Protein 9EQG (pdb70)

Foldseek 3Di:
DVCVVVVVLVCQLLVVADQVADAQVPHAAWEKAKFKEWAAWAEAAQQQQKTKTKIWIKIKTFHQSNADDDPDQKDWDDCVVVVSHHDFQKDKPQWDDKDFDQVPHRQKTWMAGNNGMIMIIGIIMTMGHFDDDFQLPPFDKGWGKIKMWGDQDARRHYEYHHPDDFQPRYHYDPPRYNYDFKDFPGKDWDKDWDADPNGITIMTMMITMITGHCVVCCVQAVVQLVVLLVQLLVLLPDALLPVVVNVCSLVVSLVSLVVSLVPVCVRHHPDDDDHLSNVVSVVSNVSSNVSSVLSVVSNVPDDDNDADDPPDDADDPVHHDDRDPSSVVSNPPSVVVVVVVVVVSCVVSVVD/DVVVVVVLVVQLLPPDDQVADAPNVHFAWEKAKFKEWDEKDDCDQQQQKTKTKIKIKIKTFHQSNAADDDQDWDKDDQVCVVSHHDFQKDWDQWDDKDFDQPPHGQWTWIAHNRRMIMIITIMMTIGGFHDDQQAPPQDKGKDKIKMWGDPDANRHYHYDHPPPPPRYDDLCVYDDPFKDWPDKDKDWDWDADPVGIIIMIMIMTMIGTDCVVCCVPPDVVLVVLLVQLLVLLVDDLPPVVVNLVSLVVSLVVLVVSLVVVVVRHHPDDDAHLSNVVSVVSNVLSVVSNVLSVLLNCLPPVCVVVVVVVVCDDSRDSNNSSVVCSVPSVVVVVVVVVVSVVVSD/DVVVVLVVQLLVPADQVADACVPHFAWEKEKFKEWAAKAEQQQQQQKTKTKMKIKIKTAHQSNADDDPDFKDKDDPPCVVRHHDFQKDKDQFPDKDFDQPPHGQKIWMAGNRRMIMIIGIMMTIGGFDADQQAPPFDKGKGKIKMWGDQDAPRHYDYDQDPPRYHYDDHVPHHYDFKDWDDKDKDWDWDQDPNGIIIMIMMITIIGTDCPVVCVQAVVVLVVLLVLLLVLLPDDLVPVVVNLCSLVVSLVVLVVSLVVSCPSHHPDDDDHLSNVSSVVSNVSSNVSSVLSVQLNCVPPVVPVSVCSSVVCNPPSVVVVVVVVVVSCCVSNPD/DVCVVVVVLVCQLLVVADQVDDACVPHAAWEKAKFKEFLAWAEAAQQQQKTKTKIWIKIKTFHQSNADDDPDQKDKDDPVVVVSHHDFQKDKPFFDDKDQDQVPHGAKIWMAGNNGMIMIIGIMMTMGHFDDDQQAPPFDKGWGKIKMWGDPDAPRHYEYHHPDPQQPRYHYDPPRYHYDFKDFPGKDWDKDWDADPVYIIIMTMMITMITGHCVVVCVQAVVQLVVLLVQLLVLLPDFLLPVVVNVCSLVVSLVSLVVSLVVVPPSHHPDPDDHLSNVVSVVSNVSSVVSSVLSVVSNVPADDNDADPPPDDADPVVDHHDDGDPSSVVSNPPSVVVVVVVVVVSCCVSPVD/DDVVVVVVLVCQLLPPADQVADLARVHFAWEKAKFKEWPEWDDCDQAQQKTKTKIKIKIKTAHQSSAADDDQDKDKDDQCCVVRHHDFQKDWDQFDDKDFDQPPHGQWTWIAHNNRMIMIITIMMTIGGFNADQQAPPQDKGKDKTKMWGDPDANRHYHYDHPPPPPRYDDPCVYDDDFKDWDDKDKDWDWDQDPVHIIIMIMIMTMIGTDCVVCVVQQDVVLVVLLVQLLVLLVDDLVPPVVNLCSLVVSLVVLVVSLVVVVVRGYPDPDAHLSNVSSVVSNVLSVVSNVLSVLLNCLCPVVPVVVVVVPVFDSNDSNRSSVVCSPPSVVVVVVVVVVSVVVSD

Secondary structure (DSSP, 8-state):
-TTHHHHHHHHHHHTT--TTS-TTTTTS-EEEEEEEEEEEEEEEETTTTEEEEEEEEEEEEE-GGG---SS-SEEEE-GGGGGGS----EEETTB-S-EE--SBS-SEEEEEETTSEEEEEEEEEEEEE-----TTTTS-EEEEEEEEEESS--TTTEEEEESS-GGGGEEE-TT-B--SSEEEEEEEEEEEEEE-SS-EEEEEEEEEEEEE--HHHIIIIIHHHHHHHHHHHHGGGS-TT-HHHHHHHHHHHHHHHHHHHHHTTSSS---SS--HHHHHHHHHHHHHHHHHHHHHHHHHT---SSPPPSSS--------PPPPHHHHHHHHHHHHHHHHHHHHHHHHHHT-/-HHHHHHHHHHHHTT--TTS-TTTTSSPEEEEEEEEEEEEEEEETTTTEEEEEEEEEEEEE-GGG---S--S--EE-GGGGGGS----EE-SSEEEEEE--SBS--EEEEE-TTSEEEEEEEEEEEEE-----TTTTS-EEEEEEEEEESS--TTTEEEEETTGGGGEE-STT---SSEEEEEEEEEEEEEEETTEEEEEEEEEEEEEE-SHHHIIIIIHHHHHHHHHHGGGGGS-TT-HHHHHHHHHHHHHHHHHHHHHHHTTS---SS--HHHHHHHHHHHHHHHHHHHHHHHHHHHHTTHHHHHHH----TT-HHHHHHHHHHHHHHHHHHHHHHHHHHH-/-HHHHHHHHHHTT--TTS-TTTTTSPEEEEEEEEEEEEEEEETTTTEEEEEEEEEEEEE-GGG---SS--EEEE-GGGGGTS----EEETTEEEEEE--SSS--EEEEEETTSEEEEEEEEEEEEE-----TTTTS-EEEEEEEEEESS--TTTEEEE--TT-EEE--GGGS--SSEEEEEEEEEEEEEEETTEEEEEEEEEEEEEE--HHHIIIIIHHHHHHHHHHHGGGGS-TT-HHHHHHHHHHHHHHHHHHHHHHTTSS---SS--HHHHHHHHHHHHHHHHHHHHHHHHIIIII----TTHHHHHHHHHHHHHHHHHHHHHIIIII-/-TTHHHHHHHHHHHTT--TTS-TTTTTSPEEEEEEEEEEEEEEEETTTTEEEEEEEEEEEEE-GGG---SS-SEEEE-GGGGGGS----EEETTB-S-EE--SSS--EEEEEETTSEEEEEEEEEEEEE-----TTTTS-EEEEEEEEEESS--TTTEEEEESS-GGGGEEE-SS-B--SSEEEEEEEEEEEEEE-SS-EEEEEEEEEEEEE--HHHIIIIIHHHHHHHHHHHHGGGS-TT-HHHHHHHHHHHHHHHHHHHHHHTTSS---SS--HHHHHHHHHHHHHHHHHHHHHHHHHT---SS---SSSPPP------PPPPHHHHHHHHHHHHHHHHHHHHHHHHHHH-/--HHHHHHHHHHHHTT--TTS-TTTTSSPEEEEEEEEEEEE---BTTTTEEEEEEEEEEEEE-GGG---S--S-EEE-GGGGGGS----EEETTEEEEEE--SBS--EEEEE-TTSEEEEEEEEEEEEE-----TTTTS-EEEEEEEEEESS--TTTEEEEETTGGGSEE-STT---SSEEEEEEEEEEEEEE-SS-EEEEEEEEEEEEE-SHHHIIIIIHHHHHHHHHHGGGGGS-TT-HHHHHHHHHHHHHHHHHHHHHHHTTS---SSPPHHHHHHHHHHHHHHHHHHHHHHHHHHHHTTHHHHHHH----TT-HHHHHHHHHHHHHHHHHHHHHHHHHHH-

B-factor: mean 74.88, std 12.89, range [52.76, 121.83]

InterPro domains:
  IPR001390 Gamma-aminobutyric-acid A receptor, alpha subunit [PR01079] (40-51)
  IPR001390 Gamma-aminobutyric-acid A receptor, alpha subunit [PR01079] (60-77)
  IPR001390 Gamma-aminobutyric-acid A receptor, alpha subunit [PR01079] (104-116)
  IPR001390 Gamma-aminobutyric-acid A receptor, alpha subunit [PR01079] (196-208)
  IPR001390 Gamma-aminobutyric-acid A receptor, alpha subunit [PR01079] (213-235)
  IPR001390 Gamma-aminobutyric-acid A receptor, alpha subunit [PR01079] (306-319)
  IPR001390 Gamma-aminobutyric-acid A receptor, alpha subunit [PR01079] (412-424)
  IPR001390 Gamma-aminobutyric-acid A receptor, alpha subunit [PR01079] (437-448)
  IPR005431 Gamma-aminobutyric-acid A receptor, alpha 1 subunit [PR01614] (1-26)
  IPR005431 Gamma-aminobutyric-acid A receptor, alpha 1 subunit [PR01614] (350-370)
  IPR005431 Gamma-aminobutyric-acid A receptor, alpha 1 subunit [PR01614] (384-397)
  IPR006028 Gamma-aminobutyric acid A receptor/Glycine receptor alpha [PR00253] (253-273)
  IPR006028 Gamma-aminobutyric acid A receptor/Glycine receptor alpha [PR00253] (279-300)
  IPR006028 Gamma-aminobutyric acid A receptor/Glycine receptor alpha [PR00253] (313-334)
  IPR006028 Gamma-aminobutyric acid A receptor/Glycine receptor alpha [PR00253] (422-442)
  IPR006029 Neurotransmitter-gated ion-channel transmembrane domain [PF02932] (257-341)
  IPR006029 Neurotransmitter-gated ion-channel transmembrane domain [PF02932] (372-439)
  IPR006201 Neurotransmitter-gated ion-channel [PR00252] (88-104)
  IPR006201 Neurotransmitter-gated ion-channel [PR00252] (120-131)
  IPR006201 Neurotransmitter-gated ion-channel [PR00252] (166-180)

GO terms:
  GO:0004890 GABA-A receptor activity (F, IDA)
  GO:0043197 dendritic spine (C, IDA)
  GO:0051932 synaptic transmission, GABAergic (P, IDA)
  GO:1904862 inhibitory synapse assembly (P, IDA)
  GO:1902711 GABA-A receptor complex (C, IDA)
  GO:0022851 GABA-gated chloride ion channel activity (F, IDA)
  GO:0005886 plasma membrane (C, EXP)
  GO:0004890 GABA-A receptor activity (F, TAS)
  GO:0005886 plasma membrane (C, TAS)
  GO:0007214 gamma-aminobutyric acid signaling pathway (P, TAS)
  GO:0005886 plasma membrane (C, IDA)
  GO:1902476 chloride transmembrane transport (P, IDA)
  GO:0007214 gamma-aminobutyric acid signaling pathway (P, IDA)

Nearest PDB structures (foldseek):
  9eqg-assembly1_B  TM=1.003E+00  e=6.263E-71  Homo sapiens
  6huo-assembly1_E  TM=9.953E-01  e=1.985E-62  Homo sapiens
  7qnb-assembly1_B  TM=9.834E-01  e=2.103E-62  Homo sapiens
  7qn5-assembly1_B  TM=9.948E-01  e=1.406E-61  Homo sapiens
  7qne-assembly1_B  TM=9.704E-01  e=1.874E-62  Homo sapiens

Solvent-accessible surface area: 70337 Å² total; per-residue (Å²): 146,133,28,67,50,12,36,125,7,0,76,141,13,42,122,60,31,10,38,33,2,11,0,2,7,39,115,102,62,1,61,0,74,0,4,6,38,0,20,6,0,2,68,16,38,14,105,55,52,12,1,34,0,8,3,10,1,22,2,28,5,116,0,71,58,0,113,11,150,37,104,41,84,45,1,51,10,23,16,50,0,9,62,97,0,2,24,3,14,0,7,5,39,15,7,31,104,20,71,35,11,101,14,14,52,54,3,41,8,1,26,0,43,62,78,0,25,0,46,18,4,2,7,0,24,0,87,0,49,1,97,10,144,2,79,35,0,0,25,6,64,17,52,0,15,3,63,0,0,7,15,2,6,22,110,72,33,3,39,9,80,23,60,77,109,68,81,154,0,4,68,36,18,177,135,5,63,44,20,31,22,6,63,52,123,24,61,68,21,96,63,35,66,66,117,63,73,29,21,61,16,18,6,0,20,1,62,1,65,1,91,8,62,48,19,16,7,48,24,22,8,3,68,20,0,38,59,8,0,65,5,4,16,14,7,1,106,4,20,27,38,11,20,44,0,2,3,32,3,8,5,26,1,0,51,22,0,5,88,16,27,25,37,13,14,95,34,7,7,76,9,39,71,30,2,0,2,16,144,0,9,52,42,0,20,55,29,1,29,52,4,6,73,15,7,14,54,0,19,119,131,27,170,60,81,90,35,24,37,48,161,35,72,26,104,153,224,178,84,13,21,63,66,8,146,65,3,114,121,8,36,123,40,31,67,107,100,16,28,96,44,22,123,94,9,60,56,62,34,103,128,180,125,41,64,99,10,50,94,13,2,56,147,20,36,167,84,32,17,44,29,0,6,5,64,8,52,35,96,41,10,67,0,0,0,16,5,42,0,37,10,8,33,127,21,24,23,92,87,12,12,4,25,0,13,0,33,0,18,0,24,9,111,1,127,58,3,45,17,93,61,11,126,83,78,3,5,7,20,17,89,1,7,97,84,6,4,15,0,10,0,3,1,37,20,3,70,163,28,85,33,10,47,12,6,42,93,0,24,5,0,22,5,40,56,71,0,33,0,8,3,0,4,6,0,14,0,30,0,16,7,95,6,78,0,129,106,18,0,36,6,96,8,93,3,41,0,26,0,1,1,12,11,11,16,36,103,4,1,77,15,92,25,104,54,45,120,166,3,7,53,10,7,149,158,18,138,18,57,26,8,54,41,80,63,48,137,35,68,69,125,88,22,114,33,87,28,25,32,5,7,13,0,15,0,18,5,78,6,107,10,44,56,19,26,8,68,54,40,8,5,89,19,0,38,36,0,0,65,1,4,25,28,8,1,91,7,37,61,83,20,14,22,2,1,0,17,4,8,1,29,1,4,46,15,1,27,71,28,28,25,116,25,4,84,101,17,10,62,4,34,44,50,2,0,2,0,84,0,2,53,12,0,32,79,21,0,21,88,8,5,63,16,2,8,81,1,3,48,18,35,29,20,89,15,24,95,96,72,139,159,169,185,39,82,83,77,57,13,72,9,7,6,132,99,0,37,133,43,18,47,130,54,10,63,87,50,25,114,86,11,78,126,150,27,136,84,82,15,30,83,20,0,71,112,13,42,144,61,32,10,31,27,0,7,2,14,10,50,100,120,58,3,78,0,48,0,34,2,86,0,42,14,1,9,40,19,56,19,97,62,18,30,3,39,0,19,0,49,0,13,0,18,5,122,1,137,62,1,115,19,154,37,124,44,122,34,6,88,4,13,22,62,1,15,36,105,1,4,20,0,16,0,2,2,60,18,7,42,129,28,64,8,26,136,28,15,31,42,4,30,4,0,8,0,56,41,67,0,65,0,26,4,11,0,9,0,37,0,29,0,46,4,106,2,117,1,83,78,6,1,33,5,131,20,50,1,30,0,43,0,0,4,18,2,7,15,98,105,29,2,47,9,86,21,106,234,93,2,18,65,53,27,84,60,207,50,20,50,21,29,37,5,44,44,101,20,59,114,67,56,84,86,64,32,163,56,97,20,23,29,8,17,2,0,0,0,55,1,35,3,27,21,90,48,24,20,10,44,46,22,10,10,84,10,0,47,48,0,0,40,0,5,33,10,10,1,101,5,70,79,109,15,14,39,1,2,8,21,2,9,4,29,1,2,43,18,0,11,72,9,36,64,60,18,20,153,35,15,8,100,4,42,61,81,1,0,6,12,78,2,8,53,32,0,18,107,25,1,38,47,8,11,67,17,6,9,47,0,13,52,73,49,51,43,146,198,213,78,72,116,43,18,32,108,5,54,124,124,10,39,71,26,5,81,112,37,30,118,97,8,62,66,55,67,96,177,169,151,138,26,67,47,13,35,149,21,1,79,160,6,40,122,78,35,16,44,31,19,16,2,16,75,78,146,98,62,4,91,0,74,0,3,3,36,0,20,6,1,2,69,16,39,12,94,49,20,28,0,19,0,9,2,12,0,22,1,18,8,88,1,75,86,0,97,10,166,30,103,50,79,45,3,55,9,18,21,59,0,8,84,107,6,2,23,2,8,0,11,7,46,13,9,50,124,18,58,46,16,101,21,18,64,44,3,55,7,1,23,0,38,58,66,0,40,0,44,14,5,4,6,0,10,0,89,0,55,0,61,7,141,0,82,40,2,0,21,6,67,18,53,0,17,2,63,0,0,6,17,2,5,14,113,73,17,2,44,14,85,19,55,80,113,67,81,136,0,4,63,36,19,176,136,8,62,37,18,33,22,4,62,53,116,24,60,68,21,87,59,34,76,57,132,67,95,44,24,58,16,16,10,0,21,0,64,1,62,1,94,10,62,49,21,15,6,47,23,22,9,2,71,19,0,38,45,10,0,64,6,5,16,14,8,2,102,2,20,26,33,13,15,37,1,1,1,38,2,8,3,25,0,1,43,23,0,7,90,15,33,27,36,13,16,97,22,10,9,75,4,24,74,34,1,0,6,19,148,0,7,51,44,0,21,55,28,1,44,52,7,4,65,14,6,8,55,0,10,122,121,32,174,59,82,85,34,26,58,25,150,42,78,43,86,136,220,232,128,61,18,23,79,68,8,142,64,3,117,122,10,32,119,41,30,64,108,99,13,34,88,38,25,134,92,13,59,60,69,39,113,138,175,63,96,26,64,92,0,62,94,8,2,60,138,21,35,174,80,30,16,48,30,1,7,10,40,17,47,34,98,47,7,67,0,0,0,17,1,34,1,39,20,12,41,104,17,27,19,86,92,10,13,4,17,0,20,0,48,1,10,0,26,7,122,0,131,53,4,44,14,104,56,9,126,68,68,0,4,4,19,15,93,2,8,96,84,7,4,11,1,11,0,2,1,30,21,6,74,156,28,50,28,9,45,12,12,45,92,1,24,2,0,23,6,40,60,73,1,33,1,7,9,0,4,7,0,17,0,31,0,13,7,89,9,80,0,128,103,13,0,38,5,88,7,91,2,40,0,24,0,3,1,10,8,7,13,36,95,4,0,81,15,100,27,95,56,41,118,163,4,8,72,5,7,142,168,19,149,22,45,35,6,55,44,78,64,49,135,36,66,71,126,91,22,113,27,96,30,25,31,6,7,17,0,14,0,21,4,81,6,107,10,40,63,21,27,13,60,64,19,10,1,88,10,0,39,36,0,0,60,0,3,34,13,6,2,121,10,87,49,90,20,12,30,1,1,1,18,0,6,3,23,0,4,47,13,1,31,89,9,26,31,83,20,6,101,87,20,11,65,5,28,48,59,4,0,2,0,103,0,1,77,15,0,36,78,21,1,18,88,5,5,66,16,2,8,76,0,1,51,14,31,28,20,123,4,16,95,82,60,114,177,174,192,24,92,94,57,59,8,67,23,4,8,129,97,0,49,131,42,19,49,132,55,8,62,89,54,24,102,92,12,66,126,141,24,129

Structure (mmCIF, N/CA/C/O backbone):
data_9EQG
#
_entry.id   9EQG
#
_cell.length_a   1.00
_cell.length_b   1.00
_cell.length_c   1.00
_cell.angle_alpha   90.00
_cell.angle_beta   90.00
_cell.angle_gamma   90.00
#
_symmetry.space_group_name_H-M   'P 1'
#
loop_
_entity.id
_entity.type
_entity.pdbx_description
1 polymer 'Gamma-aminobutyric acid receptor subunit alpha-1'
2 polymer 'Gamma-aminobutyric acid receptor subunit beta-3'
3 polymer 'Gamma-aminobutyric acid receptor subunit gamma-2'
4 branched alpha-D-mannopyranose-(1-2)-alpha-D-mannopyranose-(1-2)-alpha-D-mannopyranose-(1-3)-[alpha-D-mannopyranose-(1-2)-alpha-D-mannopyranose-(1-6)-[alpha-D-mannopyranose-(1-3)]alpha-D-mannopyranose-(1-6)]beta-D-mannopyranose-(1-4)-2-acetamido-2-deoxy-beta-D-glucopyranose-(1-4)-2-acetamido-2-deoxy-beta-D-glucopyranose
5 branched alpha-D-mannopyranose-(1-3)-alpha-D-mannopyranose-(1-6)-[alpha-D-mannopyranose-(1-3)]beta-D-mannopyranose-(1-4)-2-acetamido-2-deoxy-beta-D-glucopyranose-(1-4)-2-acetamido-2-deoxy-beta-D-glucopyranose
6 branched beta-D-mannopyranose-(1-4)-2-acetamido-2-deoxy-beta-D-glucopyranose-(1-4)-2-acetamido-2-deoxy-beta-D-glucopyranose
7 non-polymer '(1R)-2-{[(S)-{[(2S)-2,3-dihydroxypropyl]oxy}(hydroxy)phosphoryl]oxy}-1-[(hexadecanoyloxy)methyl]ethyl (9Z)-octadec-9-enoate'
8 non-polymer DECANE
9 non-polymer HEXANE
10 non-polymer '[(2R)-1-octadecanoyloxy-3-[oxidanyl-[(1R,2R,3S,4R,5R,6S)-2,3,6-tris(oxidanyl)-4,5-diphosphonooxy-cyclohexyl]oxy-phospho ryl]oxy-propan-2-yl] (8Z)-icosa-5,8,11,14-tetraenoate'
11 non-polymer HEXADECANE
12 non-polymer 'PALMITIC ACID'
13 non-polymer 'CHLORIDE ION'
14 non-polymer 'GAMMA-AMINO-BUTANOIC ACID'
15 non-polymer 2-acetamido-2-deoxy-beta-D-glucopyranose
16 non-polymer Puerarin
17 non-polymer 1,2-DILAUROYL-SN-GLYCERO-3-PHOSPHATE
18 water water
#
loop_
_atom_site.group_PDB
_atom_site.id
_atom_site.type_symbol
_atom_site.label_atom_id
_atom_site.label_alt_id
_atom_site.label_comp_id
_atom_site.label_asym_id
_atom_site.label_entity_id
_atom_site.label_seq_id
_atom_site.pdbx_PDB_ins_code
_atom_site.Cartn_x
_atom_site.Cartn_y
_atom_site.Cartn_z
_atom_site.occupancy
_atom_site.B_iso_or_equiv
_atom_site.auth_seq_id
_atom_site.auth_comp_id
_atom_site.auth_asym_id
_atom_site.auth_atom_id
_atom_site.pdbx_PDB_model_num
ATOM 1 N N . ASP A 1 45 ? 193.936 233.050 273.230 1.00 96.83 10 ASP A N 1
ATOM 2 C CA . ASP A 1 45 ? 193.384 233.515 271.964 1.00 96.83 10 ASP A CA 1
ATOM 3 C C . ASP A 1 45 ? 192.119 232.742 271.618 1.00 96.83 10 ASP A C 1
ATOM 4 O O . ASP A 1 45 ? 191.781 231.760 272.277 1.00 96.83 10 ASP A O 1
ATOM 9 N N . ASN A 1 46 ? 191.417 233.194 270.576 1.00 93.95 11 ASN A N 1
ATOM 10 C CA . ASN A 1 46 ? 190.208 232.506 270.141 1.00 93.95 11 ASN A CA 1
ATOM 11 C C . ASN A 1 46 ? 190.511 231.188 269.441 1.00 93.95 11 ASN A C 1
ATOM 12 O O . ASN A 1 46 ? 189.622 230.336 269.345 1.00 93.95 11 ASN A O 1
ATOM 17 N N . THR A 1 47 ? 191.738 231.001 268.950 1.00 84.83 12 THR A N 1
ATOM 18 C CA . THR A 1 47 ? 192.101 229.782 268.240 1.00 84.83 12 THR A CA 1
ATOM 19 C C . THR A 1 47 ? 192.519 228.648 269.167 1.00 84.83 12 THR A C 1
ATOM 20 O O . THR A 1 47 ? 192.651 227.512 268.700 1.00 84.83 12 THR A O 1
ATOM 24 N N . THR A 1 48 ? 192.731 228.915 270.458 1.00 84.69 13 THR A N 1
ATOM 25 C CA . THR A 1 48 ? 193.112 227.842 271.370 1.00 84.69 13 THR A CA 1
ATOM 26 C C . THR A 1 48 ? 191.970 226.858 271.588 1.00 84.69 13 THR A C 1
ATOM 27 O O . THR A 1 48 ? 192.215 225.693 271.920 1.00 84.69 13 THR A O 1
ATOM 31 N N . VAL A 1 49 ? 190.724 227.302 271.416 1.00 81.54 14 VAL A N 1
ATOM 32 C CA . VAL A 1 49 ? 189.586 226.399 271.554 1.00 81.54 14 VAL A CA 1
ATOM 33 C C . VAL A 1 49 ? 189.626 225.332 270.467 1.00 81.54 14 VAL A C 1
ATOM 34 O O . VAL A 1 49 ? 189.440 224.138 270.733 1.00 81.54 14 VAL A O 1
ATOM 38 N N . PHE A 1 50 ? 189.881 225.748 269.226 1.00 77.32 15 PHE A N 1
ATOM 39 C CA . PHE A 1 50 ? 189.920 224.797 268.122 1.00 77.32 15 PHE A CA 1
ATOM 40 C C . PHE A 1 50 ? 191.123 223.872 268.224 1.00 77.32 15 PHE A C 1
ATOM 41 O O . PHE A 1 50 ? 191.034 222.700 267.841 1.00 77.32 15 PHE A O 1
ATOM 49 N N . THR A 1 51 ? 192.249 224.370 268.738 1.00 76.25 16 THR A N 1
ATOM 50 C CA . THR A 1 51 ? 193.391 223.497 268.982 1.00 76.25 16 THR A CA 1
ATOM 51 C C . THR A 1 51 ? 193.041 222.416 269.995 1.00 76.25 16 THR A C 1
ATOM 52 O O . THR A 1 51 ? 193.395 221.246 269.813 1.00 76.25 16 THR A O 1
ATOM 56 N N . ARG A 1 52 ? 192.339 222.789 271.066 1.00 80.99 17 ARG A N 1
ATOM 57 C CA . ARG A 1 52 ? 191.927 221.802 272.058 1.00 80.99 17 ARG A CA 1
ATOM 58 C C . ARG A 1 52 ? 190.948 220.799 271.462 1.00 80.99 17 ARG A C 1
ATOM 59 O O . ARG A 1 52 ? 191.021 219.601 271.759 1.00 80.99 17 ARG A O 1
ATOM 67 N N . ILE A 1 53 ? 190.029 221.267 270.614 1.00 76.20 18 ILE A N 1
ATOM 68 C CA . ILE A 1 53 ? 189.079 220.358 269.975 1.00 76.20 18 ILE A CA 1
ATOM 69 C C . ILE A 1 53 ? 189.818 219.357 269.094 1.00 76.20 18 ILE A C 1
ATOM 70 O O . ILE A 1 53 ? 189.555 218.148 269.139 1.00 76.20 18 ILE A O 1
ATOM 75 N N . LEU A 1 54 ? 190.758 219.846 268.282 1.00 72.66 19 LEU A N 1
ATOM 76 C CA . LEU A 1 54 ? 191.502 218.958 267.394 1.00 72.66 19 LEU A CA 1
ATOM 77 C C . LEU A 1 54 ? 192.349 217.973 268.185 1.00 72.66 19 LEU A C 1
ATOM 78 O O . LEU A 1 54 ? 192.475 216.804 267.801 1.00 72.66 19 LEU A O 1
ATOM 83 N N . ASP A 1 55 ? 192.947 218.424 269.290 1.00 75.67 20 ASP A N 1
ATOM 84 C CA . ASP A 1 55 ? 193.721 217.516 270.128 1.00 75.67 20 ASP A CA 1
ATOM 85 C C . ASP A 1 55 ? 192.831 216.443 270.739 1.00 75.67 20 ASP A C 1
ATOM 86 O O . ASP A 1 55 ? 193.231 215.278 270.839 1.00 75.67 20 ASP A O 1
ATOM 91 N N . ARG A 1 56 ? 191.622 216.817 271.163 1.00 78.02 21 ARG A N 1
ATOM 92 C CA . ARG A 1 56 ? 190.705 215.831 271.722 1.00 78.02 21 ARG A CA 1
ATOM 93 C C . ARG A 1 56 ? 190.276 214.816 270.670 1.00 78.02 21 ARG A C 1
ATOM 94 O O . ARG A 1 56 ? 190.140 213.625 270.971 1.00 78.02 21 ARG A O 1
ATOM 102 N N . LEU A 1 57 ? 190.046 215.269 269.434 1.00 73.08 22 LEU A N 1
ATOM 103 C CA . LEU A 1 57 ? 189.597 214.353 268.388 1.00 73.08 22 LEU A CA 1
ATOM 104 C C . LEU A 1 57 ? 190.643 213.286 268.092 1.00 73.08 22 LEU A C 1
ATOM 105 O O . LEU A 1 57 ? 190.307 212.108 267.926 1.00 73.08 22 LEU A O 1
ATOM 110 N N . LEU A 1 58 ? 191.913 213.674 268.021 1.00 72.74 23 LEU A N 1
ATOM 111 C CA . LEU A 1 58 ? 192.988 212.751 267.685 1.00 72.74 23 LEU A CA 1
ATOM 112 C C . LEU A 1 58 ? 193.523 211.982 268.886 1.00 72.74 23 LEU A C 1
ATOM 113 O O . LEU A 1 58 ? 194.390 211.121 268.710 1.00 72.74 23 LEU A O 1
ATOM 118 N N . ASP A 1 59 ? 193.039 212.262 270.093 1.00 78.72 24 ASP A N 1
ATOM 119 C CA . ASP A 1 59 ? 193.498 211.536 271.269 1.00 78.72 24 ASP A CA 1
ATOM 120 C C . ASP A 1 59 ? 192.891 210.139 271.273 1.00 78.72 24 ASP A C 1
ATOM 121 O O . ASP A 1 59 ? 191.667 209.986 271.325 1.00 78.72 24 ASP A O 1
ATOM 126 N N . GLY A 1 60 ? 193.746 209.121 271.213 1.00 77.02 25 GLY A N 1
ATOM 127 C CA . GLY A 1 60 ? 193.293 207.750 271.146 1.00 77.02 25 GLY A CA 1
ATOM 128 C C . GLY A 1 60 ? 192.802 207.306 269.787 1.00 77.02 25 GLY A C 1
ATOM 129 O O . GLY A 1 60 ? 192.315 206.175 269.664 1.00 77.02 25 GLY A O 1
ATOM 130 N N . TYR A 1 61 ? 192.907 208.152 268.766 1.00 70.34 26 TYR A N 1
ATOM 131 C CA . TYR A 1 61 ? 192.461 207.779 267.432 1.00 70.34 26 TYR A CA 1
ATOM 132 C C . TYR A 1 61 ? 193.450 206.811 266.798 1.00 70.34 26 TYR A C 1
ATOM 133 O O . TYR A 1 61 ? 194.664 206.934 266.976 1.00 70.34 26 TYR A O 1
ATOM 142 N N . ASP A 1 62 ? 192.920 205.840 266.057 1.00 72.07 27 ASP A N 1
ATOM 143 C CA . ASP A 1 62 ? 193.715 204.841 265.345 1.00 72.07 27 ASP A CA 1
ATOM 144 C C . ASP A 1 62 ? 193.329 204.899 263.871 1.00 72.07 27 ASP A C 1
ATOM 145 O O . ASP A 1 62 ? 192.262 204.416 263.483 1.00 72.07 27 ASP A O 1
ATOM 150 N N . ASN A 1 63 ? 194.200 205.485 263.052 1.00 68.97 28 ASN A N 1
ATOM 151 C CA . ASN A 1 63 ? 193.929 205.609 261.625 1.00 68.97 28 ASN A CA 1
ATOM 152 C C . ASN A 1 63 ? 194.137 204.306 260.861 1.00 68.97 28 ASN A C 1
ATOM 153 O O . ASN A 1 63 ? 193.838 204.258 259.665 1.00 68.97 28 ASN A O 1
ATOM 158 N N . ARG A 1 64 ? 194.642 203.257 261.512 1.00 71.21 29 ARG A N 1
ATOM 159 C CA . ARG A 1 64 ? 194.802 201.961 260.868 1.00 71.21 29 ARG A CA 1
ATOM 160 C C . ARG A 1 64 ? 193.502 201.173 260.778 1.00 71.21 29 ARG A C 1
ATOM 161 O O . ARG A 1 64 ? 193.461 200.175 260.052 1.00 71.21 29 ARG A O 1
ATOM 169 N N . LEU A 1 65 ? 192.454 201.589 261.487 1.00 69.81 30 LEU A N 1
ATOM 170 C CA . LEU A 1 65 ? 191.182 200.880 261.535 1.00 69.81 30 LEU A CA 1
ATOM 171 C C . LEU A 1 65 ? 190.104 201.736 260.888 1.00 69.81 30 LEU A C 1
ATOM 172 O O . LEU A 1 65 ? 189.998 202.931 261.179 1.00 69.81 30 LEU A O 1
ATOM 177 N N . ARG A 1 66 ? 189.307 201.125 260.015 1.00 65.16 31 ARG A N 1
ATOM 178 C CA . ARG A 1 66 ? 188.243 201.849 259.349 1.00 65.16 31 ARG A CA 1
ATOM 179 C C . ARG A 1 66 ? 187.121 202.163 260.339 1.00 65.16 31 ARG A C 1
ATOM 180 O O . ARG A 1 66 ? 187.017 201.524 261.387 1.00 65.16 31 ARG A O 1
ATOM 188 N N . PRO A 1 67 ? 186.274 203.151 260.040 1.00 65.61 32 PRO A N 1
ATOM 189 C CA . PRO A 1 67 ? 185.107 203.384 260.897 1.00 65.61 32 PRO A CA 1
ATOM 190 C C . PRO A 1 67 ? 184.189 202.172 260.920 1.00 65.61 32 PRO A C 1
ATOM 191 O O . PRO A 1 67 ? 183.937 201.540 259.893 1.00 65.61 32 PRO A O 1
ATOM 195 N N . GLY A 1 68 ? 183.677 201.862 262.105 1.00 71.42 33 GLY A N 1
ATOM 196 C CA . GLY A 1 68 ? 182.767 200.739 262.249 1.00 71.42 33 GLY A CA 1
ATOM 197 C C . GLY A 1 68 ? 183.388 199.399 261.923 1.00 71.42 33 GLY A C 1
ATOM 198 O O . GLY A 1 68 ? 182.710 198.523 261.372 1.00 71.42 33 GLY A O 1
ATOM 199 N N . LEU A 1 69 ? 184.664 199.215 262.251 1.00 72.17 34 LEU A N 1
ATOM 200 C CA . LEU A 1 69 ? 185.318 197.931 262.031 1.00 72.17 34 LEU A CA 1
ATOM 201 C C . LEU A 1 69 ? 184.677 196.876 262.922 1.00 72.17 34 LEU A C 1
ATOM 202 O O . LEU A 1 69 ? 184.609 197.042 264.144 1.00 72.17 34 LEU A O 1
ATOM 207 N N . GLY A 1 70 ? 184.206 195.792 262.312 1.00 76.21 35 GLY A N 1
ATOM 208 C CA . GLY A 1 70 ? 183.583 194.714 263.046 1.00 76.21 35 GLY A CA 1
ATOM 209 C C . GLY A 1 70 ? 182.152 194.963 263.466 1.00 76.21 35 GLY A C 1
ATOM 210 O O . GLY A 1 70 ? 181.562 194.092 264.119 1.00 76.21 35 GLY A O 1
ATOM 211 N N . GLU A 1 71 ? 181.575 196.114 263.117 1.00 76.62 36 GLU A N 1
ATOM 212 C CA . GLU A 1 71 ? 180.212 196.477 263.491 1.00 76.62 36 GLU A CA 1
ATOM 213 C C . GLU A 1 71 ? 179.304 196.643 262.284 1.00 76.62 36 GLU A C 1
ATOM 214 O O . GLU A 1 71 ? 178.220 196.051 262.246 1.00 76.62 36 GLU A O 1
ATOM 220 N N . ARG A 1 72 ? 179.716 197.434 261.296 1.00 71.25 37 ARG A N 1
ATOM 221 C CA . ARG A 1 72 ? 178.887 197.731 260.137 1.00 71.25 37 ARG A CA 1
ATOM 222 C C . ARG A 1 72 ? 179.790 197.909 258.924 1.00 71.25 37 ARG A C 1
ATOM 223 O O . ARG A 1 72 ? 181.018 197.848 259.022 1.00 71.25 37 ARG A O 1
ATOM 231 N N . VAL A 1 73 ? 179.166 198.131 257.773 1.00 65.14 38 VAL A N 1
ATOM 232 C CA . VAL A 1 73 ? 179.875 198.347 256.519 1.00 65.14 38 VAL A CA 1
ATOM 233 C C . VAL A 1 73 ? 180.089 199.842 256.335 1.00 65.14 38 VAL A C 1
ATOM 234 O O . VAL A 1 73 ? 179.143 200.631 256.434 1.00 65.14 38 VAL A O 1
ATOM 238 N N . THR A 1 74 ? 181.332 200.235 256.071 1.00 63.17 39 THR A N 1
ATOM 239 C CA . THR A 1 74 ? 181.623 201.633 255.784 1.00 63.17 39 THR A CA 1
ATOM 240 C C . THR A 1 74 ? 181.057 202.003 254.420 1.00 63.17 39 THR A C 1
ATOM 241 O O . THR A 1 74 ? 181.326 201.329 253.422 1.00 63.17 39 THR A O 1
ATOM 245 N N . GLU A 1 75 ? 180.277 203.078 254.380 1.00 63.72 40 GLU A N 1
ATOM 246 C CA . GLU A 1 75 ? 179.582 203.522 253.178 1.00 63.72 40 GLU A CA 1
ATOM 247 C C . GLU A 1 75 ? 180.212 204.822 252.702 1.00 63.72 40 GLU A C 1
ATOM 248 O O . GLU A 1 75 ? 180.288 205.791 253.465 1.00 63.72 40 GLU A O 1
ATOM 254 N N . VAL A 1 76 ? 180.655 204.841 251.447 1.00 58.35 41 VAL A N 1
ATOM 255 C CA . VAL A 1 76 ? 181.350 205.978 250.855 1.00 58.35 41 VAL A CA 1
ATOM 256 C C . VAL A 1 76 ? 180.525 206.483 249.682 1.00 58.35 41 VAL A C 1
ATOM 257 O O . VAL A 1 76 ? 180.205 205.715 248.768 1.00 58.35 41 VAL A O 1
ATOM 261 N N . LYS A 1 77 ? 180.186 207.769 249.710 1.00 61.12 42 LYS A N 1
ATOM 262 C CA . LYS A 1 77 ? 179.449 208.422 248.637 1.00 61.12 42 LYS A CA 1
ATOM 263 C C . LYS A 1 77 ? 180.431 209.246 247.817 1.00 61.12 42 LYS A C 1
ATOM 264 O O . LYS A 1 77 ? 181.119 210.112 248.361 1.00 61.12 42 LYS A O 1
ATOM 270 N N . THR A 1 78 ? 180.479 208.988 246.515 1.00 58.14 43 THR A N 1
ATOM 271 C CA . THR A 1 78 ? 181.512 209.516 245.638 1.00 58.14 43 THR A CA 1
ATOM 272 C C . THR A 1 78 ? 180.892 210.276 244.476 1.00 58.14 43 THR A C 1
ATOM 273 O O . THR A 1 78 ? 179.802 209.939 244.007 1.00 58.14 43 THR A O 1
ATOM 277 N N . ASP A 1 79 ? 181.597 211.302 244.006 1.00 60.06 44 ASP A N 1
ATOM 278 C CA . ASP A 1 79 ? 181.269 211.866 242.705 1.00 60.06 44 ASP A CA 1
ATOM 279 C C . ASP A 1 79 ? 182.460 212.639 242.145 1.00 60.06 44 ASP A C 1
ATOM 280 O O . ASP A 1 79 ? 183.437 212.948 242.845 1.00 60.06 44 ASP A O 1
ATOM 285 N N . ILE A 1 80 ? 182.348 212.945 240.853 1.00 55.97 45 ILE A N 1
ATOM 286 C CA . ILE A 1 80 ? 183.456 213.387 240.016 1.00 55.97 45 ILE A CA 1
ATOM 287 C C . ILE A 1 80 ? 183.039 214.637 239.256 1.00 55.97 45 ILE A C 1
ATOM 288 O O . ILE A 1 80 ? 181.958 214.675 238.652 1.00 55.97 45 ILE A O 1
ATOM 293 N N . PHE A 1 81 ? 183.909 215.645 239.269 1.00 55.17 46 PHE A N 1
ATOM 294 C CA . PHE A 1 81 ? 183.775 216.819 238.414 1.00 55.17 46 PHE A CA 1
ATOM 295 C C . PHE A 1 81 ? 184.962 216.841 237.459 1.00 55.17 46 PHE A C 1
ATOM 296 O O . PHE A 1 81 ? 186.092 217.107 237.874 1.00 55.17 46 PHE A O 1
ATOM 304 N N . VAL A 1 82 ? 184.706 216.563 236.184 1.00 55.59 47 VAL A N 1
ATOM 305 C CA . VAL A 1 82 ? 185.755 216.522 235.171 1.00 55.59 47 VAL A CA 1
ATOM 306 C C . VAL A 1 82 ? 186.065 217.955 234.753 1.00 55.59 47 VAL A C 1
ATOM 307 O O . VAL A 1 82 ? 185.254 218.609 234.094 1.00 55.59 47 VAL A O 1
ATOM 311 N N . THR A 1 83 ? 187.244 218.446 235.133 1.00 57.09 48 THR A N 1
ATOM 312 C CA . THR A 1 83 ? 187.644 219.793 234.748 1.00 57.09 48 THR A CA 1
ATOM 313 C C . THR A 1 83 ? 188.100 219.856 233.298 1.00 57.09 48 THR A C 1
ATOM 314 O O . THR A 1 83 ? 188.007 220.917 232.672 1.00 57.09 48 THR A O 1
ATOM 318 N N . SER A 1 84 ? 188.600 218.748 232.753 1.00 58.81 49 SER A N 1
ATOM 319 C CA . SER A 1 84 ? 189.009 218.697 231.355 1.00 58.81 49 SER A CA 1
ATOM 320 C C . SER A 1 84 ? 189.172 217.255 230.897 1.00 58.81 49 SER A C 1
ATOM 321 O O . SER A 1 84 ? 189.829 216.457 231.571 1.00 58.81 49 SER A O 1
ATOM 324 N N . PHE A 1 85 ? 188.581 216.913 229.755 1.00 60.07 50 PHE A N 1
ATOM 325 C CA . PHE A 1 85 ? 188.727 215.587 229.165 1.00 60.07 50 PHE A CA 1
ATOM 326 C C . PHE A 1 85 ? 189.923 215.620 228.221 1.00 60.07 50 PHE A C 1
ATOM 327 O O . PHE A 1 85 ? 189.861 216.226 227.148 1.00 60.07 50 PHE A O 1
ATOM 335 N N . GLY A 1 86 ? 191.009 214.957 228.619 1.00 61.19 51 GLY A N 1
ATOM 336 C CA . GLY A 1 86 ? 192.264 215.094 227.938 1.00 61.19 51 GLY A CA 1
ATOM 337 C C . GLY A 1 86 ? 192.241 214.465 226.561 1.00 61.19 51 GLY A C 1
ATOM 338 O O . GLY A 1 86 ? 191.244 213.870 226.138 1.00 61.19 51 GLY A O 1
ATOM 339 N N . PRO A 1 87 ? 193.352 214.598 225.841 1.00 62.02 52 PRO A N 1
ATOM 340 C CA . PRO A 1 87 ? 193.431 214.027 224.494 1.00 62.02 52 PRO A CA 1
ATOM 341 C C . PRO A 1 87 ? 193.463 212.508 224.527 1.00 62.02 52 PRO A C 1
ATOM 342 O O . PRO A 1 87 ? 193.866 211.883 225.510 1.00 62.02 52 PRO A O 1
ATOM 346 N N . VAL A 1 88 ? 193.026 211.919 223.418 1.00 65.63 53 VAL A N 1
ATOM 347 C CA . VAL A 1 88 ? 193.004 210.472 223.235 1.00 65.63 53 VAL A CA 1
ATOM 348 C C . VAL A 1 88 ? 194.200 210.081 222.383 1.00 65.63 53 VAL A C 1
ATOM 349 O O . VAL A 1 88 ? 194.465 210.707 221.349 1.00 65.63 53 VAL A O 1
ATOM 353 N N . SER A 1 89 ? 194.923 209.050 222.815 1.00 71.15 54 SER A N 1
ATOM 354 C CA . SER A 1 89 ? 196.085 208.529 222.101 1.00 71.15 54 SER A CA 1
ATOM 355 C C . SER A 1 89 ? 195.696 207.205 221.457 1.00 71.15 54 SER A C 1
ATOM 356 O O . SER A 1 89 ? 195.550 206.191 222.147 1.00 71.15 54 SER A O 1
ATOM 359 N N . ASP A 1 90 ? 195.528 207.218 220.133 1.00 76.06 55 ASP A N 1
ATOM 360 C CA . ASP A 1 90 ? 195.169 205.996 219.421 1.00 76.06 55 ASP A CA 1
ATOM 361 C C . ASP A 1 90 ? 196.295 204.973 219.472 1.00 76.06 55 ASP A C 1
ATOM 362 O O . ASP A 1 90 ? 196.040 203.769 219.589 1.00 76.06 55 ASP A O 1
ATOM 367 N N . HIS A 1 91 ? 197.544 205.430 219.371 1.00 78.69 56 HIS A N 1
ATOM 368 C CA . HIS A 1 91 ? 198.674 204.507 219.332 1.00 78.69 56 HIS A CA 1
ATOM 369 C C . HIS A 1 91 ? 198.786 203.715 220.629 1.00 78.69 56 HIS A C 1
ATOM 370 O O . HIS A 1 91 ? 198.976 202.494 220.608 1.00 78.69 56 HIS A O 1
ATOM 377 N N . ASP A 1 92 ? 198.670 204.394 221.768 1.00 74.91 57 ASP A N 1
ATOM 378 C CA . ASP A 1 92 ? 198.739 203.740 223.067 1.00 74.91 57 ASP A CA 1
ATOM 379 C C . ASP A 1 92 ? 197.401 203.180 223.532 1.00 74.91 57 ASP A C 1
ATOM 380 O O . ASP A 1 92 ? 197.379 202.414 224.501 1.00 74.91 57 ASP A O 1
ATOM 385 N N . MET A 1 93 ? 196.298 203.532 222.870 1.00 73.80 58 MET A N 1
ATOM 386 C CA . MET A 1 93 ? 194.959 203.088 223.256 1.00 73.80 58 MET A CA 1
ATOM 387 C C . MET A 1 93 ? 194.662 203.481 224.705 1.00 73.80 58 MET A C 1
ATOM 388 O O . MET A 1 93 ? 194.398 202.644 225.569 1.00 73.80 58 MET A O 1
ATOM 393 N N . GLU A 1 94 ? 194.718 204.787 224.953 1.00 67.48 59 GLU A N 1
ATOM 394 C CA . GLU A 1 94 ? 194.501 205.330 226.283 1.00 67.48 59 GLU A CA 1
ATOM 395 C C . GLU A 1 94 ? 194.014 206.764 226.152 1.00 67.48 59 GLU A C 1
ATOM 396 O O . GLU A 1 94 ? 193.985 207.336 225.061 1.00 67.48 59 GLU A O 1
ATOM 402 N N . TYR A 1 95 ? 193.628 207.341 227.287 1.00 60.46 60 TYR A N 1
ATOM 403 C CA . TYR A 1 95 ? 193.169 208.721 227.317 1.00 60.46 60 TYR A CA 1
ATOM 404 C C . TYR A 1 95 ? 193.474 209.326 228.679 1.00 60.46 60 TYR A C 1
ATOM 405 O O . TYR A 1 95 ? 193.643 208.618 229.673 1.00 60.46 60 TYR A O 1
ATOM 414 N N . THR A 1 96 ? 193.525 210.655 228.708 1.00 57.82 61 THR A N 1
ATOM 415 C CA . THR A 1 96 ? 193.819 211.430 229.903 1.00 57.82 61 THR A CA 1
ATOM 416 C C . THR A 1 96 ? 192.570 212.173 230.357 1.00 57.82 61 THR A C 1
ATOM 417 O O . THR A 1 96 ? 191.749 212.592 229.538 1.00 57.82 61 THR A O 1
ATOM 421 N N . ILE A 1 97 ? 192.426 212.326 231.671 1.00 55.87 62 ILE A N 1
ATOM 422 C CA . ILE A 1 97 ? 191.284 213.039 232.238 1.00 55.87 62 ILE A CA 1
ATOM 423 C C . ILE A 1 97 ? 191.719 213.725 233.527 1.00 55.87 62 ILE A C 1
ATOM 424 O O . ILE A 1 97 ? 192.401 213.124 234.361 1.00 55.87 62 ILE A O 1
ATOM 429 N N . ASP A 1 98 ? 191.326 214.987 233.686 1.00 56.81 63 ASP A N 1
ATOM 430 C CA . ASP A 1 98 ? 191.597 215.773 234.886 1.00 56.81 63 ASP A CA 1
ATOM 431 C C . ASP A 1 98 ? 190.303 215.945 235.665 1.00 56.81 63 ASP A C 1
ATOM 432 O O . ASP A 1 98 ? 189.305 216.416 235.112 1.00 56.81 63 ASP A O 1
ATOM 437 N N . VAL A 1 99 ? 190.322 215.580 236.948 1.00 53.61 64 VAL A N 1
ATOM 438 C CA . VAL A 1 99 ? 189.103 215.484 237.744 1.00 53.61 64 VAL A CA 1
ATOM 439 C C . VAL A 1 99 ? 189.316 216.035 239.147 1.00 53.61 64 VAL A C 1
ATOM 440 O O . VAL A 1 99 ? 190.403 215.936 239.724 1.00 53.61 64 VAL A O 1
ATOM 444 N N . PHE A 1 100 ? 188.255 216.633 239.686 1.00 54.54 65 PHE A N 1
ATOM 445 C CA . PHE A 1 100 ? 188.052 216.741 241.125 1.00 54.54 65 PHE A CA 1
ATOM 446 C C . PHE A 1 100 ? 187.305 215.484 241.552 1.00 54.54 65 PHE A C 1
ATOM 447 O O . PHE A 1 100 ? 186.126 215.311 241.217 1.00 54.54 65 PHE A O 1
ATOM 455 N N . PHE A 1 101 ? 187.999 214.599 242.258 1.00 54.29 66 PHE A N 1
ATOM 456 C CA . PHE A 1 101 ? 187.439 213.360 242.776 1.00 54.29 66 PHE A CA 1
ATOM 457 C C . PHE A 1 101 ? 187.127 213.580 244.248 1.00 54.29 66 PHE A C 1
ATOM 458 O O . PHE A 1 101 ? 188.038 213.894 245.024 1.00 54.29 66 PHE A O 1
ATOM 466 N N . ARG A 1 102 ? 185.850 213.444 244.635 1.00 57.19 67 ARG A N 1
ATOM 467 C CA . ARG A 1 102 ? 185.464 213.709 246.014 1.00 57.19 67 ARG A CA 1
ATOM 468 C C . ARG A 1 102 ? 184.619 212.577 246.578 1.00 57.19 67 ARG A C 1
ATOM 469 O O . ARG A 1 102 ? 183.741 212.029 245.903 1.00 57.19 67 ARG A O 1
ATOM 477 N N . GLN A 1 103 ? 184.932 212.229 247.825 1.00 55.90 68 GLN A N 1
ATOM 478 C CA . GLN A 1 103 ? 184.312 211.145 248.566 1.00 55.90 68 GLN A CA 1
ATOM 479 C C . GLN A 1 103 ? 183.817 211.691 249.896 1.00 55.90 68 GLN A C 1
ATOM 480 O O . GLN A 1 103 ? 184.296 212.716 250.387 1.00 55.90 68 GLN A O 1
ATOM 486 N N . SER A 1 104 ? 182.834 211.005 250.467 1.00 58.69 69 SER A N 1
ATOM 487 C CA . SER A 1 104 ? 182.261 211.417 251.737 1.00 58.69 69 SER A CA 1
ATOM 488 C C . SER A 1 104 ? 181.836 210.184 252.512 1.00 58.69 69 SER A C 1
ATOM 489 O O . SER A 1 104 ? 181.320 209.227 251.931 1.00 58.69 69 SER A O 1
ATOM 492 N N . TRP A 1 105 ? 182.051 210.210 253.823 1.00 59.74 70 TRP A N 1
ATOM 493 C CA . TRP A 1 105 ? 181.662 209.079 254.663 1.00 59.74 70 TRP A CA 1
ATOM 494 C C . TRP A 1 105 ? 181.420 209.582 256.080 1.00 59.74 70 TRP A C 1
ATOM 495 O O . TRP A 1 105 ? 181.412 210.789 256.331 1.00 59.74 70 TRP A O 1
ATOM 506 N N . LYS A 1 106 ? 181.198 208.645 257.003 1.00 64.84 71 LYS A N 1
ATOM 507 C CA A LYS A 1 106 ? 180.892 208.938 258.398 0.50 64.84 71 LYS A CA 1
ATOM 508 C CA B LYS A 1 106 ? 180.911 208.958 258.395 0.50 64.84 71 LYS A CA 1
ATOM 509 C C . LYS A 1 106 ? 181.918 208.267 259.300 1.00 64.84 71 LYS A C 1
ATOM 510 O O . LYS A 1 106 ? 182.230 207.088 259.115 1.00 64.84 71 LYS A O 1
ATOM 521 N N . ASP A 1 107 ? 182.425 209.018 260.275 1.00 67.39 72 ASP A N 1
ATOM 522 C CA . ASP A 1 107 ? 183.360 208.514 261.278 1.00 67.39 72 ASP A CA 1
ATOM 523 C C . ASP A 1 107 ? 182.866 209.011 262.632 1.00 67.39 72 ASP A C 1
ATOM 524 O O . ASP A 1 107 ? 183.034 210.186 262.970 1.00 67.39 72 ASP A O 1
ATOM 529 N N . GLU A 1 108 ? 182.246 208.114 263.400 1.00 69.63 73 GLU A N 1
ATOM 530 C CA A GLU A 1 108 ? 181.710 208.489 264.704 0.50 69.63 73 GLU A CA 1
ATOM 531 C CA B GLU A 1 108 ? 181.711 208.486 264.705 0.50 69.63 73 GLU A CA 1
ATOM 532 C C . GLU A 1 108 ? 182.798 208.934 265.673 1.00 69.63 73 GLU A C 1
ATOM 533 O O . GLU A 1 108 ? 182.496 209.630 266.645 1.00 69.63 73 GLU A O 1
ATOM 544 N N . ARG A 1 109 ? 184.052 208.547 265.437 1.00 69.07 74 ARG A N 1
ATOM 545 C CA . ARG A 1 109 ? 185.136 208.946 266.323 1.00 69.07 74 ARG A CA 1
ATOM 546 C C . ARG A 1 109 ? 185.475 210.428 266.227 1.00 69.07 74 ARG A C 1
ATOM 547 O O . ARG A 1 109 ? 186.197 210.927 267.096 1.00 69.07 74 ARG A O 1
ATOM 555 N N . LEU A 1 110 ? 184.976 211.138 265.209 1.00 68.59 75 LEU A N 1
ATOM 556 C CA . LEU A 1 110 ? 185.390 212.508 264.922 1.00 68.59 75 LEU A CA 1
ATOM 557 C C . LEU A 1 110 ? 184.258 213.517 265.100 1.00 68.59 75 LEU A C 1
ATOM 558 O O . LEU A 1 110 ? 184.329 214.617 264.546 1.00 68.59 75 LEU A O 1
ATOM 563 N N . LYS A 1 111 ? 183.221 213.180 265.862 1.00 71.80 76 LYS A N 1
ATOM 564 C CA . LYS A 1 111 ? 182.177 214.149 266.162 1.00 71.80 76 LYS A CA 1
ATOM 565 C C . LYS A 1 111 ? 182.626 215.073 267.288 1.00 71.80 76 LYS A C 1
ATOM 566 O O . LYS A 1 111 ? 183.423 214.694 268.150 1.00 71.80 76 LYS A O 1
ATOM 572 N N . PHE A 1 112 ? 182.106 216.298 267.271 1.00 72.30 77 PHE A N 1
ATOM 573 C CA . PHE A 1 112 ? 182.527 217.319 268.218 1.00 72.30 77 PHE A CA 1
ATOM 574 C C . PHE A 1 112 ? 181.396 218.317 268.413 1.00 72.30 77 PHE A C 1
ATOM 575 O O . PHE A 1 112 ? 180.422 218.342 267.658 1.00 72.30 77 PHE A O 1
ATOM 583 N N . LYS A 1 113 ? 181.541 219.141 269.448 1.00 77.30 78 LYS A N 1
ATOM 584 C CA . LYS A 1 113 ? 180.662 220.275 269.699 1.00 77.30 78 LYS A CA 1
ATOM 585 C C . LYS A 1 113 ? 181.529 221.504 269.914 1.00 77.30 78 LYS A C 1
ATOM 586 O O . LYS A 1 113 ? 182.466 221.471 270.717 1.00 77.30 78 LYS A O 1
ATOM 592 N N . GLY A 1 114 ? 181.221 222.580 269.197 1.00 79.29 79 GLY A N 1
ATOM 593 C CA . GLY A 1 114 ? 182.008 223.786 269.271 1.00 79.29 79 GLY A CA 1
ATOM 594 C C . GLY A 1 114 ? 181.311 224.969 268.633 1.00 79.29 79 GLY A C 1
ATOM 595 O O . GLY A 1 114 ? 180.183 224.864 268.142 1.00 79.29 79 GLY A O 1
ATOM 596 N N . PRO A 1 115 ? 181.971 226.130 268.635 1.00 80.74 80 PRO A N 1
ATOM 597 C CA . PRO A 1 115 ? 181.343 227.329 268.056 1.00 80.74 80 PRO A CA 1
ATOM 598 C C . PRO A 1 115 ? 181.089 227.232 266.562 1.00 80.74 80 PRO A C 1
ATOM 599 O O . PRO A 1 115 ? 180.233 227.966 266.053 1.00 80.74 80 PRO A O 1
ATOM 603 N N . MET A 1 116 ? 181.797 226.358 265.848 1.00 79.28 81 MET A N 1
ATOM 604 C CA . MET A 1 116 ? 181.655 226.196 264.408 1.00 79.28 81 MET A CA 1
ATOM 605 C C . MET A 1 116 ? 180.985 224.865 264.100 1.00 79.28 81 MET A C 1
ATOM 606 O O . MET A 1 116 ? 181.282 223.848 264.732 1.00 79.28 81 MET A O 1
ATOM 611 N N . THR A 1 117 ? 180.074 224.881 263.125 1.00 75.69 82 THR A N 1
ATOM 612 C CA . THR A 1 117 ? 179.376 223.663 262.735 1.00 75.69 82 THR A CA 1
ATOM 613 C C . THR A 1 117 ? 180.252 222.743 261.894 1.00 75.69 82 THR A C 1
ATOM 614 O O . THR A 1 117 ? 180.131 221.518 262.000 1.00 75.69 82 THR A O 1
ATOM 618 N N . VAL A 1 118 ? 181.125 223.306 261.059 1.00 69.76 83 VAL A N 1
ATOM 619 C CA . VAL A 1 118 ? 181.987 222.543 260.165 1.00 69.76 83 VAL A CA 1
ATOM 620 C C . VAL A 1 118 ? 183.404 223.087 260.276 1.00 69.76 83 VAL A C 1
ATOM 621 O O . VAL A 1 118 ? 183.607 224.306 260.280 1.00 69.76 83 VAL A O 1
ATOM 625 N N . LEU A 1 119 ? 184.375 222.184 260.376 1.00 69.65 84 LEU A N 1
ATOM 626 C CA . LEU A 1 119 ? 185.790 222.524 260.392 1.00 69.65 84 LEU A CA 1
ATOM 627 C C . LEU A 1 119 ? 186.363 222.302 258.999 1.00 69.65 84 LEU A C 1
ATOM 628 O O . LEU A 1 119 ? 186.295 221.187 258.467 1.00 69.65 84 LEU A O 1
ATOM 633 N N . ARG A 1 120 ? 186.916 223.367 258.418 1.00 68.21 85 ARG A N 1
ATOM 634 C CA . ARG A 1 120 ? 187.611 223.324 257.133 1.00 68.21 85 ARG A CA 1
ATOM 635 C C . ARG A 1 120 ? 189.100 223.408 257.440 1.00 68.21 85 ARG A C 1
ATOM 636 O O . ARG A 1 120 ? 189.631 224.490 257.697 1.00 68.21 85 ARG A O 1
ATOM 644 N N . LEU A 1 121 ? 189.773 222.263 257.406 1.00 68.78 86 LEU A N 1
ATOM 645 C CA . LEU A 1 121 ? 191.106 222.110 257.968 1.00 68.78 86 LEU A CA 1
ATOM 646 C C . LEU A 1 121 ? 192.160 222.022 256.874 1.00 68.78 86 LEU A C 1
ATOM 647 O O . LEU A 1 121 ? 191.865 221.816 255.694 1.00 68.78 86 LEU A O 1
ATOM 652 N N . ASN A 1 122 ? 193.410 222.186 257.299 1.00 70.82 87 ASN A N 1
ATOM 653 C CA . ASN A 1 122 ? 194.544 221.983 256.411 1.00 70.82 87 ASN A CA 1
ATOM 654 C C . ASN A 1 122 ? 194.590 220.531 255.950 1.00 70.82 87 ASN A C 1
ATOM 655 O O . ASN A 1 122 ? 194.239 219.609 256.689 1.00 70.82 87 ASN A O 1
ATOM 660 N N . ASN A 1 123 ? 195.034 220.330 254.708 1.00 67.15 88 ASN A N 1
ATOM 661 C CA . ASN A 1 123 ? 194.967 219.006 254.100 1.00 67.15 88 ASN A CA 1
ATOM 662 C C . ASN A 1 123 ? 195.888 217.992 254.769 1.00 67.15 88 ASN A C 1
ATOM 663 O O . ASN A 1 123 ? 195.718 216.789 254.547 1.00 67.15 88 ASN A O 1
ATOM 668 N N . LEU A 1 124 ? 196.856 218.434 255.576 1.00 69.88 89 LEU A N 1
ATOM 669 C CA . LEU A 1 124 ? 197.716 217.476 256.264 1.00 69.88 89 LEU A CA 1
ATOM 670 C C . LEU A 1 124 ? 196.941 216.662 257.293 1.00 69.88 89 LEU A C 1
ATOM 671 O O . LEU A 1 124 ? 197.321 215.524 257.592 1.00 69.88 89 LEU A O 1
ATOM 676 N N . MET A 1 125 ? 195.851 217.217 257.831 1.00 69.87 90 MET A N 1
ATOM 677 C CA . MET A 1 125 ? 195.015 216.467 258.765 1.00 69.87 90 MET A CA 1
ATOM 678 C C . MET A 1 125 ? 194.472 215.191 258.136 1.00 69.87 90 MET A C 1
ATOM 679 O O . MET A 1 125 ? 194.219 214.211 258.845 1.00 69.87 90 MET A O 1
ATOM 684 N N . ALA A 1 126 ? 194.289 215.180 256.813 1.00 66.66 91 ALA A N 1
ATOM 685 C CA . ALA A 1 126 ? 193.831 213.976 256.133 1.00 66.66 91 ALA A CA 1
ATOM 686 C C . ALA A 1 126 ? 194.795 212.812 256.310 1.00 66.66 91 ALA A C 1
ATOM 687 O O . ALA A 1 126 ? 194.366 211.656 256.252 1.00 66.66 91 ALA A O 1
ATOM 689 N N . SER A 1 127 ? 196.082 213.083 256.528 1.00 71.07 92 SER A N 1
ATOM 690 C CA . SER A 1 127 ? 197.033 212.011 256.784 1.00 71.07 92 SER A CA 1
ATOM 691 C C . SER A 1 127 ? 196.951 211.473 258.206 1.00 71.07 92 SER A C 1
ATOM 692 O O . SER A 1 127 ? 197.495 210.397 258.471 1.00 71.07 92 SER A O 1
ATOM 695 N N . LYS A 1 128 ? 196.288 212.184 259.119 1.00 69.12 93 LYS A N 1
ATOM 696 C CA . LYS A 1 128 ? 196.180 211.762 260.509 1.00 69.12 93 LYS A CA 1
ATOM 697 C C . LYS A 1 128 ? 194.966 210.884 260.783 1.00 69.12 93 LYS A C 1
ATOM 698 O O . LYS A 1 128 ? 194.868 210.331 261.883 1.00 69.12 93 LYS A O 1
ATOM 704 N N . ILE A 1 129 ? 194.054 210.736 259.822 1.00 65.82 94 ILE A N 1
ATOM 705 C CA . ILE A 1 129 ? 192.815 209.993 260.006 1.00 65.82 94 ILE A CA 1
ATOM 706 C C . ILE A 1 129 ? 192.727 208.904 258.942 1.00 65.82 94 ILE A C 1
ATOM 707 O O . ILE A 1 129 ? 193.513 208.858 257.997 1.00 65.82 94 ILE A O 1
ATOM 712 N N . TRP A 1 130 ? 191.750 208.020 259.115 1.00 60.88 95 TRP A N 1
ATOM 713 C CA . TRP A 1 130 ? 191.477 206.999 258.115 1.00 60.88 95 TRP A CA 1
ATOM 714 C C . TRP A 1 130 ? 190.781 207.616 256.910 1.00 60.88 95 TRP A C 1
ATOM 715 O O . TRP A 1 130 ? 189.914 208.481 257.051 1.00 60.88 95 TRP A O 1
ATOM 726 N N . THR A 1 131 ? 191.168 207.168 255.724 1.00 59.76 96 THR A N 1
ATOM 727 C CA . THR A 1 131 ? 190.527 207.551 254.477 1.00 59.76 96 THR A CA 1
ATOM 728 C C . THR A 1 131 ? 190.449 206.324 253.584 1.00 59.76 96 THR A C 1
ATOM 729 O O . THR A 1 131 ? 191.235 205.385 253.750 1.00 59.76 96 THR A O 1
ATOM 733 N N . PRO A 1 132 ? 189.513 206.292 252.632 1.00 57.46 97 PRO A N 1
ATOM 734 C CA . PRO A 1 132 ? 189.412 205.117 251.760 1.00 57.46 97 PRO A CA 1
ATOM 735 C C . PRO A 1 132 ? 190.623 204.984 250.851 1.00 57.46 97 PRO A C 1
ATOM 736 O O . PRO A 1 132 ? 191.242 205.973 250.453 1.00 57.46 97 PRO A O 1
ATOM 740 N N . ASP A 1 133 ? 190.951 203.738 250.523 1.00 57.64 98 ASP A N 1
ATOM 741 C CA . ASP A 1 133 ? 192.050 203.430 249.606 1.00 57.64 98 ASP A CA 1
ATOM 742 C C . ASP A 1 133 ? 191.515 203.182 248.196 1.00 57.64 98 ASP A C 1
ATOM 743 O O . ASP A 1 133 ? 191.667 202.112 247.612 1.00 57.64 98 ASP A O 1
ATOM 748 N N . THR A 1 134 ? 190.889 204.214 247.642 1.00 53.56 99 THR A N 1
ATOM 749 C CA . THR A 1 134 ? 190.310 204.107 246.311 1.00 53.56 99 THR A CA 1
ATOM 750 C C . THR A 1 134 ? 191.405 204.096 245.253 1.00 53.56 99 THR A C 1
ATOM 751 O O . THR A 1 134 ? 192.430 204.766 245.390 1.00 53.56 99 THR A O 1
ATOM 755 N N . PHE A 1 135 ? 191.180 203.325 244.193 1.00 52.76 100 PHE A N 1
ATOM 756 C CA . PHE A 1 135 ? 192.121 203.239 243.089 1.00 52.76 100 PHE A CA 1
ATOM 757 C C . PHE A 1 135 ? 191.355 202.933 241.813 1.00 52.76 100 PHE A C 1
ATOM 758 O O . PHE A 1 135 ? 190.237 202.413 241.845 1.00 52.76 100 PHE A O 1
ATOM 766 N N . PHE A 1 136 ? 191.986 203.253 240.687 1.00 53.69 101 PHE A N 1
ATOM 767 C CA . PHE A 1 136 ? 191.388 203.109 239.366 1.00 53.69 101 PHE A CA 1
ATOM 768 C C . PHE A 1 136 ? 191.836 201.788 238.756 1.00 53.69 101 PHE A C 1
ATOM 769 O O . PHE A 1 136 ? 193.036 201.551 238.589 1.00 53.69 101 PHE A O 1
ATOM 777 N N . HIS A 1 137 ? 190.867 200.935 238.421 1.00 55.35 102 HIS A N 1
ATOM 778 C CA . HIS A 1 137 ? 191.182 199.577 237.988 1.00 55.35 102 HIS A CA 1
ATOM 779 C C . HIS A 1 137 ? 191.921 199.577 236.657 1.00 55.35 102 HIS A C 1
ATOM 780 O O . HIS A 1 137 ? 192.915 198.861 236.489 1.00 55.35 102 HIS A O 1
ATOM 787 N N . ASN A 1 138 ? 191.449 200.371 235.696 1.00 58.41 103 ASN A N 1
ATOM 788 C CA . ASN A 1 138 ? 192.062 200.476 234.378 1.00 58.41 103 ASN A CA 1
ATOM 789 C C . ASN A 1 138 ? 192.997 201.675 234.276 1.00 58.41 103 ASN A C 1
ATOM 790 O O . ASN A 1 138 ? 193.199 202.213 233.184 1.00 58.41 103 ASN A O 1
ATOM 795 N N . GLY A 1 139 ? 193.578 202.098 235.397 1.00 57.24 104 GLY A N 1
ATOM 796 C CA . GLY A 1 139 ? 194.422 203.275 235.419 1.00 57.24 104 GLY A CA 1
ATOM 797 C C . GLY A 1 139 ? 195.870 202.940 235.127 1.00 57.24 104 GLY A C 1
ATOM 798 O O . GLY A 1 139 ? 196.417 201.975 235.664 1.00 57.24 104 GLY A O 1
ATOM 799 N N . LYS A 1 140 ? 196.481 203.739 234.263 1.00 62.26 105 LYS A N 1
ATOM 800 C CA . LYS A 1 140 ? 197.915 203.713 234.016 1.00 62.26 105 LYS A CA 1
ATOM 801 C C . LYS A 1 140 ? 198.573 204.712 234.969 1.00 62.26 105 LYS A C 1
ATOM 802 O O . LYS A 1 140 ? 197.973 205.100 235.975 1.00 62.26 105 LYS A O 1
ATOM 808 N N . LYS A 1 141 ? 199.819 205.102 234.695 1.00 62.28 106 LYS A N 1
ATOM 809 C CA . LYS A 1 141 ? 200.527 206.089 235.506 1.00 62.28 106 LYS A CA 1
ATOM 810 C C . LYS A 1 141 ? 199.706 207.362 235.675 1.00 62.28 106 LYS A C 1
ATOM 811 O O . LYS A 1 141 ? 199.454 208.080 234.702 1.00 62.28 106 LYS A O 1
ATOM 817 N N . SER A 1 142 ? 199.294 207.645 236.908 1.00 60.35 107 SER A N 1
ATOM 818 C CA . SER A 1 142 ? 198.466 208.790 237.255 1.00 60.35 107 SER A CA 1
ATOM 819 C C . SER A 1 142 ? 199.237 209.720 238.181 1.00 60.35 107 SER A C 1
ATOM 820 O O . SER A 1 142 ? 200.277 209.361 238.736 1.00 60.35 107 SER A O 1
ATOM 823 N N . VAL A 1 143 ? 198.704 210.929 238.346 1.00 57.75 108 VAL A N 1
ATOM 824 C CA . VAL A 1 143 ? 199.357 211.995 239.097 1.00 57.75 108 VAL A CA 1
ATOM 825 C C . VAL A 1 143 ? 198.359 212.592 240.076 1.00 57.75 108 VAL A C 1
ATOM 826 O O . VAL A 1 143 ? 197.218 212.885 239.705 1.00 57.75 108 VAL A O 1
ATOM 830 N N . ALA A 1 144 ? 198.790 212.767 241.323 1.00 55.91 109 ALA A N 1
ATOM 831 C CA . ALA A 1 144 ? 198.066 213.541 242.327 1.00 55.91 109 ALA A CA 1
ATOM 832 C C . ALA A 1 144 ? 198.825 214.847 242.517 1.00 55.91 109 ALA A C 1
ATOM 833 O O . ALA A 1 144 ? 199.925 214.856 243.079 1.00 55.91 109 ALA A O 1
ATOM 835 N N . HIS A 1 145 ? 198.241 215.944 242.047 1.00 55.87 110 HIS A N 1
ATOM 836 C CA . HIS A 1 145 ? 198.952 217.214 242.006 1.00 55.87 110 HIS A CA 1
ATOM 837 C C . HIS A 1 145 ? 199.229 217.729 243.411 1.00 55.87 110 HIS A C 1
ATOM 838 O O . HIS A 1 145 ? 198.378 217.642 244.300 1.00 55.87 110 HIS A O 1
ATOM 845 N N . ASN A 1 146 ? 200.437 218.256 243.612 1.00 60.96 111 ASN A N 1
ATOM 846 C CA . ASN A 1 146 ? 200.842 218.822 244.894 1.00 60.96 111 ASN A CA 1
ATOM 847 C C . ASN A 1 146 ? 201.640 220.102 244.690 1.00 60.96 111 ASN A C 1
ATOM 848 O O . ASN A 1 146 ? 202.658 220.331 245.351 1.00 60.96 111 ASN A O 1
ATOM 853 N N . MET A 1 147 ? 201.176 220.954 243.778 1.00 59.89 112 MET A N 1
ATOM 854 C CA . MET A 1 147 ? 201.755 222.267 243.514 1.00 59.89 112 MET A CA 1
ATOM 855 C C . MET A 1 147 ? 200.676 223.312 243.796 1.00 59.89 112 MET A C 1
ATOM 856 O O . MET A 1 147 ? 199.596 223.235 243.202 1.00 59.89 112 MET A O 1
ATOM 861 N N . THR A 1 148 ? 200.934 224.292 244.676 1.00 59.04 113 THR A N 1
ATOM 862 C CA . THR A 1 148 ? 202.118 224.458 245.527 1.00 59.04 113 THR A CA 1
ATOM 863 C C . THR A 1 148 ? 202.097 223.475 246.691 1.00 59.04 113 THR A C 1
ATOM 864 O O . THR A 1 148 ? 203.120 222.896 247.045 1.00 59.04 113 THR A O 1
ATOM 868 N N . MET A 1 149 ? 200.926 223.307 247.280 1.00 61.77 114 MET A N 1
ATOM 869 C CA . MET A 1 149 ? 200.658 222.362 248.351 1.00 61.77 114 MET A CA 1
ATOM 870 C C . MET A 1 149 ? 199.910 221.158 247.805 1.00 61.77 114 MET A C 1
ATOM 871 O O . MET A 1 149 ? 199.489 221.149 246.645 1.00 61.77 114 MET A O 1
ATOM 876 N N . PRO A 1 150 ? 199.740 220.103 248.605 1.00 58.78 115 PRO A N 1
ATOM 877 C CA . PRO A 1 150 ? 198.873 218.992 248.181 1.00 58.78 115 PRO A CA 1
ATOM 878 C C . PRO A 1 150 ? 197.467 219.477 247.864 1.00 58.78 115 PRO A C 1
ATOM 879 O O . PRO A 1 150 ? 196.804 220.103 248.693 1.00 58.78 115 PRO A O 1
ATOM 883 N N . ASN A 1 151 ? 197.016 219.185 246.644 1.00 54.32 116 ASN A N 1
ATOM 884 C CA . ASN A 1 151 ? 195.722 219.663 246.156 1.00 54.32 116 ASN A CA 1
ATOM 885 C C . ASN A 1 151 ? 194.614 218.771 246.715 1.00 54.32 116 ASN A C 1
ATOM 886 O O . ASN A 1 151 ? 193.973 217.991 246.010 1.00 54.32 116 ASN A O 1
ATOM 891 N N . LYS A 1 152 ? 194.401 218.906 248.021 1.00 56.55 117 LYS A N 1
ATOM 892 C CA . LYS A 1 152 ? 193.393 218.147 248.742 1.00 56.55 117 LYS A CA 1
ATOM 893 C C . LYS A 1 152 ? 192.675 219.077 249.704 1.00 56.55 117 LYS A C 1
ATOM 894 O O . LYS A 1 152 ? 193.209 220.110 250.113 1.00 56.55 117 LYS A O 1
ATOM 900 N N . LEU A 1 153 ? 191.446 218.706 250.053 1.00 56.88 118 LEU A N 1
ATOM 901 C CA . LEU A 1 153 ? 190.725 219.386 251.119 1.00 56.88 118 LEU A CA 1
ATOM 902 C C . LEU A 1 153 ? 189.947 218.360 251.922 1.00 56.88 118 LEU A C 1
ATOM 903 O O . LEU A 1 153 ? 189.391 217.407 251.365 1.00 56.88 118 LEU A O 1
ATOM 908 N N . LEU A 1 154 ? 189.920 218.576 253.236 1.00 61.66 119 LEU A N 1
ATOM 909 C CA . LEU A 1 154 ? 189.175 217.762 254.183 1.00 61.66 119 LEU A CA 1
ATOM 910 C C . LEU A 1 154 ? 188.278 218.681 254.995 1.00 61.66 119 LEU A C 1
ATOM 911 O O . LEU A 1 154 ? 188.731 219.722 255.478 1.00 61.66 119 LEU A O 1
ATOM 916 N N . ARG A 1 155 ? 187.011 218.299 255.138 1.00 61.83 120 ARG A N 1
ATOM 917 C CA . ARG A 1 155 ? 186.046 219.045 255.933 1.00 61.83 120 ARG A CA 1
ATOM 918 C C . ARG A 1 155 ? 185.302 218.084 256.844 1.00 61.83 120 ARG A C 1
ATOM 919 O O . ARG A 1 155 ? 184.875 217.010 256.409 1.00 61.83 120 ARG A O 1
ATOM 927 N N . ILE A 1 156 ? 185.151 218.475 258.109 1.00 65.86 121 ILE A N 1
ATOM 928 C CA . ILE A 1 156 ? 184.545 217.628 259.136 1.00 65.86 121 ILE A CA 1
ATOM 929 C C . ILE A 1 156 ? 183.339 218.360 259.705 1.00 65.86 121 ILE A C 1
ATOM 930 O O . ILE A 1 156 ? 183.474 219.471 260.229 1.00 65.86 121 ILE A O 1
ATOM 935 N N . THR A 1 157 ? 182.171 217.733 259.626 1.00 69.74 122 THR A N 1
ATOM 936 C CA . THR A 1 157 ? 180.959 218.263 260.231 1.00 69.74 122 THR A CA 1
ATOM 937 C C . THR A 1 157 ? 180.845 217.775 261.673 1.00 69.74 122 THR A C 1
ATOM 938 O O . THR A 1 157 ? 181.456 216.779 262.066 1.00 69.74 122 THR A O 1
ATOM 942 N N . GLU A 1 158 ? 180.051 218.501 262.466 1.00 74.67 123 GLU A N 1
ATOM 943 C CA . GLU A 1 158 ? 179.964 218.221 263.896 1.00 74.67 123 GLU A CA 1
ATOM 944 C C . GLU A 1 158 ? 179.416 216.827 264.179 1.00 74.67 123 GLU A C 1
ATOM 945 O O . GLU A 1 158 ? 179.757 216.227 265.204 1.00 74.67 123 GLU A O 1
ATOM 951 N N . ASP A 1 159 ? 178.577 216.294 263.293 1.00 72.30 124 ASP A N 1
ATOM 952 C CA . ASP A 1 159 ? 178.013 214.964 263.490 1.00 72.30 124 ASP A CA 1
ATOM 953 C C . ASP A 1 159 ? 178.961 213.843 263.079 1.00 72.30 124 ASP A C 1
ATOM 954 O O . ASP A 1 159 ? 178.576 212.673 263.171 1.00 72.30 124 ASP A O 1
ATOM 959 N N . GLY A 1 160 ? 180.172 214.162 262.627 1.00 68.56 125 GLY A N 1
ATOM 960 C CA . GLY A 1 160 ? 181.141 213.165 262.228 1.00 68.56 125 GLY A CA 1
ATOM 961 C C . GLY A 1 160 ? 181.198 212.867 260.747 1.00 68.56 125 GLY A C 1
ATOM 962 O O . GLY A 1 160 ? 181.854 211.894 260.359 1.00 68.56 125 GLY A O 1
ATOM 963 N N . THR A 1 161 ? 180.538 213.664 259.911 1.00 66.75 126 THR A N 1
ATOM 964 C CA . THR A 1 161 ? 180.574 213.454 258.471 1.00 66.75 126 THR A CA 1
ATOM 965 C C . THR A 1 161 ? 181.831 214.083 257.887 1.00 66.75 126 THR A C 1
ATOM 966 O O . THR A 1 161 ? 182.119 215.258 258.128 1.00 66.75 126 THR A O 1
ATOM 970 N N . LEU A 1 162 ? 182.572 213.296 257.114 1.00 63.97 127 LEU A N 1
ATOM 971 C CA . LEU A 1 162 ? 183.816 213.720 256.492 1.00 63.97 127 LEU A CA 1
ATOM 972 C C . LEU A 1 162 ? 183.597 213.874 254.998 1.00 63.97 127 LEU A C 1
ATOM 973 O O . LEU A 1 162 ? 183.000 212.996 254.366 1.00 63.97 127 LEU A O 1
ATOM 978 N N . LEU A 1 163 ? 184.066 214.996 254.452 1.00 57.88 128 LEU A N 1
ATOM 979 C CA . LEU A 1 163 ? 184.161 215.230 253.018 1.00 57.88 128 LEU A CA 1
ATOM 980 C C . LEU A 1 163 ? 185.632 215.369 252.663 1.00 57.88 128 LEU A C 1
ATOM 981 O O . LEU A 1 163 ? 186.373 216.072 253.358 1.00 57.88 128 LEU A O 1
ATOM 986 N N . TYR A 1 164 ? 186.050 214.711 251.583 1.00 56.66 129 TYR A N 1
ATOM 987 C CA . TYR A 1 164 ? 187.460 214.624 251.214 1.00 56.66 129 TYR A CA 1
ATOM 988 C C . TYR A 1 164 ? 187.545 214.711 249.698 1.00 56.66 129 TYR A C 1
ATOM 989 O O . TYR A 1 164 ? 187.073 213.807 249.002 1.00 56.66 129 TYR A O 1
ATOM 998 N N . THR A 1 165 ? 188.131 215.795 249.188 1.00 55.73 130 THR A N 1
ATOM 999 C CA . THR A 1 165 ? 188.242 216.029 247.752 1.00 55.73 130 THR A CA 1
ATOM 1000 C C . THR A 1 165 ? 189.704 216.181 247.366 1.00 55.73 130 THR A C 1
ATOM 1001 O O . THR A 1 165 ? 190.514 216.690 248.146 1.00 55.73 130 THR A O 1
ATOM 1005 N N . MET A 1 166 ? 190.034 215.739 246.152 1.00 55.80 131 MET A N 1
ATOM 1006 C CA . MET A 1 166 ? 191.409 215.786 245.679 1.00 55.80 131 MET A CA 1
ATOM 1007 C C . MET A 1 166 ? 191.427 215.888 244.159 1.00 55.80 131 MET A C 1
ATOM 1008 O O . MET A 1 166 ? 190.546 215.362 243.474 1.00 55.80 131 MET A O 1
ATOM 1013 N N . ARG A 1 167 ? 192.440 216.582 243.643 1.00 53.96 132 ARG A N 1
ATOM 1014 C CA . ARG A 1 167 ? 192.585 216.838 242.215 1.00 53.96 132 ARG A CA 1
ATOM 1015 C C . ARG A 1 167 ? 193.534 215.813 241.609 1.00 53.96 132 ARG A C 1
ATOM 1016 O O . ARG A 1 167 ? 194.642 215.616 242.115 1.00 53.96 132 ARG A O 1
ATOM 1024 N N . LEU A 1 168 ? 193.097 215.171 240.525 1.00 53.52 133 LEU A N 1
ATOM 1025 C CA . LEU A 1 168 ? 193.826 214.070 239.912 1.00 53.52 133 LEU A CA 1
ATOM 1026 C C . LEU A 1 168 ? 193.901 214.238 238.404 1.00 53.52 133 LEU A C 1
ATOM 1027 O O . LEU A 1 168 ? 193.008 214.813 237.778 1.00 53.52 133 LEU A O 1
ATOM 1032 N N . THR A 1 169 ? 194.992 213.728 237.836 1.00 56.45 134 THR A N 1
ATOM 1033 C CA . THR A 1 169 ? 195.130 213.498 236.404 1.00 56.45 134 THR A CA 1
ATOM 1034 C C . THR A 1 169 ? 195.317 212.003 236.198 1.00 56.45 134 THR A C 1
ATOM 1035 O O . THR A 1 169 ? 196.327 211.439 236.630 1.00 56.45 134 THR A O 1
ATOM 1039 N N . VAL A 1 170 ? 194.351 211.370 235.540 1.00 55.83 135 VAL A N 1
ATOM 1040 C CA . VAL A 1 170 ? 194.305 209.923 235.379 1.00 55.83 135 VAL A CA 1
ATOM 1041 C C . VAL A 1 170 ? 194.507 209.593 233.909 1.00 55.83 135 VAL A C 1
ATOM 1042 O O . VAL A 1 170 ? 193.804 210.128 233.042 1.00 55.83 135 VAL A O 1
ATOM 1046 N N . ARG A 1 171 ? 195.476 208.724 233.634 1.00 61.90 136 ARG A N 1
ATOM 1047 C CA . ARG A 1 171 ? 195.643 208.096 232.331 1.00 61.90 136 ARG A CA 1
ATOM 1048 C C . ARG A 1 171 ? 195.036 206.703 232.408 1.00 61.90 136 ARG A C 1
ATOM 1049 O O . ARG A 1 171 ? 195.441 205.896 233.250 1.00 61.90 136 ARG A O 1
ATOM 1057 N N . ALA A 1 172 ? 194.072 206.425 231.534 1.00 59.62 137 ALA A N 1
ATOM 1058 C CA . ALA A 1 172 ? 193.279 205.207 231.602 1.00 59.62 137 ALA A CA 1
ATOM 1059 C C . ALA A 1 172 ? 193.264 204.512 230.252 1.00 59.62 137 ALA A C 1
ATOM 1060 O O . ALA A 1 172 ? 193.261 205.164 229.203 1.00 59.62 137 ALA A O 1
ATOM 1062 N N . GLU A 1 173 ? 193.250 203.182 230.292 1.00 65.15 138 GLU A N 1
ATOM 1063 C CA . GLU A 1 173 ? 193.225 202.382 229.076 1.00 65.15 138 GLU A CA 1
ATOM 1064 C C . GLU A 1 173 ? 191.841 202.418 228.444 1.00 65.15 138 GLU A C 1
ATOM 1065 O O . GLU A 1 173 ? 190.828 202.266 229.132 1.00 65.15 138 GLU A O 1
ATOM 1071 N N . CYS A 1 174 ? 191.803 202.617 227.127 1.00 70.66 139 CYS A N 1
ATOM 1072 C CA . CYS A 1 174 ? 190.570 202.604 226.342 1.00 70.66 139 CYS A CA 1
ATOM 1073 C C . CYS A 1 174 ? 190.778 201.640 225.181 1.00 70.66 139 CYS A C 1
ATOM 1074 O O . CYS A 1 174 ? 191.236 202.050 224.107 1.00 70.66 139 CYS A O 1
ATOM 1077 N N . PRO A 1 175 ? 190.485 200.348 225.358 1.00 71.22 140 PRO A N 1
ATOM 1078 C CA . PRO A 1 175 ? 190.649 199.414 224.235 1.00 71.22 140 PRO A CA 1
ATOM 1079 C C . PRO A 1 175 ? 189.711 199.760 223.088 1.00 71.22 140 PRO A C 1
ATOM 1080 O O . PRO A 1 175 ? 188.512 199.971 223.286 1.00 71.22 140 PRO A O 1
ATOM 1084 N N . MET A 1 176 ? 190.270 199.807 221.881 1.00 74.19 141 MET A N 1
ATOM 1085 C CA . MET A 1 176 ? 189.582 200.294 220.694 1.00 74.19 141 MET A CA 1
ATOM 1086 C C . MET A 1 176 ? 189.540 199.214 219.625 1.00 74.19 141 MET A C 1
ATOM 1087 O O . MET A 1 176 ? 190.512 198.478 219.432 1.00 74.19 141 MET A O 1
ATOM 1092 N N . HIS A 1 177 ? 188.406 199.128 218.935 1.00 76.83 142 HIS A N 1
ATOM 1093 C CA . HIS A 1 177 ? 188.251 198.313 217.737 1.00 76.83 142 HIS A CA 1
ATOM 1094 C C . HIS A 1 177 ? 188.197 199.254 216.543 1.00 76.83 142 HIS A C 1
ATOM 1095 O O . HIS A 1 177 ? 187.309 200.109 216.466 1.00 76.83 142 HIS A O 1
ATOM 1102 N N . LEU A 1 178 ? 189.139 199.089 215.616 1.00 76.22 143 LEU A N 1
ATOM 1103 C CA . LEU A 1 178 ? 189.376 200.048 214.544 1.00 76.22 143 LEU A CA 1
ATOM 1104 C C . LEU A 1 178 ? 188.945 199.514 213.181 1.00 76.22 143 LEU A C 1
ATOM 1105 O O . LEU A 1 178 ? 189.530 199.870 212.157 1.00 76.22 143 LEU A O 1
ATOM 1110 N N . GLU A 1 179 ? 187.920 198.660 213.150 1.00 78.79 144 GLU A N 1
ATOM 1111 C CA . GLU A 1 179 ? 187.431 198.150 211.873 1.00 78.79 144 GLU A CA 1
ATOM 1112 C C . GLU A 1 179 ? 186.844 199.269 211.022 1.00 78.79 144 GLU A C 1
ATOM 1113 O O . GLU A 1 179 ? 187.062 199.312 209.806 1.00 78.79 144 GLU A O 1
ATOM 1119 N N . ASP A 1 180 ? 186.100 200.185 211.642 1.00 79.25 145 ASP A N 1
ATOM 1120 C CA . ASP A 1 180 ? 185.439 201.278 210.941 1.00 79.25 145 ASP A CA 1
ATOM 1121 C C . ASP A 1 180 ? 186.275 202.553 210.908 1.00 79.25 145 ASP A C 1
ATOM 1122 O O . ASP A 1 180 ? 185.727 203.634 210.671 1.00 79.25 145 ASP A O 1
ATOM 1127 N N . PHE A 1 181 ? 187.579 202.453 211.140 1.00 75.59 146 PHE A N 1
ATOM 1128 C CA . PHE A 1 181 ? 188.427 203.633 211.133 1.00 75.59 146 PHE A CA 1
ATOM 1129 C C . PHE A 1 181 ? 188.444 204.242 209.731 1.00 75.59 146 PHE A C 1
ATOM 1130 O O . PHE A 1 181 ? 188.504 203.504 208.741 1.00 75.59 146 PHE A O 1
ATOM 1138 N N . PRO A 1 182 ? 188.401 205.581 209.595 1.00 75.68 147 PRO A N 1
ATOM 1139 C CA . PRO A 1 182 ? 188.324 206.680 210.564 1.00 75.68 147 PRO A CA 1
ATOM 1140 C C . PRO A 1 182 ? 186.892 207.141 210.846 1.00 75.68 147 PRO A C 1
ATOM 1141 O O . PRO A 1 182 ? 186.670 208.315 211.138 1.00 75.68 147 PRO A O 1
ATOM 1145 N N . MET A 1 183 ? 185.937 206.215 210.762 1.00 77.41 148 MET A N 1
ATOM 1146 C CA . MET A 1 183 ? 184.533 206.507 211.026 1.00 77.41 148 MET A CA 1
ATOM 1147 C C . MET A 1 183 ? 184.040 205.641 212.177 1.00 77.41 148 MET A C 1
ATOM 1148 O O . MET A 1 183 ? 182.959 205.048 212.105 1.00 77.41 148 MET A O 1
ATOM 1153 N N . ASP A 1 184 ? 184.831 205.573 213.245 1.00 74.98 149 ASP A N 1
ATOM 1154 C CA . ASP A 1 184 ? 184.588 204.686 214.372 1.00 74.98 149 ASP A CA 1
ATOM 1155 C C . ASP A 1 184 ? 184.216 205.484 215.614 1.00 74.98 149 ASP A C 1
ATOM 1156 O O . ASP A 1 184 ? 184.576 206.656 215.753 1.00 74.98 149 ASP A O 1
ATOM 1161 N N . ALA A 1 185 ? 183.485 204.828 216.513 1.00 69.97 150 ALA A N 1
ATOM 1162 C CA . ALA A 1 185 ? 183.085 205.390 217.794 1.00 69.97 150 ALA A CA 1
ATOM 1163 C C . ALA A 1 185 ? 183.505 204.436 218.901 1.00 69.97 150 ALA A C 1
ATOM 1164 O O . ALA A 1 185 ? 183.594 203.224 218.691 1.00 69.97 150 ALA A O 1
ATOM 1166 N N . HIS A 1 186 ? 183.767 204.996 220.081 1.00 71.05 151 HIS A N 1
ATOM 1167 C CA . HIS A 1 186 ? 184.293 204.233 221.206 1.00 71.05 151 HIS A CA 1
ATOM 1168 C C . HIS A 1 186 ? 183.548 204.605 222.477 1.00 71.05 151 HIS A C 1
ATOM 1169 O O . HIS A 1 186 ? 182.928 205.665 222.573 1.00 71.05 151 HIS A O 1
ATOM 1176 N N . ALA A 1 187 ? 183.609 203.700 223.454 1.00 65.83 152 ALA A N 1
ATOM 1177 C CA . ALA A 1 187 ? 183.053 203.904 224.792 1.00 65.83 152 ALA A CA 1
ATOM 1178 C C . ALA A 1 187 ? 184.190 203.653 225.776 1.00 65.83 152 ALA A C 1
ATOM 1179 O O . ALA A 1 187 ? 184.378 202.529 226.246 1.00 65.83 152 ALA A O 1
ATOM 1181 N N . CYS A 1 188 ? 184.942 204.698 226.081 1.00 65.55 153 CYS A N 1
ATOM 1182 C CA . CYS A 1 188 ? 186.115 204.547 226.932 1.00 65.55 153 CYS A CA 1
ATOM 1183 C C . CYS A 1 188 ? 185.687 204.419 228.394 1.00 65.55 153 CYS A C 1
ATOM 1184 O O . CYS A 1 188 ? 184.907 205.249 228.873 1.00 65.55 153 CYS A O 1
ATOM 1187 N N . PRO A 1 189 ? 186.160 203.410 229.134 1.00 60.26 154 PRO A N 1
ATOM 1188 C CA . PRO A 1 189 ? 185.704 203.232 230.513 1.00 60.26 154 PRO A CA 1
ATOM 1189 C C . PRO A 1 189 ? 186.587 203.940 231.536 1.00 60.26 154 PRO A C 1
ATOM 1190 O O . PRO A 1 189 ? 187.712 204.356 231.258 1.00 60.26 154 PRO A O 1
ATOM 1194 N N . LEU A 1 190 ? 186.037 204.063 232.740 1.00 57.07 155 LEU A N 1
ATOM 1195 C CA . LEU A 1 190 ? 186.763 204.562 233.904 1.00 57.07 155 LEU A CA 1
ATOM 1196 C C . LEU A 1 190 ? 186.171 203.859 235.114 1.00 57.07 155 LEU A C 1
ATOM 1197 O O . LEU A 1 190 ? 185.045 204.167 235.514 1.00 57.07 155 LEU A O 1
ATOM 1202 N N . LYS A 1 191 ? 186.915 202.911 235.675 1.00 57.03 156 LYS A N 1
ATOM 1203 C CA . LYS A 1 191 ? 186.456 202.079 236.778 1.00 57.03 156 LYS A CA 1
ATOM 1204 C C . LYS A 1 191 ? 187.301 202.363 238.008 1.00 57.03 156 LYS A C 1
ATOM 1205 O O . LYS A 1 191 ? 188.515 202.556 237.900 1.00 57.03 156 LYS A O 1
ATOM 1211 N N . PHE A 1 192 ? 186.661 202.395 239.177 1.00 53.50 157 PHE A N 1
ATOM 1212 C CA . PHE A 1 192 ? 187.405 202.588 240.415 1.00 53.50 157 PHE A CA 1
ATOM 1213 C C . PHE A 1 192 ? 186.739 201.835 241.555 1.00 53.50 157 PHE A C 1
ATOM 1214 O O . PHE A 1 192 ? 185.583 201.416 241.468 1.00 53.50 157 PHE A O 1
ATOM 1222 N N . GLY A 1 193 ? 187.505 201.649 242.622 1.00 53.35 158 GLY A N 1
ATOM 1223 C CA . GLY A 1 193 ? 187.004 200.941 243.786 1.00 53.35 158 GLY A CA 1
ATOM 1224 C C . GLY A 1 193 ? 188.091 200.787 244.825 1.00 53.35 158 GLY A C 1
ATOM 1225 O O . GLY A 1 193 ? 189.211 201.276 244.666 1.00 53.35 158 GLY A O 1
ATOM 1226 N N . SER A 1 194 ? 187.742 200.088 245.901 1.00 55.80 159 SER A N 1
ATOM 1227 C CA . SER A 1 194 ? 188.675 199.863 246.996 1.00 55.80 159 SER A CA 1
ATOM 1228 C C . SER A 1 194 ? 189.690 198.790 246.631 1.00 55.80 159 SER A C 1
ATOM 1229 O O . SER A 1 194 ? 189.356 197.793 245.987 1.00 55.80 159 SER A O 1
ATOM 1232 N N . TYR A 1 195 ? 190.938 198.999 247.054 1.00 54.54 160 TYR A N 1
ATOM 1233 C CA . TYR A 1 195 ? 191.991 198.032 246.768 1.00 54.54 160 TYR A CA 1
ATOM 1234 C C . TYR A 1 195 ? 192.020 196.907 247.794 1.00 54.54 160 TYR A C 1
ATOM 1235 O O . TYR A 1 195 ? 192.190 195.739 247.429 1.00 54.54 160 TYR A O 1
ATOM 1244 N N . ALA A 1 196 ? 191.851 197.237 249.074 1.00 58.05 161 ALA A N 1
ATOM 1245 C CA . ALA A 1 196 ? 192.045 196.289 250.163 1.00 58.05 161 ALA A CA 1
ATOM 1246 C C . ALA A 1 196 ? 190.750 195.760 250.756 1.00 58.05 161 ALA A C 1
ATOM 1247 O O . ALA A 1 196 ? 190.730 194.629 251.250 1.00 58.05 161 ALA A O 1
ATOM 1249 N N . TYR A 1 197 ? 189.673 196.537 250.718 1.00 59.91 162 TYR A N 1
ATOM 1250 C CA . TYR A 1 197 ? 188.453 196.230 251.452 1.00 59.91 162 TYR A CA 1
ATOM 1251 C C . TYR A 1 197 ? 187.424 195.592 250.530 1.00 59.91 162 TYR A C 1
ATOM 1252 O O . TYR A 1 197 ? 187.078 196.159 249.489 1.00 59.91 162 TYR A O 1
ATOM 1261 N N . THR A 1 198 ? 186.935 194.419 250.920 1.00 63.07 163 THR A N 1
ATOM 1262 C CA . THR A 1 198 ? 185.919 193.717 250.154 1.00 63.07 163 THR A CA 1
ATOM 1263 C C . THR A 1 198 ? 184.554 194.362 250.385 1.00 63.07 163 THR A C 1
ATOM 1264 O O . THR A 1 198 ? 184.403 195.297 251.174 1.00 63.07 163 THR A O 1
ATOM 1268 N N . ARG A 1 199 ? 183.538 193.851 249.685 1.00 64.27 164 ARG A N 1
ATOM 1269 C CA . ARG A 1 199 ? 182.199 194.423 249.783 1.00 64.27 164 ARG A CA 1
ATOM 1270 C C . ARG A 1 199 ? 181.614 194.303 251.183 1.00 64.27 164 ARG A C 1
ATOM 1271 O O . ARG A 1 199 ? 180.723 195.080 251.537 1.00 64.27 164 ARG A O 1
ATOM 1279 N N . ALA A 1 200 ? 182.084 193.345 251.982 1.00 63.61 165 ALA A N 1
ATOM 1280 C CA . ALA A 1 200 ? 181.614 193.209 253.353 1.00 63.61 165 ALA A CA 1
ATOM 1281 C C . ALA A 1 200 ? 182.154 194.292 254.279 1.00 63.61 165 ALA A C 1
ATOM 1282 O O . ALA A 1 200 ? 181.693 194.380 255.421 1.00 63.61 165 ALA A O 1
ATOM 1284 N N . GLU A 1 201 ? 183.108 195.106 253.825 1.00 64.50 166 GLU A N 1
ATOM 1285 C CA . GLU A 1 201 ? 183.746 196.134 254.638 1.00 64.50 166 GLU A CA 1
ATOM 1286 C C . GLU A 1 201 ? 183.555 197.539 254.096 1.00 64.50 166 GLU A C 1
ATOM 1287 O O . GLU A 1 201 ? 183.308 198.461 254.876 1.00 64.50 166 GLU A O 1
ATOM 1293 N N . VAL A 1 202 ? 183.665 197.732 252.783 1.00 59.44 167 VAL A N 1
ATOM 1294 C CA . VAL A 1 202 ? 183.501 199.038 252.154 1.00 59.44 167 VAL A CA 1
ATOM 1295 C C . VAL A 1 202 ? 182.623 198.872 250.923 1.00 59.44 167 VAL A C 1
ATOM 1296 O O . VAL A 1 202 ? 182.834 197.955 250.124 1.00 59.44 167 VAL A O 1
ATOM 1300 N N . VAL A 1 203 ? 181.639 199.756 250.774 1.00 58.99 168 VAL A N 1
ATOM 1301 C CA . VAL A 1 203 ? 180.763 199.794 249.609 1.00 58.99 168 VAL A CA 1
ATOM 1302 C C . VAL A 1 203 ? 180.661 201.236 249.136 1.00 58.99 168 VAL A C 1
ATOM 1303 O O . VAL A 1 203 ? 180.549 202.159 249.950 1.00 58.99 168 VAL A O 1
ATOM 1307 N N . TYR A 1 204 ? 180.700 201.425 247.822 1.00 56.89 169 TYR A N 1
ATOM 1308 C CA . TYR A 1 204 ? 180.657 202.742 247.207 1.00 56.89 169 TYR A CA 1
ATOM 1309 C C . TYR A 1 204 ? 179.270 203.027 246.650 1.00 56.89 169 TYR A C 1
ATOM 1310 O O . TYR A 1 204 ? 178.545 202.118 246.241 1.00 56.89 169 TYR A O 1
ATOM 1319 N N . GLU A 1 205 ? 178.908 204.306 246.646 1.00 62.74 170 GLU A N 1
ATOM 1320 C CA . GLU A 1 205 ? 177.652 204.755 246.068 1.00 62.74 170 GLU A CA 1
ATOM 1321 C C . GLU A 1 205 ? 177.861 206.140 245.481 1.00 62.74 170 GLU A C 1
ATOM 1322 O O . GLU A 1 205 ? 178.837 206.825 245.790 1.00 62.74 170 GLU A O 1
ATOM 1328 N N . TRP A 1 206 ? 176.940 206.536 244.613 1.00 59.31 171 TRP A N 1
ATOM 1329 C CA . TRP A 1 206 ? 176.965 207.861 244.018 1.00 59.31 171 TRP A CA 1
ATOM 1330 C C . TRP A 1 206 ? 176.230 208.840 244.924 1.00 59.31 171 TRP A C 1
ATOM 1331 O O . TRP A 1 206 ? 175.217 208.493 245.538 1.00 59.31 171 TRP A O 1
ATOM 1342 N N . THR A 1 207 ? 176.762 210.061 245.017 1.00 63.06 172 THR A N 1
ATOM 1343 C CA . THR A 1 207 ? 176.230 211.043 245.959 1.00 63.06 172 THR A CA 1
ATOM 1344 C C . THR A 1 207 ? 174.776 211.377 245.648 1.00 63.06 172 THR A C 1
ATOM 1345 O O . THR A 1 207 ? 173.926 211.407 246.544 1.00 63.06 172 THR A O 1
ATOM 1349 N N . ARG A 1 208 ? 174.481 211.633 244.383 1.00 66.81 173 ARG A N 1
ATOM 1350 C CA . ARG A 1 208 ? 173.146 211.914 243.874 1.00 66.81 173 ARG A CA 1
ATOM 1351 C C . ARG A 1 208 ? 172.810 210.839 242.842 1.00 66.81 173 ARG A C 1
ATOM 1352 O O . ARG A 1 208 ? 173.456 209.789 242.794 1.00 66.81 173 ARG A O 1
ATOM 1360 N N . GLU A 1 209 ? 171.755 211.074 242.066 1.00 71.25 174 GLU A N 1
ATOM 1361 C CA . GLU A 1 209 ? 171.360 210.119 241.040 1.00 71.25 174 GLU A CA 1
ATOM 1362 C C . GLU A 1 209 ? 172.539 209.857 240.102 1.00 71.25 174 GLU A C 1
ATOM 1363 O O . GLU A 1 209 ? 173.297 210.786 239.798 1.00 71.25 174 GLU A O 1
ATOM 1369 N N . PRO A 1 210 ? 172.740 208.611 239.644 1.00 65.38 175 PRO A N 1
ATOM 1370 C CA . PRO A 1 210 ? 174.022 208.272 238.994 1.00 65.38 175 PRO A CA 1
ATOM 1371 C C . PRO A 1 210 ? 174.334 209.093 237.756 1.00 65.38 175 PRO A C 1
ATOM 1372 O O . PRO A 1 210 ? 175.512 209.352 237.481 1.00 65.38 175 PRO A O 1
ATOM 1376 N N . ALA A 1 211 ? 173.319 209.513 237.001 1.00 66.71 176 ALA A N 1
ATOM 1377 C CA . ALA A 1 211 ? 173.571 210.333 235.821 1.00 66.71 176 ALA A CA 1
ATOM 1378 C C . ALA A 1 211 ? 174.166 211.681 236.204 1.00 66.71 176 ALA A C 1
ATOM 1379 O O . ALA A 1 211 ? 175.050 212.198 235.511 1.00 66.71 176 ALA A O 1
ATOM 1381 N N . ARG A 1 212 ? 173.698 212.264 237.305 1.00 69.67 177 ARG A N 1
ATOM 1382 C CA . ARG A 1 212 ? 174.128 213.586 237.741 1.00 69.67 177 ARG A CA 1
ATOM 1383 C C . ARG A 1 212 ? 175.361 213.557 238.638 1.00 69.67 177 ARG A C 1
ATOM 1384 O O . ARG A 1 212 ? 175.802 214.619 239.084 1.00 69.67 177 ARG A O 1
ATOM 1392 N N . SER A 1 213 ? 175.929 212.383 238.906 1.00 64.27 178 SER A N 1
ATOM 1393 C CA . SER A 1 213 ? 177.082 212.251 239.788 1.00 64.27 178 SER A CA 1
ATOM 1394 C C . SER A 1 213 ? 178.416 212.299 239.055 1.00 64.27 178 SER A C 1
ATOM 1395 O O . SER A 1 213 ? 179.456 212.101 239.687 1.00 64.27 178 SER A O 1
ATOM 1398 N N . VAL A 1 214 ? 178.418 212.518 237.744 1.00 58.95 179 VAL A N 1
ATOM 1399 C CA . VAL A 1 214 ? 179.635 212.744 236.975 1.00 58.95 179 VAL A CA 1
ATOM 1400 C C . VAL A 1 214 ? 179.363 213.959 236.104 1.00 58.95 179 VAL A C 1
ATOM 1401 O O . VAL A 1 214 ? 178.635 213.858 235.110 1.00 58.95 179 VAL A O 1
ATOM 1405 N N . VAL A 1 215 ? 179.940 215.102 236.470 1.00 58.62 180 VAL A N 1
ATOM 1406 C CA . VAL A 1 215 ? 179.635 216.380 235.832 1.00 58.62 180 VAL A CA 1
ATOM 1407 C C . VAL A 1 215 ? 180.861 216.849 235.067 1.00 58.62 180 VAL A C 1
ATOM 1408 O O . VAL A 1 215 ? 181.944 216.973 235.644 1.00 58.62 180 VAL A O 1
ATOM 1412 N N . VAL A 1 216 ? 180.685 217.137 233.780 1.00 60.41 181 VAL A N 1
ATOM 1413 C CA . VAL A 1 216 ? 181.765 217.591 232.910 1.00 60.41 181 VAL A CA 1
ATOM 1414 C C . VAL A 1 216 ? 181.663 219.101 232.752 1.00 60.41 181 VAL A C 1
ATOM 1415 O O . VAL A 1 216 ? 180.582 219.631 232.468 1.00 60.41 181 VAL A O 1
ATOM 1419 N N . ALA A 1 217 ? 182.784 219.792 232.938 1.00 65.16 182 ALA A N 1
ATOM 1420 C CA . ALA A 1 217 ? 182.813 221.237 232.775 1.00 65.16 182 ALA A CA 1
ATOM 1421 C C . ALA A 1 217 ? 182.547 221.619 231.323 1.00 65.16 182 ALA A C 1
ATOM 1422 O O . ALA A 1 217 ? 182.920 220.905 230.390 1.00 65.16 182 ALA A O 1
ATOM 1424 N N . GLU A 1 218 ? 181.888 222.767 231.142 1.00 77.09 183 GLU A N 1
ATOM 1425 C CA . GLU A 1 218 ? 181.494 223.193 229.803 1.00 77.09 183 GLU A CA 1
ATOM 1426 C C . GLU A 1 218 ? 182.707 223.475 228.927 1.00 77.09 183 GLU A C 1
ATOM 1427 O O . GLU A 1 218 ? 182.743 223.075 227.758 1.00 77.09 183 GLU A O 1
ATOM 1433 N N . ASP A 1 219 ? 183.709 224.159 229.471 1.00 76.72 184 ASP A N 1
ATOM 1434 C CA . ASP A 1 219 ? 184.919 224.501 228.734 1.00 76.72 184 ASP A CA 1
ATOM 1435 C C . ASP A 1 219 ? 186.014 223.448 228.857 1.00 76.72 184 ASP A C 1
ATOM 1436 O O . ASP A 1 219 ? 187.095 223.635 228.290 1.00 76.72 184 ASP A O 1
ATOM 1441 N N . GLY A 1 220 ? 185.767 222.354 229.573 1.00 70.31 185 GLY A N 1
ATOM 1442 C CA . GLY A 1 220 ? 186.782 221.347 229.801 1.00 70.31 185 GLY A CA 1
ATOM 1443 C C . GLY A 1 220 ? 186.857 220.306 228.706 1.00 70.31 185 GLY A C 1
ATOM 1444 O O . GLY A 1 220 ? 186.422 219.167 228.898 1.00 70.31 185 GLY A O 1
ATOM 1445 N N . SER A 1 221 ? 187.400 220.686 2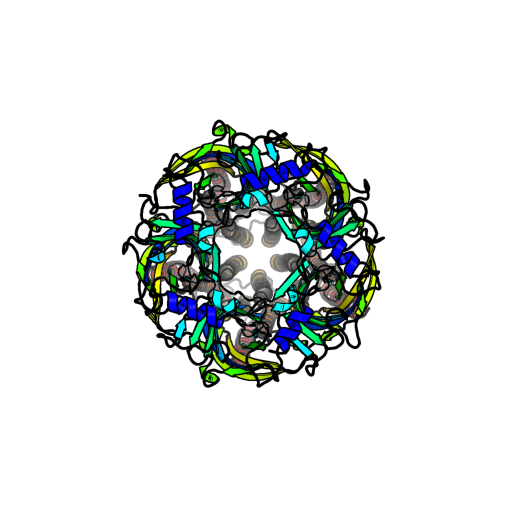27.551 1.00 67.36 186 SER A N 1
ATOM 1446 C CA . SER A 1 221 ? 187.541 219.780 226.415 1.00 67.36 186 SER A CA 1
ATOM 1447 C C . SER A 1 221 ? 188.898 220.027 225.776 1.00 67.36 186 SER A C 1
ATOM 1448 O O . SER A 1 221 ? 189.145 221.111 225.241 1.00 67.36 186 SER A O 1
ATOM 1451 N N . ARG A 1 222 ? 189.773 219.023 225.841 1.00 63.28 187 ARG A N 1
ATOM 1452 C CA . ARG A 1 222 ? 191.078 219.051 225.193 1.00 63.28 187 ARG A CA 1
ATOM 1453 C C . ARG A 1 222 ? 191.163 218.028 224.064 1.00 63.28 187 ARG A C 1
ATOM 1454 O O . ARG A 1 222 ? 192.251 217.566 223.717 1.00 63.28 187 ARG A O 1
ATOM 1462 N N . LEU A 1 223 ? 190.020 217.667 223.485 1.00 64.41 188 LEU A N 1
ATOM 1463 C CA . LEU A 1 223 ? 189.965 216.705 222.395 1.00 64.41 188 LEU A CA 1
ATOM 1464 C C . LEU A 1 223 ? 190.175 217.423 221.070 1.00 64.41 188 LEU A C 1
ATOM 1465 O O . LEU A 1 223 ? 189.585 218.481 220.831 1.00 64.41 188 LEU A O 1
ATOM 1470 N N . ASN A 1 224 ? 191.012 216.841 220.213 1.00 70.61 189 ASN A N 1
ATOM 1471 C CA . ASN A 1 224 ? 191.326 217.404 218.906 1.00 70.61 189 ASN A CA 1
ATOM 1472 C C . ASN A 1 224 ? 190.560 216.725 217.779 1.00 70.61 189 ASN A C 1
ATOM 1473 O O . ASN A 1 224 ? 189.994 217.407 216.922 1.00 70.61 189 ASN A O 1
ATOM 1478 N N . GLN A 1 225 ? 190.527 215.394 217.769 1.00 71.63 190 GLN A N 1
ATOM 1479 C CA . GLN A 1 225 ? 189.906 214.604 216.712 1.00 71.63 190 GLN A CA 1
ATOM 1480 C C . GLN A 1 225 ? 188.804 213.709 217.264 1.00 71.63 190 GLN A C 1
ATOM 1481 O O . GLN A 1 225 ? 188.598 212.589 216.795 1.00 71.63 190 GLN A O 1
ATOM 1487 N N . TYR A 1 226 ? 188.076 214.195 218.268 1.00 67.43 191 TYR A N 1
ATOM 1488 C CA . TYR A 1 226 ? 186.981 213.438 218.855 1.00 67.43 191 TYR A CA 1
ATOM 1489 C C . TYR A 1 226 ? 185.918 214.403 219.353 1.00 67.43 191 TYR A C 1
ATOM 1490 O O . TYR A 1 226 ? 186.191 215.574 219.624 1.00 67.43 191 TYR A O 1
ATOM 1499 N N . ASP A 1 227 ? 184.696 213.887 219.465 1.00 68.20 192 ASP A N 1
ATOM 1500 C CA . ASP A 1 227 ? 183.571 214.598 220.057 1.00 68.20 192 ASP A CA 1
ATOM 1501 C C . ASP A 1 227 ? 183.047 213.784 221.228 1.00 68.20 192 ASP A C 1
ATOM 1502 O O . ASP A 1 227 ? 182.767 212.591 221.078 1.00 68.20 192 ASP A O 1
ATOM 1507 N N . LEU A 1 228 ? 182.909 214.426 222.385 1.00 63.84 193 LEU A N 1
ATOM 1508 C CA . LEU A 1 228 ? 182.369 213.774 223.576 1.00 63.84 193 LEU A CA 1
ATOM 1509 C C . LEU A 1 228 ? 180.851 213.872 223.512 1.00 63.84 193 LEU A C 1
ATOM 1510 O O . LEU A 1 228 ? 180.272 214.926 223.781 1.00 63.84 193 LEU A O 1
ATOM 1515 N N . LEU A 1 229 ? 180.201 212.766 223.148 1.00 66.09 194 LEU A N 1
ATOM 1516 C CA . LEU A 1 229 ? 178.748 212.773 223.013 1.00 66.09 194 LEU A CA 1
ATOM 1517 C C . LEU A 1 229 ? 178.065 212.776 224.374 1.00 66.09 194 LEU A C 1
ATOM 1518 O O . LEU A 1 229 ? 177.052 213.458 224.564 1.00 66.09 194 LEU A O 1
ATOM 1523 N N . GLY A 1 230 ? 178.597 212.022 225.326 1.00 63.32 195 GLY A N 1
ATOM 1524 C CA . GLY A 1 230 ? 177.985 211.931 226.634 1.00 63.32 195 GLY A CA 1
ATOM 1525 C C . GLY A 1 230 ? 178.661 210.855 227.456 1.00 63.32 195 GLY A C 1
ATOM 1526 O O . GLY A 1 230 ? 179.722 210.342 227.090 1.00 63.32 195 GLY A O 1
ATOM 1527 N N . GLN A 1 231 ? 178.027 210.526 228.579 1.00 61.43 196 GLN A N 1
ATOM 1528 C CA . GLN A 1 231 ? 178.542 209.500 229.471 1.00 61.43 196 GLN A CA 1
ATOM 1529 C C . GLN A 1 231 ? 177.392 208.722 230.089 1.00 61.43 196 GLN A C 1
ATOM 1530 O O . GLN A 1 231 ? 176.260 209.203 230.171 1.00 61.43 196 GLN A O 1
ATOM 1536 N N . THR A 1 232 ? 177.703 207.501 230.519 1.00 61.52 197 THR A N 1
ATOM 1537 C CA . THR A 1 232 ? 176.781 206.674 231.286 1.00 61.52 197 THR A CA 1
ATOM 1538 C C . THR A 1 232 ? 177.502 206.135 232.514 1.00 61.52 197 THR A C 1
ATOM 1539 O O . THR A 1 232 ? 178.720 205.954 232.504 1.00 61.52 197 THR A O 1
ATOM 1543 N N . VAL A 1 233 ? 176.734 205.889 233.574 1.00 60.67 198 VAL A N 1
ATOM 1544 C CA . VAL A 1 233 ? 177.267 205.603 234.902 1.00 60.67 198 VAL A CA 1
ATOM 1545 C C . VAL A 1 233 ? 176.623 204.329 235.431 1.00 60.67 198 VAL A C 1
ATOM 1546 O O . VAL A 1 233 ? 175.434 204.085 235.199 1.00 60.67 198 VAL A O 1
ATOM 1550 N N . ASP A 1 234 ? 177.405 203.515 236.141 1.00 63.24 199 ASP A N 1
ATOM 1551 C CA . ASP A 1 234 ? 176.918 202.235 236.639 1.00 63.24 199 ASP A CA 1
ATOM 1552 C C . ASP A 1 234 ? 177.786 201.788 237.810 1.00 63.24 199 ASP A C 1
ATOM 1553 O O . ASP A 1 234 ? 178.825 202.382 238.104 1.00 63.24 199 ASP A O 1
ATOM 1558 N N . SER A 1 235 ? 177.338 200.726 238.479 1.00 62.11 200 SER A N 1
ATOM 1559 C CA . SER A 1 235 ? 178.086 200.106 239.563 1.00 62.11 200 SER A CA 1
ATOM 1560 C C . SER A 1 235 ? 177.851 198.602 239.531 1.00 62.11 200 SER A C 1
ATOM 1561 O O . SER A 1 235 ? 176.852 198.123 238.992 1.00 62.11 200 SER A O 1
ATOM 1564 N N . GLY A 1 236 ? 178.783 197.861 240.115 1.00 60.86 201 GLY A N 1
ATOM 1565 C CA . GLY A 1 236 ? 178.684 196.416 240.093 1.00 60.86 201 GLY A CA 1
ATOM 1566 C C . GLY A 1 236 ? 179.651 195.772 241.060 1.00 60.86 201 GLY A C 1
ATOM 1567 O O . GLY A 1 236 ? 180.279 196.441 241.881 1.00 60.86 201 GLY A O 1
ATOM 1568 N N . ILE A 1 237 ? 179.766 194.450 240.937 1.00 63.32 202 ILE A N 1
ATOM 1569 C CA . ILE A 1 237 ? 180.597 193.623 241.804 1.00 63.32 202 ILE A CA 1
ATOM 1570 C C . ILE A 1 237 ? 181.587 192.863 240.934 1.00 63.32 202 ILE A C 1
ATOM 1571 O O . ILE A 1 237 ? 181.239 192.409 239.838 1.00 63.32 202 ILE A O 1
ATOM 1576 N N . VAL A 1 238 ? 182.819 192.729 241.422 1.00 63.67 203 VAL A N 1
ATOM 1577 C CA . VAL A 1 238 ? 183.890 192.035 240.714 1.00 63.67 203 VAL A CA 1
ATOM 1578 C C . VAL A 1 238 ? 184.513 191.016 241.657 1.00 63.67 203 VAL A C 1
ATOM 1579 O O . VAL A 1 238 ? 184.833 191.339 242.807 1.00 63.67 203 VAL A O 1
ATOM 1583 N N . GLN A 1 239 ? 184.680 189.790 241.169 1.00 68.08 204 GLN A N 1
ATOM 1584 C CA . GLN A 1 239 ? 185.351 188.732 241.907 1.00 68.08 204 GLN A CA 1
ATOM 1585 C C . GLN A 1 239 ? 186.841 188.736 241.598 1.00 68.08 204 GLN A C 1
ATOM 1586 O O . GLN A 1 239 ? 187.273 189.163 240.524 1.00 68.08 204 GLN A O 1
ATOM 1592 N N . SER A 1 240 ? 187.626 188.253 242.553 1.00 67.12 205 SER A N 1
ATOM 1593 C CA . SER A 1 240 ? 189.064 188.106 242.371 1.00 67.12 205 SER A CA 1
ATOM 1594 C C . SER A 1 240 ? 189.559 187.063 243.363 1.00 67.12 205 SER A C 1
ATOM 1595 O O . SER A 1 240 ? 188.776 186.454 244.097 1.00 67.12 205 SER A O 1
ATOM 1598 N N . SER A 1 241 ? 190.875 186.852 243.372 1.00 66.48 206 SER A N 1
ATOM 1599 C CA . SER A 1 241 ? 191.458 185.879 244.289 1.00 66.48 206 SER A CA 1
ATOM 1600 C C . SER A 1 241 ? 191.274 186.308 245.739 1.00 66.48 206 SER A C 1
ATOM 1601 O O . SER A 1 241 ? 191.018 185.473 246.614 1.00 66.48 206 SER A O 1
ATOM 1604 N N . THR A 1 242 ? 191.402 187.607 246.013 1.00 64.91 207 THR A N 1
ATOM 1605 C CA . THR A 1 242 ? 191.310 188.091 247.386 1.00 64.91 207 THR A CA 1
ATOM 1606 C C . THR A 1 242 ? 189.869 188.135 247.883 1.00 64.91 207 THR A C 1
ATOM 1607 O O . THR A 1 242 ? 189.615 187.872 249.063 1.00 64.91 207 THR A O 1
ATOM 1611 N N . GLY A 1 243 ? 188.917 188.464 247.018 1.00 65.37 208 GLY A N 1
ATOM 1612 C CA . GLY A 1 243 ? 187.525 188.493 247.430 1.00 65.37 208 GLY A CA 1
ATOM 1613 C C . GLY A 1 243 ? 186.676 189.265 246.434 1.00 65.37 208 GLY A C 1
ATOM 1614 O O . GLY A 1 243 ? 187.094 189.520 245.308 1.00 65.37 208 GLY A O 1
ATOM 1615 N N . GLU A 1 244 ? 185.475 189.620 246.887 1.00 66.59 209 GLU A N 1
ATOM 1616 C CA . GLU A 1 244 ? 184.501 190.351 246.087 1.00 66.59 209 GLU A CA 1
ATOM 1617 C C . GLU A 1 244 ? 184.576 191.834 246.422 1.00 66.59 209 GLU A C 1
ATOM 1618 O O . GLU A 1 244 ? 184.594 192.205 247.600 1.00 66.59 209 GLU A O 1
ATOM 1624 N N . TYR A 1 245 ? 184.603 192.677 245.389 1.00 61.54 210 TYR A N 1
ATOM 1625 C CA . TYR A 1 245 ? 184.798 194.110 245.547 1.00 61.54 210 TYR A CA 1
ATOM 1626 C C . TYR A 1 245 ? 183.752 194.881 244.757 1.00 61.54 210 TYR A C 1
ATOM 1627 O O . TYR A 1 245 ? 183.331 194.464 243.676 1.00 61.54 210 TYR A O 1
ATOM 1636 N N . VAL A 1 246 ? 183.341 196.015 245.310 1.00 58.89 211 VAL A N 1
ATOM 1637 C CA . VAL A 1 246 ? 182.442 196.930 244.618 1.00 58.89 211 VAL A CA 1
ATOM 1638 C C . VAL A 1 246 ? 183.248 197.756 243.628 1.00 58.89 211 VAL A C 1
ATOM 1639 O O . VAL A 1 246 ? 184.336 198.247 243.950 1.00 58.89 211 VAL A O 1
ATOM 1643 N N . VAL A 1 247 ? 182.719 197.908 242.415 1.00 58.25 212 VAL A N 1
ATOM 1644 C CA . VAL A 1 247 ? 183.359 198.670 241.350 1.00 58.25 212 VAL A CA 1
ATOM 1645 C C . VAL A 1 247 ? 182.367 199.700 240.836 1.00 58.25 212 VAL A C 1
ATOM 1646 O O . VAL A 1 247 ? 181.195 199.380 240.609 1.00 58.25 212 VAL A O 1
ATOM 1650 N N . MET A 1 248 ? 182.835 200.931 240.661 1.00 58.31 213 MET A N 1
ATOM 1651 C CA . MET A 1 248 ? 182.032 202.035 240.155 1.00 58.31 213 MET A CA 1
ATOM 1652 C C . MET A 1 248 ? 182.579 202.408 238.787 1.00 58.31 213 MET A C 1
ATOM 1653 O O . MET A 1 248 ? 183.777 202.683 238.656 1.00 58.31 213 MET A O 1
ATOM 1658 N N . THR A 1 249 ? 181.706 202.419 237.779 1.00 59.31 214 THR A N 1
ATOM 1659 C CA . THR A 1 249 ? 182.100 202.507 236.382 1.00 59.31 214 THR A CA 1
ATOM 1660 C C . THR A 1 249 ? 181.443 203.704 235.712 1.00 59.31 214 THR A C 1
ATOM 1661 O O . THR A 1 249 ? 180.268 204.000 235.950 1.00 59.31 214 THR A O 1
ATOM 1665 N N . THR A 1 250 ? 182.218 204.386 234.876 1.00 59.74 215 THR A N 1
ATOM 1666 C CA . THR A 1 250 ? 181.715 205.386 233.949 1.00 59.74 215 THR A CA 1
ATOM 1667 C C . THR A 1 250 ? 182.178 205.004 232.553 1.00 59.74 215 THR A C 1
ATOM 1668 O O . THR A 1 250 ? 183.228 204.385 232.387 1.00 59.74 215 THR A O 1
ATOM 1672 N N . HIS A 1 251 ? 181.374 205.350 231.554 1.00 61.68 216 HIS A N 1
ATOM 1673 C CA . HIS A 1 251 ? 181.708 205.115 230.155 1.00 61.68 216 HIS A CA 1
ATOM 1674 C C . HIS A 1 251 ? 181.472 206.408 229.398 1.00 61.68 216 HIS A C 1
ATOM 1675 O O . HIS A 1 251 ? 180.336 206.886 229.341 1.00 61.68 216 HIS A O 1
ATOM 1682 N N . PHE A 1 252 ? 182.538 206.971 228.832 1.00 59.79 217 PHE A N 1
ATOM 1683 C CA . PHE A 1 252 ? 182.464 208.176 228.016 1.00 59.79 217 PHE A CA 1
ATOM 1684 C C . PHE A 1 252 ? 182.383 207.779 226.549 1.00 59.79 217 PHE A C 1
ATOM 1685 O O . PHE A 1 252 ? 183.230 207.024 226.064 1.00 59.79 217 PHE A O 1
ATOM 1693 N N . HIS A 1 253 ? 181.382 208.299 225.843 1.00 63.61 218 HIS A N 1
ATOM 1694 C CA . HIS A 1 253 ? 181.159 207.957 224.443 1.00 63.61 218 HIS A CA 1
ATOM 1695 C C . HIS A 1 253 ? 181.829 208.997 223.553 1.00 63.61 218 HIS A C 1
ATOM 1696 O O . HIS A 1 253 ? 181.531 210.191 223.656 1.00 63.61 218 HIS A O 1
ATOM 1703 N N . LEU A 1 254 ? 182.722 208.538 222.680 1.00 65.43 219 LEU A N 1
ATOM 1704 C CA . LEU A 1 254 ? 183.506 209.395 221.802 1.00 65.43 219 LEU A CA 1
ATOM 1705 C C . LEU A 1 254 ? 183.250 209.022 220.349 1.00 65.43 219 LEU A C 1
ATOM 1706 O O . LEU A 1 254 ? 183.138 207.840 220.012 1.00 65.43 219 LEU A O 1
ATOM 1711 N N . LYS A 1 255 ? 183.164 210.042 219.498 1.00 68.39 220 LYS A N 1
ATOM 1712 C CA . LYS A 1 255 ? 182.968 209.887 218.063 1.00 68.39 220 LYS A CA 1
ATOM 1713 C C . LYS A 1 255 ? 184.105 210.597 217.343 1.00 68.39 220 LYS A C 1
ATOM 1714 O O . LYS A 1 255 ? 184.340 211.787 217.572 1.00 68.39 220 LYS A O 1
ATOM 1720 N N . ARG A 1 256 ? 184.801 209.871 216.474 1.00 71.65 221 ARG A N 1
ATOM 1721 C CA . ARG A 1 256 ? 185.937 210.444 215.767 1.00 71.65 221 ARG A CA 1
ATOM 1722 C C . ARG A 1 256 ? 185.472 211.425 214.698 1.00 71.65 221 ARG A C 1
ATOM 1723 O O . ARG A 1 256 ? 184.443 211.222 214.049 1.00 71.65 221 ARG A O 1
ATOM 1731 N N . LYS A 1 257 ? 186.243 212.495 214.523 1.00 74.26 222 LYS A N 1
ATOM 1732 C CA . LYS A 1 257 ? 186.027 213.454 213.450 1.00 74.26 222 LYS A CA 1
ATOM 1733 C C . LYS A 1 257 ? 186.839 213.043 212.229 1.00 74.26 222 LYS A C 1
ATOM 1734 O O . LYS A 1 257 ? 187.970 212.567 212.355 1.00 74.26 222 LYS A O 1
ATOM 1740 N N . ILE A 1 258 ? 186.258 213.243 211.044 1.00 78.04 223 ILE A N 1
ATOM 1741 C CA . ILE A 1 258 ? 186.800 212.681 209.808 1.00 78.04 223 ILE A CA 1
ATOM 1742 C C . ILE A 1 258 ? 187.550 213.701 208.955 1.00 78.04 223 ILE A C 1
ATOM 1743 O O . ILE A 1 258 ? 188.169 213.309 207.953 1.00 78.04 223 ILE A O 1
ATOM 1748 N N . GLY A 1 259 ? 187.531 214.985 209.319 1.00 79.09 224 GLY A N 1
ATOM 1749 C CA . GLY A 1 259 ? 188.063 216.008 208.430 1.00 79.09 224 GLY A CA 1
ATOM 1750 C C . GLY A 1 259 ? 189.551 215.863 208.169 1.00 79.09 224 GLY A C 1
ATOM 1751 O O . GLY A 1 259 ? 190.015 216.054 207.039 1.00 79.09 224 GLY A O 1
ATOM 1752 N N . TYR A 1 260 ? 190.318 215.525 209.208 1.00 77.20 225 TYR A N 1
ATOM 1753 C CA . TYR A 1 260 ? 191.764 215.409 209.053 1.00 77.20 225 TYR A CA 1
ATOM 1754 C C . TYR A 1 260 ? 192.128 214.332 208.043 1.00 77.20 225 TYR A C 1
ATOM 1755 O O . TYR A 1 260 ? 192.994 214.541 207.187 1.00 77.20 225 TYR A O 1
ATOM 1764 N N . PHE A 1 261 ? 191.475 213.175 208.121 1.00 76.33 226 PHE A N 1
ATOM 1765 C CA . PHE A 1 261 ? 191.783 212.088 207.202 1.00 76.33 226 PHE A CA 1
ATOM 1766 C C . PHE A 1 261 ? 191.218 212.341 205.813 1.00 76.33 226 PHE A C 1
ATOM 1767 O O . PHE A 1 261 ? 191.770 211.844 204.827 1.00 76.33 226 PHE A O 1
ATOM 1775 N N . VAL A 1 262 ? 190.128 213.103 205.713 1.00 78.19 227 VAL A N 1
ATOM 1776 C CA . VAL A 1 262 ? 189.633 213.515 204.404 1.00 78.19 227 VAL A CA 1
ATOM 1777 C C . VAL A 1 262 ? 190.670 214.387 203.709 1.00 78.19 227 VAL A C 1
ATOM 1778 O O . VAL A 1 262 ? 190.958 214.214 202.520 1.00 78.19 227 VAL A O 1
ATOM 1782 N N . ILE A 1 263 ? 191.246 215.340 204.443 1.00 81.28 228 ILE A N 1
ATOM 1783 C CA . ILE A 1 263 ? 192.242 216.222 203.842 1.00 81.28 228 ILE A CA 1
ATOM 1784 C C . ILE A 1 263 ? 193.536 215.463 203.563 1.00 81.28 228 ILE A C 1
ATOM 1785 O O . ILE A 1 263 ? 194.201 215.698 202.548 1.00 81.28 228 ILE A O 1
ATOM 1790 N N . GLN A 1 264 ? 193.917 214.551 204.455 1.00 81.05 229 GLN A N 1
ATOM 1791 C CA . GLN A 1 264 ? 195.240 213.941 204.418 1.00 81.05 229 GLN A CA 1
ATOM 1792 C C . GLN A 1 264 ? 195.331 212.748 203.473 1.00 81.05 229 GLN A C 1
ATOM 1793 O O . GLN A 1 264 ? 196.335 212.607 202.768 1.00 81.05 229 GLN A O 1
ATOM 1799 N N . THR A 1 265 ? 194.313 211.886 203.443 1.00 78.08 230 THR A N 1
ATOM 1800 C CA . THR A 1 265 ? 194.386 210.606 202.745 1.00 78.08 230 THR A CA 1
ATOM 1801 C C . THR A 1 265 ? 193.409 210.495 201.586 1.00 78.08 230 THR A C 1
ATOM 1802 O O . THR A 1 265 ? 193.815 210.122 200.480 1.00 78.08 230 THR A O 1
ATOM 1806 N N . TYR A 1 266 ? 192.130 210.800 201.801 1.00 76.34 231 TYR A N 1
ATOM 1807 C CA . TYR A 1 266 ? 191.125 210.529 200.778 1.00 76.34 231 TYR A CA 1
ATOM 1808 C C . TYR A 1 266 ? 191.303 211.433 199.563 1.00 76.34 231 TYR A C 1
ATOM 1809 O O . TYR A 1 266 ? 191.256 210.967 198.417 1.00 76.34 231 TYR A O 1
ATOM 1818 N N . LEU A 1 267 ? 191.494 212.731 199.791 1.00 79.87 232 LEU A N 1
ATOM 1819 C CA . LEU A 1 267 ? 191.616 213.666 198.674 1.00 79.87 232 LEU A CA 1
ATOM 1820 C C . LEU A 1 267 ? 192.843 213.396 197.815 1.00 79.87 232 LEU A C 1
ATOM 1821 O O . LEU A 1 267 ? 192.714 213.407 196.578 1.00 79.87 232 LEU A O 1
ATOM 1826 N N . PRO A 1 268 ? 194.043 213.192 198.371 1.00 77.24 233 PRO A N 1
ATOM 1827 C CA . PRO A 1 268 ? 195.178 212.812 197.513 1.00 77.24 233 PRO A CA 1
ATOM 1828 C C . PRO A 1 268 ? 194.947 211.540 196.719 1.00 77.24 233 PRO A C 1
ATOM 1829 O O . PRO A 1 268 ? 195.349 211.469 195.553 1.00 77.24 233 PRO A O 1
ATOM 1833 N N . CYS A 1 269 ? 194.303 210.533 197.310 1.00 76.48 234 CYS A N 1
ATOM 1834 C CA . CYS A 1 269 ? 194.042 209.298 196.578 1.00 76.48 234 CYS A CA 1
ATOM 1835 C C . CYS A 1 269 ? 193.080 209.536 195.420 1.00 76.48 234 CYS A C 1
ATOM 1836 O O . CYS A 1 269 ? 193.288 209.025 194.311 1.00 76.48 234 CYS A O 1
ATOM 1839 N N . ILE A 1 270 ? 192.022 210.314 195.656 1.00 77.15 235 ILE A N 1
ATOM 1840 C CA . ILE A 1 270 ? 191.068 210.614 194.591 1.00 77.15 235 ILE A CA 1
ATOM 1841 C C . ILE A 1 270 ? 191.750 211.399 193.476 1.00 77.15 235 ILE A C 1
ATOM 1842 O O . ILE A 1 270 ? 191.531 211.138 192.284 1.00 77.15 235 ILE A O 1
ATOM 1847 N N . MET A 1 271 ? 192.583 212.375 193.843 1.00 79.07 236 MET A N 1
ATOM 1848 C CA . MET A 1 271 ? 193.285 213.156 192.832 1.00 79.07 236 MET A CA 1
ATOM 1849 C C . MET A 1 271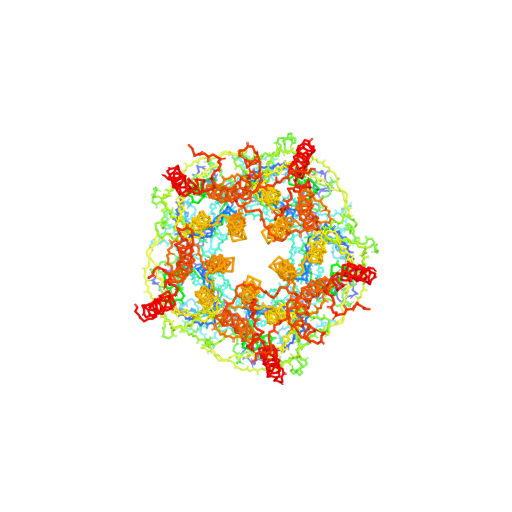 ? 194.266 212.292 192.052 1.00 79.07 236 MET A C 1
ATOM 1850 O O . MET A 1 271 ? 194.450 212.490 190.848 1.00 79.07 236 MET A O 1
ATOM 1855 N N . THR A 1 272 ? 194.904 211.327 192.715 1.00 74.77 237 THR A N 1
ATOM 1856 C CA . THR A 1 272 ? 195.792 210.411 192.008 1.00 74.77 237 THR A CA 1
ATOM 1857 C C . THR A 1 272 ? 195.020 209.549 191.017 1.00 74.77 237 THR A C 1
ATOM 1858 O O . THR A 1 272 ? 195.494 209.298 189.904 1.00 74.77 237 THR A O 1
ATOM 1862 N N . VAL A 1 273 ? 193.831 209.084 191.405 1.00 75.05 238 VAL A N 1
ATOM 1863 C CA . VAL A 1 273 ? 193.016 208.294 190.483 1.00 75.05 238 VAL A CA 1
ATOM 1864 C C . VAL A 1 273 ? 192.623 209.131 189.270 1.00 75.05 238 VAL A C 1
ATOM 1865 O O . VAL A 1 273 ? 192.684 208.663 188.124 1.00 75.05 238 VAL A O 1
ATOM 1869 N N . ILE A 1 274 ? 192.217 210.381 189.500 1.00 77.84 239 ILE A N 1
ATOM 1870 C CA . ILE A 1 274 ? 191.838 211.252 188.389 1.00 77.84 239 ILE A CA 1
ATOM 1871 C C . ILE A 1 274 ? 193.041 211.526 187.493 1.00 77.84 239 ILE A C 1
ATOM 1872 O O . ILE A 1 274 ? 192.929 211.549 186.260 1.00 77.84 239 ILE A O 1
ATOM 1877 N N . LEU A 1 275 ? 194.209 211.744 188.100 1.00 75.89 240 LEU A N 1
ATOM 1878 C CA . LEU A 1 275 ? 195.429 211.961 187.334 1.00 75.89 240 LEU A CA 1
ATOM 1879 C C . LEU A 1 275 ? 195.752 210.756 186.463 1.00 75.89 240 LEU A C 1
ATOM 1880 O O . LEU A 1 275 ? 196.153 210.906 185.304 1.00 75.89 240 LEU A O 1
ATOM 1885 N N . SER A 1 276 ? 195.590 209.550 187.008 1.00 75.32 241 SER A N 1
ATOM 1886 C CA . SER A 1 276 ? 195.815 208.347 186.214 1.00 75.32 241 SER A CA 1
ATOM 1887 C C . SER A 1 276 ? 194.833 208.261 185.055 1.00 75.32 241 SER A C 1
ATOM 1888 O O . SER A 1 276 ? 195.215 207.907 183.933 1.00 75.32 241 SER A O 1
ATOM 1891 N N . GLN A 1 277 ? 193.562 208.579 185.302 1.00 77.25 242 GLN A N 1
ATOM 1892 C CA . GLN A 1 277 ? 192.566 208.487 184.239 1.00 77.25 242 GLN A CA 1
ATOM 1893 C C . GLN A 1 277 ? 192.716 209.586 183.195 1.00 77.25 242 GLN A C 1
ATOM 1894 O O . GLN A 1 277 ? 192.153 209.462 182.103 1.00 77.25 242 GLN A O 1
ATOM 1900 N N . VAL A 1 278 ? 193.447 210.661 183.503 1.00 77.96 243 VAL A N 1
ATOM 1901 C CA . VAL A 1 278 ? 193.668 211.714 182.512 1.00 77.96 243 VAL A CA 1
ATOM 1902 C C . VAL A 1 278 ? 194.418 211.180 181.294 1.00 77.96 243 VAL A C 1
ATOM 1903 O O . VAL A 1 278 ? 194.265 211.707 180.185 1.00 77.96 243 VAL A O 1
ATOM 1907 N N . SER A 1 279 ? 195.232 210.136 181.467 1.00 77.47 244 SER A N 1
ATOM 1908 C CA . SER A 1 279 ? 196.079 209.662 180.377 1.00 77.47 244 SER A CA 1
ATOM 1909 C C . SER A 1 279 ? 195.289 209.063 179.218 1.00 77.47 244 SER A C 1
ATOM 1910 O O . SER A 1 279 ? 195.840 208.929 178.122 1.00 77.47 244 SER A O 1
ATOM 1913 N N . PHE A 1 280 ? 194.020 208.699 179.424 1.00 77.58 245 PHE A N 1
ATOM 1914 C CA . PHE A 1 280 ? 193.238 208.108 178.342 1.00 77.58 245 PHE A CA 1
ATOM 1915 C C . PHE A 1 280 ? 192.988 209.078 177.196 1.00 77.58 245 PHE A C 1
ATOM 1916 O O . PHE A 1 280 ? 192.679 208.633 176.086 1.00 77.58 245 PHE A O 1
ATOM 1924 N N . TRP A 1 281 ? 193.109 210.382 177.431 1.00 79.12 246 TRP A N 1
ATOM 1925 C CA . TRP A 1 281 ? 192.789 211.391 176.432 1.00 79.12 246 TRP A CA 1
ATOM 1926 C C . TRP A 1 281 ? 193.982 211.796 175.574 1.00 79.12 246 TRP A C 1
ATOM 1927 O O . TRP A 1 281 ? 193.825 212.647 174.693 1.00 79.12 246 TRP A O 1
ATOM 1938 N N . LEU A 1 282 ? 195.158 211.215 175.799 1.00 78.86 247 LEU A N 1
ATOM 1939 C CA . LEU A 1 282 ? 196.330 211.487 174.982 1.00 78.86 247 LEU A CA 1
ATOM 1940 C C . LEU A 1 282 ? 196.402 210.503 173.823 1.00 78.86 247 LEU A C 1
ATOM 1941 O O . LEU A 1 282 ? 195.887 209.385 173.900 1.00 78.86 247 LEU A O 1
ATOM 1946 N N . ASN A 1 283 ? 197.046 210.931 172.741 1.00 82.06 248 ASN A N 1
ATOM 1947 C CA . ASN A 1 283 ? 197.180 210.080 171.569 1.00 82.06 248 ASN A CA 1
ATOM 1948 C C . ASN A 1 283 ? 198.038 208.860 171.891 1.00 82.06 248 ASN A C 1
ATOM 1949 O O . ASN A 1 283 ? 198.962 208.917 172.705 1.00 82.06 248 ASN A O 1
ATOM 1954 N N . ARG A 1 284 ? 197.715 207.742 171.236 1.00 81.55 249 ARG A N 1
ATOM 1955 C CA . ARG A 1 284 ? 198.339 206.466 171.565 1.00 81.55 249 ARG A CA 1
ATOM 1956 C C . ARG A 1 284 ? 199.827 206.426 171.239 1.00 81.55 249 ARG A C 1
ATOM 1957 O O . ARG A 1 284 ? 200.538 205.571 171.776 1.00 81.55 249 ARG A O 1
ATOM 1965 N N . GLU A 1 285 ? 200.316 207.319 170.379 1.00 83.58 250 GLU A N 1
ATOM 1966 C CA . GLU A 1 285 ? 201.719 207.306 169.990 1.00 83.58 250 GLU A CA 1
ATOM 1967 C C . GLU A 1 285 ? 202.630 208.018 170.984 1.00 83.58 250 GLU A C 1
ATOM 1968 O O . GLU A 1 285 ? 203.851 207.981 170.806 1.00 83.58 250 GLU A O 1
ATOM 1974 N N . SER A 1 286 ? 202.079 208.658 172.016 1.00 79.09 251 SER A N 1
ATOM 1975 C CA . SER A 1 286 ? 202.884 209.300 173.057 1.00 79.09 251 SER A CA 1
ATOM 1976 C C . SER A 1 286 ? 203.194 208.281 174.153 1.00 79.09 251 SER A C 1
ATOM 1977 O O . SER A 1 286 ? 202.708 208.354 175.282 1.00 79.09 251 SER A O 1
ATOM 1980 N N . VAL A 1 287 ? 204.028 207.305 173.788 1.00 76.77 252 VAL A N 1
ATOM 1981 C CA . VAL A 1 287 ? 204.342 206.212 174.711 1.00 76.77 252 VAL A CA 1
ATOM 1982 C C . VAL A 1 287 ? 205.057 206.700 175.968 1.00 76.77 252 VAL A C 1
ATOM 1983 O O . VAL A 1 287 ? 204.642 206.314 177.074 1.00 76.77 252 VAL A O 1
ATOM 1987 N N . PRO A 1 288 ? 206.125 207.511 175.888 1.00 76.40 253 PRO A N 1
ATOM 1988 C CA . PRO A 1 288 ? 206.800 207.923 177.132 1.00 76.40 253 PRO A CA 1
ATOM 1989 C C . PRO A 1 288 ? 205.912 208.717 178.072 1.00 76.40 253 PRO A C 1
ATOM 1990 O O . PRO A 1 288 ? 206.000 208.539 179.291 1.00 76.40 253 PRO A O 1
ATOM 1994 N N . ALA A 1 289 ? 205.041 209.574 177.539 1.00 77.05 254 ALA A N 1
ATOM 1995 C CA . ALA A 1 289 ? 204.189 210.393 178.394 1.00 77.05 254 ALA A CA 1
ATOM 1996 C C . ALA A 1 289 ? 203.210 209.536 179.187 1.00 77.05 254 ALA A C 1
ATOM 1997 O O . ALA A 1 289 ? 203.046 209.716 180.401 1.00 77.05 254 ALA A O 1
ATOM 1999 N N . ARG A 1 290 ? 202.549 208.593 178.518 1.00 77.30 255 ARG A N 1
ATOM 2000 C CA . ARG A 1 290 ? 201.580 207.751 179.207 1.00 77.30 255 ARG A CA 1
ATOM 2001 C C . ARG A 1 290 ? 202.268 206.768 180.146 1.00 77.30 255 ARG A C 1
ATOM 2002 O O . ARG A 1 290 ? 201.726 206.446 181.213 1.00 77.30 255 ARG A O 1
ATOM 2010 N N . THR A 1 291 ? 203.469 206.306 179.789 1.00 76.16 256 THR A N 1
ATOM 2011 C CA . THR A 1 291 ? 204.245 205.500 180.726 1.00 76.16 256 THR A CA 1
ATOM 2012 C C . THR A 1 291 ? 204.593 206.300 181.976 1.00 76.16 256 THR A C 1
ATOM 2013 O O . THR A 1 291 ? 204.538 205.776 183.096 1.00 76.16 256 THR A O 1
ATOM 2017 N N . VAL A 1 292 ? 204.960 207.573 181.802 1.00 76.34 257 VAL A N 1
ATOM 2018 C CA . VAL A 1 292 ? 205.262 208.431 182.943 1.00 76.34 257 VAL A CA 1
ATOM 2019 C C . VAL A 1 292 ? 204.027 208.597 183.816 1.00 76.34 257 VAL A C 1
ATOM 2020 O O . VAL A 1 292 ? 204.109 208.525 185.049 1.00 76.34 257 VAL A O 1
ATOM 2024 N N . PHE A 1 293 ? 202.865 208.821 183.190 1.00 75.76 258 PHE A N 1
ATOM 2025 C CA . PHE A 1 293 ? 201.605 208.873 183.931 1.00 75.76 258 PHE A CA 1
ATOM 2026 C C . PHE A 1 293 ? 201.416 207.631 184.791 1.00 75.76 258 PHE A C 1
ATOM 2027 O O . PHE A 1 293 ? 201.187 207.725 186.005 1.00 75.76 258 PHE A O 1
ATOM 2035 N N . GLY A 1 294 ? 201.536 206.455 184.174 1.00 74.99 259 GLY A N 1
ATOM 2036 C CA . GLY A 1 294 ? 201.279 205.223 184.902 1.00 74.99 259 GLY A CA 1
ATOM 2037 C C . GLY A 1 294 ? 202.233 205.015 186.063 1.00 74.99 259 GLY A C 1
ATOM 2038 O O . GLY A 1 294 ? 201.809 204.746 187.191 1.00 74.99 259 GLY A O 1
ATOM 2039 N N . VAL A 1 295 ? 203.535 205.162 185.809 1.00 75.89 260 VAL A N 1
ATOM 2040 C CA . VAL A 1 295 ? 204.512 204.875 186.856 1.00 75.89 260 VAL A CA 1
ATOM 2041 C C . VAL A 1 295 ? 204.407 205.893 187.985 1.00 75.89 260 VAL A C 1
ATOM 2042 O O . VAL A 1 295 ? 204.478 205.531 189.167 1.00 75.89 260 VAL A O 1
ATOM 2046 N N . THR A 1 296 ? 204.230 207.176 187.654 1.00 75.95 261 THR A N 1
ATOM 2047 C CA . THR A 1 296 ? 204.136 208.186 188.700 1.00 75.95 261 THR A CA 1
ATOM 2048 C C . THR A 1 296 ? 202.891 207.987 189.553 1.00 75.95 261 THR A C 1
ATOM 2049 O O . THR A 1 296 ? 202.954 208.108 190.782 1.00 75.95 261 THR A O 1
ATOM 2053 N N . THR A 1 297 ? 201.751 207.668 188.932 1.00 74.67 262 THR A N 1
ATOM 2054 C CA . THR A 1 297 ? 200.546 207.448 189.726 1.00 74.67 262 THR A CA 1
ATOM 2055 C C . THR A 1 297 ? 200.678 206.209 190.604 1.00 74.67 262 THR A C 1
ATOM 2056 O O . THR A 1 297 ? 200.232 206.213 191.759 1.00 74.67 262 THR A O 1
ATOM 2060 N N . VAL A 1 298 ? 201.294 205.143 190.085 1.00 75.08 263 VAL A N 1
ATOM 2061 C CA . VAL A 1 298 ? 201.468 203.938 190.894 1.00 75.08 263 VAL A CA 1
ATOM 2062 C C . VAL A 1 298 ? 202.372 204.224 192.088 1.00 75.08 263 VAL A C 1
ATOM 2063 O O . VAL A 1 298 ? 202.093 203.787 193.213 1.00 75.08 263 VAL A O 1
ATOM 2067 N N . LEU A 1 299 ? 203.466 204.959 191.870 1.00 75.60 264 LEU A N 1
ATOM 2068 C CA . LEU A 1 299 ? 204.348 205.301 192.983 1.00 75.60 264 LEU A CA 1
ATOM 2069 C C . LEU A 1 299 ? 203.648 206.187 194.003 1.00 75.60 264 LEU A C 1
ATOM 2070 O O . LEU A 1 299 ? 203.842 206.021 195.213 1.00 75.60 264 LEU A O 1
ATOM 2075 N N . THR A 1 300 ? 202.851 207.150 193.537 1.00 74.72 265 THR A N 1
ATOM 2076 C CA . THR A 1 300 ? 202.123 208.007 194.464 1.00 74.72 265 THR A CA 1
ATOM 2077 C C . THR A 1 300 ? 201.160 207.194 195.317 1.00 74.72 265 THR A C 1
ATOM 2078 O O . THR A 1 300 ? 201.071 207.398 196.535 1.00 74.72 265 THR A O 1
ATOM 2082 N N . MET A 1 301 ? 200.440 206.256 194.700 1.00 75.69 266 MET A N 1
ATOM 2083 C CA . MET A 1 301 ? 199.517 205.429 195.468 1.00 75.69 266 MET A CA 1
ATOM 2084 C C . MET A 1 301 ? 200.263 204.540 196.455 1.00 75.69 266 MET A C 1
ATOM 2085 O O . MET A 1 301 ? 199.803 204.342 197.583 1.00 75.69 266 MET A O 1
ATOM 2090 N N . THR A 1 302 ? 201.416 203.999 196.053 1.00 76.90 267 THR A N 1
ATOM 2091 C CA . THR A 1 302 ? 202.202 203.179 196.972 1.00 76.90 267 THR A CA 1
ATOM 2092 C C . THR A 1 302 ? 202.672 203.991 198.173 1.00 76.90 267 THR A C 1
ATOM 2093 O O . THR A 1 302 ? 202.590 203.528 199.320 1.00 76.90 267 THR A O 1
ATOM 2097 N N . THR A 1 303 ? 203.169 205.205 197.929 1.00 76.19 268 THR A N 1
ATOM 2098 C CA . THR A 1 303 ? 203.623 206.054 199.026 1.00 76.19 268 THR A CA 1
ATOM 2099 C C . THR A 1 303 ? 202.471 206.413 199.954 1.00 76.19 268 THR A C 1
ATOM 2100 O O . THR A 1 303 ? 202.625 206.398 201.182 1.00 76.19 268 THR A O 1
ATOM 2104 N N . LEU A 1 304 ? 201.309 206.746 199.386 1.00 76.45 269 LEU A N 1
ATOM 2105 C CA . LEU A 1 304 ? 200.151 207.068 200.213 1.00 76.45 269 LEU A CA 1
ATOM 2106 C C . LEU A 1 304 ? 199.726 205.871 201.050 1.00 76.45 269 LEU A C 1
ATOM 2107 O O . LEU A 1 304 ? 199.394 206.016 202.232 1.00 76.45 269 LEU A O 1
ATOM 2112 N N . SER A 1 305 ? 199.733 204.677 200.454 1.00 77.68 270 SER A N 1
ATOM 2113 C CA . SER A 1 305 ? 199.374 203.475 201.195 1.00 77.68 270 SER A CA 1
ATOM 2114 C C . SER A 1 305 ? 200.333 203.236 202.351 1.00 77.68 270 SER A C 1
ATOM 2115 O O . SER A 1 305 ? 199.908 202.886 203.458 1.00 77.68 270 SER A O 1
ATOM 2118 N N . ILE A 1 306 ? 201.632 203.418 202.114 1.00 79.35 271 ILE A N 1
ATOM 2119 C CA . ILE A 1 306 ? 202.607 203.189 203.175 1.00 79.35 271 ILE A CA 1
ATOM 2120 C C . ILE A 1 306 ? 202.437 204.216 204.290 1.00 79.35 271 ILE A C 1
ATOM 2121 O O . ILE A 1 306 ? 202.509 203.877 205.476 1.00 79.35 271 ILE A O 1
ATOM 2126 N N . SER A 1 307 ? 202.206 205.480 203.935 1.00 80.03 272 SER A N 1
ATOM 2127 C CA . SER A 1 307 ? 202.153 206.540 204.935 1.00 80.03 272 SER A CA 1
ATOM 2128 C C . SER A 1 307 ? 200.798 206.666 205.623 1.00 80.03 272 SER A C 1
ATOM 2129 O O . SER A 1 307 ? 200.701 207.386 206.623 1.00 80.03 272 SER A O 1
ATOM 2132 N N . ALA A 1 308 ? 199.754 206.001 205.125 1.00 80.17 273 ALA A N 1
ATOM 2133 C CA . ALA A 1 308 ? 198.431 206.171 205.714 1.00 80.17 273 ALA A CA 1
ATOM 2134 C C . ALA A 1 308 ? 198.290 205.516 207.083 1.00 80.17 273 ALA A C 1
ATOM 2135 O O . ALA A 1 308 ? 197.422 205.929 207.859 1.00 80.17 273 ALA A O 1
ATOM 2137 N N . ARG A 1 309 ? 199.113 204.517 207.402 1.00 82.24 274 ARG A N 1
ATOM 2138 C CA . ARG A 1 309 ? 198.969 203.736 208.626 1.00 82.24 274 ARG A CA 1
ATOM 2139 C C . ARG A 1 309 ? 199.894 204.201 209.749 1.00 82.24 274 ARG A C 1
ATOM 2140 O O . ARG A 1 309 ? 199.983 203.527 210.780 1.00 82.24 274 ARG A O 1
ATOM 2148 N N . ASN A 1 310 ? 200.569 205.343 209.586 1.00 85.93 275 ASN A N 1
ATOM 2149 C CA . ASN A 1 310 ? 201.546 205.775 210.582 1.00 85.93 275 ASN A CA 1
ATOM 2150 C C . ASN A 1 310 ? 200.891 206.054 211.930 1.00 85.93 275 ASN A C 1
ATOM 2151 O O . ASN A 1 310 ? 201.443 205.704 212.979 1.00 85.93 275 ASN A O 1
ATOM 2156 N N . SER A 1 311 ? 199.718 206.687 211.924 1.00 83.96 276 SER A N 1
ATOM 2157 C CA . SER A 1 311 ? 199.103 207.115 213.176 1.00 83.96 276 SER A CA 1
ATOM 2158 C C . SER A 1 311 ? 198.639 205.929 214.016 1.00 83.96 276 SER A C 1
ATOM 2159 O O . SER A 1 311 ? 198.811 205.926 215.241 1.00 83.96 276 SER A O 1
ATOM 2162 N N . LEU A 1 312 ? 198.051 204.920 213.384 1.00 79.95 277 LEU A N 1
ATOM 2163 C CA . LEU A 1 312 ? 197.387 203.853 214.113 1.00 79.95 277 LEU A CA 1
ATOM 2164 C C . LEU A 1 312 ? 198.391 202.869 214.710 1.00 79.95 277 LEU A C 1
ATOM 2165 O O . LEU A 1 312 ? 199.555 202.834 214.308 1.00 79.95 277 LEU A O 1
ATOM 2170 N N . PRO A 1 313 ? 197.964 202.054 215.677 1.00 78.12 278 PRO A N 1
ATOM 2171 C CA . PRO A 1 313 ? 198.789 200.916 216.088 1.00 78.12 278 PRO A CA 1
ATOM 2172 C C . PRO A 1 313 ? 198.780 199.825 215.030 1.00 78.12 278 PRO A C 1
ATOM 2173 O O . PRO A 1 313 ? 197.932 199.790 214.135 1.00 78.12 278 PRO A O 1
ATOM 2177 N N . LYS A 1 314 ? 199.746 198.915 215.148 1.00 77.73 279 LYS A N 1
ATOM 2178 C CA . LYS A 1 314 ? 199.953 197.869 214.148 1.00 77.73 279 LYS A CA 1
ATOM 2179 C C . LYS A 1 314 ? 198.935 196.746 214.355 1.00 77.73 279 LYS A C 1
ATOM 2180 O O . LYS A 1 314 ? 199.250 195.636 214.787 1.00 77.73 279 LYS A O 1
ATOM 2186 N N . VAL A 1 315 ? 197.681 197.059 214.026 1.00 78.01 280 VAL A N 1
ATOM 2187 C CA . VAL A 1 315 ? 196.612 196.073 214.124 1.00 78.01 280 VAL A CA 1
ATOM 2188 C C . VAL A 1 315 ? 196.722 195.078 212.973 1.00 78.01 280 VAL A C 1
ATOM 2189 O O . VAL A 1 315 ? 197.311 195.355 211.927 1.00 78.01 280 VAL A O 1
ATOM 2193 N N . ALA A 1 316 ? 196.129 193.901 213.173 1.00 76.93 281 ALA A N 1
ATOM 2194 C CA . ALA A 1 316 ? 196.271 192.777 212.258 1.00 76.93 281 ALA A CA 1
ATOM 2195 C C . ALA A 1 316 ? 195.114 192.642 211.274 1.00 76.93 281 ALA A C 1
ATOM 2196 O O . ALA A 1 316 ? 195.058 191.647 210.546 1.00 76.93 281 ALA A O 1
ATOM 2198 N N . TYR A 1 317 ? 194.195 193.608 211.234 1.00 77.64 282 TYR A N 1
ATOM 2199 C CA . TYR A 1 317 ? 193.037 193.564 210.351 1.00 77.64 282 TYR A CA 1
ATOM 2200 C C . TYR A 1 317 ? 192.988 194.834 209.514 1.00 77.64 282 TYR A C 1
ATOM 2201 O O . TYR A 1 317 ? 193.661 195.825 209.807 1.00 77.64 282 TYR A O 1
ATOM 2210 N N . ALA A 1 318 ? 192.179 194.787 208.460 1.00 77.35 283 ALA A N 1
ATOM 2211 C CA . ALA A 1 318 ? 192.047 195.899 207.532 1.00 77.35 283 ALA A CA 1
ATOM 2212 C C . ALA A 1 318 ? 190.953 196.853 207.991 1.00 77.35 283 ALA A C 1
ATOM 2213 O O . ALA A 1 318 ? 189.880 196.426 208.424 1.00 77.35 283 ALA A O 1
ATOM 2215 N N . THR A 1 319 ? 191.239 198.150 207.896 1.00 77.01 284 THR A N 1
ATOM 2216 C CA . THR A 1 319 ? 190.277 199.192 208.211 1.00 77.01 284 THR A CA 1
ATOM 2217 C C . THR A 1 319 ? 189.552 199.626 206.939 1.00 77.01 284 THR A C 1
ATOM 2218 O O . THR A 1 319 ? 189.816 199.131 205.841 1.00 77.01 284 THR A O 1
ATOM 2222 N N . ALA A 1 320 ? 188.616 200.565 207.086 1.00 76.79 285 ALA A N 1
ATOM 2223 C CA . ALA A 1 320 ? 187.906 201.086 205.922 1.00 76.79 285 ALA A CA 1
ATOM 2224 C C . ALA A 1 320 ? 188.850 201.841 204.994 1.00 76.79 285 ALA A C 1
ATOM 2225 O O . ALA A 1 320 ? 188.757 201.720 203.763 1.00 76.79 285 ALA A O 1
ATOM 2227 N N . MET A 1 321 ? 189.761 202.630 205.566 1.00 77.48 286 MET A N 1
ATOM 2228 C CA . MET A 1 321 ? 190.719 203.365 204.752 1.00 77.48 286 MET A CA 1
ATOM 2229 C C . MET A 1 321 ? 191.616 202.421 203.966 1.00 77.48 286 MET A C 1
ATOM 2230 O O . MET A 1 321 ? 192.015 202.738 202.840 1.00 77.48 286 MET A O 1
ATOM 2235 N N . ASP A 1 322 ? 191.934 201.256 204.535 1.00 77.55 287 ASP A N 1
ATOM 2236 C CA . ASP A 1 322 ? 192.701 200.260 203.797 1.00 77.55 287 ASP A CA 1
ATOM 2237 C C . ASP A 1 322 ? 191.949 199.800 202.556 1.00 77.55 287 ASP A C 1
ATOM 2238 O O . ASP A 1 322 ? 192.537 199.683 201.476 1.00 77.55 287 ASP A O 1
ATOM 2243 N N . TRP A 1 323 ? 190.646 199.537 202.688 1.00 77.36 288 TRP A N 1
ATOM 2244 C CA . TRP A 1 323 ? 189.854 199.126 201.533 1.00 77.36 288 TRP A CA 1
ATOM 2245 C C . TRP A 1 323 ? 189.798 200.227 200.483 1.00 77.36 288 TRP A C 1
ATOM 2246 O O . TRP A 1 323 ? 189.916 199.956 199.280 1.00 77.36 288 TRP A O 1
ATOM 2257 N N . PHE A 1 324 ? 189.612 201.475 200.918 1.00 74.71 289 PHE A N 1
ATOM 2258 C CA . PHE A 1 324 ? 189.562 202.584 199.969 1.00 74.71 289 PHE A CA 1
ATOM 2259 C C . PHE A 1 324 ? 190.877 202.712 199.206 1.00 74.71 289 PHE A C 1
ATOM 2260 O O . PHE A 1 324 ? 190.890 202.855 197.974 1.00 74.71 289 PHE A O 1
ATOM 2268 N N . ILE A 1 325 ? 191.999 202.639 199.925 1.00 74.98 290 ILE A N 1
ATOM 2269 C CA . ILE A 1 325 ? 193.303 202.764 199.285 1.00 74.98 290 ILE A CA 1
ATOM 2270 C C . ILE A 1 325 ? 193.552 201.590 198.346 1.00 74.98 290 ILE A C 1
ATOM 2271 O O . ILE A 1 325 ? 194.128 201.758 197.266 1.00 74.98 290 ILE A O 1
ATOM 2276 N N . ALA A 1 326 ? 193.135 200.385 198.740 1.00 72.98 291 ALA A N 1
ATOM 2277 C CA . ALA A 1 326 ? 193.318 199.223 197.878 1.00 72.98 291 ALA A CA 1
ATOM 2278 C C . ALA A 1 326 ? 192.532 199.368 196.583 1.00 72.98 291 ALA A C 1
ATOM 2279 O O . ALA A 1 326 ? 193.036 199.044 195.501 1.00 72.98 291 ALA A O 1
ATOM 2281 N N . VAL A 1 327 ? 191.295 199.857 196.669 1.00 73.81 292 VAL A N 1
ATOM 2282 C CA . VAL A 1 327 ? 190.494 200.030 195.461 1.00 73.81 292 VAL A CA 1
ATOM 2283 C C . VAL A 1 327 ? 191.109 201.095 194.560 1.00 73.81 292 VAL A C 1
ATOM 2284 O O . VAL A 1 327 ? 191.145 200.942 193.332 1.00 73.81 292 VAL A O 1
ATOM 2288 N N . CYS A 1 328 ? 191.601 202.189 195.145 1.00 75.39 293 CYS A N 1
ATOM 2289 C CA . CYS A 1 328 ? 192.243 203.220 194.330 1.00 75.39 293 CYS A CA 1
ATOM 2290 C C . CYS A 1 328 ? 193.508 202.689 193.658 1.00 75.39 293 CYS A C 1
ATOM 2291 O O . CYS A 1 328 ? 193.787 203.002 192.489 1.00 75.39 293 CYS A O 1
ATOM 2294 N N . TYR A 1 329 ? 194.288 201.883 194.385 1.00 76.57 294 TYR A N 1
ATOM 2295 C CA . TYR A 1 329 ? 195.470 201.263 193.800 1.00 76.57 294 TYR A CA 1
ATOM 2296 C C . TYR A 1 329 ? 195.087 200.356 192.639 1.00 76.57 294 TYR A C 1
ATOM 2297 O O . TYR A 1 329 ? 195.757 200.342 191.598 1.00 76.57 294 TYR A O 1
ATOM 2306 N N . ALA A 1 330 ? 194.011 199.586 192.806 1.00 76.33 295 ALA A N 1
ATOM 2307 C CA . ALA A 1 330 ? 193.532 198.741 191.720 1.00 76.33 295 ALA A CA 1
ATOM 2308 C C . ALA A 1 330 ? 193.139 199.577 190.511 1.00 76.33 295 ALA A C 1
ATOM 2309 O O . ALA A 1 330 ? 193.419 199.196 189.371 1.00 76.33 295 ALA A O 1
ATOM 2311 N N . PHE A 1 331 ? 192.496 200.723 190.741 1.00 76.84 296 PHE A N 1
ATOM 2312 C CA . PHE A 1 331 ? 192.091 201.579 189.627 1.00 76.84 296 PHE A CA 1
ATOM 2313 C C . PHE A 1 331 ? 193.297 202.096 188.847 1.00 76.84 296 PHE A C 1
ATOM 2314 O O . PHE A 1 331 ? 193.318 202.044 187.610 1.00 76.84 296 PHE A O 1
ATOM 2322 N N . VAL A 1 332 ? 194.317 202.603 189.546 1.00 75.45 297 VAL A N 1
ATOM 2323 C CA . VAL A 1 332 ? 195.463 203.157 188.820 1.00 75.45 297 VAL A CA 1
ATOM 2324 C C . VAL A 1 332 ? 196.245 202.048 188.116 1.00 75.45 297 VAL A C 1
ATOM 2325 O O . VAL A 1 332 ? 196.727 202.226 186.984 1.00 75.45 297 VAL A O 1
ATOM 2329 N N . PHE A 1 333 ? 196.374 200.884 188.759 1.00 77.56 298 PHE A N 1
ATOM 2330 C CA . PHE A 1 333 ? 197.035 199.761 188.107 1.00 77.56 298 PHE A CA 1
ATOM 2331 C C . PHE A 1 333 ? 196.270 199.332 186.861 1.00 77.56 298 PHE A C 1
ATOM 2332 O O . PHE A 1 333 ? 196.872 199.021 185.825 1.00 77.56 298 PHE A O 1
ATOM 2340 N N . SER A 1 334 ? 194.939 199.322 186.943 1.00 79.55 299 SER A N 1
ATOM 2341 C CA . SER A 1 334 ? 194.120 198.987 185.787 1.00 79.55 299 SER A CA 1
ATOM 2342 C C . SER A 1 334 ? 194.325 199.989 184.663 1.00 79.55 299 SER A C 1
ATOM 2343 O O . SER A 1 334 ? 194.347 199.614 183.488 1.00 79.55 299 SER A O 1
ATOM 2346 N N . ALA A 1 335 ? 194.459 201.271 185.002 1.00 76.98 300 ALA A N 1
ATOM 2347 C CA . ALA A 1 335 ? 194.722 202.275 183.974 1.00 76.98 300 ALA A CA 1
ATOM 2348 C C . ALA A 1 335 ? 196.047 202.006 183.268 1.00 76.98 300 ALA A C 1
ATOM 2349 O O . ALA A 1 335 ? 196.141 202.109 182.035 1.00 76.98 300 ALA A O 1
ATOM 2351 N N . LEU A 1 336 ? 197.084 201.655 184.031 1.00 76.41 301 LEU A N 1
ATOM 2352 C CA . LEU A 1 336 ? 198.370 201.360 183.401 1.00 76.41 301 LEU A CA 1
ATOM 2353 C C . LEU A 1 336 ? 198.290 200.123 182.508 1.00 76.41 301 LEU A C 1
ATOM 2354 O O . LEU A 1 336 ? 198.854 200.107 181.404 1.00 76.41 301 LEU A O 1
ATOM 2359 N N . ILE A 1 337 ? 197.596 199.076 182.962 1.00 79.92 302 ILE A N 1
ATOM 2360 C CA . ILE A 1 337 ? 197.431 197.890 182.121 1.00 79.92 302 ILE A CA 1
ATOM 2361 C C . ILE A 1 337 ? 196.621 198.220 180.874 1.00 79.92 302 ILE A C 1
ATOM 2362 O O . ILE A 1 337 ? 196.864 197.658 179.799 1.00 79.92 302 ILE A O 1
ATOM 2367 N N . GLU A 1 338 ? 195.644 199.120 180.992 1.00 80.25 303 GLU A N 1
ATOM 2368 C CA . GLU A 1 338 ? 194.892 199.557 179.822 1.00 80.25 303 GLU A CA 1
ATOM 2369 C C . GLU A 1 338 ? 195.806 200.237 178.813 1.00 80.25 303 GLU A C 1
ATOM 2370 O O . GLU A 1 338 ? 195.693 200.001 177.604 1.00 80.25 303 GLU A O 1
ATOM 2376 N N . PHE A 1 339 ? 196.715 201.090 179.290 1.00 77.90 304 PHE A N 1
ATOM 2377 C CA . PHE A 1 339 ? 197.669 201.704 178.371 1.00 77.90 304 PHE A CA 1
ATOM 2378 C C . PHE A 1 339 ? 198.554 200.657 177.709 1.00 77.90 304 PHE A C 1
ATOM 2379 O O . PHE A 1 339 ? 198.863 200.762 176.517 1.00 77.90 304 PHE A O 1
ATOM 2387 N N . ALA A 1 340 ? 199.006 199.662 178.474 1.00 78.62 305 ALA A N 1
ATOM 2388 C CA . ALA A 1 340 ? 199.839 198.614 177.888 1.00 78.62 305 ALA A CA 1
ATOM 2389 C C . ALA A 1 340 ? 199.085 197.861 176.798 1.00 78.62 305 ALA A C 1
ATOM 2390 O O . ALA A 1 340 ? 199.637 197.573 175.726 1.00 78.62 305 ALA A O 1
ATOM 2392 N N . THR A 1 341 ? 197.814 197.547 177.051 1.00 80.90 306 THR A N 1
ATOM 2393 C CA . THR A 1 341 ? 197.003 196.862 176.051 1.00 80.90 306 THR A CA 1
ATOM 2394 C C . THR A 1 341 ? 196.817 197.723 174.809 1.00 80.90 306 THR A C 1
ATOM 2395 O O . THR A 1 341 ? 196.855 197.216 173.683 1.00 80.90 306 THR A O 1
ATOM 2399 N N . VAL A 1 342 ? 196.601 199.028 174.993 1.00 79.16 307 VAL A N 1
ATOM 2400 C CA . VAL A 1 342 ? 196.470 199.925 173.847 1.00 79.16 307 VAL A CA 1
ATOM 2401 C C . VAL A 1 342 ? 197.761 199.943 173.040 1.00 79.16 307 VAL A C 1
ATOM 2402 O O . VAL A 1 342 ? 197.740 199.884 171.805 1.00 79.16 307 VAL A O 1
ATOM 2406 N N . ASN A 1 343 ? 198.902 200.031 173.724 1.00 78.22 308 ASN A N 1
ATOM 2407 C CA . ASN A 1 343 ? 200.182 200.083 173.029 1.00 78.22 308 ASN A CA 1
ATOM 2408 C C . ASN A 1 343 ? 200.472 198.793 172.278 1.00 78.22 308 ASN A C 1
ATOM 2409 O O . ASN A 1 343 ? 201.147 198.822 171.243 1.00 78.22 308 ASN A O 1
ATOM 2414 N N . TYR A 1 344 ? 199.988 197.657 172.783 1.00 81.26 309 TYR A N 1
ATOM 2415 C CA . TYR A 1 344 ? 200.256 196.389 172.110 1.00 81.26 309 TYR A CA 1
ATOM 2416 C C . TYR A 1 344 ? 199.682 196.354 170.698 1.00 81.26 309 TYR A C 1
ATOM 2417 O O . TYR A 1 344 ? 200.238 195.678 169.825 1.00 81.26 309 TYR A O 1
ATOM 2426 N N . PHE A 1 345 ? 198.584 197.068 170.451 1.00 81.64 310 PHE A N 1
ATOM 2427 C CA . PHE A 1 345 ? 197.896 197.045 169.167 1.00 81.64 310 PHE A CA 1
ATOM 2428 C C . PHE A 1 345 ? 198.211 198.253 168.289 1.00 81.64 310 PHE A C 1
ATOM 2429 O O . PHE A 1 345 ? 197.614 198.394 167.218 1.00 81.64 310 PHE A O 1
ATOM 2437 N N . THR A 1 346 ? 199.129 199.122 168.706 1.00 82.07 311 THR A N 1
ATOM 2438 C CA . THR A 1 346 ? 199.550 200.233 167.866 1.00 82.07 311 THR A CA 1
ATOM 2439 C C . THR A 1 346 ? 200.530 199.728 166.814 1.00 82.07 311 THR A C 1
ATOM 2440 O O . THR A 1 346 ? 201.492 199.025 167.139 1.00 82.07 311 THR A O 1
ATOM 2444 N N . LYS A 1 347 ? 200.285 200.090 165.555 1.00 86.10 312 LYS A N 1
ATOM 2445 C CA . LYS A 1 347 ? 201.077 199.606 164.430 1.00 86.10 312 LYS A CA 1
ATOM 2446 C C . LYS A 1 347 ? 202.173 200.580 164.016 1.00 86.10 312 LYS A C 1
ATOM 2447 O O . LYS A 1 347 ? 203.345 200.198 163.944 1.00 86.10 312 LYS A O 1
ATOM 2453 N N . ARG A 1 348 ? 201.816 201.830 163.747 1.00 90.96 313 ARG A N 1
ATOM 2454 C CA . ARG A 1 348 ? 202.738 202.817 163.204 1.00 90.96 313 ARG A CA 1
ATOM 2455 C C . ARG A 1 348 ? 203.343 203.636 164.334 1.00 90.96 313 ARG A C 1
ATOM 2456 O O . ARG A 1 348 ? 202.644 204.042 165.266 1.00 90.96 313 ARG A O 1
ATOM 2464 N N . GLY A 1 349 ? 204.646 203.877 164.244 1.00 91.65 314 GLY A N 1
ATOM 2465 C CA . GLY A 1 349 ? 205.390 204.573 165.269 1.00 91.65 314 GLY A CA 1
ATOM 2466 C C . GLY A 1 349 ? 205.404 206.081 165.153 1.00 91.65 314 GLY A C 1
ATOM 2467 O O . GLY A 1 349 ? 206.165 206.728 165.880 1.00 91.65 314 GLY A O 1
ATOM 2468 N N . TYR A 1 350 ? 204.592 206.660 164.269 1.00 93.09 315 TYR A N 1
ATOM 2469 C CA . TYR A 1 350 ? 204.525 208.101 164.069 1.00 93.09 315 TYR A CA 1
ATOM 2470 C C . TYR A 1 350 ? 203.094 208.570 164.274 1.00 93.09 315 TYR A C 1
ATOM 2471 O O . TYR A 1 350 ? 202.144 207.864 163.926 1.00 93.09 315 TYR A O 1
ATOM 2480 N N . ALA A 1 351 ? 202.949 209.762 164.843 1.00 92.46 316 ALA A N 1
ATOM 2481 C CA . ALA A 1 351 ? 201.638 210.324 165.112 1.00 92.46 316 ALA A CA 1
ATOM 2482 C C . ALA A 1 351 ? 201.096 211.032 163.874 1.00 92.46 316 ALA A C 1
ATOM 2483 O O . ALA A 1 351 ? 201.801 211.259 162.888 1.00 92.46 316 ALA A O 1
ATOM 2485 N N . TRP A 1 352 ? 199.816 211.382 163.938 1.00 102.64 317 TRP A N 1
ATOM 2486 C CA . TRP A 1 352 ? 199.176 212.091 162.841 1.00 102.64 317 TRP A CA 1
ATOM 2487 C C . TRP A 1 352 ? 199.792 213.473 162.664 1.00 102.64 317 TRP A C 1
ATOM 2488 O O . TRP A 1 352 ? 200.016 214.199 163.636 1.00 102.64 317 TRP A O 1
ATOM 2499 N N . ASP A 1 353 ? 200.066 213.833 161.413 1.00 106.06 318 ASP A N 1
ATOM 2500 C CA . ASP A 1 353 ? 200.566 215.160 161.078 1.00 106.06 318 ASP A CA 1
ATOM 2501 C C . ASP A 1 353 ? 199.402 216.091 160.760 1.00 106.06 318 ASP A C 1
ATOM 2502 O O . ASP A 1 353 ? 198.342 215.659 160.306 1.00 106.06 318 ASP A O 1
ATOM 2507 N N . GLY A 1 354 ? 199.619 217.384 160.981 1.00 106.85 319 GLY A N 1
ATOM 2508 C CA . GLY A 1 354 ? 198.540 218.350 160.903 1.00 106.85 319 GLY A CA 1
ATOM 2509 C C . GLY A 1 354 ? 198.049 218.685 159.510 1.00 106.85 319 GLY A C 1
ATOM 2510 O O . GLY A 1 354 ? 197.112 219.480 159.390 1.00 106.85 319 GLY A O 1
ATOM 2511 N N . LYS A 1 355 ? 198.634 218.103 158.461 1.00 110.56 320 LYS A N 1
ATOM 2512 C CA . LYS A 1 355 ? 198.335 218.475 157.080 1.00 110.56 320 LYS A CA 1
ATOM 2513 C C . LYS A 1 355 ? 197.520 217.428 156.333 1.00 110.56 320 LYS A C 1
ATOM 2514 O O . LYS A 1 355 ? 196.619 217.788 155.568 1.00 110.56 320 LYS A O 1
ATOM 2520 N N . SER A 1 356 ? 197.804 216.144 156.532 1.00 111.60 321 SER A N 1
ATOM 2521 C CA . SER A 1 356 ? 197.187 215.092 155.735 1.00 111.60 321 SER A CA 1
ATOM 2522 C C . SER A 1 356 ? 195.749 214.857 156.199 1.00 111.60 321 SER A C 1
ATOM 2523 O O . SER A 1 356 ? 195.221 215.565 157.060 1.00 111.60 321 SER A O 1
ATOM 2526 N N . VAL A 1 357 ? 195.100 213.849 155.614 1.00 113.25 322 VAL A N 1
ATOM 2527 C CA . VAL A 1 357 ? 193.727 213.474 155.932 1.00 113.25 322 VAL A CA 1
ATOM 2528 C C . VAL A 1 357 ? 193.674 211.962 156.102 1.00 113.25 322 VAL A C 1
ATOM 2529 O O . VAL A 1 357 ? 194.341 211.224 155.368 1.00 113.25 322 VAL A O 1
ATOM 2533 N N . VAL A 1 358 ? 192.881 211.505 157.067 1.00 111.07 323 VAL A N 1
ATOM 2534 C CA . VAL A 1 358 ? 192.773 210.089 157.409 1.00 111.07 323 VAL A CA 1
ATOM 2535 C C . VAL A 1 358 ? 191.492 209.552 156.770 1.00 111.07 323 VAL A C 1
ATOM 2536 O O . VAL A 1 358 ? 190.395 209.955 157.191 1.00 111.07 323 VAL A O 1
ATOM 2540 N N . PRO A 1 359 ? 191.568 208.665 155.774 1.00 114.25 324 PRO A N 1
ATOM 2541 C CA . PRO A 1 359 ? 190.337 208.037 155.279 1.00 114.25 324 PRO A CA 1
ATOM 2542 C C . PRO A 1 359 ? 189.739 207.092 156.308 1.00 114.25 324 PRO A C 1
ATOM 2543 O O . PRO A 1 359 ? 190.439 206.524 157.150 1.00 114.25 324 PRO A O 1
ATOM 2547 N N . GLU A 1 360 ? 188.421 206.929 156.229 1.00 113.30 325 GLU A N 1
ATOM 2548 C CA . GLU A 1 360 ? 187.712 206.011 157.104 1.00 113.30 325 GLU A CA 1
ATOM 2549 C C . GLU A 1 360 ? 187.785 204.588 156.556 1.00 113.30 325 GLU A C 1
ATOM 2550 O O . GLU A 1 360 ? 188.098 204.358 155.385 1.00 113.30 325 GLU A O 1
ATOM 2556 N N . LYS A 1 361 ? 187.494 203.626 157.426 1.00 101.20 326 LYS A N 1
ATOM 2557 C CA . LYS A 1 361 ? 187.475 202.222 157.035 1.00 101.20 326 LYS A CA 1
ATOM 2558 C C . LYS A 1 361 ? 186.302 201.950 156.099 1.00 101.20 326 LYS A C 1
ATOM 2559 O O . LYS A 1 361 ? 186.224 200.890 155.479 1.00 101.20 326 LYS A O 1
ATOM 2565 N N . LYS A 1 419 ? 200.427 207.579 152.654 1.00 97.57 384 LYS A N 1
ATOM 2566 C CA . LYS A 1 419 ? 200.845 207.486 154.047 1.00 97.57 384 LYS A CA 1
ATOM 2567 C C . LYS A 1 419 ? 199.633 207.384 154.967 1.00 97.57 384 LYS A C 1
ATOM 2568 O O . LYS A 1 419 ? 198.966 208.380 155.243 1.00 97.57 384 LYS A O 1
ATOM 2574 N N . THR A 1 420 ? 199.355 206.171 155.435 1.00 96.23 385 THR A N 1
ATOM 2575 C CA . THR A 1 420 ? 198.257 205.946 156.360 1.00 96.23 385 THR A CA 1
ATOM 2576 C C . THR A 1 420 ? 198.675 206.307 157.783 1.00 96.23 385 THR A C 1
ATOM 2577 O O . THR A 1 420 ? 199.860 206.459 158.092 1.00 96.23 385 THR A O 1
ATOM 2581 N N . PHE A 1 421 ? 197.674 206.441 158.654 1.00 97.68 386 PHE A N 1
ATOM 2582 C CA . PHE A 1 421 ? 197.882 206.841 160.039 1.00 97.68 386 PHE A CA 1
ATOM 2583 C C . PHE A 1 421 ? 197.050 205.955 160.954 1.00 97.68 386 PHE A C 1
ATOM 2584 O O . PHE A 1 421 ? 196.054 205.358 160.540 1.00 97.68 386 PHE A O 1
ATOM 2592 N N . ASN A 1 422 ? 197.479 205.875 162.210 1.00 89.47 387 ASN A N 1
ATOM 2593 C CA . ASN A 1 422 ? 196.751 205.104 163.206 1.00 89.47 387 ASN A CA 1
ATOM 2594 C C . ASN A 1 422 ? 195.400 205.744 163.500 1.00 89.47 387 ASN A C 1
ATOM 2595 O O . ASN A 1 422 ? 195.236 206.964 163.432 1.00 89.47 387 ASN A O 1
ATOM 2600 N N . SER A 1 423 ? 194.429 204.900 163.833 1.00 85.97 388 SER A N 1
ATOM 2601 C CA . SER A 1 423 ? 193.119 205.353 164.269 1.00 85.97 388 SER A CA 1
ATOM 2602 C C . SER A 1 423 ? 193.082 205.456 165.790 1.00 85.97 388 SER A C 1
ATOM 2603 O O . SER A 1 423 ? 193.884 204.845 166.499 1.00 85.97 388 SER A O 1
ATOM 2606 N N . VAL A 1 424 ? 192.133 206.248 166.287 1.00 83.76 389 VAL A N 1
ATOM 2607 C CA . VAL A 1 424 ? 191.970 206.397 167.727 1.00 83.76 389 VAL A CA 1
ATOM 2608 C C . VAL A 1 424 ? 191.506 205.069 168.308 1.00 83.76 389 VAL A C 1
ATOM 2609 O O . VAL A 1 424 ? 190.605 204.416 167.767 1.00 83.76 389 VAL A O 1
ATOM 2613 N N . SER A 1 425 ? 192.125 204.663 169.411 1.00 83.17 390 SER A N 1
ATOM 2614 C CA . SER A 1 425 ? 191.850 203.355 169.986 1.00 83.17 390 SER A CA 1
ATOM 2615 C C . SER A 1 425 ? 190.425 203.280 170.517 1.00 83.17 390 SER A C 1
ATOM 2616 O O . SER A 1 425 ? 189.945 204.193 171.192 1.00 83.17 390 SER A O 1
ATOM 2619 N N . LYS A 1 426 ? 189.745 202.176 170.202 1.00 84.69 391 LYS A N 1
ATOM 2620 C CA . LYS A 1 426 ? 188.438 201.922 170.796 1.00 84.69 391 LYS A CA 1
ATOM 2621 C C . LYS A 1 426 ? 188.549 201.681 172.295 1.00 84.69 391 LYS A C 1
ATOM 2622 O O . LYS A 1 426 ? 187.633 202.031 173.050 1.00 84.69 391 LYS A O 1
ATOM 2628 N N . ILE A 1 427 ? 189.665 201.099 172.740 1.00 82.30 392 ILE A N 1
ATOM 2629 C CA . ILE A 1 427 ? 189.855 200.832 174.162 1.00 82.30 392 ILE A CA 1
ATOM 2630 C C . ILE A 1 427 ? 189.885 202.143 174.936 1.00 82.30 392 ILE A C 1
ATOM 2631 O O . ILE A 1 427 ? 189.276 202.259 176.003 1.00 82.30 392 ILE A O 1
ATOM 2636 N N . ASP A 1 428 ? 190.588 203.151 174.413 1.00 82.85 393 ASP A N 1
ATOM 2637 C CA . ASP A 1 428 ? 190.605 204.455 175.072 1.00 82.85 393 ASP A CA 1
ATOM 2638 C C . ASP A 1 428 ? 189.218 205.082 175.103 1.00 82.85 393 ASP A C 1
ATOM 2639 O O . ASP A 1 428 ? 188.804 205.640 176.127 1.00 82.85 393 ASP A O 1
ATOM 2644 N N . ARG A 1 429 ? 188.488 205.016 173.987 1.00 82.91 394 ARG A N 1
ATOM 2645 C CA . ARG A 1 429 ? 187.185 205.668 173.936 1.00 82.91 394 ARG A CA 1
ATOM 2646 C C . ARG A 1 429 ? 186.193 205.007 174.881 1.00 82.91 394 ARG A C 1
ATOM 2647 O O . ARG A 1 429 ? 185.329 205.691 175.440 1.00 82.91 394 ARG A O 1
ATOM 2655 N N . LEU A 1 430 ? 186.298 203.692 175.080 1.00 82.41 395 LEU A N 1
ATOM 2656 C CA . LEU A 1 430 ? 185.461 203.039 176.080 1.00 82.41 395 LEU A CA 1
ATOM 2657 C C . LEU A 1 430 ? 185.956 203.297 177.499 1.00 82.41 395 LEU A C 1
ATOM 2658 O O . LEU A 1 430 ? 185.141 203.396 178.424 1.00 82.41 395 LEU A O 1
ATOM 2663 N N . SER A 1 431 ? 187.272 203.415 177.693 1.00 80.85 396 SER A N 1
ATOM 2664 C CA . SER A 1 431 ? 187.810 203.632 179.031 1.00 80.85 396 SER A CA 1
ATOM 2665 C C . SER A 1 431 ? 187.422 205.000 179.570 1.00 80.85 396 SER A C 1
ATOM 2666 O O . SER A 1 431 ? 187.134 205.137 180.765 1.00 80.85 396 SER A O 1
ATOM 2669 N N . ARG A 1 432 ? 187.401 206.016 178.698 1.00 79.83 397 ARG A N 1
ATOM 2670 C CA . ARG A 1 432 ? 187.027 207.366 179.119 1.00 79.83 397 ARG A CA 1
ATOM 2671 C C . ARG A 1 432 ? 185.656 207.399 179.781 1.00 79.83 397 ARG A C 1
ATOM 2672 O O . ARG A 1 432 ? 185.416 208.230 180.664 1.00 79.83 397 ARG A O 1
ATOM 2680 N N . ILE A 1 433 ? 184.750 206.515 179.371 1.00 80.45 398 ILE A N 1
ATOM 2681 C CA . ILE A 1 433 ? 183.438 206.411 180.001 1.00 80.45 398 ILE A CA 1
ATOM 2682 C C . ILE A 1 433 ? 183.466 205.437 181.171 1.00 80.45 398 ILE A C 1
ATOM 2683 O O . ILE A 1 433 ? 182.898 205.717 182.229 1.00 80.45 398 ILE A O 1
ATOM 2688 N N . ALA A 1 434 ? 184.125 204.288 181.006 1.00 79.59 399 ALA A N 1
ATOM 2689 C CA . ALA A 1 434 ? 184.022 203.226 182.001 1.00 79.59 399 ALA A CA 1
ATOM 2690 C C . ALA A 1 434 ? 184.707 203.606 183.309 1.00 79.59 399 ALA A C 1
ATOM 2691 O O . ALA A 1 434 ? 184.125 203.450 184.388 1.00 79.59 399 ALA A O 1
ATOM 2693 N N . PHE A 1 435 ? 185.945 204.097 183.240 1.00 79.12 400 PHE A N 1
ATOM 2694 C CA . PHE A 1 435 ? 186.721 204.299 184.464 1.00 79.12 400 PHE A CA 1
ATOM 2695 C C . PHE A 1 435 ? 186.112 205.349 185.387 1.00 79.12 400 PHE A C 1
ATOM 2696 O O . PHE A 1 435 ? 185.910 205.047 186.579 1.00 79.12 400 PHE A O 1
ATOM 2704 N N . PRO A 1 436 ? 185.800 206.572 184.933 1.00 78.21 401 PRO A N 1
ATOM 2705 C CA . PRO A 1 436 ? 185.159 207.537 185.845 1.00 78.21 401 PRO A CA 1
ATOM 2706 C C . PRO A 1 436 ? 183.829 207.056 186.395 1.00 78.21 401 PRO A C 1
ATOM 2707 O O . PRO A 1 436 ? 183.528 207.283 187.573 1.00 78.21 401 PRO A O 1
ATOM 2711 N N . LEU A 1 437 ? 183.027 206.382 185.570 1.00 78.47 402 LEU A N 1
ATOM 2712 C CA . LEU A 1 437 ? 181.721 205.916 186.021 1.00 78.47 402 LEU A CA 1
ATOM 2713 C C . LEU A 1 437 ? 181.867 204.873 187.121 1.00 78.47 402 LEU A C 1
ATOM 2714 O O . LEU A 1 437 ? 181.177 204.935 188.145 1.00 78.47 402 LEU A O 1
ATOM 2719 N N . LEU A 1 438 ? 182.766 203.907 186.929 1.00 78.95 403 LEU A N 1
ATOM 2720 C CA . LEU A 1 438 ? 182.966 202.883 187.948 1.00 78.95 403 LEU A CA 1
ATOM 2721 C C . LEU A 1 438 ? 183.531 203.482 189.228 1.00 78.95 403 LEU A C 1
ATOM 2722 O O . LEU A 1 438 ? 183.143 203.079 190.332 1.00 78.95 403 LEU A O 1
ATOM 2727 N N . PHE A 1 439 ? 184.449 204.445 189.109 1.00 76.15 404 PHE A N 1
ATOM 2728 C CA . PHE A 1 439 ? 184.977 205.078 190.314 1.00 76.15 404 PHE A CA 1
ATOM 2729 C C . PHE A 1 439 ? 183.883 205.834 191.061 1.00 76.15 404 PHE A C 1
ATOM 2730 O O . PHE A 1 439 ? 183.821 205.791 192.296 1.00 76.15 404 PHE A O 1
ATOM 2738 N N . GLY A 1 440 ? 183.004 206.523 190.331 1.00 77.13 405 GLY A N 1
ATOM 2739 C CA . GLY A 1 440 ? 181.895 207.204 190.979 1.00 77.13 405 GLY A CA 1
ATOM 2740 C C . GLY A 1 440 ? 180.940 206.247 191.669 1.00 77.13 405 GLY A C 1
ATOM 2741 O O . GLY A 1 440 ? 180.471 206.515 192.778 1.00 77.13 405 GLY A O 1
ATOM 2742 N N . ILE A 1 441 ? 180.636 205.121 191.020 1.00 76.29 406 ILE A N 1
ATOM 2743 C CA . ILE A 1 441 ? 179.759 204.125 191.634 1.00 76.29 406 ILE A CA 1
ATOM 2744 C C . ILE A 1 441 ? 180.392 203.575 192.905 1.00 76.29 406 ILE A C 1
ATOM 2745 O O . ILE A 1 441 ? 179.717 203.404 193.931 1.00 76.29 406 ILE A O 1
ATOM 2750 N N . PHE A 1 442 ? 181.694 203.282 192.859 1.00 74.92 407 PHE A N 1
ATOM 2751 C CA . PHE A 1 442 ? 182.377 202.794 194.051 1.00 74.92 407 PHE A CA 1
ATOM 2752 C C . PHE A 1 442 ? 182.339 203.824 195.170 1.00 74.92 407 PHE A C 1
ATOM 2753 O O . PHE A 1 442 ? 182.128 203.474 196.336 1.00 74.92 407 PHE A O 1
ATOM 2761 N N . ASN A 1 443 ? 182.563 205.098 194.839 1.00 77.72 408 ASN A N 1
ATOM 2762 C CA . ASN A 1 443 ? 182.520 206.138 195.862 1.00 77.72 408 ASN A CA 1
ATOM 2763 C C . ASN A 1 443 ? 181.135 206.238 196.484 1.00 77.72 408 ASN A C 1
ATOM 2764 O O . ASN A 1 443 ? 181.005 206.373 197.708 1.00 77.72 408 ASN A O 1
ATOM 2769 N N . LEU A 1 444 ? 180.088 206.174 195.657 1.00 79.43 409 LEU A N 1
ATOM 2770 C CA . LEU A 1 444 ? 178.726 206.205 196.182 1.00 79.43 409 LEU A CA 1
ATOM 2771 C C . LEU A 1 444 ? 178.486 205.049 197.143 1.00 79.43 409 LEU A C 1
ATOM 2772 O O . LEU A 1 444 ? 177.992 205.250 198.258 1.00 79.43 409 LEU A O 1
ATOM 2777 N N . VAL A 1 445 ? 178.852 203.832 196.735 1.00 76.97 410 VAL A N 1
ATOM 2778 C CA . VAL A 1 445 ? 178.607 202.664 197.579 1.00 76.97 410 VAL A CA 1
ATOM 2779 C C . VAL A 1 445 ? 179.385 202.774 198.886 1.00 76.97 410 VAL A C 1
ATOM 2780 O O . VAL A 1 445 ? 178.848 202.512 199.969 1.00 76.97 410 VAL A O 1
ATOM 2784 N N . TYR A 1 446 ? 180.657 203.171 198.805 1.00 76.22 411 TYR A N 1
ATOM 2785 C CA . TYR A 1 446 ? 181.502 203.257 199.993 1.00 76.22 411 TYR A CA 1
ATOM 2786 C C . TYR A 1 446 ? 180.975 204.292 200.979 1.00 76.22 411 TYR A C 1
ATOM 2787 O O . TYR A 1 446 ? 180.785 204.001 202.169 1.00 76.22 411 TYR A O 1
ATOM 2796 N N . TRP A 1 447 ? 180.736 205.516 200.506 1.00 79.84 412 TRP A N 1
ATOM 2797 C CA . TRP A 1 447 ? 180.290 206.562 201.413 1.00 79.84 412 TRP A CA 1
ATOM 2798 C C . TRP A 1 447 ? 178.860 206.344 201.880 1.00 79.84 412 TRP A C 1
ATOM 2799 O O . TRP A 1 447 ? 178.480 206.880 202.924 1.00 79.84 412 TRP A O 1
ATOM 2810 N N . ALA A 1 448 ? 178.057 205.570 201.144 1.00 80.96 413 ALA A N 1
ATOM 2811 C CA . ALA A 1 448 ? 176.733 205.220 201.637 1.00 80.96 413 ALA A CA 1
ATOM 2812 C C . ALA A 1 448 ? 176.806 204.166 202.732 1.00 80.96 413 ALA A C 1
ATOM 2813 O O . ALA A 1 448 ? 176.119 204.284 203.752 1.00 80.96 413 ALA A O 1
ATOM 2815 N N . THR A 1 449 ? 177.636 203.135 202.551 1.00 80.82 414 THR A N 1
ATOM 2816 C CA . THR A 1 449 ? 177.652 202.051 203.525 1.00 80.82 414 THR A CA 1
ATOM 2817 C C . THR A 1 449 ? 178.379 202.435 204.805 1.00 80.82 414 THR A C 1
ATOM 2818 O O . THR A 1 449 ? 177.985 201.979 205.884 1.00 80.82 414 THR A O 1
ATOM 2822 N N . TYR A 1 450 ? 179.422 203.267 204.723 1.00 80.81 415 TYR A N 1
ATOM 2823 C CA . TYR A 1 450 ? 180.211 203.551 205.919 1.00 80.81 415 TYR A CA 1
ATOM 2824 C C . TYR A 1 450 ? 179.682 204.734 206.723 1.00 80.81 415 TYR A C 1
ATOM 2825 O O . TYR A 1 450 ? 179.661 204.672 207.956 1.00 80.81 415 TYR A O 1
ATOM 2834 N N . LEU A 1 451 ? 179.257 205.816 206.068 1.00 82.44 416 LEU A N 1
ATOM 2835 C CA . LEU A 1 451 ? 178.760 206.964 206.822 1.00 82.44 416 LEU A CA 1
ATOM 2836 C C . LEU A 1 451 ? 177.438 206.644 207.509 1.00 82.44 416 LEU A C 1
ATOM 2837 O O . LEU A 1 451 ? 177.206 207.071 208.646 1.00 82.44 416 LEU A O 1
ATOM 2842 N N . ASN A 1 452 ? 176.562 205.894 206.838 1.00 88.47 417 ASN A N 1
ATOM 2843 C CA . ASN A 1 452 ? 175.267 205.507 207.387 1.00 88.47 417 ASN A CA 1
ATOM 2844 C C . ASN A 1 452 ? 175.317 204.169 208.116 1.00 88.47 417 ASN A C 1
ATOM 2845 O O . ASN A 1 452 ? 174.288 203.488 208.223 1.00 88.47 417 ASN A O 1
ATOM 2850 N N . ARG A 1 453 ? 176.482 203.775 208.620 1.00 89.53 418 ARG A N 1
ATOM 2851 C CA . ARG A 1 453 ? 176.624 202.513 209.334 1.00 89.53 418 ARG A CA 1
ATOM 2852 C C . ARG A 1 453 ? 176.118 202.657 210.765 1.00 89.53 418 ARG A C 1
ATOM 2853 O O . ARG A 1 453 ? 176.119 203.751 211.328 1.00 89.53 418 ARG A O 1
ATOM 2861 N N . ASN B 2 33 ? 223.120 240.090 268.762 1.00 84.95 8 ASN B N 1
ATOM 2862 C CA . ASN B 2 33 ? 223.033 239.009 269.735 1.00 84.95 8 ASN B CA 1
ATOM 2863 C C . ASN B 2 33 ? 222.215 237.855 269.167 1.00 84.95 8 ASN B C 1
ATOM 2864 O O . ASN B 2 33 ? 221.003 237.967 268.989 1.00 84.95 8 ASN B O 1
ATOM 2869 N N . MET B 2 34 ? 222.892 236.741 268.883 1.00 79.02 9 MET B N 1
ATOM 2870 C CA . MET B 2 34 ? 222.228 235.610 268.244 1.00 79.02 9 MET B CA 1
ATOM 2871 C C . MET B 2 34 ? 221.321 234.861 269.212 1.00 79.02 9 MET B C 1
ATOM 2872 O O . MET B 2 34 ? 220.304 234.297 268.792 1.00 79.02 9 MET B O 1
ATOM 2877 N N . SER B 2 35 ? 221.674 234.835 270.499 1.00 82.34 10 SER B N 1
ATOM 2878 C CA . SER B 2 35 ? 220.866 234.108 271.473 1.00 82.34 10 SER B CA 1
ATOM 2879 C C . SER B 2 35 ? 219.472 234.710 271.593 1.00 82.34 10 SER B C 1
ATOM 2880 O O . SER B 2 35 ? 218.481 233.979 271.701 1.00 82.34 10 SER B O 1
ATOM 2883 N N . PHE B 2 36 ? 219.377 236.040 271.583 1.00 80.13 11 PHE B N 1
ATOM 2884 C CA . PHE B 2 36 ? 218.074 236.690 271.687 1.00 80.13 11 PHE B CA 1
ATOM 2885 C C . PHE B 2 36 ? 217.195 236.350 270.491 1.00 80.13 11 PHE B C 1
ATOM 2886 O O . PHE B 2 36 ? 216.001 236.068 270.647 1.00 80.13 11 PHE B O 1
ATOM 2894 N N . VAL B 2 37 ? 217.773 236.359 269.288 1.00 76.42 12 VAL B N 1
ATOM 2895 C CA . VAL B 2 37 ? 217.018 235.994 268.093 1.00 76.42 12 VAL B CA 1
ATOM 2896 C C . VAL B 2 37 ? 216.577 234.539 268.168 1.00 76.42 12 VAL B C 1
ATOM 2897 O O . VAL B 2 37 ? 215.451 234.194 267.786 1.00 76.42 12 VAL B O 1
ATOM 2901 N N . LYS B 2 38 ? 217.460 233.660 268.648 1.00 77.04 13 LYS B N 1
ATOM 2902 C CA . LYS B 2 38 ? 217.103 232.250 268.772 1.00 77.04 13 LYS B CA 1
ATOM 2903 C C . LYS B 2 38 ? 215.941 232.058 269.738 1.00 77.04 13 LYS B C 1
ATOM 2904 O O . LYS B 2 38 ? 214.999 231.310 269.448 1.00 77.04 13 LYS B O 1
ATOM 2910 N N . GLU B 2 39 ? 215.986 232.731 270.891 1.00 80.88 14 GLU B N 1
ATOM 2911 C CA . GLU B 2 39 ? 214.892 232.618 271.850 1.00 80.88 14 GLU B CA 1
ATOM 2912 C C . GLU B 2 39 ? 213.601 233.183 271.275 1.00 80.88 14 GLU B C 1
ATOM 2913 O O . GLU B 2 39 ? 212.523 232.619 271.488 1.00 80.88 14 GLU B O 1
ATOM 2919 N N . THR B 2 40 ? 213.687 234.298 270.545 1.00 75.67 15 THR B N 1
ATOM 2920 C CA . THR B 2 40 ? 212.489 234.876 269.945 1.00 75.67 15 THR B CA 1
ATOM 2921 C C . THR B 2 40 ? 211.859 233.920 268.939 1.00 75.67 15 THR B C 1
ATOM 2922 O O . THR B 2 40 ? 210.639 233.718 268.942 1.00 75.67 15 THR B O 1
ATOM 2926 N N . VAL B 2 41 ? 212.677 233.310 268.080 1.00 73.51 16 VAL B N 1
ATOM 2927 C CA . VAL B 2 41 ? 212.143 232.392 267.079 1.00 73.51 16 VAL B CA 1
ATOM 2928 C C . VAL B 2 41 ? 211.555 231.155 267.749 1.00 73.51 16 VAL B C 1
ATOM 2929 O O . VAL B 2 41 ? 210.496 230.658 267.343 1.00 73.51 16 VAL B O 1
ATOM 2933 N N . ASP B 2 42 ? 212.229 230.635 268.779 1.00 77.35 17 ASP B N 1
ATOM 2934 C CA . ASP B 2 42 ? 211.702 229.476 269.490 1.00 77.35 17 ASP B CA 1
ATOM 2935 C C . ASP B 2 42 ? 210.375 229.800 270.163 1.00 77.35 17 ASP B C 1
ATOM 2936 O O . ASP B 2 42 ? 209.461 228.969 270.184 1.00 77.35 17 ASP B O 1
ATOM 2941 N N . LYS B 2 43 ? 210.254 231.003 270.727 1.00 76.89 18 LYS B N 1
ATOM 2942 C CA . LYS B 2 43 ? 208.987 231.419 271.316 1.00 76.89 18 LYS B CA 1
ATOM 2943 C C . LYS B 2 43 ? 207.899 231.522 270.256 1.00 76.89 18 LYS B C 1
ATOM 2944 O O . LYS B 2 43 ? 206.751 231.131 270.495 1.00 76.89 18 LYS B O 1
ATOM 2950 N N . LEU B 2 44 ? 208.240 232.054 269.080 1.00 71.83 19 LEU B N 1
ATOM 2951 C CA . LEU B 2 44 ? 207.255 232.161 268.008 1.00 71.83 19 LEU B CA 1
ATOM 2952 C C . LEU B 2 44 ? 206.760 230.788 267.575 1.00 71.83 19 LEU B C 1
ATOM 2953 O O . LEU B 2 44 ? 205.555 230.585 267.389 1.00 71.83 19 LEU B O 1
ATOM 2958 N N . LEU B 2 45 ? 207.673 229.829 267.413 1.00 71.77 20 LEU B N 1
ATOM 2959 C CA . LEU B 2 45 ? 207.277 228.508 266.940 1.00 71.77 20 LEU B CA 1
ATOM 2960 C C . LEU B 2 45 ? 206.650 227.645 268.028 1.00 71.77 20 LEU B C 1
ATOM 2961 O O . LEU B 2 45 ? 206.000 226.647 267.704 1.00 71.77 20 LEU B O 1
ATOM 2966 N N . LYS B 2 46 ? 206.825 227.996 269.300 1.00 77.61 21 LYS B N 1
ATOM 2967 C CA . LYS B 2 46 ? 206.237 227.211 270.376 1.00 77.61 21 LYS B CA 1
ATOM 2968 C C . LYS B 2 46 ? 204.731 227.433 270.426 1.00 77.61 21 LYS B C 1
ATOM 2969 O O . LYS B 2 46 ? 204.257 228.572 270.370 1.00 77.61 21 LYS B O 1
ATOM 2975 N N . GLY B 2 47 ? 203.979 226.341 270.537 1.00 74.51 22 GLY B N 1
ATOM 2976 C CA . GLY B 2 47 ? 202.537 226.441 270.613 1.00 74.51 22 GLY B CA 1
ATOM 2977 C C . GLY B 2 47 ? 201.867 226.896 269.338 1.00 74.51 22 GLY B C 1
ATOM 2978 O O . GLY B 2 47 ? 200.722 227.352 269.383 1.00 74.51 22 GLY B O 1
ATOM 2979 N N . TYR B 2 48 ? 202.547 226.784 268.200 1.00 67.11 23 TYR B N 1
ATOM 2980 C CA . TYR B 2 48 ? 201.998 227.199 266.916 1.00 67.11 23 TYR B CA 1
ATOM 2981 C C . TYR B 2 48 ? 201.247 226.027 266.299 1.00 67.11 23 TYR B C 1
ATOM 2982 O O . TYR B 2 48 ? 201.820 224.949 266.109 1.00 67.11 23 TYR B O 1
ATOM 2991 N N . ASP B 2 49 ? 199.970 226.238 265.988 1.00 69.86 24 ASP B N 1
ATOM 2992 C CA . ASP B 2 49 ? 199.117 225.210 265.396 1.00 69.86 24 ASP B CA 1
ATOM 2993 C C . ASP B 2 49 ? 199.106 225.419 263.886 1.00 69.86 24 ASP B C 1
ATOM 2994 O O . ASP B 2 49 ? 198.452 226.332 263.378 1.00 69.86 24 ASP B O 1
ATOM 2999 N N . ILE B 2 50 ? 199.838 224.563 263.171 1.00 67.56 25 ILE B N 1
ATOM 3000 C CA . ILE B 2 50 ? 199.907 224.663 261.719 1.00 67.56 25 ILE B CA 1
ATOM 3001 C C . ILE B 2 50 ? 198.588 224.286 261.058 1.00 67.56 25 ILE B C 1
ATOM 3002 O O . ILE B 2 50 ? 198.339 224.684 259.915 1.00 67.56 25 ILE B O 1
ATOM 3007 N N . ARG B 2 51 ? 197.730 223.528 261.745 1.00 69.68 26 ARG B N 1
ATOM 3008 C CA . ARG B 2 51 ? 196.488 223.067 261.139 1.00 69.68 26 ARG B CA 1
ATOM 3009 C C . ARG B 2 51 ? 195.472 224.184 260.939 1.00 69.68 26 ARG B C 1
ATOM 3010 O O . ARG B 2 51 ? 194.534 224.008 260.156 1.00 69.68 26 ARG B O 1
ATOM 3018 N N . LEU B 2 52 ? 195.633 225.318 261.618 1.00 69.92 27 LEU B N 1
ATOM 3019 C CA . LEU B 2 52 ? 194.673 226.412 261.586 1.00 69.92 27 LEU B CA 1
ATOM 3020 C C . LEU B 2 52 ? 195.259 227.606 260.848 1.00 69.92 27 LEU B C 1
ATOM 3021 O O . LEU B 2 52 ? 196.420 227.969 261.055 1.00 69.92 27 LEU B O 1
ATOM 3026 N N . ARG B 2 53 ? 194.445 228.214 259.989 1.00 64.09 28 ARG B N 1
ATOM 3027 C CA . ARG B 2 53 ? 194.844 229.406 259.265 1.00 64.09 28 ARG B CA 1
ATOM 3028 C C . ARG B 2 53 ? 194.852 230.603 260.211 1.00 64.09 28 ARG B C 1
ATOM 3029 O O . ARG B 2 53 ? 194.317 230.531 261.319 1.00 64.09 28 ARG B O 1
ATOM 3037 N N . PRO B 2 54 ? 195.466 231.717 259.814 1.00 64.69 29 PRO B N 1
ATOM 3038 C CA . PRO B 2 54 ? 195.317 232.947 260.603 1.00 64.69 29 PRO B CA 1
ATOM 3039 C C . PRO B 2 54 ? 193.858 233.372 260.669 1.00 64.69 29 PRO B C 1
ATOM 3040 O O . PRO B 2 54 ? 193.168 233.440 259.650 1.00 64.69 29 PRO B O 1
ATOM 3044 N N . ASP B 2 55 ? 193.392 233.669 261.883 1.00 70.61 30 ASP B N 1
ATOM 3045 C CA . ASP B 2 55 ? 191.989 233.997 262.133 1.00 70.61 30 ASP B CA 1
ATOM 3046 C C . ASP B 2 55 ? 191.082 232.856 261.671 1.00 70.61 30 ASP B C 1
ATOM 3047 O O . ASP B 2 55 ? 190.277 232.999 260.751 1.00 70.61 30 ASP B O 1
ATOM 3052 N N . PHE B 2 56 ? 191.235 231.707 262.334 1.00 72.02 31 PHE B N 1
ATOM 3053 C CA . PHE B 2 56 ? 190.551 230.494 261.895 1.00 72.02 31 PHE B CA 1
ATOM 3054 C C . PHE B 2 56 ? 189.036 230.655 261.938 1.00 72.02 31 PHE B C 1
ATOM 3055 O O . PHE B 2 56 ? 188.336 230.239 261.008 1.00 72.02 31 PHE B O 1
ATOM 3063 N N . GLY B 2 57 ? 188.514 231.246 263.008 1.00 73.49 32 GLY B N 1
ATOM 3064 C CA . GLY B 2 57 ? 187.108 231.571 263.124 1.00 73.49 32 GLY B CA 1
ATOM 3065 C C . GLY B 2 57 ? 186.761 233.009 262.808 1.00 73.49 32 GLY B C 1
ATOM 3066 O O . GLY B 2 57 ? 185.602 233.401 262.985 1.00 73.49 32 GLY B O 1
ATOM 3067 N N . GLY B 2 58 ? 187.720 233.804 262.337 1.00 70.79 33 GLY B N 1
ATOM 3068 C CA . GLY B 2 58 ? 187.526 235.218 262.126 1.00 70.79 33 GLY B CA 1
ATOM 3069 C C . GLY B 2 58 ? 187.269 235.552 260.669 1.00 70.79 33 GLY B C 1
ATOM 3070 O O . GLY B 2 58 ? 186.837 234.698 259.890 1.00 70.79 33 GLY B O 1
ATOM 3071 N N . PRO B 2 59 ? 187.522 236.796 260.266 1.00 67.58 34 PRO B N 1
ATOM 3072 C CA . PRO B 2 59 ? 187.331 237.165 258.859 1.00 67.58 34 PRO B CA 1
ATOM 3073 C C . PRO B 2 59 ? 188.366 236.494 257.975 1.00 67.58 34 PRO B C 1
ATOM 3074 O O . PRO B 2 59 ? 189.351 235.933 258.477 1.00 67.58 34 PRO B O 1
ATOM 3078 N N . PRO B 2 60 ? 188.179 236.518 256.656 1.00 62.74 35 PRO B N 1
ATOM 3079 C CA . PRO B 2 60 ? 189.142 235.857 255.771 1.00 62.74 35 PRO B CA 1
ATOM 3080 C C . PRO B 2 60 ? 190.497 236.543 255.790 1.00 62.74 35 PRO B C 1
ATOM 3081 O O . PRO B 2 60 ? 190.612 237.742 256.051 1.00 62.74 35 PRO B O 1
ATOM 3085 N N . VAL B 2 61 ? 191.531 235.756 255.512 1.00 61.71 36 VAL B N 1
ATOM 3086 C CA . VAL B 2 61 ? 192.899 236.256 255.439 1.00 61.71 36 VAL B CA 1
ATOM 3087 C C . VAL B 2 61 ? 193.177 236.711 254.012 1.00 61.71 36 VAL B C 1
ATOM 3088 O O . VAL B 2 61 ? 192.895 235.986 253.051 1.00 61.71 36 VAL B O 1
ATOM 3092 N N . CYS B 2 62 ? 193.709 237.922 253.872 1.00 62.14 37 CYS B N 1
ATOM 3093 C CA . CYS B 2 62 ? 194.010 238.497 252.567 1.00 62.14 37 CYS B CA 1
ATOM 3094 C C . CYS B 2 62 ? 195.422 238.114 252.150 1.00 62.14 37 CYS B C 1
ATOM 3095 O O . CYS B 2 62 ? 196.372 238.302 252.917 1.00 62.14 37 CYS B O 1
ATOM 3098 N N . VAL B 2 63 ? 195.555 237.583 250.937 1.00 57.30 38 VAL B N 1
ATOM 3099 C CA . VAL B 2 63 ? 196.830 237.122 250.397 1.00 57.30 38 VAL B CA 1
ATOM 3100 C C . VAL B 2 63 ? 197.100 237.902 249.119 1.00 57.30 38 VAL B C 1
ATOM 3101 O O . VAL B 2 63 ? 196.368 237.763 248.132 1.00 57.30 38 VAL B O 1
ATOM 3105 N N . GLY B 2 64 ? 198.150 238.717 249.131 1.00 57.67 39 GLY B N 1
ATOM 3106 C CA . GLY B 2 64 ? 198.613 239.374 247.927 1.00 57.67 39 GLY B CA 1
ATOM 3107 C C . GLY B 2 64 ? 199.592 238.494 247.175 1.00 57.67 39 GLY B C 1
ATOM 3108 O O . GLY B 2 64 ? 200.318 237.710 247.768 1.00 57.67 39 GLY B O 1
ATOM 3109 N N . MET B 2 65 ? 199.600 238.630 245.852 1.00 58.47 40 MET B N 1
ATOM 3110 C CA . MET B 2 65 ? 200.429 237.803 244.987 1.00 58.47 40 MET B CA 1
ATOM 3111 C C . MET B 2 65 ? 201.140 238.667 243.962 1.00 58.47 40 MET B C 1
ATOM 3112 O O . MET B 2 65 ? 200.593 239.669 243.495 1.00 58.47 40 MET B O 1
ATOM 3117 N N . ASN B 2 66 ? 202.366 238.278 243.624 1.00 59.19 41 ASN B N 1
ATOM 3118 C CA . ASN B 2 66 ? 203.052 238.870 242.486 1.00 59.19 41 ASN B CA 1
ATOM 3119 C C . ASN B 2 66 ? 203.986 237.836 241.875 1.00 59.19 41 ASN B C 1
ATOM 3120 O O . ASN B 2 66 ? 204.352 236.840 242.506 1.00 59.19 41 ASN B O 1
ATOM 3125 N N . ILE B 2 67 ? 204.327 238.069 240.610 1.00 58.81 42 ILE B N 1
ATOM 3126 C CA . ILE B 2 67 ? 205.060 237.116 239.790 1.00 58.81 42 ILE B CA 1
ATOM 3127 C C . ILE B 2 67 ? 206.165 237.857 239.055 1.00 58.81 42 ILE B C 1
ATOM 3128 O O . ILE B 2 67 ? 205.970 238.990 238.603 1.00 58.81 42 ILE B O 1
ATOM 3133 N N . ASP B 2 68 ? 207.330 237.222 238.952 1.00 62.62 43 ASP B N 1
ATOM 3134 C CA . ASP B 2 68 ? 208.413 237.673 238.083 1.00 62.62 43 ASP B CA 1
ATOM 3135 C C . ASP B 2 68 ? 208.678 236.569 237.069 1.00 62.62 43 ASP B C 1
ATOM 3136 O O . ASP B 2 68 ? 209.151 235.489 237.433 1.00 62.62 43 ASP B O 1
ATOM 3141 N N . ILE B 2 69 ? 208.375 236.837 235.805 1.00 62.27 44 ILE B N 1
ATOM 3142 C CA . ILE B 2 69 ? 208.505 235.833 234.754 1.00 62.27 44 ILE B CA 1
ATOM 3143 C C . ILE B 2 69 ? 209.963 235.762 234.324 1.00 62.27 44 ILE B C 1
ATOM 3144 O O . ILE B 2 69 ? 210.565 236.783 233.973 1.00 62.27 44 ILE B O 1
ATOM 3149 N N . ALA B 2 70 ? 210.536 234.558 234.347 1.00 61.84 45 ALA B N 1
ATOM 3150 C CA . ALA B 2 70 ? 211.918 234.340 233.942 1.00 61.84 45 ALA B CA 1
ATOM 3151 C C . ALA B 2 70 ? 212.047 233.905 232.490 1.00 61.84 45 ALA B C 1
ATOM 3152 O O . ALA B 2 70 ? 212.976 234.337 231.803 1.00 61.84 45 ALA B O 1
ATOM 3154 N N . SER B 2 71 ? 211.141 233.061 232.003 1.00 64.77 46 SER B N 1
ATOM 3155 C CA . SER B 2 71 ? 211.229 232.569 230.635 1.00 64.77 46 SER B CA 1
ATOM 3156 C C . SER B 2 71 ? 209.937 231.857 230.269 1.00 64.77 46 SER B C 1
ATOM 3157 O O . SER B 2 71 ? 209.274 231.268 231.126 1.00 64.77 46 SER B O 1
ATOM 3160 N N . ILE B 2 72 ? 209.592 231.928 228.985 1.00 67.19 47 ILE B N 1
ATOM 3161 C CA . ILE B 2 72 ? 208.538 231.121 228.382 1.00 67.19 47 ILE B CA 1
ATOM 3162 C C . ILE B 2 72 ? 209.182 230.310 227.268 1.00 67.19 47 ILE B C 1
ATOM 3163 O O . ILE B 2 72 ? 209.851 230.875 226.396 1.00 67.19 47 ILE B O 1
ATOM 3168 N N . ASP B 2 73 ? 208.989 228.993 227.304 1.00 72.15 48 ASP B N 1
ATOM 3169 C CA . ASP B 2 73 ? 209.623 228.085 226.360 1.00 72.15 48 ASP B CA 1
ATOM 3170 C C . ASP B 2 73 ? 208.622 227.043 225.891 1.00 72.15 48 ASP B C 1
ATOM 3171 O O . ASP B 2 73 ? 207.659 226.722 226.592 1.00 72.15 48 ASP B O 1
ATOM 3176 N N . MET B 2 74 ? 208.870 226.516 224.692 1.00 75.78 49 MET B N 1
ATOM 3177 C CA . MET B 2 74 ? 208.156 225.360 224.153 1.00 75.78 49 MET B CA 1
ATOM 3178 C C . MET B 2 74 ? 206.648 225.605 224.097 1.00 75.78 49 MET B C 1
ATOM 3179 O O . MET B 2 74 ? 205.853 224.919 224.741 1.00 75.78 49 MET B O 1
ATOM 3184 N N . VAL B 2 75 ? 206.262 226.602 223.304 1.00 69.84 50 VAL B N 1
ATOM 3185 C CA . VAL B 2 75 ? 204.853 226.834 222.994 1.00 69.84 50 VAL B CA 1
ATOM 3186 C C . VAL B 2 75 ? 204.480 225.811 221.925 1.00 69.84 50 VAL B C 1
ATOM 3187 O O . VAL B 2 75 ? 204.688 226.038 220.733 1.00 69.84 50 VAL B O 1
ATOM 3191 N N . SER B 2 76 ? 203.929 224.680 222.353 1.00 72.68 51 SER B N 1
ATOM 3192 C CA . SER B 2 76 ? 203.729 223.522 221.492 1.00 72.68 51 SER B CA 1
ATOM 3193 C C . SER B 2 76 ? 202.289 223.482 221.000 1.00 72.68 51 SER B C 1
ATOM 3194 O O . SER B 2 76 ? 201.355 223.428 221.806 1.00 72.68 51 SER B O 1
ATOM 3197 N N . GLU B 2 77 ? 202.115 223.508 219.678 1.00 76.11 52 GLU B N 1
ATOM 3198 C CA . GLU B 2 77 ? 200.798 223.279 219.099 1.00 76.11 52 GLU B CA 1
ATOM 3199 C C . GLU B 2 77 ? 200.417 221.807 219.142 1.00 76.11 52 GLU B C 1
ATOM 3200 O O . GLU B 2 77 ? 199.232 221.481 219.262 1.00 76.11 52 GLU B O 1
ATOM 3206 N N . VAL B 2 78 ? 201.402 220.912 219.042 1.00 75.47 53 VAL B N 1
ATOM 3207 C CA . VAL B 2 78 ? 201.120 219.480 219.078 1.00 75.47 53 VAL B CA 1
ATOM 3208 C C . VAL B 2 78 ? 200.539 219.090 220.431 1.00 75.47 53 VAL B C 1
ATOM 3209 O O . VAL B 2 78 ? 199.542 218.364 220.513 1.00 75.47 53 VAL B O 1
ATOM 3213 N N . ASN B 2 79 ? 201.156 219.566 221.510 1.00 72.40 54 ASN B N 1
ATOM 3214 C CA . ASN B 2 79 ? 200.711 219.266 222.863 1.00 72.40 54 ASN B CA 1
ATOM 3215 C C . ASN B 2 79 ? 199.708 220.274 223.406 1.00 72.40 54 ASN B C 1
ATOM 3216 O O . ASN B 2 79 ? 199.080 219.997 224.433 1.00 72.40 54 ASN B O 1
ATOM 3221 N N . MET B 2 80 ? 199.538 221.423 222.749 1.00 73.26 55 MET B N 1
ATOM 3222 C CA . MET B 2 80 ? 198.595 222.455 223.181 1.00 73.26 55 MET B CA 1
ATOM 3223 C C . MET B 2 80 ? 198.898 222.918 224.605 1.00 73.26 55 MET B C 1
ATOM 3224 O O . MET B 2 80 ? 198.031 222.920 225.481 1.00 73.26 55 MET B O 1
ATOM 3229 N N . ASP B 2 81 ? 200.145 223.313 224.836 1.00 67.83 56 ASP B N 1
ATOM 3230 C CA . ASP B 2 81 ? 200.567 223.786 226.148 1.00 67.83 56 ASP B CA 1
ATOM 3231 C C . ASP B 2 81 ? 201.791 224.676 225.974 1.00 67.83 56 ASP B C 1
ATOM 3232 O O . ASP B 2 81 ? 202.305 224.852 224.867 1.00 67.83 56 ASP B O 1
ATOM 3237 N N . TYR B 2 82 ? 202.248 225.245 227.086 1.00 65.16 57 TYR B N 1
ATOM 3238 C CA . TYR B 2 82 ? 203.449 226.066 227.091 1.00 65.16 57 TYR B CA 1
ATOM 3239 C C . TYR B 2 82 ? 204.106 225.971 228.459 1.00 65.16 57 TYR B C 1
ATOM 3240 O O . TYR B 2 82 ? 203.427 225.849 229.480 1.00 65.16 57 TYR B O 1
ATOM 3249 N N . THR B 2 83 ? 205.435 226.038 228.468 1.00 64.86 58 THR B N 1
ATOM 3250 C CA . THR B 2 83 ? 206.220 225.982 229.692 1.00 64.86 58 THR B CA 1
ATOM 3251 C C . THR B 2 83 ? 206.558 227.393 230.152 1.00 64.86 58 THR B C 1
ATOM 3252 O O . THR B 2 83 ? 206.824 228.277 229.333 1.00 64.86 58 THR B O 1
ATOM 3256 N N . LEU B 2 84 ? 206.548 227.595 231.467 1.00 62.10 59 LEU B N 1
ATOM 3257 C CA . LEU B 2 84 ? 206.705 228.913 232.064 1.00 62.10 59 LEU B CA 1
ATOM 3258 C C . LEU B 2 84 ? 207.489 228.782 233.359 1.00 62.10 59 LEU B C 1
ATOM 3259 O O . LEU B 2 84 ? 207.114 227.995 234.230 1.00 62.10 59 LEU B O 1
ATOM 3264 N N . THR B 2 85 ? 208.560 229.562 233.486 1.00 60.41 60 THR B N 1
ATOM 3265 C CA . THR B 2 85 ? 209.372 229.623 234.695 1.00 60.41 60 THR B CA 1
ATOM 3266 C C . THR B 2 85 ? 209.166 230.978 235.355 1.00 60.41 60 THR B C 1
ATOM 3267 O O . THR B 2 85 ? 209.179 232.010 234.677 1.00 60.41 60 THR B O 1
ATOM 3271 N N . MET B 2 86 ? 208.978 230.978 236.673 1.00 59.14 61 MET B N 1
ATOM 3272 C CA . MET B 2 86 ? 208.627 232.209 237.364 1.00 59.14 61 MET B CA 1
ATOM 3273 C C . MET B 2 86 ? 209.078 232.166 238.815 1.00 59.14 61 MET B C 1
ATOM 3274 O O . MET B 2 86 ? 209.284 231.099 239.402 1.00 59.14 61 MET B O 1
ATOM 3279 N N . TYR B 2 87 ? 209.240 233.363 239.376 1.00 57.12 62 TYR B N 1
ATOM 3280 C CA . TYR B 2 87 ? 209.328 233.580 240.814 1.00 57.12 62 TYR B CA 1
ATOM 3281 C C . TYR B 2 87 ? 207.940 233.994 241.284 1.00 57.12 62 TYR B C 1
ATOM 3282 O O . TYR B 2 87 ? 207.469 235.086 240.951 1.00 57.12 62 TYR B O 1
ATOM 3291 N N . PHE B 2 88 ? 207.292 233.117 242.042 1.00 56.24 63 PHE B N 1
ATOM 3292 C CA . PHE B 2 88 ? 205.930 233.308 242.521 1.00 56.24 63 PHE B CA 1
ATOM 3293 C C . PHE B 2 88 ? 205.991 233.670 243.999 1.00 56.24 63 PHE B C 1
ATOM 3294 O O . PHE B 2 88 ? 206.480 232.875 244.808 1.00 56.24 63 PHE B O 1
ATOM 3302 N N . GLN B 2 89 ? 205.502 234.861 244.351 1.00 59.33 64 GLN B N 1
ATOM 3303 C CA . GLN B 2 89 ? 205.633 235.401 245.698 1.00 59.33 64 GLN B CA 1
ATOM 3304 C C . GLN B 2 89 ? 204.260 235.719 246.271 1.00 59.33 64 GLN B C 1
ATOM 3305 O O . GLN B 2 89 ? 203.427 236.339 245.598 1.00 59.33 64 GLN B O 1
ATOM 3311 N N . GLN B 2 90 ? 204.044 235.298 247.518 1.00 56.22 65 GLN B N 1
ATOM 3312 C CA . GLN B 2 90 ? 202.809 235.504 248.256 1.00 56.22 65 GLN B CA 1
ATOM 3313 C C . GLN B 2 90 ? 203.100 236.302 249.520 1.00 56.22 65 GLN B C 1
ATOM 3314 O O . GLN B 2 90 ? 204.170 236.181 250.123 1.00 56.22 65 GLN B O 1
ATOM 3320 N N . TYR B 2 91 ? 202.123 237.116 249.909 1.00 58.43 66 TYR B N 1
ATOM 3321 C CA A TYR B 2 91 ? 202.254 238.069 251.005 0.50 58.43 66 TYR B CA 1
ATOM 3322 C CA B TYR B 2 91 ? 202.253 238.074 250.996 0.50 58.43 66 TYR B CA 1
ATOM 3323 C C . TYR B 2 91 ? 201.010 237.987 251.869 1.00 58.43 66 TYR B C 1
ATOM 3324 O O . TYR B 2 91 ? 199.893 238.101 251.360 1.00 58.43 66 TYR B O 1
ATOM 3341 N N . TRP B 2 92 ? 201.193 237.795 253.173 1.00 57.93 67 TRP B N 1
ATOM 3342 C CA . TRP B 2 92 ? 200.032 237.778 254.060 1.00 57.93 67 TRP B CA 1
ATOM 3343 C C . TRP B 2 92 ? 200.476 238.157 255.465 1.00 57.93 67 TRP B C 1
ATOM 3344 O O . TRP B 2 92 ? 201.636 238.496 255.696 1.00 57.93 67 TRP B O 1
ATOM 3355 N N . ARG B 2 93 ? 199.526 238.130 256.399 1.00 64.58 68 ARG B N 1
ATOM 3356 C CA . ARG B 2 93 ? 199.756 238.544 257.778 1.00 64.58 68 ARG B CA 1
ATOM 3357 C C . ARG B 2 93 ? 199.302 237.444 258.724 1.00 64.58 68 ARG B C 1
ATOM 3358 O O . ARG B 2 93 ? 198.190 236.926 258.591 1.00 64.58 68 ARG B O 1
ATOM 3366 N N . ASP B 2 94 ? 200.166 237.101 259.678 1.00 65.91 69 ASP B N 1
ATOM 3367 C CA . ASP B 2 94 ? 199.871 236.116 260.715 1.00 65.91 69 ASP B CA 1
ATOM 3368 C C . ASP B 2 94 ? 200.196 236.748 262.060 1.00 65.91 69 ASP B C 1
ATOM 3369 O O . ASP B 2 94 ? 201.362 237.028 262.352 1.00 65.91 69 ASP B O 1
ATOM 3374 N N . LYS B 2 95 ? 199.165 236.973 262.877 1.00 67.82 70 LYS B N 1
ATOM 3375 C CA . LYS B 2 95 ? 199.374 237.591 264.183 1.00 67.82 70 LYS B CA 1
ATOM 3376 C C . LYS B 2 95 ? 200.233 236.719 265.086 1.00 67.82 70 LYS B C 1
ATOM 3377 O O . LYS B 2 95 ? 200.961 237.237 265.939 1.00 67.82 70 LYS B O 1
ATOM 3383 N N . ARG B 2 96 ? 200.162 235.398 264.918 1.00 66.78 71 ARG B N 1
ATOM 3384 C CA . ARG B 2 96 ? 200.917 234.491 265.772 1.00 66.78 71 ARG B CA 1
ATOM 3385 C C . ARG B 2 96 ? 202.422 234.613 265.575 1.00 66.78 71 ARG B C 1
ATOM 3386 O O . ARG B 2 96 ? 203.179 234.190 266.455 1.00 66.78 71 ARG B O 1
ATOM 3394 N N . LEU B 2 97 ? 202.873 235.175 264.452 1.00 66.23 72 LEU B N 1
ATOM 3395 C CA . LEU B 2 97 ? 204.289 235.289 264.131 1.00 66.23 72 LEU B CA 1
ATOM 3396 C C . LEU B 2 97 ? 204.835 236.697 264.356 1.00 66.23 72 LEU B C 1
ATOM 3397 O O . LEU B 2 97 ? 205.909 237.024 263.843 1.00 66.23 72 LEU B O 1
ATOM 3402 N N . ALA B 2 98 ? 204.123 237.533 265.106 1.00 67.46 73 ALA B N 1
ATOM 3403 C CA . ALA B 2 98 ? 204.606 238.872 265.410 1.00 67.46 73 ALA B CA 1
ATOM 3404 C C . ALA B 2 98 ? 205.621 238.823 266.544 1.00 67.46 73 ALA B C 1
ATOM 3405 O O . ALA B 2 98 ? 205.448 238.086 267.518 1.00 67.46 73 ALA B O 1
ATOM 3407 N N . TYR B 2 99 ? 206.685 239.613 266.409 1.00 69.86 74 TYR B N 1
ATOM 3408 C CA . TYR B 2 99 ? 207.736 239.698 267.413 1.00 69.86 74 TYR B CA 1
ATOM 3409 C C . TYR B 2 99 ? 208.125 241.157 267.597 1.00 69.86 74 TYR B C 1
ATOM 3410 O O . TYR B 2 99 ? 207.706 242.035 266.839 1.00 69.86 74 TYR B O 1
ATOM 3419 N N . SER B 2 100 ? 208.936 241.410 268.623 1.00 76.37 75 SER B N 1
ATOM 3420 C CA . SER B 2 100 ? 209.378 242.760 268.939 1.00 76.37 75 SER B CA 1
ATOM 3421 C C . SER B 2 100 ? 210.769 242.699 269.551 1.00 76.37 75 SER B C 1
ATOM 3422 O O . SER B 2 100 ? 211.211 241.654 270.034 1.00 76.37 75 SER B O 1
ATOM 3425 N N . GLY B 2 101 ? 211.455 243.841 269.521 1.00 79.03 76 GLY B N 1
ATOM 3426 C CA . GLY B 2 101 ? 212.798 243.955 270.045 1.00 79.03 76 GLY B CA 1
ATOM 3427 C C . GLY B 2 101 ? 213.904 243.693 269.045 1.00 79.03 76 GLY B C 1
ATOM 3428 O O . GLY B 2 101 ? 215.074 243.939 269.369 1.00 79.03 76 GLY B O 1
ATOM 3429 N N . ILE B 2 102 ? 213.578 243.208 267.854 1.00 77.22 77 ILE B N 1
ATOM 3430 C CA . ILE B 2 102 ? 214.542 242.948 266.794 1.00 77.22 77 ILE B CA 1
ATOM 3431 C C . ILE B 2 102 ? 214.167 243.816 265.597 1.00 77.22 77 ILE B C 1
ATOM 3432 O O . ILE B 2 102 ? 213.280 243.464 264.819 1.00 77.22 77 ILE B O 1
ATOM 3437 N N . PRO B 2 103 ? 214.826 244.977 265.409 1.00 79.95 78 PRO B N 1
ATOM 3438 C CA . PRO B 2 103 ? 214.459 245.800 264.234 1.00 79.95 78 PRO B CA 1
ATOM 3439 C C . PRO B 2 103 ? 215.053 245.256 262.939 1.00 79.95 78 PRO B C 1
ATOM 3440 O O . PRO B 2 103 ? 215.935 245.845 262.305 1.00 79.95 78 PRO B O 1
ATOM 3444 N N . LEU B 2 104 ? 214.562 244.088 262.529 1.00 76.46 79 LEU B N 1
ATOM 3445 C CA . LEU B 2 104 ? 215.022 243.430 261.316 1.00 76.46 79 LEU B CA 1
ATOM 3446 C C . LEU B 2 104 ? 213.882 242.607 260.742 1.00 76.46 79 LEU B C 1
ATOM 3447 O O . LEU B 2 104 ? 212.932 242.250 261.444 1.00 76.46 79 LEU B O 1
ATOM 3452 N N . ASN B 2 105 ? 213.989 242.310 259.450 1.00 71.95 80 ASN B N 1
ATOM 3453 C CA . ASN B 2 105 ? 213.107 241.361 258.776 1.00 71.95 80 ASN B CA 1
ATOM 3454 C C . ASN B 2 105 ? 213.856 240.035 258.721 1.00 71.95 80 ASN B C 1
ATOM 3455 O O . ASN B 2 105 ? 214.774 239.861 257.917 1.00 71.95 80 ASN B O 1
ATOM 3460 N N . LEU B 2 106 ? 213.465 239.102 259.582 1.00 68.22 81 LEU B N 1
ATOM 3461 C CA . LEU B 2 106 ? 214.206 237.856 259.740 1.00 68.22 81 LEU B CA 1
ATOM 3462 C C . LEU B 2 106 ? 214.021 236.981 258.508 1.00 68.22 81 LEU B C 1
ATOM 3463 O O . LEU B 2 106 ? 212.921 236.488 258.248 1.00 68.22 81 LEU B O 1
ATOM 3468 N N . THR B 2 107 ? 215.097 236.789 257.752 1.00 64.39 82 THR B N 1
ATOM 3469 C CA . THR B 2 107 ? 215.140 235.788 256.695 1.00 64.39 82 THR B CA 1
ATOM 3470 C C . THR B 2 107 ? 215.644 234.486 257.301 1.00 64.39 82 THR B C 1
ATOM 3471 O O . THR B 2 107 ? 216.752 234.441 257.846 1.00 64.39 82 THR B O 1
ATOM 3475 N N . LEU B 2 108 ? 214.834 233.439 257.210 1.00 65.11 83 LEU B N 1
ATOM 3476 C CA . LEU B 2 108 ? 215.105 232.163 257.851 1.00 65.11 83 LEU B CA 1
ATOM 3477 C C . LEU B 2 108 ? 215.387 231.095 256.804 1.00 65.11 83 LEU B C 1
ATOM 3478 O O . LEU B 2 108 ? 215.062 231.247 255.624 1.00 65.11 83 LEU B O 1
ATOM 3483 N N . ASP B 2 109 ? 216.017 230.013 257.253 1.00 68.94 84 ASP B N 1
ATOM 3484 C CA . ASP B 2 109 ? 216.216 228.854 256.395 1.00 68.94 84 ASP B CA 1
ATOM 3485 C C . ASP B 2 109 ? 214.867 228.330 255.926 1.00 68.94 84 ASP B C 1
ATOM 3486 O O . ASP B 2 109 ? 213.909 228.263 256.698 1.00 68.94 84 ASP B O 1
ATOM 3491 N N . ASN B 2 110 ? 214.796 227.951 254.649 1.00 64.87 85 ASN B N 1
ATOM 3492 C CA . ASN B 2 110 ? 213.512 227.632 254.032 1.00 64.87 85 ASN B CA 1
ATOM 3493 C C . ASN B 2 110 ? 212.822 226.434 254.676 1.00 64.87 85 ASN B C 1
ATOM 3494 O O . ASN B 2 110 ? 211.601 226.296 254.541 1.00 64.87 85 ASN B O 1
ATOM 3499 N N . ARG B 2 111 ? 213.564 225.577 255.383 1.00 69.12 86 ARG B N 1
ATOM 3500 C CA . ARG B 2 111 ? 212.956 224.396 255.989 1.00 69.12 86 ARG B CA 1
ATOM 3501 C C . ARG B 2 111 ? 211.899 224.767 257.023 1.00 69.12 86 ARG B C 1
ATOM 3502 O O . ARG B 2 111 ? 210.952 224.002 257.241 1.00 69.12 86 ARG B O 1
ATOM 3510 N N . VAL B 2 112 ? 212.019 225.940 257.649 1.00 66.13 87 VAL B N 1
ATOM 3511 C CA . VAL B 2 112 ? 211.021 226.391 258.608 1.00 66.13 87 VAL B CA 1
ATOM 3512 C C . VAL B 2 112 ? 209.660 226.603 257.961 1.00 66.13 87 VAL B C 1
ATOM 3513 O O . VAL B 2 112 ? 208.648 226.639 258.665 1.00 66.13 87 VAL B O 1
ATOM 3517 N N . ALA B 2 113 ? 209.608 226.746 256.632 1.00 63.83 88 ALA B N 1
ATOM 3518 C CA . ALA B 2 113 ? 208.322 226.819 255.949 1.00 63.83 88 ALA B CA 1
ATOM 3519 C C . ALA B 2 113 ? 207.506 225.550 256.153 1.00 63.83 88 ALA B C 1
ATOM 3520 O O . ALA B 2 113 ? 206.274 225.586 256.064 1.00 63.83 88 ALA B O 1
ATOM 3522 N N . ASP B 2 114 ? 208.165 224.422 256.427 1.00 67.60 89 ASP B N 1
ATOM 3523 C CA . ASP B 2 114 ? 207.444 223.198 256.749 1.00 67.60 89 ASP B CA 1
ATOM 3524 C C . ASP B 2 114 ? 206.717 223.271 258.086 1.00 67.60 89 ASP B C 1
ATOM 3525 O O . ASP B 2 114 ? 205.844 222.432 258.334 1.00 67.60 89 ASP B O 1
ATOM 3530 N N . GLN B 2 115 ? 207.045 224.243 258.940 1.00 67.31 90 GLN B N 1
ATOM 3531 C CA . GLN B 2 115 ? 206.463 224.366 260.272 1.00 67.31 90 GLN B CA 1
ATOM 3532 C C . GLN B 2 115 ? 205.470 225.516 260.386 1.00 67.31 90 GLN B C 1
ATOM 3533 O O . GLN B 2 115 ? 204.999 225.796 261.494 1.00 67.31 90 GLN B O 1
ATOM 3539 N N . LEU B 2 116 ? 205.139 226.186 259.283 1.00 64.85 91 LEU B N 1
ATOM 3540 C CA . LEU B 2 116 ? 204.242 227.332 259.280 1.00 64.85 91 LEU B CA 1
ATOM 3541 C C . LEU B 2 116 ? 203.084 227.083 258.327 1.00 64.85 91 LEU B C 1
ATOM 3542 O O . LEU B 2 116 ? 203.192 226.296 257.383 1.00 64.85 91 LEU B O 1
ATOM 3547 N N . TRP B 2 117 ? 201.970 227.758 258.590 1.00 60.49 92 TRP B N 1
ATOM 3548 C CA . TRP B 2 117 ? 200.850 227.737 257.663 1.00 60.49 92 TRP B CA 1
ATOM 3549 C C . TRP B 2 117 ? 201.183 228.559 256.426 1.00 60.49 92 TRP B C 1
ATOM 3550 O O . TRP B 2 117 ? 201.768 229.641 256.521 1.00 60.49 92 TRP B O 1
ATOM 3561 N N . VAL B 2 118 ? 200.818 228.031 255.261 1.00 58.27 93 VAL B N 1
ATOM 3562 C CA . VAL B 2 118 ? 200.926 228.758 253.997 1.00 58.27 93 VAL B CA 1
ATOM 3563 C C . VAL B 2 118 ? 199.665 228.510 253.184 1.00 58.27 93 VAL B C 1
ATOM 3564 O O . VAL B 2 118 ? 198.972 227.504 253.387 1.00 58.27 93 VAL B O 1
ATOM 3568 N N . PRO B 2 119 ? 199.333 229.414 252.258 1.00 57.43 94 PRO B N 1
ATOM 3569 C CA . PRO B 2 119 ? 198.126 229.203 251.450 1.00 57.43 94 PRO B CA 1
ATOM 3570 C C . PRO B 2 119 ? 198.250 227.977 250.560 1.00 57.43 94 PRO B C 1
ATOM 3571 O O . PRO B 2 119 ? 199.338 227.617 250.106 1.00 57.43 94 PRO B O 1
ATOM 3575 N N . ASP B 2 120 ? 197.111 227.337 250.312 1.00 59.68 95 ASP B N 1
ATOM 3576 C CA . ASP B 2 120 ? 197.049 226.155 249.450 1.00 59.68 95 ASP B CA 1
ATOM 3577 C C . ASP B 2 120 ? 196.782 226.542 247.997 1.00 59.68 95 ASP B C 1
ATOM 3578 O O . ASP B 2 120 ? 195.869 226.043 247.343 1.00 59.68 95 ASP B O 1
ATOM 3583 N N . THR B 2 121 ? 197.612 227.441 247.481 1.00 56.15 96 THR B N 1
ATOM 3584 C CA . THR B 2 121 ? 197.460 227.924 246.119 1.00 56.15 96 THR B CA 1
ATOM 3585 C C . THR B 2 121 ? 197.780 226.821 245.116 1.00 56.15 96 THR B C 1
ATOM 3586 O O . THR B 2 121 ? 198.637 225.967 245.351 1.00 56.15 96 THR B O 1
ATOM 3590 N N . TYR B 2 122 ? 197.079 226.844 243.985 1.00 54.70 97 TYR B N 1
ATOM 3591 C CA . TYR B 2 122 ? 197.315 225.872 242.926 1.00 54.70 97 TYR B CA 1
ATOM 3592 C C . TYR B 2 122 ? 196.878 226.476 241.599 1.00 54.70 97 TYR B C 1
ATOM 3593 O O . TYR B 2 122 ? 196.190 227.499 241.553 1.00 54.70 97 TYR B O 1
ATOM 3602 N N . PHE B 2 123 ? 197.309 225.832 240.516 1.00 57.52 98 PHE B N 1
ATOM 3603 C CA . PHE B 2 123 ? 196.998 226.251 239.155 1.00 57.52 98 PHE B CA 1
ATOM 3604 C C . PHE B 2 123 ? 196.107 225.200 238.510 1.00 57.52 98 PHE B C 1
ATOM 3605 O O . PHE B 2 123 ? 196.474 224.022 238.453 1.00 57.52 98 PHE B O 1
ATOM 3613 N N . LEU B 2 124 ? 194.943 225.627 238.020 1.00 58.42 99 LEU B N 1
ATOM 3614 C CA . LEU B 2 124 ? 193.973 224.674 237.492 1.00 58.42 99 LEU B CA 1
ATOM 3615 C C . LEU B 2 124 ? 194.448 224.069 236.177 1.00 58.42 99 LEU B C 1
ATOM 3616 O O . LEU B 2 124 ? 194.378 222.850 235.985 1.00 58.42 99 LEU B O 1
ATOM 3621 N N . ASN B 2 125 ? 194.932 224.902 235.259 1.00 60.72 100 ASN B N 1
ATOM 3622 C CA . ASN B 2 125 ? 195.308 224.426 233.932 1.00 60.72 100 ASN B CA 1
ATOM 3623 C C . ASN B 2 125 ? 196.721 223.856 233.877 1.00 60.72 100 ASN B C 1
ATOM 3624 O O . ASN B 2 125 ? 197.166 223.462 232.795 1.00 60.72 100 ASN B O 1
ATOM 3629 N N . ASP B 2 126 ? 197.430 223.797 235.000 1.00 61.87 101 ASP B N 1
ATOM 3630 C CA . ASP B 2 126 ? 198.740 223.163 235.031 1.00 61.87 101 ASP B CA 1
ATOM 3631 C C . ASP B 2 126 ? 198.623 221.663 234.796 1.00 61.87 101 ASP B C 1
ATOM 3632 O O . ASP B 2 126 ? 197.716 221.007 235.312 1.00 61.87 101 ASP B O 1
ATOM 3637 N N . LYS B 2 127 ? 199.555 221.120 234.013 1.00 62.94 102 LYS B N 1
ATOM 3638 C CA . LYS B 2 127 ? 199.654 219.693 233.734 1.00 62.94 102 LYS B CA 1
ATOM 3639 C C . LYS B 2 127 ? 200.838 219.040 234.422 1.00 62.94 102 LYS B C 1
ATOM 3640 O O . LYS B 2 127 ? 200.708 217.937 234.953 1.00 62.94 102 LYS B O 1
ATOM 3646 N N . LYS B 2 128 ? 201.993 219.700 234.417 1.00 63.80 103 LYS B N 1
ATOM 3647 C CA . LYS B 2 128 ? 203.194 219.194 235.066 1.00 63.80 103 LYS B CA 1
ATOM 3648 C C . LYS B 2 128 ? 203.983 220.382 235.589 1.00 63.80 103 LYS B C 1
ATOM 3649 O O . LYS B 2 128 ? 204.241 221.329 234.841 1.00 63.80 103 LYS B O 1
ATOM 3655 N N . SER B 2 129 ? 204.358 220.333 236.864 1.00 61.46 104 SER B N 1
ATOM 3656 C CA . SER B 2 129 ? 205.099 221.425 237.476 1.00 61.46 104 SER B CA 1
ATOM 3657 C C . SER B 2 129 ? 205.976 220.878 238.589 1.00 61.46 104 SER B C 1
ATOM 3658 O O . SER B 2 129 ? 205.758 219.775 239.095 1.00 61.46 104 SER B O 1
ATOM 3661 N N . PHE B 2 130 ? 206.979 221.668 238.960 1.00 59.29 105 PHE B N 1
ATOM 3662 C CA . PHE B 2 130 ? 207.885 221.294 240.034 1.00 59.29 105 PHE B CA 1
ATOM 3663 C C . PHE B 2 130 ? 208.544 222.552 240.575 1.00 59.29 105 PHE B C 1
ATOM 3664 O O . PHE B 2 130 ? 208.551 223.600 239.925 1.00 59.29 105 PHE B O 1
ATOM 3672 N N . VAL B 2 131 ? 209.093 222.429 241.780 1.00 58.76 106 VAL B N 1
ATOM 3673 C CA . VAL B 2 131 ? 209.902 223.471 242.398 1.00 58.76 106 VAL B CA 1
ATOM 3674 C C . VAL B 2 131 ? 211.363 223.085 242.229 1.00 58.76 106 VAL B C 1
ATOM 3675 O O . VAL B 2 131 ? 211.752 221.952 242.538 1.00 58.76 106 VAL B O 1
ATOM 3679 N N . HIS B 2 132 ? 212.166 224.016 241.724 1.00 57.47 107 HIS B N 1
ATOM 3680 C CA . HIS B 2 132 ? 213.581 223.747 241.517 1.00 57.47 107 HIS B CA 1
ATOM 3681 C C . HIS B 2 132 ? 214.263 223.472 242.852 1.00 57.47 107 HIS B C 1
ATOM 3682 O O . HIS B 2 132 ? 213.974 224.124 243.858 1.00 57.47 107 HIS B O 1
ATOM 3689 N N . GLY B 2 133 ? 215.177 222.498 242.853 1.00 60.27 108 GLY B N 1
ATOM 3690 C CA . GLY B 2 133 ? 215.747 221.974 244.083 1.00 60.27 108 GLY B CA 1
ATOM 3691 C C . GLY B 2 133 ? 217.254 221.831 244.116 1.00 60.27 108 GLY B C 1
ATOM 3692 O O . GLY B 2 133 ? 217.765 220.890 244.728 1.00 60.27 108 GLY B O 1
ATOM 3693 N N . VAL B 2 134 ? 217.974 222.750 243.471 1.00 58.84 109 VAL B N 1
ATOM 3694 C CA . VAL B 2 134 ? 219.434 222.782 243.472 1.00 58.84 109 VAL B CA 1
ATOM 3695 C C . VAL B 2 134 ? 219.859 224.220 243.770 1.00 58.84 109 VAL B C 1
ATOM 3696 O O . VAL B 2 134 ? 219.330 225.147 243.147 1.00 58.84 109 VAL B O 1
ATOM 3700 N N . THR B 2 135 ? 220.800 224.435 244.705 1.00 59.08 110 THR B N 1
ATOM 3701 C CA . THR B 2 135 ? 221.474 223.445 245.557 1.00 59.08 110 THR B CA 1
ATOM 3702 C C . THR B 2 135 ? 220.550 222.941 246.659 1.00 59.08 110 THR B C 1
ATOM 3703 O O . THR B 2 135 ? 220.682 221.809 247.120 1.00 59.08 110 THR B O 1
ATOM 3707 N N . VAL B 2 136 ? 219.626 223.800 247.085 1.00 60.92 111 VAL B N 1
ATOM 3708 C CA . VAL B 2 136 ? 218.568 223.433 248.019 1.00 60.92 111 VAL B CA 1
ATOM 3709 C C . VAL B 2 136 ? 217.241 223.801 247.374 1.00 60.92 111 VAL B C 1
ATOM 3710 O O . VAL B 2 136 ? 217.209 224.308 246.248 1.00 60.92 111 VAL B O 1
ATOM 3714 N N . LYS B 2 137 ? 216.140 223.541 248.072 1.00 62.18 112 LYS B N 1
ATOM 3715 C CA . LYS B 2 137 ? 214.829 223.925 247.569 1.00 62.18 112 LYS B CA 1
ATOM 3716 C C . LYS B 2 137 ? 214.758 225.438 247.417 1.00 62.18 112 LYS B C 1
ATOM 3717 O O . LYS B 2 137 ? 214.931 226.175 248.391 1.00 62.18 112 LYS B O 1
ATOM 3723 N N . ASN B 2 138 ? 214.508 225.904 246.192 1.00 58.05 113 ASN B N 1
ATOM 3724 C CA . ASN B 2 138 ? 214.495 227.339 245.906 1.00 58.05 113 ASN B CA 1
ATOM 3725 C C . ASN B 2 138 ? 213.210 227.926 246.478 1.00 58.05 113 ASN B C 1
ATOM 3726 O O . ASN B 2 138 ? 212.227 228.183 245.780 1.00 58.05 113 ASN B O 1
ATOM 3731 N N . ARG B 2 139 ? 213.243 228.143 247.788 1.00 60.27 114 ARG B N 1
ATOM 3732 C CA . ARG B 2 139 ? 212.114 228.610 248.571 1.00 60.27 114 ARG B CA 1
ATOM 3733 C C . ARG B 2 139 ? 212.627 229.665 249.534 1.00 60.27 114 ARG B C 1
ATOM 3734 O O . ARG B 2 139 ? 213.737 229.540 250.058 1.00 60.27 114 ARG B O 1
ATOM 3742 N N . MET B 2 140 ? 211.834 230.710 249.747 1.00 59.86 115 MET B N 1
ATOM 3743 C CA . MET B 2 140 ? 212.207 231.815 250.620 1.00 59.86 115 MET B CA 1
ATOM 3744 C C . MET B 2 140 ? 211.048 232.117 251.551 1.00 59.86 115 MET B C 1
ATOM 3745 O O . MET B 2 140 ? 209.899 232.189 251.110 1.00 59.86 115 MET B O 1
ATOM 3750 N N . ILE B 2 141 ? 211.356 232.291 252.832 1.00 60.97 116 ILE B N 1
ATOM 3751 C CA . ILE B 2 141 ? 210.389 232.700 253.842 1.00 60.97 116 ILE B CA 1
ATOM 3752 C C . ILE B 2 141 ? 211.000 233.856 254.620 1.00 60.97 116 ILE B C 1
ATOM 3753 O O . ILE B 2 141 ? 212.149 233.771 255.067 1.00 60.97 116 ILE B O 1
ATOM 3758 N N . ARG B 2 142 ? 210.250 234.949 254.744 1.00 61.86 117 ARG B N 1
ATOM 3759 C CA . ARG B 2 142 ? 210.728 236.149 255.419 1.00 61.86 117 ARG B CA 1
ATOM 3760 C C . ARG B 2 142 ? 209.642 236.668 256.344 1.00 61.86 117 ARG B C 1
ATOM 3761 O O . ARG B 2 142 ? 208.496 236.850 255.922 1.00 61.86 117 ARG B O 1
ATOM 3769 N N . LEU B 2 143 ? 210.013 236.908 257.597 1.00 63.73 118 LEU B N 1
ATOM 3770 C CA . LEU B 2 143 ? 209.122 237.440 258.614 1.00 63.73 118 LEU B CA 1
ATOM 3771 C C . LEU B 2 143 ? 209.412 238.917 258.843 1.00 63.73 118 LEU B C 1
ATOM 3772 O O . LEU B 2 143 ? 210.488 239.421 258.516 1.00 63.73 118 LEU B O 1
ATOM 3777 N N . HIS B 2 144 ? 208.432 239.604 259.407 1.00 65.12 119 HIS B N 1
ATOM 3778 C CA . HIS B 2 144 ? 208.514 241.012 259.753 1.00 65.12 119 HIS B CA 1
ATOM 3779 C C . HIS B 2 144 ? 207.974 241.198 261.161 1.00 65.12 119 HIS B C 1
ATOM 3780 O O . HIS B 2 144 ? 207.267 240.326 261.676 1.00 65.12 119 HIS B O 1
ATOM 3787 N N . PRO B 2 145 ? 208.304 242.315 261.824 1.00 67.83 120 PRO B N 1
ATOM 3788 C CA . PRO B 2 145 ? 207.892 242.470 263.232 1.00 67.83 120 PRO B CA 1
ATOM 3789 C C . PRO B 2 145 ? 206.390 242.417 263.456 1.00 67.83 120 PRO B C 1
ATOM 3790 O O . PRO B 2 145 ? 205.954 241.949 264.514 1.00 67.83 120 PRO B O 1
ATOM 3794 N N . ASP B 2 146 ? 205.584 242.874 262.498 1.00 67.60 121 ASP B N 1
ATOM 3795 C CA . ASP B 2 146 ? 204.137 242.925 262.655 1.00 67.60 121 ASP B CA 1
ATOM 3796 C C . ASP B 2 146 ? 203.445 241.627 262.247 1.00 67.60 121 ASP B C 1
ATOM 3797 O O . ASP B 2 146 ? 202.229 241.630 262.032 1.00 67.60 121 ASP B O 1
ATOM 3802 N N . GLY B 2 147 ? 204.181 240.523 262.140 1.00 65.90 122 GLY B N 1
ATOM 3803 C CA . GLY B 2 147 ? 203.600 239.254 261.759 1.00 65.90 122 GLY B CA 1
ATOM 3804 C C . GLY B 2 147 ? 203.436 239.039 260.272 1.00 65.90 122 GLY B C 1
ATOM 3805 O O . GLY B 2 147 ? 202.882 238.008 259.872 1.00 65.90 122 GLY B O 1
ATOM 3806 N N . THR B 2 148 ? 203.889 239.971 259.440 1.00 61.64 123 THR B N 1
ATOM 3807 C CA . THR B 2 148 ? 203.779 239.808 257.999 1.00 61.64 123 THR B CA 1
ATOM 3808 C C . THR B 2 148 ? 204.744 238.735 257.509 1.00 61.64 123 THR B C 1
ATOM 3809 O O . THR B 2 148 ? 205.878 238.634 257.984 1.00 61.64 123 THR B O 1
ATOM 3813 N N . VAL B 2 149 ? 204.284 237.938 256.548 1.00 59.44 124 VAL B N 1
ATOM 3814 C CA . VAL B 2 149 ? 205.036 236.824 255.987 1.00 59.44 124 VAL B CA 1
ATOM 3815 C C . VAL B 2 149 ? 205.118 237.008 254.480 1.00 59.44 124 VAL B C 1
ATOM 3816 O O . VAL B 2 149 ? 204.097 237.252 253.820 1.00 59.44 124 VAL B O 1
ATOM 3820 N N . LEU B 2 150 ? 206.335 236.895 253.949 1.00 57.80 125 LEU B N 1
ATOM 3821 C CA . LEU B 2 150 ? 206.609 236.865 252.519 1.00 57.80 125 LEU B CA 1
ATOM 3822 C C . LEU B 2 150 ? 207.146 235.485 252.164 1.00 57.80 125 LEU B C 1
ATOM 3823 O O . LEU B 2 150 ? 208.124 235.027 252.763 1.00 57.80 125 LEU B O 1
ATOM 3828 N N . TYR B 2 151 ? 206.509 234.831 251.194 1.00 56.04 126 TYR B N 1
ATOM 3829 C CA . TYR B 2 151 ? 206.775 233.434 250.861 1.00 56.04 126 TYR B CA 1
ATOM 3830 C C . TYR B 2 151 ? 206.970 233.323 249.355 1.00 56.04 126 TYR B C 1
ATOM 3831 O O . TYR B 2 151 ? 206.023 233.523 248.591 1.00 56.04 126 TYR B O 1
ATOM 3840 N N . GLY B 2 152 ? 208.185 232.998 248.933 1.00 55.40 127 GLY B N 1
ATOM 3841 C CA . GLY B 2 152 ? 208.538 232.958 247.520 1.00 55.40 127 GLY B CA 1
ATOM 3842 C C . GLY B 2 152 ? 208.983 231.575 247.087 1.00 55.40 127 GLY B C 1
ATOM 3843 O O . GLY B 2 152 ? 209.654 230.870 247.839 1.00 55.40 127 GLY B O 1
ATOM 3844 N N . LEU B 2 153 ? 208.611 231.203 245.862 1.00 55.68 128 LEU B N 1
ATOM 3845 C CA . LEU B 2 153 ? 208.997 229.936 245.256 1.00 55.68 128 LEU B CA 1
ATOM 3846 C C . LEU B 2 153 ? 209.451 230.177 243.825 1.00 55.68 128 LEU B C 1
ATOM 3847 O O . LEU B 2 153 ? 209.058 231.158 243.192 1.00 55.68 128 LEU B O 1
ATOM 3852 N N . ARG B 2 154 ? 210.296 229.279 243.325 1.00 56.19 129 ARG B N 1
ATOM 3853 C CA . ARG B 2 154 ? 210.741 229.284 241.935 1.00 56.19 129 ARG B CA 1
ATOM 3854 C C . ARG B 2 154 ? 210.122 228.072 241.254 1.00 56.19 129 ARG B C 1
ATOM 3855 O O . ARG B 2 154 ? 210.499 226.933 241.547 1.00 56.19 129 ARG B O 1
ATOM 3863 N N . ILE B 2 155 ? 209.185 228.319 240.340 1.00 57.10 130 ILE B N 1
ATOM 3864 C CA . ILE B 2 155 ? 208.309 227.284 239.803 1.00 57.10 130 ILE B CA 1
ATOM 3865 C C . ILE B 2 155 ? 208.455 227.243 238.290 1.00 57.10 130 ILE B C 1
ATOM 3866 O O . ILE B 2 155 ? 208.429 228.287 237.630 1.00 57.10 130 ILE B O 1
ATOM 3871 N N . THR B 2 156 ? 208.602 226.036 237.750 1.00 59.62 131 THR B N 1
ATOM 3872 C CA . THR B 2 156 ? 208.460 225.765 236.324 1.00 59.62 131 THR B CA 1
ATOM 3873 C C . THR B 2 156 ? 207.188 224.950 236.137 1.00 59.62 131 THR B C 1
ATOM 3874 O O . THR B 2 156 ? 207.032 223.896 236.761 1.00 59.62 131 THR B O 1
ATOM 3878 N N . THR B 2 157 ? 206.290 225.436 235.284 1.00 61.79 132 THR B N 1
ATOM 3879 C CA . THR B 2 157 ? 204.975 224.839 235.091 1.00 61.79 132 THR B CA 1
ATOM 3880 C C . THR B 2 157 ? 204.656 224.736 233.608 1.00 61.79 132 THR B C 1
ATOM 3881 O O . THR B 2 157 ? 204.888 225.678 232.847 1.00 61.79 132 THR B O 1
ATOM 3885 N N . THR B 2 158 ? 204.122 223.585 233.207 1.00 62.71 133 THR B N 1
ATOM 3886 C CA . THR B 2 158 ? 203.614 223.366 231.854 1.00 62.71 133 THR B CA 1
ATOM 3887 C C . THR B 2 158 ? 202.100 223.537 231.907 1.00 62.71 133 THR B C 1
ATOM 3888 O O . THR B 2 158 ? 201.384 222.656 232.384 1.00 62.71 133 THR B O 1
ATOM 3892 N N . ALA B 2 159 ? 201.616 224.668 231.406 1.00 63.13 134 ALA B N 1
ATOM 3893 C CA . ALA B 2 159 ? 200.205 225.016 231.464 1.00 63.13 134 ALA B CA 1
ATOM 3894 C C . ALA B 2 159 ? 199.535 224.736 230.126 1.00 63.13 134 ALA B C 1
ATOM 3895 O O . ALA B 2 159 ? 200.116 224.978 229.064 1.00 63.13 134 ALA B O 1
ATOM 3897 N N . ALA B 2 160 ? 198.308 224.225 230.189 1.00 64.50 135 ALA B N 1
ATOM 3898 C CA . ALA B 2 160 ? 197.551 223.925 228.983 1.00 64.50 135 ALA B CA 1
ATOM 3899 C C . ALA B 2 160 ? 197.069 225.204 228.314 1.00 64.50 135 ALA B C 1
ATOM 3900 O O . ALA B 2 160 ? 196.702 226.175 228.982 1.00 64.50 135 ALA B O 1
ATOM 3902 N N . CYS B 2 161 ? 197.068 225.199 226.981 1.00 71.31 136 CYS B N 1
ATOM 3903 C CA . CYS B 2 161 ? 196.588 226.337 226.200 1.00 71.31 136 CYS B CA 1
ATOM 3904 C C . CYS B 2 161 ? 195.988 225.776 224.914 1.00 71.31 136 CYS B C 1
ATOM 3905 O O . CYS B 2 161 ? 196.725 225.362 224.015 1.00 71.31 136 CYS B O 1
ATOM 3908 N N . MET B 2 162 ? 194.660 225.759 224.839 1.00 76.06 137 MET B N 1
ATOM 3909 C CA . MET B 2 162 ? 193.976 225.292 223.642 1.00 76.06 137 MET B CA 1
ATOM 3910 C C . MET B 2 162 ? 193.996 226.389 222.586 1.00 76.06 137 MET B C 1
ATOM 3911 O O . MET B 2 162 ? 193.583 227.523 222.850 1.00 76.06 137 MET B O 1
ATOM 3916 N N . MET B 2 163 ? 194.466 226.045 221.391 1.00 74.69 138 MET B N 1
ATOM 3917 C CA . MET B 2 163 ? 194.716 227.004 220.324 1.00 74.69 138 MET B CA 1
ATOM 3918 C C . MET B 2 163 ? 193.729 226.803 219.184 1.00 74.69 138 MET B C 1
ATOM 3919 O O . MET B 2 163 ? 193.391 225.669 218.835 1.00 74.69 138 MET B O 1
ATOM 3924 N N . ASP B 2 164 ? 193.273 227.915 218.609 1.00 76.17 139 ASP B N 1
ATOM 3925 C CA . ASP B 2 164 ? 192.435 227.913 217.415 1.00 76.17 139 ASP B CA 1
ATOM 3926 C C . ASP B 2 164 ? 193.328 228.211 216.216 1.00 76.17 139 ASP B C 1
ATOM 3927 O O . ASP B 2 164 ? 193.790 229.343 216.045 1.00 76.17 139 ASP B O 1
ATOM 3932 N N . LEU B 2 165 ? 193.562 227.196 215.384 1.00 74.67 140 LEU B N 1
ATOM 3933 C CA . LEU B 2 165 ? 194.508 227.278 214.279 1.00 74.67 140 LEU B CA 1
ATOM 3934 C C . LEU B 2 165 ? 193.826 227.508 212.936 1.00 74.67 140 LEU B C 1
ATOM 3935 O O . LEU B 2 165 ? 194.395 227.163 211.896 1.00 74.67 140 LEU B O 1
ATOM 3940 N N . ARG B 2 166 ? 192.626 228.089 212.930 1.00 76.80 141 ARG B N 1
ATOM 3941 C CA . ARG B 2 166 ? 191.928 228.306 211.667 1.00 76.80 141 ARG B CA 1
ATOM 3942 C C . ARG B 2 166 ? 192.652 229.328 210.800 1.00 76.80 141 ARG B C 1
ATOM 3943 O O . ARG B 2 166 ? 192.671 229.201 209.571 1.00 76.80 141 ARG B O 1
ATOM 3951 N N . ARG B 2 167 ? 193.255 230.344 211.419 1.00 78.12 142 ARG B N 1
ATOM 3952 C CA . ARG B 2 167 ? 194.022 231.365 210.718 1.00 78.12 142 ARG B CA 1
ATOM 3953 C C . ARG B 2 167 ? 195.525 231.105 210.769 1.00 78.12 142 ARG B C 1
ATOM 3954 O O . ARG B 2 167 ? 196.314 232.013 210.494 1.00 78.12 142 ARG B O 1
ATOM 3962 N N . TYR B 2 168 ? 195.932 229.888 211.110 1.00 76.07 143 TYR B N 1
ATOM 3963 C CA . TYR B 2 168 ? 197.347 229.563 211.182 1.00 76.07 143 TYR B CA 1
ATOM 3964 C C . TYR B 2 168 ? 197.971 229.670 209.791 1.00 76.07 143 TYR B C 1
ATOM 3965 O O . TYR B 2 168 ? 197.342 229.277 208.802 1.00 76.07 143 TYR B O 1
ATOM 3974 N N . PRO B 2 169 ? 199.208 230.190 209.665 1.00 78.08 144 PRO B N 1
ATOM 3975 C CA . PRO B 2 169 ? 200.158 230.751 210.632 1.00 78.08 144 PRO B CA 1
ATOM 3976 C C . PRO B 2 169 ? 200.030 232.265 210.823 1.00 78.08 144 PRO B C 1
ATOM 3977 O O . PRO B 2 169 ? 200.985 232.907 211.255 1.00 78.08 144 PRO B O 1
ATOM 3981 N N . LEU B 2 170 ? 198.861 232.820 210.511 1.00 79.31 145 LEU B N 1
ATOM 3982 C CA . LEU B 2 170 ? 198.570 234.239 210.691 1.00 79.31 145 LEU B CA 1
ATOM 3983 C C . LEU B 2 170 ? 197.606 234.440 211.856 1.00 79.31 145 LEU B C 1
ATOM 3984 O O . LEU B 2 170 ? 196.704 235.278 211.804 1.00 79.31 145 LEU B O 1
ATOM 3989 N N . ASP B 2 171 ? 197.803 233.670 212.922 1.00 75.53 146 ASP B N 1
ATOM 3990 C CA . ASP B 2 171 ? 196.867 233.570 214.030 1.00 75.53 146 ASP B CA 1
ATOM 3991 C C . ASP B 2 171 ? 197.437 234.217 215.285 1.00 75.53 146 ASP B C 1
ATOM 3992 O O . ASP B 2 171 ? 198.655 234.290 215.471 1.00 75.53 146 ASP B O 1
ATOM 3997 N N . GLU B 2 172 ? 196.533 234.690 216.139 1.00 74.32 147 GLU B N 1
ATOM 3998 C CA . GLU B 2 172 ? 196.856 235.189 217.469 1.00 74.32 147 GLU B CA 1
ATOM 3999 C C . GLU B 2 172 ? 196.249 234.252 218.501 1.00 74.32 147 GLU B C 1
ATOM 4000 O O . GLU B 2 172 ? 195.089 233.851 218.369 1.00 74.32 147 GLU B O 1
ATOM 4006 N N . GLN B 2 173 ? 197.029 233.914 219.523 1.00 70.91 148 GLN B N 1
ATOM 4007 C CA . GLN B 2 173 ? 196.613 232.994 220.571 1.00 70.91 148 GLN B CA 1
ATOM 4008 C C . GLN B 2 173 ? 196.538 233.717 221.907 1.00 70.91 148 GLN B C 1
ATOM 4009 O O . GLN B 2 173 ? 197.258 234.686 222.149 1.00 70.91 148 GLN B O 1
ATOM 4015 N N . ASN B 2 174 ? 195.641 233.240 222.767 1.00 66.78 149 ASN B N 1
ATOM 4016 C CA . ASN B 2 174 ? 195.500 233.723 224.134 1.00 66.78 149 ASN B CA 1
ATOM 4017 C C . ASN B 2 174 ? 195.819 232.550 225.048 1.00 66.78 149 ASN B C 1
ATOM 4018 O O . ASN B 2 174 ? 195.150 231.513 224.980 1.00 66.78 149 ASN B O 1
ATOM 4023 N N . CYS B 2 175 ? 196.835 232.712 225.896 1.00 68.46 150 CYS B N 1
ATOM 4024 C CA . CYS B 2 175 ? 197.263 231.665 226.817 1.00 68.46 150 CYS B CA 1
ATOM 4025 C C . CYS B 2 175 ? 197.243 232.216 228.231 1.00 68.46 150 CYS B C 1
ATOM 4026 O O . CYS B 2 175 ? 197.797 233.287 228.488 1.00 68.46 150 CYS B O 1
ATOM 4029 N N . THR B 2 176 ? 196.628 231.471 229.147 1.00 63.81 151 THR B N 1
ATOM 4030 C CA . THR B 2 176 ? 196.328 231.953 230.485 1.00 63.81 151 THR B CA 1
ATOM 4031 C C . THR B 2 176 ? 196.912 231.029 231.543 1.00 63.81 151 THR B C 1
ATOM 4032 O O . THR B 2 176 ? 197.201 229.857 231.294 1.00 63.81 151 THR B O 1
ATOM 4036 N N . LEU B 2 177 ? 197.094 231.597 232.732 1.00 60.65 152 LEU B N 1
ATOM 4037 C CA . LEU B 2 177 ? 197.432 230.855 233.939 1.00 60.65 152 LEU B CA 1
ATOM 4038 C C . LEU B 2 177 ? 196.409 231.222 235.001 1.00 60.65 152 LEU B C 1
ATOM 4039 O O . LEU B 2 177 ? 196.247 232.405 235.326 1.00 60.65 152 LEU B O 1
ATOM 4044 N N . GLU B 2 178 ? 195.717 230.214 235.521 1.00 59.97 153 GLU B N 1
ATOM 4045 C CA . GLU B 2 178 ? 194.737 230.377 236.584 1.00 59.97 153 GLU B CA 1
ATOM 4046 C C . GLU B 2 178 ? 195.401 230.093 237.922 1.00 59.97 153 GLU B C 1
ATOM 4047 O O . GLU B 2 178 ? 196.243 229.200 238.026 1.00 59.97 153 GLU B O 1
ATOM 4053 N N . ILE B 2 179 ? 195.032 230.869 238.935 1.00 57.01 154 ILE B N 1
ATOM 4054 C CA . ILE B 2 179 ? 195.575 230.746 240.282 1.00 57.01 154 ILE B CA 1
ATOM 4055 C C . ILE B 2 179 ? 194.389 230.719 241.231 1.00 57.01 154 ILE B C 1
ATOM 4056 O O . ILE B 2 179 ? 193.562 231.637 241.211 1.00 57.01 154 ILE B O 1
ATOM 4061 N N . GLU B 2 180 ? 194.303 229.680 242.061 1.00 58.28 155 GLU B N 1
ATOM 4062 C CA . GLU B 2 180 ? 193.109 229.469 242.865 1.00 58.28 155 GLU B CA 1
ATOM 4063 C C . GLU B 2 180 ? 193.473 228.796 244.179 1.00 58.28 155 GLU B C 1
ATOM 4064 O O . GLU B 2 180 ? 194.489 228.107 244.286 1.00 58.28 155 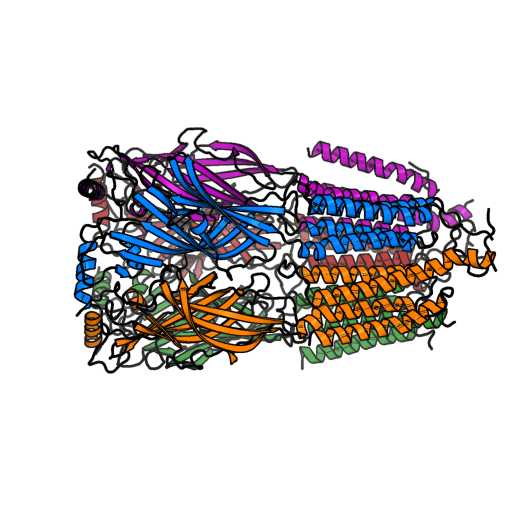GLU B O 1
ATOM 4070 N N . SER B 2 181 ? 192.625 229.012 245.182 1.00 56.69 156 SER B N 1
ATOM 4071 C CA . SER B 2 181 ? 192.722 228.314 246.456 1.00 56.69 156 SER B CA 1
ATOM 4072 C C . SER B 2 181 ? 191.912 227.029 246.382 1.00 56.69 156 SER B C 1
ATOM 4073 O O . SER B 2 181 ? 190.773 227.037 245.907 1.00 56.69 156 SER B O 1
ATOM 4076 N N . TYR B 2 182 ? 192.495 225.927 246.854 1.00 54.76 157 TYR B N 1
ATOM 4077 C CA . TYR B 2 182 ? 191.822 224.639 246.736 1.00 54.76 157 TYR B CA 1
ATOM 4078 C C . TYR B 2 182 ? 190.808 224.430 247.857 1.00 54.76 157 TYR B C 1
ATOM 4079 O O . TYR B 2 182 ? 189.622 224.208 247.600 1.00 54.76 157 TYR B O 1
ATOM 4088 N N . GLY B 2 183 ? 191.258 224.499 249.106 1.00 56.67 158 GLY B N 1
ATOM 4089 C CA . GLY B 2 183 ? 190.416 224.141 250.231 1.00 56.67 158 GLY B CA 1
ATOM 4090 C C . GLY B 2 183 ? 189.638 225.283 250.851 1.00 56.67 158 GLY B C 1
ATOM 4091 O O . GLY B 2 183 ? 188.592 225.053 251.463 1.00 56.67 158 GLY B O 1
ATOM 4092 N N . TYR B 2 184 ? 190.122 226.511 250.696 1.00 59.31 159 TYR B N 1
ATOM 4093 C CA . TYR B 2 184 ? 189.576 227.666 251.397 1.00 59.31 159 TYR B CA 1
ATOM 4094 C C . TYR B 2 184 ? 188.669 228.464 250.472 1.00 59.31 159 TYR B C 1
ATOM 4095 O O . TYR B 2 184 ? 189.087 228.876 249.387 1.00 59.31 159 TYR B O 1
ATOM 4104 N N . THR B 2 185 ? 187.432 228.684 250.911 1.00 60.13 160 THR B N 1
ATOM 4105 C CA . THR B 2 185 ? 186.457 229.439 250.141 1.00 60.13 160 THR B CA 1
ATOM 4106 C C . THR B 2 185 ? 186.665 230.936 250.362 1.00 60.13 160 THR B C 1
ATOM 4107 O O . THR B 2 185 ? 187.568 231.366 251.084 1.00 60.13 160 THR B O 1
ATOM 4111 N N . THR B 2 186 ? 185.813 231.748 249.732 1.00 60.22 161 THR B N 1
ATOM 4112 C CA . THR B 2 186 ? 185.918 233.195 249.876 1.00 60.22 161 THR B CA 1
ATOM 4113 C C . THR B 2 186 ? 185.646 233.660 251.301 1.00 60.22 161 THR B C 1
ATOM 4114 O O . THR B 2 186 ? 186.033 234.776 251.659 1.00 60.22 161 THR B O 1
ATOM 4118 N N . ASP B 2 187 ? 184.981 232.840 252.117 1.00 65.43 162 ASP B N 1
ATOM 4119 C CA . ASP B 2 187 ? 184.791 233.182 253.520 1.00 65.43 162 ASP B CA 1
ATOM 4120 C C . ASP B 2 187 ? 186.077 233.064 254.327 1.00 65.43 162 ASP B C 1
ATOM 4121 O O . ASP B 2 187 ? 186.176 233.676 255.395 1.00 65.43 162 ASP B O 1
ATOM 4126 N N . ASP B 2 188 ? 187.057 232.298 253.843 1.00 63.20 163 ASP B N 1
ATOM 4127 C CA . ASP B 2 188 ? 188.291 232.031 254.569 1.00 63.20 163 ASP B CA 1
ATOM 4128 C C . ASP B 2 188 ? 189.506 232.751 254.012 1.00 63.20 163 ASP B C 1
ATOM 4129 O O . ASP B 2 188 ? 190.438 233.023 254.768 1.00 63.20 163 ASP B O 1
ATOM 4134 N N . ILE B 2 189 ? 189.526 233.068 252.718 1.00 59.03 164 ILE B N 1
ATOM 4135 C CA . ILE B 2 189 ? 190.722 233.596 252.072 1.00 59.03 164 ILE B CA 1
ATOM 4136 C C . ILE B 2 189 ? 190.305 234.528 250.945 1.00 59.03 164 ILE B C 1
ATOM 4137 O O . ILE B 2 189 ? 189.232 234.379 250.357 1.00 59.03 164 ILE B O 1
ATOM 4142 N N . GLU B 2 190 ? 191.167 235.501 250.652 1.00 60.12 165 GLU B N 1
ATOM 4143 C CA . GLU B 2 190 ? 190.963 236.442 249.560 1.00 60.12 165 GLU B CA 1
ATOM 4144 C C . GLU B 2 190 ? 192.284 236.674 248.846 1.00 60.12 165 GLU B C 1
ATOM 4145 O O . GLU B 2 190 ? 193.328 236.804 249.490 1.00 60.12 165 GLU B O 1
ATOM 4151 N N . PHE B 2 191 ? 192.229 236.731 247.519 1.00 56.84 166 PHE B N 1
ATOM 4152 C CA . PHE B 2 191 ? 193.388 236.978 246.676 1.00 56.84 166 PHE B CA 1
ATOM 4153 C C . PHE B 2 191 ? 193.286 238.355 246.036 1.00 56.84 166 PHE B C 1
ATOM 4154 O O . PHE B 2 191 ? 192.196 238.826 245.704 1.00 56.84 166 PHE B O 1
ATOM 4162 N N . TYR B 2 192 ? 194.439 238.997 245.871 1.00 57.87 167 TYR B N 1
ATOM 4163 C CA . TYR B 2 192 ? 194.521 240.241 245.124 1.00 57.87 167 TYR B CA 1
ATOM 4164 C C . TYR B 2 192 ? 195.904 240.344 244.504 1.00 57.87 167 TYR B C 1
ATOM 4165 O O . TYR B 2 192 ? 196.867 239.741 244.982 1.00 57.87 167 TYR B O 1
ATOM 4174 N N . TRP B 2 193 ? 195.990 241.113 243.423 1.00 58.20 168 TRP B N 1
ATOM 4175 C CA . TRP B 2 193 ? 197.263 241.366 242.764 1.00 58.20 168 TRP B CA 1
ATOM 4176 C C . TRP B 2 193 ? 198.001 242.466 243.516 1.00 58.20 168 TRP B C 1
ATOM 4177 O O . TRP B 2 193 ? 197.519 243.600 243.599 1.00 58.20 168 TRP B O 1
ATOM 4188 N N . ARG B 2 194 ? 199.165 242.132 244.065 1.00 60.81 169 ARG B N 1
ATOM 4189 C CA . ARG B 2 194 ? 199.933 243.077 244.865 1.00 60.81 169 ARG B CA 1
ATOM 4190 C C . ARG B 2 194 ? 200.662 244.045 243.944 1.00 60.81 169 ARG B C 1
ATOM 4191 O O . ARG B 2 194 ? 201.543 243.638 243.179 1.00 60.81 169 ARG B O 1
ATOM 4199 N N . GLY B 2 195 ? 200.302 245.322 244.025 1.00 62.67 170 GLY B N 1
ATOM 4200 C CA . GLY B 2 195 ? 200.843 246.339 243.150 1.00 62.67 170 GLY B CA 1
ATOM 4201 C C . GLY B 2 195 ? 199.985 246.679 241.953 1.00 62.67 170 GLY B C 1
ATOM 4202 O O . GLY B 2 195 ? 200.453 247.406 241.070 1.00 62.67 170 GLY B O 1
ATOM 4203 N N . GLY B 2 196 ? 198.753 246.186 241.894 1.00 65.08 171 GLY B N 1
ATOM 4204 C CA . GLY B 2 196 ? 197.886 246.519 240.776 1.00 65.08 171 GLY B CA 1
ATOM 4205 C C . GLY B 2 196 ? 198.404 245.926 239.483 1.00 65.08 171 GLY B C 1
ATOM 4206 O O . GLY B 2 196 ? 198.732 244.738 239.404 1.00 65.08 171 GLY B O 1
ATOM 4207 N N . ASP B 2 197 ? 198.479 246.764 238.447 1.00 70.17 172 ASP B N 1
ATOM 4208 C CA . ASP B 2 197 ? 198.931 246.302 237.140 1.00 70.17 172 ASP B CA 1
ATOM 4209 C C . ASP B 2 197 ? 200.421 245.989 237.109 1.00 70.17 172 ASP B C 1
ATOM 4210 O O . ASP B 2 197 ? 200.879 245.335 236.168 1.00 70.17 172 ASP B O 1
ATOM 4215 N N . LYS B 2 198 ? 201.183 246.437 238.105 1.00 67.22 173 LYS B N 1
ATOM 4216 C CA . LYS B 2 198 ? 202.609 246.158 238.190 1.00 67.22 173 LYS B CA 1
ATOM 4217 C C . LYS B 2 198 ? 202.912 244.862 238.932 1.00 67.22 173 LYS B C 1
ATOM 4218 O O . LYS B 2 198 ? 204.078 244.601 239.241 1.00 67.22 173 LYS B O 1
ATOM 4224 N N . ALA B 2 199 ? 201.896 244.046 239.224 1.00 61.51 174 ALA B N 1
ATOM 4225 C CA . ALA B 2 199 ? 202.120 242.826 239.988 1.00 61.51 174 ALA B CA 1
ATOM 4226 C C . ALA B 2 199 ? 202.912 241.784 239.211 1.00 61.51 174 ALA B C 1
ATOM 4227 O O . ALA B 2 199 ? 203.528 240.914 239.832 1.00 61.51 174 ALA B O 1
ATOM 4229 N N . VAL B 2 200 ? 202.909 241.847 237.881 1.00 61.82 175 VAL B N 1
ATOM 4230 C CA . VAL B 2 200 ? 203.643 240.915 237.031 1.00 61.82 175 VAL B CA 1
ATOM 4231 C C . VAL B 2 200 ? 204.696 241.703 236.269 1.00 61.82 175 VAL B C 1
ATOM 4232 O O . VAL B 2 200 ? 204.377 242.707 235.623 1.00 61.82 175 VAL B O 1
ATOM 4236 N N . THR B 2 201 ? 205.945 241.247 236.347 1.00 63.14 176 THR B N 1
ATOM 4237 C CA . THR B 2 201 ? 207.082 241.914 235.730 1.00 63.14 176 THR B CA 1
ATOM 4238 C C . THR B 2 201 ? 207.867 240.915 234.892 1.00 63.14 176 THR B C 1
ATOM 4239 O O . THR B 2 201 ? 207.669 239.701 234.978 1.00 63.14 176 THR B O 1
ATOM 4243 N N . GLY B 2 202 ? 208.766 241.448 234.068 1.00 67.02 177 GLY B N 1
ATOM 4244 C CA . GLY B 2 202 ? 209.628 240.638 233.238 1.00 67.02 177 GLY B CA 1
ATOM 4245 C C . GLY B 2 202 ? 209.021 240.170 231.936 1.00 67.02 177 GLY B C 1
ATOM 4246 O O . GLY B 2 202 ? 209.687 239.440 231.193 1.00 67.02 177 GLY B O 1
ATOM 4247 N N . VAL B 2 203 ? 207.783 240.560 231.630 1.00 67.95 178 VAL B N 1
ATOM 4248 C CA . VAL B 2 203 ? 207.153 240.115 230.392 1.00 67.95 178 VAL B CA 1
ATOM 4249 C C . VAL B 2 203 ? 207.837 240.748 229.187 1.00 67.95 178 VAL B C 1
ATOM 4250 O O . VAL B 2 203 ? 207.987 240.112 228.137 1.00 67.95 178 VAL B O 1
ATOM 4254 N N . GLU B 2 204 ? 208.257 242.008 229.314 1.00 74.11 179 GLU B N 1
ATOM 4255 C CA . GLU B 2 204 ? 208.869 242.705 228.187 1.00 74.11 179 GLU B CA 1
ATOM 4256 C C . GLU B 2 204 ? 210.210 242.095 227.800 1.00 74.11 179 GLU B C 1
ATOM 4257 O O . GLU B 2 204 ? 210.623 242.201 226.641 1.00 74.11 179 GLU B O 1
ATOM 4263 N N . ARG B 2 205 ? 210.903 241.461 228.745 1.00 72.88 180 ARG B N 1
ATOM 4264 C CA . ARG B 2 205 ? 212.204 240.869 228.470 1.00 72.88 180 ARG B CA 1
ATOM 4265 C C . ARG B 2 205 ? 212.115 239.489 227.831 1.00 72.88 180 ARG B C 1
ATOM 4266 O O . ARG B 2 205 ? 213.151 238.945 227.434 1.00 72.88 180 ARG B O 1
ATOM 4274 N N . ILE B 2 206 ? 210.919 238.910 227.720 1.00 70.53 181 ILE B N 1
ATOM 4275 C CA . ILE B 2 206 ? 210.786 237.570 227.163 1.00 70.53 181 ILE B CA 1
ATOM 4276 C C . ILE B 2 206 ? 210.994 237.620 225.658 1.00 70.53 181 ILE B C 1
ATOM 4277 O O . ILE B 2 206 ? 210.556 238.559 224.980 1.00 70.53 181 ILE B O 1
ATOM 4282 N N . GLU B 2 207 ? 211.670 236.602 225.128 1.00 77.23 182 GLU B N 1
ATOM 4283 C CA . GLU B 2 207 ? 211.900 236.466 223.694 1.00 77.23 182 GLU B CA 1
ATOM 4284 C C . GLU B 2 207 ? 211.625 235.026 223.298 1.00 77.23 182 GLU B C 1
ATOM 4285 O O . GLU B 2 207 ? 212.291 234.111 223.792 1.00 77.23 182 GLU B O 1
ATOM 4291 N N . LEU B 2 208 ? 210.640 234.828 222.409 1.00 73.47 183 LEU B N 1
ATOM 4292 C CA . LEU B 2 208 ? 210.295 233.527 221.862 1.00 73.47 183 LEU B CA 1
ATOM 4293 C C . LEU B 2 208 ? 210.748 233.437 220.406 1.00 73.47 183 LEU B C 1
ATOM 4294 O O . LEU B 2 208 ? 210.704 234.447 219.695 1.00 73.47 183 LEU B O 1
ATOM 4299 N N . PRO B 2 209 ? 211.199 232.272 219.922 1.00 77.75 184 PRO B N 1
ATOM 4300 C CA . PRO B 2 209 ? 211.623 232.208 218.512 1.00 77.75 184 PRO B CA 1
ATOM 4301 C C . PRO B 2 209 ? 210.504 232.473 217.523 1.00 77.75 184 PRO B C 1
ATOM 4302 O O . PRO B 2 209 ? 210.754 233.078 216.473 1.00 77.75 184 PRO B O 1
ATOM 4306 N N . GLN B 2 210 ? 209.276 232.052 217.833 1.00 76.96 185 GLN B N 1
ATOM 4307 C CA . GLN B 2 210 ? 208.178 232.037 216.877 1.00 76.96 185 GLN B CA 1
ATOM 4308 C C . GLN B 2 210 ? 207.053 233.009 217.205 1.00 76.96 185 GLN B C 1
ATOM 4309 O O . GLN B 2 210 ? 206.163 233.192 216.367 1.00 76.96 185 GLN B O 1
ATOM 4315 N N . PHE B 2 211 ? 207.066 233.636 218.380 1.00 70.74 186 PHE B N 1
ATOM 4316 C CA . PHE B 2 211 ? 205.972 234.478 218.839 1.00 70.74 186 PHE B CA 1
ATOM 4317 C C . PHE B 2 211 ? 206.514 235.793 219.374 1.00 70.74 186 PHE B C 1
ATOM 4318 O O . PHE B 2 211 ? 207.697 235.919 219.699 1.00 70.74 186 PHE B O 1
ATOM 4326 N N . SER B 2 212 ? 205.623 236.779 219.452 1.00 68.43 187 SER B N 1
ATOM 4327 C CA . SER B 2 212 ? 205.888 238.044 220.121 1.00 68.43 187 SER B CA 1
ATOM 4328 C C . SER B 2 212 ? 204.729 238.337 221.059 1.00 68.43 187 SER B C 1
ATOM 4329 O O . SER B 2 212 ? 203.565 238.243 220.658 1.00 68.43 187 SER B O 1
ATOM 4332 N N . ILE B 2 213 ? 205.045 238.684 222.304 1.00 68.54 188 ILE B N 1
ATOM 4333 C CA . ILE B 2 213 ? 204.024 238.972 223.307 1.00 68.54 188 ILE B CA 1
ATOM 4334 C C . ILE B 2 213 ? 203.546 240.402 223.087 1.00 68.54 188 ILE B C 1
ATOM 4335 O O . ILE B 2 213 ? 204.284 241.357 223.339 1.00 68.54 188 ILE B O 1
ATOM 4340 N N . VAL B 2 214 ? 202.306 240.550 222.626 1.00 69.08 189 VAL B N 1
ATOM 4341 C CA . VAL B 2 214 ? 201.772 241.872 222.314 1.00 69.08 189 VAL B CA 1
ATOM 4342 C C . VAL B 2 214 ? 201.059 242.500 223.510 1.00 69.08 189 VAL B C 1
ATOM 4343 O O . VAL B 2 214 ? 201.005 243.729 223.616 1.00 69.08 189 VAL B O 1
ATOM 4347 N N . GLU B 2 215 ? 200.511 241.693 224.415 1.00 68.90 190 GLU B N 1
ATOM 4348 C CA . GLU B 2 215 ? 199.776 242.229 225.552 1.00 68.90 190 GLU B CA 1
ATOM 4349 C C . GLU B 2 215 ? 199.681 241.165 226.633 1.00 68.90 190 GLU B C 1
ATOM 4350 O O . GLU B 2 215 ? 199.710 239.966 226.346 1.00 68.90 190 GLU B O 1
ATOM 4356 N N . HIS B 2 216 ? 199.575 241.620 227.881 1.00 65.52 191 HIS B N 1
ATOM 4357 C CA . HIS B 2 216 ? 199.280 240.747 229.005 1.00 65.52 191 HIS B CA 1
ATOM 4358 C C . HIS B 2 216 ? 198.291 241.445 229.927 1.00 65.52 191 HIS B C 1
ATOM 4359 O O . HIS B 2 216 ? 198.278 242.674 230.029 1.00 65.52 191 HIS B O 1
ATOM 4366 N N . ARG B 2 217 ? 197.456 240.643 230.589 1.00 66.98 192 ARG B N 1
ATOM 4367 C CA . ARG B 2 217 ? 196.362 241.145 231.410 1.00 66.98 192 ARG B CA 1
ATOM 4368 C C . ARG B 2 217 ? 196.285 240.380 232.722 1.00 66.98 192 ARG B C 1
ATOM 4369 O O . ARG B 2 217 ? 196.633 239.197 232.799 1.00 66.98 192 ARG B O 1
ATOM 4377 N N . LEU B 2 218 ? 195.801 241.081 233.748 1.00 62.47 193 LEU B N 1
ATOM 4378 C CA . LEU B 2 218 ? 195.610 240.556 235.094 1.00 62.47 193 LEU B CA 1
ATOM 4379 C C . LEU B 2 218 ? 194.143 240.702 235.467 1.00 62.47 193 LEU B C 1
ATOM 4380 O O . LEU B 2 218 ? 193.575 241.789 235.325 1.00 62.47 193 LEU B O 1
ATOM 4385 N N . VAL B 2 219 ? 193.532 239.617 235.946 1.00 63.94 194 VAL B N 1
ATOM 4386 C CA . VAL B 2 219 ? 192.112 239.594 236.284 1.00 63.94 194 VAL B CA 1
ATOM 4387 C C . VAL B 2 219 ? 191.938 238.935 237.646 1.00 63.94 194 VAL B C 1
ATOM 4388 O O . VAL B 2 219 ? 192.676 238.008 237.993 1.00 63.94 194 VAL B O 1
ATOM 4392 N N . SER B 2 220 ? 190.968 239.425 238.419 1.00 63.27 195 SER B N 1
ATOM 4393 C CA . SER B 2 220 ? 190.607 238.861 239.715 1.00 63.27 195 SER B CA 1
ATOM 4394 C C . SER B 2 220 ? 189.099 238.674 239.765 1.00 63.27 195 SER B C 1
ATOM 4395 O O . SER B 2 220 ? 188.351 239.604 239.452 1.00 63.27 195 SER B O 1
ATOM 4398 N N . ARG B 2 221 ? 188.651 237.486 240.163 1.00 65.55 196 ARG B N 1
ATOM 4399 C CA . ARG B 2 221 ? 187.224 237.176 240.176 1.00 65.55 196 ARG B CA 1
ATOM 4400 C C . ARG B 2 221 ? 186.975 236.025 241.147 1.00 65.55 196 ARG B C 1
ATOM 4401 O O . ARG B 2 221 ? 187.850 235.653 241.935 1.00 65.55 196 ARG B O 1
ATOM 4409 N N . ASN B 2 222 ? 185.765 235.464 241.092 1.00 63.99 197 ASN B N 1
ATOM 4410 C CA . ASN B 2 222 ? 185.364 234.322 241.902 1.00 63.99 197 ASN B CA 1
ATOM 4411 C C . ASN B 2 222 ? 184.817 233.233 240.992 1.00 63.99 197 ASN B C 1
ATOM 4412 O O . ASN B 2 222 ? 184.310 233.514 239.903 1.00 63.99 197 ASN B O 1
ATOM 4417 N N . VAL B 2 223 ? 184.926 231.987 241.446 1.00 61.63 198 VAL B N 1
ATOM 4418 C CA . VAL B 2 223 ? 184.421 230.834 240.707 1.00 61.63 198 VAL B CA 1
ATOM 4419 C C . VAL B 2 223 ? 183.710 229.909 241.682 1.00 61.63 198 VAL B C 1
ATOM 4420 O O . VAL B 2 223 ? 184.202 229.656 242.785 1.00 61.63 198 VAL B O 1
ATOM 4424 N N . VAL B 2 224 ? 182.557 229.394 241.264 1.00 59.56 199 VAL B N 1
ATOM 4425 C CA . VAL B 2 224 ? 181.684 228.587 242.109 1.00 59.56 199 VAL B CA 1
ATOM 4426 C C . VAL B 2 224 ? 181.746 227.145 241.627 1.00 59.56 199 VAL B C 1
ATOM 4427 O O . VAL B 2 224 ? 181.498 226.866 240.448 1.00 59.56 199 VAL B O 1
ATOM 4431 N N . PHE B 2 225 ? 182.082 226.237 242.536 1.00 59.14 200 PHE B N 1
ATOM 4432 C CA . PHE B 2 225 ? 181.954 224.801 242.353 1.00 59.14 200 PHE B CA 1
ATOM 4433 C C . PHE B 2 225 ? 180.917 224.277 243.341 1.00 59.14 200 PHE B C 1
ATOM 4434 O O . PHE B 2 225 ? 180.405 225.014 244.190 1.00 59.14 200 PHE B O 1
ATOM 4442 N N . ALA B 2 226 ? 180.626 222.978 243.244 1.00 60.51 201 ALA B N 1
ATOM 4443 C CA . ALA B 2 226 ? 179.637 222.369 244.125 1.00 60.51 201 ALA B CA 1
ATOM 4444 C C . ALA B 2 226 ? 180.020 222.476 245.595 1.00 60.51 201 ALA B C 1
ATOM 4445 O O . ALA B 2 226 ? 179.136 222.432 246.457 1.00 60.51 201 ALA B O 1
ATOM 4447 N N . THR B 2 227 ? 181.309 222.621 245.901 1.00 59.84 202 THR B N 1
ATOM 4448 C CA . THR B 2 227 ? 1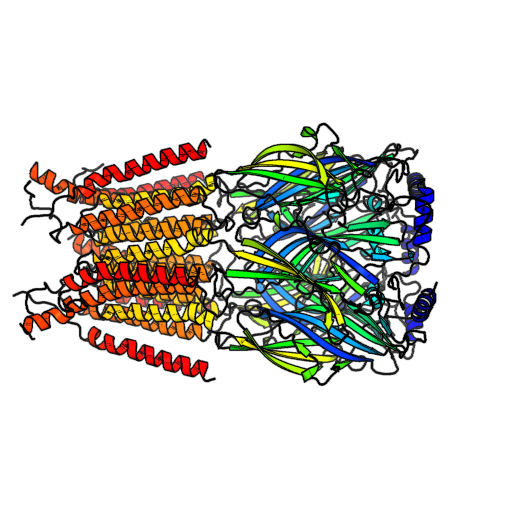81.774 222.761 247.273 1.00 59.84 202 THR B CA 1
ATOM 4449 C C . THR B 2 227 ? 181.799 224.206 247.763 1.00 59.84 202 THR B C 1
ATOM 4450 O O . THR B 2 227 ? 182.091 224.427 248.942 1.00 59.84 202 THR B O 1
ATOM 4454 N N . GLY B 2 228 ? 181.511 225.187 246.903 1.00 59.71 203 GLY B N 1
ATOM 4455 C CA . GLY B 2 228 ? 181.381 226.570 247.310 1.00 59.71 203 GLY B CA 1
ATOM 4456 C C . GLY B 2 228 ? 182.082 227.496 246.341 1.00 59.71 203 GLY B C 1
ATOM 4457 O O . GLY B 2 228 ? 182.498 227.097 245.257 1.00 59.71 203 GLY B O 1
ATOM 4458 N N . ALA B 2 229 ? 182.204 228.756 246.747 1.00 59.03 204 ALA B N 1
ATOM 4459 C CA . ALA B 2 229 ? 182.848 229.792 245.951 1.00 59.03 204 ALA B CA 1
ATOM 4460 C C . ALA B 2 229 ? 184.290 229.970 246.399 1.00 59.03 204 ALA B C 1
ATOM 4461 O O . ALA B 2 229 ? 184.589 229.903 247.594 1.00 59.03 204 ALA B O 1
ATOM 4463 N N . TYR B 2 230 ? 185.179 230.197 245.436 1.00 58.17 205 TYR B N 1
ATOM 4464 C CA . TYR B 2 230 ? 186.603 230.356 245.673 1.00 58.17 205 TYR B CA 1
ATOM 4465 C C . TYR B 2 230 ? 187.126 231.564 244.910 1.00 58.17 205 TYR B C 1
ATOM 4466 O O . TYR B 2 230 ? 186.578 231.919 243.861 1.00 58.17 205 TYR B O 1
ATOM 4475 N N . PRO B 2 231 ? 188.185 232.213 245.400 1.00 58.93 206 PRO B N 1
ATOM 4476 C CA . PRO B 2 231 ? 188.765 233.330 244.654 1.00 58.93 206 PRO B CA 1
ATOM 4477 C C . PRO B 2 231 ? 189.717 232.835 243.581 1.00 58.93 206 PRO B C 1
ATOM 4478 O O . PRO B 2 231 ? 190.368 231.800 243.727 1.00 58.93 206 PRO B O 1
ATOM 4482 N N . ARG B 2 232 ? 189.795 233.597 242.492 1.00 60.50 207 ARG B N 1
ATOM 4483 C CA . ARG B 2 232 ? 190.640 233.246 241.363 1.00 60.50 207 ARG B CA 1
ATOM 4484 C C . ARG B 2 232 ? 191.353 234.483 240.849 1.00 60.50 207 ARG B C 1
ATOM 4485 O O . ARG B 2 232 ? 190.760 235.560 240.746 1.00 60.50 207 ARG B O 1
ATOM 4493 N N . LEU B 2 233 ? 192.632 234.313 240.537 1.00 57.68 208 LEU B N 1
ATOM 4494 C CA . LEU B 2 233 ? 193.404 235.271 239.768 1.00 57.68 208 LEU B CA 1
ATOM 4495 C C . LEU B 2 233 ? 193.757 234.640 238.430 1.00 57.68 208 LEU B C 1
ATOM 4496 O O . LEU B 2 233 ? 193.863 233.418 238.314 1.00 57.68 208 LEU B O 1
ATOM 4501 N N . SER B 2 234 ? 193.913 235.479 237.412 1.00 60.24 209 SER B N 1
ATOM 4502 C CA . SER B 2 234 ? 194.184 235.007 236.063 1.00 60.24 209 SER B CA 1
ATOM 4503 C C . SER B 2 234 ? 195.196 235.929 235.408 1.00 60.24 209 SER B C 1
ATOM 4504 O O . SER B 2 234 ? 195.008 237.149 235.390 1.00 60.24 209 SER B O 1
ATOM 4507 N N . LEU B 2 235 ? 196.265 235.336 234.881 1.00 61.95 210 LEU B N 1
ATOM 4508 C CA . LEU B 2 235 ? 197.307 236.052 234.152 1.00 61.95 210 LEU B CA 1
ATOM 4509 C C . LEU B 2 235 ? 197.274 235.559 232.713 1.00 61.95 210 LEU B C 1
ATOM 4510 O O . LEU B 2 235 ? 197.598 234.399 232.449 1.00 61.95 210 LEU B O 1
ATOM 4515 N N . SER B 2 236 ? 196.897 236.436 231.786 1.00 64.73 211 SER B N 1
ATOM 4516 C CA . SER B 2 236 ? 196.732 236.076 230.384 1.00 64.73 211 SER B CA 1
ATOM 4517 C C . SER B 2 236 ? 197.760 236.802 229.530 1.00 64.73 211 SER B C 1
ATOM 4518 O O . SER B 2 236 ? 198.115 237.945 229.819 1.00 64.73 211 SER B O 1
ATOM 4521 N N . PHE B 2 237 ? 198.246 236.121 228.493 1.00 66.13 212 PHE B N 1
ATOM 4522 C CA . PHE B 2 237 ? 199.113 236.697 227.477 1.00 66.13 212 PHE B CA 1
ATOM 4523 C C . PHE B 2 237 ? 198.477 236.504 226.109 1.00 66.13 212 PHE B C 1
ATOM 4524 O O . PHE B 2 237 ? 197.803 235.498 225.859 1.00 66.13 212 PHE B O 1
ATOM 4532 N N . ARG B 2 238 ? 198.700 237.476 225.227 1.00 69.13 213 ARG B N 1
ATOM 4533 C CA . ARG B 2 238 ? 198.330 237.376 223.820 1.00 69.13 213 ARG B CA 1
ATOM 4534 C C . ARG B 2 238 ? 199.606 237.264 222.997 1.00 69.13 213 ARG B C 1
ATOM 4535 O O . ARG B 2 238 ? 200.491 238.118 223.100 1.00 69.13 213 ARG B O 1
ATOM 4543 N N . LEU B 2 239 ? 199.692 236.211 222.190 1.00 69.04 214 LEU B N 1
ATOM 4544 C CA . LEU B 2 239 ? 200.862 235.905 221.380 1.00 69.04 214 LEU B CA 1
ATOM 4545 C C . LEU B 2 239 ? 200.500 236.028 219.909 1.00 69.04 214 LEU B C 1
ATOM 4546 O O . LEU B 2 239 ? 199.475 235.493 219.474 1.00 69.04 214 LEU B O 1
ATOM 4551 N N . LYS B 2 240 ? 201.341 236.726 219.152 1.00 70.83 215 LYS B N 1
ATOM 4552 C CA . LYS B 2 240 ? 201.201 236.863 217.709 1.00 70.83 215 LYS B CA 1
ATOM 4553 C C . LYS B 2 240 ? 202.335 236.109 217.032 1.00 70.83 215 LYS B C 1
ATOM 4554 O O . LYS B 2 240 ? 203.505 236.298 217.381 1.00 70.83 215 LYS B O 1
ATOM 4560 N N . ARG B 2 241 ? 201.989 235.258 216.072 1.00 73.32 216 ARG B N 1
ATOM 4561 C CA . ARG B 2 241 ? 202.976 234.416 215.412 1.00 73.32 216 ARG B CA 1
ATOM 4562 C C . ARG B 2 241 ? 203.750 235.204 214.364 1.00 73.32 216 ARG B C 1
ATOM 4563 O O . ARG B 2 241 ? 203.193 236.058 213.669 1.00 73.32 216 ARG B O 1
ATOM 4571 N N . ASN B 2 242 ? 205.043 234.911 214.257 1.00 77.30 217 ASN B N 1
ATOM 4572 C CA . ASN B 2 242 ? 205.888 235.533 213.247 1.00 77.30 217 ASN B CA 1
ATOM 4573 C C . ASN B 2 242 ? 205.744 234.802 211.919 1.00 77.30 217 ASN B C 1
ATOM 4574 O O . ASN B 2 242 ? 205.697 233.570 211.873 1.00 77.30 217 ASN B O 1
ATOM 4579 N N . ILE B 2 243 ? 205.689 235.575 210.834 1.00 80.55 218 ILE B N 1
ATOM 4580 C CA . ILE B 2 243 ? 205.362 235.038 209.517 1.00 80.55 218 ILE B CA 1
ATOM 4581 C C . ILE B 2 243 ? 206.592 234.747 208.657 1.00 80.55 218 ILE B C 1
ATOM 4582 O O . ILE B 2 243 ? 206.474 234.015 207.663 1.00 80.55 218 ILE B O 1
ATOM 4587 N N . GLY B 2 244 ? 207.765 235.274 209.016 1.00 82.84 219 GLY B N 1
ATOM 4588 C CA . GLY B 2 244 ? 208.926 235.139 208.147 1.00 82.84 219 GLY B CA 1
ATOM 4589 C C . GLY B 2 244 ? 209.360 233.699 207.944 1.00 82.84 219 GLY B C 1
ATOM 4590 O O . GLY B 2 244 ? 209.791 233.318 206.851 1.00 82.84 219 GLY B O 1
ATOM 4591 N N . TYR B 2 245 ? 209.254 232.880 208.993 1.00 83.46 220 TYR B N 1
ATOM 4592 C CA . TYR B 2 245 ? 209.655 231.482 208.882 1.00 83.46 220 TYR B CA 1
ATOM 4593 C C . TYR B 2 245 ? 208.824 230.751 207.838 1.00 83.46 220 TYR B C 1
ATOM 4594 O O . TYR B 2 245 ? 209.359 229.973 207.041 1.00 83.46 220 TYR B O 1
ATOM 4603 N N . PHE B 2 246 ? 207.513 230.990 207.823 1.00 81.10 221 PHE B N 1
ATOM 4604 C CA . PHE B 2 246 ? 206.651 230.294 206.876 1.00 81.10 221 PHE B CA 1
ATOM 4605 C C . PHE B 2 246 ? 206.817 230.834 205.464 1.00 81.10 221 PHE B C 1
ATOM 4606 O O . PHE B 2 246 ? 206.654 230.085 204.495 1.00 81.10 221 PHE B O 1
ATOM 4614 N N . ILE B 2 247 ? 207.134 232.122 205.322 1.00 82.79 222 ILE B N 1
ATOM 4615 C CA . ILE B 2 247 ? 207.458 232.654 204.003 1.00 82.79 222 ILE B CA 1
ATOM 4616 C C . ILE B 2 247 ? 208.712 231.981 203.466 1.00 82.79 222 ILE B C 1
ATOM 4617 O O . ILE B 2 247 ? 208.778 231.603 202.290 1.00 82.79 222 ILE B O 1
ATOM 4622 N N . LEU B 2 248 ? 209.726 231.817 204.317 1.00 86.86 223 LEU B N 1
ATOM 4623 C CA . LEU B 2 248 ? 210.950 231.156 203.878 1.00 86.86 223 LEU B CA 1
ATOM 4624 C C . LEU B 2 248 ? 210.728 229.674 203.600 1.00 86.86 223 LEU B C 1
ATOM 4625 O O . LEU B 2 248 ? 211.361 229.115 202.698 1.00 86.86 223 LEU B O 1
ATOM 4630 N N . GLN B 2 249 ? 209.840 229.028 204.352 1.00 86.60 224 GLN B N 1
ATOM 4631 C CA . GLN B 2 249 ? 209.712 227.576 204.355 1.00 86.60 224 GLN B CA 1
ATOM 4632 C C . GLN B 2 249 ? 208.612 227.056 203.440 1.00 86.60 224 GLN B C 1
ATOM 4633 O O . GLN B 2 249 ? 208.815 226.043 202.764 1.00 86.60 224 GLN B O 1
ATOM 4639 N N . THR B 2 250 ? 207.454 227.716 203.402 1.00 84.11 225 THR B N 1
ATOM 4640 C CA . THR B 2 250 ? 206.250 227.159 202.794 1.00 84.11 225 THR B CA 1
ATOM 4641 C C . THR B 2 250 ? 205.750 227.956 201.600 1.00 84.11 225 THR B C 1
ATOM 4642 O O . THR B 2 250 ? 205.536 227.382 200.527 1.00 84.11 225 THR B O 1
ATOM 4646 N N . TYR B 2 251 ? 205.549 229.265 201.753 1.00 82.61 226 TYR B N 1
ATOM 4647 C CA . TYR B 2 251 ? 204.870 230.032 200.712 1.00 82.61 226 TYR B CA 1
ATOM 4648 C C . TYR B 2 251 ? 205.746 230.192 199.475 1.00 82.61 226 TYR B C 1
ATOM 4649 O O . TYR B 2 251 ? 205.284 229.994 198.344 1.00 82.61 226 TYR B O 1
ATOM 4658 N N . MET B 2 252 ? 207.009 230.570 199.669 1.00 87.21 227 MET B N 1
ATOM 4659 C CA . MET B 2 252 ? 207.885 230.829 198.528 1.00 87.21 227 MET B CA 1
ATOM 4660 C C . MET B 2 252 ? 208.128 229.588 197.682 1.00 87.21 227 MET B C 1
ATOM 4661 O O . MET B 2 252 ? 208.080 229.698 196.445 1.00 87.21 227 MET B O 1
ATOM 4666 N N . PRO B 2 253 ? 208.420 228.410 198.247 1.00 85.28 228 PRO B N 1
ATOM 4667 C CA . PRO B 2 253 ? 208.487 227.209 197.396 1.00 85.28 228 PRO B CA 1
ATOM 4668 C C . PRO B 2 253 ? 207.209 226.935 196.624 1.00 85.28 228 PRO B C 1
ATOM 4669 O O . PRO B 2 253 ? 207.275 226.581 195.442 1.00 85.28 228 PRO B O 1
ATOM 4673 N N . SER B 2 254 ? 206.042 227.092 197.252 1.00 84.26 229 SER B N 1
ATOM 4674 C CA . SER B 2 254 ? 204.796 226.835 196.540 1.00 84.26 229 SER B CA 1
ATOM 4675 C C . SER B 2 254 ? 204.638 227.788 195.365 1.00 84.26 229 SER B C 1
ATOM 4676 O O . SER B 2 254 ? 204.267 227.371 194.261 1.00 84.26 229 SER B O 1
ATOM 4679 N N . ILE B 2 255 ? 204.955 229.067 195.576 1.00 83.88 230 ILE B N 1
ATOM 4680 C CA . ILE B 2 255 ? 204.905 230.034 194.483 1.00 83.88 230 ILE B CA 1
ATOM 4681 C C . ILE B 2 255 ? 205.905 229.656 193.397 1.00 83.88 230 ILE B C 1
ATOM 4682 O O . ILE B 2 255 ? 205.642 229.834 192.202 1.00 83.88 230 ILE B O 1
ATOM 4687 N N . LEU B 2 256 ? 207.065 229.130 193.792 1.00 86.06 231 LEU B N 1
ATOM 4688 C CA . LEU B 2 256 ? 208.098 228.803 192.814 1.00 86.06 231 LEU B CA 1
ATOM 4689 C C . LEU B 2 256 ? 207.670 227.648 191.915 1.00 86.06 231 LEU B C 1
ATOM 4690 O O . LEU B 2 256 ? 207.805 227.725 190.690 1.00 86.06 231 LEU B O 1
ATOM 4695 N N . ILE B 2 257 ? 207.149 226.565 192.500 1.00 84.27 232 ILE B N 1
ATOM 4696 C CA . ILE B 2 257 ? 206.623 225.482 191.663 1.00 84.27 232 ILE B CA 1
ATOM 4697 C C . ILE B 2 257 ? 205.415 225.932 190.847 1.00 84.27 232 ILE B C 1
ATOM 4698 O O . ILE B 2 257 ? 205.245 225.495 189.700 1.00 84.27 232 ILE B O 1
ATOM 4703 N N . THR B 2 258 ? 204.563 226.804 191.391 1.00 82.48 233 THR B N 1
ATOM 4704 C CA . THR B 2 258 ? 203.430 227.273 190.598 1.00 82.48 233 THR B CA 1
ATOM 4705 C C . THR B 2 258 ? 203.898 228.074 189.387 1.00 82.48 233 THR B C 1
ATOM 4706 O O . THR B 2 258 ? 203.337 227.942 188.294 1.00 82.48 233 THR B O 1
ATOM 4710 N N . ILE B 2 259 ? 204.923 228.908 189.561 1.00 83.95 234 ILE B N 1
ATOM 4711 C CA . ILE B 2 259 ? 205.472 229.649 188.429 1.00 83.95 234 ILE B CA 1
ATOM 4712 C C . ILE B 2 259 ? 206.152 228.699 187.452 1.00 83.95 234 ILE B C 1
ATOM 4713 O O . ILE B 2 259 ? 206.065 228.875 186.232 1.00 83.95 234 ILE B O 1
ATOM 4718 N N . LEU B 2 260 ? 206.848 227.685 187.972 1.00 84.75 235 LEU B N 1
ATOM 4719 C CA . LEU B 2 260 ? 207.515 226.716 187.111 1.00 84.75 235 LEU B CA 1
ATOM 4720 C C . LEU B 2 260 ? 206.519 225.955 186.250 1.00 84.75 235 LEU B C 1
ATOM 4721 O O . LEU B 2 260 ? 206.840 225.578 185.118 1.00 84.75 235 LEU B O 1
ATOM 4726 N N . SER B 2 261 ? 205.314 225.714 186.767 1.00 82.22 236 SER B N 1
ATOM 4727 C CA . SER B 2 261 ? 204.318 224.975 185.997 1.00 82.22 236 SER B CA 1
ATOM 4728 C C . SER B 2 261 ? 203.918 225.710 184.721 1.00 82.22 236 SER B C 1
ATOM 4729 O O . SER B 2 261 ? 203.486 225.075 183.754 1.00 82.22 236 SER B O 1
ATOM 4732 N N . TRP B 2 262 ? 204.054 227.038 184.692 1.00 83.43 237 TRP B N 1
ATOM 4733 C CA . TRP B 2 262 ? 203.662 227.815 183.521 1.00 83.43 237 TRP B CA 1
ATOM 4734 C C . TRP B 2 262 ? 204.662 227.730 182.376 1.00 83.43 237 TRP B C 1
ATOM 4735 O O . TRP B 2 262 ? 204.351 228.195 181.275 1.00 83.43 237 TRP B O 1
ATOM 4746 N N . VAL B 2 263 ? 205.849 227.162 182.602 1.00 84.82 238 VAL B N 1
ATOM 4747 C CA . VAL B 2 263 ? 206.831 227.037 181.529 1.00 84.82 238 VAL B CA 1
ATOM 4748 C C . VAL B 2 263 ? 206.309 226.135 180.418 1.00 84.82 238 VAL B C 1
ATOM 4749 O O . VAL B 2 263 ? 206.708 226.276 179.256 1.00 84.82 238 VAL B O 1
ATOM 4753 N N . SER B 2 264 ? 205.412 225.202 180.749 1.00 84.06 239 SER B N 1
ATOM 4754 C CA . SER B 2 264 ? 204.890 224.278 179.748 1.00 84.06 239 SER B CA 1
ATOM 4755 C C . SER B 2 264 ? 204.127 225.000 178.644 1.00 84.06 239 SER B C 1
ATOM 4756 O O . SER B 2 264 ? 204.058 224.502 177.515 1.00 84.06 239 SER B O 1
ATOM 4759 N N . PHE B 2 265 ? 203.550 226.166 178.940 1.00 84.77 240 PHE B N 1
ATOM 4760 C CA . PHE B 2 265 ? 202.778 226.878 177.927 1.00 84.77 240 PHE B CA 1
ATOM 4761 C C . PHE B 2 265 ? 203.657 227.374 176.785 1.00 84.77 240 PHE B C 1
ATOM 4762 O O . PHE B 2 265 ? 203.163 227.563 175.668 1.00 84.77 240 PHE B O 1
ATOM 4770 N N . TRP B 2 266 ? 204.947 227.590 177.037 1.00 89.55 241 TRP B N 1
ATOM 4771 C CA . TRP B 2 266 ? 205.877 228.025 176.003 1.00 89.55 241 TRP B CA 1
ATOM 4772 C C . TRP B 2 266 ? 206.523 226.870 175.248 1.00 89.55 241 TRP B C 1
ATOM 4773 O O . TRP B 2 266 ? 207.233 227.118 174.267 1.00 89.55 241 TRP B O 1
ATOM 4784 N N . ILE B 2 267 ? 206.302 225.626 175.670 1.00 87.11 242 ILE B N 1
ATOM 4785 C CA . ILE B 2 267 ? 206.872 224.469 174.988 1.00 87.11 242 ILE B CA 1
ATOM 4786 C C . ILE B 2 267 ? 205.995 224.113 173.795 1.00 87.11 242 ILE B C 1
ATOM 4787 O O . ILE B 2 267 ? 204.789 224.381 173.778 1.00 87.11 242 ILE B O 1
ATOM 4792 N N . ASN B 2 268 ? 206.611 223.510 172.782 1.00 90.20 243 ASN B N 1
ATOM 4793 C CA . ASN B 2 268 ? 205.886 223.123 171.580 1.00 90.20 243 ASN B CA 1
ATOM 4794 C C . ASN B 2 268 ? 204.839 222.064 171.905 1.00 90.20 243 ASN B C 1
ATOM 4795 O O . ASN B 2 268 ? 205.034 221.209 172.772 1.00 90.20 243 ASN B O 1
ATOM 4800 N N . TYR B 2 269 ? 203.713 222.129 171.192 1.00 88.74 244 TYR B N 1
ATOM 4801 C CA . TYR B 2 269 ? 202.592 221.244 171.490 1.00 88.74 244 TYR B CA 1
ATOM 4802 C C . TYR B 2 269 ? 202.930 219.779 171.234 1.00 88.74 244 TYR B C 1
ATOM 4803 O O . TYR B 2 269 ? 202.366 218.896 171.889 1.00 88.74 244 TYR B O 1
ATOM 4812 N N . ASP B 2 270 ? 203.830 219.496 170.290 1.00 88.27 245 ASP B N 1
ATOM 4813 C CA . ASP B 2 270 ? 204.135 218.108 169.950 1.00 88.27 245 ASP B CA 1
ATOM 4814 C C . ASP B 2 270 ? 205.122 217.458 170.913 1.00 88.27 245 ASP B C 1
ATOM 4815 O O . ASP B 2 270 ? 205.240 216.228 170.913 1.00 88.27 245 ASP B O 1
ATOM 4820 N N . ALA B 2 271 ? 205.827 218.241 171.731 1.00 84.90 246 ALA B N 1
ATOM 4821 C CA . ALA B 2 271 ? 206.768 217.695 172.709 1.00 84.90 246 ALA B CA 1
ATOM 4822 C C . ALA B 2 271 ? 205.976 217.253 173.936 1.00 84.90 246 ALA B C 1
ATOM 4823 O O . ALA B 2 271 ? 205.952 217.909 174.979 1.00 84.90 246 ALA B O 1
ATOM 4825 N N . SER B 2 272 ? 205.315 216.103 173.800 1.00 81.32 247 SER B N 1
ATOM 4826 C CA . SER B 2 272 ? 204.386 215.662 174.834 1.00 81.32 247 SER B CA 1
ATOM 4827 C C . SER B 2 272 ? 205.115 215.169 176.076 1.00 81.32 247 SER B C 1
ATOM 4828 O O . SER B 2 272 ? 204.652 215.398 177.200 1.00 81.32 247 SER B O 1
ATOM 4831 N N . ALA B 2 273 ? 206.248 214.489 175.897 1.00 80.62 248 ALA B N 1
ATOM 4832 C CA . ALA B 2 273 ? 206.958 213.925 177.040 1.00 80.62 248 ALA B CA 1
ATOM 4833 C C . ALA B 2 273 ? 207.425 215.019 177.991 1.00 80.62 248 ALA B C 1
ATOM 4834 O O . ALA B 2 273 ? 207.248 214.914 179.209 1.00 80.62 248 ALA B O 1
ATOM 4836 N N . ALA B 2 274 ? 207.998 216.094 177.448 1.00 83.50 249 ALA B N 1
ATOM 4837 C CA . ALA B 2 274 ? 208.527 217.161 178.292 1.00 83.50 249 ALA B CA 1
ATOM 4838 C C . ALA B 2 274 ? 207.416 217.851 179.072 1.00 83.50 249 ALA B C 1
ATOM 4839 O O . ALA B 2 274 ? 207.522 218.044 180.289 1.00 83.50 249 ALA B O 1
ATOM 4841 N N . ARG B 2 275 ? 206.338 218.231 178.384 1.00 82.13 250 ARG B N 1
ATOM 4842 C CA . ARG B 2 275 ? 205.249 218.940 179.047 1.00 82.13 250 ARG B CA 1
ATOM 4843 C C . ARG B 2 275 ? 204.565 218.058 180.084 1.00 82.13 250 ARG B C 1
ATOM 4844 O O . ARG B 2 275 ? 204.239 218.519 181.186 1.00 82.13 250 ARG B O 1
ATOM 4852 N N . VAL B 2 276 ? 204.347 216.784 179.754 1.00 78.84 251 VAL B N 1
ATOM 4853 C CA . VAL B 2 276 ? 203.704 215.879 180.698 1.00 78.84 251 VAL B CA 1
ATOM 4854 C C . VAL B 2 276 ? 204.587 215.670 181.921 1.00 78.84 251 VAL B C 1
ATOM 4855 O O . VAL B 2 276 ? 204.099 215.662 183.057 1.00 78.84 251 VAL B O 1
ATOM 4859 N N . ALA B 2 277 ? 205.896 215.490 181.716 1.00 80.76 252 ALA B N 1
ATOM 4860 C CA . ALA B 2 277 ? 206.799 215.318 182.847 1.00 80.76 252 ALA B CA 1
ATOM 4861 C C . ALA B 2 277 ? 206.813 216.557 183.730 1.00 80.76 252 ALA B C 1
ATOM 4862 O O . ALA B 2 277 ? 206.793 216.451 184.961 1.00 80.76 252 ALA B O 1
ATOM 4864 N N . LEU B 2 278 ? 206.837 217.743 183.116 1.00 82.87 253 LEU B N 1
ATOM 4865 C CA . LEU B 2 278 ? 206.827 218.981 183.887 1.00 82.87 253 LEU B CA 1
ATOM 4866 C C . LEU B 2 278 ? 205.559 219.096 184.725 1.00 82.87 253 LEU B C 1
ATOM 4867 O O . LEU B 2 278 ? 205.617 219.379 185.930 1.00 82.87 253 LEU B O 1
ATOM 4872 N N . GLY B 2 279 ? 204.400 218.854 184.107 1.00 79.18 254 GLY B N 1
ATOM 4873 C CA . GLY B 2 279 ? 203.151 218.947 184.845 1.00 79.18 254 GLY B CA 1
ATOM 4874 C C . GLY B 2 279 ? 203.055 217.935 185.970 1.00 79.18 254 GLY B C 1
ATOM 4875 O O . GLY B 2 279 ? 202.630 218.264 187.082 1.00 79.18 254 GLY B O 1
ATOM 4876 N N . ILE B 2 280 ? 203.458 216.691 185.701 1.00 78.39 255 ILE B N 1
ATOM 4877 C CA . ILE B 2 280 ? 203.383 215.648 186.718 1.00 78.39 255 ILE B CA 1
ATOM 4878 C C . ILE B 2 280 ? 204.307 215.975 187.881 1.00 78.39 255 ILE B C 1
ATOM 4879 O O . ILE B 2 280 ? 203.936 215.816 189.051 1.00 78.39 255 ILE B O 1
ATOM 4884 N N . THR B 2 281 ? 205.528 216.428 187.582 1.00 82.15 256 THR B N 1
ATOM 4885 C CA . THR B 2 281 ? 206.463 216.771 188.646 1.00 82.15 256 THR B CA 1
ATOM 4886 C C . THR B 2 281 ? 205.928 217.913 189.496 1.00 82.15 256 THR B C 1
ATOM 4887 O O . THR B 2 281 ? 206.025 217.873 190.727 1.00 82.15 256 THR B O 1
ATOM 4891 N N . THR B 2 282 ? 205.346 218.934 188.860 1.00 81.59 257 THR B N 1
ATOM 4892 C CA . THR B 2 282 ? 204.792 220.046 189.627 1.00 81.59 257 THR B CA 1
ATOM 4893 C C . THR B 2 282 ? 203.653 219.581 190.530 1.00 81.59 257 THR B C 1
ATOM 4894 O O . THR B 2 282 ? 203.591 219.955 191.710 1.00 81.59 257 THR B O 1
ATOM 4898 N N . VAL B 2 283 ? 202.754 218.747 189.999 1.00 80.04 258 VAL B N 1
ATOM 4899 C CA . VAL B 2 283 ? 201.610 218.284 190.783 1.00 80.04 258 VAL B CA 1
ATOM 4900 C C . VAL B 2 283 ? 202.081 217.460 191.977 1.00 80.04 258 VAL B C 1
ATOM 4901 O O . VAL B 2 283 ? 201.622 217.653 193.113 1.00 80.04 258 VAL B O 1
ATOM 4905 N N . LEU B 2 284 ? 203.005 216.527 191.739 1.00 80.09 259 LEU B N 1
ATOM 4906 C CA . LEU B 2 284 ? 203.472 215.673 192.825 1.00 80.09 259 LEU B CA 1
ATOM 4907 C C . LEU B 2 284 ? 204.252 216.469 193.860 1.00 80.09 259 LEU B C 1
ATOM 4908 O O . LEU B 2 284 ? 204.153 216.193 195.061 1.00 80.09 259 LEU B O 1
ATOM 4913 N N . THR B 2 285 ? 205.036 217.458 193.424 1.00 84.10 260 THR B N 1
ATOM 4914 C CA . THR B 2 285 ? 205.749 218.297 194.378 1.00 84.10 260 THR B CA 1
ATOM 4915 C C . THR B 2 285 ? 204.776 219.070 195.256 1.00 84.10 260 THR B C 1
ATOM 4916 O O . THR B 2 285 ? 204.977 219.175 196.472 1.00 84.10 260 THR B O 1
ATOM 4920 N N . MET B 2 286 ? 203.714 219.617 194.660 1.00 83.94 261 MET B N 1
ATOM 4921 C CA . MET B 2 286 ? 202.726 220.339 195.456 1.00 83.94 261 MET B CA 1
ATOM 4922 C C . MET B 2 286 ? 202.055 219.415 196.467 1.00 83.94 261 MET B C 1
ATOM 4923 O O . MET B 2 286 ? 201.880 219.782 197.638 1.00 83.94 261 MET B O 1
ATOM 4928 N N . THR B 2 287 ? 201.687 218.205 196.036 1.00 85.07 262 THR B N 1
ATOM 4929 C CA . THR B 2 287 ? 201.049 217.261 196.950 1.00 85.07 262 THR B CA 1
ATOM 4930 C C . THR B 2 287 ? 201.982 216.877 198.094 1.00 85.07 262 THR B C 1
ATOM 4931 O O . THR B 2 287 ? 201.562 216.818 199.259 1.00 85.07 262 THR B O 1
ATOM 4935 N N . THR B 2 288 ? 203.252 216.611 197.781 1.00 86.97 263 THR B N 1
ATOM 4936 C CA . THR B 2 288 ? 204.208 216.237 198.816 1.00 86.97 263 THR B CA 1
ATOM 4937 C C . THR B 2 288 ? 204.429 217.378 199.797 1.00 86.97 263 THR B C 1
ATOM 4938 O O . THR B 2 288 ? 204.528 217.152 201.009 1.00 86.97 263 THR B O 1
ATOM 4942 N N . ILE B 2 289 ? 204.519 218.611 199.291 1.00 86.03 264 ILE B N 1
ATOM 4943 C CA . ILE B 2 289 ? 204.688 219.761 200.173 1.00 86.03 264 ILE B CA 1
ATOM 4944 C C . ILE B 2 289 ? 203.497 219.877 201.112 1.00 86.03 264 ILE B C 1
ATOM 4945 O O . ILE B 2 289 ? 203.663 220.083 202.319 1.00 86.03 264 ILE B O 1
ATOM 4950 N N . ASN B 2 290 ? 202.281 219.727 200.579 1.00 87.76 265 ASN B N 1
ATOM 4951 C CA . ASN B 2 290 ? 201.090 219.826 201.419 1.00 87.76 265 ASN B CA 1
ATOM 4952 C C . ASN B 2 290 ? 201.090 218.755 202.505 1.00 87.76 265 ASN B C 1
ATOM 4953 O O . ASN B 2 290 ? 200.843 219.047 203.684 1.00 87.76 265 ASN B O 1
ATOM 4958 N N . THR B 2 291 ? 201.382 217.509 202.129 1.00 89.20 266 THR B N 1
ATOM 4959 C CA . THR B 2 291 ? 201.340 216.418 203.099 1.00 89.20 266 THR B CA 1
ATOM 4960 C C . THR B 2 291 ? 202.399 216.602 204.182 1.00 89.20 266 THR B C 1
ATOM 4961 O O . THR B 2 291 ? 202.100 216.518 205.381 1.00 89.20 266 THR B O 1
ATOM 4965 N N . HIS B 2 292 ? 203.645 216.861 203.780 1.00 90.81 267 HIS B N 1
ATOM 4966 C CA . HIS B 2 292 ? 204.714 217.002 204.759 1.00 90.81 267 HIS B CA 1
ATOM 4967 C C . HIS B 2 292 ? 204.569 218.265 205.596 1.00 90.81 267 HIS B C 1
ATOM 4968 O O . HIS B 2 292 ? 205.104 218.318 206.708 1.00 90.81 267 HIS B O 1
ATOM 4975 N N . LEU B 2 293 ? 203.865 219.280 205.093 1.00 87.04 268 LEU B N 1
ATOM 4976 C CA . LEU B 2 293 ? 203.565 220.442 205.918 1.00 87.04 268 LEU B CA 1
ATOM 4977 C C . LEU B 2 293 ? 202.510 220.109 206.962 1.00 87.04 268 LEU B C 1
ATOM 4978 O O . LEU B 2 293 ? 202.648 220.482 208.132 1.00 87.04 268 LEU B O 1
ATOM 4983 N N . ARG B 2 294 ? 201.449 219.405 206.560 1.00 85.61 269 ARG B N 1
ATOM 4984 C CA . ARG B 2 294 ? 200.385 219.087 207.504 1.00 85.61 269 ARG B CA 1
ATOM 4985 C C . ARG B 2 294 ? 200.793 218.021 208.512 1.00 85.61 269 ARG B C 1
ATOM 4986 O O . ARG B 2 294 ? 200.156 217.912 209.565 1.00 85.61 269 ARG B O 1
ATOM 4994 N N . GLU B 2 295 ? 201.833 217.236 208.226 1.00 89.86 270 GLU B N 1
ATOM 4995 C CA . GLU B 2 295 ? 202.213 216.159 209.136 1.00 89.86 270 GLU B CA 1
ATOM 4996 C C . GLU B 2 295 ? 202.871 216.649 210.422 1.00 89.86 270 GLU B C 1
ATOM 4997 O O . GLU B 2 295 ? 203.036 215.845 211.346 1.00 89.86 270 GLU B O 1
ATOM 5003 N N . THR B 2 296 ? 203.242 217.926 210.515 1.00 88.01 271 THR B N 1
ATOM 5004 C CA . THR B 2 296 ? 203.957 218.470 211.672 1.00 88.01 271 THR B CA 1
ATOM 5005 C C . THR B 2 296 ? 203.045 219.288 212.578 1.00 88.01 271 THR B C 1
ATOM 5006 O O . THR B 2 296 ? 203.471 220.296 213.149 1.00 88.01 271 THR B O 1
ATOM 5010 N N . LEU B 2 297 ? 201.794 218.871 212.736 1.00 81.46 272 LEU B N 1
ATOM 5011 C CA . LEU B 2 297 ? 200.805 219.627 213.490 1.00 81.46 272 LEU B CA 1
ATOM 5012 C C . LEU B 2 297 ? 199.836 218.641 214.119 1.00 81.46 272 LEU B C 1
ATOM 5013 O O . LEU B 2 297 ? 199.815 217.459 213.753 1.00 81.46 272 LEU B O 1
ATOM 5018 N N . PRO B 2 298 ? 199.022 219.086 215.076 1.00 78.20 273 PRO B N 1
ATOM 5019 C CA . PRO B 2 298 ? 197.989 218.198 215.619 1.00 78.20 273 PRO B CA 1
ATOM 5020 C C . PRO B 2 298 ? 196.935 217.869 214.573 1.00 78.20 273 PRO B C 1
ATOM 5021 O O . PRO B 2 298 ? 196.703 218.616 213.621 1.00 78.20 273 PRO B O 1
ATOM 5025 N N . LYS B 2 299 ? 196.287 216.721 214.769 1.00 77.42 274 LYS B N 1
ATOM 5026 C CA . LYS B 2 299 ? 195.301 216.208 213.817 1.00 77.42 274 LYS B CA 1
ATOM 5027 C C . LYS B 2 299 ? 193.967 216.929 214.018 1.00 77.42 274 LYS B C 1
ATOM 5028 O O . LYS B 2 299 ? 192.958 216.354 214.432 1.00 77.42 274 LYS B O 1
ATOM 5034 N N . ILE B 2 300 ? 193.975 218.219 213.704 1.00 77.51 275 ILE B N 1
ATOM 5035 C CA . ILE B 2 300 ? 192.774 219.044 213.830 1.00 77.51 275 ILE B CA 1
ATOM 5036 C C . ILE B 2 300 ? 191.833 218.716 212.674 1.00 77.51 275 ILE B C 1
ATOM 5037 O O . ILE B 2 300 ? 192.303 218.352 211.588 1.00 77.51 275 ILE B O 1
ATOM 5042 N N . PRO B 2 301 ? 190.512 218.842 212.842 1.00 76.92 276 PRO B N 1
ATOM 5043 C CA . PRO B 2 301 ? 189.587 218.439 211.778 1.00 76.92 276 PRO B CA 1
ATOM 5044 C C . PRO B 2 301 ? 189.283 219.502 210.735 1.00 76.92 276 PRO B C 1
ATOM 5045 O O . PRO B 2 301 ? 188.695 219.162 209.700 1.00 76.92 276 PRO B O 1
ATOM 5049 N N . TYR B 2 302 ? 189.660 220.756 210.965 1.00 77.71 277 TYR B N 1
ATOM 5050 C CA . TYR B 2 302 ? 189.281 221.872 210.108 1.00 77.71 277 TYR B CA 1
ATOM 5051 C C . TYR B 2 302 ? 190.461 222.304 209.246 1.00 77.71 277 TYR B C 1
ATOM 5052 O O . TYR B 2 302 ? 191.601 221.878 209.445 1.00 77.71 277 TYR B O 1
ATOM 5061 N N . VAL B 2 303 ? 190.163 223.159 208.273 1.00 80.31 278 VAL B N 1
ATOM 5062 C CA . VAL B 2 303 ? 191.142 223.626 207.299 1.00 80.31 278 VAL B CA 1
ATOM 5063 C C . VAL B 2 303 ? 191.766 224.923 207.795 1.00 80.31 278 VAL B C 1
ATOM 5064 O O . VAL B 2 303 ? 191.085 225.782 208.366 1.00 80.31 278 VAL B O 1
ATOM 5068 N N . LYS B 2 304 ? 193.070 225.059 207.577 1.00 79.42 279 LYS B N 1
ATOM 5069 C CA . LYS B 2 304 ? 193.829 226.242 207.951 1.00 79.42 279 LYS B CA 1
ATOM 5070 C C . LYS B 2 304 ? 194.035 227.140 206.735 1.00 79.42 279 LYS B C 1
ATOM 5071 O O . LYS B 2 304 ? 193.736 226.772 205.598 1.00 79.42 279 LYS B O 1
ATOM 5077 N N . ALA B 2 305 ? 194.554 228.343 206.992 1.00 80.30 280 ALA B N 1
ATOM 5078 C CA . ALA B 2 305 ? 194.813 229.284 205.906 1.00 80.30 280 ALA B CA 1
ATOM 5079 C C . ALA B 2 305 ? 195.876 228.750 204.954 1.00 80.30 280 ALA B C 1
ATOM 5080 O O . ALA B 2 305 ? 195.739 228.857 203.727 1.00 80.30 280 ALA B O 1
ATOM 5082 N N . ILE B 2 306 ? 196.945 228.174 205.502 1.00 81.90 281 ILE B N 1
ATOM 5083 C CA . ILE B 2 306 ? 198.004 227.631 204.662 1.00 81.90 281 ILE B CA 1
ATOM 5084 C C . ILE B 2 306 ? 197.488 226.454 203.847 1.00 81.90 281 ILE B C 1
ATOM 5085 O O . ILE B 2 306 ? 197.912 226.250 202.703 1.00 81.90 281 ILE B O 1
ATOM 5090 N N . ASP B 2 307 ? 196.572 225.664 204.412 1.00 82.95 282 ASP B N 1
ATOM 5091 C CA . ASP B 2 307 ? 195.936 224.606 203.636 1.00 82.95 282 ASP B CA 1
ATOM 5092 C C . ASP B 2 307 ? 195.167 225.185 202.458 1.00 82.95 282 ASP B C 1
ATOM 5093 O O . ASP B 2 307 ? 195.195 224.627 201.357 1.00 82.95 282 ASP B O 1
ATOM 5098 N N . MET B 2 308 ? 194.474 226.305 202.670 1.00 84.10 283 MET B N 1
ATOM 5099 C CA . MET B 2 308 ? 193.756 226.949 201.574 1.00 84.10 283 MET B CA 1
ATOM 5100 C C . MET B 2 308 ? 194.718 227.411 200.486 1.00 84.10 283 MET B C 1
ATOM 5101 O O . MET B 2 308 ? 194.457 227.221 199.290 1.00 84.10 283 MET B O 1
ATOM 5106 N N . TYR B 2 309 ? 195.842 228.011 200.883 1.00 82.32 284 TYR B N 1
ATOM 5107 C CA . TYR B 2 309 ? 196.821 228.463 199.897 1.00 82.32 284 TYR B CA 1
ATOM 5108 C C . TYR B 2 309 ? 197.392 227.293 199.103 1.00 82.32 284 TYR B C 1
ATOM 5109 O O . TYR B 2 309 ? 197.515 227.361 197.871 1.00 82.32 284 TYR B O 1
ATOM 5118 N N . LEU B 2 310 ? 197.743 226.205 199.791 1.00 83.51 285 LEU B N 1
ATOM 5119 C CA . LEU B 2 310 ? 198.311 225.051 199.104 1.00 83.51 285 LEU B CA 1
ATOM 5120 C C . LEU B 2 310 ? 197.284 224.390 198.193 1.00 83.51 285 LEU B C 1
ATOM 5121 O O . LEU B 2 310 ? 197.631 223.911 197.109 1.00 83.51 285 LEU B O 1
ATOM 5126 N N . MET B 2 311 ? 196.017 224.356 198.610 1.00 84.86 286 MET B N 1
ATOM 5127 C CA . MET B 2 311 ? 194.976 223.811 197.747 1.00 84.86 286 MET B CA 1
ATOM 5128 C C . MET B 2 311 ? 194.799 224.663 196.498 1.00 84.86 286 MET B C 1
ATOM 5129 O O . MET B 2 311 ? 194.598 224.131 195.400 1.00 84.86 286 MET B O 1
ATOM 5134 N N . GLY B 2 312 ? 194.870 225.987 196.643 1.00 81.71 287 GLY B N 1
ATOM 5135 C CA . GLY B 2 312 ? 194.810 226.846 195.469 1.00 81.71 287 GLY B CA 1
ATOM 5136 C C . GLY B 2 312 ? 195.960 226.599 194.509 1.00 81.71 287 GLY B C 1
ATOM 5137 O O . GLY B 2 312 ? 195.764 226.522 193.291 1.00 81.71 287 GLY B O 1
ATOM 5138 N N . CYS B 2 313 ? 197.175 226.462 195.045 1.00 82.17 288 CYS B N 1
ATOM 5139 C CA . CYS B 2 313 ? 198.324 226.173 194.190 1.00 82.17 288 CYS B CA 1
ATOM 5140 C C . CYS B 2 313 ? 198.170 224.824 193.493 1.00 82.17 288 CYS B C 1
ATOM 5141 O O . CYS B 2 313 ? 198.510 224.679 192.307 1.00 82.17 288 CYS B O 1
ATOM 5144 N N . PHE B 2 314 ? 197.665 223.821 194.218 1.00 81.68 289 PHE B N 1
ATOM 5145 C CA . PHE B 2 314 ? 197.419 222.517 193.615 1.00 81.68 289 PHE B CA 1
ATOM 5146 C C . PHE B 2 314 ? 196.414 222.624 192.479 1.00 81.68 289 PHE B C 1
ATOM 5147 O O . PHE B 2 314 ? 196.593 222.009 191.421 1.00 81.68 289 PHE B O 1
ATOM 5155 N N . VAL B 2 315 ? 195.344 223.392 192.685 1.00 80.67 290 VAL B N 1
ATOM 5156 C CA . VAL B 2 315 ? 194.343 223.568 191.638 1.00 80.67 290 VAL B CA 1
ATOM 5157 C C . VAL B 2 315 ? 194.970 224.223 190.415 1.00 80.67 290 VAL B C 1
ATOM 5158 O O . VAL B 2 315 ? 194.681 223.843 189.276 1.00 80.67 290 VAL B O 1
ATOM 5162 N N . PHE B 2 316 ? 195.840 225.211 190.630 1.00 81.25 291 PHE B N 1
ATOM 5163 C CA . PHE B 2 316 ? 196.464 225.895 189.498 1.00 81.25 291 PHE B CA 1
ATOM 5164 C C . PHE B 2 316 ? 197.340 224.945 188.682 1.00 81.25 291 PHE B C 1
ATOM 5165 O O . PHE B 2 316 ? 197.248 224.902 187.447 1.00 81.25 291 PHE B O 1
ATOM 5173 N N . VAL B 2 317 ? 198.195 224.169 189.353 1.00 80.35 292 VAL B N 1
ATOM 5174 C CA . VAL B 2 317 ? 199.081 223.273 188.605 1.00 80.35 292 VAL B CA 1
ATOM 5175 C C . VAL B 2 317 ? 198.277 222.165 187.924 1.00 80.35 292 VAL B C 1
ATOM 5176 O O . VAL B 2 317 ? 198.578 221.762 186.787 1.00 80.35 292 VAL B O 1
ATOM 5180 N N . PHE B 2 318 ? 197.235 221.664 188.595 1.00 78.80 293 PHE B N 1
ATOM 5181 C CA . PHE B 2 318 ? 196.383 220.652 187.982 1.00 78.80 293 PHE B CA 1
ATOM 5182 C C . PHE B 2 318 ? 195.690 221.200 186.744 1.00 78.80 293 PHE B C 1
ATOM 5183 O O . PHE B 2 318 ? 195.567 220.502 185.732 1.00 78.80 293 PHE B O 1
ATOM 5191 N N . LEU B 2 319 ? 195.229 222.451 186.804 1.00 79.65 294 LEU B N 1
ATOM 5192 C CA . LEU B 2 319 ? 194.597 223.056 185.641 1.00 79.65 294 LEU B CA 1
ATOM 5193 C C . LEU B 2 319 ? 195.589 223.256 184.507 1.00 79.65 294 LEU B C 1
ATOM 5194 O O . LEU B 2 319 ? 195.214 223.136 183.341 1.00 79.65 294 LEU B O 1
ATOM 5199 N N . ALA B 2 320 ? 196.850 223.561 184.816 1.00 79.37 295 ALA B N 1
ATOM 5200 C CA . ALA B 2 320 ? 197.854 223.659 183.757 1.00 79.37 295 ALA B CA 1
ATOM 5201 C C . ALA B 2 320 ? 198.045 222.316 183.053 1.00 79.37 295 ALA B C 1
ATOM 5202 O O . ALA B 2 320 ? 198.098 222.240 181.813 1.00 79.37 295 ALA B O 1
ATOM 5204 N N . LEU B 2 321 ? 198.146 221.238 183.835 1.00 78.26 296 LEU B N 1
ATOM 5205 C CA . LEU B 2 321 ? 198.297 219.917 183.229 1.00 78.26 296 LEU B CA 1
ATOM 5206 C C . LEU B 2 321 ? 197.071 219.547 182.397 1.00 78.26 296 LEU B C 1
ATOM 5207 O O . LEU B 2 321 ? 197.197 219.023 181.280 1.00 78.26 296 LEU B O 1
ATOM 5212 N N . LEU B 2 322 ? 195.874 219.824 182.918 1.00 79.99 297 LEU B N 1
ATOM 5213 C CA . LEU B 2 322 ? 194.662 219.558 182.152 1.00 79.99 297 LEU B CA 1
ATOM 5214 C C . LEU B 2 322 ? 194.594 220.422 180.903 1.00 79.99 297 LEU B C 1
ATOM 5215 O O . LEU B 2 322 ? 194.027 220.002 179.892 1.00 79.99 297 LEU B O 1
ATOM 5220 N N . GLU B 2 323 ? 195.154 221.632 180.953 1.00 83.88 298 GLU B N 1
ATOM 5221 C CA . GLU B 2 323 ? 195.198 222.472 179.764 1.00 83.88 298 GLU B CA 1
ATOM 5222 C C . GLU B 2 323 ? 196.042 221.828 178.680 1.00 83.88 298 GLU B C 1
ATOM 5223 O O . GLU B 2 323 ? 195.650 221.814 177.505 1.00 83.88 298 GLU B O 1
ATOM 5229 N N . TYR B 2 324 ? 197.209 221.290 179.046 1.00 81.73 299 TYR B N 1
ATOM 5230 C CA . TYR B 2 324 ? 197.994 220.599 178.027 1.00 81.73 299 TYR B CA 1
ATOM 5231 C C . TYR B 2 324 ? 197.250 219.379 177.496 1.00 81.73 299 TYR B C 1
ATOM 5232 O O . TYR B 2 324 ? 197.291 219.094 176.291 1.00 81.73 299 TYR B O 1
ATOM 5241 N N . ALA B 2 325 ? 196.594 218.626 178.382 1.00 80.68 300 ALA B N 1
ATOM 5242 C CA . ALA B 2 325 ? 195.847 217.455 177.929 1.00 80.68 300 ALA B CA 1
ATOM 5243 C C . ALA B 2 325 ? 194.750 217.854 176.949 1.00 80.68 300 ALA B C 1
ATOM 5244 O O . ALA B 2 325 ? 194.531 217.179 175.935 1.00 80.68 300 ALA B O 1
ATOM 5246 N N . PHE B 2 326 ? 194.062 218.959 177.231 1.00 85.36 301 PHE B N 1
ATOM 5247 C CA . PHE B 2 326 ? 193.033 219.459 176.329 1.00 85.36 301 PHE B CA 1
ATOM 5248 C C . PHE B 2 326 ? 193.625 219.871 174.988 1.00 85.36 301 PHE B C 1
ATOM 5249 O O . PHE B 2 326 ? 193.029 219.615 173.937 1.00 85.36 301 PHE B O 1
ATOM 5257 N N . VAL B 2 327 ? 194.790 220.523 175.004 1.00 85.65 302 VAL B N 1
ATOM 5258 C CA . VAL B 2 327 ? 195.436 220.922 173.754 1.00 85.65 302 VAL B CA 1
ATOM 5259 C C . VAL B 2 327 ? 195.772 219.691 172.918 1.00 85.65 302 VAL B C 1
ATOM 5260 O O . VAL B 2 327 ? 195.505 219.641 171.709 1.00 85.65 302 VAL B O 1
ATOM 5264 N N . ASN B 2 328 ? 196.359 218.677 173.558 1.00 83.17 303 ASN B N 1
ATOM 5265 C CA . ASN B 2 328 ? 196.733 217.461 172.844 1.00 83.17 303 ASN B CA 1
ATOM 5266 C C . ASN B 2 328 ? 195.509 216.760 172.273 1.00 83.17 303 ASN B C 1
ATOM 5267 O O . ASN B 2 328 ? 195.537 216.268 171.138 1.00 83.17 303 ASN B O 1
ATOM 5272 N N . TYR B 2 329 ? 194.424 216.696 173.049 1.00 86.36 304 TYR B N 1
ATOM 5273 C CA . TYR B 2 329 ? 193.202 216.079 172.548 1.00 86.36 304 TYR B CA 1
ATOM 5274 C C . TYR B 2 329 ? 192.655 216.847 171.354 1.00 86.36 304 TYR B C 1
ATOM 5275 O O . TYR B 2 329 ? 192.401 216.264 170.296 1.00 86.36 304 TYR B O 1
ATOM 5284 N N . ILE B 2 330 ? 192.505 218.168 171.495 1.00 89.84 305 ILE B N 1
ATOM 5285 C CA . ILE B 2 330 ? 191.919 218.983 170.435 1.00 89.84 305 ILE B CA 1
ATOM 5286 C C . ILE B 2 330 ? 192.751 218.897 169.167 1.00 89.84 305 ILE B C 1
ATOM 5287 O O . ILE B 2 330 ? 192.213 218.995 168.058 1.00 89.84 305 ILE B O 1
ATOM 5292 N N . PHE B 2 331 ? 194.063 218.717 169.294 1.00 90.84 306 PHE B N 1
ATOM 5293 C CA . PHE B 2 331 ? 194.863 218.515 168.095 1.00 90.84 306 PHE B CA 1
ATOM 5294 C C . PHE B 2 331 ? 194.622 217.124 167.521 1.00 90.84 306 PHE B C 1
ATOM 5295 O O . PHE B 2 331 ? 194.037 216.988 166.443 1.00 90.84 306 PHE B O 1
ATOM 5303 N N . PHE B 2 332 ? 195.003 216.081 168.260 1.00 89.73 307 PHE B N 1
ATOM 5304 C CA . PHE B 2 332 ? 195.122 214.760 167.652 1.00 89.73 307 PHE B CA 1
ATOM 5305 C C . PHE B 2 332 ? 193.767 214.093 167.444 1.00 89.73 307 PHE B C 1
ATOM 5306 O O . PHE B 2 332 ? 193.494 213.564 166.361 1.00 89.73 307 PHE B O 1
ATOM 5314 N N . GLY B 2 333 ? 192.903 214.100 168.457 1.00 94.05 308 GLY B N 1
ATOM 5315 C CA . GLY B 2 333 ? 191.635 213.416 168.341 1.00 94.05 308 GLY B CA 1
ATOM 5316 C C . GLY B 2 333 ? 190.560 214.166 167.592 1.00 94.05 308 GLY B C 1
ATOM 5317 O O . GLY B 2 333 ? 189.441 213.658 167.486 1.00 94.05 308 GLY B O 1
ATOM 5318 N N . ARG B 2 334 ? 190.861 215.364 167.074 1.00 101.20 309 ARG B N 1
ATOM 5319 C CA . ARG B 2 334 ? 189.891 216.168 166.341 1.00 101.20 309 ARG B CA 1
ATOM 5320 C C . ARG B 2 334 ? 190.403 216.732 165.023 1.00 101.20 309 ARG B C 1
ATOM 5321 O O . ARG B 2 334 ? 189.591 217.256 164.254 1.00 101.20 309 ARG B O 1
ATOM 5329 N N . GLY B 2 335 ? 191.700 216.652 164.730 1.00 105.49 310 GLY B N 1
ATOM 5330 C CA . GLY B 2 335 ? 192.203 217.099 163.455 1.00 105.49 310 GLY B CA 1
ATOM 5331 C C . GLY B 2 335 ? 191.704 216.293 162.271 1.00 105.49 310 GLY B C 1
ATOM 5332 O O . GLY B 2 335 ? 191.295 216.859 161.253 1.00 105.49 310 GLY B O 1
ATOM 5333 N N . PRO B 2 336 ? 191.757 214.956 162.357 1.00 107.82 311 PRO B N 1
ATOM 5334 C CA . PRO B 2 336 ? 191.192 214.148 161.262 1.00 107.82 311 PRO B CA 1
ATOM 5335 C C . PRO B 2 336 ? 189.719 214.414 161.007 1.00 107.82 311 PRO B C 1
ATOM 5336 O O . PRO B 2 336 ? 189.295 214.456 159.845 1.00 107.82 311 PRO B O 1
ATOM 5340 N N . GLN B 2 337 ? 188.925 214.611 162.061 1.00 110.40 312 GLN B N 1
ATOM 5341 C CA . GLN B 2 337 ? 187.504 214.882 161.870 1.00 110.40 312 GLN B CA 1
ATOM 5342 C C . GLN B 2 337 ? 187.288 216.225 161.185 1.00 110.40 312 GLN B C 1
ATOM 5343 O O . GLN B 2 337 ? 186.454 216.339 160.278 1.00 110.40 312 GLN B O 1
ATOM 5349 N N . ARG B 2 338 ? 188.030 217.253 161.604 1.00 111.16 313 ARG B N 1
ATOM 5350 C CA . ARG B 2 338 ? 187.919 218.557 160.959 1.00 111.16 313 ARG B CA 1
ATOM 5351 C C . ARG B 2 338 ? 188.355 218.484 159.502 1.00 111.16 313 ARG B C 1
ATOM 5352 O O . ARG B 2 338 ? 187.728 219.091 158.626 1.00 111.16 313 ARG B O 1
ATOM 5360 N N . GLN B 2 339 ? 189.435 217.750 159.226 1.00 115.10 314 GLN B N 1
ATOM 5361 C CA . GLN B 2 339 ? 189.914 217.622 157.854 1.00 115.10 314 GLN B CA 1
ATOM 5362 C C . GLN B 2 339 ? 188.894 216.902 156.981 1.00 115.10 314 GLN B C 1
ATOM 5363 O O . GLN B 2 339 ? 188.642 217.311 155.842 1.00 115.10 314 GLN B O 1
ATOM 5369 N N . LYS B 2 340 ? 188.297 215.825 157.498 1.00 117.16 315 LYS B N 1
ATOM 5370 C CA . LYS B 2 340 ? 187.289 215.100 156.733 1.00 117.16 315 LYS B CA 1
ATOM 5371 C C . LYS B 2 340 ? 186.057 215.962 156.490 1.00 117.16 315 LYS B C 1
ATOM 5372 O O . LYS B 2 340 ? 185.508 215.970 155.382 1.00 117.16 315 LYS B O 1
ATOM 5378 N N . LYS B 2 341 ? 185.604 216.689 157.514 1.00 118.44 316 LYS B N 1
ATOM 5379 C CA . LYS B 2 341 ? 184.445 217.558 157.342 1.00 118.44 316 LYS B CA 1
ATOM 5380 C C . LYS B 2 341 ? 184.742 218.681 156.357 1.00 118.44 316 LYS B C 1
ATOM 5381 O O . LYS B 2 341 ? 183.904 219.007 155.508 1.00 118.44 316 LYS B O 1
ATOM 5387 N N . LEU B 2 342 ? 185.930 219.276 156.452 1.00 118.78 317 LEU B N 1
ATOM 5388 C CA . LEU B 2 342 ? 186.333 220.391 155.598 1.00 118.78 317 LEU B CA 1
ATOM 5389 C C . LEU B 2 342 ? 187.645 220.071 154.891 1.00 118.78 317 LEU B C 1
ATOM 5390 O O . LEU B 2 342 ? 187.707 219.168 154.056 1.00 118.78 317 LEU B O 1
ATOM 5395 N N . ILE B 2 439 ? 186.911 234.578 175.227 1.00 105.59 414 ILE B N 1
ATOM 5396 C CA . ILE B 2 439 ? 187.689 233.357 175.068 1.00 105.59 414 ILE B CA 1
ATOM 5397 C C . ILE B 2 439 ? 188.033 233.169 173.588 1.00 105.59 414 ILE B C 1
ATOM 5398 O O . ILE B 2 439 ? 187.331 233.695 172.725 1.00 105.59 414 ILE B O 1
ATOM 5403 N N . PRO B 2 440 ? 189.096 232.427 173.283 1.00 104.34 415 PRO B N 1
ATOM 5404 C CA . PRO B 2 440 ? 189.496 232.241 171.887 1.00 104.34 415 PRO B CA 1
ATOM 5405 C C . PRO B 2 440 ? 188.690 231.118 171.242 1.00 104.34 415 PRO B C 1
ATOM 5406 O O . PRO B 2 440 ? 187.837 230.493 171.867 1.00 104.34 415 PRO B O 1
ATOM 5410 N N . ASP B 2 441 ? 188.967 230.880 169.964 1.00 105.41 416 ASP B N 1
ATOM 5411 C CA . ASP B 2 441 ? 188.358 229.754 169.272 1.00 105.41 416 ASP B CA 1
ATOM 5412 C C . ASP B 2 441 ? 188.928 228.445 169.805 1.00 105.41 416 ASP B C 1
ATOM 5413 O O . ASP B 2 441 ? 190.138 228.317 170.015 1.00 105.41 416 ASP B O 1
ATOM 5418 N N . LEU B 2 442 ? 188.050 227.471 170.023 1.00 100.77 417 LEU B N 1
ATOM 5419 C CA . LEU B 2 442 ? 188.445 226.172 170.572 1.00 100.77 417 LEU B CA 1
ATOM 5420 C C . LEU B 2 442 ? 188.785 225.186 169.455 1.00 100.77 417 LEU B C 1
ATOM 5421 O O . LEU B 2 442 ? 188.265 224.072 169.389 1.00 100.77 417 LEU B O 1
ATOM 5426 N N . THR B 2 443 ? 189.662 225.615 168.541 1.00 103.10 418 THR B N 1
ATOM 5427 C CA . THR B 2 443 ? 190.140 224.755 167.467 1.00 103.10 418 THR B CA 1
ATOM 5428 C C . THR B 2 443 ? 191.602 224.980 167.103 1.00 103.10 418 THR B C 1
ATOM 5429 O O . THR B 2 443 ? 192.087 224.329 166.172 1.00 103.10 418 THR B O 1
ATOM 5433 N N . ASP B 2 444 ? 192.320 225.862 167.802 1.00 99.40 419 ASP B N 1
ATOM 5434 C CA . ASP B 2 444 ? 193.704 226.200 167.485 1.00 99.40 419 ASP B CA 1
ATOM 5435 C C . ASP B 2 444 ? 194.540 226.054 168.745 1.00 99.40 419 ASP B C 1
ATOM 5436 O O . ASP B 2 444 ? 194.268 226.715 169.752 1.00 99.40 419 ASP B O 1
ATOM 5441 N N . VAL B 2 445 ? 195.558 225.194 168.684 1.00 92.98 420 VAL B N 1
ATOM 5442 C CA . VAL B 2 445 ? 196.398 224.954 169.853 1.00 92.98 420 VAL B CA 1
ATOM 5443 C C . VAL B 2 445 ? 197.205 226.199 170.201 1.00 92.98 420 VAL B C 1
ATOM 5444 O O . VAL B 2 445 ? 197.429 226.499 171.380 1.00 92.98 420 VAL B O 1
ATOM 5448 N N . ASN B 2 446 ? 197.663 226.937 169.188 1.00 95.72 421 ASN B N 1
ATOM 5449 C CA . ASN B 2 446 ? 198.453 228.135 169.447 1.00 95.72 421 ASN B CA 1
ATOM 5450 C C . ASN B 2 446 ? 197.628 229.192 170.168 1.00 95.72 421 ASN B C 1
ATOM 5451 O O . ASN B 2 446 ? 198.124 229.863 171.082 1.00 95.72 421 ASN B O 1
ATOM 5456 N N . ALA B 2 447 ? 196.364 229.355 169.770 1.00 95.76 422 ALA B N 1
ATOM 5457 C CA . ALA B 2 447 ? 195.497 230.313 170.445 1.00 95.76 422 ALA B CA 1
ATOM 5458 C C . ALA B 2 447 ? 195.291 229.931 171.904 1.00 95.76 422 ALA B C 1
ATOM 5459 O O . ALA B 2 447 ? 195.325 230.793 172.789 1.00 95.76 422 ALA B O 1
ATOM 5461 N N . ILE B 2 448 ? 195.084 228.640 172.174 1.00 91.70 423 ILE B N 1
ATOM 5462 C CA . ILE B 2 448 ? 194.891 228.188 173.548 1.00 91.70 423 ILE B CA 1
ATOM 5463 C C . ILE B 2 448 ? 196.153 228.424 174.367 1.00 91.70 423 ILE B C 1
ATOM 5464 O O . ILE B 2 448 ? 196.086 228.854 175.524 1.00 91.70 423 ILE B O 1
ATOM 5469 N N . ASP B 2 449 ? 197.321 228.137 173.788 1.00 92.04 424 ASP B N 1
ATOM 5470 C CA . ASP B 2 449 ? 198.571 228.355 174.511 1.00 92.04 424 ASP B CA 1
ATOM 5471 C C . ASP B 2 449 ? 198.783 229.832 174.820 1.00 92.04 424 ASP B C 1
ATOM 5472 O O . ASP B 2 449 ? 199.188 230.186 175.933 1.00 92.04 424 ASP B O 1
ATOM 5477 N N . ARG B 2 450 ? 198.515 230.710 173.851 1.00 92.38 425 ARG B N 1
ATOM 5478 C CA . ARG B 2 450 ? 198.669 232.142 174.096 1.00 92.38 425 ARG B CA 1
ATOM 5479 C C . ARG B 2 450 ? 197.688 232.629 175.157 1.00 92.38 425 ARG B C 1
ATOM 5480 O O . ARG B 2 450 ? 198.048 233.424 176.037 1.00 92.38 425 ARG B O 1
ATOM 5488 N N . TRP B 2 451 ? 196.441 232.158 175.090 1.00 93.53 426 TRP B N 1
ATOM 5489 C CA . TRP B 2 451 ? 195.445 232.534 176.085 1.00 93.53 426 TRP B CA 1
ATOM 5490 C C . TRP B 2 451 ? 195.864 232.079 177.476 1.00 93.53 426 TRP B C 1
ATOM 5491 O O . TRP B 2 451 ? 195.721 232.826 178.450 1.00 93.53 426 TRP B O 1
ATOM 5502 N N . SER B 2 452 ? 196.390 230.857 177.588 1.00 88.65 427 SER B N 1
ATOM 5503 C CA . SER B 2 452 ? 196.867 230.372 178.878 1.00 88.65 427 SER B CA 1
ATOM 5504 C C . SER B 2 452 ? 198.035 231.208 179.383 1.00 88.65 427 SER B C 1
ATOM 5505 O O . SER B 2 452 ? 198.092 231.552 180.570 1.00 88.65 427 SER B O 1
ATOM 5508 N N . ARG B 2 453 ? 198.970 231.551 178.489 1.00 89.45 428 ARG B N 1
ATOM 5509 C CA . ARG B 2 453 ? 200.095 232.403 178.864 1.00 89.45 428 ARG B CA 1
ATOM 5510 C C . ARG B 2 453 ? 199.612 233.725 179.440 1.00 89.45 428 ARG B C 1
ATOM 5511 O O . ARG B 2 453 ? 200.158 234.218 180.433 1.00 89.45 428 ARG B O 1
ATOM 5519 N N . ILE B 2 454 ? 198.593 234.318 178.819 1.00 90.40 429 ILE B N 1
ATOM 5520 C CA . ILE B 2 454 ? 198.081 235.594 179.307 1.00 90.40 429 ILE B CA 1
ATOM 5521 C C . ILE B 2 454 ? 197.346 235.414 180.632 1.00 90.40 429 ILE B C 1
ATOM 5522 O O . ILE B 2 454 ? 197.494 236.227 181.551 1.00 90.40 429 ILE B O 1
ATOM 5527 N N . VAL B 2 455 ? 196.558 234.349 180.761 1.00 87.03 430 VAL B N 1
ATOM 5528 C CA . VAL B 2 455 ? 195.549 234.282 181.814 1.00 87.03 430 VAL B CA 1
ATOM 5529 C C . VAL B 2 455 ? 196.095 233.685 183.107 1.00 87.03 430 VAL B C 1
ATOM 5530 O O . VAL B 2 455 ? 195.721 234.130 184.194 1.00 87.03 430 VAL B O 1
ATOM 5534 N N . PHE B 2 456 ? 196.949 232.661 183.035 1.00 83.57 431 PHE B N 1
ATOM 5535 C CA . PHE B 2 456 ? 197.359 231.969 184.257 1.00 83.57 431 PHE B CA 1
ATOM 5536 C C . PHE B 2 456 ? 198.105 232.870 185.235 1.00 83.57 431 PHE B C 1
ATOM 5537 O O . PHE B 2 456 ? 197.742 232.881 186.426 1.00 83.57 431 PHE B O 1
ATOM 5545 N N . PRO B 2 457 ? 199.132 233.630 184.832 1.00 85.37 432 PRO B N 1
ATOM 5546 C CA . PRO B 2 457 ? 199.765 234.547 185.796 1.00 85.37 432 PRO B CA 1
ATOM 5547 C C . PRO B 2 457 ? 198.816 235.589 186.359 1.00 85.37 432 PRO B C 1
ATOM 5548 O O . PRO B 2 457 ? 198.888 235.905 187.553 1.00 85.37 432 PRO B O 1
ATOM 5552 N N . PHE B 2 458 ? 197.914 236.123 185.533 1.00 86.61 433 PHE B N 1
ATOM 5553 C CA . PHE B 2 458 ? 196.983 237.139 186.011 1.00 86.61 433 PHE B CA 1
ATOM 5554 C C . PHE B 2 458 ? 196.045 236.565 187.065 1.00 86.61 433 PHE B C 1
ATOM 5555 O O . PHE B 2 458 ? 195.820 237.176 188.117 1.00 86.61 433 PHE B O 1
ATOM 5563 N N . THR B 2 459 ? 195.499 235.377 186.804 1.00 84.21 434 THR B N 1
ATOM 5564 C CA . THR B 2 459 ? 194.592 234.757 187.762 1.00 84.21 434 THR B CA 1
ATOM 5565 C C . THR B 2 459 ? 195.322 234.380 189.045 1.00 84.21 434 THR B C 1
ATOM 5566 O O . THR B 2 459 ? 194.768 234.519 190.141 1.00 84.21 434 THR B O 1
ATOM 5570 N N . PHE B 2 460 ? 196.562 233.897 188.935 1.00 82.71 435 PHE B N 1
ATOM 5571 C CA . PHE B 2 460 ? 197.318 233.568 190.140 1.00 82.71 435 PHE B CA 1
ATOM 5572 C C . PHE B 2 460 ? 197.609 234.815 190.968 1.00 82.71 435 PHE B C 1
ATOM 5573 O O . PHE B 2 460 ? 197.523 234.782 192.202 1.00 82.71 435 PHE B O 1
ATOM 5581 N N . SER B 2 461 ? 197.955 235.924 190.310 1.00 85.06 436 SER B N 1
ATOM 5582 C CA . SER B 2 461 ? 198.181 237.170 191.034 1.00 85.06 436 SER B CA 1
ATOM 5583 C C . SER B 2 461 ? 196.905 237.650 191.713 1.00 85.06 436 SER B C 1
ATOM 5584 O O . SER B 2 461 ? 196.942 238.136 192.850 1.00 85.06 436 SER B O 1
ATOM 5587 N N . LEU B 2 462 ? 195.765 237.530 191.029 1.00 84.11 437 LEU B N 1
ATOM 5588 C CA . LEU B 2 462 ? 194.496 237.918 191.638 1.00 84.11 437 LEU B CA 1
ATOM 5589 C C . LEU B 2 462 ? 194.184 237.051 192.852 1.00 84.11 437 LEU B C 1
ATOM 5590 O O . LEU B 2 462 ? 193.715 237.552 193.884 1.00 84.11 437 LEU B O 1
ATOM 5595 N N . PHE B 2 463 ? 194.435 235.744 192.745 1.00 83.09 438 PHE B N 1
ATOM 5596 C CA . PHE B 2 463 ? 194.219 234.847 193.876 1.00 83.09 438 PHE B CA 1
ATOM 5597 C C . PHE B 2 463 ? 195.106 235.227 195.053 1.00 83.09 438 PHE B C 1
ATOM 5598 O O . PHE B 2 463 ? 194.651 235.240 196.202 1.00 83.09 438 PHE B O 1
ATOM 5606 N N . ASN B 2 464 ? 196.375 235.538 194.785 1.00 83.89 439 ASN B N 1
ATOM 5607 C CA . ASN B 2 464 ? 197.273 235.954 195.858 1.00 83.89 439 ASN B CA 1
ATOM 5608 C C . ASN B 2 464 ? 196.798 237.246 196.504 1.00 83.89 439 ASN B C 1
ATOM 5609 O O . ASN B 2 464 ? 196.840 237.386 197.732 1.00 83.89 439 ASN B O 1
ATOM 5614 N N . LEU B 2 465 ? 196.346 238.204 195.693 1.00 85.20 440 LEU B N 1
ATOM 5615 C CA . LEU B 2 465 ? 195.853 239.465 196.235 1.00 85.20 440 LEU B CA 1
ATOM 5616 C C . LEU B 2 465 ? 194.661 239.232 197.154 1.00 85.20 440 LEU B C 1
ATOM 5617 O O . LEU B 2 465 ? 194.614 239.756 198.273 1.00 85.20 440 LEU B O 1
ATOM 5622 N N . VAL B 2 466 ? 193.699 238.424 196.705 1.00 83.91 441 VAL B N 1
ATOM 5623 C CA . VAL B 2 466 ? 192.515 238.160 197.519 1.00 83.91 441 VAL B CA 1
ATOM 5624 C C . VAL B 2 466 ? 192.902 237.440 198.806 1.00 83.91 441 VAL B C 1
ATOM 5625 O O . VAL B 2 466 ? 192.428 237.788 199.897 1.00 83.91 441 VAL B O 1
ATOM 5629 N N . TYR B 2 467 ? 193.773 236.433 198.703 1.00 82.65 442 TYR B N 1
ATOM 5630 C CA . TYR B 2 467 ? 194.155 235.654 199.876 1.00 82.65 442 TYR B CA 1
ATOM 5631 C C . TYR B 2 467 ? 194.860 236.525 200.907 1.00 82.65 442 TYR B C 1
ATOM 5632 O O . TYR B 2 467 ? 194.558 236.457 202.103 1.00 82.65 442 TYR B O 1
ATOM 5641 N N . TRP B 2 468 ? 195.805 237.356 200.462 1.00 83.88 443 TRP B N 1
ATOM 5642 C CA . TRP B 2 468 ? 196.561 238.161 201.413 1.00 83.88 443 TRP B CA 1
ATOM 5643 C C . TRP B 2 468 ? 195.734 239.319 201.953 1.00 83.88 443 TRP B C 1
ATOM 5644 O O . TRP B 2 468 ? 195.987 239.783 203.070 1.00 83.88 443 TRP B O 1
ATOM 5655 N N . LEU B 2 469 ? 194.746 239.800 201.194 1.00 84.98 444 LEU B N 1
ATOM 5656 C CA . LEU B 2 469 ? 193.855 240.820 201.734 1.00 84.98 444 LEU B CA 1
ATOM 5657 C C . LEU B 2 469 ? 192.931 240.236 202.793 1.00 84.98 444 LEU B C 1
ATOM 5658 O O . LEU B 2 469 ? 192.658 240.885 203.809 1.00 84.98 444 LEU B O 1
ATOM 5663 N N . TYR B 2 470 ? 192.438 239.015 202.577 1.00 84.70 445 TYR B N 1
ATOM 5664 C CA . TYR B 2 470 ? 191.494 238.428 203.523 1.00 84.70 445 TYR B CA 1
ATOM 5665 C C . TYR B 2 470 ? 192.155 238.143 204.867 1.00 84.70 445 TYR B C 1
ATOM 5666 O O . TYR B 2 470 ? 191.603 238.474 205.922 1.00 84.70 445 TYR B O 1
ATOM 5675 N N . TYR B 2 471 ? 193.340 237.537 204.851 1.00 82.47 446 TYR B N 1
ATOM 5676 C CA . TYR B 2 471 ? 193.985 237.057 206.067 1.00 82.47 446 TYR B CA 1
ATOM 5677 C C . TYR B 2 471 ? 194.899 238.088 206.721 1.00 82.47 446 TYR B C 1
ATOM 5678 O O . TYR B 2 471 ? 195.511 237.777 207.748 1.00 82.47 446 TYR B O 1
ATOM 5687 N N . VAL B 2 472 ? 195.011 239.291 206.163 1.00 83.98 447 VAL B N 1
ATOM 5688 C CA . VAL B 2 472 ? 195.805 240.355 206.773 1.00 83.98 447 VAL B CA 1
ATOM 5689 C C . VAL B 2 472 ? 195.039 241.667 206.676 1.00 83.98 447 VAL B C 1
ATOM 5690 O O . VAL B 2 472 ? 195.035 242.465 207.612 1.00 83.98 447 VAL B O 1
ATOM 5694 N N . GLY C 3 64 ? 234.404 208.498 271.983 1.00 78.81 25 GLY C N 1
ATOM 5695 C CA . GLY C 3 64 ? 235.529 209.060 271.258 1.00 78.81 25 GLY C CA 1
ATOM 5696 C C . GLY C 3 64 ? 235.615 210.566 271.393 1.00 78.81 25 GLY C C 1
ATOM 5697 O O . GLY C 3 64 ? 234.614 211.233 271.649 1.00 78.81 25 GLY C O 1
ATOM 5698 N N . ASP C 3 65 ? 236.826 211.103 271.226 1.00 78.77 26 ASP C N 1
ATOM 5699 C CA . ASP C 3 65 ? 237.012 212.549 271.309 1.00 78.77 26 ASP C CA 1
ATOM 5700 C C . ASP C 3 65 ? 236.239 213.270 270.210 1.00 78.77 26 ASP C C 1
ATOM 5701 O O . ASP C 3 65 ? 235.632 214.321 270.451 1.00 78.77 26 ASP C O 1
ATOM 5706 N N . VAL C 3 66 ? 236.243 212.717 268.995 1.00 73.33 27 VAL C N 1
ATOM 5707 C CA . VAL C 3 66 ? 235.546 213.368 267.889 1.00 73.33 27 VAL C CA 1
ATOM 5708 C C . VAL C 3 66 ? 234.041 213.352 268.124 1.00 73.33 27 VAL C C 1
ATOM 5709 O O . VAL C 3 66 ? 233.336 214.305 267.773 1.00 73.33 27 VAL C O 1
ATOM 5713 N N . THR C 3 67 ? 233.521 212.271 268.710 1.00 74.27 28 THR C N 1
ATOM 5714 C CA . THR C 3 67 ? 232.088 212.190 268.972 1.00 74.27 28 THR C CA 1
ATOM 5715 C C . THR C 3 67 ? 231.646 213.274 269.947 1.00 74.27 28 THR C C 1
ATOM 5716 O O . THR C 3 67 ? 230.646 213.965 269.717 1.00 74.27 28 THR C O 1
ATOM 5720 N N . VAL C 3 68 ? 232.385 213.441 271.047 1.00 75.10 29 VAL C N 1
ATOM 5721 C CA . VAL C 3 68 ? 232.028 214.480 272.007 1.00 75.10 29 VAL C CA 1
ATOM 5722 C C . VAL C 3 68 ? 232.233 215.862 271.401 1.00 75.10 29 VAL C C 1
ATOM 5723 O O . VAL C 3 68 ? 231.474 216.789 271.702 1.00 75.10 29 VAL C O 1
ATOM 5727 N N . ILE C 3 69 ? 233.246 216.032 270.547 1.00 72.98 30 ILE C N 1
ATOM 5728 C CA . ILE C 3 69 ? 233.445 217.323 269.888 1.00 72.98 30 ILE C CA 1
ATOM 5729 C C . ILE C 3 69 ? 232.235 217.668 269.027 1.00 72.98 30 ILE C C 1
ATOM 5730 O O . ILE C 3 69 ? 231.712 218.788 269.078 1.00 72.98 30 ILE C O 1
ATOM 5735 N N . LEU C 3 70 ? 231.769 216.707 268.228 1.00 72.04 31 LEU C N 1
ATOM 5736 C CA . LEU C 3 70 ? 230.614 216.956 267.370 1.00 72.04 31 LEU C CA 1
ATOM 5737 C C . LEU C 3 70 ? 229.360 217.214 268.194 1.00 72.04 31 LEU C C 1
ATOM 5738 O O . LEU C 3 70 ? 228.558 218.095 267.860 1.00 72.04 31 LEU C O 1
ATOM 5743 N N . ASN C 3 71 ? 229.169 216.451 269.272 1.00 72.92 32 ASN C N 1
ATOM 5744 C CA . ASN C 3 71 ? 227.999 216.654 270.119 1.00 72.92 32 ASN C CA 1
ATOM 5745 C C . ASN C 3 71 ? 228.020 218.033 270.766 1.00 72.92 32 ASN C C 1
ATOM 5746 O O . ASN C 3 71 ? 226.981 218.694 270.867 1.00 72.92 32 ASN C O 1
ATOM 5751 N N . ASN C 3 72 ? 229.194 218.482 271.215 1.00 73.58 33 ASN C N 1
ATOM 5752 C CA . ASN C 3 72 ? 229.306 219.822 271.778 1.00 73.58 33 ASN C CA 1
ATOM 5753 C C . ASN C 3 72 ? 229.028 220.883 270.723 1.00 73.58 33 ASN C C 1
ATOM 5754 O O . ASN C 3 72 ? 228.372 221.892 271.006 1.00 73.58 33 ASN C O 1
ATOM 5759 N N . LEU C 3 73 ? 229.527 220.679 269.502 1.00 70.86 34 LEU C N 1
ATOM 5760 C CA . LEU C 3 73 ? 229.300 221.656 268.443 1.00 70.86 34 LEU C CA 1
ATOM 5761 C C . LEU C 3 73 ? 227.821 221.768 268.100 1.00 70.86 34 LEU C C 1
ATOM 5762 O O . LEU C 3 73 ? 227.308 222.873 267.893 1.00 70.86 34 LEU C O 1
ATOM 5767 N N . LEU C 3 74 ? 227.117 220.638 268.038 1.00 72.40 35 LEU C N 1
ATOM 5768 C CA . LEU C 3 74 ? 225.707 220.652 267.667 1.00 72.40 35 LEU C CA 1
ATOM 5769 C C . LEU C 3 74 ? 224.777 220.972 268.831 1.00 72.40 35 LEU C C 1
ATOM 5770 O O . LEU C 3 74 ? 223.574 221.137 268.606 1.00 72.40 35 LEU C O 1
ATOM 5775 N N . GLU C 3 75 ? 225.288 221.067 270.056 1.00 77.84 36 GLU C N 1
ATOM 5776 C CA . GLU C 3 75 ? 224.436 221.379 271.195 1.00 77.84 36 GLU C CA 1
ATOM 5777 C C . GLU C 3 75 ? 224.061 222.855 271.181 1.00 77.84 36 GLU C C 1
ATOM 5778 O O . GLU C 3 75 ? 224.933 223.729 271.139 1.00 77.84 36 GLU C O 1
ATOM 5784 N N . GLY C 3 76 ? 222.761 223.133 271.220 1.00 74.72 37 GLY C N 1
ATOM 5785 C CA . GLY C 3 76 ? 222.296 224.505 271.193 1.00 74.72 37 GLY C CA 1
ATOM 5786 C C . GLY C 3 76 ? 222.480 225.204 269.868 1.00 74.72 37 GLY C C 1
ATOM 5787 O O . GLY C 3 76 ? 222.489 226.436 269.826 1.00 74.72 37 GLY C O 1
ATOM 5788 N N . TYR C 3 77 ? 222.621 224.452 268.780 1.00 69.98 38 TYR C N 1
ATOM 5789 C CA . TYR C 3 77 ? 222.858 225.005 267.454 1.00 69.98 38 TYR C CA 1
ATOM 5790 C C . TYR C 3 77 ? 221.532 225.144 266.720 1.00 69.98 38 TYR C C 1
ATOM 5791 O O . TYR C 3 77 ? 220.740 224.197 266.678 1.00 69.98 38 TYR C O 1
ATOM 5800 N N . ASP C 3 78 ? 221.297 226.323 266.145 1.00 72.92 39 ASP C N 1
ATOM 5801 C CA . ASP C 3 78 ? 220.100 226.613 265.360 1.00 72.92 39 ASP C CA 1
ATOM 5802 C C . ASP C 3 78 ? 220.512 226.772 263.902 1.00 72.92 39 ASP C C 1
ATOM 5803 O O . ASP C 3 78 ? 221.124 227.778 263.531 1.00 72.92 39 ASP C O 1
ATOM 5808 N N . ASN C 3 79 ? 220.174 225.780 263.078 1.00 69.10 40 ASN C N 1
ATOM 5809 C CA . ASN C 3 79 ? 220.500 225.841 261.659 1.00 69.10 40 ASN C CA 1
ATOM 5810 C C . ASN C 3 79 ? 219.575 226.764 260.875 1.00 69.10 40 ASN C C 1
ATOM 5811 O O . ASN C 3 79 ? 219.832 227.006 259.692 1.00 69.10 40 ASN C O 1
ATOM 5816 N N . LYS C 3 80 ? 218.511 227.279 261.495 1.00 69.58 41 LYS C N 1
ATOM 5817 C CA . LYS C 3 80 ? 217.635 228.224 260.816 1.00 69.58 41 LYS C CA 1
ATOM 5818 C C . LYS C 3 80 ? 218.267 229.601 260.661 1.00 69.58 41 LYS C C 1
ATOM 5819 O O . LYS C 3 80 ? 217.842 230.364 259.788 1.00 69.58 41 LYS C O 1
ATOM 5825 N N . LEU C 3 81 ? 219.262 229.933 261.479 1.00 70.27 42 LEU C N 1
ATOM 5826 C CA . LEU C 3 81 ? 219.875 231.254 261.502 1.00 70.27 42 LEU C CA 1
ATOM 5827 C C . LEU C 3 81 ? 221.243 231.193 260.840 1.00 70.27 42 LEU C C 1
ATOM 5828 O O . LEU C 3 81 ? 222.038 230.296 261.134 1.00 70.27 42 LEU C O 1
ATOM 5833 N N . ARG C 3 82 ? 221.513 232.145 259.952 1.00 65.05 43 ARG C N 1
ATOM 5834 C CA . ARG C 3 82 ? 222.814 232.215 259.319 1.00 65.05 43 ARG C CA 1
ATOM 5835 C C . ARG C 3 82 ? 223.862 232.666 260.335 1.00 65.05 43 ARG C C 1
ATOM 5836 O O . ARG C 3 82 ? 223.527 233.299 261.338 1.00 65.05 43 ARG C O 1
ATOM 5844 N N . PRO C 3 83 ? 225.139 232.357 260.106 1.00 65.52 44 PRO C N 1
ATOM 5845 C CA . PRO C 3 83 ? 226.177 232.908 260.982 1.00 65.52 44 PRO C CA 1
ATOM 5846 C C . PRO C 3 83 ? 226.244 234.422 260.862 1.00 65.52 44 PRO C C 1
ATOM 5847 O O . PRO C 3 83 ? 225.995 234.993 259.799 1.00 65.52 44 PRO C O 1
ATOM 5851 N N . ASP C 3 84 ? 226.584 235.070 261.975 1.00 71.21 45 ASP C N 1
ATOM 5852 C CA . ASP C 3 84 ? 226.706 236.527 262.034 1.00 71.21 45 ASP C CA 1
ATOM 5853 C C . ASP C 3 84 ? 225.390 237.222 261.699 1.00 71.21 45 ASP C C 1
ATOM 5854 O O . ASP C 3 84 ? 225.385 238.313 261.126 1.00 71.21 45 ASP C O 1
ATOM 5859 N N . ILE C 3 85 ? 224.263 236.604 262.052 1.00 69.88 46 ILE C N 1
ATOM 5860 C CA . ILE C 3 85 ? 222.966 237.208 261.774 1.00 69.88 46 ILE C CA 1
ATOM 5861 C C . ILE C 3 85 ? 222.807 238.466 262.616 1.00 69.88 46 ILE C C 1
ATOM 5862 O O . ILE C 3 85 ? 223.063 238.462 263.827 1.00 69.88 46 ILE C O 1
ATOM 5867 N N . GLY C 3 86 ? 222.403 239.556 261.972 1.00 71.84 47 GLY C N 1
ATOM 5868 C CA . GLY C 3 86 ? 222.248 240.823 262.653 1.00 71.84 47 GLY C CA 1
ATOM 5869 C C . GLY C 3 86 ? 223.539 241.540 262.978 1.00 71.84 47 GLY C C 1
ATOM 5870 O O . GLY C 3 86 ? 223.500 242.539 263.704 1.00 71.84 47 GLY C O 1
ATOM 5871 N N . VAL C 3 87 ? 224.676 241.070 262.460 1.00 71.19 48 VAL C N 1
ATOM 5872 C CA . VAL C 3 87 ? 225.984 241.643 262.765 1.00 71.19 48 VAL C CA 1
ATOM 5873 C C . VAL C 3 87 ? 226.628 242.151 261.483 1.00 71.19 48 VAL C C 1
ATOM 5874 O O . VAL C 3 87 ? 226.927 243.344 261.358 1.00 71.19 48 VAL C O 1
ATOM 5878 N N . LYS C 3 88 ? 226.849 241.255 260.525 1.00 69.74 49 LYS C N 1
ATOM 5879 C CA . LYS C 3 88 ? 227.504 241.606 259.273 1.00 69.74 49 LYS C CA 1
ATOM 5880 C C . LYS C 3 88 ? 227.099 240.586 258.217 1.00 69.74 49 LYS C C 1
ATOM 5881 O O . LYS C 3 88 ? 226.589 239.512 258.555 1.00 69.74 49 LYS C O 1
ATOM 5887 N N . PRO C 3 89 ? 227.305 240.890 256.933 1.00 64.16 50 PRO C N 1
ATOM 5888 C CA . PRO C 3 89 ? 227.026 239.888 255.899 1.00 64.16 50 PRO C CA 1
ATOM 5889 C C . PRO C 3 89 ? 227.953 238.688 256.018 1.00 64.16 50 PRO C C 1
ATOM 5890 O O . PRO C 3 89 ? 229.099 238.801 256.457 1.00 64.16 50 PRO C O 1
ATOM 5894 N N . THR C 3 90 ? 227.441 237.529 255.615 1.00 62.18 51 THR C N 1
ATOM 5895 C CA . THR C 3 90 ? 228.231 236.306 255.558 1.00 62.18 51 THR C CA 1
ATOM 5896 C C . THR C 3 90 ? 228.932 236.242 254.207 1.00 62.18 51 THR C C 1
ATOM 5897 O O . THR C 3 90 ? 228.275 236.276 253.162 1.00 62.18 51 THR C O 1
ATOM 5901 N N . LEU C 3 91 ? 230.257 236.146 254.229 1.00 59.35 52 LEU C N 1
ATOM 5902 C CA . LEU C 3 91 ? 231.056 236.120 253.010 1.00 59.35 52 LEU C CA 1
ATOM 5903 C C . LEU C 3 91 ? 231.290 234.673 252.594 1.00 59.35 52 LEU C C 1
ATOM 5904 O O . LEU C 3 91 ? 231.890 233.897 253.345 1.00 59.35 52 LEU C O 1
ATOM 5909 N N . ILE C 3 92 ? 230.820 234.318 251.400 1.00 58.71 53 ILE C N 1
ATOM 5910 C CA . ILE C 3 92 ? 230.977 232.982 250.836 1.00 58.71 53 ILE C CA 1
ATOM 5911 C C . ILE C 3 92 ? 232.016 233.058 249.728 1.00 58.71 53 ILE C C 1
ATOM 5912 O O . ILE C 3 92 ? 231.928 233.922 248.848 1.00 58.71 53 ILE C O 1
ATOM 5917 N N . HIS C 3 93 ? 232.992 232.158 249.770 1.00 63.25 54 HIS C N 1
ATOM 5918 C CA . HIS C 3 93 ? 234.015 232.045 248.738 1.00 63.25 54 HIS C CA 1
ATOM 5919 C C . HIS C 3 93 ? 233.688 230.832 247.877 1.00 63.25 54 HIS C C 1
ATOM 5920 O O . HIS C 3 93 ? 233.554 229.722 248.396 1.00 63.25 54 HIS C O 1
ATOM 5927 N N . THR C 3 94 ? 233.569 231.044 246.570 1.00 62.41 55 THR C N 1
ATOM 5928 C CA . THR C 3 94 ? 233.030 230.052 245.650 1.00 62.41 55 THR C CA 1
ATOM 5929 C C . THR C 3 94 ? 234.128 229.519 244.740 1.00 62.41 55 THR C C 1
ATOM 5930 O O . THR C 3 94 ? 235.021 230.264 244.328 1.00 62.41 55 THR C O 1
ATOM 5934 N N . ASP C 3 95 ? 234.053 228.226 244.431 1.00 65.86 56 ASP C N 1
ATOM 5935 C CA . ASP C 3 95 ? 235.049 227.562 243.605 1.00 65.86 56 ASP C CA 1
ATOM 5936 C C . ASP C 3 95 ? 234.336 226.521 242.752 1.00 65.86 56 ASP C C 1
ATOM 5937 O O . ASP C 3 95 ? 233.342 225.929 243.183 1.00 65.86 56 ASP C O 1
ATOM 5942 N N . MET C 3 96 ? 234.847 226.298 241.540 1.00 64.44 57 MET C N 1
ATOM 5943 C CA . MET C 3 96 ? 234.157 225.464 240.563 1.00 64.44 57 MET C CA 1
ATOM 5944 C C . MET C 3 96 ? 235.159 224.687 239.721 1.00 64.44 57 MET C C 1
ATOM 5945 O O . MET C 3 96 ? 236.141 225.255 239.231 1.00 64.44 57 MET C O 1
ATOM 5950 N N . TYR C 3 97 ? 234.892 223.391 239.551 1.00 66.21 58 TYR C N 1
ATOM 5951 C CA . TYR C 3 97 ? 235.667 222.515 238.677 1.00 66.21 58 TYR C CA 1
ATOM 5952 C C . TYR C 3 97 ? 234.724 221.884 237.663 1.00 66.21 58 TYR C C 1
ATOM 5953 O O . TYR C 3 97 ? 233.806 221.154 238.042 1.00 66.21 58 TYR C O 1
ATOM 5962 N N . VAL C 3 98 ? 234.959 222.143 236.381 1.00 64.56 59 VAL C N 1
ATOM 5963 C CA . VAL C 3 98 ? 234.066 221.699 235.316 1.00 64.56 59 VAL C CA 1
ATOM 5964 C C . VAL C 3 98 ? 234.533 220.328 234.840 1.00 64.56 59 VAL C C 1
ATOM 5965 O O . VAL C 3 98 ? 235.601 220.202 234.238 1.00 64.56 59 VAL C O 1
ATOM 5969 N N . ASN C 3 99 ? 233.729 219.296 235.107 1.00 65.54 60 ASN C N 1
ATOM 5970 C CA . ASN C 3 99 ? 234.048 217.965 234.606 1.00 65.54 60 ASN C CA 1
ATOM 5971 C C . ASN C 3 99 ? 233.875 217.895 233.096 1.00 65.54 60 ASN C C 1
ATOM 5972 O O . ASN C 3 99 ? 234.708 217.309 232.397 1.00 65.54 60 ASN C O 1
ATOM 5977 N N . SER C 3 100 ? 232.800 218.481 232.578 1.00 66.85 61 SER C N 1
ATOM 5978 C CA . SER C 3 100 ? 232.533 218.462 231.148 1.00 66.85 61 SER C CA 1
ATOM 5979 C C . SER C 3 100 ? 231.383 219.405 230.846 1.00 66.85 61 SER C C 1
ATOM 5980 O O . SER C 3 100 ? 230.509 219.624 231.687 1.00 66.85 61 SER C O 1
ATOM 5983 N N . ILE C 3 101 ? 231.401 219.960 229.638 1.00 68.06 62 ILE C N 1
ATOM 5984 C CA . ILE C 3 101 ? 230.298 220.748 229.102 1.00 68.06 62 ILE C CA 1
ATOM 5985 C C . ILE C 3 101 ? 229.599 219.866 228.078 1.00 68.06 62 ILE C C 1
ATOM 5986 O O . ILE C 3 101 ? 230.168 219.537 227.032 1.00 68.06 62 ILE C O 1
ATOM 5991 N N . GLY C 3 102 ? 228.361 219.488 228.376 1.00 70.04 63 GLY C N 1
ATOM 5992 C CA . GLY C 3 102 ? 227.613 218.573 227.549 1.00 70.04 63 GLY C CA 1
ATOM 5993 C C . GLY C 3 102 ? 227.236 219.181 226.214 1.00 70.04 63 GLY C C 1
ATOM 5994 O O . GLY C 3 102 ? 227.755 220.230 225.823 1.00 70.04 63 GLY C O 1
ATOM 5995 N N . PRO C 3 103 ? 226.325 218.539 225.483 1.00 73.60 64 PRO C N 1
ATOM 5996 C CA . PRO C 3 103 ? 225.977 219.046 224.154 1.00 73.60 64 PRO C CA 1
ATOM 5997 C C . PRO C 3 103 ? 225.231 220.365 224.237 1.00 73.60 64 PRO C C 1
ATOM 5998 O O . PRO C 3 103 ? 224.534 220.653 225.212 1.00 73.60 64 PRO C O 1
ATOM 6002 N N . VAL C 3 104 ? 225.388 221.169 223.192 1.00 73.91 65 VAL C N 1
ATOM 6003 C CA . VAL C 3 104 ? 224.675 222.431 223.045 1.00 73.91 65 VAL C CA 1
ATOM 6004 C C . VAL C 3 104 ? 223.467 222.157 222.160 1.00 73.91 65 VAL C C 1
ATOM 6005 O O . VAL C 3 104 ? 223.614 221.819 220.981 1.00 73.91 65 VAL C O 1
ATOM 6009 N N . ASN C 3 105 ? 222.272 222.298 222.726 1.00 79.59 66 ASN C N 1
ATOM 6010 C CA . ASN C 3 105 ? 221.026 222.038 222.009 1.00 79.59 66 ASN C CA 1
ATOM 6011 C C . ASN C 3 105 ? 220.517 223.362 221.453 1.00 79.59 66 ASN C C 1
ATOM 6012 O O . ASN C 3 105 ? 219.955 224.181 222.183 1.00 79.59 66 ASN C O 1
ATOM 6017 N N . ALA C 3 106 ? 220.713 223.573 220.151 1.00 82.63 67 ALA C N 1
ATOM 6018 C CA . ALA C 3 106 ? 220.323 224.840 219.542 1.00 82.63 67 ALA C CA 1
ATOM 6019 C C . ALA C 3 106 ? 218.813 224.962 219.395 1.00 82.63 67 ALA C C 1
ATOM 6020 O O . ALA C 3 106 ? 218.285 226.079 219.385 1.00 82.63 67 ALA C O 1
ATOM 6022 N N . ILE C 3 107 ? 218.103 223.839 219.271 1.00 85.43 68 ILE C N 1
ATOM 6023 C CA . ILE C 3 107 ? 216.651 223.893 219.116 1.00 85.43 68 ILE C CA 1
ATOM 6024 C C . ILE C 3 107 ? 216.010 224.466 220.373 1.00 85.43 68 ILE C C 1
ATOM 6025 O O . ILE C 3 107 ? 215.173 225.375 220.307 1.00 85.43 68 ILE C O 1
ATOM 6030 N N . ASN C 3 108 ? 216.397 223.946 221.536 1.00 80.86 69 ASN C N 1
ATOM 6031 C CA . ASN C 3 108 ? 215.883 224.416 222.814 1.00 80.86 69 ASN C CA 1
ATOM 6032 C C . ASN C 3 108 ? 216.712 225.541 223.420 1.00 80.86 69 ASN C C 1
ATOM 6033 O O . ASN C 3 108 ? 216.297 226.109 224.435 1.00 80.86 69 ASN C O 1
ATOM 6038 N N . MET C 3 109 ? 217.859 225.879 222.827 1.00 82.36 70 MET C N 1
ATOM 6039 C CA . MET C 3 109 ? 218.723 226.958 223.305 1.00 82.36 70 MET C CA 1
ATOM 6040 C C . MET C 3 109 ? 219.144 226.719 224.756 1.00 82.36 70 MET C C 1
ATOM 6041 O O . MET C 3 109 ? 218.830 227.491 225.664 1.00 82.36 70 MET C O 1
ATOM 6046 N N . GLU C 3 110 ? 219.866 225.621 224.958 1.00 74.93 71 GLU C N 1
ATOM 6047 C CA . GLU C 3 110 ? 220.362 225.263 226.278 1.00 74.93 71 GLU C CA 1
ATOM 6048 C C . GLU C 3 110 ? 221.594 224.389 226.114 1.00 74.93 71 GLU C C 1
ATOM 6049 O O . GLU C 3 110 ? 221.869 223.870 225.030 1.00 74.93 71 GLU C O 1
ATOM 6055 N N . TYR C 3 111 ? 222.334 224.240 227.208 1.00 67.81 72 TYR C N 1
ATOM 6056 C CA . TYR C 3 111 ? 223.512 223.386 227.236 1.00 67.81 72 TYR C CA 1
ATOM 6057 C C . TYR C 3 111 ? 223.622 222.725 228.601 1.00 67.81 72 TYR C C 1
ATOM 6058 O O . TYR C 3 111 ? 223.197 223.283 229.615 1.00 67.81 72 TYR C O 1
ATOM 6067 N N . THR C 3 112 ? 224.204 221.531 228.613 1.00 65.31 73 THR C N 1
ATOM 6068 C CA . THR C 3 112 ? 224.402 220.756 229.829 1.00 65.31 73 THR C CA 1
ATOM 6069 C C . THR C 3 112 ? 225.831 220.930 230.322 1.00 65.31 73 THR C C 1
ATOM 6070 O O . THR C 3 112 ? 226.761 221.060 229.523 1.00 65.31 73 THR C O 1
ATOM 6074 N N . ILE C 3 113 ? 225.997 220.942 231.642 1.00 62.54 74 ILE C N 1
ATOM 6075 C CA . ILE C 3 113 ? 227.310 221.105 232.256 1.00 62.54 74 ILE C CA 1
ATOM 6076 C C . ILE C 3 113 ? 227.337 220.317 233.558 1.00 62.54 74 ILE C C 1
ATOM 6077 O O . ILE C 3 113 ? 226.386 220.353 234.341 1.00 62.54 74 ILE C O 1
ATOM 6082 N N . ASP C 3 114 ? 228.439 219.607 233.784 1.00 61.82 75 ASP C N 1
ATOM 6083 C CA . ASP C 3 114 ? 228.673 218.848 235.005 1.00 61.82 75 ASP C CA 1
ATOM 6084 C C . ASP C 3 114 ? 229.816 219.501 235.768 1.00 61.82 75 ASP C C 1
ATOM 6085 O O . ASP C 3 114 ? 230.880 219.747 235.195 1.00 61.82 75 ASP C O 1
ATOM 6090 N N . ILE C 3 115 ? 229.593 219.792 237.053 1.00 59.89 76 ILE C N 1
ATOM 6091 C CA . ILE C 3 115 ? 230.552 220.544 237.854 1.00 59.89 76 ILE C CA 1
ATOM 6092 C C . ILE C 3 115 ? 230.673 219.963 239.256 1.00 59.89 76 ILE C C 1
ATOM 6093 O O . ILE C 3 115 ? 229.784 219.273 239.757 1.00 59.89 76 ILE C O 1
ATOM 6098 N N . PHE C 3 116 ? 231.817 220.247 239.871 1.00 61.93 77 PHE C N 1
ATOM 6099 C CA . PHE C 3 116 ? 232.005 220.165 241.311 1.00 61.93 77 PHE C CA 1
ATOM 6100 C C . PHE C 3 116 ? 231.988 221.594 241.834 1.00 61.93 77 PHE C C 1
ATOM 6101 O O . PHE C 3 116 ? 232.823 222.415 241.432 1.00 61.93 77 PHE C O 1
ATOM 6109 N N . PHE C 3 117 ? 231.034 221.886 242.712 1.00 57.63 78 PHE C N 1
ATOM 6110 C CA . PHE C 3 117 ? 230.766 223.227 243.212 1.00 57.63 78 PHE C CA 1
ATOM 6111 C C . PHE C 3 117 ? 231.114 223.252 244.692 1.00 57.63 78 PHE C C 1
ATOM 6112 O O . PHE C 3 117 ? 230.593 222.435 245.461 1.00 57.63 78 PHE C O 1
ATOM 6120 N N . ALA C 3 118 ? 231.994 224.177 245.087 1.00 58.43 79 ALA C N 1
ATOM 6121 C CA . ALA C 3 118 ? 232.485 224.270 246.455 1.00 58.43 79 ALA C CA 1
ATOM 6122 C C . ALA C 3 118 ? 232.265 225.671 246.997 1.00 58.43 79 ALA C C 1
ATOM 6123 O O . ALA C 3 118 ? 232.429 226.660 246.277 1.00 58.43 79 ALA C O 1
ATOM 6125 N N . GLN C 3 119 ? 231.906 225.742 248.276 1.00 57.00 80 GLN C N 1
ATOM 6126 C CA . GLN C 3 119 ? 231.646 226.991 248.973 1.00 57.00 80 GLN C CA 1
ATOM 6127 C C . GLN C 3 119 ? 232.340 226.955 250.324 1.00 57.00 80 GLN C C 1
ATOM 6128 O O . GLN C 3 119 ? 232.291 225.943 251.029 1.00 57.00 80 GLN C O 1
ATOM 6134 N N . THR C 3 120 ? 232.985 228.063 250.680 1.00 59.57 81 THR C N 1
ATOM 6135 C CA . THR C 3 120 ? 233.723 228.194 251.927 1.00 59.57 81 THR C CA 1
ATOM 6136 C C . THR C 3 120 ? 233.202 229.394 252.701 1.00 59.57 81 THR C C 1
ATOM 6137 O O . THR C 3 120 ? 232.969 230.458 252.122 1.00 59.57 81 THR C O 1
ATOM 6141 N N . TRP C 3 121 ? 233.021 229.225 254.010 1.00 58.39 82 TRP C N 1
ATOM 6142 C CA . TRP C 3 121 ? 232.573 230.347 254.828 1.00 58.39 82 TRP C CA 1
ATOM 6143 C C . TRP C 3 121 ? 232.925 230.098 256.286 1.00 58.39 82 TRP C C 1
ATOM 6144 O O . TRP C 3 121 ? 233.173 228.967 256.699 1.00 58.39 82 TRP C O 1
ATOM 6155 N N . TYR C 3 122 ? 232.915 231.175 257.066 1.00 63.32 83 TYR C N 1
ATOM 6156 C CA . TYR C 3 122 ? 233.261 231.132 258.481 1.00 63.32 83 TYR C CA 1
ATOM 6157 C C . TYR C 3 122 ? 231.998 231.097 259.330 1.00 63.32 83 TYR C C 1
ATOM 6158 O O . TYR C 3 122 ? 231.068 231.875 259.098 1.00 63.32 83 TYR C O 1
ATOM 6167 N N . ASP C 3 123 ? 231.975 230.195 260.310 1.00 66.49 84 ASP C N 1
ATOM 6168 C CA . ASP C 3 123 ? 230.878 230.074 261.266 1.00 66.49 84 ASP C CA 1
ATOM 6169 C C . ASP C 3 123 ? 231.485 229.987 262.659 1.00 66.49 84 ASP C C 1
ATOM 6170 O O . ASP C 3 123 ? 232.118 228.984 263.001 1.00 66.49 84 ASP C O 1
ATOM 6175 N N . ARG C 3 124 ? 231.290 231.036 263.461 1.00 72.32 85 ARG C N 1
ATOM 6176 C CA . ARG C 3 124 ? 231.878 231.070 264.795 1.00 72.32 85 ARG C CA 1
ATOM 6177 C C . ARG C 3 124 ? 231.302 229.989 265.699 1.00 72.32 85 ARG C C 1
ATOM 6178 O O . ARG C 3 124 ? 231.979 229.539 266.629 1.00 72.32 85 ARG C O 1
ATOM 6186 N N . ARG C 3 125 ? 230.065 229.560 265.447 1.00 68.77 86 ARG C N 1
ATOM 6187 C CA . ARG C 3 125 ? 229.437 228.559 266.300 1.00 68.77 86 ARG C CA 1
ATOM 6188 C C . ARG C 3 125 ? 230.111 227.197 266.208 1.00 68.77 86 ARG C C 1
ATOM 6189 O O . ARG C 3 125 ? 229.896 226.361 267.090 1.00 68.77 86 ARG C O 1
ATOM 6197 N N . LEU C 3 126 ? 230.915 226.953 265.170 1.00 66.92 87 LEU C N 1
ATOM 6198 C CA . LEU C 3 126 ? 231.553 225.664 264.942 1.00 66.92 87 LEU C CA 1
ATOM 6199 C C . LEU C 3 126 ? 233.029 225.659 265.328 1.00 66.92 87 LEU C C 1
ATOM 6200 O O . LEU C 3 126 ? 233.778 224.789 264.874 1.00 66.92 87 LEU C O 1
ATOM 6205 N N . LYS C 3 127 ? 233.465 226.607 266.153 1.00 70.35 88 LYS C N 1
ATOM 6206 C CA . LYS C 3 127 ? 234.828 226.581 266.663 1.00 70.35 88 LYS C CA 1
ATOM 6207 C C . LYS C 3 127 ? 234.987 225.468 267.689 1.00 70.35 88 LYS C C 1
ATOM 6208 O O . LYS C 3 127 ? 234.086 225.209 268.492 1.00 70.35 88 LYS C O 1
ATOM 6214 N N . PHE C 3 128 ? 236.141 224.805 267.661 1.00 70.04 89 PHE C N 1
ATOM 6215 C CA . PHE C 3 128 ? 236.451 223.773 268.639 1.00 70.04 89 PHE C CA 1
ATOM 6216 C C . PHE C 3 128 ? 237.952 223.752 268.879 1.00 70.04 89 PHE C C 1
ATOM 6217 O O . PHE C 3 128 ? 238.739 224.128 268.006 1.00 70.04 89 PHE C O 1
ATOM 6225 N N . ASN C 3 129 ? 238.336 223.310 270.076 1.00 78.87 90 ASN C N 1
ATOM 6226 C CA . ASN C 3 129 ? 239.729 223.259 270.507 1.00 78.87 90 ASN C CA 1
ATOM 6227 C C . ASN C 3 129 ? 240.099 221.814 270.802 1.00 78.87 90 ASN C C 1
ATOM 6228 O O . ASN C 3 129 ? 239.486 221.178 271.666 1.00 78.87 90 ASN C O 1
ATOM 6233 N N . SER C 3 130 ? 241.100 221.304 270.094 1.00 77.29 91 SER C N 1
ATOM 6234 C CA . SER C 3 130 ? 241.614 219.954 270.308 1.00 77.29 91 SER C CA 1
ATOM 6235 C C . SER C 3 130 ? 242.883 219.805 269.478 1.00 77.29 91 SER C C 1
ATOM 6236 O O . SER C 3 130 ? 243.283 220.718 268.749 1.00 77.29 91 SER C O 1
ATOM 6239 N N . THR C 3 131 ? 243.521 218.640 269.600 1.00 79.03 92 THR C N 1
ATOM 6240 C CA . THR C 3 131 ? 244.666 218.335 268.752 1.00 79.03 92 THR C CA 1
ATOM 6241 C C . THR C 3 131 ? 244.251 218.086 267.309 1.00 79.03 92 THR C C 1
ATOM 6242 O O . THR C 3 131 ? 245.089 218.195 266.408 1.00 79.03 92 THR C O 1
ATOM 6246 N N . ILE C 3 132 ? 242.983 217.748 267.071 1.00 75.87 93 ILE C N 1
ATOM 6247 C CA . ILE C 3 132 ? 242.505 217.538 265.711 1.00 75.87 93 ILE C CA 1
ATOM 6248 C C . ILE C 3 132 ? 242.329 218.890 265.037 1.00 75.87 93 ILE C C 1
ATOM 6249 O O . ILE C 3 132 ? 241.638 219.776 265.555 1.00 75.87 93 ILE C O 1
ATOM 6254 N N . LYS C 3 133 ? 242.960 219.056 263.876 1.00 74.62 94 LYS C N 1
ATOM 6255 C CA . LYS C 3 133 ? 242.901 220.317 263.150 1.00 74.62 94 LYS C CA 1
ATOM 6256 C C . LYS C 3 133 ? 241.678 220.409 262.246 1.00 74.62 94 LYS C C 1
ATOM 6257 O O . LYS C 3 133 ? 241.091 221.489 262.117 1.00 74.62 94 LYS C O 1
ATOM 6263 N N . VAL C 3 134 ? 241.286 219.301 261.618 1.00 68.60 95 VAL C N 1
ATOM 6264 C CA . VAL C 3 134 ? 240.192 219.282 260.652 1.00 68.60 95 VAL C CA 1
ATOM 6265 C C . VAL C 3 134 ? 239.297 218.087 260.943 1.00 68.60 95 VAL C C 1
ATOM 6266 O O . VAL C 3 134 ? 239.783 216.979 261.192 1.00 68.60 95 VAL C O 1
ATOM 6270 N N . LEU C 3 135 ? 237.988 218.320 260.917 1.00 68.49 96 LEU C N 1
ATOM 6271 C CA . LEU C 3 135 ? 236.985 217.265 260.914 1.00 68.49 96 LEU C CA 1
ATOM 6272 C C . LEU C 3 135 ? 236.490 217.096 259.486 1.00 68.49 96 LEU C C 1
ATOM 6273 O O . LEU C 3 135 ? 235.930 218.033 258.908 1.00 68.49 96 LEU C O 1
ATOM 6278 N N . ARG C 3 136 ? 236.699 215.908 258.925 1.00 66.27 97 ARG C N 1
ATOM 6279 C CA . ARG C 3 136 ? 236.323 215.586 257.553 1.00 66.27 97 ARG C CA 1
ATOM 6280 C C . ARG C 3 136 ? 235.113 214.665 257.596 1.00 66.27 97 ARG C C 1
ATOM 6281 O O . ARG C 3 136 ? 235.195 213.561 258.143 1.00 66.27 97 ARG C O 1
ATOM 6289 N N . LEU C 3 137 ? 234.001 215.110 257.009 1.00 67.58 98 LEU C N 1
ATOM 6290 C CA . LEU C 3 137 ? 232.707 214.475 257.191 1.00 67.58 98 LEU C CA 1
ATOM 6291 C C . LEU C 3 137 ? 232.010 214.274 255.852 1.00 67.58 98 LEU C C 1
ATOM 6292 O O . LEU C 3 137 ? 232.187 215.048 254.902 1.00 67.58 98 LEU C O 1
ATOM 6297 N N . ASN C 3 138 ? 231.195 213.229 255.811 1.00 68.45 99 ASN C N 1
ATOM 6298 C CA . ASN C 3 138 ? 230.409 212.867 254.642 1.00 68.45 99 ASN C CA 1
ATOM 6299 C C . ASN C 3 138 ? 229.085 213.636 254.674 1.00 68.45 99 ASN C C 1
ATOM 6300 O O . ASN C 3 138 ? 228.922 214.605 255.419 1.00 68.45 99 ASN C O 1
ATOM 6305 N N . SER C 3 139 ? 228.121 213.212 253.855 1.00 69.49 100 SER C N 1
ATOM 6306 C CA . SER C 3 139 ? 226.871 213.939 253.675 1.00 69.49 100 SER C CA 1
ATOM 6307 C C . SER C 3 139 ? 225.961 213.915 254.899 1.00 69.49 100 SER C C 1
ATOM 6308 O O . SER C 3 139 ? 224.952 214.628 254.899 1.00 69.49 100 SER C O 1
ATOM 6311 N N . ASN C 3 140 ? 226.273 213.117 255.925 1.00 75.43 101 ASN C N 1
ATOM 6312 C CA . ASN C 3 140 ? 225.343 212.933 257.038 1.00 75.43 101 ASN C CA 1
ATOM 6313 C C . ASN C 3 140 ? 225.079 214.238 257.781 1.00 75.43 101 ASN C C 1
ATOM 6314 O O . ASN C 3 140 ? 223.931 214.537 258.130 1.00 75.43 101 ASN C O 1
ATOM 6319 N N . MET C 3 141 ? 226.120 215.029 258.027 1.00 72.44 102 MET C N 1
ATOM 6320 C CA . MET C 3 141 ? 226.003 216.238 258.833 1.00 72.44 102 MET C CA 1
ATOM 6321 C C . MET C 3 141 ? 225.689 217.484 258.014 1.00 72.44 102 MET C C 1
ATOM 6322 O O . MET C 3 141 ? 225.622 218.577 258.584 1.00 72.44 102 MET C O 1
ATOM 6327 N N . VAL C 3 142 ? 225.485 217.353 256.703 1.00 67.88 103 VAL C N 1
ATOM 6328 C CA . VAL C 3 142 ? 225.180 218.522 255.881 1.00 67.88 103 VAL C CA 1
ATOM 6329 C C . VAL C 3 142 ? 223.848 219.132 256.297 1.00 67.88 103 VAL C C 1
ATOM 6330 O O . VAL C 3 142 ? 223.683 220.357 256.296 1.00 67.88 103 VAL C O 1
ATOM 6334 N N . GLY C 3 143 ? 222.879 218.292 256.656 1.00 70.53 104 GLY C N 1
ATOM 6335 C CA . GLY C 3 143 ? 221.571 218.779 257.050 1.00 70.53 104 GLY C CA 1
ATOM 6336 C C . GLY C 3 143 ? 221.475 219.315 258.461 1.00 70.53 104 GLY C C 1
ATOM 6337 O O . GLY C 3 143 ? 220.430 219.859 258.825 1.00 70.53 104 GLY C O 1
ATOM 6338 N N . LYS C 3 144 ? 222.534 219.184 259.260 1.00 72.60 105 LYS C N 1
ATOM 6339 C CA . LYS C 3 144 ? 222.498 219.603 260.656 1.00 72.60 105 LYS C CA 1
ATOM 6340 C C . LYS C 3 144 ? 222.933 221.046 260.859 1.00 72.60 105 LYS C C 1
ATOM 6341 O O . LYS C 3 144 ? 222.464 221.690 261.804 1.00 72.60 105 LYS C O 1
ATOM 6347 N N . ILE C 3 145 ? 223.806 221.564 260.003 1.00 65.06 106 ILE C N 1
ATOM 6348 C CA . ILE C 3 145 ? 224.330 222.911 260.142 1.00 65.06 106 ILE C CA 1
ATOM 6349 C C . ILE C 3 145 ? 223.660 223.824 259.122 1.00 65.06 106 ILE C C 1
ATOM 6350 O O . ILE C 3 145 ? 222.971 223.376 258.211 1.00 65.06 106 ILE C O 1
ATOM 6355 N N . TRP C 3 146 ? 223.860 225.128 259.283 1.00 60.64 107 TRP C N 1
ATOM 6356 C CA . TRP C 3 146 ? 223.381 226.085 258.298 1.00 60.64 107 TRP C CA 1
ATOM 6357 C C . TRP C 3 146 ? 224.188 225.961 257.013 1.00 60.64 107 TRP C C 1
ATOM 6358 O O . TRP C 3 146 ? 225.411 225.801 257.044 1.00 60.64 107 TRP C O 1
ATOM 6369 N N . ILE C 3 147 ? 223.493 226.036 255.881 1.00 60.49 108 ILE C N 1
ATOM 6370 C CA . ILE C 3 147 ? 224.094 225.900 254.555 1.00 60.49 108 ILE C CA 1
ATOM 6371 C C . ILE C 3 147 ? 223.590 227.064 253.705 1.00 60.49 108 ILE C C 1
ATOM 6372 O O . ILE C 3 147 ? 222.414 227.432 253.832 1.00 60.49 108 ILE C O 1
ATOM 6377 N N . PRO C 3 148 ? 224.405 227.685 252.844 1.00 57.85 109 PRO C N 1
ATOM 6378 C CA . PRO C 3 148 ? 223.862 228.735 251.973 1.00 57.85 109 PRO C CA 1
ATOM 6379 C C . PRO C 3 148 ? 222.840 228.182 250.992 1.00 57.85 109 PRO C C 1
ATOM 6380 O O . PRO C 3 148 ? 222.942 227.045 250.528 1.00 57.85 109 PRO C O 1
ATOM 6384 N N . ASP C 3 149 ? 221.849 229.009 250.675 1.00 60.58 110 ASP C N 1
ATOM 6385 C CA . ASP C 3 149 ? 220.796 228.646 249.724 1.00 60.58 110 ASP C CA 1
ATOM 6386 C C . ASP C 3 149 ? 221.140 229.105 248.309 1.00 60.58 110 ASP C C 1
ATOM 6387 O O . ASP C 3 149 ? 220.361 229.779 247.640 1.00 60.58 110 ASP C O 1
ATOM 6392 N N . THR C 3 150 ? 222.324 228.725 247.841 1.00 57.13 111 THR C N 1
ATOM 6393 C CA . THR C 3 150 ? 222.755 229.102 246.503 1.00 57.13 111 THR C CA 1
ATOM 6394 C C . THR C 3 150 ? 221.914 228.391 245.452 1.00 57.13 111 THR C C 1
ATOM 6395 O O . THR C 3 150 ? 221.569 227.216 245.599 1.00 57.13 111 THR C O 1
ATOM 6399 N N . PHE C 3 151 ? 221.586 229.113 244.385 1.00 55.88 112 PHE C N 1
ATOM 6400 C CA . PHE C 3 151 ? 220.818 228.554 243.285 1.00 55.88 112 PHE C CA 1
ATOM 6401 C C . PHE C 3 151 ? 221.241 229.241 241.999 1.00 55.88 112 PHE C C 1
ATOM 6402 O O . PHE C 3 151 ? 221.738 230.371 242.008 1.00 55.88 112 PHE C O 1
ATOM 6410 N N . PHE C 3 152 ? 221.013 228.550 240.886 1.00 57.65 113 PHE C N 1
ATOM 6411 C CA . PHE C 3 152 ? 221.468 228.988 239.574 1.00 57.65 113 PHE C CA 1
ATOM 6412 C C . PHE C 3 152 ? 220.332 229.707 238.858 1.00 57.65 113 PHE C C 1
ATOM 6413 O O . PHE C 3 152 ? 219.263 229.129 238.642 1.00 57.65 113 PHE C O 1
ATOM 6421 N N . ARG C 3 153 ? 220.576 230.967 238.488 1.00 61.09 114 ARG C N 1
ATOM 6422 C CA . ARG C 3 153 ? 219.501 231.833 238.012 1.00 61.09 114 ARG C CA 1
ATOM 6423 C C . ARG C 3 153 ? 218.941 231.356 236.678 1.00 61.09 114 ARG C C 1
ATOM 6424 O O . ARG C 3 153 ? 217.721 231.337 236.486 1.00 61.09 114 ARG C O 1
ATOM 6432 N N . ASN C 3 154 ? 219.813 230.971 235.745 1.00 62.97 115 ASN C N 1
ATOM 6433 C CA . ASN C 3 154 ? 219.420 230.628 234.383 1.00 62.97 115 ASN C CA 1
ATOM 6434 C C . ASN C 3 154 ? 219.350 229.121 234.161 1.00 62.97 115 ASN C C 1
ATOM 6435 O O . ASN C 3 154 ? 219.597 228.647 233.048 1.00 62.97 115 ASN C O 1
ATOM 6440 N N . SER C 3 155 ? 219.008 228.362 235.196 1.00 62.12 116 SER C N 1
ATOM 6441 C CA . SER C 3 155 ? 218.951 226.909 235.118 1.00 62.12 116 SER C CA 1
ATOM 6442 C C . SER C 3 155 ? 217.536 226.467 234.764 1.00 62.12 116 SER C C 1
ATOM 6443 O O . SER C 3 155 ? 216.592 226.740 235.511 1.00 62.12 116 SER C O 1
ATOM 6446 N N . LYS C 3 156 ? 217.391 225.789 233.625 1.00 68.46 117 LYS C N 1
ATOM 6447 C CA . LYS C 3 156 ? 216.108 225.190 233.278 1.00 68.46 117 LYS C CA 1
ATOM 6448 C C . LYS C 3 156 ? 215.863 223.921 234.080 1.00 68.46 117 LYS C C 1
ATOM 6449 O O . LYS C 3 156 ? 214.722 223.625 234.448 1.00 68.46 117 LYS C O 1
ATOM 6455 N N . LYS C 3 157 ? 216.920 223.161 234.352 1.00 67.34 118 LYS C N 1
ATOM 6456 C CA . LYS C 3 157 ? 216.806 221.909 235.086 1.00 67.34 118 LYS C CA 1
ATOM 6457 C C . LYS C 3 157 ? 218.170 221.572 235.665 1.00 67.34 118 LYS C C 1
ATOM 6458 O O . LYS C 3 157 ? 219.180 221.669 234.964 1.00 67.34 118 LYS C O 1
ATOM 6464 N N . ALA C 3 158 ? 218.195 221.180 236.936 1.00 61.02 119 ALA C N 1
ATOM 6465 C CA . ALA C 3 158 ? 219.429 220.825 237.617 1.00 61.02 119 ALA C CA 1
ATOM 6466 C C . ALA C 3 158 ? 219.157 219.657 238.549 1.00 61.02 119 ALA C C 1
ATOM 6467 O O . ALA C 3 158 ? 218.020 219.417 238.960 1.00 61.02 119 ALA C O 1
ATOM 6469 N N . ASP C 3 159 ? 220.217 218.926 238.878 1.00 64.47 120 ASP C N 1
ATOM 6470 C CA . ASP C 3 159 ? 220.083 217.753 239.726 1.00 64.47 120 ASP C CA 1
ATOM 6471 C C . ASP C 3 159 ? 221.413 217.462 240.400 1.00 64.47 120 ASP C C 1
ATOM 6472 O O . ASP C 3 159 ? 222.474 217.674 239.809 1.00 64.47 120 ASP C O 1
ATOM 6477 N N . ALA C 3 160 ? 221.342 216.979 241.635 1.00 59.84 121 ALA C N 1
ATOM 6478 C CA . ALA C 3 160 ? 222.498 216.465 242.347 1.00 59.84 121 ALA C CA 1
ATOM 6479 C C . ALA C 3 160 ? 222.589 214.956 242.160 1.00 59.84 121 ALA C C 1
ATOM 6480 O O . ALA C 3 160 ? 221.627 214.296 241.762 1.00 59.84 121 ALA C O 1
ATOM 6482 N N . HIS C 3 161 ? 223.766 214.414 242.449 1.00 59.41 122 HIS C N 1
ATOM 6483 C CA . HIS C 3 161 ? 224.048 212.998 242.270 1.00 59.41 122 HIS C CA 1
ATOM 6484 C C . HIS C 3 161 ? 223.925 212.275 243.603 1.00 59.41 122 HIS C C 1
ATOM 6485 O O . HIS C 3 161 ? 224.417 212.757 244.628 1.00 59.41 122 HIS C O 1
ATOM 6492 N N . TRP C 3 162 ? 223.265 211.113 243.580 1.00 65.88 123 TRP C N 1
ATOM 6493 C CA . TRP C 3 162 ? 222.854 210.421 244.792 1.00 65.88 123 TRP C CA 1
ATOM 6494 C C . TRP C 3 162 ? 223.303 208.970 244.879 1.00 65.88 123 TRP C C 1
ATOM 6495 O O . TRP C 3 162 ? 222.927 208.294 245.842 1.00 65.88 123 TRP C O 1
ATOM 6506 N N . ILE C 3 163 ? 224.093 208.477 243.925 1.00 60.45 124 ILE C N 1
ATOM 6507 C CA . ILE C 3 163 ? 224.506 207.078 243.863 1.00 60.45 124 ILE C CA 1
ATOM 6508 C C . ILE C 3 163 ? 226.031 207.033 243.975 1.00 60.45 124 ILE C C 1
ATOM 6509 O O . ILE C 3 163 ? 226.713 207.785 243.271 1.00 60.45 124 ILE C O 1
ATOM 6514 N N . THR C 3 164 ? 226.583 206.171 244.846 1.00 58.41 125 THR C N 1
ATOM 6515 C CA . THR C 3 164 ? 225.889 205.238 245.748 1.00 58.41 125 THR C CA 1
ATOM 6516 C C . THR C 3 164 ? 225.269 205.963 246.940 1.00 58.41 125 THR C C 1
ATOM 6517 O O . THR C 3 164 ? 224.264 205.518 247.488 1.00 58.41 125 THR C O 1
ATOM 6521 N N . THR C 3 165 ? 225.879 207.071 247.335 1.00 61.60 126 THR C N 1
ATOM 6522 C CA . THR C 3 165 ? 225.410 207.941 248.402 1.00 61.60 126 THR C CA 1
ATOM 6523 C C . THR C 3 165 ? 225.382 209.361 247.868 1.00 61.60 126 THR C C 1
ATOM 6524 O O . THR C 3 165 ? 225.844 209.619 246.752 1.00 61.60 126 THR C O 1
ATOM 6528 N N . PRO C 3 166 ? 224.813 210.310 248.617 1.00 63.42 127 PRO C N 1
ATOM 6529 C CA . PRO C 3 166 ? 224.852 211.707 248.164 1.00 63.42 127 PRO C CA 1
ATOM 6530 C C . PRO C 3 166 ? 226.281 212.197 247.981 1.00 63.42 127 PRO C C 1
ATOM 6531 O O . PRO C 3 166 ? 227.113 212.095 248.884 1.00 63.42 127 PRO C O 1
ATOM 6535 N N . ASN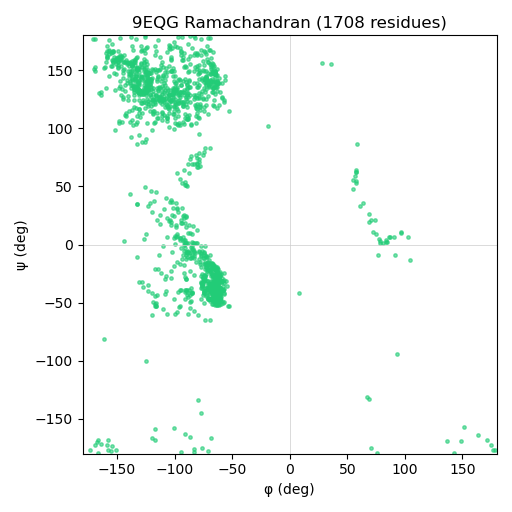 C 3 167 ? 226.560 212.733 246.792 1.00 57.00 128 ASN C N 1
ATOM 6536 C CA . ASN C 3 167 ? 227.898 213.209 246.444 1.00 57.00 128 ASN C CA 1
ATOM 6537 C C . ASN C 3 167 ? 228.119 214.585 247.072 1.00 57.00 128 ASN C C 1
ATOM 6538 O O . ASN C 3 167 ? 228.122 215.623 246.409 1.00 57.00 128 ASN C O 1
ATOM 6543 N N . ARG C 3 168 ? 228.309 214.569 248.389 1.00 62.22 129 ARG C N 1
ATOM 6544 C CA . ARG C 3 168 ? 228.517 215.768 249.185 1.00 62.22 129 ARG C CA 1
ATOM 6545 C C . ARG C 3 168 ? 229.711 215.554 250.101 1.00 62.22 129 ARG C C 1
ATOM 6546 O O . ARG C 3 168 ? 230.011 214.426 250.498 1.00 62.22 129 ARG C O 1
ATOM 6554 N N . MET C 3 169 ? 230.388 216.649 250.431 1.00 61.89 130 MET C N 1
ATOM 6555 C CA . MET C 3 169 ? 231.552 216.624 251.303 1.00 61.89 130 MET C CA 1
ATOM 6556 C C . MET C 3 169 ? 231.505 217.840 252.212 1.00 61.89 130 MET C C 1
ATOM 6557 O O . MET C 3 169 ? 231.182 218.942 251.756 1.00 61.89 130 MET C O 1
ATOM 6562 N N . LEU C 3 170 ? 231.846 217.641 253.490 1.00 63.32 131 LEU C N 1
ATOM 6563 C CA . LEU C 3 170 ? 231.909 218.721 254.463 1.00 63.32 131 LEU C CA 1
ATOM 6564 C C . LEU C 3 170 ? 233.231 218.638 255.211 1.00 63.32 131 LEU C C 1
ATOM 6565 O O . LEU C 3 170 ? 233.717 217.544 255.503 1.00 63.32 131 LEU C O 1
ATOM 6570 N N . ARG C 3 171 ? 233.823 219.795 255.494 1.00 62.96 132 ARG C N 1
ATOM 6571 C CA . ARG C 3 171 ? 235.064 219.854 256.254 1.00 62.96 132 ARG C CA 1
ATOM 6572 C C . ARG C 3 171 ? 235.035 221.070 257.162 1.00 62.96 132 ARG C C 1
ATOM 6573 O O . ARG C 3 171 ? 234.704 222.169 256.711 1.00 62.96 132 ARG C O 1
ATOM 6581 N N . ILE C 3 172 ? 235.386 220.872 258.431 1.00 64.21 133 ILE C N 1
ATOM 6582 C CA . ILE C 3 172 ? 235.302 221.909 259.456 1.00 64.21 133 ILE C CA 1
ATOM 6583 C C . ILE C 3 172 ? 236.672 222.063 260.100 1.00 64.21 133 ILE C C 1
ATOM 6584 O O . ILE C 3 172 ? 237.322 221.068 260.432 1.00 64.21 133 ILE C O 1
ATOM 6589 N N . TRP C 3 173 ? 237.105 223.308 260.275 1.00 65.18 134 TRP C N 1
ATOM 6590 C CA . TRP C 3 173 ? 238.407 223.624 260.846 1.00 65.18 134 TRP C CA 1
ATOM 6591 C C . TRP C 3 173 ? 238.258 224.114 262.285 1.00 65.18 134 TRP C C 1
ATOM 6592 O O . TRP C 3 173 ? 237.154 224.344 262.781 1.00 65.18 134 TRP C O 1
ATOM 6603 N N . ASN C 3 174 ? 239.403 224.264 262.958 1.00 70.76 135 ASN C N 1
ATOM 6604 C CA . ASN C 3 174 ? 239.404 224.720 264.346 1.00 70.76 135 ASN C CA 1
ATOM 6605 C C . ASN C 3 174 ? 238.797 226.110 264.474 1.00 70.76 135 ASN C C 1
ATOM 6606 O O . ASN C 3 174 ? 238.025 226.375 265.401 1.00 70.76 135 ASN C O 1
ATOM 6611 N N . ASP C 3 175 ? 239.136 227.009 263.556 1.00 68.51 136 ASP C N 1
ATOM 6612 C CA . ASP C 3 175 ? 238.674 228.391 263.612 1.00 68.51 136 ASP C CA 1
ATOM 6613 C C . ASP C 3 175 ? 237.259 228.576 263.073 1.00 68.51 136 ASP C C 1
ATOM 6614 O O . ASP C 3 175 ? 236.846 229.720 262.856 1.00 68.51 136 ASP C O 1
ATOM 6619 N N . GLY C 3 176 ? 236.508 227.499 262.859 1.00 66.58 137 GLY C N 1
ATOM 6620 C CA . GLY C 3 176 ? 235.140 227.600 262.405 1.00 66.58 137 GLY C CA 1
ATOM 6621 C C . GLY C 3 176 ? 234.954 227.685 260.909 1.00 66.58 137 GLY C C 1
ATOM 6622 O O . GLY C 3 176 ? 233.825 227.909 260.459 1.00 66.58 137 GLY C O 1
ATOM 6623 N N . ARG C 3 177 ? 236.013 227.523 260.121 1.00 64.05 138 ARG C N 1
ATOM 6624 C CA A ARG C 3 177 ? 235.874 227.552 258.672 0.50 64.05 138 ARG C CA 1
ATOM 6625 C CA B ARG C 3 177 ? 235.873 227.553 258.672 0.50 64.05 138 ARG C CA 1
ATOM 6626 C C . ARG C 3 177 ? 235.231 226.262 258.184 1.00 64.05 138 ARG C C 1
ATOM 6627 O O . ARG C 3 177 ? 235.634 225.166 258.584 1.00 64.05 138 ARG C O 1
ATOM 6642 N N . VAL C 3 178 ? 234.232 226.398 257.316 1.00 61.08 139 VAL C N 1
ATOM 6643 C CA . VAL C 3 178 ? 233.474 225.285 256.765 1.00 61.08 139 VAL C CA 1
ATOM 6644 C C . VAL C 3 178 ? 233.659 225.295 255.259 1.00 61.08 139 VAL C C 1
ATOM 6645 O O . VAL C 3 178 ? 233.481 226.337 254.616 1.00 61.08 139 VAL C O 1
ATOM 6649 N N . LEU C 3 179 ? 234.029 224.140 254.710 1.00 58.85 140 LEU C N 1
ATOM 6650 C CA . LEU C 3 179 ? 234.081 223.894 253.276 1.00 58.85 140 LEU C CA 1
ATOM 6651 C C . LEU C 3 179 ? 233.018 222.864 252.930 1.00 58.85 140 LEU C C 1
ATOM 6652 O O . LEU C 3 179 ? 232.976 221.787 253.534 1.00 58.85 140 LEU C O 1
ATOM 6657 N N . TYR C 3 180 ? 232.171 223.194 251.957 1.00 57.93 141 TYR C N 1
ATOM 6658 C CA . TYR C 3 180 ? 231.047 222.359 251.551 1.00 57.93 141 TYR C CA 1
ATOM 6659 C C . TYR C 3 180 ? 231.097 222.189 250.042 1.00 57.93 141 TYR C C 1
ATOM 6660 O O . TYR C 3 180 ? 231.056 223.180 249.307 1.00 57.93 141 TYR C O 1
ATOM 6669 N N . THR C 3 181 ? 231.179 220.940 249.582 1.00 58.83 142 THR C N 1
ATOM 6670 C CA . THR C 3 181 ? 231.342 220.632 248.166 1.00 58.83 142 THR C CA 1
ATOM 6671 C C . THR C 3 181 ? 230.279 219.639 247.725 1.00 58.83 142 THR C C 1
ATOM 6672 O O . THR C 3 181 ? 229.896 218.753 248.492 1.00 58.83 142 THR C O 1
ATOM 6676 N N . LEU C 3 182 ? 229.805 219.789 246.488 1.00 56.97 143 LEU C N 1
ATOM 6677 C CA . LEU C 3 182 ? 228.850 218.835 245.938 1.00 56.97 143 LEU C CA 1
ATOM 6678 C C . LEU C 3 182 ? 228.959 218.797 244.420 1.00 56.97 143 LEU C C 1
ATOM 6679 O O . LEU C 3 182 ? 229.409 219.750 243.782 1.00 56.97 143 LEU C O 1
ATOM 6684 N N . ARG C 3 183 ? 228.515 217.680 243.851 1.00 58.40 144 ARG C N 1
ATOM 6685 C CA . ARG C 3 183 ? 228.529 217.451 242.413 1.00 58.40 144 ARG C CA 1
ATOM 6686 C C . ARG C 3 183 ? 227.158 217.767 241.828 1.00 58.40 144 ARG C C 1
ATOM 6687 O O . ARG C 3 183 ? 226.132 217.371 242.386 1.00 58.40 144 ARG C O 1
ATOM 6695 N N . LEU C 3 184 ? 227.149 218.478 240.700 1.00 57.73 145 LEU C N 1
ATOM 6696 C CA . LEU C 3 184 ? 225.919 218.968 240.095 1.00 57.73 145 LEU C CA 1
ATOM 6697 C C . LEU C 3 184 ? 225.946 218.750 238.590 1.00 57.73 145 LEU C C 1
ATOM 6698 O O . LEU C 3 184 ? 227.000 218.818 237.954 1.00 57.73 145 LEU C O 1
ATOM 6703 N N . THR C 3 185 ? 224.766 218.484 238.033 1.00 60.19 146 THR C N 1
ATOM 6704 C CA . THR C 3 185 ? 224.537 218.454 236.593 1.00 60.19 146 THR C CA 1
ATOM 6705 C C . THR C 3 185 ? 223.423 219.443 236.287 1.00 60.19 146 THR C C 1
ATOM 6706 O O . THR C 3 185 ? 222.310 219.301 236.804 1.00 60.19 146 THR C O 1
ATOM 6710 N N . ILE C 3 186 ? 223.718 220.432 235.447 1.00 60.64 147 ILE C N 1
ATOM 6711 C CA . ILE C 3 186 ? 222.848 221.582 235.230 1.00 60.64 147 ILE C CA 1
ATOM 6712 C C . ILE C 3 186 ? 222.578 221.721 233.740 1.00 60.64 147 ILE C C 1
ATOM 6713 O O . ILE C 3 186 ? 223.512 221.696 232.932 1.00 60.64 147 ILE C O 1
ATOM 6718 N N . ASP C 3 187 ? 221.306 221.877 233.383 1.00 66.28 148 ASP C N 1
ATOM 6719 C CA . ASP C 3 187 ? 220.903 222.336 232.060 1.00 66.28 148 ASP C CA 1
ATOM 6720 C C . ASP C 3 187 ? 220.614 223.827 232.160 1.00 66.28 148 ASP C C 1
ATOM 6721 O O . ASP C 3 187 ? 219.705 224.233 232.889 1.00 66.28 148 ASP C O 1
ATOM 6726 N N . ALA C 3 188 ? 221.390 224.634 231.443 1.00 66.04 149 ALA C N 1
ATOM 6727 C CA . ALA C 3 188 ? 221.325 226.086 231.530 1.00 66.04 149 ALA C CA 1
ATOM 6728 C C . ALA C 3 188 ? 220.948 226.656 230.173 1.00 66.04 149 ALA C C 1
ATOM 6729 O O . ALA C 3 188 ? 221.502 226.246 229.149 1.00 66.04 149 ALA C O 1
ATOM 6731 N N . GLU C 3 189 ? 220.009 227.598 230.171 1.00 71.43 150 GLU C N 1
ATOM 6732 C CA . GLU C 3 189 ? 219.569 228.210 228.927 1.00 71.43 150 GLU C CA 1
ATOM 6733 C C . GLU C 3 189 ? 220.634 229.155 228.389 1.00 71.43 150 GLU C C 1
ATOM 6734 O O . GLU C 3 189 ? 221.270 229.896 229.143 1.00 71.43 150 GLU C O 1
ATOM 6740 N N . CYS C 3 190 ? 220.822 229.124 227.072 1.00 78.62 151 CYS C N 1
ATOM 6741 C CA . CYS C 3 190 ? 221.776 229.991 226.385 1.00 78.62 151 CYS C CA 1
ATOM 6742 C C . CYS C 3 190 ? 221.098 230.505 225.125 1.00 78.62 151 CYS C C 1
ATOM 6743 O O . CYS C 3 190 ? 220.915 229.749 224.167 1.00 78.62 151 CYS C O 1
ATOM 6746 N N . GLN C 3 191 ? 220.719 231.781 225.125 1.00 82.47 152 GLN C N 1
ATOM 6747 C CA . GLN C 3 191 ? 220.064 232.370 223.964 1.00 82.47 152 GLN C CA 1
ATOM 6748 C C . GLN C 3 191 ? 221.080 232.559 222.845 1.00 82.47 152 GLN C C 1
ATOM 6749 O O . GLN C 3 191 ? 222.065 233.286 223.009 1.00 82.47 152 GLN C O 1
ATOM 6755 N N . LEU C 3 192 ? 220.834 231.912 221.709 1.00 81.49 153 LEU C N 1
ATOM 6756 C CA . LEU C 3 192 ? 221.763 231.887 220.587 1.00 81.49 153 LEU C CA 1
ATOM 6757 C C . LEU C 3 192 ? 221.260 232.799 219.478 1.00 81.49 153 LEU C C 1
ATOM 6758 O O . LEU C 3 192 ? 220.108 232.682 219.048 1.00 81.49 153 LEU C O 1
ATOM 6763 N N . GLN C 3 193 ? 222.125 233.704 219.022 1.00 86.52 154 GLN C N 1
ATOM 6764 C CA . GLN C 3 193 ? 221.856 234.537 217.851 1.00 86.52 154 GLN C CA 1
ATOM 6765 C C . GLN C 3 193 ? 222.444 233.821 216.643 1.00 86.52 154 GLN C C 1
ATOM 6766 O O . GLN C 3 193 ? 223.662 233.806 216.448 1.00 86.52 154 GLN C O 1
ATOM 6772 N N . LEU C 3 194 ? 221.575 233.228 215.824 1.00 85.51 155 LEU C N 1
ATOM 6773 C CA . LEU C 3 194 ? 221.983 232.366 214.721 1.00 85.51 155 LEU C CA 1
ATOM 6774 C C . LEU C 3 194 ? 222.000 233.099 213.384 1.00 85.51 155 LEU C C 1
ATOM 6775 O O . LEU C 3 194 ? 221.758 232.487 212.339 1.00 85.51 155 LEU C O 1
ATOM 6780 N N . HIS C 3 195 ? 222.283 234.402 213.393 1.00 88.02 156 HIS C N 1
ATOM 6781 C CA . HIS C 3 195 ? 222.340 235.151 212.142 1.00 88.02 156 HIS C CA 1
ATOM 6782 C C . HIS C 3 195 ? 223.484 234.670 211.259 1.00 88.02 156 HIS C C 1
ATOM 6783 O O . HIS C 3 195 ? 223.320 234.535 210.041 1.00 88.02 156 HIS C O 1
ATOM 6790 N N . ASN C 3 196 ? 224.648 234.402 211.853 1.00 88.06 157 ASN C N 1
ATOM 6791 C CA . ASN C 3 196 ? 225.828 233.952 211.128 1.00 88.06 157 ASN C CA 1
ATOM 6792 C C . ASN C 3 196 ? 225.966 232.433 211.115 1.00 88.06 157 ASN C C 1
ATOM 6793 O O . ASN C 3 196 ? 227.070 231.923 210.897 1.00 88.06 157 ASN C O 1
ATOM 6798 N N . PHE C 3 197 ? 224.879 231.707 211.346 1.00 88.32 158 PHE C N 1
ATOM 6799 C CA . PHE C 3 197 ? 224.937 230.254 211.334 1.00 88.32 158 PHE C CA 1
ATOM 6800 C C . PHE C 3 197 ? 225.315 229.769 209.935 1.00 88.32 158 PHE C C 1
ATOM 6801 O O . PHE C 3 197 ? 224.804 230.297 208.942 1.00 88.32 158 PHE C O 1
ATOM 6809 N N . PRO C 3 198 ? 226.200 228.761 209.806 1.00 88.92 159 PRO C N 1
ATOM 6810 C CA . PRO C 3 198 ? 226.966 227.971 210.778 1.00 88.92 159 PRO C CA 1
ATOM 6811 C C . PRO C 3 198 ? 228.350 228.540 211.115 1.00 88.92 159 PRO C C 1
ATOM 6812 O O . PRO C 3 198 ? 229.193 227.808 211.630 1.00 88.92 159 PRO C O 1
ATOM 6816 N N . MET C 3 199 ? 228.574 229.823 210.836 1.00 91.17 160 MET C N 1
ATOM 6817 C CA . MET C 3 199 ? 229.817 230.512 211.185 1.00 91.17 160 MET C CA 1
ATOM 6818 C C . MET C 3 199 ? 229.634 231.385 212.420 1.00 91.17 160 MET C C 1
ATOM 6819 O O . MET C 3 199 ? 230.208 232.473 212.522 1.00 91.17 160 MET C O 1
ATOM 6824 N N . ASP C 3 200 ? 228.842 230.915 213.380 1.00 85.92 161 ASP C N 1
ATOM 6825 C CA . ASP C 3 200 ? 228.438 231.702 214.536 1.00 85.92 161 ASP C CA 1
ATOM 6826 C C . ASP C 3 200 ? 229.265 231.336 215.764 1.00 85.92 161 ASP C C 1
ATOM 6827 O O . ASP C 3 200 ? 229.717 230.199 215.918 1.00 85.92 161 ASP C O 1
ATOM 6832 N N . GLU C 3 201 ? 229.461 232.328 216.632 1.00 82.36 162 GLU C N 1
ATOM 6833 C CA . GLU C 3 201 ? 230.131 232.161 217.913 1.00 82.36 162 GLU C CA 1
ATOM 6834 C C . GLU C 3 201 ? 229.217 232.676 219.014 1.00 82.36 162 GLU C C 1
ATOM 6835 O O . GLU C 3 201 ? 228.461 233.630 218.813 1.00 82.36 162 GLU C O 1
ATOM 6841 N N . HIS C 3 202 ? 229.297 232.040 220.181 1.00 79.67 163 HIS C N 1
ATOM 6842 C CA . HIS C 3 202 ? 228.391 232.312 221.287 1.00 79.67 163 HIS C CA 1
ATOM 6843 C C . HIS C 3 202 ? 229.169 232.430 222.589 1.00 79.67 163 HIS C C 1
ATOM 6844 O O . HIS C 3 202 ? 230.298 231.950 222.712 1.00 79.67 163 HIS C O 1
ATOM 6851 N N . SER C 3 203 ? 228.543 233.093 223.561 1.00 72.87 164 SER C N 1
ATOM 6852 C CA . SER C 3 203 ? 229.083 233.263 224.910 1.00 72.87 164 SER C CA 1
ATOM 6853 C C . SER C 3 203 ? 227.970 232.874 225.877 1.00 72.87 164 SER C C 1
ATOM 6854 O O . SER C 3 203 ? 227.123 233.701 226.224 1.00 72.87 164 SER C O 1
ATOM 6857 N N . CYS C 3 204 ? 227.978 231.615 226.311 1.00 71.38 165 CYS C N 1
ATOM 6858 C CA . CYS C 3 204 ? 226.888 231.090 227.127 1.00 71.38 165 CYS C CA 1
ATOM 6859 C C . CYS C 3 204 ? 227.170 231.344 228.609 1.00 71.38 165 CYS C C 1
ATOM 6860 O O . CYS C 3 204 ? 228.277 231.045 229.074 1.00 71.38 165 CYS C O 1
ATOM 6863 N N . PRO C 3 205 ? 226.228 231.892 229.384 1.00 66.63 166 PRO C N 1
ATOM 6864 C CA . PRO C 3 205 ? 226.495 232.161 230.797 1.00 66.63 166 PRO C CA 1
ATOM 6865 C C . PRO C 3 205 ? 226.035 231.041 231.723 1.00 66.63 166 PRO C C 1
ATOM 6866 O O . PRO C 3 205 ? 225.284 230.141 231.346 1.00 66.63 166 PRO C O 1
ATOM 6870 N N . LEU C 3 206 ? 226.513 231.125 232.961 1.00 62.19 167 LEU C N 1
ATOM 6871 C CA . LEU C 3 206 ? 226.025 230.319 234.074 1.00 62.19 167 LEU C CA 1
ATOM 6872 C C . LEU C 3 206 ? 226.054 231.226 235.294 1.00 62.19 167 LEU C C 1
ATOM 6873 O O . LEU C 3 206 ? 227.135 231.601 235.756 1.00 62.19 167 LEU C O 1
ATOM 6878 N N . GLU C 3 207 ? 224.878 231.587 235.796 1.00 62.73 168 GLU C N 1
ATOM 6879 C CA . GLU C 3 207 ? 224.722 232.573 236.854 1.00 62.73 168 GLU C CA 1
ATOM 6880 C C . GLU C 3 207 ? 224.173 231.907 238.106 1.00 62.73 168 GLU C C 1
ATOM 6881 O O . GLU C 3 207 ? 223.370 230.976 238.024 1.00 62.73 168 GLU C O 1
ATOM 6887 N N . PHE C 3 208 ? 224.612 232.388 239.267 1.00 58.48 169 PHE C N 1
ATOM 6888 C CA . PHE C 3 208 ? 224.074 231.893 240.526 1.00 58.48 169 PHE C CA 1
ATOM 6889 C C . PHE C 3 208 ? 224.097 232.996 241.571 1.00 58.48 169 PHE C C 1
ATOM 6890 O O . PHE C 3 208 ? 224.803 234.000 241.441 1.00 58.48 169 PHE C O 1
ATOM 6898 N N . SER C 3 209 ? 223.290 232.798 242.608 1.00 58.42 170 SER C N 1
ATOM 6899 C CA . SER C 3 209 ? 223.164 233.760 243.698 1.00 58.42 170 SER C CA 1
ATOM 6900 C C . SER C 3 209 ? 222.383 233.106 244.829 1.00 58.42 170 SER C C 1
ATOM 6901 O O . SER C 3 209 ? 221.905 231.975 244.711 1.00 58.42 170 SER C O 1
ATOM 6904 N N . SER C 3 210 ? 222.247 233.841 245.929 1.00 58.97 171 SER C N 1
ATOM 6905 C CA . SER C 3 210 ? 221.404 233.411 247.033 1.00 58.97 171 SER C CA 1
ATOM 6906 C C . SER C 3 210 ? 219.944 233.693 246.712 1.00 58.97 171 SER C C 1
ATOM 6907 O O . SER C 3 210 ? 219.604 234.752 246.181 1.00 58.97 171 SER C O 1
ATOM 6910 N N . TYR C 3 211 ? 219.077 232.734 247.035 1.00 57.99 172 TYR C N 1
ATOM 6911 C CA . TYR C 3 211 ? 217.666 232.896 246.710 1.00 57.99 172 TYR C CA 1
ATOM 6912 C C . TYR C 3 211 ? 216.962 233.849 247.668 1.00 57.99 172 TYR C C 1
ATOM 6913 O O . TYR C 3 211 ? 216.103 234.628 247.241 1.00 57.99 172 TYR C O 1
ATOM 6922 N N . GLY C 3 212 ? 217.316 233.811 248.953 1.00 59.19 173 GLY C N 1
ATOM 6923 C CA . GLY C 3 212 ? 216.574 234.524 249.977 1.00 59.19 173 GLY C CA 1
ATOM 6924 C C . GLY C 3 212 ? 217.313 235.647 250.673 1.00 59.19 173 GLY C C 1
ATOM 6925 O O . GLY C 3 212 ? 216.677 236.539 251.241 1.00 59.19 173 GLY C O 1
ATOM 6926 N N . TYR C 3 213 ? 218.644 235.627 250.638 1.00 60.44 174 TYR C N 1
ATOM 6927 C CA . TYR C 3 213 ? 219.448 236.569 251.401 1.00 60.44 174 TYR C CA 1
ATOM 6928 C C . TYR C 3 213 ? 219.954 237.677 250.487 1.00 60.44 174 TYR C C 1
ATOM 6929 O O . TYR C 3 213 ? 220.787 237.400 249.612 1.00 60.44 174 TYR C O 1
ATOM 6938 N N . PRO C 3 214 ? 219.504 238.942 250.633 1.00 61.90 175 PRO C N 1
ATOM 6939 C CA . PRO C 3 214 ? 220.080 240.008 249.801 1.00 61.90 175 PRO C CA 1
ATOM 6940 C C . PRO C 3 214 ? 221.511 240.343 250.191 1.00 61.90 175 PRO C C 1
ATOM 6941 O O . PRO C 3 214 ? 222.077 239.714 251.089 1.00 61.90 175 PRO C O 1
ATOM 6945 N N . ARG C 3 215 ? 222.105 241.339 249.526 1.00 65.38 176 ARG C N 1
ATOM 6946 C CA . ARG C 3 215 ? 223.529 241.616 249.695 1.00 65.38 176 ARG C CA 1
ATOM 6947 C C . ARG C 3 215 ? 223.884 242.073 251.104 1.00 65.38 176 ARG C C 1
ATOM 6948 O O . ARG C 3 215 ? 225.059 242.018 251.480 1.00 65.38 176 ARG C O 1
ATOM 6956 N N . GLU C 3 216 ? 222.908 242.528 251.889 1.00 65.75 177 GLU C N 1
ATOM 6957 C CA . GLU C 3 216 ? 223.179 242.907 253.269 1.00 65.75 177 GLU C CA 1
ATOM 6958 C C . GLU C 3 216 ? 223.378 241.705 254.185 1.00 65.75 177 GLU C C 1
ATOM 6959 O O . GLU C 3 216 ? 223.753 241.899 255.345 1.00 65.75 177 GLU C O 1
ATOM 6965 N N . GLU C 3 217 ? 223.139 240.485 253.700 1.00 64.70 178 GLU C N 1
ATOM 6966 C CA . GLU C 3 217 ? 223.213 239.271 254.504 1.00 64.70 178 GLU C CA 1
ATOM 6967 C C . GLU C 3 217 ? 224.185 238.239 253.958 1.00 64.70 178 GLU C C 1
ATOM 6968 O O . GLU C 3 217 ? 224.825 237.537 254.744 1.00 64.70 178 GLU C O 1
ATOM 6974 N N . ILE C 3 218 ? 224.314 238.118 252.637 1.00 60.44 179 ILE C N 1
ATOM 6975 C CA . ILE C 3 218 ? 225.260 237.193 252.019 1.00 60.44 179 ILE C CA 1
ATOM 6976 C C . ILE C 3 218 ? 225.955 237.909 250.870 1.00 60.44 179 ILE C C 1
ATOM 6977 O O . ILE C 3 218 ? 225.316 238.615 250.084 1.00 60.44 179 ILE C O 1
ATOM 6982 N N . VAL C 3 219 ? 227.270 237.719 250.779 1.00 59.36 180 VAL C N 1
ATOM 6983 C CA . VAL C 3 219 ? 228.093 238.255 249.702 1.00 59.36 180 VAL C CA 1
ATOM 6984 C C . VAL C 3 219 ? 228.981 237.134 249.183 1.00 59.36 180 VAL C C 1
ATOM 6985 O O . VAL C 3 219 ? 229.569 236.384 249.968 1.00 59.36 180 VAL C O 1
ATOM 6989 N N . TYR C 3 220 ? 229.076 237.023 247.862 1.00 58.52 181 TYR C N 1
ATOM 6990 C CA . TYR C 3 220 ? 229.868 235.993 247.206 1.00 58.52 181 TYR C CA 1
ATOM 6991 C C . TYR C 3 220 ? 231.178 236.573 246.687 1.00 58.52 181 TYR C C 1
ATOM 6992 O O . TYR C 3 220 ? 231.259 237.748 246.323 1.00 58.52 181 TYR C O 1
ATOM 7001 N N . GLN C 3 221 ? 232.209 235.730 246.662 1.00 63.60 182 GLN C N 1
ATOM 7002 C CA . GLN C 3 221 ? 233.526 236.105 246.169 1.00 63.60 182 GLN C CA 1
ATOM 7003 C C . GLN C 3 221 ? 234.140 234.906 245.463 1.00 63.60 182 GLN C C 1
ATOM 7004 O O . GLN C 3 221 ? 233.847 233.757 245.800 1.00 63.60 182 GLN C O 1
ATOM 7010 N N . TRP C 3 222 ? 235.003 235.178 244.483 1.00 65.02 183 TRP C N 1
ATOM 7011 C CA . TRP C 3 222 ? 235.401 234.141 243.538 1.00 65.02 183 TRP C CA 1
ATOM 7012 C C . TRP C 3 222 ? 236.630 233.347 243.959 1.00 65.02 183 TRP C C 1
ATOM 7013 O O . TRP C 3 222 ? 236.731 232.174 243.589 1.00 65.02 183 TRP C O 1
ATOM 7024 N N . LYS C 3 223 ? 237.553 233.953 244.715 1.00 70.89 184 LYS C N 1
ATOM 7025 C CA . LYS C 3 223 ? 238.881 233.413 245.031 1.00 70.89 184 LYS C CA 1
ATOM 7026 C C . LYS C 3 223 ? 239.794 233.555 243.817 1.00 70.89 184 LYS C C 1
ATOM 7027 O O . LYS C 3 223 ? 239.377 234.070 242.776 1.00 70.89 184 LYS C O 1
ATOM 7033 N N . ARG C 3 224 ? 241.040 233.098 243.944 1.00 83.53 185 ARG C N 1
ATOM 7034 C CA . ARG C 3 224 ? 242.017 233.167 242.864 1.00 83.53 185 ARG C CA 1
ATOM 7035 C C . ARG C 3 224 ? 241.967 231.889 242.037 1.00 83.53 185 ARG C C 1
ATOM 7036 O O . ARG C 3 224 ? 241.971 230.785 242.593 1.00 83.53 185 ARG C O 1
ATOM 7044 N N . SER C 3 225 ? 241.938 232.041 240.713 1.00 81.76 186 SER C N 1
ATOM 7045 C CA . SER C 3 225 ? 241.858 230.916 239.781 1.00 81.76 186 SER C CA 1
ATOM 7046 C C . SER C 3 225 ? 240.645 230.043 240.104 1.00 81.76 186 SER C C 1
ATOM 7047 O O . SER C 3 225 ? 240.743 228.835 240.325 1.00 81.76 186 SER C O 1
ATOM 7050 N N . SER C 3 226 ? 239.485 230.698 240.132 1.00 73.66 187 SER C N 1
ATOM 7051 C CA . SER C 3 226 ? 238.282 230.074 240.672 1.00 73.66 187 SER C CA 1
ATOM 7052 C C . SER C 3 226 ? 237.806 228.915 239.805 1.00 73.66 187 SER C C 1
ATOM 7053 O O . SER C 3 226 ? 237.577 227.808 240.304 1.00 73.66 187 SER C O 1
ATOM 7056 N N . VAL C 3 227 ? 237.652 229.144 238.507 1.00 68.75 188 VAL C N 1
ATOM 7057 C CA . VAL C 3 227 ? 237.074 228.150 237.610 1.00 68.75 188 VAL C CA 1
ATOM 7058 C C . VAL C 3 227 ? 238.207 227.333 237.009 1.00 68.75 188 VAL C C 1
ATOM 7059 O O . VAL C 3 227 ? 239.114 227.887 236.379 1.00 68.75 188 VAL C O 1
ATOM 7063 N N . GLU C 3 228 ? 238.156 226.017 237.207 1.00 72.45 189 GLU C N 1
ATOM 7064 C CA . GLU C 3 228 ? 239.118 225.090 236.630 1.00 72.45 189 GLU C CA 1
ATOM 7065 C C . GLU C 3 228 ? 238.406 224.150 235.670 1.00 72.45 189 GLU C C 1
ATOM 7066 O O . GLU C 3 228 ? 237.230 223.832 235.851 1.00 72.45 189 GLU C O 1
ATOM 7072 N N . VAL C 3 229 ? 239.131 223.725 234.638 1.00 72.98 190 VAL C N 1
ATOM 7073 C CA . VAL C 3 229 ? 238.622 222.809 233.624 1.00 72.98 190 VAL C CA 1
ATOM 7074 C C . VAL C 3 229 ? 239.638 221.694 233.436 1.00 72.98 190 VAL C C 1
ATOM 7075 O O . VAL C 3 229 ? 240.848 221.942 233.417 1.00 72.98 190 VAL C O 1
ATOM 7079 N N . GLY C 3 230 ? 239.148 220.466 233.303 1.00 78.28 191 GLY C N 1
ATOM 7080 C CA . GLY C 3 230 ? 240.002 219.321 233.056 1.00 78.28 191 GLY C CA 1
ATOM 7081 C C . GLY C 3 230 ? 240.455 219.270 231.614 1.00 78.28 191 GLY C C 1
ATOM 7082 O O . GLY C 3 230 ? 240.690 220.301 230.973 1.00 78.28 191 GLY C O 1
ATOM 7083 N N . ASP C 3 231 ? 240.584 218.054 231.091 1.00 85.09 192 ASP C N 1
ATOM 7084 C CA . ASP C 3 231 ? 240.921 217.871 229.685 1.00 85.09 192 ASP C CA 1
ATOM 7085 C C . ASP C 3 231 ? 239.658 218.035 228.847 1.00 85.09 192 ASP C C 1
ATOM 7086 O O . ASP C 3 231 ? 238.677 217.309 229.038 1.00 85.09 192 ASP C O 1
ATOM 7091 N N . THR C 3 232 ? 239.675 219.003 227.932 1.00 81.09 193 THR C N 1
ATOM 7092 C CA . THR C 3 232 ? 238.519 219.262 227.086 1.00 81.09 193 THR C CA 1
ATOM 7093 C C . THR C 3 232 ? 238.373 218.253 225.954 1.00 81.09 193 THR C C 1
ATOM 7094 O O . THR C 3 232 ? 237.345 218.264 225.269 1.00 81.09 193 THR C O 1
ATOM 7098 N N . ARG C 3 233 ? 239.368 217.389 225.739 1.00 88.27 194 ARG C N 1
ATOM 7099 C CA . ARG C 3 233 ? 239.268 216.396 224.677 1.00 88.27 194 ARG C CA 1
ATOM 7100 C C . ARG C 3 233 ? 238.169 215.381 224.959 1.00 88.27 194 ARG C C 1
ATOM 7101 O O . ARG C 3 233 ? 237.530 214.887 224.023 1.00 88.27 194 ARG C O 1
ATOM 7109 N N . SER C 3 234 ? 237.934 215.061 226.229 1.00 84.12 195 SER C N 1
ATOM 7110 C CA . SER C 3 234 ? 236.901 214.106 226.610 1.00 84.12 195 SER C CA 1
ATOM 7111 C C . SER C 3 234 ? 235.518 214.735 226.729 1.00 84.12 195 SER C C 1
ATOM 7112 O O . SER C 3 234 ? 234.558 214.019 227.030 1.00 84.12 195 SER C O 1
ATOM 7115 N N . TRP C 3 235 ? 235.388 216.041 226.508 1.00 75.62 196 TRP C N 1
ATOM 7116 C CA . TRP C 3 235 ? 234.093 216.688 226.618 1.00 75.62 196 TRP C CA 1
ATOM 7117 C C . TRP C 3 235 ? 233.189 216.258 225.465 1.00 75.62 196 TRP C C 1
ATOM 7118 O O . TRP C 3 235 ? 233.630 215.669 224.474 1.00 75.62 196 TRP C O 1
ATOM 7129 N N . ARG C 3 236 ? 231.904 216.571 225.607 1.00 77.16 197 ARG C N 1
ATOM 7130 C CA . ARG C 3 236 ? 230.864 216.143 224.674 1.00 77.16 197 ARG C CA 1
ATOM 7131 C C . ARG C 3 236 ? 230.451 217.281 223.747 1.00 77.16 197 ARG C C 1
ATOM 7132 O O . ARG C 3 236 ? 229.273 217.452 223.429 1.00 77.16 197 ARG C O 1
ATOM 7140 N N . LEU C 3 237 ? 231.414 218.092 223.314 1.00 75.88 198 LEU C N 1
ATOM 7141 C CA . LEU C 3 237 ? 231.178 219.175 222.360 1.00 75.88 198 LEU C CA 1
ATOM 7142 C C . LEU C 3 237 ? 231.539 218.662 220.972 1.00 75.88 198 LEU C C 1
ATOM 7143 O O . LEU C 3 237 ? 232.718 218.560 220.623 1.00 75.88 198 LEU C O 1
ATOM 7148 N N . TYR C 3 238 ? 230.519 218.338 220.179 1.00 81.67 199 TYR C N 1
ATOM 7149 C CA . TYR C 3 238 ? 230.724 217.875 218.813 1.00 81.67 199 TYR C CA 1
ATOM 7150 C C . TYR C 3 238 ? 230.819 219.036 217.831 1.00 81.67 199 TYR C C 1
ATOM 7151 O O . TYR C 3 238 ? 231.796 219.145 217.084 1.00 81.67 199 TYR C O 1
ATOM 7160 N N . GLN C 3 239 ? 229.815 219.908 217.827 1.00 84.16 200 GLN C N 1
ATOM 7161 C CA . GLN C 3 239 ? 229.723 220.987 216.856 1.00 84.16 200 GLN C CA 1
ATOM 7162 C C . GLN C 3 239 ? 230.452 222.253 217.283 1.00 84.16 200 GLN C C 1
ATOM 7163 O O . GLN C 3 239 ? 230.546 223.184 216.478 1.00 84.16 200 GLN C O 1
ATOM 7169 N N . PHE C 3 240 ? 230.965 222.314 218.512 1.00 78.09 201 PHE C N 1
ATOM 7170 C CA . PHE C 3 240 ? 231.582 223.515 219.054 1.00 78.09 201 PHE C CA 1
ATOM 7171 C C . PHE C 3 240 ? 232.952 223.183 219.622 1.00 78.09 201 PHE C C 1
ATOM 7172 O O . PHE C 3 240 ? 233.233 222.045 220.002 1.00 78.09 201 PHE C O 1
ATOM 7180 N N . SER C 3 241 ? 233.803 224.205 219.669 1.00 76.57 202 SER C N 1
ATOM 7181 C CA . SER C 3 241 ? 235.121 224.128 220.282 1.00 76.57 202 SER C CA 1
ATOM 7182 C C . SER C 3 241 ? 235.192 225.155 221.400 1.00 76.57 202 SER C C 1
ATOM 7183 O O . SER C 3 241 ? 234.783 226.306 221.217 1.00 76.57 202 SER C O 1
ATOM 7186 N N . PHE C 3 242 ? 235.706 224.740 222.553 1.00 74.56 203 PHE C N 1
ATOM 7187 C CA . PHE C 3 242 ? 235.776 225.612 223.717 1.00 74.56 203 PHE C CA 1
ATOM 7188 C C . PHE C 3 242 ? 236.947 226.574 223.563 1.00 74.56 203 PHE C C 1
ATOM 7189 O O . PHE C 3 242 ? 238.102 226.146 223.472 1.00 74.56 203 PHE C O 1
ATOM 7197 N N . VAL C 3 243 ? 236.649 227.872 223.543 1.00 73.64 204 VAL C N 1
ATOM 7198 C CA . VAL C 3 243 ? 237.664 228.900 223.344 1.00 73.64 204 VAL C CA 1
ATOM 7199 C C . VAL C 3 243 ? 238.245 229.300 224.693 1.00 73.64 204 VAL C C 1
ATOM 7200 O O . VAL C 3 243 ? 239.450 229.165 224.927 1.00 73.64 204 VAL C O 1
ATOM 7204 N N . GLY C 3 244 ? 237.395 229.792 225.584 1.00 73.02 205 GLY C N 1
ATOM 7205 C CA . GLY C 3 244 ? 237.860 230.217 226.887 1.00 73.02 205 GLY C CA 1
ATOM 7206 C C . GLY C 3 244 ? 236.696 230.497 227.809 1.00 73.02 205 GLY C C 1
ATOM 7207 O O . GLY C 3 244 ? 235.540 230.225 227.481 1.00 73.02 205 GLY C O 1
ATOM 7208 N N . LEU C 3 245 ? 237.022 231.045 228.978 1.00 70.17 206 LEU C N 1
ATOM 7209 C CA . LEU C 3 245 ? 236.006 231.375 229.965 1.00 70.17 206 LEU C CA 1
ATOM 7210 C C . LEU C 3 245 ? 236.409 232.634 230.716 1.00 70.17 206 LEU C C 1
ATOM 7211 O O . LEU C 3 245 ? 237.575 233.035 230.720 1.00 70.17 206 LEU C O 1
ATOM 7216 N N . ARG C 3 246 ? 235.417 233.256 231.349 1.00 70.89 207 ARG C N 1
ATOM 7217 C CA A ARG C 3 246 ? 235.656 234.421 232.188 0.50 70.89 207 ARG C CA 1
ATOM 7218 C CA B ARG C 3 246 ? 235.657 234.420 232.190 0.50 70.89 207 ARG C CA 1
ATOM 7219 C C . ARG C 3 246 ? 234.607 234.456 233.289 1.00 70.89 207 ARG C C 1
ATOM 7220 O O . ARG C 3 246 ? 233.558 233.818 233.192 1.00 70.89 207 ARG C O 1
ATOM 7235 N N . ASN C 3 247 ? 234.909 235.210 234.345 1.00 69.34 208 ASN C N 1
ATOM 7236 C CA . ASN C 3 247 ? 234.056 235.323 235.520 1.00 69.34 208 ASN C CA 1
ATOM 7237 C C . ASN C 3 247 ? 233.721 236.782 235.803 1.00 69.34 208 ASN C C 1
ATOM 7238 O O . ASN C 3 247 ? 234.511 237.684 235.512 1.00 69.34 208 ASN C O 1
ATOM 7243 N N . THR C 3 248 ? 232.529 237.009 236.354 1.00 67.62 209 THR C N 1
ATOM 7244 C CA . THR C 3 248 ? 232.097 238.349 236.726 1.00 67.62 209 THR C CA 1
ATOM 7245 C C . THR C 3 248 ? 231.203 238.266 237.954 1.00 67.62 209 THR C C 1
ATOM 7246 O O . THR C 3 248 ? 230.658 237.210 238.284 1.00 67.62 209 THR C O 1
ATOM 7250 N N . THR C 3 249 ? 231.058 239.407 238.624 1.00 66.27 210 THR C N 1
ATOM 7251 C CA . THR C 3 249 ? 230.161 239.555 239.760 1.00 66.27 210 THR C CA 1
ATOM 7252 C C . THR C 3 249 ? 229.453 240.896 239.646 1.00 66.27 210 THR C C 1
ATOM 7253 O O . THR C 3 249 ? 230.059 241.890 239.239 1.00 66.27 210 THR C O 1
ATOM 7257 N N . GLU C 3 250 ? 228.169 240.918 239.998 1.00 67.02 211 GLU C N 1
ATOM 7258 C CA . GLU C 3 250 ? 227.365 242.127 239.891 1.00 67.02 211 GLU C CA 1
ATOM 7259 C C . GLU C 3 250 ? 226.276 242.089 240.953 1.00 67.02 211 GLU C C 1
ATOM 7260 O O . GLU C 3 250 ? 226.198 241.159 241.759 1.00 67.02 211 GLU C O 1
ATOM 7266 N N . VAL C 3 251 ? 225.422 243.111 240.936 1.00 65.10 212 VAL C N 1
ATOM 7267 C CA . VAL C 3 251 ? 224.286 243.230 241.841 1.00 65.10 212 VAL C CA 1
ATOM 7268 C C . VAL C 3 251 ? 223.033 243.416 241.000 1.00 65.10 212 VAL C C 1
ATOM 7269 O O . VAL C 3 251 ? 223.020 244.236 240.076 1.00 65.10 212 VAL C O 1
ATOM 7273 N N . VAL C 3 252 ? 221.985 242.656 241.318 1.00 63.68 213 VAL C N 1
ATOM 7274 C CA . VAL C 3 252 ? 220.711 242.712 240.608 1.00 63.68 213 VAL C CA 1
ATOM 7275 C C . VAL C 3 252 ? 219.618 243.080 241.598 1.00 63.68 213 VAL C C 1
ATOM 7276 O O . VAL C 3 252 ? 219.612 242.605 242.739 1.00 63.68 213 VAL C O 1
ATOM 7280 N N . LYS C 3 253 ? 218.691 243.925 241.155 1.00 66.61 214 LYS C N 1
ATOM 7281 C CA . LYS C 3 253 ? 217.592 244.405 241.980 1.00 66.61 214 LYS C CA 1
ATOM 7282 C C . LYS C 3 253 ? 216.305 243.698 241.580 1.00 66.61 214 LYS C C 1
ATOM 7283 O O . LYS C 3 253 ? 215.960 243.650 240.395 1.00 66.61 214 LYS C O 1
ATOM 7289 N N . THR C 3 254 ? 215.607 243.147 242.568 1.00 65.89 215 THR C N 1
ATOM 7290 C CA . THR C 3 254 ? 214.305 242.524 242.396 1.00 65.89 215 THR C CA 1
ATOM 7291 C C . THR C 3 254 ? 213.382 243.039 243.493 1.00 65.89 215 THR C C 1
ATOM 7292 O O . THR C 3 254 ? 213.799 243.784 244.386 1.00 65.89 215 THR C O 1
ATOM 7296 N N . THR C 3 255 ? 212.117 242.615 243.435 1.00 66.40 216 THR C N 1
ATOM 7297 C CA . THR C 3 255 ? 211.132 243.073 244.410 1.00 66.40 216 THR C CA 1
ATOM 7298 C C . THR C 3 255 ? 211.520 242.687 245.833 1.00 66.40 216 THR C C 1
ATOM 7299 O O . THR C 3 255 ? 211.115 243.359 246.788 1.00 66.40 216 THR C O 1
ATOM 7303 N N . SER C 3 256 ? 212.296 241.615 245.996 1.00 65.08 217 SER C N 1
ATOM 7304 C CA . SER C 3 256 ? 212.771 241.232 247.319 1.00 65.08 217 SER C CA 1
ATOM 7305 C C . SER C 3 256 ? 213.908 242.122 247.805 1.00 65.08 217 SER C C 1
ATOM 7306 O O . SER C 3 256 ? 214.019 242.362 249.012 1.00 65.08 217 SER C O 1
ATOM 7309 N N . GLY C 3 257 ? 214.751 242.613 246.907 1.00 65.40 218 GLY C N 1
ATOM 7310 C CA . GLY C 3 257 ? 215.870 243.450 247.293 1.00 65.40 218 GLY C CA 1
ATOM 7311 C C . GLY C 3 257 ? 217.015 243.303 246.311 1.00 65.40 218 GLY C C 1
ATOM 7312 O O . GLY C 3 257 ? 216.818 242.918 245.166 1.00 65.40 218 GLY C O 1
ATOM 7313 N N . ASP C 3 258 ? 218.215 243.621 246.791 1.00 66.18 219 ASP C N 1
ATOM 7314 C CA . ASP C 3 258 ? 219.428 243.590 245.984 1.00 66.18 219 ASP C CA 1
ATOM 7315 C C . ASP C 3 258 ? 220.227 242.336 246.309 1.00 66.18 219 ASP C C 1
ATOM 7316 O O . ASP C 3 258 ? 220.493 242.053 247.481 1.00 66.18 219 ASP C O 1
ATOM 7321 N N . TYR C 3 259 ? 220.618 241.600 245.269 1.00 61.76 220 TYR C N 1
ATOM 7322 C CA . TYR C 3 259 ? 221.287 240.314 245.406 1.00 61.76 220 TYR C CA 1
ATOM 7323 C C . TYR C 3 259 ? 222.583 240.313 244.613 1.00 61.76 220 TYR C C 1
ATOM 7324 O O . TYR C 3 259 ? 222.642 240.849 243.504 1.00 61.76 220 TYR C O 1
ATOM 7333 N N . VAL C 3 260 ? 223.613 239.694 245.182 1.00 60.86 221 VAL C N 1
ATOM 7334 C CA . VAL C 3 260 ? 224.899 239.545 244.507 1.00 60.86 221 VAL C CA 1
ATOM 7335 C C . VAL C 3 260 ? 224.817 238.341 243.578 1.00 60.86 221 VAL C C 1
ATOM 7336 O O . VAL C 3 260 ? 224.582 237.216 244.028 1.00 60.86 221 VAL C O 1
ATOM 7340 N N . VAL C 3 261 ? 225.028 238.574 242.284 1.00 61.07 222 VAL C N 1
ATOM 7341 C CA . VAL C 3 261 ? 224.959 237.542 241.254 1.00 61.07 222 VAL C CA 1
ATOM 7342 C C . VAL C 3 261 ? 226.364 237.302 240.725 1.00 61.07 222 VAL C C 1
ATOM 7343 O O . VAL C 3 261 ? 227.076 238.253 240.383 1.00 61.07 222 VAL C O 1
ATOM 7347 N N . MET C 3 262 ? 226.757 236.033 240.652 1.00 61.67 223 MET C N 1
ATOM 7348 C CA . MET C 3 262 ? 228.075 235.627 240.187 1.00 61.67 223 MET C CA 1
ATOM 7349 C C . MET C 3 262 ? 227.891 234.809 238.920 1.00 61.67 223 MET C C 1
ATOM 7350 O O . MET C 3 262 ? 227.102 233.859 238.908 1.00 61.67 223 MET C O 1
ATOM 7355 N N . SER C 3 263 ? 228.617 235.173 237.861 1.00 64.12 224 SER C N 1
ATOM 7356 C CA . SER C 3 263 ? 228.405 234.609 236.535 1.00 64.12 224 SER C CA 1
ATOM 7357 C C . SER C 3 263 ? 229.717 234.103 235.956 1.00 64.12 224 SER C C 1
ATOM 7358 O O . SER C 3 263 ? 230.776 234.694 236.182 1.00 64.12 224 SER C O 1
ATOM 7361 N N . VAL C 3 264 ? 229.630 233.003 235.212 1.00 65.96 225 VAL C N 1
ATOM 7362 C CA . VAL C 3 264 ? 230.743 232.457 234.441 1.00 65.96 225 VAL C CA 1
ATOM 7363 C C . VAL C 3 264 ? 230.293 232.364 232.992 1.00 65.96 225 VAL C C 1
ATOM 7364 O O . VAL C 3 264 ? 229.291 231.708 232.693 1.00 65.96 225 VAL C O 1
ATOM 7368 N N . TYR C 3 265 ? 231.035 233.005 232.097 1.00 69.18 226 TYR C N 1
ATOM 7369 C CA . TYR C 3 265 ? 230.760 232.973 230.667 1.00 69.18 226 TYR C CA 1
ATOM 7370 C C . TYR C 3 265 ? 231.732 232.016 229.995 1.00 69.18 226 TYR C C 1
ATOM 7371 O O . TYR C 3 265 ? 232.943 232.108 230.221 1.00 69.18 226 TYR C O 1
ATOM 7380 N N . PHE C 3 266 ? 231.201 231.098 229.187 1.00 68.09 227 PHE C N 1
ATOM 7381 C CA . PHE C 3 266 ? 231.996 230.188 228.369 1.00 68.09 227 PHE C CA 1
ATOM 7382 C C . PHE C 3 266 ? 231.848 230.582 226.907 1.00 68.09 227 PHE C C 1
ATOM 7383 O O . PHE C 3 266 ? 230.724 230.700 226.408 1.00 68.09 227 PHE C O 1
ATOM 7391 N N . ASP C 3 267 ? 232.973 230.767 226.221 1.00 73.85 228 ASP C N 1
ATOM 7392 C CA . ASP C 3 267 ? 232.984 231.160 224.818 1.00 73.85 228 ASP C CA 1
ATOM 7393 C C . ASP C 3 267 ? 233.110 229.921 223.942 1.00 73.85 228 ASP C C 1
ATOM 7394 O O . ASP C 3 267 ? 234.005 229.097 224.153 1.00 73.85 228 ASP C O 1
ATOM 7399 N N . LEU C 3 268 ? 232.215 229.798 222.963 1.00 75.31 229 LEU C N 1
ATOM 7400 C CA . LEU C 3 268 ? 232.158 228.651 222.069 1.00 75.31 229 LEU C CA 1
ATOM 7401 C C . LEU C 3 268 ? 232.119 229.131 220.627 1.00 75.31 229 LEU C C 1
ATOM 7402 O O . LEU C 3 268 ? 231.515 230.164 220.323 1.00 75.31 229 LEU C O 1
ATOM 7407 N N . SER C 3 269 ? 232.770 228.374 219.745 1.00 78.67 230 SER C N 1
ATOM 7408 C CA . SER C 3 269 ? 232.799 228.653 218.315 1.00 78.67 230 SER C CA 1
ATOM 7409 C C . SER C 3 269 ? 232.378 227.400 217.567 1.00 78.67 230 SER C C 1
ATOM 7410 O O . SER C 3 269 ? 232.919 226.318 217.814 1.00 78.67 230 SER C O 1
ATOM 7413 N N . ARG C 3 270 ? 231.421 227.545 216.656 1.00 83.50 231 ARG C N 1
ATOM 7414 C CA . ARG C 3 270 ? 230.896 226.393 215.938 1.00 83.50 231 ARG C CA 1
ATOM 7415 C C . ARG C 3 270 ? 231.920 225.853 214.947 1.00 83.50 231 ARG C C 1
ATOM 7416 O O . ARG C 3 270 ? 232.718 226.598 214.372 1.00 83.50 231 ARG C O 1
ATOM 7424 N N . ARG C 3 271 ? 231.887 224.536 214.756 1.00 84.09 232 ARG C N 1
ATOM 7425 C CA . ARG C 3 271 ? 232.710 223.848 213.771 1.00 84.09 232 ARG C CA 1
ATOM 7426 C C . ARG C 3 271 ? 231.857 223.532 212.549 1.00 84.09 232 ARG C C 1
ATOM 7427 O O . ARG C 3 271 ? 230.755 222.991 212.678 1.00 84.09 232 ARG C O 1
ATOM 7435 N N . MET C 3 272 ? 232.373 223.868 211.369 1.00 92.47 233 MET C N 1
ATOM 7436 C CA . MET C 3 272 ? 231.597 223.864 210.136 1.00 92.47 233 MET C CA 1
ATOM 7437 C C . MET C 3 272 ? 231.735 222.580 209.325 1.00 92.47 233 MET C C 1
ATOM 7438 O O . MET C 3 272 ? 231.177 222.501 208.228 1.00 92.47 233 MET C O 1
ATOM 7443 N N . GLY C 3 273 ? 232.458 221.577 209.828 1.00 89.38 234 GLY C N 1
ATOM 7444 C CA . GLY C 3 273 ? 232.702 220.386 209.027 1.00 89.38 234 GLY C CA 1
ATOM 7445 C C . GLY C 3 273 ? 231.434 219.616 208.710 1.00 89.38 234 GLY C C 1
ATOM 7446 O O . GLY C 3 273 ? 231.219 219.185 207.573 1.00 89.38 234 GLY C O 1
ATOM 7447 N N . TYR C 3 274 ? 230.573 219.434 209.715 1.00 88.51 235 TYR C N 1
ATOM 7448 C CA . TYR C 3 274 ? 229.359 218.650 209.514 1.00 88.51 235 TYR C CA 1
ATOM 7449 C C . TYR C 3 274 ? 228.438 219.304 208.493 1.00 88.51 235 TYR C C 1
ATOM 7450 O O . TYR C 3 274 ? 227.894 218.627 207.614 1.00 88.51 235 TYR C O 1
ATOM 7459 N N . PHE C 3 275 ? 228.256 220.622 208.587 1.00 89.50 236 PHE C N 1
ATOM 7460 C CA . PHE C 3 275 ? 227.361 221.303 207.659 1.00 89.50 236 PHE C CA 1
ATOM 7461 C C . PHE C 3 275 ? 227.984 221.436 206.277 1.00 89.50 236 PHE C C 1
ATOM 7462 O O . PHE C 3 275 ? 227.260 221.488 205.277 1.00 89.50 236 PHE C O 1
ATOM 7470 N N . THR C 3 276 ? 229.314 221.499 206.199 1.00 89.83 237 THR C N 1
ATOM 7471 C CA . THR C 3 276 ? 229.973 221.415 204.902 1.00 89.83 237 THR C CA 1
ATOM 7472 C C . THR C 3 276 ? 229.697 220.069 204.247 1.00 89.83 237 THR C C 1
ATOM 7473 O O . THR C 3 276 ? 229.424 219.997 203.044 1.00 89.83 237 THR C O 1
ATOM 7477 N N . ILE C 3 277 ? 229.759 218.989 205.028 1.00 89.67 238 ILE C N 1
ATOM 7478 C CA . ILE C 3 277 ? 229.484 217.664 204.483 1.00 89.67 238 ILE C CA 1
ATOM 7479 C C . ILE C 3 277 ? 228.016 217.536 204.093 1.00 89.67 238 ILE C C 1
ATOM 7480 O O . ILE C 3 277 ? 227.681 216.882 203.099 1.00 89.67 238 ILE C O 1
ATOM 7485 N N . GLN C 3 278 ? 227.119 218.152 204.863 1.00 89.87 239 GLN C N 1
ATOM 7486 C CA . GLN C 3 278 ? 225.694 217.864 204.758 1.00 89.87 239 GLN C CA 1
ATOM 7487 C C . GLN C 3 278 ? 224.956 218.757 203.766 1.00 89.87 239 GLN C C 1
ATOM 7488 O O . GLN C 3 278 ? 224.069 218.271 203.057 1.00 89.87 239 GLN C O 1
ATOM 7494 N N . THR C 3 279 ? 225.290 220.047 203.702 1.00 91.07 240 THR C N 1
ATOM 7495 C CA . THR C 3 279 ? 224.492 221.026 202.969 1.00 91.07 240 THR C CA 1
ATOM 7496 C C . THR C 3 279 ? 225.231 221.656 201.799 1.00 91.07 240 THR C C 1
ATOM 7497 O O . THR C 3 279 ? 224.710 221.656 200.678 1.00 91.07 240 THR C O 1
ATOM 7501 N N . TYR C 3 280 ? 226.426 222.203 202.023 1.00 90.79 241 TYR C N 1
ATOM 7502 C CA . TYR C 3 280 ? 227.081 223.001 200.989 1.00 90.79 241 TYR C CA 1
ATOM 7503 C C . TYR C 3 280 ? 227.472 222.151 199.785 1.00 90.79 241 TYR C C 1
ATOM 7504 O O . TYR C 3 280 ? 227.207 222.525 198.634 1.00 90.79 241 TYR C O 1
ATOM 7513 N N . ILE C 3 281 ? 228.115 221.009 200.031 1.00 89.40 242 ILE C N 1
ATOM 7514 C CA . ILE C 3 281 ? 228.611 220.186 198.928 1.00 89.40 242 ILE C CA 1
ATOM 7515 C C . ILE C 3 281 ? 227.474 219.637 198.072 1.00 89.40 242 ILE C C 1
ATOM 7516 O O . ILE C 3 281 ? 227.581 219.694 196.836 1.00 89.40 242 ILE C O 1
ATOM 7521 N N . PRO C 3 282 ? 226.399 219.068 198.634 1.00 88.78 243 PRO C N 1
ATOM 7522 C CA . PRO C 3 282 ? 225.277 218.650 197.774 1.00 88.78 243 PRO C CA 1
ATOM 7523 C C . PRO C 3 282 ? 224.672 219.778 196.956 1.00 88.78 243 PRO C C 1
ATOM 7524 O O . PRO C 3 282 ? 224.323 219.566 195.789 1.00 88.78 243 PRO C O 1
ATOM 7528 N N . CYS C 3 283 ? 224.541 220.976 197.529 1.00 90.69 244 CYS C N 1
ATOM 7529 C CA . CYS C 3 283 ? 223.989 222.092 196.768 1.00 90.69 244 CYS C CA 1
ATOM 7530 C C . CYS C 3 283 ? 224.902 222.471 195.609 1.00 90.69 244 CYS C C 1
ATOM 7531 O O . CYS C 3 283 ? 224.432 222.698 194.486 1.00 90.69 244 CYS C O 1
ATOM 7534 N N . THR C 3 284 ? 226.213 222.526 195.856 1.00 89.87 245 THR C N 1
ATOM 7535 C CA . THR C 3 284 ? 227.147 222.834 194.778 1.00 89.87 245 THR C CA 1
ATOM 7536 C C . THR C 3 284 ? 227.102 221.765 193.692 1.00 89.87 245 THR C C 1
ATOM 7537 O O . THR C 3 284 ? 227.139 222.077 192.494 1.00 89.87 245 THR C O 1
ATOM 7541 N N . LEU C 3 285 ? 227.018 220.496 194.093 1.00 87.16 246 LEU C N 1
ATOM 7542 C CA . LEU C 3 285 ? 226.977 219.416 193.114 1.00 87.16 246 LEU C CA 1
ATOM 7543 C C . LEU C 3 285 ? 225.702 219.472 192.282 1.00 87.16 246 LEU C C 1
ATOM 7544 O O . LEU C 3 285 ? 225.735 219.220 191.073 1.00 87.16 246 LEU C O 1
ATOM 7549 N N . ILE C 3 286 ? 224.570 219.806 192.904 1.00 86.98 247 ILE C N 1
ATOM 7550 C CA . ILE C 3 286 ? 223.333 219.939 192.141 1.00 86.98 247 ILE C CA 1
ATOM 7551 C C . ILE C 3 286 ? 223.416 221.130 191.193 1.00 86.98 247 ILE C C 1
ATOM 7552 O O . ILE C 3 286 ? 222.863 221.091 190.088 1.00 86.98 247 ILE C O 1
ATOM 7557 N N . VAL C 3 287 ? 224.091 222.205 191.601 1.00 89.04 248 VAL C N 1
ATOM 7558 C CA . VAL C 3 287 ? 224.274 223.342 190.701 1.00 89.04 248 VAL C CA 1
ATOM 7559 C C . VAL C 3 287 ? 225.100 222.929 189.484 1.00 89.04 248 VAL C C 1
ATOM 7560 O O . VAL C 3 287 ? 224.787 223.300 188.344 1.00 89.04 248 VAL C O 1
ATOM 7564 N N . VAL C 3 288 ? 226.165 222.157 189.703 1.00 87.98 249 VAL C N 1
ATOM 7565 C CA . VAL C 3 288 ? 226.962 221.668 188.577 1.00 87.98 249 VAL C CA 1
ATOM 7566 C C . VAL C 3 288 ? 226.124 220.746 187.693 1.00 87.98 249 VAL C C 1
ATOM 7567 O O . VAL C 3 288 ? 226.239 220.759 186.458 1.00 87.98 249 VAL C O 1
ATOM 7571 N N . LEU C 3 289 ? 225.275 219.925 188.314 1.00 85.52 250 LEU C N 1
ATOM 7572 C CA . LEU C 3 289 ? 224.385 219.056 187.554 1.00 85.52 250 LEU C CA 1
ATOM 7573 C C . LEU C 3 289 ? 223.451 219.873 186.670 1.00 85.52 250 LEU C C 1
ATOM 7574 O O . LEU C 3 289 ? 223.168 219.491 185.530 1.00 85.52 250 LEU C O 1
ATOM 7579 N N . SER C 3 290 ? 222.956 220.998 187.183 1.00 87.97 251 SER C N 1
ATOM 7580 C CA . SER C 3 290 ? 222.145 221.884 186.355 1.00 87.97 251 SER C CA 1
ATOM 7581 C C . SER C 3 290 ? 222.971 222.470 185.215 1.00 87.97 251 SER C C 1
ATOM 7582 O O . SER C 3 290 ? 222.473 222.621 184.094 1.00 87.97 251 SER C O 1
ATOM 7585 N N . TRP C 3 291 ? 224.234 222.816 185.487 1.00 90.63 252 TRP C N 1
ATOM 7586 C CA . TRP C 3 291 ? 225.096 223.340 184.427 1.00 90.63 252 TRP C CA 1
ATOM 7587 C C . TRP C 3 291 ? 225.302 222.330 183.309 1.00 90.63 252 TRP C C 1
ATOM 7588 O O . TRP C 3 291 ? 225.494 222.721 182.152 1.00 90.63 252 TRP C O 1
ATOM 7599 N N . VAL C 3 292 ? 225.296 221.035 183.637 1.00 88.59 253 VAL C N 1
ATOM 7600 C CA . VAL C 3 292 ? 225.541 220.000 182.629 1.00 88.59 253 VAL C CA 1
ATOM 7601 C C . VAL C 3 292 ? 224.549 220.076 181.468 1.00 88.59 253 VAL C C 1
ATOM 7602 O O . VAL C 3 292 ? 224.866 219.638 180.357 1.00 88.59 253 VAL C O 1
ATOM 7606 N N . SER C 3 293 ? 223.359 220.641 181.691 1.00 88.74 254 SER C N 1
ATOM 7607 C CA . SER C 3 293 ? 222.346 220.709 180.641 1.00 88.74 254 SER C CA 1
ATOM 7608 C C . SER C 3 293 ? 222.808 221.523 179.437 1.00 88.74 254 SER C C 1
ATOM 7609 O O . SER C 3 293 ? 222.356 221.271 178.315 1.00 88.74 254 SER C O 1
ATOM 7612 N N . PHE C 3 294 ? 223.694 222.502 179.640 1.00 91.59 255 PHE C N 1
ATOM 7613 C CA . PHE C 3 294 ? 224.062 223.406 178.554 1.00 91.59 255 PHE C CA 1
ATOM 7614 C C . PHE C 3 294 ? 224.789 222.701 177.416 1.00 91.59 255 PHE C C 1
ATOM 7615 O O . PHE C 3 294 ? 224.772 223.205 176.289 1.00 91.59 255 PHE C O 1
ATOM 7623 N N . TRP C 3 295 ? 225.428 221.562 177.677 1.00 91.72 256 TRP C N 1
ATOM 7624 C CA . TRP C 3 295 ? 226.145 220.826 176.644 1.00 91.72 256 TRP C CA 1
ATOM 7625 C C . TRP C 3 295 ? 225.278 219.808 175.913 1.00 91.72 256 TRP C C 1
ATOM 7626 O O . TRP C 3 295 ? 225.744 219.219 174.932 1.00 91.72 256 TRP C O 1
ATOM 7637 N N . ILE C 3 296 ? 224.044 219.583 176.358 1.00 89.22 257 ILE C N 1
ATOM 7638 C CA . ILE C 3 296 ? 223.133 218.679 175.666 1.00 89.22 257 ILE C CA 1
ATOM 7639 C C . ILE C 3 296 ? 222.563 219.388 174.446 1.00 89.22 257 ILE C C 1
ATOM 7640 O O . ILE C 3 296 ? 222.396 220.613 174.432 1.00 89.22 257 ILE C O 1
ATOM 7645 N N . ASN C 3 297 ? 222.271 218.612 173.404 1.00 91.83 258 ASN C N 1
ATOM 7646 C CA . ASN C 3 297 ? 221.712 219.176 172.183 1.00 91.83 258 ASN C CA 1
ATOM 7647 C C . ASN C 3 297 ? 220.346 219.794 172.456 1.00 91.83 258 ASN C C 1
ATOM 7648 O O . ASN C 3 297 ? 219.541 219.252 173.218 1.00 91.83 258 ASN C O 1
ATOM 7653 N N . LYS C 3 298 ? 220.085 220.939 171.822 1.00 93.50 259 LYS C N 1
ATOM 7654 C CA . LYS C 3 298 ? 218.841 221.660 172.066 1.00 93.50 259 LYS C CA 1
ATOM 7655 C C . LYS C 3 298 ? 217.616 220.909 171.560 1.00 93.50 259 LYS C C 1
ATOM 7656 O O . LYS C 3 298 ? 216.500 221.211 171.997 1.00 93.50 259 LYS C O 1
ATOM 7662 N N . ASP C 3 299 ? 217.789 219.947 170.651 1.00 93.31 260 ASP C N 1
ATOM 7663 C CA . ASP C 3 299 ? 216.644 219.202 170.141 1.00 93.31 260 ASP C CA 1
ATOM 7664 C C . ASP C 3 299 ? 216.100 218.219 171.171 1.00 93.31 260 ASP C C 1
ATOM 7665 O O . ASP C 3 299 ? 214.912 217.882 171.133 1.00 93.31 260 ASP C O 1
ATOM 7670 N N . ALA C 3 300 ? 216.942 217.748 172.091 1.00 89.46 261 ALA C N 1
ATOM 7671 C CA . ALA C 3 300 ? 216.527 216.777 173.103 1.00 89.46 261 ALA C CA 1
ATOM 7672 C C . ALA C 3 300 ? 215.767 217.513 174.202 1.00 89.46 261 ALA C C 1
ATOM 7673 O O . ALA C 3 300 ? 216.287 217.812 175.279 1.00 89.46 261 ALA C O 1
ATOM 7675 N N . VAL C 3 301 ? 214.499 217.810 173.912 1.00 88.54 262 VAL C N 1
ATOM 7676 C CA . VAL C 3 301 ? 213.674 218.557 174.865 1.00 88.54 262 VAL C CA 1
ATOM 7677 C C . VAL C 3 301 ? 213.422 217.774 176.151 1.00 88.54 262 VAL C C 1
ATOM 7678 O O . VAL C 3 301 ? 213.594 218.350 177.240 1.00 88.54 262 VAL C O 1
ATOM 7682 N N . PRO C 3 302 ? 212.994 216.501 176.114 1.00 85.58 263 PRO C N 1
ATOM 7683 C CA . PRO C 3 302 ? 212.699 215.813 177.384 1.00 85.58 263 PRO C CA 1
ATOM 7684 C C . PRO C 3 302 ? 213.897 215.693 178.306 1.00 85.58 263 PRO C C 1
ATOM 7685 O O . PRO C 3 302 ? 213.740 215.816 179.524 1.00 85.58 263 PRO C O 1
ATOM 7689 N N . ALA C 3 303 ? 215.097 215.485 177.761 1.00 85.59 264 ALA C N 1
ATOM 7690 C CA . ALA C 3 303 ? 216.275 215.316 178.606 1.00 85.59 264 ALA C CA 1
ATOM 7691 C C . ALA C 3 303 ? 216.590 216.591 179.380 1.00 85.59 264 ALA C C 1
ATOM 7692 O O . ALA C 3 303 ? 216.795 216.558 180.601 1.00 85.59 264 ALA C O 1
ATOM 7694 N N . ARG C 3 304 ? 216.626 217.729 178.688 1.00 89.33 265 ARG C N 1
ATOM 7695 C CA . ARG C 3 304 ? 216.966 218.982 179.353 1.00 89.33 265 ARG C CA 1
ATOM 7696 C C . ARG C 3 304 ? 215.849 219.429 180.287 1.00 89.33 265 ARG C C 1
ATOM 7697 O O . ARG C 3 304 ? 216.116 219.974 181.368 1.00 89.33 265 ARG C O 1
ATOM 7705 N N . THR C 3 305 ? 214.591 219.188 179.905 1.00 87.73 266 THR C N 1
ATOM 7706 C CA . THR C 3 305 ? 213.489 219.480 180.815 1.00 87.73 266 THR C CA 1
ATOM 7707 C C . THR C 3 305 ? 213.590 218.636 182.080 1.00 87.73 266 THR C C 1
ATOM 7708 O O . THR C 3 305 ? 213.365 219.136 183.191 1.00 87.73 266 THR C O 1
ATOM 7712 N N . SER C 3 306 ? 213.936 217.353 181.931 1.00 87.31 267 SER C N 1
ATOM 7713 C CA . SER C 3 306 ? 214.099 216.483 183.088 1.00 87.31 267 SER C CA 1
ATOM 7714 C C . SER C 3 306 ? 215.224 216.973 183.985 1.00 87.31 267 SER C C 1
ATOM 7715 O O . SER C 3 306 ? 215.078 216.998 185.213 1.00 87.31 267 SER C O 1
ATOM 7718 N N . LEU C 3 307 ? 216.353 217.370 183.389 1.00 86.06 268 LEU C N 1
ATOM 7719 C CA . LEU C 3 307 ? 217.456 217.920 184.173 1.00 86.06 268 LEU C CA 1
ATOM 7720 C C . LEU C 3 307 ? 217.000 219.127 184.983 1.00 86.06 268 LEU C C 1
ATOM 7721 O O . LEU C 3 307 ? 217.235 219.200 186.198 1.00 86.06 268 LEU C O 1
ATOM 7726 N N . GLY C 3 308 ? 216.323 220.073 184.328 1.00 87.32 269 GLY C N 1
ATOM 7727 C CA . GLY C 3 308 ? 215.901 221.279 185.025 1.00 87.32 269 GLY C CA 1
ATOM 7728 C C . GLY C 3 308 ? 214.943 220.996 186.168 1.00 87.32 269 GLY C C 1
ATOM 7729 O O . GLY C 3 308 ? 215.137 221.472 187.294 1.00 87.32 269 GLY C O 1
ATOM 7730 N N . ILE C 3 309 ? 213.902 220.202 185.903 1.00 86.88 270 ILE C N 1
ATOM 7731 C CA . ILE C 3 309 ? 212.900 219.961 186.938 1.00 86.88 270 ILE C CA 1
ATOM 7732 C C . ILE C 3 309 ? 213.497 219.157 188.086 1.00 86.88 270 ILE C C 1
ATOM 7733 O O . ILE C 3 309 ? 213.211 219.429 189.258 1.00 86.88 270 ILE C O 1
ATOM 7738 N N . THR C 3 310 ? 214.331 218.157 187.782 1.00 87.19 271 THR C N 1
ATOM 7739 C CA . THR C 3 310 ? 214.925 217.360 188.848 1.00 87.19 271 THR C CA 1
ATOM 7740 C C . THR C 3 310 ? 215.846 218.206 189.714 1.00 87.19 271 THR C C 1
ATOM 7741 O O . THR C 3 310 ? 215.843 218.072 190.943 1.00 87.19 271 THR C O 1
ATOM 7745 N N . THR C 3 311 ? 216.633 219.093 189.097 1.00 87.53 272 THR C N 1
ATOM 7746 C CA . THR C 3 311 ? 217.487 219.974 189.885 1.00 87.53 272 THR C CA 1
ATOM 7747 C C . THR C 3 311 ? 216.658 220.886 190.781 1.00 87.53 272 THR C C 1
ATOM 7748 O O . THR C 3 311 ? 216.990 221.079 191.957 1.00 87.53 272 THR C O 1
ATOM 7752 N N . VAL C 3 312 ? 215.565 221.443 190.250 1.00 88.11 273 VAL C N 1
ATOM 7753 C CA . VAL C 3 312 ? 214.737 222.349 191.048 1.00 88.11 273 VAL C CA 1
ATOM 7754 C C . VAL C 3 312 ? 214.123 221.608 192.234 1.00 88.11 273 VAL C C 1
ATOM 7755 O O . VAL C 3 312 ? 214.141 222.096 193.372 1.00 88.11 273 VAL C O 1
ATOM 7759 N N . LEU C 3 313 ? 213.568 220.418 191.986 1.00 88.11 274 LEU C N 1
ATOM 7760 C CA . LEU C 3 313 ? 212.937 219.667 193.067 1.00 88.11 274 LEU C CA 1
ATOM 7761 C C . LEU C 3 313 ? 213.958 219.228 194.109 1.00 88.11 274 LEU C C 1
ATOM 7762 O O . LEU C 3 313 ? 213.677 219.263 195.315 1.00 88.11 274 LEU C O 1
ATOM 7767 N N . THR C 3 314 ? 215.146 218.806 193.670 1.00 87.48 275 THR C N 1
ATOM 7768 C CA . THR C 3 314 ? 216.175 218.410 194.622 1.00 87.48 275 THR C CA 1
ATOM 7769 C C . THR C 3 314 ? 216.620 219.593 195.467 1.00 87.48 275 THR C C 1
ATOM 7770 O O . THR C 3 314 ? 216.869 219.447 196.669 1.00 87.48 275 THR C O 1
ATOM 7774 N N . MET C 3 315 ? 216.732 220.775 194.858 1.00 90.76 276 MET C N 1
ATOM 7775 C CA . MET C 3 315 ? 217.100 221.954 195.632 1.00 90.76 276 MET C CA 1
ATOM 7776 C C . MET C 3 315 ? 216.017 222.306 196.643 1.00 90.76 276 MET C C 1
ATOM 7777 O O . MET C 3 315 ? 216.326 222.708 197.769 1.00 90.76 276 MET C O 1
ATOM 7782 N N . THR C 3 316 ? 214.744 222.161 196.263 1.00 90.75 277 THR C N 1
ATOM 7783 C CA . THR C 3 316 ? 213.664 222.385 197.223 1.00 90.75 277 THR C CA 1
ATOM 7784 C C . THR C 3 316 ? 213.762 221.417 198.397 1.00 90.75 277 THR C C 1
ATOM 7785 O O . THR C 3 316 ? 213.622 221.816 199.563 1.00 90.75 277 THR C O 1
ATOM 7789 N N . THR C 3 317 ? 214.006 220.137 198.107 1.00 91.74 278 THR C N 1
ATOM 7790 C CA . THR C 3 317 ? 214.119 219.145 199.172 1.00 91.74 278 THR C CA 1
ATOM 7791 C C . THR C 3 317 ? 215.301 219.446 200.086 1.00 91.74 278 THR C C 1
ATOM 7792 O O . THR C 3 317 ? 215.193 219.333 201.313 1.00 91.74 278 THR C O 1
ATOM 7796 N N . LEU C 3 318 ? 216.440 219.828 199.505 1.00 90.40 279 LEU C N 1
ATOM 7797 C CA . LEU C 3 318 ? 217.608 220.160 200.314 1.00 90.40 279 LEU C CA 1
ATOM 7798 C C . LEU C 3 318 ? 217.351 221.392 201.170 1.00 90.40 279 LEU C C 1
ATOM 7799 O O . LEU C 3 318 ? 217.787 221.456 202.325 1.00 90.40 279 LEU C O 1
ATOM 7804 N N . SER C 3 319 ? 216.653 222.387 200.616 1.00 91.38 280 SER C N 1
ATOM 7805 C CA . SER C 3 319 ? 216.302 223.570 201.392 1.00 91.38 280 SER C CA 1
ATOM 7806 C C . SER C 3 319 ? 215.430 223.201 202.582 1.00 91.38 280 SER C C 1
ATOM 7807 O O . SER C 3 319 ? 215.628 223.711 203.690 1.00 91.38 280 SER C O 1
ATOM 7810 N N . THR C 3 320 ? 214.453 222.319 202.368 1.00 93.19 281 THR C N 1
ATOM 7811 C CA . THR C 3 320 ? 213.613 221.876 203.477 1.00 93.19 281 THR C CA 1
ATOM 7812 C C . THR C 3 320 ? 214.429 221.123 204.522 1.00 93.19 281 THR C C 1
ATOM 7813 O O . THR C 3 320 ? 214.239 221.318 205.728 1.00 93.19 281 THR C O 1
ATOM 7817 N N . ILE C 3 321 ? 215.344 220.259 204.079 1.00 93.23 282 ILE C N 1
ATOM 7818 C CA . ILE C 3 321 ? 216.096 219.429 205.017 1.00 93.23 282 ILE C CA 1
ATOM 7819 C C . ILE C 3 321 ? 217.098 220.259 205.813 1.00 93.23 282 ILE C C 1
ATOM 7820 O O . ILE C 3 321 ? 217.401 219.933 206.967 1.00 93.23 282 ILE C O 1
ATOM 7825 N N . ALA C 3 322 ? 217.639 221.327 205.219 1.00 93.15 283 ALA C N 1
ATOM 7826 C CA . ALA C 3 322 ? 218.737 222.054 205.851 1.00 93.15 283 ALA C CA 1
ATOM 7827 C C . ALA C 3 322 ? 218.309 222.707 207.161 1.00 93.15 283 ALA C C 1
ATOM 7828 O O . ALA C 3 322 ? 219.081 222.739 208.126 1.00 93.15 283 ALA C O 1
ATOM 7830 N N . ARG C 3 323 ? 217.087 223.231 207.218 1.00 93.15 284 ARG C N 1
ATOM 7831 C CA . ARG C 3 323 ? 216.628 223.979 208.382 1.00 93.15 284 ARG C CA 1
ATOM 7832 C C . ARG C 3 323 ? 216.079 223.095 209.496 1.00 93.15 284 ARG C C 1
ATOM 7833 O O . ARG C 3 323 ? 215.647 223.629 210.523 1.00 93.15 284 ARG C O 1
ATOM 7841 N N . LYS C 3 324 ? 216.082 221.769 209.330 1.00 96.01 285 LYS C N 1
ATOM 7842 C CA . LYS C 3 324 ? 215.541 220.894 210.365 1.00 96.01 285 LYS C CA 1
ATOM 7843 C C . LYS C 3 324 ? 216.334 220.991 211.662 1.00 96.01 285 LYS C C 1
ATOM 7844 O O . LYS C 3 324 ? 215.771 220.811 212.748 1.00 96.01 285 LYS C O 1
ATOM 7850 N N . SER C 3 325 ? 217.635 221.270 211.575 1.00 94.77 286 SER C N 1
ATOM 7851 C CA . SER C 3 325 ? 218.460 221.318 212.777 1.00 94.77 286 SER C CA 1
ATOM 7852 C C . SER C 3 325 ? 218.205 222.577 213.597 1.00 94.77 286 SER C C 1
ATOM 7853 O O . SER C 3 325 ? 218.330 222.548 214.826 1.00 94.77 286 SER C O 1
ATOM 7856 N N . LEU C 3 326 ? 217.852 223.681 212.947 1.00 92.29 287 LEU C N 1
ATOM 7857 C CA . LEU C 3 326 ? 217.711 224.955 213.630 1.00 92.29 287 LEU C CA 1
ATOM 7858 C C . LEU C 3 326 ? 216.361 225.054 214.336 1.00 92.29 287 LEU C C 1
ATOM 7859 O O . LEU C 3 326 ? 215.443 224.283 214.051 1.00 92.29 287 LEU C O 1
ATOM 7864 N N . PRO C 3 327 ? 216.212 225.994 215.268 1.00 88.26 288 PRO C N 1
ATOM 7865 C CA . PRO C 3 327 ? 214.874 226.364 215.733 1.00 88.26 288 PRO C CA 1
ATOM 7866 C C . PRO C 3 327 ? 214.180 227.250 214.706 1.00 88.26 288 PRO C C 1
ATOM 7867 O O . PRO C 3 327 ? 214.791 227.767 213.771 1.00 88.26 288 PRO C O 1
ATOM 7871 N N . LYS C 3 328 ? 212.873 227.423 214.899 1.00 86.02 289 LYS C N 1
ATOM 7872 C CA . LYS C 3 328 ? 212.038 228.138 213.933 1.00 86.02 289 LYS C CA 1
ATOM 7873 C C . LYS C 3 328 ? 212.192 229.647 214.129 1.00 86.02 289 LYS C C 1
ATOM 7874 O O . LYS C 3 328 ? 211.279 230.356 214.555 1.00 86.02 289 LYS C O 1
ATOM 7880 N N . VAL C 3 329 ? 213.382 230.138 213.791 1.00 87.36 290 VAL C N 1
ATOM 7881 C CA . VAL C 3 329 ? 213.660 231.569 213.846 1.00 87.36 290 VAL C CA 1
ATOM 7882 C C . VAL C 3 329 ? 213.103 232.233 212.596 1.00 87.36 290 VAL C C 1
ATOM 7883 O O . VAL C 3 329 ? 212.976 231.609 211.537 1.00 87.36 290 VAL C O 1
ATOM 7887 N N . SER C 3 330 ? 212.775 233.519 212.719 1.00 86.35 291 SER C N 1
ATOM 7888 C CA . SER C 3 330 ? 212.090 234.269 211.675 1.00 86.35 291 SER C CA 1
ATOM 7889 C C . SER C 3 330 ? 213.016 235.213 210.913 1.00 86.35 291 SER C C 1
ATOM 7890 O O . SER C 3 330 ? 212.532 236.171 210.303 1.00 86.35 291 SER C O 1
ATOM 7893 N N . TYR C 3 331 ? 214.325 234.970 210.937 1.00 87.80 292 TYR C N 1
ATOM 7894 C CA . TYR C 3 331 ? 215.298 235.769 210.202 1.00 87.80 292 TYR C CA 1
ATOM 7895 C C . TYR C 3 331 ? 216.130 234.867 209.298 1.00 87.80 292 TYR C C 1
ATOM 7896 O O . TYR C 3 331 ? 216.092 233.638 209.395 1.00 87.80 292 TYR C O 1
ATOM 7905 N N . VAL C 3 332 ? 216.887 235.503 208.409 1.00 90.52 293 VAL C N 1
ATOM 7906 C CA . VAL C 3 332 ? 217.656 234.807 207.384 1.00 90.52 293 VAL C CA 1
ATOM 7907 C C . VAL C 3 332 ? 219.061 234.545 207.907 1.00 90.52 293 VAL C C 1
ATOM 7908 O O . VAL C 3 332 ? 219.720 235.452 208.429 1.00 90.52 293 VAL C O 1
ATOM 7912 N N . THR C 3 333 ? 219.518 233.304 207.765 1.00 90.79 294 THR C N 1
ATOM 7913 C CA . THR C 3 333 ? 220.874 232.905 208.109 1.00 90.79 294 THR C CA 1
ATOM 7914 C C . THR C 3 333 ? 221.729 232.815 206.849 1.00 90.79 294 THR C C 1
ATOM 7915 O O . THR C 3 333 ? 221.246 232.965 205.725 1.00 90.79 294 THR C O 1
ATOM 7919 N N . ALA C 3 334 ? 223.025 232.570 207.052 1.00 92.19 295 ALA C N 1
ATOM 7920 C CA . ALA C 3 334 ? 223.935 232.438 205.918 1.00 92.19 295 ALA C CA 1
ATOM 7921 C C . ALA C 3 334 ? 223.601 231.208 205.082 1.00 92.19 295 ALA C C 1
ATOM 7922 O O . ALA C 3 334 ? 223.671 231.250 203.846 1.00 92.19 295 ALA C O 1
ATOM 7924 N N . MET C 3 335 ? 223.242 230.103 205.740 1.00 92.29 296 MET C N 1
ATOM 7925 C CA . MET C 3 335 ? 222.879 228.889 205.018 1.00 92.29 296 MET C CA 1
ATOM 7926 C C . MET C 3 335 ? 221.659 229.119 204.137 1.00 92.29 296 MET C C 1
ATOM 7927 O O . MET C 3 335 ? 221.607 228.644 202.995 1.00 92.29 296 MET C O 1
ATOM 7932 N N . ASP C 3 336 ? 220.663 229.839 204.656 1.00 92.51 297 ASP C N 1
ATOM 7933 C CA . ASP C 3 336 ? 219.482 230.151 203.860 1.00 92.51 297 ASP C CA 1
ATOM 7934 C C . ASP C 3 336 ? 219.852 230.978 202.639 1.00 92.51 297 ASP C C 1
ATOM 7935 O O . ASP C 3 336 ? 219.331 230.747 201.544 1.00 92.51 297 ASP C O 1
ATOM 7940 N N . LEU C 3 337 ? 220.755 231.945 202.809 1.00 92.81 298 LEU C N 1
ATOM 7941 C CA . LEU C 3 337 ? 221.196 232.759 201.681 1.00 92.81 298 LEU C CA 1
ATOM 7942 C C . LEU C 3 337 ? 221.887 231.906 200.623 1.00 92.81 298 LEU C C 1
ATOM 7943 O O . LEU C 3 337 ? 221.620 232.053 199.422 1.00 92.81 298 LEU C O 1
ATOM 7948 N N . PHE C 3 338 ? 222.773 231.005 201.052 1.00 91.51 299 PHE C N 1
ATOM 7949 C CA . PHE C 3 338 ? 223.480 230.148 200.104 1.00 91.51 299 PHE C CA 1
ATOM 7950 C C . PHE C 3 338 ? 222.507 229.257 199.340 1.00 91.51 299 PHE C C 1
ATOM 7951 O O . PHE C 3 338 ? 222.594 229.124 198.110 1.00 91.51 299 PHE C O 1
ATOM 7959 N N . VAL C 3 339 ? 221.559 228.650 200.055 1.00 90.81 300 VAL C N 1
ATOM 7960 C CA . VAL C 3 339 ? 220.607 227.754 199.408 1.00 90.81 300 VAL C CA 1
ATOM 7961 C C . VAL C 3 339 ? 219.705 228.532 198.456 1.00 90.81 300 VAL C C 1
ATOM 7962 O O . VAL C 3 339 ? 219.369 228.051 197.367 1.00 90.81 300 VAL C O 1
ATOM 7966 N N . SER C 3 340 ? 219.303 229.744 198.845 1.00 91.42 301 SER C N 1
ATOM 7967 C CA . SER C 3 340 ? 218.479 230.567 197.969 1.00 91.42 301 SER C CA 1
ATOM 7968 C C . SER C 3 340 ? 219.225 230.931 196.694 1.00 91.42 301 SER C C 1
ATOM 7969 O O . SER C 3 340 ? 218.644 230.926 195.604 1.00 91.42 301 SER C O 1
ATOM 7972 N N . VAL C 3 341 ? 220.514 231.254 196.807 1.00 92.35 302 VAL C N 1
ATOM 7973 C CA . VAL C 3 341 ? 221.278 231.608 195.615 1.00 92.35 302 VAL C CA 1
ATOM 7974 C C . VAL C 3 341 ? 221.443 230.395 194.703 1.00 92.35 302 VAL C C 1
ATOM 7975 O O . VAL C 3 341 ? 221.373 230.514 193.473 1.00 92.35 302 VAL C O 1
ATOM 7979 N N . CYS C 3 342 ? 221.660 229.211 195.282 1.00 91.75 303 CYS C N 1
ATOM 7980 C CA . CYS C 3 342 ? 221.727 228.004 194.459 1.00 91.75 303 CYS C CA 1
ATOM 7981 C C . CYS C 3 342 ? 220.400 227.749 193.747 1.00 91.75 303 CYS C C 1
ATOM 7982 O O . CYS C 3 342 ? 220.374 227.355 192.568 1.00 91.75 303 CYS C O 1
ATOM 7985 N N . PHE C 3 343 ? 219.287 227.967 194.452 1.00 91.35 304 PHE C N 1
ATOM 7986 C CA . PHE C 3 343 ? 217.973 227.835 193.833 1.00 91.35 304 PHE C CA 1
ATOM 7987 C C . PHE C 3 343 ? 217.817 228.809 192.675 1.00 91.35 304 PHE C C 1
ATOM 7988 O O . PHE C 3 343 ? 217.285 228.451 191.616 1.00 91.35 304 PHE C O 1
ATOM 7996 N N . ILE C 3 344 ? 218.266 230.050 192.866 1.00 91.01 305 ILE C N 1
ATOM 7997 C CA . ILE C 3 344 ? 218.191 231.044 191.801 1.00 91.01 305 ILE C CA 1
ATOM 7998 C C . ILE C 3 344 ? 219.001 230.585 190.598 1.00 91.01 305 ILE C C 1
ATOM 7999 O O . ILE C 3 344 ? 218.573 230.740 189.450 1.00 91.01 305 ILE C O 1
ATOM 8004 N N . PHE C 3 345 ? 220.179 230.007 190.840 1.00 91.72 306 PHE C N 1
ATOM 8005 C CA . PHE C 3 345 ? 221.024 229.565 189.732 1.00 91.72 306 PHE C CA 1
ATOM 8006 C C . PHE C 3 345 ? 220.350 228.461 188.922 1.00 91.72 306 PHE C C 1
ATOM 8007 O O . PHE C 3 345 ? 220.307 228.519 187.684 1.00 91.72 306 PHE C O 1
ATOM 8015 N N . VAL C 3 346 ? 219.812 227.443 189.599 1.00 90.00 307 VAL C N 1
ATOM 8016 C CA . VAL C 3 346 ? 219.201 226.338 188.856 1.00 90.00 307 VAL C CA 1
ATOM 8017 C C . VAL C 3 346 ? 217.934 226.804 188.138 1.00 90.00 307 VAL C C 1
ATOM 8018 O O . VAL C 3 346 ? 217.665 226.404 186.992 1.00 90.00 307 VAL C O 1
ATOM 8022 N N . PHE C 3 347 ? 217.143 227.665 188.787 1.00 91.23 308 PHE C N 1
ATOM 8023 C CA . PHE C 3 347 ? 215.957 228.213 188.138 1.00 91.23 308 PHE C CA 1
ATOM 8024 C C . PHE C 3 347 ? 216.334 229.025 186.906 1.00 91.23 308 PHE C C 1
ATOM 8025 O O . PHE C 3 347 ? 215.662 228.948 185.870 1.00 91.23 308 PHE C O 1
ATOM 8033 N N . SER C 3 348 ? 217.409 229.810 186.999 1.00 91.77 309 SER C N 1
ATOM 8034 C CA . SER C 3 348 ? 217.861 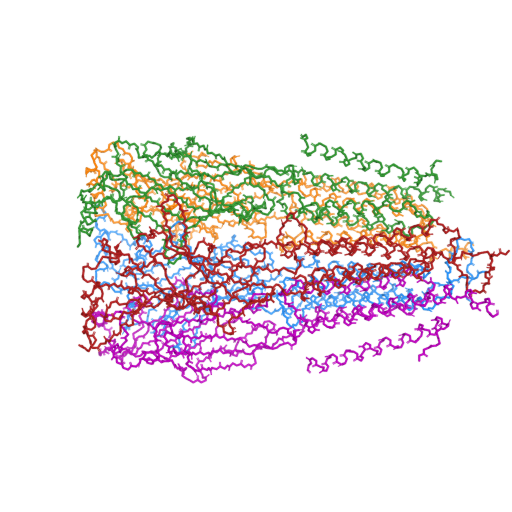230.591 185.857 1.00 91.77 309 SER C CA 1
ATOM 8035 C C . SER C 3 348 ? 218.305 229.689 184.717 1.00 91.77 309 SER C C 1
ATOM 8036 O O . SER C 3 348 ? 218.049 229.991 183.549 1.00 91.77 309 SER C O 1
ATOM 8039 N N . ALA C 3 349 ? 218.979 228.582 185.032 1.00 90.85 310 ALA C N 1
ATOM 8040 C CA . ALA C 3 349 ? 219.390 227.652 183.981 1.00 90.85 310 ALA C CA 1
ATOM 8041 C C . ALA C 3 349 ? 218.178 227.068 183.260 1.00 90.85 310 ALA C C 1
ATOM 8042 O O . ALA C 3 349 ? 218.142 226.997 182.020 1.00 90.85 310 ALA C O 1
ATOM 8044 N N . LEU C 3 350 ? 217.165 226.651 184.024 1.00 89.89 311 LEU C N 1
ATOM 8045 C CA . LEU C 3 350 ? 215.973 226.086 183.396 1.00 89.89 311 LEU C CA 1
ATOM 8046 C C . LEU C 3 350 ? 215.248 227.127 182.547 1.00 89.89 311 LEU C C 1
ATOM 8047 O O . LEU C 3 350 ? 214.800 226.829 181.433 1.00 89.89 311 LEU C O 1
ATOM 8052 N N . VAL C 3 351 ? 215.137 228.360 183.048 1.00 91.89 312 VAL C N 1
ATOM 8053 C CA . VAL C 3 351 ? 214.481 229.414 182.279 1.00 91.89 312 VAL C CA 1
ATOM 8054 C C . VAL C 3 351 ? 215.282 229.735 181.023 1.00 91.89 312 VAL C C 1
ATOM 8055 O O . VAL C 3 351 ? 214.713 230.061 179.972 1.00 91.89 312 VAL C O 1
ATOM 8059 N N . GLU C 3 352 ? 216.612 229.667 181.114 1.00 93.64 313 GLU C N 1
ATOM 8060 C CA . GLU C 3 352 ? 217.456 229.891 179.947 1.00 93.64 313 GLU C CA 1
ATOM 8061 C C . GLU C 3 352 ? 217.159 228.866 178.865 1.00 93.64 313 GLU C C 1
ATOM 8062 O O . GLU C 3 352 ? 217.003 229.213 177.686 1.00 93.64 313 GLU C O 1
ATOM 8068 N N . TYR C 3 353 ? 217.070 227.590 179.247 1.00 92.02 314 TYR C N 1
ATOM 8069 C CA . TYR C 3 353 ? 216.738 226.589 178.238 1.00 92.02 314 TYR C CA 1
ATOM 8070 C C . TYR C 3 353 ? 215.333 226.807 177.691 1.00 92.02 314 TYR C C 1
ATOM 8071 O O . TYR C 3 353 ? 215.086 226.597 176.498 1.00 92.02 314 TYR C O 1
ATOM 8080 N N . GLY C 3 354 ? 214.395 227.208 178.551 1.00 92.32 315 GLY C N 1
ATOM 8081 C CA . GLY C 3 354 ? 213.039 227.447 178.082 1.00 92.32 315 GLY C CA 1
ATOM 8082 C C . GLY C 3 354 ? 212.976 228.526 177.018 1.00 92.32 315 GLY C C 1
ATOM 8083 O O . GLY C 3 354 ? 212.347 228.351 175.970 1.00 92.32 315 GLY C O 1
ATOM 8084 N N . THR C 3 355 ? 213.650 229.653 177.263 1.00 95.06 316 THR C N 1
ATOM 8085 C CA . THR C 3 355 ? 213.641 230.723 176.268 1.00 95.06 316 THR C CA 1
ATOM 8086 C C . THR C 3 355 ? 214.411 230.326 175.014 1.00 95.06 316 THR C C 1
ATOM 8087 O O . THR C 3 355 ? 214.013 230.708 173.906 1.00 95.06 316 THR C O 1
ATOM 8091 N N . LEU C 3 356 ? 215.496 229.557 175.155 1.00 96.36 317 LEU C N 1
ATOM 8092 C CA . LEU C 3 356 ? 216.214 229.084 173.974 1.00 96.36 317 LEU C CA 1
ATOM 8093 C C . LEU C 3 356 ? 215.317 228.209 173.106 1.00 96.36 317 LEU C C 1
ATOM 8094 O O . LEU C 3 356 ? 215.271 228.366 171.880 1.00 96.36 317 LEU C O 1
ATOM 8099 N N . HIS C 3 357 ? 214.590 227.282 173.732 1.00 93.63 318 HIS C N 1
ATOM 8100 C CA . HIS C 3 357 ? 213.700 226.406 172.979 1.00 93.63 318 HIS C CA 1
ATOM 8101 C C . HIS C 3 357 ? 212.578 227.198 172.325 1.00 93.63 318 HIS C C 1
ATOM 8102 O O . HIS C 3 357 ? 212.210 226.929 171.176 1.00 93.63 318 HIS C O 1
ATOM 8109 N N . TYR C 3 358 ? 212.015 228.172 173.043 1.00 97.16 319 TYR C N 1
ATOM 8110 C CA . TYR C 3 358 ? 210.943 228.976 172.466 1.00 97.16 319 TYR C CA 1
ATOM 8111 C C . TYR C 3 358 ? 211.431 229.772 171.262 1.00 97.16 319 TYR C C 1
ATOM 8112 O O . TYR C 3 358 ? 210.738 229.855 170.242 1.00 97.16 319 TYR C O 1
ATOM 8121 N N . PHE C 3 359 ? 212.623 230.364 171.358 1.00 101.06 320 PHE C N 1
ATOM 8122 C CA . PHE C 3 359 ? 213.100 231.217 170.274 1.00 101.06 320 PHE C CA 1
ATOM 8123 C C . PHE C 3 359 ? 213.546 230.397 169.070 1.00 101.06 320 PHE C C 1
ATOM 8124 O O . PHE C 3 359 ? 213.281 230.778 167.924 1.00 101.06 320 PHE C O 1
ATOM 8132 N N . VAL C 3 360 ? 214.226 229.274 169.303 1.00 99.56 321 VAL C N 1
ATOM 8133 C CA . VAL C 3 360 ? 214.809 228.522 168.194 1.00 99.56 321 VAL C CA 1
ATOM 8134 C C . VAL C 3 360 ? 213.717 227.898 167.332 1.00 99.56 321 VAL C C 1
ATOM 8135 O O . VAL C 3 360 ? 213.761 227.978 166.099 1.00 99.56 321 VAL C O 1
ATOM 8139 N N . SER C 3 361 ? 212.719 227.279 167.964 1.00 100.45 322 SER C N 1
ATOM 8140 C CA . SER C 3 361 ? 211.731 226.458 167.272 1.00 100.45 322 SER C CA 1
ATOM 8141 C C . SER C 3 361 ? 210.342 227.077 167.243 1.00 100.45 322 SER C C 1
ATOM 8142 O O . SER C 3 361 ? 209.765 227.240 166.164 1.00 100.45 322 SER C O 1
ATOM 8145 N N . ASN C 3 362 ? 209.786 227.420 168.407 1.00 101.06 323 ASN C N 1
ATOM 8146 C CA . ASN C 3 362 ? 208.385 227.831 168.468 1.00 101.06 323 ASN C CA 1
ATOM 8147 C C . ASN C 3 362 ? 208.147 229.126 167.699 1.00 101.06 323 ASN C C 1
ATOM 8148 O O . ASN C 3 362 ? 207.156 229.249 166.970 1.00 101.06 323 ASN C O 1
ATOM 8153 N N . ARG C 3 363 ? 209.042 230.105 167.849 1.00 105.99 324 ARG C N 1
ATOM 8154 C CA . ARG C 3 363 ? 208.924 231.327 167.061 1.00 105.99 324 ARG C CA 1
ATOM 8155 C C . ARG C 3 363 ? 209.211 231.063 165.588 1.00 105.99 324 ARG C C 1
ATOM 8156 O O . ARG C 3 363 ? 208.546 231.625 164.710 1.00 105.99 324 ARG C O 1
ATOM 8164 N N . LYS C 3 364 ? 210.193 230.216 165.301 1.00 109.81 325 LYS C N 1
ATOM 8165 C CA . LYS C 3 364 ? 210.589 229.939 163.926 1.00 109.81 325 LYS C CA 1
ATOM 8166 C C . LYS C 3 364 ? 211.387 228.641 163.853 1.00 109.81 325 LYS C C 1
ATOM 8167 O O . LYS C 3 364 ? 211.190 227.831 162.946 1.00 109.81 325 LYS C O 1
ATOM 8173 N N . ARG C 3 445 ? 222.909 235.497 167.857 1.00 109.44 406 ARG C N 1
ATOM 8174 C CA . ARG C 3 445 ? 223.194 235.645 169.279 1.00 109.44 406 ARG C CA 1
ATOM 8175 C C . ARG C 3 445 ? 222.215 234.821 170.107 1.00 109.44 406 ARG C C 1
ATOM 8176 O O . ARG C 3 445 ? 222.601 234.173 171.079 1.00 109.44 406 ARG C O 1
ATOM 8184 N N . ILE C 3 446 ? 220.940 234.855 169.713 1.00 105.73 407 ILE C N 1
ATOM 8185 C CA . ILE C 3 446 ? 219.921 234.086 170.421 1.00 105.73 407 ILE C CA 1
ATOM 8186 C C . ILE C 3 446 ? 220.203 232.594 170.298 1.00 105.73 407 ILE C C 1
ATOM 8187 O O . ILE C 3 446 ? 220.101 231.845 171.277 1.00 105.73 407 ILE C O 1
ATOM 8192 N N . ALA C 3 447 ? 220.556 232.136 169.095 1.00 102.72 408 ALA C N 1
ATOM 8193 C CA . ALA C 3 447 ? 220.847 230.720 168.898 1.00 102.72 408 ALA C CA 1
ATOM 8194 C C . ALA C 3 447 ? 222.104 230.290 169.644 1.00 102.72 408 ALA C C 1
ATOM 8195 O O . ALA C 3 447 ? 222.232 229.117 170.011 1.00 102.72 408 ALA C O 1
ATOM 8197 N N . LYS C 3 448 ? 223.036 231.216 169.877 1.00 104.50 409 LYS C N 1
ATOM 8198 C CA . LYS C 3 448 ? 224.283 230.932 170.575 1.00 104.50 409 LYS C CA 1
ATOM 8199 C C . LYS C 3 448 ? 224.164 231.132 172.087 1.00 104.50 409 LYS C C 1
ATOM 8200 O O . LYS C 3 448 ? 225.177 231.351 172.762 1.00 104.50 409 LYS C O 1
ATOM 8206 N N . MET C 3 449 ? 222.949 231.045 172.635 1.00 102.01 410 MET C N 1
ATOM 8207 C CA . MET C 3 449 ? 222.758 231.292 174.060 1.00 102.01 410 MET C CA 1
ATOM 8208 C C . MET C 3 449 ? 223.471 230.253 174.916 1.00 102.01 410 MET C C 1
ATOM 8209 O O . MET C 3 449 ? 223.935 230.573 176.015 1.00 102.01 410 MET C O 1
ATOM 8214 N N . ASP C 3 450 ? 223.562 229.009 174.440 1.00 99.36 411 ASP C N 1
ATOM 8215 C CA . ASP C 3 450 ? 224.242 227.974 175.214 1.00 99.36 411 ASP C CA 1
ATOM 8216 C C . ASP C 3 450 ? 225.722 228.291 175.381 1.00 99.36 411 ASP C C 1
ATOM 8217 O O . ASP C 3 450 ? 226.292 228.080 176.459 1.00 99.36 411 ASP C O 1
ATOM 8222 N N . SER C 3 451 ? 226.366 228.788 174.322 1.00 100.79 412 SER C N 1
ATOM 8223 C CA . SER C 3 451 ? 227.784 229.118 174.407 1.00 100.79 412 SER C CA 1
ATOM 8224 C C . SER C 3 451 ? 228.032 230.221 175.427 1.00 100.79 412 SER C C 1
ATOM 8225 O O . SER C 3 451 ? 228.984 230.149 176.212 1.00 100.79 412 SER C O 1
ATOM 8228 N N . TYR C 3 452 ? 227.186 231.253 175.429 1.00 102.58 413 TYR C N 1
ATOM 8229 C CA . TYR C 3 452 ? 227.322 232.311 176.424 1.00 102.58 413 TYR C CA 1
ATOM 8230 C C . TYR C 3 452 ? 227.044 231.787 177.826 1.00 102.58 413 TYR C C 1
ATOM 8231 O O . TYR C 3 452 ? 227.728 232.171 178.781 1.00 102.58 413 TYR C O 1
ATOM 8240 N N . ALA C 3 453 ? 226.040 230.918 177.970 1.00 97.39 414 ALA C N 1
ATOM 8241 C CA . ALA C 3 453 ? 225.679 230.408 179.288 1.00 97.39 414 ALA C CA 1
ATOM 8242 C C . ALA C 3 453 ? 226.801 229.570 179.884 1.00 97.39 414 ALA C C 1
ATOM 8243 O O . ALA C 3 453 ? 227.069 229.652 181.090 1.00 97.39 414 ALA C O 1
ATOM 8245 N N . ARG C 3 454 ? 227.470 228.764 179.050 1.00 94.95 415 ARG C N 1
ATOM 8246 C CA . ARG C 3 454 ? 228.564 227.921 179.527 1.00 94.95 415 ARG C CA 1
ATOM 8247 C C . ARG C 3 454 ? 229.659 228.737 180.199 1.00 94.95 415 ARG C C 1
ATOM 8248 O O . ARG C 3 454 ? 230.300 228.257 181.140 1.00 94.95 415 ARG C O 1
ATOM 8256 N N . ILE C 3 455 ? 229.892 229.963 179.727 1.00 95.86 416 ILE C N 1
ATOM 8257 C CA . ILE C 3 455 ? 230.883 230.834 180.348 1.00 95.86 416 ILE C CA 1
ATOM 8258 C C . ILE C 3 455 ? 230.270 231.592 181.518 1.00 95.86 416 ILE C C 1
ATOM 8259 O O . ILE C 3 455 ? 230.896 231.736 182.574 1.00 95.86 416 ILE C O 1
ATOM 8264 N N . PHE C 3 456 ? 229.041 232.083 181.354 1.00 96.98 417 PHE C N 1
ATOM 8265 C CA . PHE C 3 456 ? 228.474 233.010 182.327 1.00 96.98 417 PHE C CA 1
ATOM 8266 C C . PHE C 3 456 ? 228.150 232.316 183.644 1.00 96.98 417 PHE C C 1
ATOM 8267 O O . PHE C 3 456 ? 228.474 232.833 184.719 1.00 96.98 417 PHE C O 1
ATOM 8275 N N . PHE C 3 457 ? 227.494 231.156 183.587 1.00 93.37 418 PHE C N 1
ATOM 8276 C CA . PHE C 3 457 ? 227.018 230.529 184.820 1.00 93.37 418 PHE C CA 1
ATOM 8277 C C . PHE C 3 457 ? 228.150 230.107 185.751 1.00 93.37 418 PHE C C 1
ATOM 8278 O O . PHE C 3 457 ? 228.106 230.473 186.941 1.00 93.37 418 PHE C O 1
ATOM 8286 N N . PRO C 3 458 ? 229.173 229.362 185.308 1.00 93.16 419 PRO C N 1
ATOM 8287 C CA . PRO C 3 458 ? 230.251 229.000 186.247 1.00 93.16 419 PRO C CA 1
ATOM 8288 C C . PRO C 3 458 ? 231.009 230.196 186.795 1.00 93.16 419 PRO C C 1
ATOM 8289 O O . PRO C 3 458 ? 231.345 230.217 187.986 1.00 93.16 419 PRO C O 1
ATOM 8293 N N . THR C 3 459 ? 231.287 231.197 185.958 1.00 94.47 420 THR C N 1
ATOM 8294 C CA . THR C 3 459 ? 232.011 232.372 186.431 1.00 94.47 420 THR C CA 1
ATOM 8295 C C . THR C 3 459 ? 231.199 233.138 187.466 1.00 94.47 420 THR C C 1
ATOM 8296 O O . THR C 3 459 ? 231.735 233.568 188.494 1.00 94.47 420 THR C O 1
ATOM 8300 N N . ALA C 3 460 ? 229.901 233.317 187.211 1.00 93.79 421 ALA C N 1
ATOM 8301 C CA . ALA C 3 460 ? 229.051 234.014 188.169 1.00 93.79 421 ALA C CA 1
ATOM 8302 C C . ALA C 3 460 ? 228.965 233.250 189.483 1.00 93.79 421 ALA C C 1
ATOM 8303 O O . ALA C 3 460 ? 229.001 233.851 190.563 1.00 93.79 421 ALA C O 1
ATOM 8305 N N . PHE C 3 461 ? 228.851 231.922 189.412 1.00 92.39 422 PHE C N 1
ATOM 8306 C CA . PHE C 3 461 ? 228.795 231.130 190.636 1.00 92.39 422 PHE C CA 1
ATOM 8307 C C . PHE C 3 461 ? 230.098 231.223 191.420 1.00 92.39 422 PHE C C 1
ATOM 8308 O O . PHE C 3 461 ? 230.080 231.322 192.653 1.00 92.39 422 PHE C O 1
ATOM 8316 N N . CYS C 3 462 ? 231.238 231.186 190.727 1.00 95.64 423 CYS C N 1
ATOM 8317 C CA . CYS C 3 462 ? 232.520 231.324 191.411 1.00 95.64 423 CYS C CA 1
ATOM 8318 C C . CYS C 3 462 ? 232.649 232.693 192.066 1.00 95.64 423 CYS C C 1
ATOM 8319 O O . CYS C 3 462 ? 233.140 232.806 193.196 1.00 95.64 423 CYS C O 1
ATOM 8322 N N . LEU C 3 463 ? 232.214 233.747 191.370 1.00 95.49 424 LEU C N 1
ATOM 8323 C CA . LEU C 3 463 ? 232.255 235.084 191.956 1.00 95.49 424 LEU C CA 1
ATOM 8324 C C . LEU C 3 463 ? 231.370 235.167 193.192 1.00 95.49 424 LEU C C 1
ATOM 8325 O O . LEU C 3 463 ? 231.764 235.751 194.211 1.00 95.49 424 LEU C O 1
ATOM 8330 N N . PHE C 3 464 ? 230.169 234.588 193.122 1.00 93.36 425 PHE C N 1
ATOM 8331 C CA . PHE C 3 464 ? 229.282 234.594 194.279 1.00 93.36 425 PHE C CA 1
ATOM 8332 C C . PHE C 3 464 ? 229.901 233.846 195.450 1.00 93.36 425 PHE C C 1
ATOM 8333 O O . PHE C 3 464 ? 229.817 234.301 196.594 1.00 93.36 425 PHE C O 1
ATOM 8341 N N . ASN C 3 465 ? 230.509 232.688 195.187 1.00 94.85 426 ASN C N 1
ATOM 8342 C CA . ASN C 3 465 ? 231.138 231.929 196.263 1.00 94.85 426 ASN C CA 1
ATOM 8343 C C . ASN C 3 465 ? 232.278 232.712 196.895 1.00 94.85 426 ASN C C 1
ATOM 8344 O O . ASN C 3 465 ? 232.413 232.742 198.125 1.00 94.85 426 ASN C O 1
ATOM 8349 N N . LEU C 3 466 ? 233.106 233.355 196.070 1.00 96.16 427 LEU C N 1
ATOM 8350 C CA . LEU C 3 466 ? 234.210 234.145 196.600 1.00 96.16 427 LEU C CA 1
ATOM 8351 C C . LEU C 3 466 ? 233.693 235.274 197.481 1.00 96.16 427 LEU C C 1
ATOM 8352 O O . LEU C 3 466 ? 234.170 235.467 198.607 1.00 96.16 427 LEU C O 1
ATOM 8357 N N . VAL C 3 467 ? 232.690 236.011 196.996 1.00 95.89 428 VAL C N 1
ATOM 8358 C CA . VAL C 3 467 ? 232.150 237.129 197.765 1.00 95.89 428 VAL C CA 1
ATOM 8359 C C . VAL C 3 467 ? 231.538 236.633 199.069 1.00 95.89 428 VAL C C 1
ATOM 8360 O O . VAL C 3 467 ? 231.775 237.205 200.138 1.00 95.89 428 VAL C O 1
ATOM 8364 N N . TYR C 3 468 ? 230.761 235.549 199.003 1.00 94.36 429 TYR C N 1
ATOM 8365 C CA . TYR C 3 468 ? 230.089 235.018 200.184 1.00 94.36 429 TYR C CA 1
ATOM 8366 C C . TYR C 3 468 ? 231.094 234.586 201.245 1.00 94.36 429 TYR C C 1
ATOM 8367 O O . TYR C 3 468 ? 230.997 234.988 202.413 1.00 94.36 429 TYR C O 1
ATOM 8376 N N . TRP C 3 469 ? 232.075 233.770 200.854 1.00 95.54 430 TRP C N 1
ATOM 8377 C CA . TRP C 3 469 ? 233.019 233.249 201.835 1.00 95.54 430 TRP C CA 1
ATOM 8378 C C . TRP C 3 469 ? 233.912 234.352 202.387 1.00 95.54 430 TRP C C 1
ATOM 8379 O O . TRP C 3 469 ? 234.195 234.377 203.590 1.00 95.54 430 TRP C O 1
ATOM 8390 N N . VAL C 3 470 ? 234.354 235.285 201.537 1.00 99.23 431 VAL C N 1
ATOM 8391 C CA . VAL C 3 470 ? 235.185 236.382 202.026 1.00 99.23 431 VAL C CA 1
ATOM 8392 C C . VAL C 3 470 ? 234.394 237.257 202.989 1.00 99.23 431 VAL C C 1
ATOM 8393 O O . VAL C 3 470 ? 234.913 237.691 204.024 1.00 99.23 431 VAL C O 1
ATOM 8397 N N . SER C 3 471 ? 233.128 237.533 202.668 1.00 98.61 432 SER C N 1
ATOM 8398 C CA . SER C 3 471 ? 232.314 238.375 203.535 1.00 98.61 432 SER C CA 1
ATOM 8399 C C . SER C 3 471 ? 232.069 237.716 204.884 1.00 98.61 432 SER C C 1
ATOM 8400 O O . SER C 3 471 ? 232.155 238.378 205.925 1.00 98.61 432 SER C O 1
ATOM 8403 N N . TYR C 3 472 ? 231.768 236.417 204.894 1.00 96.28 433 TYR C N 1
ATOM 8404 C CA . TYR C 3 472 ? 231.342 235.778 206.135 1.00 96.28 433 TYR C CA 1
ATOM 8405 C C . TYR C 3 472 ? 232.513 235.304 206.993 1.00 96.28 433 TYR C C 1
ATOM 8406 O O . TYR C 3 472 ? 232.538 235.568 208.199 1.00 96.28 433 TYR C O 1
ATOM 8415 N N . LEU C 3 473 ? 233.481 234.597 206.402 1.00 97.86 434 LEU C N 1
ATOM 8416 C CA . LEU C 3 473 ? 234.546 234.007 207.208 1.00 97.86 434 LEU C CA 1
ATOM 8417 C C . LEU C 3 473 ? 235.428 235.073 207.848 1.00 97.86 434 LEU C C 1
ATOM 8418 O O . LEU C 3 473 ? 235.755 234.978 209.036 1.00 97.86 434 LEU C O 1
ATOM 8423 N N . TYR C 3 474 ? 235.815 236.095 207.083 1.00 104.72 435 TYR C N 1
ATOM 8424 C CA . TYR C 3 474 ? 236.776 237.095 207.541 1.00 104.72 435 TYR C CA 1
ATOM 8425 C C . TYR C 3 474 ? 236.095 238.361 208.050 1.00 104.72 435 TYR C C 1
ATOM 8426 O O . TYR C 3 474 ? 236.293 238.755 209.203 1.00 104.72 435 TYR C O 1
ATOM 8435 N N . LEU C 3 475 ? 235.293 239.007 207.210 1.00 104.24 436 LEU C N 1
ATOM 8436 C CA . LEU C 3 475 ? 234.646 240.258 207.587 1.00 104.24 436 LEU C CA 1
ATOM 8437 C C . LEU C 3 475 ? 233.435 239.999 208.476 1.00 104.24 436 LEU C C 1
ATOM 8438 O O . LEU C 3 475 ? 232.730 240.927 208.872 1.00 104.24 436 LEU C O 1
ATOM 8443 N N . ASP D 1 45 ? 211.142 185.056 273.987 1.00 97.63 10 ASP D N 1
ATOM 8444 C CA . ASP D 1 45 ? 211.166 184.309 272.736 1.00 97.63 10 ASP D CA 1
ATOM 8445 C C . ASP D 1 45 ? 212.598 183.996 272.320 1.00 97.63 10 ASP D C 1
ATOM 8446 O O . ASP D 1 45 ? 213.550 184.559 272.861 1.00 97.63 10 ASP D O 1
ATOM 8451 N N . ASN D 1 46 ? 212.744 183.090 271.350 1.00 97.07 11 ASN D N 1
ATOM 8452 C CA . ASN D 1 46 ? 214.075 182.715 270.888 1.00 97.07 11 ASN D CA 1
ATOM 8453 C C . ASN D 1 46 ? 214.763 183.858 270.151 1.00 97.07 11 ASN D C 1
ATOM 8454 O O . ASN D 1 46 ? 215.997 183.929 270.141 1.00 97.07 11 ASN D O 1
ATOM 8459 N N . THR D 1 47 ? 213.994 184.755 269.536 1.00 87.37 12 THR D N 1
ATOM 8460 C CA . THR D 1 47 ? 214.557 185.861 268.770 1.00 87.37 12 THR D CA 1
ATOM 8461 C C . THR D 1 47 ? 214.918 187.068 269.628 1.00 87.37 12 THR D C 1
ATOM 8462 O O . THR D 1 47 ? 215.484 188.030 269.097 1.00 87.37 12 THR D O 1
ATOM 8466 N N . THR D 1 48 ? 214.613 187.051 270.928 1.00 86.48 13 THR D N 1
ATOM 8467 C CA . THR D 1 48 ? 214.909 188.208 271.767 1.00 86.48 13 THR D CA 1
ATOM 8468 C C . THR D 1 48 ? 216.408 188.423 271.929 1.00 86.48 13 THR D C 1
ATOM 8469 O O . THR D 1 48 ? 216.856 189.569 272.057 1.00 86.48 13 THR D O 1
ATOM 8473 N N . VAL D 1 49 ? 217.194 187.344 271.935 1.00 82.29 14 VAL D N 1
ATOM 8474 C CA . VAL D 1 49 ? 218.639 187.479 272.104 1.00 82.29 14 VAL D CA 1
ATOM 8475 C C . VAL D 1 49 ? 219.242 188.255 270.938 1.00 82.29 14 VAL D C 1
ATOM 8476 O O . VAL D 1 49 ? 220.143 189.082 271.123 1.00 82.29 14 VAL D O 1
ATOM 8480 N N . PHE D 1 50 ? 218.749 188.013 269.723 1.00 79.50 15 PHE D N 1
ATOM 8481 C CA . PHE D 1 50 ? 219.261 188.740 268.568 1.00 79.50 15 PHE D CA 1
ATOM 8482 C C . PHE D 1 50 ? 218.869 190.210 268.624 1.00 79.50 15 PHE D C 1
ATOM 8483 O O . PHE D 1 50 ? 219.655 191.083 268.237 1.00 79.50 15 PHE D O 1
ATOM 8491 N N . THR D 1 51 ? 217.659 190.506 269.103 1.00 78.45 16 THR D N 1
ATOM 8492 C CA . THR D 1 51 ? 217.260 191.898 269.283 1.00 78.45 16 THR D CA 1
ATOM 8493 C C . THR D 1 51 ? 218.158 192.592 270.297 1.00 78.45 16 THR D C 1
ATOM 8494 O O . THR D 1 51 ? 218.569 193.741 270.092 1.00 78.45 16 THR D O 1
ATOM 8498 N N . ARG D 1 52 ? 218.474 191.907 271.398 1.00 82.79 17 ARG D N 1
ATOM 8499 C CA . ARG D 1 52 ? 219.372 192.484 272.392 1.00 82.79 17 ARG D CA 1
ATOM 8500 C C . ARG D 1 52 ? 220.760 192.715 271.809 1.00 82.79 17 ARG D C 1
ATOM 8501 O O . ARG D 1 52 ? 221.386 193.747 272.073 1.00 82.79 17 ARG D O 1
ATOM 8509 N N . ILE D 1 53 ? 221.254 191.767 271.008 1.00 78.18 18 ILE D N 1
ATOM 8510 C CA . ILE D 1 53 ? 222.567 191.928 270.386 1.00 78.18 18 ILE D CA 1
ATOM 8511 C C . ILE D 1 53 ? 222.569 193.133 269.453 1.00 78.18 18 ILE D C 1
ATOM 8512 O O . ILE D 1 53 ? 223.507 193.940 269.460 1.00 78.18 18 ILE D O 1
ATOM 8517 N N . LEU D 1 54 ? 221.526 193.271 268.633 1.00 75.15 19 LEU D N 1
ATOM 8518 C CA . LEU D 1 54 ? 221.468 194.388 267.696 1.00 75.15 19 LEU D CA 1
ATOM 8519 C C . LEU D 1 54 ? 221.370 195.720 268.428 1.00 75.15 19 LEU D C 1
ATOM 8520 O O . LEU D 1 54 ? 221.998 196.704 268.023 1.00 75.15 19 LEU D O 1
ATOM 8525 N N . ASP D 1 55 ? 220.579 195.776 269.502 1.00 78.62 20 ASP D N 1
ATOM 8526 C CA . ASP D 1 55 ? 220.491 197.007 270.281 1.00 78.62 20 ASP D CA 1
ATOM 8527 C C . ASP D 1 55 ? 221.826 197.337 270.935 1.00 78.62 20 ASP D C 1
ATOM 8528 O O . ASP D 1 55 ? 222.213 198.507 271.019 1.00 78.62 20 ASP D O 1
ATOM 8533 N N . ARG D 1 56 ? 222.539 196.316 271.413 1.00 80.64 21 ARG D N 1
ATOM 8534 C CA . ARG D 1 56 ? 223.847 196.542 272.015 1.00 80.64 21 ARG D CA 1
ATOM 8535 C C . ARG D 1 56 ? 224.846 197.064 270.990 1.00 80.64 21 ARG D C 1
ATOM 8536 O O . ARG D 1 56 ? 225.666 197.935 271.301 1.00 80.64 21 ARG D O 1
ATOM 8544 N N . LEU D 1 57 ? 224.801 196.537 269.763 1.00 74.45 22 LEU D N 1
ATOM 8545 C CA . LEU D 1 57 ? 225.744 196.975 268.738 1.00 74.45 22 LEU D CA 1
ATOM 8546 C C . LEU D 1 57 ? 225.556 198.448 268.401 1.00 74.45 22 LEU D C 1
ATOM 8547 O O . LEU D 1 57 ? 226.536 199.187 268.254 1.00 74.45 22 LEU D O 1
ATOM 8552 N N . LEU D 1 58 ? 224.308 198.893 268.276 1.00 74.34 23 LEU D N 1
ATOM 8553 C CA . LEU D 1 58 ? 224.019 200.270 267.897 1.00 74.34 23 LEU D CA 1
ATOM 8554 C C . LEU D 1 58 ? 224.029 201.235 269.075 1.00 74.34 23 LEU D C 1
ATOM 8555 O O . LEU D 1 58 ? 223.865 202.441 268.861 1.00 74.34 23 LEU D O 1
ATOM 8560 N N . ASP D 1 59 ? 224.214 200.753 270.301 1.00 81.23 24 ASP D N 1
ATOM 8561 C CA . ASP D 1 59 ? 224.243 201.631 271.465 1.00 81.23 24 ASP D CA 1
ATOM 8562 C C . ASP D 1 59 ? 225.569 202.380 271.493 1.00 81.23 24 ASP D C 1
ATOM 8563 O O . ASP D 1 59 ? 226.631 201.772 271.656 1.00 81.23 24 ASP D O 1
ATOM 8568 N N . GLY D 1 60 ? 225.510 203.700 271.334 1.00 77.82 25 GLY D N 1
ATOM 8569 C CA . GLY D 1 60 ? 226.702 204.517 271.281 1.00 77.82 25 GLY D CA 1
ATOM 8570 C C . GLY D 1 60 ? 227.398 204.545 269.939 1.00 77.82 25 GLY D C 1
ATOM 8571 O O . GLY D 1 60 ? 228.437 205.205 269.816 1.00 77.82 25 GLY D O 1
ATOM 8572 N N . TYR D 1 61 ? 226.870 203.854 268.932 1.00 71.45 26 TYR D N 1
ATOM 8573 C CA . TYR D 1 61 ? 227.481 203.866 267.612 1.00 71.45 26 TYR D CA 1
ATOM 8574 C C . TYR D 1 61 ? 227.297 205.228 266.957 1.00 71.45 26 TYR D C 1
ATOM 8575 O O . TYR D 1 61 ? 226.210 205.810 266.994 1.00 71.45 26 TYR D O 1
ATOM 8584 N N . ASP D 1 62 ? 228.371 205.730 266.350 1.00 71.97 27 ASP D N 1
ATOM 8585 C CA . ASP D 1 62 ? 228.374 207.007 265.642 1.00 71.97 27 ASP D CA 1
ATOM 8586 C C . ASP D 1 62 ? 228.687 206.738 264.177 1.00 71.97 27 ASP D C 1
ATOM 8587 O O . ASP D 1 62 ? 229.838 206.458 263.825 1.00 71.97 27 ASP D O 1
ATOM 8592 N N . ASN D 1 63 ? 227.667 206.826 263.324 1.00 71.02 28 ASN D N 1
ATOM 8593 C CA . ASN D 1 63 ? 227.844 206.579 261.900 1.00 71.02 28 ASN D CA 1
ATOM 8594 C C . ASN D 1 63 ? 228.461 207.759 261.162 1.00 71.02 28 ASN D C 1
ATOM 8595 O O . ASN D 1 63 ? 228.742 207.638 259.966 1.00 71.02 28 ASN D O 1
ATOM 8600 N N . ARG D 1 64 ? 228.670 208.894 261.833 1.00 71.39 29 ARG D N 1
ATOM 8601 C CA . ARG D 1 64 ? 229.343 210.020 261.198 1.00 71.39 29 ARG D CA 1
ATOM 8602 C C . ARG D 1 64 ? 230.843 209.798 261.052 1.00 71.39 29 ARG D C 1
ATOM 8603 O O . ARG D 1 64 ? 231.481 210.506 260.267 1.00 71.39 29 ARG D O 1
ATOM 8611 N N . LEU D 1 65 ? 231.414 208.838 261.777 1.00 69.52 30 LEU D N 1
ATOM 8612 C CA . LEU D 1 65 ? 232.849 208.591 261.796 1.00 69.52 30 LEU D CA 1
ATOM 8613 C C . LEU D 1 65 ? 233.158 207.250 261.145 1.00 69.52 30 LEU D C 1
ATOM 8614 O O . LEU D 1 65 ? 232.487 206.250 261.414 1.00 69.52 30 LEU D O 1
ATOM 8619 N N . ARG D 1 66 ? 234.177 207.236 260.291 1.00 64.47 31 ARG D N 1
ATOM 8620 C CA . ARG D 1 66 ? 234.583 206.008 259.636 1.00 64.47 31 ARG D CA 1
ATOM 8621 C C . ARG D 1 66 ? 235.242 205.070 260.646 1.00 64.47 31 ARG D C 1
ATOM 8622 O O . ARG D 1 66 ? 235.739 205.516 261.682 1.00 64.47 31 ARG D O 1
ATOM 8630 N N . PRO D 1 67 ? 235.257 203.763 260.378 1.00 65.79 32 PRO D N 1
ATOM 8631 C CA . PRO D 1 67 ? 235.983 202.856 261.273 1.00 65.79 32 PRO D CA 1
ATOM 8632 C C . PRO D 1 67 ? 237.476 203.143 261.255 1.00 65.79 32 PRO D C 1
ATOM 8633 O O . PRO D 1 67 ? 238.050 203.492 260.222 1.00 65.79 32 PRO D O 1
ATOM 8637 N N . GLY D 1 68 ? 238.106 202.987 262.415 1.00 70.12 33 GLY D N 1
ATOM 8638 C CA . GLY D 1 68 ? 239.532 203.221 262.520 1.00 70.12 33 GLY D CA 1
ATOM 8639 C C . GLY D 1 68 ? 239.941 204.667 262.372 1.00 70.12 33 GLY D C 1
ATOM 8640 O O . GLY D 1 68 ? 241.074 204.942 261.969 1.00 70.12 33 GLY D O 1
ATOM 8641 N N . LEU D 1 69 ? 239.050 205.604 262.685 1.00 69.21 34 LEU D N 1
ATOM 8642 C CA . LEU D 1 69 ? 239.377 207.017 262.560 1.00 69.21 34 LEU D CA 1
ATOM 8643 C C . LEU D 1 69 ? 240.478 207.389 263.544 1.00 69.21 34 LEU D C 1
ATOM 8644 O O . LEU D 1 69 ? 240.387 207.090 264.738 1.00 69.21 34 LEU D O 1
ATOM 8649 N N . GLY D 1 70 ? 241.523 208.041 263.039 1.00 74.34 35 GLY D N 1
ATOM 8650 C CA . GLY D 1 70 ? 242.634 208.436 263.878 1.00 74.34 35 GLY D CA 1
ATOM 8651 C C . GLY D 1 70 ? 243.531 207.306 264.326 1.00 74.34 35 GLY D C 1
ATOM 8652 O O . GLY D 1 70 ? 244.375 207.521 265.201 1.00 74.34 35 GLY D O 1
ATOM 8653 N N . GLU D 1 71 ? 243.374 206.112 263.762 1.00 77.36 36 GLU D N 1
ATOM 8654 C CA . GLU D 1 71 ? 244.157 204.933 264.119 1.00 77.36 36 GLU D CA 1
ATOM 8655 C C . GLU D 1 71 ? 244.795 204.261 262.914 1.00 77.36 36 GLU D C 1
ATOM 8656 O O . GLU D 1 71 ? 245.919 203.768 263.019 1.00 77.36 36 GLU D O 1
ATOM 8662 N N . ARG D 1 72 ? 244.111 204.228 261.777 1.00 72.05 37 ARG D N 1
ATOM 8663 C CA . ARG D 1 72 ? 244.619 203.562 260.585 1.00 72.05 37 ARG D CA 1
ATOM 8664 C C . ARG D 1 72 ? 243.806 204.040 259.388 1.00 72.05 37 ARG D C 1
ATOM 8665 O O . ARG D 1 72 ? 242.987 204.958 259.500 1.00 72.05 37 ARG D O 1
ATOM 8673 N N . VAL D 1 73 ? 244.031 203.405 258.241 1.00 64.07 38 VAL D N 1
ATOM 8674 C CA . VAL D 1 73 ? 243.325 203.705 257.002 1.00 64.07 38 VAL D CA 1
ATOM 8675 C C . VAL D 1 73 ? 242.257 202.643 256.793 1.00 64.07 38 VAL D C 1
ATOM 8676 O O . VAL D 1 73 ? 242.519 201.447 256.972 1.00 64.07 38 VAL D O 1
ATOM 8680 N N . THR D 1 74 ? 241.053 203.073 256.427 1.00 62.76 39 THR D N 1
ATOM 8681 C CA . THR D 1 74 ? 239.956 202.147 256.178 1.00 62.76 39 THR D CA 1
ATOM 8682 C C . THR D 1 74 ? 240.132 201.516 254.803 1.00 62.76 39 THR D C 1
ATOM 8683 O O . THR D 1 74 ? 240.166 202.221 253.791 1.00 62.76 39 THR D O 1
ATOM 8687 N N . GLU D 1 75 ? 240.239 200.191 254.770 1.00 64.21 40 GLU D N 1
ATOM 8688 C CA . GLU D 1 75 ? 240.444 199.441 253.538 1.00 64.21 40 GLU D CA 1
ATOM 8689 C C . GLU D 1 75 ? 239.125 198.823 253.097 1.00 64.21 40 GLU D C 1
ATOM 8690 O O . GLU D 1 75 ? 238.473 198.123 253.877 1.00 64.21 40 GLU D O 1
ATOM 8696 N N . VAL D 1 76 ? 238.742 199.082 251.849 1.00 59.36 41 VAL D N 1
ATOM 8697 C CA . VAL D 1 76 ? 237.497 198.589 251.269 1.00 59.36 41 VAL D CA 1
ATOM 8698 C C . VAL D 1 76 ? 237.857 197.675 250.108 1.00 59.36 41 VAL D C 1
ATOM 8699 O O . VAL D 1 76 ? 238.574 198.088 249.189 1.00 59.36 41 VAL D O 1
ATOM 8703 N N . LYS D 1 77 ? 237.360 196.442 250.149 1.00 61.96 42 LYS D N 1
ATOM 8704 C CA . LYS D 1 77 ? 237.569 195.465 249.088 1.00 61.96 42 LYS D CA 1
ATOM 8705 C C . LYS D 1 77 ? 236.296 195.374 248.259 1.00 61.96 42 LYS D C 1
ATOM 8706 O O . LYS D 1 77 ? 235.225 195.085 248.797 1.00 61.96 42 LYS D O 1
ATOM 8712 N N . THR D 1 78 ? 236.416 195.609 246.955 1.00 60.22 43 THR D N 1
ATOM 8713 C CA . THR D 1 78 ? 235.275 195.793 246.071 1.00 60.22 43 THR D CA 1
ATOM 8714 C C . THR D 1 78 ? 235.308 194.790 244.928 1.00 60.22 43 THR D C 1
ATOM 8715 O O . THR D 1 78 ? 236.380 194.384 244.473 1.00 60.22 43 THR D O 1
ATOM 8719 N N . ASP D 1 79 ? 234.124 194.392 244.465 1.00 61.29 44 ASP D N 1
ATOM 8720 C CA . ASP D 1 79 ? 234.037 193.724 243.173 1.00 61.29 44 ASP D CA 1
ATOM 8721 C C . ASP D 1 79 ? 232.617 193.804 242.623 1.00 61.29 44 ASP D C 1
ATOM 8722 O O . ASP D 1 79 ? 231.652 194.119 243.335 1.00 61.29 44 ASP D O 1
ATOM 8727 N N . ILE D 1 80 ? 232.522 193.503 241.327 1.00 57.77 45 ILE D N 1
ATOM 8728 C CA . ILE D 1 80 ? 231.356 193.794 240.505 1.00 57.77 45 ILE D CA 1
ATOM 8729 C C . ILE D 1 80 ? 230.970 192.536 239.740 1.00 57.77 45 ILE D C 1
ATOM 8730 O O . ILE D 1 80 ? 231.830 191.872 239.145 1.00 57.77 45 ILE D O 1
ATOM 8735 N N . PHE D 1 81 ? 229.677 192.220 239.752 1.00 57.90 46 PHE D N 1
ATOM 8736 C CA . PHE D 1 81 ? 229.100 191.184 238.903 1.00 57.90 46 PHE D CA 1
ATOM 8737 C C . PHE D 1 81 ? 228.139 191.858 237.932 1.00 57.90 46 PHE D C 1
ATOM 8738 O O . PHE D 1 81 ? 227.066 192.317 238.330 1.00 57.90 46 PHE D O 1
ATOM 8746 N N . VAL D 1 82 ? 228.525 191.918 236.662 1.00 58.62 47 VAL D N 1
ATOM 8747 C CA . VAL D 1 82 ? 227.703 192.535 235.626 1.00 58.62 47 VAL D CA 1
ATOM 8748 C C . VAL D 1 82 ? 226.618 191.538 235.235 1.00 58.62 47 VAL D C 1
ATOM 8749 O O . VAL D 1 82 ? 226.899 190.522 234.597 1.00 58.62 47 VAL D O 1
ATOM 8753 N N . THR D 1 83 ? 225.374 191.826 235.618 1.00 59.88 48 THR D N 1
ATOM 8754 C CA . THR D 1 83 ? 224.271 190.950 235.246 1.00 59.88 48 THR D CA 1
ATOM 8755 C C . THR D 1 83 ? 223.869 191.131 233.789 1.00 59.88 48 THR D C 1
ATOM 8756 O O . THR D 1 83 ? 223.304 190.210 233.192 1.00 59.88 48 THR D O 1
ATOM 8760 N N . SER D 1 84 ? 224.137 192.299 233.208 1.00 61.79 49 SER D N 1
ATOM 8761 C CA . SER D 1 84 ? 223.852 192.536 231.799 1.00 61.79 49 SER D CA 1
ATOM 8762 C C . SER D 1 84 ? 224.560 193.793 231.313 1.00 61.79 49 SER D C 1
ATOM 8763 O O . SER D 1 84 ? 224.460 194.848 231.946 1.00 61.79 49 SER D O 1
ATOM 8766 N N . PHE D 1 85 ? 225.271 193.693 230.193 1.00 61.90 50 PHE D N 1
ATOM 8767 C CA . PHE D 1 85 ? 225.939 194.839 229.585 1.00 61.90 50 PHE D CA 1
ATOM 8768 C C . PHE D 1 85 ? 224.956 195.507 228.632 1.00 61.90 50 PHE D C 1
ATOM 8769 O O . PHE D 1 85 ? 224.665 194.978 227.556 1.00 61.90 50 PHE D O 1
ATOM 8777 N N . GLY D 1 86 ? 224.455 196.678 229.024 1.00 63.09 51 GLY D N 1
ATOM 8778 C CA . GLY D 1 86 ? 223.366 197.297 228.328 1.00 63.09 51 GLY D CA 1
ATOM 8779 C C . GLY D 1 86 ? 223.779 197.825 226.970 1.00 63.09 51 GLY D C 1
ATOM 8780 O O . GLY D 1 86 ? 224.947 197.742 226.571 1.00 63.09 51 GLY D O 1
ATOM 8781 N N . PRO D 1 87 ? 222.813 198.380 226.242 1.00 63.76 52 PRO D N 1
ATOM 8782 C CA . PRO D 1 87 ? 223.108 198.895 224.903 1.00 63.76 52 PRO D CA 1
ATOM 8783 C C . PRO D 1 87 ? 223.998 200.125 224.953 1.00 63.76 52 PRO D C 1
ATOM 8784 O O . PRO D 1 87 ? 224.034 200.859 225.943 1.00 63.76 52 PRO D O 1
ATOM 8788 N N . VAL D 1 88 ? 224.724 200.339 223.860 1.00 66.42 53 VAL D N 1
ATOM 8789 C CA . VAL D 1 88 ? 225.608 201.486 223.696 1.00 66.42 53 VAL D CA 1
ATOM 8790 C C . VAL D 1 88 ? 224.901 202.509 222.821 1.00 66.42 53 VAL D C 1
ATOM 8791 O O . VAL D 1 88 ? 224.345 202.159 221.773 1.00 66.42 53 VAL D O 1
ATOM 8795 N N . SER D 1 89 ? 224.917 203.769 223.251 1.00 72.18 54 SER D N 1
ATOM 8796 C CA . SER D 1 89 ? 224.278 204.869 222.536 1.00 72.18 54 SER D CA 1
ATOM 8797 C C . SER D 1 89 ? 225.364 205.720 221.890 1.00 72.18 54 SER D C 1
ATOM 8798 O O . SER D 1 89 ? 226.116 206.409 222.586 1.00 72.18 54 SER D O 1
ATOM 8801 N N . ASP D 1 90 ? 225.443 205.671 220.559 1.00 77.12 55 ASP D N 1
ATOM 8802 C CA . ASP D 1 90 ? 226.437 206.469 219.850 1.00 77.12 55 ASP D CA 1
ATOM 8803 C C . ASP D 1 90 ? 226.097 207.952 219.886 1.00 77.12 55 ASP D C 1
ATOM 8804 O O . ASP D 1 90 ? 227.003 208.791 219.934 1.00 77.12 55 ASP D O 1
ATOM 8809 N N . HIS D 1 91 ? 224.807 208.293 219.852 1.00 81.91 56 HIS D N 1
ATOM 8810 C CA . HIS D 1 91 ? 224.410 209.697 219.836 1.00 81.91 56 HIS D CA 1
ATOM 8811 C C . HIS D 1 91 ? 224.853 210.413 221.104 1.00 81.91 56 HIS D C 1
ATOM 8812 O O . HIS D 1 91 ? 225.355 211.541 221.044 1.00 81.91 56 HIS D O 1
ATOM 8819 N N . ASP D 1 92 ? 224.674 209.775 222.259 1.00 77.21 57 ASP D N 1
ATOM 8820 C CA . ASP D 1 92 ? 225.047 210.359 223.539 1.00 77.21 57 ASP D CA 1
ATOM 8821 C C . ASP D 1 92 ? 226.455 209.991 223.986 1.00 77.21 57 ASP D C 1
ATOM 8822 O O . ASP D 1 92 ? 226.941 210.572 224.962 1.00 77.21 57 ASP D O 1
ATOM 8827 N N . MET D 1 93 ? 227.123 209.065 223.297 1.00 77.33 58 MET D N 1
ATOM 8828 C CA . MET D 1 93 ? 228.448 208.586 223.688 1.00 77.33 58 MET D CA 1
ATOM 8829 C C . MET D 1 93 ? 228.437 208.081 225.129 1.00 77.33 58 MET D C 1
ATOM 8830 O O . MET D 1 93 ? 229.290 208.431 225.947 1.00 77.33 58 MET D O 1
ATOM 8835 N N . GLU D 1 94 ? 227.442 207.253 225.435 1.00 71.26 59 GLU D N 1
ATOM 8836 C CA . GLU D 1 94 ? 227.275 206.672 226.758 1.00 71.26 59 GLU D CA 1
ATOM 8837 C C . GLU D 1 94 ? 226.925 205.201 226.606 1.00 71.26 59 GLU D C 1
ATOM 8838 O O . GLU D 1 94 ? 226.600 204.727 225.516 1.00 71.26 59 GLU D O 1
ATOM 8844 N N . TYR D 1 95 ? 227.000 204.478 227.719 1.00 63.02 60 TYR D N 1
ATOM 8845 C CA . TYR D 1 95 ? 226.600 203.079 227.739 1.00 63.02 60 TYR D CA 1
ATOM 8846 C C . TYR D 1 95 ? 226.005 202.751 229.099 1.00 63.02 60 TYR D C 1
ATOM 8847 O O . TYR D 1 95 ? 226.341 203.375 230.109 1.00 63.02 60 TYR D O 1
ATOM 8856 N N . THR D 1 96 ? 225.124 201.755 229.109 1.00 62.64 61 THR D N 1
ATOM 8857 C CA . THR D 1 96 ? 224.409 201.317 230.298 1.00 62.64 61 THR D CA 1
ATOM 8858 C C . THR D 1 96 ? 224.939 199.965 230.753 1.00 62.64 61 THR D C 1
ATOM 8859 O O . THR D 1 96 ? 225.365 199.142 229.939 1.00 62.64 61 THR D O 1
ATOM 8863 N N . ILE D 1 97 ? 224.910 199.742 232.064 1.00 59.97 62 ILE D N 1
ATOM 8864 C CA . ILE D 1 97 ? 225.383 198.486 232.638 1.00 59.97 62 ILE D CA 1
ATOM 8865 C C . ILE D 1 97 ? 224.623 198.224 233.931 1.00 59.97 62 ILE D C 1
ATOM 8866 O O . ILE D 1 97 ? 224.480 199.118 234.769 1.00 59.97 62 ILE D O 1
ATOM 8871 N N . ASP D 1 98 ? 224.128 196.998 234.089 1.00 60.72 63 ASP D N 1
ATOM 8872 C CA . ASP D 1 98 ? 223.428 196.568 235.295 1.00 60.72 63 ASP D CA 1
ATOM 8873 C C . ASP D 1 98 ? 224.362 195.678 236.101 1.00 60.72 63 ASP D C 1
ATOM 8874 O O . ASP D 1 98 ? 224.871 194.681 235.580 1.00 60.72 63 ASP D O 1
ATOM 8879 N N . VAL D 1 99 ? 224.576 196.029 237.370 1.00 56.93 64 VAL D N 1
ATOM 8880 C CA . VAL D 1 99 ? 225.623 195.410 238.174 1.00 56.93 64 VAL D CA 1
ATOM 8881 C C . VAL D 1 99 ? 225.127 195.113 239.581 1.00 56.93 64 VAL D C 1
ATOM 8882 O O . VAL D 1 99 ? 224.300 195.838 240.143 1.00 56.93 64 VAL D O 1
ATOM 8886 N N . PHE D 1 100 ? 225.638 194.016 240.136 1.00 57.00 65 PHE D N 1
ATOM 8887 C CA . PHE D 1 100 ? 225.728 193.826 241.577 1.00 57.00 65 PHE D CA 1
ATOM 8888 C C . PHE D 1 100 ? 227.072 194.406 241.997 1.00 57.00 65 PHE D C 1
ATOM 8889 O O . PHE D 1 100 ? 228.125 193.835 241.687 1.00 57.00 65 PHE D O 1
ATOM 8897 N N . PHE D 1 101 ? 227.033 195.552 242.664 1.00 56.87 66 PHE D N 1
ATOM 8898 C CA . PHE D 1 101 ? 228.215 196.224 243.184 1.00 56.87 66 PHE D CA 1
ATOM 8899 C C . PHE D 1 101 ? 228.319 195.881 244.661 1.00 56.87 66 PHE D C 1
ATOM 8900 O O . PHE D 1 101 ? 227.400 196.195 245.427 1.00 56.87 66 PHE D O 1
ATOM 8908 N N . ARG D 1 102 ? 229.413 195.221 245.064 1.00 58.71 67 ARG D N 1
ATOM 8909 C CA . ARG D 1 102 ? 229.543 194.787 246.448 1.00 58.71 67 ARG D CA 1
ATOM 8910 C C . ARG D 1 102 ? 230.900 195.170 247.015 1.00 58.71 67 ARG D C 1
ATOM 8911 O O . ARG D 1 102 ? 231.931 195.081 246.338 1.00 58.71 67 ARG D O 1
ATOM 8919 N N . GLN D 1 103 ? 230.865 195.610 248.272 1.00 57.84 68 GLN D N 1
ATOM 8920 C CA . GLN D 1 103 ? 232.013 196.119 248.998 1.00 57.84 68 GLN D CA 1
ATOM 8921 C C . GLN D 1 103 ? 232.090 195.400 250.336 1.00 57.84 68 GLN D C 1
ATOM 8922 O O . GLN D 1 103 ? 231.094 194.879 250.843 1.00 57.84 68 GLN D O 1
ATOM 8928 N N . SER D 1 104 ? 233.294 195.358 250.893 1.00 59.57 69 SER D N 1
ATOM 8929 C CA . SER D 1 104 ? 233.534 194.689 252.159 1.00 59.57 69 SER D CA 1
ATOM 8930 C C . SER D 1 104 ? 234.587 195.454 252.939 1.00 59.57 69 SER D C 1
ATOM 8931 O O . SER D 1 104 ? 235.535 195.986 252.357 1.00 59.57 69 SER D O 1
ATOM 8934 N N . TRP D 1 105 ? 234.417 195.513 254.254 1.00 59.71 70 TRP D N 1
ATOM 8935 C CA . TRP D 1 105 ? 235.414 196.168 255.099 1.00 59.71 70 TRP D CA 1
ATOM 8936 C C . TRP D 1 105 ? 235.259 195.651 256.523 1.00 59.71 70 TRP D C 1
ATOM 8937 O O . TRP D 1 105 ? 234.510 194.704 256.776 1.00 59.71 70 TRP D O 1
ATOM 8948 N N . LYS D 1 106 ? 235.995 196.256 257.453 1.00 66.65 71 LYS D N 1
ATOM 8949 C CA . LYS D 1 106 ? 236.023 195.834 258.847 1.00 66.65 71 LYS D CA 1
ATOM 8950 C C . LYS D 1 106 ? 235.667 197.005 259.748 1.00 66.65 71 LYS D C 1
ATOM 8951 O O . LYS D 1 106 ? 236.136 198.127 259.540 1.00 66.65 71 LYS D O 1
ATOM 8957 N N . ASP D 1 107 ? 234.837 196.729 260.751 1.00 68.24 72 ASP D N 1
ATOM 8958 C CA . ASP D 1 107 ? 234.429 197.721 261.740 1.00 68.24 72 ASP D CA 1
ATOM 8959 C C . ASP D 1 107 ? 234.425 197.039 263.100 1.00 68.24 72 ASP D C 1
ATOM 8960 O O . ASP D 1 107 ? 233.524 196.250 263.397 1.00 68.24 72 ASP D O 1
ATOM 8965 N N . GLU D 1 108 ? 235.434 197.335 263.921 1.00 71.88 73 GLU D N 1
ATOM 8966 C CA . GLU D 1 108 ? 235.540 196.705 265.232 1.00 71.88 73 GLU D CA 1
ATOM 8967 C C . GLU D 1 108 ? 234.403 197.101 266.163 1.00 71.88 73 GLU D C 1
ATOM 8968 O O . GLU D 1 108 ? 234.135 196.382 267.130 1.00 71.88 73 GLU D O 1
ATOM 8974 N N . ARG D 1 109 ? 233.733 198.223 265.901 1.00 68.74 74 ARG D N 1
ATOM 8975 C CA . ARG D 1 109 ? 232.610 198.629 266.736 1.00 68.74 74 ARG D CA 1
ATOM 8976 C C . ARG D 1 109 ? 231.440 197.658 266.654 1.00 68.74 74 ARG D C 1
ATOM 8977 O O . ARG D 1 109 ? 230.607 197.643 267.566 1.00 68.74 74 ARG D O 1
ATOM 8985 N N . LEU D 1 110 ? 231.359 196.851 265.593 1.00 69.64 75 LEU D N 1
ATOM 8986 C CA . LEU D 1 110 ? 230.245 195.936 265.370 1.00 69.64 75 LEU D CA 1
ATOM 8987 C C . LEU D 1 110 ? 230.622 194.479 265.620 1.00 69.64 75 LEU D C 1
ATOM 8988 O O . LEU D 1 110 ? 229.964 193.576 265.095 1.00 69.64 75 LEU D O 1
ATOM 8993 N N . LYS D 1 111 ? 231.663 194.227 266.408 1.00 73.68 76 LYS D N 1
ATOM 8994 C CA . LYS D 1 111 ? 231.946 192.867 266.841 1.00 73.68 76 LYS D CA 1
ATOM 8995 C C . LYS D 1 111 ? 230.873 192.394 267.816 1.00 73.68 76 LYS D C 1
ATOM 8996 O O . LYS D 1 111 ? 230.321 193.176 268.594 1.00 73.68 76 LYS D O 1
ATOM 9002 N N . PHE D 1 112 ? 230.580 191.098 267.768 1.00 73.42 77 PHE D N 1
ATOM 9003 C CA . PHE D 1 112 ? 229.574 190.515 268.641 1.00 73.42 77 PHE D CA 1
ATOM 9004 C C . PHE D 1 112 ? 229.896 189.044 268.853 1.00 73.42 77 PHE D C 1
ATOM 9005 O O . PHE D 1 112 ? 230.709 188.453 268.139 1.00 73.42 77 PHE D O 1
ATOM 9013 N N . LYS D 1 113 ? 229.247 188.464 269.860 1.00 81.06 78 LYS D N 1
ATOM 9014 C CA . LYS D 1 113 ? 229.314 187.036 270.136 1.00 81.06 78 LYS D CA 1
ATOM 9015 C C . LYS D 1 113 ? 227.901 186.529 270.370 1.00 81.06 78 LYS D C 1
ATOM 9016 O O . LYS D 1 113 ? 227.126 187.159 271.096 1.00 81.06 78 LYS D O 1
ATOM 9022 N N . GLY D 1 114 ? 227.569 185.397 269.757 1.00 81.82 79 GLY D N 1
ATOM 9023 C CA . GLY D 1 114 ? 226.240 184.847 269.854 1.00 81.82 79 GLY D CA 1
ATOM 9024 C C . GLY D 1 114 ? 226.133 183.485 269.201 1.00 81.82 79 GLY D C 1
ATOM 9025 O O . GLY D 1 114 ? 227.120 182.927 268.714 1.00 81.82 79 GLY D O 1
ATOM 9026 N N . PRO D 1 115 ? 224.925 182.917 269.185 1.00 82.47 80 PRO D N 1
ATOM 9027 C CA . PRO D 1 115 ? 224.753 181.584 268.584 1.00 82.47 80 PRO D CA 1
ATOM 9028 C C . PRO D 1 115 ? 225.017 181.542 267.089 1.00 82.47 80 PRO D C 1
ATOM 9029 O O . PRO D 1 115 ? 225.298 180.458 266.563 1.00 82.47 80 PRO D O 1
ATOM 9033 N N . MET D 1 116 ? 224.941 182.674 266.393 1.00 79.48 81 MET D N 1
ATOM 9034 C CA . MET D 1 116 ? 225.117 182.743 264.949 1.00 79.48 81 MET D CA 1
ATOM 9035 C C . MET D 1 116 ? 226.443 183.409 264.615 1.00 79.48 81 MET D C 1
ATOM 9036 O O . MET D 1 116 ? 226.817 184.413 265.228 1.00 79.48 81 MET D O 1
ATOM 9041 N N . THR D 1 117 ? 227.153 182.837 263.642 1.00 76.31 82 THR D N 1
ATOM 9042 C CA . THR D 1 117 ? 228.415 183.415 263.196 1.00 76.31 82 THR D CA 1
ATOM 9043 C C . THR D 1 117 ? 228.207 184.627 262.297 1.00 76.31 82 THR D C 1
ATOM 9044 O O . THR D 1 117 ? 229.026 185.551 262.319 1.00 76.31 82 THR D O 1
ATOM 9048 N N . VAL D 1 118 ? 227.135 184.638 261.504 1.00 71.50 83 VAL D N 1
ATOM 9049 C CA . VAL D 1 118 ? 226.851 185.705 260.551 1.00 71.50 83 VAL D CA 1
ATOM 9050 C C . VAL D 1 118 ? 225.406 186.142 260.731 1.00 71.50 83 VAL D C 1
ATOM 9051 O O . VAL D 1 118 ? 224.505 185.300 260.814 1.00 71.50 83 VAL D O 1
ATOM 9055 N N . LEU D 1 119 ? 225.189 187.453 260.791 1.00 70.72 84 LEU D N 1
ATOM 9056 C CA . LEU D 1 119 ? 223.861 188.052 260.815 1.00 70.72 84 LEU D CA 1
ATOM 9057 C C . LEU D 1 119 ? 223.586 188.662 259.449 1.00 70.72 84 LEU D C 1
ATOM 9058 O O . LEU D 1 119 ? 224.294 189.582 259.026 1.00 70.72 84 LEU D O 1
ATOM 9063 N N . ARG D 1 120 ? 222.564 188.150 258.770 1.00 68.50 85 ARG D N 1
ATOM 9064 C CA . ARG D 1 120 ? 222.146 188.635 257.456 1.00 68.50 85 ARG D CA 1
ATOM 9065 C C . ARG D 1 120 ? 220.937 189.533 257.679 1.00 68.50 85 ARG D C 1
ATOM 9066 O O . ARG D 1 120 ? 219.814 189.048 257.838 1.00 68.50 85 ARG D O 1
ATOM 9074 N N . LEU D 1 121 ? 221.162 190.844 257.693 1.00 69.99 86 LEU D N 1
ATOM 9075 C CA . LEU D 1 121 ? 220.165 191.787 258.177 1.00 69.99 86 LEU D CA 1
ATOM 9076 C C . LEU D 1 121 ? 219.456 192.483 257.022 1.00 69.99 86 LEU D C 1
ATOM 9077 O O . LEU D 1 121 ? 219.851 192.389 255.859 1.00 69.99 86 LEU D O 1
ATOM 9082 N N . ASN D 1 122 ? 218.384 193.191 257.369 1.00 73.06 87 ASN D N 1
ATOM 9083 C CA . ASN D 1 122 ? 217.642 193.964 256.389 1.00 73.06 87 ASN D CA 1
ATOM 9084 C C . ASN D 1 122 ? 218.481 195.127 255.874 1.00 73.06 87 ASN D C 1
ATOM 9085 O O . ASN D 1 122 ? 219.416 195.598 256.527 1.00 73.06 87 ASN D O 1
ATOM 9090 N N . ASN D 1 123 ? 218.132 195.586 254.674 1.00 70.76 88 ASN D N 1
ATOM 9091 C CA . ASN D 1 123 ? 218.829 196.721 254.079 1.00 70.76 88 ASN D CA 1
ATOM 9092 C C . ASN D 1 123 ? 218.654 198.002 254.886 1.00 70.76 88 ASN D C 1
ATOM 9093 O O . ASN D 1 123 ? 219.494 198.901 254.781 1.00 70.76 88 ASN D O 1
ATOM 9098 N N . LEU D 1 124 ? 217.591 198.112 255.687 1.00 72.54 89 LEU D N 1
ATOM 9099 C CA . LEU D 1 124 ? 217.397 199.314 256.490 1.00 72.54 89 LEU D CA 1
ATOM 9100 C C . LEU D 1 124 ? 218.426 199.438 257.605 1.00 72.54 89 LEU D C 1
ATOM 9101 O O . LEU D 1 124 ? 218.625 200.540 258.126 1.00 72.54 89 LEU D O 1
ATOM 9106 N N . MET D 1 125 ? 219.079 198.339 257.986 1.00 71.96 90 MET D N 1
ATOM 9107 C CA . MET D 1 125 ? 220.165 198.421 258.957 1.00 71.96 90 MET D CA 1
ATOM 9108 C C . MET D 1 125 ? 221.346 199.210 258.407 1.00 71.96 90 MET D C 1
ATOM 9109 O O . MET D 1 125 ? 222.087 199.828 259.179 1.00 71.96 90 MET D O 1
ATOM 9114 N N . ALA D 1 126 ? 221.542 199.198 257.086 1.00 68.46 91 ALA D N 1
ATOM 9115 C CA . ALA D 1 126 ? 222.696 199.870 256.499 1.00 68.46 91 ALA D CA 1
ATOM 9116 C C . ALA D 1 126 ? 222.658 201.373 256.733 1.00 68.46 91 ALA D C 1
ATOM 9117 O O . ALA D 1 126 ? 223.711 202.012 256.820 1.00 68.46 91 ALA D O 1
ATOM 9119 N N . SER D 1 127 ? 221.463 201.955 256.838 1.00 72.44 92 SER D N 1
ATOM 9120 C CA . SER D 1 127 ? 221.358 203.387 257.088 1.00 72.44 92 SER D CA 1
ATOM 9121 C C . SER D 1 127 ? 221.784 203.767 258.501 1.00 72.44 92 SER D C 1
ATOM 9122 O O . SER D 1 127 ? 222.044 204.947 258.755 1.00 72.44 92 SER D O 1
ATOM 9125 N N . LYS D 1 128 ? 221.860 202.805 259.420 1.00 71.64 93 LYS D N 1
ATOM 9126 C CA . LYS D 1 128 ? 222.216 203.078 260.805 1.00 71.64 93 LYS D CA 1
ATOM 9127 C C . LYS D 1 128 ? 223.715 203.018 261.073 1.00 71.64 93 LYS D C 1
ATOM 9128 O O . LYS D 1 128 ? 224.134 203.358 262.183 1.00 71.64 93 LYS D O 1
ATOM 9134 N N . ILE D 1 129 ? 224.528 202.603 260.097 1.00 67.05 94 ILE D N 1
ATOM 9135 C CA . ILE D 1 129 ? 225.961 202.417 260.281 1.00 67.05 94 ILE D CA 1
ATOM 9136 C C . ILE D 1 129 ? 226.706 203.157 259.177 1.00 67.05 94 ILE D C 1
ATOM 9137 O O . ILE D 1 129 ? 226.124 203.593 258.184 1.00 67.05 94 ILE D O 1
ATOM 9142 N N . TRP D 1 130 ? 228.013 203.299 259.373 1.00 62.28 95 TRP D N 1
ATOM 9143 C CA . TRP D 1 130 ? 228.864 203.918 258.368 1.00 62.28 95 TRP D CA 1
ATOM 9144 C C . TRP D 1 130 ? 229.056 202.980 257.183 1.00 62.28 95 TRP D C 1
ATOM 9145 O O . TRP D 1 130 ? 229.262 201.776 257.352 1.00 62.28 95 TRP D O 1
ATOM 9156 N N . THR D 1 131 ? 228.979 203.540 255.981 1.00 60.59 96 THR D N 1
ATOM 9157 C CA . THR D 1 131 ? 229.276 202.838 254.742 1.00 60.59 96 THR D CA 1
ATOM 9158 C C . THR D 1 131 ? 230.091 203.767 253.855 1.00 60.59 96 THR D C 1
ATOM 9159 O O . THR D 1 131 ? 229.980 204.991 253.982 1.00 60.59 96 THR D O 1
ATOM 9163 N N . PRO D 1 132 ? 230.917 203.227 252.957 1.00 58.07 97 PRO D N 1
ATOM 9164 C CA . PRO D 1 132 ? 231.718 204.104 252.097 1.00 58.07 97 PRO D CA 1
ATOM 9165 C C . PRO D 1 132 ? 230.853 204.900 251.134 1.00 58.07 97 PRO D C 1
ATOM 9166 O O . PRO D 1 132 ? 229.800 204.444 250.683 1.00 58.07 97 PRO D O 1
ATOM 9170 N N . ASP D 1 133 ? 231.317 206.106 250.821 1.00 60.44 98 ASP D N 1
ATOM 9171 C CA . ASP D 1 133 ? 230.605 207.016 249.922 1.00 60.44 98 ASP D CA 1
ATOM 9172 C C . ASP D 1 133 ? 231.140 206.892 248.495 1.00 60.44 98 ASP D C 1
ATOM 9173 O O . ASP D 1 133 ? 231.558 207.858 247.861 1.00 60.44 98 ASP D O 1
ATOM 9178 N N . THR D 1 134 ? 231.098 205.668 247.980 1.00 56.56 99 THR D N 1
ATOM 9179 C CA . THR D 1 134 ? 231.612 205.401 246.645 1.00 56.56 99 THR D CA 1
ATOM 9180 C C . THR D 1 134 ? 230.727 206.052 245.590 1.00 56.56 99 THR D C 1
ATOM 9181 O O . THR D 1 134 ? 229.498 206.017 245.682 1.00 56.56 99 THR D O 1
ATOM 9185 N N . PHE D 1 135 ? 231.360 206.652 244.584 1.00 55.94 100 PHE D N 1
ATOM 9186 C CA . PHE D 1 135 ? 230.652 207.243 243.460 1.00 55.94 100 PHE D CA 1
ATOM 9187 C C . PHE D 1 135 ? 231.443 206.978 242.189 1.00 55.94 100 PHE D C 1
ATOM 9188 O O . PHE D 1 135 ? 232.656 206.753 242.222 1.00 55.94 100 PHE D O 1
ATOM 9196 N N . PHE D 1 136 ? 230.734 207.018 241.064 1.00 56.96 101 PHE D N 1
ATOM 9197 C CA . PHE D 1 136 ? 231.315 206.742 239.757 1.00 56.96 101 PHE D CA 1
ATOM 9198 C C . PHE D 1 136 ? 231.777 208.048 239.124 1.00 56.96 101 PHE D C 1
ATOM 9199 O O . PHE D 1 136 ? 230.980 208.973 238.941 1.00 56.96 101 PHE D O 1
ATOM 9207 N N . HIS D 1 137 ? 233.067 208.116 238.791 1.00 60.64 102 HIS D N 1
ATOM 9208 C CA . HIS D 1 137 ? 233.650 209.363 238.304 1.00 60.64 102 HIS D CA 1
ATOM 9209 C C . HIS D 1 137 ? 233.049 209.783 236.970 1.00 60.64 102 HIS D C 1
ATOM 9210 O O . HIS D 1 137 ? 232.768 210.968 236.758 1.00 60.64 102 HIS D O 1
ATOM 9217 N N . ASN D 1 138 ? 232.842 208.831 236.059 1.00 61.03 103 ASN D N 1
ATOM 9218 C CA . ASN D 1 138 ? 232.318 209.110 234.727 1.00 61.03 103 ASN D CA 1
ATOM 9219 C C . ASN D 1 138 ? 230.856 208.697 234.576 1.00 61.03 103 ASN D C 1
ATOM 9220 O O . ASN D 1 138 ? 230.381 208.523 233.450 1.00 61.03 103 ASN D O 1
ATOM 9225 N N . GLY D 1 139 ? 230.132 208.542 235.683 1.00 62.03 104 GLY D N 1
ATOM 9226 C CA . GLY D 1 139 ? 228.717 208.236 235.604 1.00 62.03 104 GLY D CA 1
ATOM 9227 C C . GLY D 1 139 ? 227.884 209.468 235.303 1.00 62.03 104 GLY D C 1
ATOM 9228 O O . GLY D 1 139 ? 228.208 210.582 235.710 1.00 62.03 104 GLY D O 1
ATOM 9229 N N . LYS D 1 140 ? 226.787 209.253 234.574 1.00 68.18 105 LYS D N 1
ATOM 9230 C CA . LYS D 1 140 ? 225.912 210.331 234.126 1.00 68.18 105 LYS D CA 1
ATOM 9231 C C . LYS D 1 140 ? 224.598 210.367 234.893 1.00 68.18 105 LYS D C 1
ATOM 9232 O O . LYS D 1 140 ? 224.281 211.373 235.533 1.00 68.18 105 LYS D O 1
ATOM 9238 N N . LYS D 1 141 ? 223.815 209.288 234.841 1.00 67.30 106 LYS D N 1
ATOM 9239 C CA . LYS D 1 141 ? 222.532 209.243 235.539 1.00 67.30 106 LYS D CA 1
ATOM 9240 C C . LYS D 1 141 ? 222.263 207.777 235.872 1.00 67.30 106 LYS D C 1
ATOM 9241 O O . LYS D 1 141 ? 221.784 207.026 235.019 1.00 67.30 106 LYS D O 1
ATOM 9247 N N . SER D 1 142 ? 222.559 207.396 237.108 1.00 63.88 107 SER D N 1
ATOM 9248 C CA . SER D 1 142 ? 222.401 206.026 237.561 1.00 63.88 107 SER D CA 1
ATOM 9249 C C . SER D 1 142 ? 221.082 205.862 238.308 1.00 63.88 107 SER D C 1
ATOM 9250 O O . SER D 1 142 ? 220.391 206.832 238.626 1.00 63.88 107 SER D O 1
ATOM 9253 N N . VAL D 1 143 ? 220.737 204.608 238.590 1.00 61.29 108 VAL D N 1
ATOM 9254 C CA . VAL D 1 143 ? 219.500 204.261 239.279 1.00 61.29 108 VAL D CA 1
ATOM 9255 C C . VAL D 1 143 ? 219.806 203.183 240.306 1.00 61.29 108 VAL D C 1
ATOM 9256 O O . VAL D 1 143 ? 220.518 202.219 240.007 1.00 61.29 108 VAL D O 1
ATOM 9260 N N . ALA D 1 144 ? 219.270 203.348 241.513 1.00 60.95 109 ALA D N 1
ATOM 9261 C CA . ALA D 1 144 ? 219.278 202.312 242.541 1.00 60.95 109 ALA D CA 1
ATOM 9262 C C . ALA D 1 144 ? 217.872 201.727 242.611 1.00 60.95 109 ALA D C 1
ATOM 9263 O O . ALA D 1 144 ? 216.917 202.430 242.953 1.00 60.95 109 ALA D O 1
ATOM 9265 N N . HIS D 1 145 ? 217.749 200.445 242.289 1.00 59.01 110 HIS D N 1
ATOM 9266 C CA . HIS D 1 145 ? 216.438 199.825 242.158 1.00 59.01 110 HIS D CA 1
ATOM 9267 C C . HIS D 1 145 ? 215.769 199.649 243.517 1.00 59.01 110 HIS D C 1
ATOM 9268 O O . HIS D 1 145 ? 216.417 199.291 244.504 1.00 59.01 110 HIS D O 1
ATOM 9275 N N . ASN D 1 146 ? 214.455 199.914 243.555 1.00 66.74 111 ASN D N 1
ATOM 9276 C CA . ASN D 1 146 ? 213.692 199.923 244.796 1.00 66.74 111 ASN D CA 1
ATOM 9277 C C . ASN D 1 146 ? 212.628 198.842 244.760 1.00 66.74 111 ASN D C 1
ATOM 9278 O O . ASN D 1 146 ? 212.096 198.468 245.817 1.00 66.74 111 ASN D O 1
ATOM 9283 N N . MET D 1 147 ? 212.225 198.349 243.591 1.00 60.86 112 MET D N 1
ATOM 9284 C CA . MET D 1 147 ? 211.166 197.348 243.525 1.00 60.86 112 MET D CA 1
ATOM 9285 C C . MET D 1 147 ? 211.656 195.978 244.001 1.00 60.86 112 MET D C 1
ATOM 9286 O O . MET D 1 147 ? 212.712 195.540 243.537 1.00 60.86 112 MET D O 1
ATOM 9291 N N . THR D 1 148 ? 210.955 195.264 244.898 1.00 59.29 113 THR D N 1
ATOM 9292 C CA . THR D 1 148 ? 209.800 195.702 245.696 1.00 59.29 113 THR D CA 1
ATOM 9293 C C . THR D 1 148 ? 210.255 196.441 246.952 1.00 59.29 113 THR D C 1
ATOM 9294 O O . THR D 1 148 ? 209.522 197.264 247.493 1.00 59.29 113 THR D O 1
ATOM 9298 N N . MET D 1 149 ? 211.468 196.123 247.415 1.00 66.94 114 MET D N 1
ATOM 9299 C CA . MET D 1 149 ? 212.118 196.786 248.539 1.00 66.94 114 MET D CA 1
ATOM 9300 C C . MET D 1 149 ? 213.489 197.244 248.058 1.00 66.94 114 MET D C 1
ATOM 9301 O O . MET D 1 149 ? 213.908 196.842 246.966 1.00 66.94 114 MET D O 1
ATOM 9306 N N . PRO D 1 150 ? 214.196 198.100 248.797 1.00 67.15 115 PRO D N 1
ATOM 9307 C CA . PRO D 1 150 ? 215.533 198.519 248.359 1.00 67.15 115 PRO D CA 1
ATOM 9308 C C . PRO D 1 150 ? 216.461 197.330 248.157 1.00 67.15 115 PRO D C 1
ATOM 9309 O O . PRO D 1 150 ? 216.687 196.532 249.067 1.00 67.15 115 PRO D O 1
ATOM 9313 N N . ASN D 1 151 ? 216.994 197.211 246.941 1.00 59.74 116 ASN D N 1
ATOM 9314 C CA . ASN D 1 151 ? 217.763 196.031 246.549 1.00 59.74 116 ASN D CA 1
ATOM 9315 C C . ASN D 1 151 ? 219.189 196.157 247.080 1.00 59.74 116 ASN D C 1
ATOM 9316 O O . ASN D 1 151 ? 220.146 196.436 246.356 1.00 59.74 116 ASN D O 1
ATOM 9321 N N . LYS D 1 152 ? 219.310 195.945 248.387 1.00 62.19 117 LYS D N 1
ATOM 9322 C CA . LYS D 1 152 ? 220.588 195.957 249.075 1.00 62.19 117 LYS D CA 1
ATOM 9323 C C . LYS D 1 152 ? 220.597 194.834 250.098 1.00 62.19 117 LYS D C 1
ATOM 9324 O O . LYS D 1 152 ? 219.546 194.375 250.547 1.00 62.19 117 LYS D O 1
ATOM 9330 N N . LEU D 1 153 ? 221.798 194.382 250.451 1.00 60.12 118 LEU D N 1
ATOM 9331 C CA . LEU D 1 153 ? 221.951 193.437 251.548 1.00 60.12 118 LEU D CA 1
ATOM 9332 C C . LEU D 1 153 ? 223.175 193.801 252.371 1.00 60.12 118 LEU D C 1
ATOM 9333 O O . LEU D 1 153 ? 224.187 194.282 251.845 1.00 60.12 118 LEU D O 1
ATOM 9338 N N . LEU D 1 154 ? 223.052 193.566 253.677 1.00 63.87 119 LEU D N 1
ATOM 9339 C CA . LEU D 1 154 ? 224.111 193.774 254.652 1.00 63.87 119 LEU D CA 1
ATOM 9340 C C . LEU D 1 154 ? 224.289 192.496 255.457 1.00 63.87 119 LEU D C 1
ATOM 9341 O O . LEU D 1 154 ? 223.305 191.903 255.919 1.00 63.87 119 LEU D O 1
ATOM 9346 N N . ARG D 1 155 ? 225.543 192.075 255.612 1.00 62.33 120 ARG D N 1
ATOM 9347 C CA . ARG D 1 155 ? 225.896 190.897 256.391 1.00 62.33 120 ARG D CA 1
ATOM 9348 C C . ARG D 1 155 ? 227.033 191.251 257.335 1.00 62.33 120 ARG D C 1
ATOM 9349 O O . ARG D 1 155 ? 228.033 191.841 256.911 1.00 62.33 120 ARG D O 1
ATOM 9357 N N . ILE D 1 156 ? 226.874 190.888 258.607 1.00 67.62 121 ILE D N 1
ATOM 9358 C CA . ILE D 1 156 ? 227.840 191.192 259.658 1.00 67.62 121 ILE D CA 1
ATOM 9359 C C . ILE D 1 156 ? 228.378 189.874 260.194 1.00 67.62 121 ILE D C 1
ATOM 9360 O O . ILE D 1 156 ? 227.602 189.015 260.625 1.00 67.62 121 ILE D O 1
ATOM 9365 N N . THR D 1 157 ? 229.697 189.722 260.181 1.00 71.08 122 THR D N 1
ATOM 9366 C CA . THR D 1 157 ? 230.353 188.561 260.761 1.00 71.08 122 THR D CA 1
ATOM 9367 C C . THR D 1 157 ? 230.757 188.861 262.203 1.00 71.08 122 THR D C 1
ATOM 9368 O O . THR D 1 157 ? 230.869 190.018 262.612 1.00 71.08 122 THR D O 1
ATOM 9372 N N . GLU D 1 158 ? 230.962 187.793 262.980 1.00 75.87 123 GLU D N 1
ATOM 9373 C CA . GLU D 1 158 ? 231.241 187.953 264.405 1.00 75.87 123 GLU D CA 1
ATOM 9374 C C . GLU D 1 158 ? 232.534 188.720 264.653 1.00 75.87 123 GLU D C 1
ATOM 9375 O O . GLU D 1 158 ? 232.646 189.431 265.657 1.00 75.87 123 GLU D O 1
ATOM 9381 N N . ASP D 1 159 ? 233.515 188.597 263.757 1.00 73.31 124 ASP D N 1
ATOM 9382 C CA . ASP D 1 159 ? 234.761 189.339 263.918 1.00 73.31 124 ASP D CA 1
ATOM 9383 C C . ASP D 1 159 ? 234.620 190.820 263.585 1.00 73.31 124 ASP D C 1
ATOM 9384 O O . ASP D 1 159 ? 235.579 191.570 263.795 1.00 73.31 124 ASP D O 1
ATOM 9389 N N . GLY D 1 160 ? 233.471 191.252 263.069 1.00 70.57 125 GLY D N 1
ATOM 9390 C CA . GLY D 1 160 ? 233.246 192.635 262.706 1.00 70.57 125 GLY D CA 1
ATOM 9391 C C . GLY D 1 160 ? 233.327 192.937 261.228 1.00 70.57 125 GLY D C 1
ATOM 9392 O O . GLY D 1 160 ? 233.274 194.113 260.854 1.00 70.57 125 GLY D O 1
ATOM 9393 N N . THR D 1 161 ? 233.455 191.922 260.376 1.00 67.20 126 THR D N 1
ATOM 9394 C CA . THR D 1 161 ? 233.524 192.142 258.940 1.00 67.20 126 THR D CA 1
ATOM 9395 C C . THR D 1 161 ? 232.137 192.443 258.388 1.00 67.20 126 THR D C 1
ATOM 9396 O O . THR D 1 161 ? 231.169 191.739 258.691 1.00 67.20 126 THR D O 1
ATOM 9400 N N . LEU D 1 162 ? 232.051 193.491 257.577 1.00 63.80 127 LEU D N 1
ATOM 9401 C CA . LEU D 1 162 ? 230.821 193.930 256.938 1.00 63.80 127 LEU D CA 1
ATOM 9402 C C . LEU D 1 162 ? 230.903 193.632 255.451 1.00 63.80 127 LEU D C 1
ATOM 9403 O O . LEU D 1 162 ? 231.910 193.956 254.810 1.00 63.80 127 LEU D O 1
ATOM 9408 N N . LEU D 1 163 ? 229.853 193.004 254.921 1.00 59.35 128 LEU D N 1
ATOM 9409 C CA . LEU D 1 163 ? 229.644 192.841 253.488 1.00 59.35 128 LEU D CA 1
ATOM 9410 C C . LEU D 1 163 ? 228.385 193.604 253.108 1.00 59.35 128 LEU D C 1
ATOM 9411 O O . LEU D 1 163 ? 227.334 193.414 253.729 1.00 59.35 128 LEU D O 1
ATOM 9416 N N . TYR D 1 164 ? 228.491 194.455 252.089 1.00 58.01 129 TYR D N 1
ATOM 9417 C CA . TYR D 1 164 ? 227.424 195.373 251.709 1.00 58.01 129 TYR D CA 1
ATOM 9418 C C . TYR D 1 164 ? 227.304 195.363 250.196 1.00 58.01 129 TYR D C 1
ATOM 9419 O O . TYR D 1 164 ? 228.241 195.768 249.503 1.00 58.01 129 TYR D O 1
ATOM 9428 N N . THR D 1 165 ? 226.162 194.901 249.685 1.00 58.43 130 THR D N 1
ATOM 9429 C CA . THR D 1 165 ? 225.942 194.779 248.248 1.00 58.43 130 THR D CA 1
ATOM 9430 C C . THR D 1 165 ? 224.688 195.536 247.844 1.00 58.43 130 THR D C 1
ATOM 9431 O O . THR D 1 165 ? 223.723 195.611 248.608 1.00 58.43 130 THR D O 1
ATOM 9435 N N . MET D 1 166 ? 224.714 196.091 246.630 1.00 57.57 131 MET D N 1
ATOM 9436 C CA . MET D 1 166 ? 223.565 196.778 246.058 1.00 57.57 131 MET D CA 1
ATOM 9437 C C . MET D 1 166 ? 223.484 196.482 244.566 1.00 57.57 131 MET D C 1
ATOM 9438 O O . MET D 1 166 ? 224.460 196.072 243.935 1.00 57.57 131 MET D O 1
ATOM 9443 N N . ARG D 1 167 ? 222.287 196.672 244.017 1.00 56.64 132 ARG D N 1
ATOM 9444 C CA . ARG D 1 167 ? 222.008 196.478 242.600 1.00 56.64 132 ARG D CA 1
ATOM 9445 C C . ARG D 1 167 ? 221.823 197.838 241.947 1.00 56.64 132 ARG D C 1
ATOM 9446 O O . ARG D 1 167 ? 220.991 198.632 242.396 1.00 56.64 132 ARG D O 1
ATOM 9454 N N . LEU D 1 168 ? 222.590 198.099 240.889 1.00 56.55 133 LEU D N 1
ATOM 9455 C CA . LEU D 1 168 ? 222.631 199.411 240.261 1.00 56.55 133 LEU D CA 1
ATOM 9456 C C . LEU D 1 168 ? 222.508 199.290 238.752 1.00 56.55 133 LEU D C 1
ATOM 9457 O O . LEU D 1 168 ? 222.879 198.275 238.156 1.00 56.55 133 LEU D O 1
ATOM 9462 N N . THR D 1 169 ? 221.969 200.345 238.148 1.00 59.79 134 THR D N 1
ATOM 9463 C CA . THR D 1 169 ? 221.973 200.553 236.702 1.00 59.79 134 THR D CA 1
ATOM 9464 C C . THR D 1 169 ? 222.771 201.828 236.458 1.00 59.79 134 THR D C 1
ATOM 9465 O O . THR D 1 169 ? 222.271 202.931 236.692 1.00 59.79 134 THR D O 1
ATOM 9469 N N . VAL D 1 170 ? 224.005 201.675 235.989 1.00 60.45 135 VAL D N 1
ATOM 9470 C CA . VAL D 1 170 ? 224.933 202.785 235.806 1.00 60.45 135 VAL D CA 1
ATOM 9471 C C . VAL D 1 170 ? 224.960 203.161 234.334 1.00 60.45 135 VAL D C 1
ATOM 9472 O O . VAL D 1 170 ? 225.138 202.297 233.466 1.00 60.45 135 VAL D O 1
ATOM 9476 N N . ARG D 1 171 ? 224.775 204.449 234.054 1.00 64.97 136 ARG D N 1
ATOM 9477 C CA . ARG D 1 171 ? 224.968 205.024 232.730 1.00 64.97 136 ARG D CA 1
ATOM 9478 C C . ARG D 1 171 ? 226.246 205.849 232.772 1.00 64.97 136 ARG D C 1
ATOM 9479 O O . ARG D 1 171 ? 226.347 206.793 233.561 1.00 64.97 136 ARG D O 1
ATOM 9487 N N . ALA D 1 172 ? 227.210 205.496 231.925 1.00 63.65 137 ALA D N 1
ATOM 9488 C CA . ALA D 1 172 ? 228.559 206.035 232.010 1.00 63.65 137 ALA D CA 1
ATOM 9489 C C . ALA D 1 172 ? 229.024 206.535 230.652 1.00 63.65 137 ALA D C 1
ATOM 9490 O O . ALA D 1 172 ? 228.643 205.999 229.607 1.00 63.65 137 ALA D O 1
ATOM 9492 N N . GLU D 1 173 ? 229.862 207.569 230.689 1.00 68.63 138 GLU D N 1
ATOM 9493 C CA . GLU D 1 173 ? 230.400 208.161 229.473 1.00 68.63 138 GLU D CA 1
ATOM 9494 C C . GLU D 1 173 ? 231.399 207.225 228.808 1.00 68.63 138 GLU D C 1
ATOM 9495 O O . GLU D 1 173 ? 232.239 206.612 229.471 1.00 68.63 138 GLU D O 1
ATOM 9501 N N . CYS D 1 174 ? 231.302 207.123 227.485 1.00 72.77 139 CYS D N 1
ATOM 9502 C CA . CYS D 1 174 ? 232.255 206.384 226.660 1.00 72.77 139 CYS D CA 1
ATOM 9503 C C . CYS D 1 174 ? 232.630 207.279 225.485 1.00 72.77 139 CYS D C 1
ATOM 9504 O O . CYS D 1 174 ? 231.995 207.209 224.424 1.00 72.77 139 CYS D O 1
ATOM 9507 N N . PRO D 1 175 ? 233.627 208.154 225.636 1.00 73.30 140 PRO D N 1
ATOM 9508 C CA . PRO D 1 175 ? 234.031 208.986 224.493 1.00 73.30 140 PRO D CA 1
ATOM 9509 C C . PRO D 1 175 ? 234.566 208.131 223.354 1.00 73.30 140 PRO D C 1
ATOM 9510 O O . PRO D 1 175 ? 235.356 207.208 223.565 1.00 73.30 140 PRO D O 1
ATOM 9514 N N . MET D 1 176 ? 234.131 208.454 222.138 1.00 75.85 141 MET D N 1
ATOM 9515 C CA . MET D 1 176 ? 234.403 207.658 220.949 1.00 75.85 141 MET D CA 1
ATOM 9516 C C . MET D 1 176 ? 235.083 208.509 219.889 1.00 75.85 141 MET D C 1
ATOM 9517 O O . MET D 1 176 ? 234.741 209.681 219.705 1.00 75.85 141 MET D O 1
ATOM 9522 N N . HIS D 1 177 ? 236.049 207.908 219.197 1.00 79.48 142 HIS D N 1
ATOM 9523 C CA . HIS D 1 177 ? 236.673 208.485 218.011 1.00 79.48 142 HIS D CA 1
ATOM 9524 C C . HIS D 1 177 ? 236.154 207.707 216.809 1.00 79.48 142 HIS D C 1
ATOM 9525 O O . HIS D 1 177 ? 236.520 206.543 216.613 1.00 79.48 142 HIS D O 1
ATOM 9532 N N . LEU D 1 178 ? 235.308 208.351 216.007 1.00 77.69 143 LEU D N 1
ATOM 9533 C CA . LEU D 1 178 ? 234.569 207.688 214.940 1.00 77.69 143 LEU D CA 1
ATOM 9534 C C . LEU D 1 178 ? 235.235 207.852 213.579 1.00 77.69 143 LEU D C 1
ATOM 9535 O O . LEU D 1 178 ? 234.547 207.889 212.554 1.00 77.69 143 LEU D O 1
ATOM 9540 N N . GLU D 1 179 ? 236.565 207.949 213.545 1.00 78.61 144 GLU D N 1
ATOM 9541 C CA . GLU D 1 179 ? 237.258 208.087 212.269 1.00 78.61 144 GLU D CA 1
ATOM 9542 C C . GLU D 1 179 ? 237.117 206.828 211.422 1.00 78.61 144 GLU D C 1
ATOM 9543 O O . GLU D 1 179 ? 236.944 206.914 210.201 1.00 78.61 144 GLU D O 1
ATOM 9549 N N . ASP D 1 180 ? 237.186 205.654 212.049 1.00 78.51 145 ASP D N 1
ATOM 9550 C CA . ASP D 1 180 ? 237.110 204.377 211.353 1.00 78.51 145 ASP D CA 1
ATOM 9551 C C . ASP D 1 180 ? 235.697 203.805 211.317 1.00 78.51 145 ASP D C 1
ATOM 9552 O O . ASP D 1 180 ? 235.535 202.602 211.084 1.00 78.51 145 ASP D O 1
ATOM 9557 N N . PHE D 1 181 ? 234.682 204.630 211.544 1.00 75.66 146 PHE D N 1
ATOM 9558 C CA . PHE D 1 181 ? 233.311 204.146 211.527 1.00 75.66 146 PHE D CA 1
ATOM 9559 C C . PHE D 1 181 ? 232.967 203.632 210.129 1.00 75.66 146 PHE D C 1
ATOM 9560 O O . PHE D 1 181 ? 233.337 204.264 209.133 1.00 75.66 146 PHE D O 1
ATOM 9568 N N . PRO D 1 182 ? 232.253 202.497 210.004 1.00 75.09 147 PRO D N 1
ATOM 9569 C CA . PRO D 1 182 ? 231.676 201.571 210.984 1.00 75.09 147 PRO D CA 1
ATOM 9570 C C . PRO D 1 182 ? 232.586 200.393 211.341 1.00 75.09 147 PRO D C 1
ATOM 9571 O O . PRO D 1 182 ? 232.094 199.350 211.768 1.00 75.09 147 PRO D O 1
ATOM 9575 N N . MET D 1 183 ? 233.895 200.566 211.178 1.00 76.87 148 MET D N 1
ATOM 9576 C CA . MET D 1 183 ? 234.888 199.536 211.464 1.00 76.87 148 MET D CA 1
ATOM 9577 C C . MET D 1 183 ? 235.799 199.975 212.605 1.00 76.87 148 MET D C 1
ATOM 9578 O O . MET D 1 183 ? 237.020 199.822 212.549 1.00 76.87 148 MET D O 1
ATOM 9583 N N . ASP D 1 184 ? 235.198 200.520 213.658 1.00 74.41 149 ASP D N 1
ATOM 9584 C CA . ASP D 1 184 ? 235.909 201.108 214.784 1.00 74.41 149 ASP D CA 1
ATOM 9585 C C . ASP D 1 184 ? 235.731 200.258 216.036 1.00 74.41 149 ASP D C 1
ATOM 9586 O O . ASP D 1 184 ? 234.780 199.483 216.162 1.00 74.41 149 ASP D O 1
ATOM 9591 N N . ALA D 1 185 ? 236.676 200.417 216.961 1.00 70.72 150 ALA D N 1
ATOM 9592 C CA . ALA D 1 185 ? 236.658 199.750 218.254 1.00 70.72 150 ALA D CA 1
ATOM 9593 C C . ALA D 1 185 ? 236.851 200.788 219.349 1.00 70.72 150 ALA D C 1
ATOM 9594 O O . ALA D 1 185 ? 237.460 201.837 219.126 1.00 70.72 150 ALA D O 1
ATOM 9596 N N . HIS D 1 186 ? 236.324 200.484 220.533 1.00 70.66 151 HIS D N 1
ATOM 9597 C CA . HIS D 1 186 ? 236.315 201.419 221.650 1.00 70.66 151 HIS D CA 1
ATOM 9598 C C . HIS D 1 186 ? 236.696 200.696 222.932 1.00 70.66 151 HIS D C 1
ATOM 9599 O O . HIS D 1 186 ? 236.571 199.476 223.044 1.00 70.66 151 HIS D O 1
ATOM 9606 N N . ALA D 1 187 ? 237.172 201.476 223.900 1.00 66.51 152 ALA D N 1
ATOM 9607 C CA . ALA D 1 187 ? 237.479 201.008 225.250 1.00 66.51 152 ALA D CA 1
ATOM 9608 C C . ALA D 1 187 ? 236.688 201.891 226.209 1.00 66.51 152 ALA D C 1
ATOM 9609 O O . ALA D 1 187 ? 237.167 202.941 226.640 1.00 66.51 152 ALA D O 1
ATOM 9611 N N . CYS D 1 188 ? 235.476 201.465 226.534 1.00 66.61 153 CYS D N 1
ATOM 9612 C CA . CYS D 1 188 ? 234.605 202.277 227.374 1.00 66.61 153 CYS D CA 1
ATOM 9613 C C . CYS D 1 188 ? 235.026 202.146 228.838 1.00 66.61 153 CYS D C 1
ATOM 9614 O O . CYS D 1 188 ? 235.133 201.021 229.338 1.00 66.61 153 CYS D O 1
ATOM 9617 N N . PRO D 1 189 ? 235.279 203.247 229.554 1.00 62.69 154 PRO D N 1
ATOM 9618 C CA . PRO D 1 189 ? 235.741 203.132 230.938 1.00 62.69 154 PRO D CA 1
ATOM 9619 C C . PRO D 1 189 ? 234.614 203.159 231.963 1.00 62.69 154 PRO D C 1
ATOM 9620 O O . PRO D 1 189 ? 233.489 203.584 231.697 1.00 62.69 154 PRO D O 1
ATOM 9624 N N . LEU D 1 190 ? 234.954 202.681 233.156 1.00 60.29 155 LEU D N 1
ATOM 9625 C CA . LEU D 1 190 ? 234.105 202.769 234.340 1.00 60.29 155 LEU D CA 1
ATOM 9626 C C . LEU D 1 190 ? 235.031 203.024 235.519 1.00 60.29 155 LEU D C 1
ATOM 9627 O O . LEU D 1 190 ? 235.798 202.137 235.903 1.00 60.29 155 LEU D O 1
ATOM 9632 N N . LYS D 1 191 ? 234.964 204.227 236.081 1.00 59.88 156 LYS D N 1
ATOM 9633 C CA . LYS D 1 191 ? 235.880 204.676 237.120 1.00 59.88 156 LYS D CA 1
ATOM 9634 C C . LYS D 1 191 ? 235.079 205.062 238.352 1.00 59.88 156 LYS D C 1
ATOM 9635 O O . LYS D 1 191 ? 234.073 205.769 238.237 1.00 59.88 156 LYS D O 1
ATOM 9641 N N . PHE D 1 192 ? 235.514 204.596 239.523 1.00 56.76 157 PHE D N 1
ATOM 9642 C CA . PHE D 1 192 ? 234.823 204.935 240.761 1.00 56.76 157 PHE D CA 1
ATOM 9643 C C . PHE D 1 192 ? 235.809 205.108 241.905 1.00 56.76 157 PHE D C 1
ATOM 9644 O O . PHE D 1 192 ? 236.967 204.692 241.836 1.00 56.76 157 PHE D O 1
ATOM 9652 N N . GLY D 1 193 ? 235.326 205.755 242.957 1.00 56.39 158 GLY D N 1
ATOM 9653 C CA . GLY D 1 193 ? 236.147 206.003 244.128 1.00 56.39 158 GLY D CA 1
ATOM 9654 C C . GLY D 1 193 ? 235.369 206.785 245.161 1.00 56.39 158 GLY D C 1
ATOM 9655 O O . GLY D 1 193 ? 234.184 207.081 244.990 1.00 56.39 158 GLY D O 1
ATOM 9656 N N . SER D 1 194 ? 236.059 207.119 246.247 1.00 57.83 159 SER D N 1
ATOM 9657 C CA . SER D 1 194 ? 235.446 207.875 247.330 1.00 57.83 159 SER D CA 1
ATOM 9658 C C . SER D 1 194 ? 235.310 209.342 246.953 1.00 57.83 159 SER D C 1
ATOM 9659 O O . SER D 1 194 ? 236.178 209.910 246.286 1.00 57.83 159 SER D O 1
ATOM 9662 N N . TYR D 1 195 ? 234.210 209.955 247.388 1.00 57.03 160 TYR D N 1
ATOM 9663 C CA . TYR D 1 195 ? 233.976 211.373 247.148 1.00 57.03 160 TYR D CA 1
ATOM 9664 C C . TYR D 1 195 ? 234.612 212.252 248.216 1.00 57.03 160 TYR D C 1
ATOM 9665 O O . TYR D 1 195 ? 235.223 213.274 247.887 1.00 57.03 160 TYR D O 1
ATOM 9674 N N . ALA D 1 196 ? 234.480 211.874 249.487 1.00 59.74 161 ALA D N 1
ATOM 9675 C CA . ALA D 1 196 ? 234.858 212.734 250.600 1.00 59.74 161 ALA D CA 1
ATOM 9676 C C . ALA D 1 196 ? 236.182 212.359 251.247 1.00 59.74 161 ALA D C 1
ATOM 9677 O O . ALA D 1 196 ? 236.808 213.222 251.871 1.00 59.74 161 ALA D O 1
ATOM 9679 N N . TYR D 1 197 ? 236.626 211.114 251.112 1.00 60.36 162 TYR D N 1
ATOM 9680 C CA . TYR D 1 197 ? 237.783 210.599 251.832 1.00 60.36 162 TYR D CA 1
ATOM 9681 C C . TYR D 1 197 ? 238.975 210.488 250.894 1.00 60.36 162 TYR D C 1
ATOM 9682 O O . TYR D 1 197 ? 238.866 209.914 249.807 1.00 60.36 162 TYR D O 1
ATOM 9691 N N . THR D 1 198 ? 240.109 211.038 251.320 1.00 62.17 163 THR D N 1
ATOM 9692 C CA . THR D 1 198 ? 241.336 210.992 250.543 1.00 62.17 163 THR D CA 1
ATOM 9693 C C . THR D 1 198 ? 242.044 209.656 250.762 1.00 62.17 163 THR D C 1
ATOM 9694 O O . THR D 1 198 ? 241.601 208.808 251.539 1.00 62.17 163 THR D O 1
ATOM 9698 N N . ARG D 1 199 ? 243.166 209.465 250.063 1.00 64.34 164 ARG D N 1
ATOM 9699 C CA . ARG D 1 199 ? 243.901 208.208 250.170 1.00 64.34 164 ARG D CA 1
ATOM 9700 C C . ARG D 1 199 ? 244.442 207.985 251.576 1.00 64.34 164 ARG D C 1
ATOM 9701 O O . ARG D 1 199 ? 244.673 206.838 251.976 1.00 64.34 164 ARG D O 1
ATOM 9709 N N . ALA D 1 200 ? 244.660 209.058 252.337 1.00 64.29 165 ALA D N 1
ATOM 9710 C CA . ALA D 1 200 ? 245.101 208.925 253.718 1.00 64.29 165 ALA D CA 1
ATOM 9711 C C . ALA D 1 200 ? 244.001 208.434 254.651 1.00 64.29 165 ALA D C 1
ATOM 9712 O O . ALA D 1 200 ? 244.301 208.113 255.805 1.00 64.29 165 ALA D O 1
ATOM 9714 N N . GLU D 1 201 ? 242.752 208.370 254.189 1.00 64.14 166 GLU D N 1
ATOM 9715 C CA . GLU D 1 201 ? 241.608 207.971 255.001 1.00 64.14 166 GLU D CA 1
ATOM 9716 C C . GLU D 1 201 ? 240.939 206.699 254.513 1.00 64.14 166 GLU D C 1
ATOM 9717 O O . GLU D 1 201 ? 240.613 205.834 255.328 1.00 64.14 166 GLU D O 1
ATOM 9723 N N . VAL D 1 202 ? 240.721 206.562 253.206 1.00 60.09 167 VAL D N 1
ATOM 9724 C CA . VAL D 1 202 ? 240.073 205.396 252.618 1.00 60.09 167 VAL D CA 1
ATOM 9725 C C . VAL D 1 202 ? 240.863 204.966 251.392 1.00 60.09 167 VAL D C 1
ATOM 9726 O O . VAL D 1 202 ? 241.258 205.803 250.573 1.00 60.09 167 VAL D O 1
ATOM 9730 N N . VAL D 1 203 ? 241.093 203.660 251.269 1.00 59.45 168 VAL D N 1
ATOM 9731 C CA . VAL D 1 203 ? 241.764 203.068 250.118 1.00 59.45 168 VAL D CA 1
ATOM 9732 C C . VAL D 1 203 ? 240.940 201.884 249.641 1.00 59.45 168 VAL D C 1
ATOM 9733 O O . VAL D 1 203 ? 240.437 201.100 250.452 1.00 59.45 168 VAL D O 1
ATOM 9737 N N . TYR D 1 204 ? 240.804 201.756 248.325 1.00 57.95 169 TYR D N 1
ATOM 9738 C CA . TYR D 1 204 ? 240.039 200.685 247.707 1.00 57.95 169 TYR D CA 1
ATOM 9739 C C . TYR D 1 204 ? 240.968 199.596 247.189 1.00 57.95 169 TYR D C 1
ATOM 9740 O O . TYR D 1 204 ? 242.120 199.852 246.832 1.00 57.95 169 TYR D O 1
ATOM 9749 N N . GLU D 1 205 ? 240.448 198.373 247.154 1.00 63.16 170 GLU D N 1
ATOM 9750 C CA . GLU D 1 205 ? 241.190 197.226 246.658 1.00 63.16 170 GLU D CA 1
ATOM 9751 C C . GLU D 1 205 ? 240.208 196.267 246.004 1.00 63.16 170 GLU D C 1
ATOM 9752 O O . GLU D 1 205 ? 239.000 196.334 246.238 1.00 63.16 170 GLU D O 1
ATOM 9758 N N . TRP D 1 206 ? 240.737 195.385 245.163 1.00 61.25 171 TRP D N 1
ATOM 9759 C CA . TRP D 1 206 ? 239.932 194.361 244.517 1.00 61.25 171 TRP D CA 1
ATOM 9760 C C . TRP D 1 206 ? 239.885 193.121 245.401 1.00 61.25 171 TRP D C 1
ATOM 9761 O O . TRP D 1 206 ? 240.894 192.728 245.992 1.00 61.25 171 TRP D O 1
ATOM 9772 N N . THR D 1 207 ? 238.698 192.516 245.496 1.00 64.27 172 THR D N 1
ATOM 9773 C CA . THR D 1 207 ? 238.502 191.389 246.406 1.00 64.27 172 THR D CA 1
ATOM 9774 C C . THR D 1 207 ? 239.373 190.201 246.018 1.00 64.27 172 THR D C 1
ATOM 9775 O O . THR D 1 207 ? 239.941 189.527 246.886 1.00 64.27 172 THR D O 1
ATOM 9779 N N . ARG D 1 208 ? 239.481 189.929 244.726 1.00 68.49 173 ARG D N 1
ATOM 9780 C CA . ARG D 1 208 ? 240.259 188.836 244.163 1.00 68.49 173 ARG D CA 1
ATOM 9781 C C . ARG D 1 208 ? 241.358 189.450 243.299 1.00 68.49 173 ARG D C 1
ATOM 9782 O O . ARG D 1 208 ? 241.636 190.649 243.385 1.00 68.49 173 ARG D O 1
ATOM 9790 N N . GLU D 1 209 ? 242.017 188.614 242.501 1.00 73.09 174 GLU D N 1
ATOM 9791 C CA . GLU D 1 209 ? 242.946 189.136 241.514 1.00 73.09 174 GLU D CA 1
ATOM 9792 C C . GLU D 1 209 ? 242.205 190.122 240.610 1.00 73.09 174 GLU D C 1
ATOM 9793 O O . GLU D 1 209 ? 241.015 189.935 240.342 1.00 73.09 174 GLU D O 1
ATOM 9799 N N . PRO D 1 210 ? 242.864 191.197 240.153 1.00 69.47 175 PRO D N 1
ATOM 9800 C CA . PRO D 1 210 ? 242.117 192.247 239.435 1.00 69.47 175 PRO D CA 1
ATOM 9801 C C . PRO D 1 210 ? 241.401 191.755 238.190 1.00 69.47 175 PRO D C 1
ATOM 9802 O O . PRO D 1 210 ? 240.341 192.290 237.846 1.00 69.47 175 PRO D O 1
ATOM 9806 N N . ALA D 1 211 ? 241.943 190.746 237.507 1.00 71.27 176 ALA D N 1
ATOM 9807 C CA . ALA D 1 211 ? 241.266 190.203 236.336 1.00 71.27 176 ALA D CA 1
ATOM 9808 C C . ALA D 1 211 ? 239.959 189.518 236.717 1.00 71.27 176 ALA D C 1
ATOM 9809 O O . ALA D 1 211 ? 238.960 189.632 235.999 1.00 71.27 176 ALA D O 1
ATOM 9811 N N . ARG D 1 212 ? 239.946 188.806 237.842 1.00 71.86 177 ARG D N 1
ATOM 9812 C CA . ARG D 1 212 ? 238.801 188.010 238.265 1.00 71.86 177 ARG D CA 1
ATOM 9813 C C . ARG D 1 212 ? 237.853 188.763 239.196 1.00 71.86 177 ARG D C 1
ATOM 9814 O O . ARG D 1 212 ? 236.909 188.158 239.712 1.00 71.86 177 ARG D O 1
ATOM 9822 N N . SER D 1 213 ? 238.073 190.059 239.416 1.00 65.69 178 SER D N 1
ATOM 9823 C CA . SER D 1 213 ? 237.240 190.858 240.306 1.00 65.69 178 SER D CA 1
ATOM 9824 C C . SER D 1 213 ? 236.135 191.619 239.579 1.00 65.69 178 SER D C 1
ATOM 9825 O O . SER D 1 213 ? 235.440 192.418 240.210 1.00 65.69 178 SER D O 1
ATOM 9828 N N . VAL D 1 214 ? 235.964 191.413 238.276 1.00 61.41 179 VAL D N 1
ATOM 9829 C CA . VAL D 1 214 ? 234.856 191.981 237.517 1.00 61.41 179 VAL D CA 1
ATOM 9830 C C . VAL D 1 214 ? 234.333 190.867 236.627 1.00 61.41 179 VAL D C 1
ATOM 9831 O O . VAL D 1 214 ? 234.944 190.557 235.598 1.00 61.41 179 VAL D O 1
ATOM 9835 N N . VAL D 1 215 ? 233.210 190.267 237.015 1.00 60.99 180 VAL D N 1
ATOM 9836 C CA . VAL D 1 215 ? 232.714 189.047 236.380 1.00 60.99 180 VAL D CA 1
ATOM 9837 C C . VAL D 1 215 ? 231.462 189.390 235.590 1.00 60.99 180 VAL D C 1
ATOM 9838 O O . VAL D 1 215 ? 230.499 189.924 236.148 1.00 60.99 180 VAL D O 1
ATOM 9842 N N . VAL D 1 216 ? 231.465 189.062 234.301 1.00 63.06 181 VAL D N 1
ATOM 9843 C CA . VAL D 1 216 ? 230.336 189.316 233.411 1.00 63.06 181 VAL D CA 1
ATOM 9844 C C . VAL D 1 216 ? 229.560 188.019 233.232 1.00 63.06 181 VAL D C 1
ATOM 9845 O O . VAL D 1 216 ? 230.147 186.968 232.952 1.00 63.06 181 VAL D O 1
ATOM 9849 N N . ALA D 1 217 ? 228.242 188.093 233.399 1.00 68.22 182 ALA D N 1
ATOM 9850 C CA . ALA D 1 217 ? 227.398 186.916 233.259 1.00 68.22 182 ALA D CA 1
ATOM 9851 C C . ALA D 1 217 ? 227.424 186.401 231.824 1.00 68.22 182 ALA D C 1
ATOM 9852 O O . ALA D 1 217 ? 227.537 187.168 230.865 1.00 68.22 182 ALA D O 1
ATOM 9854 N N . GLU D 1 218 ? 227.317 185.078 231.687 1.00 78.72 183 GLU D N 1
ATOM 9855 C CA . GLU D 1 218 ? 227.423 184.456 230.371 1.00 78.72 183 GLU D CA 1
ATOM 9856 C C . GLU D 1 218 ? 226.273 184.878 229.465 1.00 78.72 183 GLU D C 1
ATOM 9857 O O . GLU D 1 218 ? 226.487 185.278 228.315 1.00 78.72 183 GLU D O 1
ATOM 9863 N N . ASP D 1 219 ? 225.043 184.800 229.969 1.00 77.08 184 ASP D N 1
ATOM 9864 C CA . ASP D 1 219 ? 223.861 185.146 229.190 1.00 77.08 184 ASP D CA 1
ATOM 9865 C C . ASP D 1 219 ? 223.512 186.628 229.244 1.00 77.08 184 ASP D C 1
ATOM 9866 O O . ASP D 1 219 ? 222.610 187.059 228.519 1.00 77.08 184 ASP D O 1
ATOM 9871 N N . GLY D 1 220 ? 224.193 187.413 230.075 1.00 72.52 185 GLY D N 1
ATOM 9872 C CA . GLY D 1 220 ? 223.863 188.813 230.246 1.00 72.52 185 GLY D CA 1
ATOM 9873 C C . GLY D 1 220 ? 224.502 189.735 229.230 1.00 72.52 185 GLY D C 1
ATOM 9874 O O . GLY D 1 220 ? 225.477 190.423 229.544 1.00 72.52 185 GLY D O 1
ATOM 9875 N N . SER D 1 221 ? 223.974 189.750 228.007 1.00 67.50 186 SER D N 1
ATOM 9876 C CA . SER D 1 221 ? 224.442 190.656 226.963 1.00 67.50 186 SER D CA 1
ATOM 9877 C C . SER D 1 221 ? 223.232 191.255 226.268 1.00 67.50 186 SER D C 1
ATOM 9878 O O . SER D 1 221 ? 222.372 190.518 225.777 1.00 67.50 186 SER D O 1
ATOM 9881 N N . ARG D 1 222 ? 223.170 192.587 226.233 1.00 63.69 187 ARG D N 1
ATOM 9882 C CA . ARG D 1 222 ? 222.104 193.327 225.570 1.00 63.69 187 ARG D CA 1
ATOM 9883 C C . ARG D 1 222 ? 222.655 194.209 224.456 1.00 63.69 187 ARG D C 1
ATOM 9884 O O . ARG D 1 222 ? 222.071 195.242 224.128 1.00 63.69 187 ARG D O 1
ATOM 9892 N N . LEU D 1 223 ? 223.782 193.813 223.869 1.00 65.34 188 LEU D N 1
ATOM 9893 C CA . LEU D 1 223 ? 224.418 194.577 222.807 1.00 65.34 188 LEU D CA 1
ATOM 9894 C C . LEU D 1 223 ? 223.858 194.144 221.460 1.00 65.34 188 LEU D C 1
ATOM 9895 O O . LEU D 1 223 ? 223.855 192.953 221.136 1.00 65.34 188 LEU D O 1
ATOM 9900 N N . ASN D 1 224 ? 223.390 195.115 220.678 1.00 72.53 189 ASN D N 1
ATOM 9901 C CA . ASN D 1 224 ? 222.821 194.843 219.365 1.00 72.53 189 ASN D CA 1
ATOM 9902 C C . ASN D 1 224 ? 223.873 194.903 218.263 1.00 72.53 189 ASN D C 1
ATOM 9903 O O . ASN D 1 224 ? 223.934 194.005 217.417 1.00 72.53 189 ASN D O 1
ATOM 9908 N N . GLN D 1 225 ? 224.710 195.943 218.268 1.00 71.40 190 GLN D N 1
ATOM 9909 C CA . GLN D 1 225 ? 225.674 196.203 217.205 1.00 71.40 190 GLN D CA 1
ATOM 9910 C C . GLN D 1 225 ? 227.101 196.275 217.739 1.00 71.40 190 GLN D C 1
ATOM 9911 O O . GLN D 1 225 ? 227.926 197.027 217.219 1.00 71.40 190 GLN D O 1
ATOM 9917 N N . TYR D 1 226 ? 227.407 195.496 218.774 1.00 67.08 191 TYR D N 1
ATOM 9918 C CA . TYR D 1 226 ? 228.742 195.475 219.351 1.00 67.08 191 TYR D CA 1
ATOM 9919 C C . TYR D 1 226 ? 229.038 194.079 219.871 1.00 67.08 191 TYR D C 1
ATOM 9920 O O . TYR D 1 226 ? 228.132 193.284 220.128 1.00 67.08 191 TYR D O 1
ATOM 9929 N N . ASP D 1 227 ? 230.330 193.792 220.016 1.00 68.72 192 ASP D N 1
ATOM 9930 C CA . ASP D 1 227 ? 230.815 192.561 220.622 1.00 68.72 192 ASP D CA 1
ATOM 9931 C C . ASP D 1 227 ? 231.755 192.924 221.758 1.00 68.72 192 ASP D C 1
ATOM 9932 O O . ASP D 1 227 ? 232.681 193.717 221.567 1.00 68.72 192 ASP D O 1
ATOM 9937 N N . LEU D 1 228 ? 231.519 192.346 222.932 1.00 64.90 193 LEU D N 1
ATOM 9938 C CA . LEU D 1 228 ? 232.356 192.593 224.104 1.00 64.90 193 LEU D CA 1
ATOM 9939 C C . LEU D 1 228 ? 233.539 191.635 224.043 1.00 64.90 193 LEU D C 1
ATOM 9940 O O . LEU D 1 228 ? 233.407 190.446 224.337 1.00 64.90 193 LEU D O 1
ATOM 9945 N N . LEU D 1 229 ? 234.703 192.158 223.656 1.00 65.45 194 LEU D N 1
ATOM 9946 C CA . LEU D 1 229 ? 235.881 191.310 223.511 1.00 65.45 194 LEU D CA 1
ATOM 9947 C C . LEU D 1 229 ? 236.452 190.916 224.867 1.00 65.45 194 LEU D C 1
ATOM 9948 O O . LEU D 1 229 ? 236.881 189.773 225.057 1.00 65.45 194 LEU D O 1
ATOM 9953 N N . GLY D 1 230 ? 236.469 191.843 225.817 1.00 64.93 195 GLY D N 1
ATOM 9954 C CA . GLY D 1 230 ? 237.023 191.556 227.123 1.00 64.93 195 GLY D CA 1
ATOM 9955 C C . GLY D 1 230 ? 237.039 192.804 227.981 1.00 64.93 195 GLY D C 1
ATOM 9956 O O . GLY D 1 230 ? 236.491 193.846 227.608 1.00 64.93 195 GLY D O 1
ATOM 9957 N N . GLN D 1 231 ? 237.674 192.671 229.145 1.00 64.13 196 GLN D N 1
ATOM 9958 C CA . GLN D 1 231 ? 237.785 193.765 230.096 1.00 64.13 196 GLN D CA 1
ATOM 9959 C C . GLN D 1 231 ? 239.192 193.816 230.672 1.00 64.13 196 GLN D C 1
ATOM 9960 O O . GLN D 1 231 ? 239.866 192.792 230.805 1.00 64.13 196 GLN D O 1
ATOM 9966 N N . THR D 1 232 ? 239.621 195.030 231.007 1.00 65.62 197 THR D N 1
ATOM 9967 C CA . THR D 1 232 ? 240.879 195.290 231.694 1.00 65.62 197 THR D CA 1
ATOM 9968 C C . THR D 1 232 ? 240.571 195.998 233.005 1.00 65.62 197 THR D C 1
ATOM 9969 O O . THR D 1 232 ? 239.674 196.840 233.059 1.00 65.62 197 THR D O 1
ATOM 9973 N N . VAL D 1 233 ? 241.307 195.654 234.059 1.00 64.87 198 VAL D N 1
ATOM 9974 C CA . VAL D 1 233 ? 241.041 196.140 235.409 1.00 64.87 198 VAL D CA 1
ATOM 9975 C C . VAL D 1 233 ? 242.313 196.759 235.969 1.00 64.87 198 VAL D C 1
ATOM 9976 O O . VAL D 1 233 ? 243.405 196.207 235.801 1.00 64.87 198 VAL D O 1
ATOM 9980 N N . ASP D 1 234 ? 242.175 197.905 236.635 1.00 67.17 199 ASP D N 1
ATOM 9981 C CA . ASP D 1 234 ? 243.335 198.630 237.137 1.00 67.17 199 ASP D CA 1
ATOM 9982 C C . ASP D 1 234 ? 242.908 199.523 238.295 1.00 67.17 199 ASP D C 1
ATOM 9983 O O . ASP D 1 234 ? 241.720 199.745 238.535 1.00 67.17 199 ASP D O 1
ATOM 9988 N N . SER D 1 235 ? 243.906 200.028 239.019 1.00 62.58 200 SER D N 1
ATOM 9989 C CA . SER D 1 235 ? 243.694 200.981 240.099 1.00 62.58 200 SER D CA 1
ATOM 9990 C C . SER D 1 235 ? 244.805 202.020 240.062 1.00 62.58 200 SER D C 1
ATOM 9991 O O . SER D 1 235 ? 245.900 201.768 239.556 1.00 62.58 200 SER D O 1
ATOM 9994 N N . GLY D 1 236 ? 244.512 203.194 240.604 1.00 61.13 201 GLY D N 1
ATOM 9995 C CA . GLY D 1 236 ? 245.476 204.273 240.572 1.00 61.13 201 GLY D CA 1
ATOM 9996 C C . GLY D 1 236 ? 245.080 205.394 241.505 1.00 61.13 201 GLY D C 1
ATOM 9997 O O . GLY D 1 236 ? 244.171 205.258 242.323 1.00 61.13 201 GLY D O 1
ATOM 9998 N N . ILE D 1 237 ? 245.780 206.517 241.356 1.00 62.74 202 ILE D N 1
ATOM 9999 C CA . ILE D 1 237 ? 245.606 207.694 242.199 1.00 62.74 202 ILE D CA 1
ATOM 10000 C C . ILE D 1 237 ? 245.265 208.878 241.308 1.00 62.74 202 ILE D C 1
ATOM 10001 O O . ILE D 1 237 ? 245.819 209.021 240.213 1.00 62.74 202 ILE D O 1
ATOM 10006 N N . VAL D 1 238 ? 244.346 209.719 241.778 1.00 64.15 203 VAL D N 1
ATOM 10007 C CA . VAL D 1 238 ? 243.965 210.954 241.105 1.00 64.15 203 VAL D CA 1
ATOM 10008 C C . VAL D 1 238 ? 244.193 212.103 242.074 1.00 64.15 203 VAL D C 1
ATOM 10009 O O . VAL D 1 238 ? 244.087 211.938 243.294 1.00 64.15 203 VAL D O 1
ATOM 10013 N N . GLN D 1 239 ? 244.503 213.274 241.518 1.00 65.14 204 GLN D N 1
ATOM 10014 C CA A GLN D 1 239 ? 244.847 214.455 242.298 0.50 65.14 204 GLN D CA 1
ATOM 10015 C CA B GLN D 1 239 ? 244.864 214.463 242.281 0.50 65.14 204 GLN D CA 1
ATOM 10016 C C . GLN D 1 239 ? 243.870 215.577 241.988 1.00 65.14 204 GLN D C 1
ATOM 10017 O O . GLN D 1 239 ? 243.526 215.811 240.826 1.00 65.14 204 GLN D O 1
ATOM 10028 N N . SER D 1 240 ? 243.419 216.260 243.039 1.00 66.71 205 SER D N 1
ATOM 10029 C CA . SER D 1 240 ? 242.514 217.393 242.929 1.00 66.71 205 SER D CA 1
ATOM 10030 C C . SER D 1 240 ? 242.982 218.468 243.899 1.00 66.71 205 SER D C 1
ATOM 10031 O O . SER D 1 240 ? 243.960 218.291 244.631 1.00 66.71 205 SER D O 1
ATOM 10034 N N . SER D 1 241 ? 242.277 219.598 243.905 1.00 70.09 206 SER D N 1
ATOM 10035 C CA . SER D 1 241 ? 242.601 220.660 244.847 1.00 70.09 206 SER D CA 1
ATOM 10036 C C . SER D 1 241 ? 242.212 220.313 246.278 1.00 70.09 206 SER D C 1
ATOM 10037 O O . SER D 1 241 ? 242.682 220.981 247.204 1.00 70.09 206 SER D O 1
ATOM 10040 N N . THR D 1 242 ? 241.372 219.295 246.479 1.00 66.19 207 THR D N 1
ATOM 10041 C CA . THR D 1 242 ? 240.976 218.867 247.813 1.00 66.19 207 THR D CA 1
ATOM 10042 C C . THR D 1 242 ? 241.866 217.769 248.382 1.00 66.19 207 THR D C 1
ATOM 10043 O O . THR D 1 242 ? 241.844 217.549 249.597 1.00 66.19 207 THR D O 1
ATOM 10047 N N . GLY D 1 243 ? 242.636 217.084 247.549 1.00 64.65 208 GLY D N 1
ATOM 10048 C CA . GLY D 1 243 ? 243.549 216.063 248.016 1.00 64.65 208 GLY D CA 1
ATOM 10049 C C . GLY D 1 243 ? 243.716 214.979 246.971 1.00 64.65 208 GLY D C 1
ATOM 10050 O O . GLY D 1 243 ? 243.282 215.117 245.832 1.00 64.65 208 GLY D O 1
ATOM 10051 N N . GLU D 1 244 ? 244.359 213.893 247.393 1.00 65.91 209 GLU D N 1
ATOM 10052 C CA . GLU D 1 244 ? 244.587 212.724 246.556 1.00 65.91 209 GLU D CA 1
ATOM 10053 C C . GLU D 1 244 ? 243.557 211.653 246.882 1.00 65.91 209 GLU D C 1
ATOM 10054 O O . GLU D 1 244 ? 243.234 211.427 248.050 1.00 65.91 209 GLU D O 1
ATOM 10060 N N . TYR D 1 245 ? 243.051 210.991 245.843 1.00 62.04 210 TYR D N 1
ATOM 10061 C CA . TYR D 1 245 ? 242.005 209.988 245.981 1.00 62.04 210 TYR D CA 1
ATOM 10062 C C . TYR D 1 245 ? 242.386 208.736 245.209 1.00 62.04 210 TYR D C 1
ATOM 10063 O O . TYR D 1 245 ? 243.117 208.794 244.219 1.00 62.04 210 TYR D O 1
ATOM 10072 N N . VAL D 1 246 ? 241.893 207.603 245.680 1.00 59.30 211 VAL D N 1
ATOM 10073 C CA . VAL D 1 246 ? 242.087 206.321 245.014 1.00 59.30 211 VAL D CA 1
ATOM 10074 C C . VAL D 1 246 ? 240.979 206.141 243.990 1.00 59.30 211 VAL D C 1
ATOM 10075 O O . VAL D 1 246 ? 239.807 206.410 244.274 1.00 59.30 211 VAL D O 1
ATOM 10079 N N . VAL D 1 247 ? 241.348 205.693 242.791 1.00 59.97 212 VAL D N 1
ATOM 10080 C CA . VAL D 1 247 ? 240.413 205.457 241.698 1.00 59.97 212 VAL D CA 1
ATOM 10081 C C . VAL D 1 247 ? 240.554 204.009 241.261 1.00 59.97 212 VAL D C 1
ATOM 10082 O O . VAL D 1 247 ? 241.673 203.516 241.084 1.00 59.97 212 VAL D O 1
ATOM 10086 N N . MET D 1 248 ? 239.423 203.333 241.098 1.00 59.42 213 MET D N 1
ATOM 10087 C CA . MET D 1 248 ? 239.365 201.970 240.590 1.00 59.42 213 MET D CA 1
ATOM 10088 C C . MET D 1 248 ? 238.731 202.035 239.210 1.00 59.42 213 MET D C 1
ATOM 10089 O O . MET D 1 248 ? 237.633 202.586 239.061 1.00 59.42 213 MET D O 1
ATOM 10094 N N . THR D 1 249 ? 239.421 201.487 238.209 1.00 61.63 214 THR D N 1
ATOM 10095 C CA . THR D 1 249 ? 239.058 201.651 236.811 1.00 61.63 214 THR D CA 1
ATOM 10096 C C . THR D 1 249 ? 238.887 200.294 236.146 1.00 61.63 214 THR D C 1
ATOM 10097 O O . THR D 1 249 ? 239.653 199.359 236.402 1.00 61.63 214 THR D O 1
ATOM 10101 N N . THR D 1 250 ? 237.866 200.200 235.301 1.00 63.06 215 THR D N 1
ATOM 10102 C CA . THR D 1 250 ? 237.670 199.080 234.398 1.00 63.06 215 THR D CA 1
ATOM 10103 C C . THR D 1 250 ? 237.507 199.633 232.992 1.00 63.06 215 THR D C 1
ATOM 10104 O O . THR D 1 250 ? 237.021 200.748 232.809 1.00 63.06 215 THR D O 1
ATOM 10108 N N . HIS D 1 251 ? 237.940 198.859 232.003 1.00 64.52 216 HIS D N 1
ATOM 10109 C CA . HIS D 1 251 ? 237.835 199.232 230.598 1.00 64.52 216 HIS D CA 1
ATOM 10110 C C . HIS D 1 251 ? 237.243 198.058 229.842 1.00 64.52 216 HIS D C 1
ATOM 10111 O O . HIS D 1 251 ? 237.856 196.990 229.792 1.00 64.52 216 HIS D O 1
ATOM 10118 N N . PHE D 1 252 ? 236.064 198.255 229.259 1.00 62.52 217 PHE D N 1
ATOM 10119 C CA . PHE D 1 252 ? 235.395 197.234 228.463 1.00 62.52 217 PHE D CA 1
ATOM 10120 C C . PHE D 1 252 ? 235.717 197.476 226.996 1.00 62.52 217 PHE D C 1
ATOM 10121 O O . PHE D 1 252 ? 235.474 198.571 226.481 1.00 62.52 217 PHE D O 1
ATOM 10129 N N . HIS D 1 253 ? 236.259 196.460 226.326 1.00 64.86 218 HIS D N 1
ATOM 10130 C CA . HIS D 1 253 ? 236.662 196.578 224.931 1.00 64.86 218 HIS D CA 1
ATOM 10131 C C . HIS D 1 253 ? 235.518 196.123 224.035 1.00 64.86 218 HIS D C 1
ATOM 10132 O O . HIS D 1 253 ? 235.070 194.976 224.128 1.00 64.86 218 HIS D O 1
ATOM 10139 N N . LEU D 1 254 ? 235.055 197.021 223.167 1.00 65.58 219 LEU D N 1
ATOM 10140 C CA . LEU D 1 254 ? 233.928 196.780 222.278 1.00 65.58 219 LEU D CA 1
ATOM 10141 C C . LEU D 1 254 ? 234.370 196.943 220.832 1.00 65.58 219 LEU D C 1
ATOM 10142 O O . LEU D 1 254 ? 235.185 197.816 220.519 1.00 65.58 219 LEU D O 1
ATOM 10147 N N . LYS D 1 255 ? 233.826 196.099 219.957 1.00 67.98 220 LYS D N 1
ATOM 10148 C CA . LYS D 1 255 ? 234.064 196.176 218.521 1.00 67.98 220 LYS D CA 1
ATOM 10149 C C . LYS D 1 255 ? 232.727 196.203 217.800 1.00 67.98 220 LYS D C 1
ATOM 10150 O O . LYS D 1 255 ? 231.852 195.378 218.079 1.00 67.98 220 LYS D O 1
ATOM 10156 N N . ARG D 1 256 ? 232.574 197.146 216.877 1.00 71.07 221 ARG D N 1
ATOM 10157 C CA . ARG D 1 256 ? 231.321 197.288 216.151 1.00 71.07 221 ARG D CA 1
ATOM 10158 C C . ARG D 1 256 ? 231.146 196.163 215.137 1.00 71.07 221 ARG D C 1
ATOM 10159 O O . ARG D 1 256 ? 232.114 195.637 214.582 1.00 71.07 221 ARG D O 1
ATOM 10167 N N . LYS D 1 257 ? 229.889 195.801 214.902 1.00 73.55 222 LYS D N 1
ATOM 10168 C CA . LYS D 1 257 ? 229.514 194.802 213.910 1.00 73.55 222 LYS D CA 1
ATOM 10169 C C . LYS D 1 257 ? 229.063 195.511 212.641 1.00 73.55 222 LYS D C 1
ATOM 10170 O O . LYS D 1 257 ? 228.238 196.428 212.697 1.00 73.55 222 LYS D O 1
ATOM 10176 N N . ILE D 1 258 ? 229.603 195.079 211.495 1.00 77.54 223 ILE D N 1
ATOM 10177 C CA . ILE D 1 258 ? 229.459 195.824 210.248 1.00 77.54 223 ILE D CA 1
ATOM 10178 C C . ILE D 1 258 ? 228.289 195.349 209.390 1.00 77.54 223 ILE D C 1
ATOM 10179 O O . ILE D 1 258 ? 228.024 195.955 208.344 1.00 77.54 223 ILE D O 1
ATOM 10184 N N . GLY D 1 259 ? 227.574 194.299 209.800 1.00 77.13 224 GLY D N 1
ATOM 10185 C CA . GLY D 1 259 ? 226.555 193.725 208.933 1.00 77.13 224 GLY D CA 1
ATOM 10186 C C . GLY D 1 259 ? 225.424 194.687 208.619 1.00 77.13 224 GLY D C 1
ATOM 10187 O O . GLY D 1 259 ? 224.966 194.772 207.473 1.00 77.13 224 GLY D O 1
ATOM 10188 N N . TYR D 1 260 ? 224.962 195.428 209.629 1.00 76.87 225 TYR D N 1
ATOM 10189 C CA . TYR D 1 260 ? 223.853 196.352 209.423 1.00 76.87 225 TYR D CA 1
ATOM 10190 C C . TYR D 1 260 ? 224.207 197.419 208.398 1.00 76.87 225 TYR D C 1
ATOM 10191 O O . TYR D 1 260 ? 223.400 197.737 207.519 1.00 76.87 225 TYR D O 1
ATOM 10200 N N . PHE D 1 261 ? 225.411 197.982 208.492 1.00 76.37 226 PHE D N 1
ATOM 10201 C CA . PHE D 1 261 ? 225.800 199.043 207.571 1.00 76.37 226 PHE D CA 1
ATOM 10202 C C . PHE D 1 261 ? 226.125 198.494 206.191 1.00 76.37 226 PHE D C 1
ATOM 10203 O O . PHE D 1 261 ? 225.952 199.197 205.190 1.00 76.37 226 PHE D O 1
ATOM 10211 N N . VAL D 1 262 ? 226.597 197.250 206.116 1.00 78.19 227 VAL D N 1
ATOM 10212 C CA . VAL D 1 262 ? 226.787 196.610 204.818 1.00 78.19 227 VAL D CA 1
ATOM 10213 C C . VAL D 1 262 ? 225.448 196.471 204.107 1.00 78.19 227 VAL D C 1
ATOM 10214 O O . VAL D 1 262 ? 225.321 196.777 202.917 1.00 78.19 227 VAL D O 1
ATOM 10218 N N . ILE D 1 263 ? 224.426 196.011 204.830 1.00 79.59 228 ILE D N 1
ATOM 10219 C CA . ILE D 1 263 ? 223.116 195.846 204.206 1.00 79.59 228 ILE D CA 1
ATOM 10220 C C . ILE D 1 263 ? 222.466 197.198 203.930 1.00 79.59 228 ILE D C 1
ATOM 10221 O O . ILE D 1 263 ? 221.706 197.340 202.965 1.00 79.59 228 ILE D O 1
ATOM 10226 N N . GLN D 1 264 ? 222.742 198.206 204.757 1.00 80.39 229 GLN D N 1
ATOM 10227 C CA . GLN D 1 264 ? 222.002 199.462 204.725 1.00 80.39 229 GLN D CA 1
ATOM 10228 C C . GLN D 1 264 ? 222.613 200.499 203.790 1.00 80.39 229 GLN D C 1
ATOM 10229 O O . GLN D 1 264 ? 221.870 201.222 203.119 1.00 80.39 229 GLN D O 1
ATOM 10235 N N . THR D 1 265 ? 223.943 200.600 203.740 1.00 77.81 230 THR D N 1
ATOM 10236 C CA . THR D 1 265 ? 224.623 201.691 203.047 1.00 77.81 230 THR D CA 1
ATOM 10237 C C . THR D 1 265 ? 225.516 201.219 201.911 1.00 77.81 230 THR D C 1
ATOM 10238 O O . THR D 1 265 ? 225.432 201.761 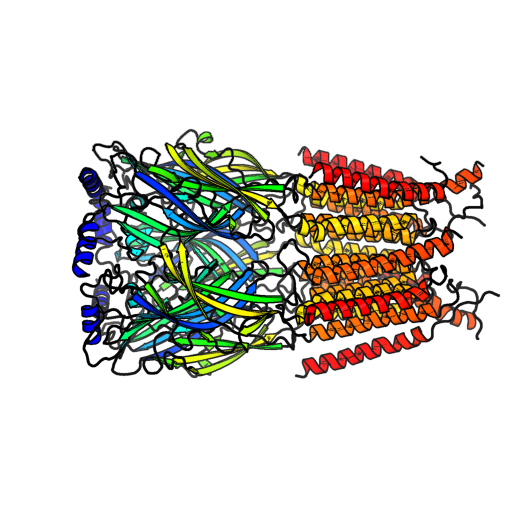200.804 1.00 77.81 230 THR D O 1
ATOM 10242 N N . TYR D 1 266 ? 226.375 200.229 202.148 1.00 76.51 231 TYR D N 1
ATOM 10243 C CA . TYR D 1 266 ? 227.377 199.871 201.149 1.00 76.51 231 TYR D CA 1
ATOM 10244 C C . TYR D 1 266 ? 226.740 199.226 199.924 1.00 76.51 231 TYR D C 1
ATOM 10245 O O . TYR D 1 266 ? 227.066 199.579 198.784 1.00 76.51 231 TYR D O 1
ATOM 10254 N N . LEU D 1 267 ? 225.839 198.269 200.137 1.00 78.58 232 LEU D N 1
ATOM 10255 C CA . LEU D 1 267 ? 225.217 197.580 199.008 1.00 78.58 232 LEU D CA 1
ATOM 10256 C C . LEU D 1 267 ? 224.382 198.510 198.139 1.00 78.58 232 LEU D C 1
ATOM 10257 O O . LEU D 1 267 ? 224.493 198.423 196.904 1.00 78.58 232 LEU D O 1
ATOM 10262 N N . PRO D 1 268 ? 223.513 199.371 198.684 1.00 77.06 233 PRO D N 1
ATOM 10263 C CA . PRO D 1 268 ? 222.819 200.333 197.812 1.00 77.06 233 PRO D CA 1
ATOM 10264 C C . PRO D 1 268 ? 223.756 201.226 197.021 1.00 77.06 233 PRO D C 1
ATOM 10265 O O . PRO D 1 268 ? 223.485 201.507 195.850 1.00 77.06 233 PRO D O 1
ATOM 10269 N N . CYS D 1 269 ? 224.862 201.672 197.619 1.00 77.08 234 CYS D N 1
ATOM 10270 C CA . CYS D 1 269 ? 225.807 202.506 196.884 1.00 77.08 234 CYS D CA 1
ATOM 10271 C C . CYS D 1 269 ? 226.458 201.732 195.743 1.00 77.08 234 CYS D C 1
ATOM 10272 O O . CYS D 1 269 ? 226.600 202.255 194.629 1.00 77.08 234 CYS D O 1
ATOM 10275 N N . ILE D 1 270 ? 226.859 200.486 196.000 1.00 76.96 235 ILE D N 1
ATOM 10276 C CA . ILE D 1 270 ? 227.480 199.677 194.953 1.00 76.96 235 ILE D CA 1
ATOM 10277 C C . ILE D 1 270 ? 226.492 199.423 193.822 1.00 76.96 235 ILE D C 1
ATOM 10278 O O . ILE D 1 270 ? 226.842 199.511 192.636 1.00 76.96 235 ILE D O 1
ATOM 10283 N N . MET D 1 271 ? 225.243 199.104 194.165 1.00 77.38 236 MET D N 1
ATOM 10284 C CA . MET D 1 271 ? 224.245 198.876 193.129 1.00 77.38 236 MET D CA 1
ATOM 10285 C C . MET D 1 271 ? 223.940 200.152 192.358 1.00 77.38 236 MET D C 1
ATOM 10286 O O . MET D 1 271 ? 223.683 200.092 191.154 1.00 77.38 236 MET D O 1
ATOM 10291 N N . THR D 1 272 ? 223.972 201.310 193.021 1.00 76.72 237 THR D N 1
ATOM 10292 C CA . THR D 1 272 ? 223.778 202.569 192.310 1.00 76.72 237 THR D CA 1
ATOM 10293 C C . THR D 1 272 ? 224.911 202.821 191.323 1.00 76.72 237 THR D C 1
ATOM 10294 O O . THR D 1 272 ? 224.675 203.287 190.203 1.00 76.72 237 THR D O 1
ATOM 10298 N N . VAL D 1 273 ? 226.148 202.525 191.723 1.00 76.37 238 VAL D N 1
ATOM 10299 C CA . VAL D 1 273 ? 227.277 202.698 190.810 1.00 76.37 238 VAL D CA 1
ATOM 10300 C C . VAL D 1 273 ? 227.138 201.768 189.609 1.00 76.37 238 VAL D C 1
ATOM 10301 O O . VAL D 1 273 ? 227.378 202.167 188.461 1.00 76.37 238 VAL D O 1
ATOM 10305 N N . ILE D 1 274 ? 226.749 200.514 189.853 1.00 76.63 239 ILE D N 1
ATOM 10306 C CA . ILE D 1 274 ? 226.566 199.570 188.751 1.00 76.63 239 ILE D CA 1
ATOM 10307 C C . ILE D 1 274 ? 225.442 200.035 187.832 1.00 76.63 239 ILE D C 1
ATOM 10308 O O . ILE D 1 274 ? 225.539 199.937 186.602 1.00 76.63 239 ILE D O 1
ATOM 10313 N N . LEU D 1 275 ? 224.356 200.546 188.414 1.00 76.32 240 LEU D N 1
ATOM 10314 C CA . LEU D 1 275 ? 223.245 201.051 187.619 1.00 76.32 240 LEU D CA 1
ATOM 10315 C C . LEU D 1 275 ? 223.678 202.226 186.753 1.00 76.32 240 LEU D C 1
ATOM 10316 O O . LEU D 1 275 ? 223.263 202.340 185.595 1.00 76.32 240 LEU D O 1
ATOM 10321 N N . SER D 1 276 ? 224.504 203.117 187.302 1.00 77.16 241 SER D N 1
ATOM 10322 C CA . SER D 1 276 ? 225.027 204.219 186.504 1.00 77.16 241 SER D CA 1
ATOM 10323 C C . SER D 1 276 ? 225.895 203.706 185.363 1.00 77.16 241 SER D C 1
ATOM 10324 O O . SER D 1 276 ? 225.818 204.211 184.238 1.00 77.16 241 SER D O 1
ATOM 10327 N N . GLN D 1 277 ? 226.730 202.701 185.634 1.00 79.14 242 GLN D N 1
ATOM 10328 C CA . GLN D 1 277 ? 227.589 202.156 184.589 1.00 79.14 242 GLN D CA 1
ATOM 10329 C C . GLN D 1 277 ? 226.807 201.393 183.525 1.00 79.14 242 GLN D C 1
ATOM 10330 O O . GLN D 1 277 ? 227.316 201.211 182.415 1.00 79.14 242 GLN D O 1
ATOM 10336 N N . VAL D 1 278 ? 225.592 200.936 183.840 1.00 79.26 243 VAL D N 1
ATOM 10337 C CA . VAL D 1 278 ? 224.775 200.238 182.846 1.00 79.26 243 VAL D CA 1
ATOM 10338 C C . VAL D 1 278 ? 224.462 201.140 181.655 1.00 79.26 243 VAL D C 1
ATOM 10339 O O . VAL D 1 278 ? 224.238 200.652 180.541 1.00 79.26 243 VAL D O 1
ATOM 10343 N N . SER D 1 279 ? 224.443 202.459 181.860 1.00 78.91 244 SER D N 1
ATOM 10344 C CA . SER D 1 279 ? 224.054 203.381 180.798 1.00 78.91 244 SER D CA 1
ATOM 10345 C C . SER D 1 279 ? 225.000 203.355 179.603 1.00 78.91 244 SER D C 1
ATOM 10346 O O . SER D 1 279 ? 224.602 203.769 178.510 1.00 78.91 244 SER D O 1
ATOM 10349 N N . PHE D 1 280 ? 226.238 202.886 179.774 1.00 80.48 245 PHE D N 1
ATOM 10350 C CA . PHE D 1 280 ? 227.191 202.899 178.669 1.00 80.48 245 PHE D CA 1
ATOM 10351 C C . PHE D 1 280 ? 226.800 201.955 177.538 1.00 80.48 245 PHE D C 1
ATOM 10352 O O . PHE D 1 280 ? 227.299 202.118 176.421 1.00 80.48 245 PHE D O 1
ATOM 10360 N N . TRP D 1 281 ? 225.934 200.978 177.794 1.00 83.17 246 TRP D N 1
ATOM 10361 C CA . TRP D 1 281 ? 225.614 199.953 176.810 1.00 83.17 246 TRP D CA 1
ATOM 10362 C C . TRP D 1 281 ? 224.429 200.311 175.920 1.00 83.17 246 TRP D C 1
ATOM 10363 O O . TRP D 1 281 ? 224.109 199.539 175.011 1.00 83.17 246 TRP D O 1
ATOM 10374 N N . LEU D 1 282 ? 223.774 201.444 176.150 1.00 80.68 247 LEU D N 1
ATOM 10375 C CA . LEU D 1 282 ? 222.690 201.898 175.292 1.00 80.68 247 LEU D CA 1
ATOM 10376 C C . LEU D 1 282 ? 223.245 202.704 174.123 1.00 80.68 247 LEU D C 1
ATOM 10377 O O . LEU D 1 282 ? 224.335 203.276 174.193 1.00 80.68 247 LEU D O 1
ATOM 10382 N N . ASN D 1 283 ? 222.480 202.739 173.035 1.00 84.28 248 ASN D N 1
ATOM 10383 C CA . ASN D 1 283 ? 222.906 203.479 171.858 1.00 84.28 248 ASN D CA 1
ATOM 10384 C C . ASN D 1 283 ? 222.925 204.976 172.150 1.00 84.28 248 ASN D C 1
ATOM 10385 O O . ASN D 1 283 ? 222.140 205.488 172.952 1.00 84.28 248 ASN D O 1
ATOM 10390 N N . ARG D 1 284 ? 223.842 205.679 171.483 1.00 85.26 249 ARG D N 1
ATOM 10391 C CA . ARG D 1 284 ? 224.107 207.075 171.806 1.00 85.26 249 ARG D CA 1
ATOM 10392 C C . ARG D 1 284 ? 222.940 207.999 171.479 1.00 85.26 249 ARG D C 1
ATOM 10393 O O . ARG D 1 284 ? 222.906 209.126 171.985 1.00 85.26 249 ARG D O 1
ATOM 10401 N N . GLU D 1 285 ? 221.989 207.561 170.653 1.00 85.89 250 GLU D N 1
ATOM 10402 C CA . GLU D 1 285 ? 220.875 208.414 170.257 1.00 85.89 250 GLU D CA 1
ATOM 10403 C C . GLU D 1 285 ? 219.725 208.411 171.257 1.00 85.89 250 GLU D C 1
ATOM 10404 O O . GLU D 1 285 ? 218.805 209.221 171.110 1.00 85.89 250 GLU D O 1
ATOM 10410 N N . SER D 1 286 ? 219.747 207.533 172.261 1.00 81.58 251 SER D N 1
ATOM 10411 C CA . SER D 1 286 ? 218.715 207.512 173.300 1.00 81.58 251 SER D CA 1
ATOM 10412 C C . SER D 1 286 ? 219.075 208.525 174.387 1.00 81.58 251 SER D C 1
ATOM 10413 O O . SER D 1 286 ? 219.429 208.187 175.517 1.00 81.58 251 SER D O 1
ATOM 10416 N N . VAL D 1 287 ? 218.979 209.801 174.010 1.00 82.06 252 VAL D N 1
ATOM 10417 C CA . VAL D 1 287 ? 219.367 210.877 174.924 1.00 82.06 252 VAL D CA 1
ATOM 10418 C C . VAL D 1 287 ? 218.505 210.910 176.182 1.00 82.06 252 VAL D C 1
ATOM 10419 O O . VAL D 1 287 ? 219.071 210.983 177.287 1.00 82.06 252 VAL D O 1
ATOM 10423 N N . PRO D 1 288 ? 217.164 210.881 176.106 1.00 80.38 253 PRO D N 1
ATOM 10424 C CA . PRO D 1 288 ? 216.380 210.939 177.353 1.00 80.38 253 PRO D CA 1
ATOM 10425 C C . PRO D 1 288 ? 216.641 209.776 178.292 1.00 80.38 253 PRO D C 1
ATOM 10426 O O . PRO D 1 288 ? 216.672 209.969 179.512 1.00 80.38 253 PRO D O 1
ATOM 10430 N N . ALA D 1 289 ? 216.850 208.573 177.758 1.00 78.78 254 ALA D N 1
ATOM 10431 C CA . ALA D 1 289 ? 217.067 207.408 178.610 1.00 78.78 254 ALA D CA 1
ATOM 10432 C C . ALA D 1 289 ? 218.358 207.538 179.408 1.00 78.78 254 ALA D C 1
ATOM 10433 O O . ALA D 1 289 ? 218.378 207.321 180.627 1.00 78.78 254 ALA D O 1
ATOM 10435 N N . ARG D 1 290 ? 219.452 207.891 178.735 1.00 80.05 255 ARG D N 1
ATOM 10436 C CA . ARG D 1 290 ? 220.729 208.025 179.424 1.00 80.05 255 ARG D CA 1
ATOM 10437 C C . ARG D 1 290 ? 220.731 209.225 180.362 1.00 80.05 255 ARG D C 1
ATOM 10438 O O . ARG D 1 290 ? 221.350 209.174 181.435 1.00 80.05 255 ARG D O 1
ATOM 10446 N N . THR D 1 291 ? 220.028 210.299 179.994 1.00 80.57 256 THR D N 1
ATOM 10447 C CA . THR D 1 291 ? 219.876 211.419 180.915 1.00 80.57 256 THR D CA 1
ATOM 10448 C C . THR D 1 291 ? 219.131 210.992 182.173 1.00 80.57 256 THR D C 1
ATOM 10449 O O . THR D 1 291 ? 219.492 211.395 183.285 1.00 80.57 256 THR D O 1
ATOM 10453 N N . VAL D 1 292 ? 218.085 210.178 182.015 1.00 77.85 257 VAL D N 1
ATOM 10454 C CA . VAL D 1 292 ? 217.343 209.679 183.169 1.00 77.85 257 VAL D CA 1
ATOM 10455 C C . VAL D 1 292 ? 218.244 208.818 184.041 1.00 77.85 257 VAL D C 1
ATOM 10456 O O . VAL D 1 292 ? 218.222 208.928 185.273 1.00 77.85 257 VAL D O 1
ATOM 10460 N N . PHE D 1 293 ? 219.041 207.942 183.418 1.00 77.05 258 PHE D N 1
ATOM 10461 C CA . PHE D 1 293 ? 220.010 207.142 184.167 1.00 77.05 258 PHE D CA 1
ATOM 10462 C C . PHE D 1 293 ? 220.912 208.022 185.021 1.00 77.05 258 PHE D C 1
ATOM 10463 O O . PHE D 1 293 ? 221.025 207.827 186.239 1.00 77.05 258 PHE D O 1
ATOM 10471 N N . GLY D 1 294 ? 221.538 209.020 184.394 1.00 77.46 259 GLY D N 1
ATOM 10472 C CA . GLY D 1 294 ? 222.476 209.861 185.122 1.00 77.46 259 GLY D CA 1
ATOM 10473 C C . GLY D 1 294 ? 221.815 210.631 186.248 1.00 77.46 259 GLY D C 1
ATOM 10474 O O . GLY D 1 294 ? 222.310 210.652 187.380 1.00 77.46 259 GLY D O 1
ATOM 10475 N N . VAL D 1 295 ? 220.671 211.253 185.959 1.00 80.20 260 VAL D N 1
ATOM 10476 C CA . VAL D 1 295 ? 220.006 212.088 186.955 1.00 80.20 260 VAL D CA 1
ATOM 10477 C C . VAL D 1 295 ? 219.539 211.242 188.131 1.00 80.20 260 VAL D C 1
ATOM 10478 O O . VAL D 1 295 ? 219.742 211.603 189.297 1.00 80.20 260 VAL D O 1
ATOM 10482 N N . THR D 1 296 ? 218.896 210.107 187.846 1.00 78.62 261 THR D N 1
ATOM 10483 C CA . THR D 1 296 ? 218.377 209.272 188.920 1.00 78.62 261 THR D CA 1
ATOM 10484 C C . THR D 1 296 ? 219.503 208.709 189.774 1.00 78.62 261 THR D C 1
ATOM 10485 O O . THR D 1 296 ? 219.384 208.657 191.003 1.00 78.62 261 THR D O 1
ATOM 10489 N N . THR D 1 297 ? 220.608 208.289 189.152 1.00 77.58 262 THR D N 1
ATOM 10490 C CA . THR D 1 297 ? 221.721 207.775 189.944 1.00 77.58 262 THR D CA 1
ATOM 10491 C C . THR D 1 297 ? 222.332 208.866 190.817 1.00 77.58 262 THR D C 1
ATOM 10492 O O . THR D 1 297 ? 222.663 208.618 191.984 1.00 77.58 262 THR D O 1
ATOM 10496 N N . VAL D 1 298 ? 222.479 210.081 190.280 1.00 79.60 263 VAL D N 1
ATOM 10497 C CA . VAL D 1 298 ? 223.043 211.172 191.074 1.00 79.60 263 VAL D CA 1
ATOM 10498 C C . VAL D 1 298 ? 222.138 211.494 192.258 1.00 79.60 263 VAL D C 1
ATOM 10499 O O . VAL D 1 298 ? 222.611 211.681 193.387 1.00 79.60 263 VAL D O 1
ATOM 10503 N N . LEU D 1 299 ? 220.826 211.569 192.024 1.00 81.00 264 LEU D N 1
ATOM 10504 C CA . LEU D 1 299 ? 219.912 211.880 193.118 1.00 81.00 264 LEU D CA 1
ATOM 10505 C C . LEU D 1 299 ? 219.885 210.760 194.152 1.00 81.00 264 LEU D C 1
ATOM 10506 O O . LEU D 1 299 ? 219.784 211.025 195.356 1.00 81.00 264 LEU D O 1
ATOM 10511 N N . THR D 1 300 ? 219.969 209.505 193.707 1.00 78.28 265 THR D N 1
ATOM 10512 C CA . THR D 1 300 ? 220.019 208.395 194.651 1.00 78.28 265 THR D CA 1
ATOM 10513 C C . THR D 1 300 ? 221.269 208.470 195.516 1.00 78.28 265 THR D C 1
ATOM 10514 O O . THR D 1 300 ? 221.208 208.233 196.728 1.00 78.28 265 THR D O 1
ATOM 10518 N N . MET D 1 301 ? 222.414 208.793 194.912 1.00 79.21 266 MET D N 1
ATOM 10519 C CA . MET D 1 301 ? 223.637 208.926 195.695 1.00 79.21 266 MET D CA 1
ATOM 10520 C C . MET D 1 301 ? 223.531 210.077 196.686 1.00 79.21 266 MET D C 1
ATOM 10521 O O . MET D 1 301 ? 223.998 209.969 197.825 1.00 79.21 266 MET D O 1
ATOM 10526 N N . THR D 1 302 ? 222.922 211.190 196.269 1.00 81.19 267 THR D N 1
ATOM 10527 C CA . THR D 1 302 ? 222.727 212.309 197.187 1.00 81.19 267 THR D CA 1
ATOM 10528 C C . THR D 1 302 ? 221.848 211.908 198.367 1.00 81.19 267 THR D C 1
ATOM 10529 O O . THR D 1 302 ? 222.152 212.238 199.521 1.00 81.19 267 THR D O 1
ATOM 10533 N N . THR D 1 303 ? 220.753 211.195 198.096 1.00 80.69 268 THR D N 1
ATOM 10534 C CA . THR D 1 303 ? 219.868 210.757 199.169 1.00 80.69 268 THR D CA 1
ATOM 10535 C C . THR D 1 303 ? 220.582 209.800 200.115 1.00 80.69 268 THR D C 1
ATOM 10536 O O . THR D 1 303 ? 220.426 209.893 201.338 1.00 80.69 268 THR D O 1
ATOM 10540 N N . LEU D 1 304 ? 221.362 208.866 199.565 1.00 79.43 269 LEU D N 1
ATOM 10541 C CA . LEU D 1 304 ? 222.101 207.931 200.407 1.00 79.43 269 LEU D CA 1
ATOM 10542 C C . LEU D 1 304 ? 223.111 208.661 201.280 1.00 79.43 269 LEU D C 1
ATOM 10543 O O . LEU D 1 304 ? 223.257 208.349 202.467 1.00 79.43 269 LEU D O 1
ATOM 10548 N N . SER D 1 305 ? 223.816 209.639 200.709 1.00 82.77 270 SER D N 1
ATOM 10549 C CA . SER D 1 305 ? 224.780 210.407 201.488 1.00 82.77 270 SER D CA 1
ATOM 10550 C C . SER D 1 305 ? 224.095 211.178 202.606 1.00 82.77 270 SER D C 1
ATOM 10551 O O . SER D 1 305 ? 224.605 211.242 203.730 1.00 82.77 270 SER D O 1
ATOM 10554 N N . ILE D 1 306 ? 222.939 211.777 202.316 1.00 84.95 271 ILE D N 1
ATOM 10555 C CA . ILE D 1 306 ? 222.224 212.531 203.341 1.00 84.95 271 ILE D CA 1
ATOM 10556 C C . ILE D 1 306 ? 221.750 211.603 204.454 1.00 84.95 271 ILE D C 1
ATOM 10557 O O . ILE D 1 306 ? 221.878 211.922 205.641 1.00 84.95 271 ILE D O 1
ATOM 10562 N N . SER D 1 307 ? 221.198 210.442 204.095 1.00 83.71 272 SER D N 1
ATOM 10563 C CA . SER D 1 307 ? 220.634 209.544 205.096 1.00 83.71 272 SER D CA 1
ATOM 10564 C C . SER D 1 307 ? 221.692 208.767 205.869 1.00 83.71 272 SER D C 1
ATOM 10565 O O . SER D 1 307 ? 221.392 208.260 206.955 1.00 83.71 272 SER D O 1
ATOM 10568 N N . ALA D 1 308 ? 222.913 208.652 205.342 1.00 83.21 273 ALA D N 1
ATOM 10569 C CA . ALA D 1 308 ? 223.949 207.907 206.049 1.00 83.21 273 ALA D CA 1
ATOM 10570 C C . ALA D 1 308 ? 224.316 208.574 207.369 1.00 83.21 273 ALA D C 1
ATOM 10571 O O . ALA D 1 308 ? 224.500 207.894 208.385 1.00 83.21 273 ALA D O 1
ATOM 10573 N N . ARG D 1 309 ? 224.427 209.901 207.376 1.00 88.14 274 ARG D N 1
ATOM 10574 C CA . ARG D 1 309 ? 224.849 210.643 208.565 1.00 88.14 274 ARG D CA 1
ATOM 10575 C C . ARG D 1 309 ? 223.645 210.966 209.453 1.00 88.14 274 ARG D C 1
ATOM 10576 O O . ARG D 1 309 ? 223.306 212.124 209.696 1.00 88.14 274 ARG D O 1
ATOM 10584 N N . ASN D 1 310 ? 222.995 209.903 209.934 1.00 86.88 275 ASN D N 1
ATOM 10585 C CA . ASN D 1 310 ? 221.834 210.026 210.811 1.00 86.88 275 ASN D CA 1
ATOM 10586 C C . ASN D 1 310 ? 221.999 209.185 212.070 1.00 86.88 275 ASN D C 1
ATOM 10587 O O . ASN D 1 310 ? 221.498 209.554 213.137 1.00 86.88 275 ASN D O 1
ATOM 10592 N N . SER D 1 311 ? 222.695 208.053 211.960 1.00 84.10 276 SER D N 1
ATOM 10593 C CA . SER D 1 311 ? 222.921 207.214 213.130 1.00 84.10 276 SER D CA 1
ATOM 10594 C C . SER D 1 311 ? 223.934 207.845 214.077 1.00 84.10 276 SER D C 1
ATOM 10595 O O . SER D 1 311 ? 223.794 207.748 215.301 1.00 84.10 276 SER D O 1
ATOM 10598 N N . LEU D 1 312 ? 224.958 208.492 213.530 1.00 81.67 277 LEU D N 1
ATOM 10599 C CA . LEU D 1 312 ? 226.032 209.051 214.329 1.00 81.67 277 LEU D CA 1
ATOM 10600 C C . LEU D 1 312 ? 225.640 210.414 214.892 1.00 81.67 277 LEU D C 1
ATOM 10601 O O . LEU D 1 312 ? 224.668 211.024 214.442 1.00 81.67 277 LEU D O 1
ATOM 10606 N N . PRO D 1 313 ? 226.378 210.918 215.880 1.00 82.55 278 PRO D N 1
ATOM 10607 C CA . PRO D 1 313 ? 226.236 212.329 216.251 1.00 82.55 278 PRO D CA 1
ATOM 10608 C C . PRO D 1 313 ? 226.836 213.226 215.179 1.00 82.55 278 PRO D C 1
ATOM 10609 O O . PRO D 1 313 ? 227.501 212.776 214.245 1.00 82.55 278 PRO D O 1
ATOM 10613 N N . LYS D 1 314 ? 226.593 214.527 215.329 1.00 86.08 279 LYS D N 1
ATOM 10614 C CA . LYS D 1 314 ? 227.018 215.513 214.336 1.00 86.08 279 LYS D CA 1
ATOM 10615 C C . LYS D 1 314 ? 228.483 215.884 214.577 1.00 86.08 279 LYS D C 1
ATOM 10616 O O . LYS D 1 314 ? 228.828 216.994 214.986 1.00 86.08 279 LYS D O 1
ATOM 10622 N N . VAL D 1 315 ? 229.356 214.918 214.306 1.00 82.85 280 VAL D N 1
ATOM 10623 C CA . VAL D 1 315 ? 230.794 215.129 214.431 1.00 82.85 280 VAL D CA 1
ATOM 10624 C C . VAL D 1 315 ? 231.282 215.975 213.264 1.00 82.85 280 VAL D C 1
ATOM 10625 O O . VAL D 1 315 ? 230.683 215.989 212.183 1.00 82.85 280 VAL D O 1
ATOM 10629 N N . ALA D 1 316 ? 232.388 216.682 213.481 1.00 83.31 281 ALA D N 1
ATOM 10630 C CA . ALA D 1 316 ? 232.901 217.651 212.522 1.00 83.31 281 ALA D CA 1
ATOM 10631 C C . ALA D 1 316 ? 233.912 217.070 211.541 1.00 83.31 281 ALA D C 1
ATOM 10632 O O . ALA D 1 316 ? 234.404 217.812 210.685 1.00 83.31 281 ALA D O 1
ATOM 10634 N N . TYR D 1 317 ? 234.234 215.781 211.635 1.00 80.95 282 TYR D N 1
ATOM 10635 C CA . TYR D 1 317 ? 235.210 215.131 210.770 1.00 80.95 282 TYR D CA 1
ATOM 10636 C C . TYR D 1 317 ? 234.527 214.051 209.940 1.00 80.95 282 TYR D C 1
ATOM 10637 O O . TYR D 1 317 ? 233.364 213.707 210.158 1.00 80.95 282 TYR D O 1
ATOM 10646 N N . ALA D 1 318 ? 235.273 213.521 208.975 1.00 81.29 283 ALA D N 1
ATOM 10647 C CA . ALA D 1 318 ? 234.765 212.544 208.023 1.00 81.29 283 ALA D CA 1
ATOM 10648 C C . ALA D 1 318 ? 235.155 211.135 208.446 1.00 81.29 283 ALA D C 1
ATOM 10649 O O . ALA D 1 318 ? 236.280 210.898 208.895 1.00 81.29 283 ALA D O 1
ATOM 10651 N N . THR D 1 319 ? 234.217 210.204 208.295 1.00 79.78 284 THR D N 1
ATOM 10652 C CA . THR D 1 319 ? 234.425 208.801 208.612 1.00 79.78 284 THR D CA 1
ATOM 10653 C C . THR D 1 319 ? 234.774 208.027 207.342 1.00 79.78 284 THR D C 1
ATOM 10654 O O . THR D 1 319 ? 234.837 208.578 206.242 1.00 79.78 284 THR D O 1
ATOM 10658 N N . ALA D 1 320 ? 235.011 206.724 207.503 1.00 77.51 285 ALA D N 1
ATOM 10659 C CA . ALA D 1 320 ? 235.323 205.883 206.352 1.00 77.51 285 ALA D CA 1
ATOM 10660 C C . ALA D 1 320 ? 234.136 205.781 205.401 1.00 77.51 285 ALA D C 1
ATOM 10661 O O . ALA D 1 320 ? 234.306 205.822 204.174 1.00 77.51 285 ALA D O 1
ATOM 10663 N N . MET D 1 321 ? 232.927 205.642 205.949 1.00 78.93 286 MET D N 1
ATOM 10664 C CA . MET D 1 321 ? 231.741 205.555 205.105 1.00 78.93 286 MET D CA 1
ATOM 10665 C C . MET D 1 321 ? 231.544 206.830 204.299 1.00 78.93 286 MET D C 1
ATOM 10666 O O . MET D 1 321 ? 231.059 206.777 203.163 1.00 78.93 286 MET D O 1
ATOM 10671 N N . ASP D 1 322 ? 231.926 207.979 204.859 1.00 81.83 287 ASP D N 1
ATOM 10672 C CA . ASP D 1 322 ? 231.868 209.222 204.101 1.00 81.83 287 ASP D CA 1
ATOM 10673 C C . ASP D 1 322 ? 232.789 209.168 202.890 1.00 81.83 287 ASP D C 1
ATOM 10674 O O . ASP D 1 322 ? 232.410 209.599 201.796 1.00 81.83 287 ASP D O 1
ATOM 10679 N N . TRP D 1 323 ? 234.001 208.637 203.062 1.00 79.84 288 TRP D N 1
ATOM 10680 C CA . TRP D 1 323 ? 234.920 208.516 201.934 1.00 79.84 288 TRP D CA 1
ATOM 10681 C C . TRP D 1 323 ? 234.378 207.559 200.881 1.00 79.84 288 TRP D C 1
ATOM 10682 O O . TRP D 1 323 ? 234.482 207.825 199.676 1.00 79.84 288 TRP D O 1
ATOM 10693 N N . PHE D 1 324 ? 233.800 206.437 201.315 1.00 76.10 289 PHE D N 1
ATOM 10694 C CA . PHE D 1 324 ? 233.223 205.489 200.366 1.00 76.10 289 PHE D CA 1
ATOM 10695 C C . PHE D 1 324 ? 232.096 206.135 199.566 1.00 76.10 289 PHE D C 1
ATOM 10696 O O . PHE D 1 324 ? 232.029 206.000 198.336 1.00 76.10 289 PHE D O 1
ATOM 10704 N N . ILE D 1 325 ? 231.210 206.859 200.252 1.00 79.12 290 ILE D N 1
ATOM 10705 C CA . ILE D 1 325 ? 230.095 207.511 199.575 1.00 79.12 290 ILE D CA 1
ATOM 10706 C C . ILE D 1 325 ? 230.606 208.589 198.628 1.00 79.12 290 ILE D C 1
ATOM 10707 O O . ILE D 1 325 ? 230.065 208.774 197.533 1.00 79.12 290 ILE D O 1
ATOM 10712 N N . ALA D 1 326 ? 231.646 209.321 199.032 1.00 79.72 291 ALA D N 1
ATOM 10713 C CA . ALA D 1 326 ? 232.203 210.355 198.167 1.00 79.72 291 ALA D CA 1
ATOM 10714 C C . ALA D 1 326 ? 232.781 209.756 196.893 1.00 79.72 291 ALA D C 1
ATOM 10715 O O . ALA D 1 326 ? 232.570 210.288 195.797 1.00 79.72 291 ALA D O 1
ATOM 10717 N N . VAL D 1 327 ? 233.508 208.646 197.015 1.00 78.01 292 VAL D N 1
ATOM 10718 C CA . VAL D 1 327 ? 234.086 208.017 195.832 1.00 78.01 292 VAL D CA 1
ATOM 10719 C C . VAL D 1 327 ? 232.987 207.486 194.917 1.00 78.01 292 VAL D C 1
ATOM 10720 O O . VAL D 1 327 ? 233.072 207.607 193.687 1.00 78.01 292 VAL D O 1
ATOM 10724 N N . CYS D 1 328 ? 231.941 206.890 195.493 1.00 77.67 293 CYS D N 1
ATOM 10725 C CA . CYS D 1 328 ? 230.843 206.394 194.667 1.00 77.67 293 CYS D CA 1
ATOM 10726 C C . CYS D 1 328 ? 230.121 207.538 193.960 1.00 77.67 293 CYS D C 1
ATOM 10727 O O . CYS D 1 328 ? 229.737 207.414 192.787 1.00 77.67 293 CYS D O 1
ATOM 10730 N N . TYR D 1 329 ? 229.934 208.663 194.654 1.00 81.97 294 TYR D N 1
ATOM 10731 C CA . TYR D 1 329 ? 229.349 209.838 194.019 1.00 81.97 294 TYR D CA 1
ATOM 10732 C C . TYR D 1 329 ? 230.222 210.326 192.873 1.00 81.97 294 TYR D C 1
ATOM 10733 O O . TYR D 1 329 ? 229.711 210.731 191.823 1.00 81.97 294 TYR D O 1
ATOM 10742 N N . ALA D 1 330 ? 231.542 210.316 193.068 1.00 80.10 295 ALA D N 1
ATOM 10743 C CA . ALA D 1 330 ? 232.445 210.727 192.000 1.00 80.10 295 ALA D CA 1
ATOM 10744 C C . ALA D 1 330 ? 232.312 209.813 190.790 1.00 80.10 295 ALA D C 1
ATOM 10745 O O . ALA D 1 330 ? 232.310 210.283 189.649 1.00 80.10 295 ALA D O 1
ATOM 10747 N N . PHE D 1 331 ? 232.193 208.504 191.021 1.00 80.11 296 PHE D N 1
ATOM 10748 C CA . PHE D 1 331 ? 232.013 207.572 189.908 1.00 80.11 296 PHE D CA 1
ATOM 10749 C C . PHE D 1 331 ? 230.717 207.849 189.151 1.00 80.11 296 PHE D C 1
ATOM 10750 O O . PHE D 1 331 ? 230.703 207.878 187.913 1.00 80.11 296 PHE D O 1
ATOM 10758 N N . VAL D 1 332 ? 229.616 208.055 189.878 1.00 79.20 297 VAL D N 1
ATOM 10759 C CA . VAL D 1 332 ? 228.329 208.301 189.225 1.00 79.20 297 VAL D CA 1
ATOM 10760 C C . VAL D 1 332 ? 228.373 209.601 188.426 1.00 79.20 297 VAL D C 1
ATOM 10761 O O . VAL D 1 332 ? 227.909 209.669 187.275 1.00 79.20 297 VAL D O 1
ATOM 10765 N N . PHE D 1 333 ? 228.934 210.652 189.024 1.00 83.58 298 PHE D N 1
ATOM 10766 C CA . PHE D 1 333 ? 229.032 211.930 188.335 1.00 83.58 298 PHE D CA 1
ATOM 10767 C C . PHE D 1 333 ? 229.916 211.817 187.099 1.00 83.58 298 PHE D C 1
ATOM 10768 O O . PHE D 1 333 ? 229.607 212.397 186.052 1.00 83.58 298 PHE D O 1
ATOM 10776 N N . SER D 1 334 ? 231.015 211.066 187.197 1.00 83.80 299 SER D N 1
ATOM 10777 C CA . SER D 1 334 ? 231.880 210.867 186.041 1.00 83.80 299 SER D CA 1
ATOM 10778 C C . SER D 1 334 ? 231.150 210.124 184.932 1.00 83.80 299 SER D C 1
ATOM 10779 O O . SER D 1 334 ? 231.366 210.400 183.750 1.00 83.80 299 SER D O 1
ATOM 10782 N N . ALA D 1 335 ? 230.289 209.170 185.291 1.00 80.81 300 ALA D N 1
ATOM 10783 C CA . ALA D 1 335 ? 229.485 208.498 184.272 1.00 80.81 300 ALA D CA 1
ATOM 10784 C C . ALA D 1 335 ? 228.559 209.483 183.566 1.00 80.81 300 ALA D C 1
ATOM 10785 O O . ALA D 1 335 ? 228.394 209.431 182.337 1.00 80.81 300 ALA D O 1
ATOM 10787 N N . LEU D 1 336 ? 227.944 210.390 184.326 1.00 82.21 301 LEU D N 1
ATOM 10788 C CA . LEU D 1 336 ? 227.076 211.385 183.697 1.00 82.21 301 LEU D CA 1
ATOM 10789 C C . LEU D 1 336 ? 227.866 212.305 182.764 1.00 82.21 301 LEU D C 1
ATOM 10790 O O . LEU D 1 336 ? 227.413 212.620 181.654 1.00 82.21 301 LEU D O 1
ATOM 10795 N N . ILE D 1 337 ? 229.052 212.744 183.195 1.00 84.92 302 ILE D N 1
ATOM 10796 C CA . ILE D 1 337 ? 229.887 213.579 182.329 1.00 84.92 302 ILE D CA 1
ATOM 10797 C C . ILE D 1 337 ? 230.327 212.804 181.095 1.00 84.92 302 ILE D C 1
ATOM 10798 O O . ILE D 1 337 ? 230.463 213.378 180.008 1.00 84.92 302 ILE D O 1
ATOM 10803 N N . GLU D 1 338 ? 230.574 211.502 181.241 1.00 84.48 303 GLU D N 1
ATOM 10804 C CA . GLU D 1 338 ? 230.898 210.666 180.091 1.00 84.48 303 GLU D CA 1
ATOM 10805 C C . GLU D 1 338 ? 229.764 210.681 179.078 1.00 84.48 303 GLU D C 1
ATOM 10806 O O . GLU D 1 338 ? 229.994 210.816 177.870 1.00 84.48 303 GLU D O 1
ATOM 10812 N N . PHE D 1 339 ? 228.525 210.540 179.556 1.00 83.02 304 PHE D N 1
ATOM 10813 C CA . PHE D 1 339 ? 227.395 210.591 178.634 1.00 83.02 304 PHE D CA 1
ATOM 10814 C C . PHE D 1 339 ? 227.297 211.952 177.957 1.00 83.02 304 PHE D C 1
ATOM 10815 O O . PHE D 1 339 ? 226.997 212.035 176.761 1.00 83.02 304 PHE D O 1
ATOM 10823 N N . ALA D 1 340 ? 227.512 213.031 178.711 1.00 85.02 305 ALA D N 1
ATOM 10824 C CA . ALA D 1 340 ? 227.443 214.363 178.112 1.00 85.02 305 ALA D CA 1
ATOM 10825 C C . ALA D 1 340 ? 228.498 214.532 177.024 1.00 85.02 305 ALA D C 1
ATOM 10826 O O . ALA D 1 340 ? 228.214 215.065 175.942 1.00 85.02 305 ALA D O 1
ATOM 10828 N N . THR D 1 341 ? 229.720 214.068 177.289 1.00 86.24 306 THR D N 1
ATOM 10829 C CA . THR D 1 341 ? 230.782 214.164 176.294 1.00 86.24 306 THR D CA 1
ATOM 10830 C C . THR D 1 341 ? 230.452 213.335 175.060 1.00 86.24 306 THR D C 1
ATOM 10831 O O . THR D 1 341 ? 230.724 213.755 173.931 1.00 86.24 306 THR D O 1
ATOM 10835 N N . VAL D 1 342 ? 229.873 212.148 175.256 1.00 84.63 307 VAL D N 1
ATOM 10836 C CA . VAL D 1 342 ? 229.479 211.320 174.118 1.00 84.63 307 VAL D CA 1
ATOM 10837 C C . VAL D 1 342 ? 228.416 212.029 173.292 1.00 84.63 307 VAL D C 1
ATOM 10838 O O . VAL D 1 342 ? 228.475 212.045 172.057 1.00 84.63 307 VAL D O 1
ATOM 10842 N N . ASN D 1 343 ? 227.422 212.618 173.958 1.00 85.26 308 ASN D N 1
ATOM 10843 C CA . ASN D 1 343 ? 226.360 213.311 173.240 1.00 85.26 308 ASN D CA 1
ATOM 10844 C C . ASN D 1 343 ? 226.887 214.526 172.492 1.00 85.26 308 ASN D C 1
ATOM 10845 O O . ASN D 1 343 ? 226.315 214.915 171.468 1.00 85.26 308 ASN D O 1
ATOM 10850 N N . TYR D 1 344 ? 227.962 215.143 172.989 1.00 87.87 309 TYR D N 1
ATOM 10851 C CA . TYR D 1 344 ? 228.518 216.305 172.302 1.00 87.87 309 TYR D CA 1
ATOM 10852 C C . TYR D 1 344 ? 228.990 215.967 170.891 1.00 87.87 309 TYR D C 1
ATOM 10853 O O . TYR D 1 344 ? 228.937 216.825 170.003 1.00 87.87 309 TYR D O 1
ATOM 10862 N N . PHE D 1 345 ? 229.447 214.735 170.662 1.00 87.00 310 PHE D N 1
ATOM 10863 C CA . PHE D 1 345 ? 230.001 214.320 169.379 1.00 87.00 310 PHE D CA 1
ATOM 10864 C C . PHE D 1 345 ? 229.018 213.534 168.516 1.00 87.00 310 PHE D C 1
ATOM 10865 O O . PHE D 1 345 ? 229.415 213.021 167.465 1.00 87.00 310 PHE D O 1
ATOM 10873 N N . THR D 1 346 ? 227.756 213.427 168.922 1.00 87.87 311 THR D N 1
ATOM 10874 C CA . THR D 1 346 ? 226.751 212.772 168.095 1.00 87.87 311 THR D CA 1
ATOM 10875 C C . THR D 1 346 ? 226.244 213.750 167.043 1.00 87.87 311 THR D C 1
ATOM 10876 O O . THR D 1 346 ? 225.853 214.876 167.367 1.00 87.87 311 THR D O 1
ATOM 10880 N N . LYS D 1 347 ? 226.249 213.317 165.782 1.00 90.31 312 LYS D N 1
ATOM 10881 C CA . LYS D 1 347 ? 225.892 214.180 164.662 1.00 90.31 312 LYS D CA 1
ATOM 10882 C C . LYS D 1 347 ? 224.425 214.042 164.269 1.00 90.31 312 LYS D C 1
ATOM 10883 O O . LYS D 1 347 ? 223.704 215.041 164.193 1.00 90.31 312 LYS D O 1
ATOM 10889 N N . ARG D 1 348 ? 223.971 212.816 164.024 1.00 93.31 313 ARG D N 1
ATOM 10890 C CA . ARG D 1 348 ? 222.622 212.565 163.537 1.00 93.31 313 ARG D CA 1
ATOM 10891 C C . ARG D 1 348 ? 221.686 212.279 164.703 1.00 93.31 313 ARG D C 1
ATOM 10892 O O . ARG D 1 348 ? 222.037 211.551 165.635 1.00 93.31 313 ARG D O 1
ATOM 10900 N N . GLY D 1 349 ? 220.490 212.858 164.642 1.00 91.51 314 GLY D N 1
ATOM 10901 C CA . GLY D 1 349 ? 219.512 212.731 165.700 1.00 91.51 314 GLY D CA 1
ATOM 10902 C C . GLY D 1 349 ? 218.665 211.481 165.673 1.00 91.51 314 GLY D C 1
ATOM 10903 O O . GLY D 1 349 ? 217.802 211.326 166.541 1.00 91.51 314 GLY D O 1
ATOM 10904 N N . TYR D 1 350 ? 218.886 210.585 164.712 1.00 94.66 315 TYR D N 1
ATOM 10905 C CA . TYR D 1 350 ? 218.118 209.356 164.570 1.00 94.66 315 TYR D CA 1
ATOM 10906 C C . TYR D 1 350 ? 219.033 208.153 164.749 1.00 94.66 315 TYR D C 1
ATOM 10907 O O . TYR D 1 350 ? 220.230 208.213 164.455 1.00 94.66 315 TYR D O 1
ATOM 10916 N N . ALA D 1 351 ? 218.454 207.060 165.236 1.00 93.12 316 ALA D N 1
ATOM 10917 C CA . ALA D 1 351 ? 219.190 205.831 165.469 1.00 93.12 316 ALA D CA 1
ATOM 10918 C C . ALA D 1 351 ? 219.225 204.990 164.195 1.00 93.12 316 ALA D C 1
ATOM 10919 O O . ALA D 1 351 ? 218.674 205.359 163.156 1.00 93.12 316 ALA D O 1
ATOM 10921 N N . TRP D 1 352 ? 219.886 203.839 164.277 1.00 103.72 317 TRP D N 1
ATOM 10922 C CA . TRP D 1 352 ? 219.989 202.948 163.131 1.00 103.72 317 TRP D CA 1
ATOM 10923 C C . TRP D 1 352 ? 218.620 202.374 162.785 1.00 103.72 317 TRP D C 1
ATOM 10924 O O . TRP D 1 352 ? 217.875 201.940 163.669 1.00 103.72 317 TRP D O 1
ATOM 10935 N N . ASP D 1 353 ? 218.291 202.371 161.490 1.00 107.20 318 ASP D N 1
ATOM 10936 C CA . ASP D 1 353 ? 216.948 201.981 161.066 1.00 107.20 318 ASP D CA 1
ATOM 10937 C C . ASP D 1 353 ? 216.665 200.507 161.326 1.00 107.20 318 ASP D C 1
ATOM 10938 O O . ASP D 1 353 ? 215.500 200.126 161.487 1.00 107.20 318 ASP D O 1
ATOM 10943 N N . GLY D 1 354 ? 217.702 199.669 161.365 1.00 105.74 319 GLY D N 1
ATOM 10944 C CA . GLY D 1 354 ? 217.556 198.248 161.600 1.00 105.74 319 GLY D CA 1
ATOM 10945 C C . GLY D 1 354 ? 217.719 197.372 160.375 1.00 105.74 319 GLY D C 1
ATOM 10946 O O . GLY D 1 354 ? 217.854 196.152 160.529 1.00 105.74 319 GLY D O 1
ATOM 10947 N N . LYS D 1 355 ? 217.715 197.952 159.174 1.00 111.07 320 LYS D N 1
ATOM 10948 C CA . LYS D 1 355 ? 217.808 197.208 157.920 1.00 111.07 320 LYS D CA 1
ATOM 10949 C C . LYS D 1 355 ? 218.978 197.633 157.048 1.00 111.07 320 LYS D C 1
ATOM 10950 O O . LYS D 1 355 ? 219.627 196.778 156.441 1.00 111.07 320 LYS D O 1
ATOM 10956 N N . SER D 1 356 ? 219.271 198.928 156.968 1.00 110.28 321 SER D N 1
ATOM 10957 C CA . SER D 1 356 ? 220.368 199.393 156.132 1.00 110.28 321 SER D CA 1
ATOM 10958 C C . SER D 1 356 ? 221.711 199.043 156.761 1.00 110.28 321 SER D C 1
ATOM 10959 O O . SER D 1 356 ? 221.877 199.075 157.983 1.00 110.28 321 SER D O 1
ATOM 10962 N N . VAL D 1 357 ? 222.677 198.709 155.908 1.00 114.33 322 VAL D N 1
ATOM 10963 C CA . VAL D 1 357 ? 224.032 198.373 156.334 1.00 114.33 322 VAL D CA 1
ATOM 10964 C C . VAL D 1 357 ? 224.885 199.631 156.255 1.00 114.33 322 VAL D C 1
ATOM 10965 O O . VAL D 1 357 ? 224.855 200.353 155.250 1.00 114.33 322 VAL D O 1
ATOM 10969 N N . VAL D 1 358 ? 225.625 199.909 157.323 1.00 114.07 323 VAL D N 1
ATOM 10970 C CA . VAL D 1 358 ? 226.449 201.113 157.400 1.00 114.07 323 VAL D CA 1
ATOM 10971 C C . VAL D 1 358 ? 227.729 200.882 156.603 1.00 114.07 323 VAL D C 1
ATOM 10972 O O . VAL D 1 358 ? 228.145 199.725 156.442 1.00 114.07 323 VAL D O 1
ATOM 10976 N N . PRO D 1 359 ? 228.391 201.920 156.089 1.00 117.48 324 PRO D N 1
ATOM 10977 C CA . PRO D 1 359 ? 229.684 201.704 155.433 1.00 117.48 324 PRO D CA 1
ATOM 10978 C C . PRO D 1 359 ? 230.756 201.298 156.433 1.00 117.48 324 PRO D C 1
ATOM 10979 O O . PRO D 1 359 ? 230.641 201.516 157.641 1.00 117.48 324 PRO D O 1
ATOM 10983 N N . GLU D 1 360 ? 231.817 200.692 155.901 1.00 119.69 325 GLU D N 1
ATOM 10984 C CA . GLU D 1 360 ? 232.952 200.281 156.717 1.00 119.69 325 GLU D CA 1
ATOM 10985 C C . GLU D 1 360 ? 233.819 201.451 157.168 1.00 119.69 325 GLU D C 1
ATOM 10986 O O . GLU D 1 360 ? 234.622 201.278 158.092 1.00 119.69 325 GLU D O 1
ATOM 10992 N N . LYS D 1 361 ? 233.672 202.625 156.555 1.00 113.34 326 LYS D N 1
ATOM 10993 C CA . LYS D 1 361 ? 234.472 203.803 156.893 1.00 113.34 326 LYS D CA 1
ATOM 10994 C C . LYS D 1 361 ? 235.959 203.512 156.708 1.00 113.34 326 LYS D C 1
ATOM 10995 O O . LYS D 1 361 ? 236.741 204.406 156.386 1.00 113.34 326 LYS D O 1
ATOM 11001 N N . LYS D 1 418 ? 223.157 208.134 149.781 1.00 108.65 383 LYS D N 1
ATOM 11002 C CA . LYS D 1 418 ? 222.280 207.329 150.622 1.00 108.65 383 LYS D CA 1
ATOM 11003 C C . LYS D 1 418 ? 222.232 207.896 152.040 1.00 108.65 383 LYS D C 1
ATOM 11004 O O . LYS D 1 418 ? 222.803 208.952 152.312 1.00 108.65 383 LYS D O 1
ATOM 11010 N N . LYS D 1 419 ? 221.548 207.189 152.936 1.00 102.32 384 LYS D N 1
ATOM 11011 C CA . LYS D 1 419 ? 221.380 207.624 154.317 1.00 102.32 384 LYS D CA 1
ATOM 11012 C C . LYS D 1 419 ? 222.518 207.071 155.166 1.00 102.32 384 LYS D C 1
ATOM 11013 O O . LYS D 1 419 ? 222.751 205.857 155.184 1.00 102.32 384 LYS D O 1
ATOM 11019 N N . THR D 1 420 ? 223.220 207.959 155.864 1.00 98.26 385 THR D N 1
ATOM 11020 C CA . THR D 1 420 ? 224.287 207.577 156.775 1.00 98.26 385 THR D CA 1
ATOM 11021 C C . THR D 1 420 ? 223.748 207.449 158.198 1.00 98.26 385 THR D C 1
ATOM 11022 O O . THR D 1 420 ? 222.646 207.899 158.517 1.00 98.26 385 THR D O 1
ATOM 11026 N N . PHE D 1 421 ? 224.547 206.819 159.059 1.00 99.20 386 PHE D N 1
ATOM 11027 C CA . PHE D 1 421 ? 224.169 206.572 160.442 1.00 99.20 386 PHE D CA 1
ATOM 11028 C C . PHE D 1 421 ? 225.368 206.814 161.346 1.00 99.20 386 PHE D C 1
ATOM 11029 O O . PHE D 1 421 ? 226.520 206.685 160.924 1.00 99.20 386 PHE D O 1
ATOM 11037 N N . ASN D 1 422 ? 225.084 207.169 162.596 1.00 91.64 387 ASN D N 1
ATOM 11038 C CA . ASN D 1 422 ? 226.140 207.362 163.578 1.00 91.64 387 ASN D CA 1
ATOM 11039 C C . ASN D 1 422 ? 226.819 206.037 163.896 1.00 91.64 387 ASN D C 1
ATOM 11040 O O . ASN D 1 422 ? 226.171 204.991 163.970 1.00 91.64 387 ASN D O 1
ATOM 11045 N N . SER D 1 423 ? 228.132 206.088 164.083 1.00 88.75 388 SER D N 1
ATOM 11046 C CA . SER D 1 423 ? 228.898 204.922 164.492 1.00 88.75 388 SER D CA 1
ATOM 11047 C C . SER D 1 423 ? 228.894 204.798 166.012 1.00 88.75 388 SER D C 1
ATOM 11048 O O . SER D 1 423 ? 228.589 205.747 166.738 1.00 88.75 388 SER D O 1
ATOM 11051 N N . VAL D 1 424 ? 229.236 203.603 166.491 1.00 87.39 389 VAL D N 1
ATOM 11052 C CA . VAL D 1 424 ? 229.313 203.372 167.927 1.00 87.39 389 VAL D CA 1
ATOM 11053 C C . VAL D 1 424 ? 230.469 204.181 168.497 1.00 87.39 389 VAL D C 1
ATOM 11054 O O . VAL D 1 424 ? 231.587 204.158 167.966 1.00 87.39 389 VAL D O 1
ATOM 11058 N N . SER D 1 425 ? 230.202 204.905 169.579 1.00 87.10 390 SER D N 1
ATOM 11059 C CA . SER D 1 425 ? 231.212 205.774 170.165 1.00 87.10 390 SER D CA 1
ATOM 11060 C C . SER D 1 425 ? 232.372 204.960 170.723 1.00 87.10 390 SER D C 1
ATOM 11061 O O . SER D 1 425 ? 232.177 203.935 171.380 1.00 87.10 390 SER D O 1
ATOM 11064 N N . LYS D 1 426 ? 233.593 205.426 170.450 1.00 88.15 391 LYS D N 1
ATOM 11065 C CA . LYS D 1 426 ? 234.767 204.816 171.063 1.00 88.15 391 LYS D CA 1
ATOM 11066 C C . LYS D 1 426 ? 234.808 205.082 172.560 1.00 88.15 391 LYS D C 1
ATOM 11067 O O . LYS D 1 426 ? 235.303 204.245 173.328 1.00 88.15 391 LYS D O 1
ATOM 11073 N N . ILE D 1 427 ? 234.288 206.234 172.988 1.00 86.11 392 ILE D N 1
ATOM 11074 C CA . ILE D 1 427 ? 234.307 206.581 174.405 1.00 86.11 392 ILE D CA 1
ATOM 11075 C C . ILE D 1 427 ? 233.469 205.586 175.195 1.00 86.11 392 ILE D C 1
ATOM 11076 O O . ILE D 1 427 ? 233.860 205.158 176.284 1.00 86.11 392 ILE D O 1
ATOM 11081 N N . ASP D 1 428 ? 232.306 205.202 174.663 1.00 85.15 393 ASP D N 1
ATOM 11082 C CA . ASP D 1 428 ? 231.486 204.194 175.332 1.00 85.15 393 ASP D CA 1
ATOM 11083 C C . ASP D 1 428 ? 232.212 202.858 175.420 1.00 85.15 393 ASP D C 1
ATOM 11084 O O . ASP D 1 428 ? 232.204 202.208 176.473 1.00 85.15 393 ASP D O 1
ATOM 11089 N N . ARG D 1 429 ? 232.842 202.430 174.324 1.00 86.43 394 ARG D N 1
ATOM 11090 C CA . ARG D 1 429 ? 233.490 201.124 174.311 1.00 86.43 394 ARG D CA 1
ATOM 11091 C C . ARG D 1 429 ? 234.644 201.073 175.302 1.00 86.43 394 ARG D C 1
ATOM 11092 O O . ARG D 1 429 ? 234.857 200.050 175.962 1.00 86.43 394 ARG D O 1
ATOM 11100 N N . LEU D 1 430 ? 235.401 202.164 175.419 1.00 86.44 395 LEU D N 1
ATOM 11101 C CA . LEU D 1 430 ? 236.491 202.193 176.387 1.00 86.44 395 LEU D CA 1
ATOM 11102 C C . LEU D 1 430 ? 235.991 202.392 177.815 1.00 86.44 395 LEU D C 1
ATOM 11103 O O . LEU D 1 430 ? 236.581 201.841 178.750 1.00 86.44 395 LEU D O 1
ATOM 11108 N N . SER D 1 431 ? 234.908 203.151 178.011 1.00 83.70 396 SER D N 1
ATOM 11109 C CA . SER D 1 431 ? 234.370 203.345 179.352 1.00 83.70 396 SER D CA 1
ATOM 11110 C C . SER D 1 431 ? 233.798 202.056 179.918 1.00 83.70 396 SER D C 1
ATOM 11111 O O . SER D 1 431 ? 233.898 201.822 181.129 1.00 83.70 396 SER D O 1
ATOM 11114 N N . ARG D 1 432 ? 233.207 201.218 179.057 1.00 82.97 397 ARG D N 1
ATOM 11115 C CA . ARG D 1 432 ? 232.671 199.931 179.493 1.00 82.97 397 ARG D CA 1
ATOM 11116 C C . ARG D 1 432 ? 233.724 199.099 180.211 1.00 82.97 397 ARG D C 1
ATOM 11117 O O . ARG D 1 432 ? 233.413 198.375 181.163 1.00 82.97 397 ARG D O 1
ATOM 11125 N N . ILE D 1 433 ? 234.975 199.188 179.766 1.00 83.47 398 ILE D N 1
ATOM 11126 C CA . ILE D 1 433 ? 236.076 198.496 180.428 1.00 83.47 398 ILE D CA 1
ATOM 11127 C C . ILE D 1 433 ? 236.630 199.322 181.580 1.00 83.47 398 ILE D C 1
ATOM 11128 O O . ILE D 1 433 ? 236.930 198.783 182.647 1.00 83.47 398 ILE D O 1
ATOM 11133 N N . ALA D 1 434 ? 236.775 200.634 181.383 1.00 82.71 399 ALA D N 1
ATOM 11134 C CA . ALA D 1 434 ? 237.487 201.457 182.354 1.00 82.71 399 ALA D CA 1
ATOM 11135 C C . ALA D 1 434 ? 236.739 201.545 183.679 1.00 82.71 399 ALA D C 1
ATOM 11136 O O . ALA D 1 434 ? 237.318 201.297 184.741 1.00 82.71 399 ALA D O 1
ATOM 11138 N N . PHE D 1 435 ? 235.450 201.891 183.640 1.00 81.75 400 PHE D N 1
ATOM 11139 C CA . PHE D 1 435 ? 234.741 202.204 184.881 1.00 81.75 400 PHE D CA 1
ATOM 11140 C C . PHE D 1 435 ? 234.654 201.025 185.844 1.00 81.75 400 PHE D C 1
ATOM 11141 O O . PHE D 1 435 ? 235.020 201.193 187.023 1.00 81.75 400 PHE D O 1
ATOM 11149 N N . PRO D 1 436 ? 234.195 199.833 185.443 1.00 82.40 401 PRO D N 1
ATOM 11150 C CA . PRO D 1 436 ? 234.154 198.721 186.407 1.00 82.40 401 PRO D CA 1
ATOM 11151 C C . PRO D 1 436 ? 235.521 198.327 186.930 1.00 82.40 401 PRO D C 1
ATOM 11152 O O . PRO D 1 436 ? 235.640 197.953 188.102 1.00 82.40 401 PRO D O 1
ATOM 11156 N N . LEU D 1 437 ? 236.560 198.412 186.100 1.00 83.00 402 LEU D N 1
ATOM 11157 C CA . LEU D 1 437 ? 237.896 198.027 186.541 1.00 83.00 402 LEU D CA 1
ATOM 11158 C C . LEU D 1 437 ? 238.394 198.951 187.646 1.00 83.00 402 LEU D C 1
ATOM 11159 O O . LEU D 1 437 ? 238.881 198.488 188.686 1.00 83.00 402 LEU D O 1
ATOM 11164 N N . LEU D 1 438 ? 238.276 200.264 187.442 1.00 81.58 403 LEU D N 1
ATOM 11165 C CA . LEU D 1 438 ? 238.706 201.202 188.472 1.00 81.58 403 LEU D CA 1
ATOM 11166 C C . LEU D 1 438 ? 237.841 201.095 189.719 1.00 81.58 403 LEU D C 1
ATOM 11167 O O . LEU D 1 438 ? 238.348 201.230 190.838 1.00 81.58 403 LEU D O 1
ATOM 11172 N N . PHE D 1 439 ? 236.536 200.857 189.558 1.00 78.43 404 PHE D N 1
ATOM 11173 C CA . PHE D 1 439 ? 235.694 200.703 190.741 1.00 78.43 404 PHE D CA 1
ATOM 11174 C C . PHE D 1 439 ? 236.095 199.469 191.543 1.00 78.43 404 PHE D C 1
ATOM 11175 O O . PHE D 1 439 ? 236.149 199.512 192.778 1.00 78.43 404 PHE D O 1
ATOM 11183 N N . GLY D 1 440 ? 236.399 198.364 190.860 1.00 79.37 405 GLY D N 1
ATOM 11184 C CA . GLY D 1 440 ? 236.864 197.179 191.561 1.00 79.37 405 GLY D CA 1
ATOM 11185 C C . GLY D 1 440 ? 238.200 197.394 192.247 1.00 79.37 405 GLY D C 1
ATOM 11186 O O . GLY D 1 440 ? 238.418 196.914 193.363 1.00 79.37 405 GLY D O 1
ATOM 11187 N N . ILE D 1 441 ? 239.111 198.115 191.590 1.00 78.61 406 ILE D N 1
ATOM 11188 C CA . ILE D 1 441 ? 240.404 198.411 192.204 1.00 78.61 406 ILE D CA 1
ATOM 11189 C C . ILE D 1 441 ? 240.212 199.251 193.461 1.00 78.61 406 ILE D C 1
ATOM 11190 O O . ILE D 1 441 ? 240.844 199.004 194.498 1.00 78.61 406 ILE D O 1
ATOM 11195 N N . PHE D 1 442 ? 239.340 200.260 193.387 1.00 77.36 407 PHE D N 1
ATOM 11196 C CA . PHE D 1 442 ? 239.069 201.086 194.556 1.00 77.36 407 PHE D CA 1
ATOM 11197 C C . PHE D 1 442 ? 238.460 200.263 195.680 1.00 77.36 407 PHE D C 1
ATOM 11198 O O . PHE D 1 442 ? 238.802 200.454 196.851 1.00 77.36 407 PHE D O 1
ATOM 11206 N N . ASN D 1 443 ? 237.537 199.358 195.348 1.00 79.22 408 ASN D N 1
ATOM 11207 C CA . ASN D 1 443 ? 236.937 198.517 196.379 1.00 79.22 408 ASN D CA 1
ATOM 11208 C C . ASN D 1 443 ? 237.985 197.638 197.046 1.00 79.22 408 ASN D C 1
ATOM 11209 O O . ASN D 1 443 ? 237.997 197.500 198.276 1.00 79.22 408 ASN D O 1
ATOM 11214 N N . LEU D 1 444 ? 238.878 197.044 196.250 1.00 80.04 409 LEU D N 1
ATOM 11215 C CA . LEU D 1 444 ? 239.960 196.240 196.810 1.00 80.04 409 LEU D CA 1
ATOM 11216 C C . LEU D 1 444 ? 240.807 197.061 197.772 1.00 80.04 409 LEU D C 1
ATOM 11217 O O . LEU D 1 444 ? 241.050 196.647 198.913 1.00 80.04 409 LEU D O 1
ATOM 11222 N N . VAL D 1 445 ? 241.251 198.240 197.330 1.00 78.48 410 VAL D N 1
ATOM 11223 C CA . VAL D 1 445 ? 242.137 199.060 198.153 1.00 78.48 410 VAL D CA 1
ATOM 11224 C C . VAL D 1 445 ? 241.432 199.476 199.439 1.00 78.48 410 VAL D C 1
ATOM 11225 O O . VAL D 1 445 ? 241.989 199.363 200.537 1.00 78.48 410 VAL D O 1
ATOM 11229 N N . TYR D 1 446 ? 240.187 199.944 199.320 1.00 77.99 411 TYR D N 1
ATOM 11230 C CA . TYR D 1 446 ? 239.442 200.419 200.481 1.00 77.99 411 TYR D CA 1
ATOM 11231 C C . TYR D 1 446 ? 239.236 199.306 201.498 1.00 77.99 411 TYR D C 1
ATOM 11232 O O . TYR D 1 446 ? 239.530 199.473 202.689 1.00 77.99 411 TYR D O 1
ATOM 11241 N N . TRP D 1 447 ? 238.719 198.159 201.050 1.00 79.45 412 TRP D N 1
ATOM 11242 C CA . TRP D 1 447 ? 238.404 197.096 201.993 1.00 79.45 412 TRP D CA 1
ATOM 11243 C C . TRP D 1 447 ? 239.667 196.513 202.608 1.00 79.45 412 TRP D C 1
ATOM 11244 O O . TRP D 1 447 ? 239.694 196.227 203.810 1.00 79.45 412 TRP D O 1
ATOM 11255 N N . ALA D 1 448 ? 240.732 196.345 201.817 1.00 81.02 413 ALA D N 1
ATOM 11256 C CA . ALA D 1 448 ? 241.985 195.855 202.379 1.00 81.02 413 ALA D CA 1
ATOM 11257 C C . ALA D 1 448 ? 242.523 196.818 203.428 1.00 81.02 413 ALA D C 1
ATOM 11258 O O . ALA D 1 448 ? 242.917 196.401 204.523 1.00 81.02 413 ALA D O 1
ATOM 11260 N N . THR D 1 449 ? 242.511 198.119 203.124 1.00 83.17 414 THR D N 1
ATOM 11261 C CA . THR D 1 449 ? 243.038 199.103 204.061 1.00 83.17 414 THR D CA 1
ATOM 11262 C C . THR D 1 449 ? 242.244 199.117 205.359 1.00 83.17 414 THR D C 1
ATOM 11263 O O . THR D 1 449 ? 242.827 199.168 206.448 1.00 83.17 414 THR D O 1
ATOM 11267 N N . TYR D 1 450 ? 240.915 199.062 205.268 1.00 81.71 415 TYR D N 1
ATOM 11268 C CA . TYR D 1 450 ? 240.079 199.247 206.447 1.00 81.71 415 TYR D CA 1
ATOM 11269 C C . TYR D 1 450 ? 239.730 197.950 207.169 1.00 81.71 415 TYR D C 1
ATOM 11270 O O . TYR D 1 450 ? 239.108 198.017 208.234 1.00 81.71 415 TYR D O 1
ATOM 11279 N N . LEU D 1 451 ? 240.106 196.784 206.632 1.00 83.86 416 LEU D N 1
ATOM 11280 C CA . LEU D 1 451 ? 239.917 195.512 207.322 1.00 83.86 416 LEU D CA 1
ATOM 11281 C C . LEU D 1 451 ? 241.215 194.858 207.764 1.00 83.86 416 LEU D C 1
ATOM 11282 O O . LEU D 1 451 ? 241.194 194.070 208.712 1.00 83.86 416 LEU D O 1
ATOM 11287 N N . ASN D 1 452 ? 242.341 195.153 207.108 1.00 90.74 417 ASN D N 1
ATOM 11288 C CA . ASN D 1 452 ? 243.606 194.562 207.533 1.00 90.74 417 ASN D CA 1
ATOM 11289 C C . ASN D 1 452 ? 243.994 195.040 208.927 1.00 90.74 417 ASN D C 1
ATOM 11290 O O . ASN D 1 452 ? 244.495 194.258 209.743 1.00 90.74 417 ASN D O 1
ATOM 11295 N N . ARG D 1 453 ? 243.770 196.317 209.217 1.00 91.44 418 ARG D N 1
ATOM 11296 C CA . ARG D 1 453 ? 244.090 196.875 210.525 1.00 91.44 418 ARG D CA 1
ATOM 11297 C C . ARG D 1 453 ? 243.233 196.239 211.616 1.00 91.44 418 ARG D C 1
ATOM 11298 O O . ARG D 1 453 ? 243.544 196.334 212.804 1.00 91.44 418 ARG D O 1
ATOM 11306 N N . GLY E 2 32 ? 182.914 192.846 268.159 1.00 86.96 7 GLY E N 1
ATOM 11307 C CA . GLY E 2 32 ? 184.149 193.385 267.621 1.00 86.96 7 GLY E CA 1
ATOM 11308 C C . GLY E 2 32 ? 184.345 194.850 267.959 1.00 86.96 7 GLY E C 1
ATOM 11309 O O . GLY E 2 32 ? 184.402 195.697 267.068 1.00 86.96 7 GLY E O 1
ATOM 11310 N N . ASN E 2 33 ? 184.445 195.147 269.252 1.00 88.46 8 ASN E N 1
ATOM 11311 C CA . ASN E 2 33 ? 184.655 196.520 269.688 1.00 88.46 8 ASN E CA 1
ATOM 11312 C C . ASN E 2 33 ? 185.999 197.033 269.185 1.00 88.46 8 ASN E C 1
ATOM 11313 O O . ASN E 2 33 ? 187.015 196.338 269.260 1.00 88.46 8 ASN E O 1
ATOM 11318 N N . MET E 2 34 ? 185.999 198.264 268.666 1.00 81.37 9 MET E N 1
ATOM 11319 C CA . MET E 2 34 ? 187.210 198.804 268.056 1.00 81.37 9 MET E CA 1
ATOM 11320 C C . MET E 2 34 ? 188.318 199.017 269.079 1.00 81.37 9 MET E C 1
ATOM 11321 O O . MET E 2 34 ? 189.500 198.955 268.725 1.00 81.37 9 MET E O 1
ATOM 11326 N N . SER E 2 35 ? 187.968 199.275 270.341 1.00 83.43 10 SER E N 1
ATOM 11327 C CA . SER E 2 35 ? 188.995 199.425 271.366 1.00 83.43 10 SER E CA 1
ATOM 11328 C C . SER E 2 35 ? 189.761 198.124 271.567 1.00 83.43 10 SER E C 1
ATOM 11329 O O . SER E 2 35 ? 190.987 198.132 271.731 1.00 83.43 10 SER E O 1
ATOM 11332 N N . PHE E 2 36 ? 189.054 196.992 271.555 1.00 82.04 11 PHE E N 1
ATOM 11333 C CA . PHE E 2 36 ? 189.721 195.703 271.693 1.00 82.04 11 PHE E CA 1
ATOM 11334 C C . PHE E 2 36 ? 190.640 195.429 270.509 1.00 82.04 11 PHE E C 1
ATOM 11335 O O . PHE E 2 36 ? 191.745 194.903 270.680 1.00 82.04 11 PHE E O 1
ATOM 11343 N N . VAL E 2 37 ? 190.201 195.784 269.299 1.00 77.21 12 VAL E N 1
ATOM 11344 C CA . VAL E 2 37 ? 191.040 195.591 268.119 1.00 77.21 12 VAL E CA 1
ATOM 11345 C C . VAL E 2 37 ? 192.280 196.471 268.201 1.00 77.21 12 VAL E C 1
ATOM 11346 O O . VAL E 2 37 ? 193.387 196.045 267.849 1.00 77.21 12 VAL E O 1
ATOM 11350 N N . LYS E 2 38 ? 192.112 197.717 268.650 1.00 76.90 13 LYS E N 1
ATOM 11351 C CA . LYS E 2 38 ? 193.256 198.605 268.815 1.00 76.90 13 LYS E CA 1
ATOM 11352 C C . LYS E 2 38 ? 194.238 198.046 269.835 1.00 76.90 13 LYS E C 1
ATOM 11353 O O . LYS E 2 38 ? 195.455 198.081 269.620 1.00 76.90 13 LYS E O 1
ATOM 11359 N N . GLU E 2 39 ? 193.725 197.526 270.951 1.00 80.24 14 GLU E N 1
ATOM 11360 C CA . GLU E 2 39 ? 194.595 196.929 271.958 1.00 80.24 14 GLU E CA 1
ATOM 11361 C C . GLU E 2 39 ? 195.340 195.728 271.395 1.00 80.24 14 GLU E C 1
ATOM 11362 O O . GLU E 2 39 ? 196.539 195.558 271.644 1.00 80.24 14 GLU E O 1
ATOM 11368 N N . THR E 2 40 ? 194.646 194.883 270.629 1.00 77.14 15 THR E N 1
ATOM 11369 C CA . THR E 2 40 ? 195.290 193.715 270.040 1.00 77.14 15 THR E CA 1
ATOM 11370 C C . THR E 2 40 ? 196.395 194.122 269.073 1.00 77.14 15 THR E C 1
ATOM 11371 O O . THR E 2 40 ? 197.495 193.557 269.103 1.00 77.14 15 THR E O 1
ATOM 11375 N N . VAL E 2 41 ? 196.127 195.106 268.214 1.00 74.51 16 VAL E N 1
ATOM 11376 C CA . VAL E 2 41 ? 197.133 195.538 267.249 1.00 74.51 16 VAL E CA 1
ATOM 11377 C C . VAL E 2 41 ? 198.328 196.156 267.966 1.00 74.51 16 VAL E C 1
ATOM 11378 O O . VAL E 2 41 ? 199.485 195.912 267.597 1.00 74.51 16 VAL E O 1
ATOM 11382 N N . ASP E 2 42 ? 198.072 196.965 268.998 1.00 77.76 17 ASP E N 1
ATOM 11383 C CA . ASP E 2 42 ? 199.164 197.563 269.756 1.00 77.76 17 ASP E CA 1
ATOM 11384 C C . ASP E 2 42 ? 200.009 196.495 270.437 1.00 77.76 17 ASP E C 1
ATOM 11385 O O . ASP E 2 42 ? 201.241 196.598 270.473 1.00 77.76 17 ASP E O 1
ATOM 11390 N N . LYS E 2 43 ? 199.366 195.465 270.989 1.00 78.36 18 LYS E N 1
ATOM 11391 C CA . LYS E 2 43 ? 200.115 194.367 271.589 1.00 78.36 18 LYS E CA 1
ATOM 11392 C C . LYS E 2 43 ? 200.955 193.643 270.547 1.00 78.36 18 LYS E C 1
ATOM 11393 O O . LYS E 2 43 ? 202.106 193.275 270.812 1.00 78.36 18 LYS E O 1
ATOM 11399 N N . LEU E 2 44 ? 200.394 193.422 269.355 1.00 73.04 19 LEU E N 1
ATOM 11400 C CA . LEU E 2 44 ? 201.141 192.733 268.307 1.00 73.04 19 LEU E CA 1
ATOM 11401 C C . LEU E 2 44 ? 202.368 193.529 267.886 1.00 73.04 19 LEU E C 1
ATOM 11402 O O . LEU E 2 44 ? 203.454 192.964 267.715 1.00 73.04 19 LEU E O 1
ATOM 11407 N N . LEU E 2 45 ? 202.220 194.840 267.721 1.00 74.38 20 LEU E N 1
ATOM 11408 C CA . LEU E 2 45 ? 203.309 195.679 267.239 1.00 74.38 20 LEU E CA 1
ATOM 11409 C C . LEU E 2 45 ? 204.243 196.158 268.345 1.00 74.38 20 LEU E C 1
ATOM 11410 O O . LEU E 2 45 ? 205.224 196.846 268.045 1.00 74.38 20 LEU E O 1
ATOM 11415 N N . LYS E 2 46 ? 203.975 195.816 269.604 1.00 80.57 21 LYS E N 1
ATOM 11416 C CA . LYS E 2 46 ? 204.857 196.195 270.702 1.00 80.57 21 LYS E CA 1
ATOM 11417 C C . LYS E 2 46 ? 206.000 195.191 270.794 1.00 80.57 21 LYS E C 1
ATOM 11418 O O . LYS E 2 46 ? 205.766 193.984 270.917 1.00 80.57 21 LYS E O 1
ATOM 11424 N N . GLY E 2 47 ? 207.233 195.688 270.743 1.00 78.54 22 GLY E N 1
ATOM 11425 C CA . GLY E 2 47 ? 208.384 194.810 270.798 1.00 78.54 22 GLY E CA 1
ATOM 11426 C C . GLY E 2 47 ? 208.641 194.031 269.530 1.00 78.54 22 GLY E C 1
ATOM 11427 O O . GLY E 2 47 ? 209.314 192.999 269.577 1.00 78.54 22 GLY E O 1
ATOM 11428 N N . TYR E 2 48 ? 208.123 194.494 268.395 1.00 70.30 23 TYR E N 1
ATOM 11429 C CA . TYR E 2 48 ? 208.301 193.818 267.117 1.00 70.30 23 TYR E CA 1
ATOM 11430 C C . TYR E 2 48 ? 209.572 194.335 266.454 1.00 70.30 23 TYR E C 1
ATOM 11431 O O . TYR E 2 48 ? 209.678 195.529 266.152 1.00 70.30 23 TYR E O 1
ATOM 11440 N N . ASP E 2 49 ? 210.531 193.439 266.228 1.00 71.99 24 ASP E N 1
ATOM 11441 C CA . ASP E 2 49 ? 211.806 193.795 265.609 1.00 71.99 24 ASP E CA 1
ATOM 11442 C C . ASP E 2 49 ? 211.677 193.606 264.104 1.00 71.99 24 ASP E C 1
ATOM 11443 O O . ASP E 2 49 ? 211.704 192.482 263.599 1.00 71.99 24 ASP E O 1
ATOM 11448 N N . ILE E 2 50 ? 211.534 194.719 263.380 1.00 70.61 25 ILE E N 1
ATOM 11449 C CA . ILE E 2 50 ? 211.401 194.661 261.931 1.00 70.61 25 ILE E CA 1
ATOM 11450 C C . ILE E 2 50 ? 212.681 194.182 261.258 1.00 70.61 25 ILE E C 1
ATOM 11451 O O . ILE E 2 50 ? 212.633 193.697 260.123 1.00 70.61 25 ILE E O 1
ATOM 11456 N N . ARG E 2 51 ? 213.829 194.302 261.928 1.00 71.49 26 ARG E N 1
ATOM 11457 C CA . ARG E 2 51 ? 215.097 193.929 261.315 1.00 71.49 26 ARG E CA 1
ATOM 11458 C C . ARG E 2 51 ? 215.261 192.423 261.155 1.00 71.49 26 ARG E C 1
ATOM 11459 O O . ARG E 2 51 ? 216.111 191.992 260.370 1.00 71.49 26 ARG E O 1
ATOM 11467 N N . LEU E 2 52 ? 214.476 191.618 261.869 1.00 71.55 27 LEU E N 1
ATOM 11468 C CA . LEU E 2 52 ? 214.621 190.169 261.878 1.00 71.55 27 LEU E CA 1
ATOM 11469 C C . LEU E 2 52 ? 213.471 189.517 261.124 1.00 71.55 27 LEU E C 1
ATOM 11470 O O . LEU E 2 52 ? 212.325 189.967 261.208 1.00 71.55 27 LEU E O 1
ATOM 11475 N N . ARG E 2 53 ? 213.788 188.456 260.387 1.00 66.05 28 ARG E N 1
ATOM 11476 C CA . ARG E 2 53 ? 212.786 187.697 259.666 1.00 66.05 28 ARG E CA 1
ATOM 11477 C C . ARG E 2 53 ? 211.988 186.853 260.661 1.00 66.05 28 ARG E C 1
ATOM 11478 O O . ARG E 2 53 ? 212.378 186.725 261.823 1.00 66.05 28 ARG E O 1
ATOM 11486 N N . PRO E 2 54 ? 210.848 186.287 260.240 1.00 67.14 29 PRO E N 1
ATOM 11487 C CA . PRO E 2 54 ? 209.968 185.602 261.207 1.00 67.14 29 PRO E CA 1
ATOM 11488 C C . PRO E 2 54 ? 210.620 184.465 261.976 1.00 67.14 29 PRO E C 1
ATOM 11489 O O . PRO E 2 54 ? 210.235 184.224 263.128 1.00 67.14 29 PRO E O 1
ATOM 11493 N N . ASP E 2 55 ? 211.583 183.762 261.388 1.00 69.36 30 ASP E N 1
ATOM 11494 C CA . ASP E 2 55 ? 212.258 182.629 262.021 1.00 69.36 30 ASP E CA 1
ATOM 11495 C C . ASP E 2 55 ? 213.764 182.842 262.003 1.00 69.36 30 ASP E C 1
ATOM 11496 O O . ASP E 2 55 ? 214.537 181.976 261.590 1.00 69.36 30 ASP E O 1
ATOM 11501 N N . PHE E 2 56 ? 214.192 184.027 262.437 1.00 71.71 31 PHE E N 1
ATOM 11502 C CA . PHE E 2 56 ? 215.612 184.355 262.467 1.00 71.71 31 PHE E CA 1
ATOM 11503 C C . PHE E 2 56 ? 216.369 183.358 263.334 1.00 71.71 31 PHE E C 1
ATOM 11504 O O . PHE E 2 56 ? 216.015 183.128 264.494 1.00 71.71 31 PHE E O 1
ATOM 11512 N N . GLY E 2 57 ? 217.411 182.761 262.762 1.00 72.65 32 GLY E N 1
ATOM 11513 C CA . GLY E 2 57 ? 218.132 181.692 263.416 1.00 72.65 32 GLY E CA 1
ATOM 11514 C C . GLY E 2 57 ? 217.456 180.340 263.357 1.00 72.65 32 GLY E C 1
ATOM 11515 O O . GLY E 2 57 ? 217.983 179.383 263.937 1.00 72.65 32 GLY E O 1
ATOM 11516 N N . GLY E 2 58 ? 216.316 180.229 262.673 1.00 69.87 33 GLY E N 1
ATOM 11517 C CA . GLY E 2 58 ? 215.552 179.005 262.606 1.00 69.87 33 GLY E CA 1
ATOM 11518 C C . GLY E 2 58 ? 215.471 178.471 261.189 1.00 69.87 33 GLY E C 1
ATOM 11519 O O . GLY E 2 58 ? 216.298 178.808 260.337 1.00 69.87 33 GLY E O 1
ATOM 11520 N N . PRO E 2 59 ? 214.481 177.626 260.902 1.00 67.72 34 PRO E N 1
ATOM 11521 C CA . PRO E 2 59 ? 214.327 177.111 259.536 1.00 67.72 34 PRO E CA 1
ATOM 11522 C C . PRO E 2 59 ? 213.940 178.220 258.574 1.00 67.72 34 PRO E C 1
ATOM 11523 O O . PRO E 2 59 ? 213.537 179.309 259.007 1.00 67.72 34 PRO E O 1
ATOM 11527 N N . PRO E 2 60 ? 214.051 177.993 257.264 1.00 65.46 35 PRO E N 1
ATOM 11528 C CA . PRO E 2 60 ? 213.637 179.028 256.311 1.00 65.46 35 PRO E CA 1
ATOM 11529 C C . PRO E 2 60 ? 212.141 179.286 256.375 1.00 65.46 35 PRO E C 1
ATOM 11530 O O . PRO E 2 60 ? 211.343 178.394 256.668 1.00 65.46 35 PRO E O 1
ATOM 11534 N N . VAL E 2 61 ? 211.768 180.529 256.088 1.00 62.89 36 VAL E N 1
ATOM 11535 C CA . VAL E 2 61 ? 210.366 180.925 256.008 1.00 62.89 36 VAL E CA 1
ATOM 11536 C C . VAL E 2 61 ? 209.891 180.737 254.574 1.00 62.89 36 VAL E C 1
ATOM 11537 O O . VAL E 2 61 ? 210.523 181.223 253.629 1.00 62.89 36 VAL E O 1
ATOM 11541 N N . CYS E 2 62 ? 208.788 180.014 254.408 1.00 62.89 37 CYS E N 1
ATOM 11542 C CA . CYS E 2 62 ? 208.235 179.728 253.092 1.00 62.89 37 CYS E CA 1
ATOM 11543 C C . CYS E 2 62 ? 207.315 180.863 252.664 1.00 62.89 37 CYS E C 1
ATOM 11544 O O . CYS E 2 62 ? 206.419 181.257 253.415 1.00 62.89 37 CYS E O 1
ATOM 11547 N N . VAL E 2 63 ? 207.541 181.379 251.459 1.00 58.05 38 VAL E N 1
ATOM 11548 C CA . VAL E 2 63 ? 206.767 182.481 250.900 1.00 58.05 38 VAL E CA 1
ATOM 11549 C C . VAL E 2 63 ? 206.088 181.982 249.634 1.00 58.05 38 VAL E C 1
ATOM 11550 O O . VAL E 2 63 ? 206.763 181.650 248.652 1.00 58.05 38 VAL E O 1
ATOM 11554 N N . GLY E 2 64 ? 204.760 181.931 249.655 1.00 57.66 39 GLY E N 1
ATOM 11555 C CA . GLY E 2 64 ? 203.995 181.615 248.465 1.00 57.66 39 GLY E CA 1
ATOM 11556 C C . GLY E 2 64 ? 203.681 182.872 247.679 1.00 57.66 39 GLY E C 1
ATOM 11557 O O . GLY E 2 64 ? 203.528 183.944 248.243 1.00 57.66 39 GLY E O 1
ATOM 11558 N N . MET E 2 65 ? 203.594 182.730 246.359 1.00 57.50 40 MET E N 1
ATOM 11559 C CA . MET E 2 65 ? 203.392 183.861 245.466 1.00 57.50 40 MET E CA 1
ATOM 11560 C C . MET E 2 65 ? 202.308 183.544 244.453 1.00 57.50 40 MET E C 1
ATOM 11561 O O . MET E 2 65 ? 202.145 182.397 244.031 1.00 57.50 40 MET E O 1
ATOM 11566 N N . ASN E 2 66 ? 201.563 184.576 244.066 1.00 58.49 41 ASN E N 1
ATOM 11567 C CA . ASN E 2 66 ? 200.682 184.455 242.916 1.00 58.49 41 ASN E CA 1
ATOM 11568 C C . ASN E 2 66 ? 200.455 185.830 242.301 1.00 58.49 41 ASN E C 1
ATOM 11569 O O . ASN E 2 66 ? 200.682 186.868 242.932 1.00 58.49 41 ASN E O 1
ATOM 11574 N N . ILE E 2 67 ? 200.055 185.814 241.031 1.00 58.17 42 ILE E N 1
ATOM 11575 C CA . ILE E 2 67 ? 200.013 187.000 240.185 1.00 58.17 42 ILE E CA 1
ATOM 11576 C C . ILE E 2 67 ? 198.689 187.023 239.436 1.00 58.17 42 ILE E C 1
ATOM 11577 O O . ILE E 2 67 ? 198.177 185.975 239.031 1.00 58.17 42 ILE E O 1
ATOM 11582 N N . ASP E 2 68 ? 198.135 188.221 239.262 1.00 61.26 43 ASP E N 1
ATOM 11583 C CA . ASP E 2 68 ? 197.028 188.471 238.342 1.00 61.26 43 ASP E CA 1
ATOM 11584 C C . ASP E 2 68 ? 197.510 189.473 237.303 1.00 61.26 43 ASP E C 1
ATOM 11585 O O . ASP E 2 68 ? 197.778 190.631 237.635 1.00 61.26 43 ASP E O 1
ATOM 11590 N N . ILE E 2 69 ? 197.618 189.035 236.053 1.00 61.06 44 ILE E N 1
ATOM 11591 C CA . ILE E 2 69 ? 198.107 189.892 234.976 1.00 61.06 44 ILE E CA 1
ATOM 11592 C C . ILE E 2 69 ? 196.960 190.773 234.501 1.00 61.06 44 ILE E C 1
ATOM 11593 O O . ILE E 2 69 ? 195.933 190.269 234.034 1.00 61.06 44 ILE E O 1
ATOM 11598 N N . ALA E 2 70 ? 197.130 192.091 234.613 1.00 59.81 45 ALA E N 1
ATOM 11599 C CA . ALA E 2 70 ? 196.116 193.029 234.153 1.00 59.81 45 ALA E CA 1
ATOM 11600 C C . ALA E 2 70 ? 196.282 193.380 232.680 1.00 59.81 45 ALA E C 1
ATOM 11601 O O . ALA E 2 70 ? 195.284 193.501 231.963 1.00 59.81 45 ALA E O 1
ATOM 11603 N N . SER E 2 71 ? 197.516 193.546 232.208 1.00 62.49 46 SER E N 1
ATOM 11604 C CA . SER E 2 71 ? 197.738 193.897 230.811 1.00 62.49 46 SER E CA 1
ATOM 11605 C C . SER E 2 71 ? 199.214 193.761 230.472 1.00 62.49 46 SER E C 1
ATOM 11606 O O . SER E 2 71 ? 200.079 193.893 231.341 1.00 62.49 46 SER E O 1
ATOM 11609 N N . ILE E 2 72 ? 199.481 193.490 229.195 1.00 65.61 47 ILE E N 1
ATOM 11610 C CA . ILE E 2 72 ? 200.808 193.610 228.597 1.00 65.61 47 ILE E CA 1
ATOM 11611 C C . ILE E 2 72 ? 200.694 194.675 227.517 1.00 65.61 47 ILE E C 1
ATOM 11612 O O . ILE E 2 72 ? 199.878 194.543 226.597 1.00 65.61 47 ILE E O 1
ATOM 11617 N N . ASP E 2 73 ? 201.506 195.726 227.623 1.00 71.77 48 ASP E N 1
ATOM 11618 C CA . ASP E 2 73 ? 201.230 196.978 226.925 1.00 71.77 48 ASP E CA 1
ATOM 11619 C C . ASP E 2 73 ? 202.032 197.148 225.638 1.00 71.77 48 ASP E C 1
ATOM 11620 O O . ASP E 2 73 ? 201.443 197.284 224.562 1.00 71.77 48 ASP E O 1
ATOM 11625 N N . MET E 2 74 ? 203.366 197.141 225.723 1.00 71.35 49 MET E N 1
ATOM 11626 C CA . MET E 2 74 ? 204.221 197.602 224.621 1.00 71.35 49 MET E CA 1
ATOM 11627 C C . MET E 2 74 ? 205.406 196.652 224.462 1.00 71.35 49 MET E C 1
ATOM 11628 O O . MET E 2 74 ? 206.449 196.839 225.091 1.00 71.35 49 MET E O 1
ATOM 11633 N N . VAL E 2 75 ? 205.246 195.653 223.597 1.00 68.81 50 VAL E N 1
ATOM 11634 C CA . VAL E 2 75 ? 206.343 194.761 223.227 1.00 68.81 50 VAL E CA 1
ATOM 11635 C C . VAL E 2 75 ? 207.162 195.492 222.167 1.00 68.81 50 VAL E C 1
ATOM 11636 O O . VAL E 2 75 ? 206.753 195.588 221.010 1.00 68.81 50 VAL E O 1
ATOM 11640 N N . SER E 2 76 ? 208.326 196.005 222.559 1.00 71.21 51 SER E N 1
ATOM 11641 C CA . SER E 2 76 ? 209.145 196.867 221.716 1.00 71.21 51 SER E CA 1
ATOM 11642 C C . SER E 2 76 ? 210.344 196.087 221.197 1.00 71.21 51 SER E C 1
ATOM 11643 O O . SER E 2 76 ? 211.126 195.548 221.986 1.00 71.21 51 SER E O 1
ATOM 11646 N N . GLU E 2 77 ? 210.485 196.030 219.872 1.00 75.53 52 GLU E N 1
ATOM 11647 C CA . GLU E 2 77 ? 211.686 195.465 219.270 1.00 75.53 52 GLU E CA 1
ATOM 11648 C C . GLU E 2 77 ? 212.859 196.432 219.341 1.00 75.53 52 GLU E C 1
ATOM 11649 O O . GLU E 2 77 ? 214.009 195.995 219.455 1.00 75.53 52 GLU E O 1
ATOM 11655 N N . VAL E 2 78 ? 212.591 197.737 219.267 1.00 74.75 53 VAL E N 1
ATOM 11656 C CA . VAL E 2 78 ? 213.667 198.725 219.293 1.00 74.75 53 VAL E CA 1
ATOM 11657 C C . VAL E 2 78 ? 214.386 198.691 220.635 1.00 74.75 53 VAL E C 1
ATOM 11658 O O . VAL E 2 78 ? 215.618 198.603 220.696 1.00 74.75 53 VAL E O 1
ATOM 11662 N N . ASN E 2 79 ? 213.629 198.755 221.728 1.00 71.69 54 ASN E N 1
ATOM 11663 C CA . ASN E 2 79 ? 214.200 198.763 223.067 1.00 71.69 54 ASN E CA 1
ATOM 11664 C C . ASN E 2 79 ? 214.396 197.370 223.647 1.00 71.69 54 ASN E C 1
ATOM 11665 O O . ASN E 2 79 ? 215.064 197.240 224.677 1.00 71.69 54 ASN E O 1
ATOM 11670 N N . MET E 2 80 ? 213.843 196.333 223.014 1.00 72.62 55 MET E N 1
ATOM 11671 C CA . MET E 2 80 ? 213.979 194.952 223.480 1.00 72.62 55 MET E CA 1
ATOM 11672 C C . MET E 2 80 ? 213.457 194.799 224.908 1.00 72.62 55 MET E C 1
ATOM 11673 O O . MET E 2 80 ? 214.159 194.328 225.804 1.00 72.62 55 MET E O 1
ATOM 11678 N N . ASP E 2 81 ? 212.209 195.206 225.116 1.00 67.79 56 ASP E N 1
ATOM 11679 C CA . ASP E 2 81 ? 211.580 195.094 226.425 1.00 67.79 56 ASP E CA 1
ATOM 11680 C C . ASP E 2 81 ? 210.071 195.075 226.243 1.00 67.79 56 ASP E C 1
ATOM 11681 O O . ASP E 2 81 ? 209.550 195.368 225.166 1.00 67.79 56 ASP E O 1
ATOM 11686 N N . TYR E 2 82 ? 209.377 194.712 227.319 1.00 63.65 57 TYR E N 1
ATOM 11687 C CA . TYR E 2 82 ? 207.922 194.701 227.347 1.00 63.65 57 TYR E CA 1
ATOM 11688 C C . TYR E 2 82 ? 207.445 195.203 228.701 1.00 63.65 57 TYR E C 1
ATOM 11689 O O . TYR E 2 82 ? 208.108 195.004 229.720 1.00 63.65 57 TYR E O 1
ATOM 11698 N N . THR E 2 83 ? 206.281 195.847 228.701 1.00 64.36 58 THR E N 1
ATOM 11699 C CA . THR E 2 83 ? 205.673 196.382 229.912 1.00 64.36 58 THR E CA 1
ATOM 11700 C C . THR E 2 83 ? 204.571 195.448 230.393 1.00 64.36 58 THR E C 1
ATOM 11701 O O . THR E 2 83 ? 203.865 194.837 229.588 1.00 64.36 58 THR E O 1
ATOM 11705 N N . LEU E 2 84 ? 204.429 195.348 231.713 1.00 61.08 59 LEU E N 1
ATOM 11706 C CA . LEU E 2 84 ? 203.526 194.391 232.339 1.00 61.08 59 LEU E CA 1
ATOM 11707 C C . LEU E 2 84 ? 202.935 195.023 233.587 1.00 61.08 59 LEU E C 1
ATOM 11708 O O . LEU E 2 84 ? 203.679 195.464 234.465 1.00 61.08 59 LEU E O 1
ATOM 11713 N N . THR E 2 85 ? 201.608 195.056 233.668 1.00 58.56 60 THR E N 1
ATOM 11714 C CA . THR E 2 85 ? 200.887 195.500 234.854 1.00 58.56 60 THR E CA 1
ATOM 11715 C C . THR E 2 85 ? 200.284 194.282 235.537 1.00 58.56 60 THR E C 1
ATOM 11716 O O . THR E 2 85 ? 199.693 193.425 234.872 1.00 58.56 60 THR E O 1
ATOM 11720 N N . MET E 2 86 ? 200.432 194.202 236.857 1.00 57.53 61 MET E N 1
ATOM 11721 C CA . MET E 2 86 ? 200.003 193.011 237.572 1.00 57.53 61 MET E CA 1
ATOM 11722 C C . MET E 2 86 ? 199.651 193.343 239.012 1.00 57.53 61 MET E C 1
ATOM 11723 O O . MET E 2 86 ? 200.078 194.359 239.567 1.00 57.53 61 MET E O 1
ATOM 11728 N N . TYR E 2 87 ? 198.847 192.460 239.601 1.00 55.74 62 TYR E N 1
ATOM 11729 C CA . TYR E 2 87 ? 198.641 192.392 241.042 1.00 55.74 62 TYR E CA 1
ATOM 11730 C C . TYR E 2 87 ? 199.500 191.244 241.555 1.00 55.74 62 TYR E C 1
ATOM 11731 O O . TYR E 2 87 ? 199.264 190.084 241.209 1.00 55.74 62 TYR E O 1
ATOM 11740 N N . PHE E 2 88 ? 200.490 191.577 242.374 1.00 55.19 63 PHE E N 1
ATOM 11741 C CA . PHE E 2 88 ? 201.480 190.643 242.893 1.00 55.19 63 PHE E CA 1
ATOM 11742 C C . PHE E 2 88 ? 201.190 190.426 244.371 1.00 55.19 63 PHE E C 1
ATOM 11743 O O . PHE E 2 88 ? 201.230 191.383 245.152 1.00 55.19 63 PHE E O 1
ATOM 11751 N N . GLN E 2 89 ? 200.889 189.182 244.753 1.00 56.65 64 GLN E N 1
ATOM 11752 C CA . GLN E 2 89 ? 200.507 188.851 246.120 1.00 56.65 64 GLN E CA 1
ATOM 11753 C C . GLN E 2 89 ? 201.443 187.796 246.690 1.00 56.65 64 GLN E C 1
ATOM 11754 O O . GLN E 2 89 ? 201.776 186.811 246.018 1.00 56.65 64 GLN E O 1
ATOM 11760 N N . GLN E 2 90 ? 201.845 188.016 247.942 1.00 56.28 65 GLN E N 1
ATOM 11761 C CA . GLN E 2 90 ? 202.752 187.153 248.680 1.00 56.28 65 GLN E CA 1
ATOM 11762 C C . GLN E 2 90 ? 202.087 186.707 249.976 1.00 56.28 65 GLN E C 1
ATOM 11763 O O . GLN E 2 90 ? 201.329 187.457 250.597 1.00 56.28 65 GLN E O 1
ATOM 11769 N N . TYR E 2 91 ? 202.391 185.473 250.370 1.00 59.21 66 TYR E N 1
ATOM 11770 C CA A TYR E 2 91 ? 201.759 184.812 251.505 0.50 59.21 66 TYR E CA 1
ATOM 11771 C CA B TYR E 2 91 ? 201.755 184.792 251.490 0.50 59.21 66 TYR E CA 1
ATOM 11772 C C . TYR E 2 91 ? 202.837 184.205 252.385 1.00 59.21 66 TYR E C 1
ATOM 11773 O O . TYR E 2 91 ? 203.703 183.474 251.896 1.00 59.21 66 TYR E O 1
ATOM 11790 N N . TRP E 2 92 ? 202.788 184.502 253.683 1.00 58.69 67 TRP E N 1
ATOM 11791 C CA . TRP E 2 92 ? 203.765 183.882 254.576 1.00 58.69 67 TRP E CA 1
ATOM 11792 C C . TRP E 2 92 ? 203.266 183.918 256.011 1.00 58.69 67 TRP E C 1
ATOM 11793 O O . TRP E 2 92 ? 202.461 184.768 256.384 1.00 58.69 67 TRP E O 1
ATOM 11804 N N . ARG E 2 93 ? 203.788 183.001 256.820 1.00 67.39 68 ARG E N 1
ATOM 11805 C CA . ARG E 2 93 ? 203.400 182.871 258.219 1.00 67.39 68 ARG E CA 1
ATOM 11806 C C . ARG E 2 93 ? 204.417 183.563 259.115 1.00 67.39 68 ARG E C 1
ATOM 11807 O O . ARG E 2 93 ? 205.624 183.340 258.980 1.00 67.39 68 ARG E O 1
ATOM 11815 N N . ASP E 2 94 ? 203.923 184.400 260.028 1.00 67.18 69 ASP E N 1
ATOM 11816 C CA . ASP E 2 94 ? 204.743 185.073 261.032 1.00 67.18 69 ASP E CA 1
ATOM 11817 C C . ASP E 2 94 ? 204.087 184.856 262.388 1.00 67.18 69 ASP E C 1
ATOM 11818 O O . ASP E 2 94 ? 203.024 185.419 262.663 1.00 67.18 69 ASP E O 1
ATOM 11823 N N . LYS E 2 95 ? 204.720 184.043 263.235 1.00 70.33 70 LYS E N 1
ATOM 11824 C CA . LYS E 2 95 ? 204.128 183.706 264.524 1.00 70.33 70 LYS E CA 1
ATOM 11825 C C . LYS E 2 95 ? 204.074 184.894 265.474 1.00 70.33 70 LYS E C 1
ATOM 11826 O O . LYS E 2 95 ? 203.273 184.880 266.413 1.00 70.33 70 LYS E O 1
ATOM 11832 N N . ARG E 2 96 ? 204.904 185.918 265.258 1.00 68.58 71 ARG E N 1
ATOM 11833 C CA . ARG E 2 96 ? 204.853 187.097 266.115 1.00 68.58 71 ARG E CA 1
ATOM 11834 C C . ARG E 2 96 ? 203.530 187.838 265.981 1.00 68.58 71 ARG E C 1
ATOM 11835 O O . ARG E 2 96 ? 203.101 188.507 266.927 1.00 68.58 71 ARG E O 1
ATOM 11843 N N . LEU E 2 97 ? 202.874 187.734 264.827 1.00 68.03 72 LEU E N 1
ATOM 11844 C CA . LEU E 2 97 ? 201.641 188.458 264.550 1.00 68.03 72 LEU E CA 1
ATOM 11845 C C . LEU E 2 97 ? 200.383 187.646 264.832 1.00 68.03 72 LEU E C 1
ATOM 11846 O O . LEU E 2 97 ? 199.284 188.121 264.533 1.00 68.03 72 LEU E O 1
ATOM 11851 N N . ALA E 2 98 ? 200.507 186.444 265.387 1.00 69.52 73 ALA E N 1
ATOM 11852 C CA . ALA E 2 98 ? 199.328 185.664 265.736 1.00 69.52 73 ALA E CA 1
ATOM 11853 C C . ALA E 2 98 ? 198.560 186.341 266.862 1.00 69.52 73 ALA E C 1
ATOM 11854 O O . ALA E 2 98 ? 199.152 186.884 267.799 1.00 69.52 73 ALA E O 1
ATOM 11856 N N . TYR E 2 99 ? 197.231 186.311 266.766 1.00 72.67 74 TYR E N 1
ATOM 11857 C CA . TYR E 2 99 ? 196.366 186.925 267.762 1.00 72.67 74 TYR E CA 1
ATOM 11858 C C . TYR E 2 99 ? 195.130 186.066 267.970 1.00 72.67 74 TYR E C 1
ATOM 11859 O O . TYR E 2 99 ? 194.542 185.564 267.008 1.00 72.67 74 TYR E O 1
ATOM 11868 N N . SER E 2 100 ? 194.746 185.901 269.233 1.00 80.07 75 SER E N 1
ATOM 11869 C CA . SER E 2 100 ? 193.500 185.252 269.600 1.00 80.07 75 SER E CA 1
ATOM 11870 C C . SER E 2 100 ? 192.424 186.317 269.800 1.00 80.07 75 SER E C 1
ATOM 11871 O O . SER E 2 100 ? 192.663 187.514 269.626 1.00 80.07 75 SER E O 1
ATOM 11874 N N . GLY E 2 101 ? 191.222 185.881 270.170 1.00 82.25 76 GLY E N 1
ATOM 11875 C CA . GLY E 2 101 ? 190.139 186.815 270.404 1.00 82.25 76 GLY E CA 1
ATOM 11876 C C . GLY E 2 101 ? 189.270 187.043 269.186 1.00 82.25 76 GLY E C 1
ATOM 11877 O O . GLY E 2 101 ? 188.319 186.293 268.944 1.00 82.25 76 GLY E O 1
ATOM 11878 N N . ILE E 2 102 ? 189.583 188.084 268.420 1.00 80.54 77 ILE E N 1
ATOM 11879 C CA . ILE E 2 102 ? 188.713 188.571 267.352 1.00 80.54 77 ILE E CA 1
ATOM 11880 C C . ILE E 2 102 ? 188.653 187.487 266.276 1.00 80.54 77 ILE E C 1
ATOM 11881 O O . ILE E 2 102 ? 189.703 187.131 265.723 1.00 80.54 77 ILE E O 1
ATOM 11886 N N . PRO E 2 103 ? 187.467 186.924 265.933 1.00 81.68 78 PRO E N 1
ATOM 11887 C CA . PRO E 2 103 ? 187.413 185.872 264.900 1.00 81.68 78 PRO E CA 1
ATOM 11888 C C . PRO E 2 103 ? 187.172 186.423 263.493 1.00 81.68 78 PRO E C 1
ATOM 11889 O O . PRO E 2 103 ? 186.147 186.154 262.858 1.00 81.68 78 PRO E O 1
ATOM 11893 N N . LEU E 2 104 ? 188.121 187.211 262.993 1.00 78.64 79 LEU E N 1
ATOM 11894 C CA . LEU E 2 104 ? 188.035 187.678 261.615 1.00 78.64 79 LEU E CA 1
ATOM 11895 C C . LEU E 2 104 ? 189.418 188.095 261.143 1.00 78.64 79 LEU E C 1
ATOM 11896 O O . LEU E 2 104 ? 190.318 188.356 261.944 1.00 78.64 79 LEU E O 1
ATOM 11901 N N . ASN E 2 105 ? 189.571 188.153 259.822 1.00 75.49 80 ASN E N 1
ATOM 11902 C CA . ASN E 2 105 ? 190.831 188.554 259.215 1.00 75.49 80 ASN E CA 1
ATOM 11903 C C . ASN E 2 105 ? 190.918 190.073 259.183 1.00 75.49 80 ASN E C 1
ATOM 11904 O O . ASN E 2 105 ? 190.013 190.743 258.678 1.00 75.49 80 ASN E O 1
ATOM 11909 N N . LEU E 2 106 ? 192.006 190.615 259.720 1.00 69.90 81 LEU E N 1
ATOM 11910 C CA . LEU E 2 106 ? 192.160 192.058 259.870 1.00 69.90 81 LEU E CA 1
ATOM 11911 C C . LEU E 2 106 ? 192.805 192.627 258.614 1.00 69.90 81 LEU E C 1
ATOM 11912 O O . LEU E 2 106 ? 193.995 192.412 258.367 1.00 69.90 81 LEU E O 1
ATOM 11917 N N . THR E 2 107 ? 192.021 193.346 257.817 1.00 64.86 82 THR E N 1
ATOM 11918 C CA . THR E 2 107 ? 192.543 194.108 256.690 1.00 64.86 82 THR E CA 1
ATOM 11919 C C . THR E 2 107 ? 192.949 195.477 257.214 1.00 64.86 82 THR E C 1
ATOM 11920 O O . THR E 2 107 ? 192.091 196.273 257.606 1.00 64.86 82 THR E O 1
ATOM 11924 N N . LEU E 2 108 ? 194.250 195.751 257.228 1.00 67.56 83 LEU E N 1
ATOM 11925 C CA . LEU E 2 108 ? 194.773 196.957 257.853 1.00 67.56 83 LEU E CA 1
ATOM 11926 C C . LEU E 2 108 ? 195.143 197.998 256.806 1.00 67.56 83 LEU E C 1
ATOM 11927 O O . LEU E 2 108 ? 195.315 197.696 255.623 1.00 67.56 83 LEU E O 1
ATOM 11932 N N . ASP E 2 109 ? 195.249 199.244 257.262 1.00 70.67 84 ASP E N 1
ATOM 11933 C CA . ASP E 2 109 ? 195.687 200.325 256.392 1.00 70.67 84 ASP E CA 1
ATOM 11934 C C . ASP E 2 109 ? 197.097 200.043 255.891 1.00 70.67 84 ASP E C 1
ATOM 11935 O O . ASP E 2 109 ? 197.934 199.509 256.620 1.00 70.67 84 ASP E O 1
ATOM 11940 N N . ASN E 2 110 ? 197.356 200.407 254.632 1.00 66.12 85 ASN E N 1
ATOM 11941 C CA . ASN E 2 110 ? 198.578 199.964 253.965 1.00 66.12 85 ASN E CA 1
ATOM 11942 C C . ASN E 2 110 ? 199.836 200.500 254.638 1.00 66.12 85 ASN E C 1
ATOM 11943 O O . ASN E 2 110 ? 200.901 199.880 254.534 1.00 66.12 85 ASN E O 1
ATOM 11948 N N . ARG E 2 111 ? 199.740 201.629 255.345 1.00 68.98 86 ARG E N 1
ATOM 11949 C CA . ARG E 2 111 ? 200.920 202.202 255.984 1.00 68.98 86 ARG E CA 1
ATOM 11950 C C . ARG E 2 111 ? 201.513 201.281 257.043 1.00 68.98 86 ARG E C 1
ATOM 11951 O O . ARG E 2 111 ? 202.709 201.384 257.336 1.00 68.98 86 ARG E O 1
ATOM 11959 N N . VAL E 2 112 ? 200.718 200.362 257.599 1.00 68.21 87 VAL E N 1
ATOM 11960 C CA . VAL E 2 112 ? 201.241 199.402 258.562 1.00 68.21 87 VAL E CA 1
ATOM 11961 C C . VAL E 2 112 ? 202.297 198.501 257.937 1.00 68.21 87 VAL E C 1
ATOM 11962 O O . VAL E 2 112 ? 203.103 197.906 258.657 1.00 68.21 87 VAL E O 1
ATOM 11966 N N . ALA E 2 113 ? 202.310 198.378 256.605 1.00 66.17 88 ALA E N 1
ATOM 11967 C CA . ALA E 2 113 ? 203.372 197.638 255.936 1.00 66.17 88 ALA E CA 1
ATOM 11968 C C . ALA E 2 113 ? 204.747 198.227 256.215 1.00 66.17 88 ALA E C 1
ATOM 11969 O O . ALA E 2 113 ? 205.741 197.498 256.148 1.00 66.17 88 ALA E O 1
ATOM 11971 N N . ASP E 2 114 ? 204.829 199.520 256.526 1.00 75.31 89 ASP E N 1
ATOM 11972 C CA . ASP E 2 114 ? 206.098 200.130 256.896 1.00 75.31 89 ASP E CA 1
ATOM 11973 C C . ASP E 2 114 ? 206.587 199.703 258.274 1.00 75.31 89 ASP E C 1
ATOM 11974 O O . ASP E 2 114 ? 207.743 199.981 258.608 1.00 75.31 89 ASP E O 1
ATOM 11979 N N . GLN E 2 115 ? 205.747 199.035 259.072 1.00 72.35 90 GLN E N 1
ATOM 11980 C CA . GLN E 2 115 ? 206.090 198.631 260.428 1.00 72.35 90 GLN E CA 1
ATOM 11981 C C . GLN E 2 115 ? 206.261 197.128 260.591 1.00 72.35 90 GLN E C 1
ATOM 11982 O O . GLN E 2 115 ? 206.585 196.680 261.697 1.00 72.35 90 GLN E O 1
ATOM 11988 N N . LEU E 2 116 ? 206.059 196.340 259.536 1.00 68.35 91 LEU E N 1
ATOM 11989 C CA . LEU E 2 116 ? 206.181 194.892 259.580 1.00 68.35 91 LEU E CA 1
ATOM 11990 C C . LEU E 2 116 ? 207.308 194.440 258.665 1.00 68.35 91 LEU E C 1
ATOM 11991 O O . LEU E 2 116 ? 207.766 195.181 257.792 1.00 68.35 91 LEU E O 1
ATOM 11996 N N . TRP E 2 117 ? 207.754 193.208 258.881 1.00 62.12 92 TRP E N 1
ATOM 11997 C CA . TRP E 2 117 ? 208.716 192.583 257.989 1.00 62.12 92 TRP E CA 1
ATOM 11998 C C . TRP E 2 117 ? 208.003 192.044 256.759 1.00 62.12 92 TRP E C 1
ATOM 11999 O O . TRP E 2 117 ? 206.942 191.422 256.864 1.00 62.12 92 TRP E O 1
ATOM 12010 N N . VAL E 2 118 ? 208.587 192.297 255.592 1.00 59.41 93 VAL E N 1
ATOM 12011 C CA . VAL E 2 118 ? 208.110 191.730 254.331 1.00 59.41 93 VAL E CA 1
ATOM 12012 C C . VAL E 2 118 ? 209.306 191.200 253.554 1.00 59.41 93 VAL E C 1
ATOM 12013 O O . VAL E 2 118 ? 210.444 191.635 253.776 1.00 59.41 93 VAL E O 1
ATOM 12017 N N . PRO E 2 119 ? 209.085 190.250 252.642 1.00 57.80 94 PRO E N 1
ATOM 12018 C CA . PRO E 2 119 ? 210.213 189.729 251.861 1.00 57.80 94 PRO E CA 1
ATOM 12019 C C . PRO E 2 119 ? 210.822 190.798 250.970 1.00 57.80 94 PRO E C 1
ATOM 12020 O O . PRO E 2 119 ? 210.141 191.710 250.496 1.00 57.80 94 PRO E O 1
ATOM 12024 N N . ASP E 2 120 ? 212.125 190.670 250.741 1.00 60.57 95 ASP E N 1
ATOM 12025 C CA . ASP E 2 120 ? 212.860 191.585 249.865 1.00 60.57 95 ASP E CA 1
ATOM 12026 C C . ASP E 2 120 ? 212.869 191.079 248.425 1.00 60.57 95 ASP E C 1
ATOM 12027 O O . ASP E 2 120 ? 213.906 190.986 247.773 1.00 60.57 95 ASP E O 1
ATOM 12032 N N . THR E 2 121 ? 211.683 190.761 247.919 1.00 56.56 96 THR E N 1
ATOM 12033 C CA . THR E 2 121 ? 211.547 190.244 246.568 1.00 56.56 96 THR E CA 1
ATOM 12034 C C . THR E 2 121 ? 211.897 191.317 245.545 1.00 56.56 96 THR E C 1
ATOM 12035 O O . THR E 2 121 ? 211.674 192.509 245.761 1.00 56.56 96 THR E O 1
ATOM 12039 N N . TYR E 2 122 ? 212.457 190.882 244.419 1.00 56.43 97 TYR E N 1
ATOM 12040 C CA . TYR E 2 122 ? 212.794 191.799 243.342 1.00 56.43 97 TYR E CA 1
ATOM 12041 C C . TYR E 2 122 ? 212.788 191.042 242.022 1.00 56.43 97 TYR E C 1
ATOM 12042 O O . TYR E 2 122 ? 212.747 189.810 241.984 1.00 56.43 97 TYR E O 1
ATOM 12051 N N . PHE E 2 123 ? 212.801 191.807 240.935 1.00 57.64 98 PHE E N 1
ATOM 12052 C CA . PHE E 2 123 ? 212.759 191.279 239.578 1.00 57.64 98 PHE E CA 1
ATOM 12053 C C . PHE E 2 123 ? 214.107 191.531 238.916 1.00 57.64 98 PHE E C 1
ATOM 12054 O O . PHE E 2 123 ? 214.532 192.683 238.788 1.00 57.64 98 PHE E O 1
ATOM 12062 N N . LEU E 2 124 ? 214.769 190.455 238.486 1.00 59.03 99 LEU E N 1
ATOM 12063 C CA . LEU E 2 124 ? 216.148 190.577 238.025 1.00 59.03 99 LEU E CA 1
ATOM 12064 C C . LEU E 2 124 ? 216.234 191.277 236.674 1.00 59.03 99 LEU E C 1
ATOM 12065 O O . LEU E 2 124 ? 217.093 192.143 236.475 1.00 59.03 99 LEU E O 1
ATOM 12070 N N . ASN E 2 125 ? 215.358 190.922 235.734 1.00 60.19 100 ASN E N 1
ATOM 12071 C CA . ASN E 2 125 ? 215.400 191.465 234.382 1.00 60.19 100 ASN E CA 1
ATOM 12072 C C . ASN E 2 125 ? 214.570 192.736 234.229 1.00 60.19 100 ASN E C 1
ATOM 12073 O O . ASN E 2 125 ? 214.144 193.056 233.114 1.00 60.19 100 ASN E O 1
ATOM 12078 N N . ASP E 2 126 ? 214.344 193.467 235.315 1.00 63.27 101 ASP E N 1
ATOM 12079 C CA . ASP E 2 126 ? 213.579 194.704 235.288 1.00 63.27 101 ASP E CA 1
ATOM 12080 C C . ASP E 2 126 ? 214.473 195.894 234.974 1.00 63.27 101 ASP E C 1
ATOM 12081 O O . ASP E 2 126 ? 215.610 195.974 235.448 1.00 63.27 101 ASP E O 1
ATOM 12086 N N . LYS E 2 127 ? 213.945 196.821 234.173 1.00 63.33 102 LYS E N 1
ATOM 12087 C CA . LYS E 2 127 ? 214.623 198.060 233.824 1.00 63.33 102 LYS E CA 1
ATOM 12088 C C . LYS E 2 127 ? 214.007 199.286 234.475 1.00 63.33 102 LYS E C 1
ATOM 12089 O O . LYS E 2 127 ? 214.722 200.253 234.737 1.00 63.33 102 LYS E O 1
ATOM 12095 N N . LYS E 2 128 ? 212.703 199.268 234.741 1.00 66.14 103 LYS E N 1
ATOM 12096 C CA . LYS E 2 128 ? 212.022 200.408 235.340 1.00 66.14 103 LYS E CA 1
ATOM 12097 C C . LYS E 2 128 ? 210.680 199.930 235.870 1.00 66.14 103 LYS E C 1
ATOM 12098 O O . LYS E 2 128 ? 209.920 199.293 235.137 1.00 66.14 103 LYS E O 1
ATOM 12104 N N . SER E 2 129 ? 210.394 200.237 237.134 1.00 61.43 104 SER E N 1
ATOM 12105 C CA . SER E 2 129 ? 209.185 199.756 237.786 1.00 61.43 104 SER E CA 1
ATOM 12106 C C . SER E 2 129 ? 208.694 200.798 238.777 1.00 61.43 104 SER E C 1
ATOM 12107 O O . SER E 2 129 ? 209.446 201.671 239.216 1.00 61.43 104 SER E O 1
ATOM 12110 N N . PHE E 2 130 ? 207.414 200.696 239.122 1.00 57.56 105 PHE E N 1
ATOM 12111 C CA . PHE E 2 130 ? 206.828 201.568 240.127 1.00 57.56 105 PHE E CA 1
ATOM 12112 C C . PHE E 2 130 ? 205.543 200.939 240.639 1.00 57.56 105 PHE E C 1
ATOM 12113 O O . PHE E 2 130 ? 204.880 200.182 239.926 1.00 57.56 105 PHE E O 1
ATOM 12121 N N . VAL E 2 131 ? 205.213 201.252 241.886 1.00 57.33 106 VAL E N 1
ATOM 12122 C CA . VAL E 2 131 ? 203.928 200.895 242.473 1.00 57.33 106 VAL E CA 1
ATOM 12123 C C . VAL E 2 131 ? 202.967 202.048 242.233 1.00 57.33 106 VAL E C 1
ATOM 12124 O O . VAL E 2 131 ? 203.308 203.211 242.476 1.00 57.33 106 VAL E O 1
ATOM 12128 N N . HIS E 2 132 ? 201.774 201.732 241.738 1.00 55.93 107 HIS E N 1
ATOM 12129 C CA . HIS E 2 132 ? 200.774 202.760 241.493 1.00 55.93 107 HIS E CA 1
ATOM 12130 C C . HIS E 2 132 ? 200.386 203.435 242.803 1.00 55.93 107 HIS E C 1
ATOM 12131 O O . HIS E 2 132 ? 200.232 202.775 243.834 1.00 55.93 107 HIS E O 1
ATOM 12138 N N . GLY E 2 133 ? 200.232 204.759 242.757 1.00 56.06 108 GLY E N 1
ATOM 12139 C CA . GLY E 2 133 ? 200.069 205.560 243.958 1.00 56.06 108 GLY E CA 1
ATOM 12140 C C . GLY E 2 133 ? 198.944 206.572 243.926 1.00 56.06 108 GLY E C 1
ATOM 12141 O O . GLY E 2 133 ? 199.077 207.654 244.505 1.00 56.06 108 GLY E O 1
ATOM 12142 N N . VAL E 2 134 ? 197.839 206.238 243.261 1.00 56.24 109 VAL E N 1
ATOM 12143 C CA . VAL E 2 134 ? 196.645 207.075 243.205 1.00 56.24 109 VAL E CA 1
ATOM 12144 C C . VAL E 2 134 ? 195.444 206.183 243.527 1.00 56.24 109 VAL E C 1
ATOM 12145 O O . VAL E 2 134 ? 195.321 205.103 242.940 1.00 56.24 109 VAL E O 1
ATOM 12149 N N . THR E 2 135 ? 194.557 206.600 244.447 1.00 55.38 110 THR E N 1
ATOM 12150 C CA . THR E 2 135 ? 194.610 207.817 245.268 1.00 55.38 110 THR E CA 1
ATOM 12151 C C . THR E 2 135 ? 195.658 207.704 246.368 1.00 55.38 110 THR E C 1
ATOM 12152 O O . THR E 2 135 ? 196.223 208.707 246.799 1.00 55.38 110 THR E O 1
ATOM 12156 N N . VAL E 2 136 ? 195.901 206.477 246.823 1.00 57.65 111 VAL E N 1
ATOM 12157 C CA . VAL E 2 136 ? 196.937 206.164 247.792 1.00 57.65 111 VAL E CA 1
ATOM 12158 C C . VAL E 2 136 ? 197.825 205.075 247.200 1.00 57.65 111 VAL E C 1
ATOM 12159 O O . VAL E 2 136 ? 197.596 204.600 246.089 1.00 57.65 111 VAL E O 1
ATOM 12163 N N . LYS E 2 137 ? 198.850 204.689 247.952 1.00 59.47 112 LYS E N 1
ATOM 12164 C CA . LYS E 2 137 ? 199.712 203.595 247.529 1.00 59.47 112 LYS E CA 1
ATOM 12165 C C . LYS E 2 137 ? 198.905 202.307 247.456 1.00 59.47 112 LYS E C 1
ATOM 12166 O O . LYS E 2 137 ? 198.379 201.837 248.468 1.00 59.47 112 LYS E O 1
ATOM 12172 N N . ASN E 2 138 ? 198.802 201.736 246.255 1.00 55.71 113 ASN E N 1
ATOM 12173 C CA . ASN E 2 138 ? 197.980 200.546 246.040 1.00 55.71 113 ASN E CA 1
ATOM 12174 C C . ASN E 2 138 ? 198.704 199.351 246.647 1.00 55.71 113 ASN E C 1
ATOM 12175 O O . ASN E 2 138 ? 199.403 198.587 245.979 1.00 55.71 113 ASN E O 1
ATOM 12180 N N . ARG E 2 139 ? 198.519 199.202 247.954 1.00 60.20 114 ARG E N 1
ATOM 12181 C CA . ARG E 2 139 ? 199.174 198.184 248.755 1.00 60.20 114 ARG E CA 1
ATOM 12182 C C . ARG E 2 139 ? 198.154 197.633 249.739 1.00 60.20 114 ARG E C 1
ATOM 12183 O O . ARG E 2 139 ? 197.271 198.359 250.202 1.00 60.20 114 ARG E O 1
ATOM 12191 N N . MET E 2 140 ? 198.272 196.343 250.045 1.00 59.41 115 MET E N 1
ATOM 12192 C CA . MET E 2 140 ? 197.291 195.642 250.865 1.00 59.41 115 MET E CA 1
ATOM 12193 C C . MET E 2 140 ? 198.004 194.784 251.896 1.00 59.41 115 MET E C 1
ATOM 12194 O O . MET E 2 140 ? 198.907 194.020 251.545 1.00 59.41 115 MET E O 1
ATOM 12199 N N . ILE E 2 141 ? 197.577 194.901 253.152 1.00 62.08 116 ILE E N 1
ATOM 12200 C CA . ILE E 2 141 ? 198.048 194.068 254.254 1.00 62.08 116 ILE E CA 1
ATOM 12201 C C . ILE E 2 141 ? 196.828 193.420 254.893 1.00 62.08 116 ILE E C 1
ATOM 12202 O O . ILE E 2 141 ? 195.921 194.123 255.366 1.00 62.08 116 ILE E O 1
ATOM 12207 N N . ARG E 2 142 ? 196.811 192.087 254.914 1.00 62.21 117 ARG E N 1
ATOM 12208 C CA . ARG E 2 142 ? 195.748 191.323 255.556 1.00 62.21 117 ARG E CA 1
ATOM 12209 C C . ARG E 2 142 ? 196.376 190.326 256.516 1.00 62.21 117 ARG E C 1
ATOM 12210 O O . ARG E 2 142 ? 197.223 189.522 256.114 1.00 62.21 117 ARG E O 1
ATOM 12218 N N . LEU E 2 143 ? 195.959 190.381 257.778 1.00 65.87 118 LEU E N 1
ATOM 12219 C CA . LEU E 2 143 ? 196.403 189.464 258.814 1.00 65.87 118 LEU E CA 1
ATOM 12220 C C . LEU E 2 143 ? 195.298 188.463 259.118 1.00 65.87 118 LEU E C 1
ATOM 12221 O O . LEU E 2 143 ? 194.112 188.750 258.935 1.00 65.87 118 LEU E O 1
ATOM 12226 N N . HIS E 2 144 ? 195.703 187.292 259.588 1.00 67.92 119 HIS E N 1
ATOM 12227 C CA . HIS E 2 144 ? 194.816 186.198 259.947 1.00 67.92 119 HIS E CA 1
ATOM 12228 C C . HIS E 2 144 ? 195.128 185.759 261.368 1.00 67.92 119 HIS E C 1
ATOM 12229 O O . HIS E 2 144 ? 196.213 186.047 261.884 1.00 67.92 119 HIS E O 1
ATOM 12236 N N . PRO E 2 145 ? 194.189 185.079 262.041 1.00 70.67 120 PRO E N 1
ATOM 12237 C CA . PRO E 2 145 ? 194.411 184.748 263.462 1.00 70.67 120 PRO E CA 1
ATOM 12238 C C . PRO E 2 145 ? 195.640 183.896 263.724 1.00 70.67 120 PRO E C 1
ATOM 12239 O O . PRO E 2 145 ? 196.265 184.045 264.781 1.00 70.67 120 PRO E O 1
ATOM 12243 N N . ASP E 2 146 ? 196.013 183.012 262.800 1.00 69.52 121 ASP E N 1
ATOM 12244 C CA . ASP E 2 146 ? 197.152 182.122 262.992 1.00 69.52 121 ASP E CA 1
ATOM 12245 C C . ASP E 2 146 ? 198.489 182.769 262.637 1.00 69.52 121 ASP E C 1
ATOM 12246 O O . ASP E 2 146 ? 199.480 182.048 262.480 1.00 69.52 121 ASP E O 1
ATOM 12251 N N . GLY E 2 147 ? 198.549 184.093 262.510 1.00 67.35 122 GLY E N 1
ATOM 12252 C CA . GLY E 2 147 ? 199.779 184.776 262.175 1.00 67.35 122 GLY E CA 1
ATOM 12253 C C . GLY E 2 147 ? 200.093 184.854 260.699 1.00 67.35 122 GLY E C 1
ATOM 12254 O O . GLY E 2 147 ? 201.151 185.383 260.338 1.00 67.35 122 GLY E O 1
ATOM 12255 N N . THR E 2 148 ? 199.218 184.351 259.834 1.00 63.83 123 THR E N 1
ATOM 12256 C CA . THR E 2 148 ? 199.462 184.416 258.402 1.00 63.83 123 THR E CA 1
ATOM 12257 C C . THR E 2 148 ? 199.271 185.838 257.889 1.00 63.83 123 THR E C 1
ATOM 12258 O O . THR E 2 148 ? 198.407 186.582 258.358 1.00 63.83 123 THR E O 1
ATOM 12262 N N . VAL E 2 149 ? 200.091 186.207 256.908 1.00 60.23 124 VAL E N 1
ATOM 12263 C CA . VAL E 2 149 ? 200.130 187.547 256.343 1.00 60.23 124 VAL E CA 1
ATOM 12264 C C . VAL E 2 149 ? 199.993 187.430 254.834 1.00 60.23 124 VAL E C 1
ATOM 12265 O O . VAL E 2 149 ? 200.712 186.645 254.198 1.00 60.23 124 VAL E O 1
ATOM 12269 N N . LEU E 2 150 ? 199.067 188.207 254.275 1.00 58.92 125 LEU E N 1
ATOM 12270 C CA . LEU E 2 150 ? 198.892 188.375 252.840 1.00 58.92 125 LEU E CA 1
ATOM 12271 C C . LEU E 2 150 ? 199.261 189.811 252.489 1.00 58.92 125 LEU E C 1
ATOM 12272 O O . LEU E 2 150 ? 198.693 190.757 253.051 1.00 58.92 125 LEU E O 1
ATOM 12277 N N . TYR E 2 151 ? 200.204 189.962 251.559 1.00 56.01 126 TYR E N 1
ATOM 12278 C CA . TYR E 2 151 ? 200.778 191.250 251.189 1.00 56.01 126 TYR E CA 1
ATOM 12279 C C . TYR E 2 151 ? 200.624 191.428 249.688 1.00 56.01 126 TYR E C 1
ATOM 12280 O O . TYR E 2 151 ? 201.190 190.651 248.914 1.00 56.01 126 TYR E O 1
ATOM 12289 N N . GLY E 2 152 ? 199.875 192.444 249.282 1.00 54.41 127 GLY E N 1
ATOM 12290 C CA . GLY E 2 152 ? 199.541 192.657 247.878 1.00 54.41 127 GLY E CA 1
ATOM 12291 C C . GLY E 2 152 ? 200.021 194.004 247.377 1.00 54.41 127 GLY E C 1
ATOM 12292 O O . GLY E 2 152 ? 199.960 194.997 248.101 1.00 54.41 127 GLY E O 1
ATOM 12293 N N . LEU E 2 153 ? 200.482 194.029 246.126 1.00 54.61 128 LEU E N 1
ATOM 12294 C CA . LEU E 2 153 ? 200.926 195.248 245.463 1.00 54.61 128 LEU E CA 1
ATOM 12295 C C . LEU E 2 153 ? 200.397 195.265 244.037 1.00 54.61 128 LEU E C 1
ATOM 12296 O O . LEU E 2 153 ? 200.137 194.214 243.450 1.00 54.61 128 LEU E O 1
ATOM 12301 N N . ARG E 2 154 ? 200.232 196.467 243.487 1.00 54.37 129 ARG E N 1
ATOM 12302 C CA . ARG E 2 154 ? 199.914 196.662 242.075 1.00 54.37 129 ARG E CA 1
ATOM 12303 C C . ARG E 2 154 ? 201.134 197.293 241.420 1.00 54.37 129 ARG E C 1
ATOM 12304 O O . ARG E 2 154 ? 201.488 198.434 241.733 1.00 54.37 129 ARG E O 1
ATOM 12312 N N . ILE E 2 155 ? 201.764 196.557 240.508 1.00 55.95 130 ILE E N 1
ATOM 12313 C CA . ILE E 2 155 ? 203.075 196.905 239.971 1.00 55.95 130 ILE E CA 1
ATOM 12314 C C . ILE E 2 155 ? 202.988 196.979 238.455 1.00 55.95 130 ILE E C 1
ATOM 12315 O O . ILE E 2 155 ? 202.447 196.071 237.814 1.00 55.95 130 ILE E O 1
ATOM 12320 N N . THR E 2 156 ? 203.528 198.055 237.890 1.00 58.33 131 THR E N 1
ATOM 12321 C CA . THR E 2 156 ? 203.807 198.163 236.463 1.00 58.33 131 THR E CA 1
ATOM 12322 C C . THR E 2 156 ? 205.317 198.108 236.286 1.00 58.33 131 THR E C 1
ATOM 12323 O O . THR E 2 156 ? 206.041 198.928 236.860 1.00 58.33 131 THR E O 1
ATOM 12327 N N . THR E 2 157 ? 205.785 197.150 235.491 1.00 60.81 132 THR E N 1
ATOM 12328 C CA . THR E 2 157 ? 207.203 196.864 235.335 1.00 60.81 132 THR E CA 1
ATOM 12329 C C . THR E 2 157 ? 207.555 196.738 233.861 1.00 60.81 132 THR E C 1
ATOM 12330 O O . THR E 2 157 ? 206.845 196.079 233.098 1.00 60.81 132 THR E O 1
ATOM 12334 N N . THR E 2 158 ? 208.650 197.379 233.468 1.00 62.77 133 THR E N 1
ATOM 12335 C CA . THR E 2 158 ? 209.255 197.185 232.156 1.00 62.77 133 THR E CA 1
ATOM 12336 C C . THR E 2 158 ? 210.390 196.185 232.317 1.00 62.77 133 THR E C 1
ATOM 12337 O O . THR E 2 158 ? 211.290 196.394 233.136 1.00 62.77 133 THR E O 1
ATOM 12341 N N . ALA E 2 159 ? 210.332 195.094 231.559 1.00 62.63 134 ALA E N 1
ATOM 12342 C CA . ALA E 2 159 ? 211.268 193.988 231.682 1.00 62.63 134 ALA E CA 1
ATOM 12343 C C . ALA E 2 159 ? 211.944 193.732 230.345 1.00 62.63 134 ALA E C 1
ATOM 12344 O O . ALA E 2 159 ? 211.292 193.744 229.296 1.00 62.63 134 ALA E O 1
ATOM 12346 N N . ALA E 2 160 ? 213.252 193.500 230.394 1.00 64.10 135 ALA E N 1
ATOM 12347 C CA . ALA E 2 160 ? 214.023 193.262 229.184 1.00 64.10 135 ALA E CA 1
ATOM 12348 C C . ALA E 2 160 ? 213.652 191.925 228.559 1.00 64.10 135 ALA E C 1
ATOM 12349 O O . ALA E 2 160 ? 213.416 190.936 229.258 1.00 64.10 135 ALA E O 1
ATOM 12351 N N . CYS E 2 161 ? 213.600 191.902 227.230 1.00 72.00 136 CYS E N 1
ATOM 12352 C CA . CYS E 2 161 ? 213.353 190.673 226.481 1.00 72.00 136 CYS E CA 1
ATOM 12353 C C . CYS E 2 161 ? 214.162 190.755 225.195 1.00 72.00 136 CYS E C 1
ATOM 12354 O O . CYS E 2 161 ? 213.794 191.498 224.281 1.00 72.00 136 CYS E O 1
ATOM 12357 N N . MET E 2 162 ? 215.259 190.006 225.127 1.00 72.64 137 MET E N 1
ATOM 12358 C CA . MET E 2 162 ? 216.085 189.980 223.928 1.00 72.64 137 MET E CA 1
ATOM 12359 C C . MET E 2 162 ? 215.421 189.089 222.887 1.00 72.64 137 MET E C 1
ATOM 12360 O O . MET E 2 162 ? 215.236 187.889 223.116 1.00 72.64 137 MET E O 1
ATOM 12365 N N . MET E 2 163 ? 215.071 189.676 221.747 1.00 73.91 138 MET E N 1
ATOM 12366 C CA . MET E 2 163 ? 214.295 189.006 220.713 1.00 73.91 138 MET E CA 1
ATOM 12367 C C . MET E 2 163 ? 215.203 188.597 219.562 1.00 73.91 138 MET E C 1
ATOM 12368 O O . MET E 2 163 ? 216.024 189.395 219.099 1.00 73.91 138 MET E O 1
ATOM 12373 N N . ASP E 2 164 ? 215.056 187.354 219.111 1.00 74.90 139 ASP E N 1
ATOM 12374 C CA . ASP E 2 164 ? 215.752 186.857 217.929 1.00 74.90 139 ASP E CA 1
ATOM 12375 C C . ASP E 2 164 ? 214.882 187.149 216.712 1.00 74.90 139 ASP E C 1
ATOM 12376 O O . ASP E 2 164 ? 213.820 186.542 216.541 1.00 74.90 139 ASP E O 1
ATOM 12381 N N . LEU E 2 165 ? 215.337 188.072 215.863 1.00 73.52 140 LEU E N 1
ATOM 12382 C CA . LEU E 2 165 ? 214.559 188.564 214.733 1.00 73.52 140 LEU E CA 1
ATOM 12383 C C . LEU E 2 165 ? 215.007 187.958 213.407 1.00 73.52 140 LEU E C 1
ATOM 12384 O O . LEU E 2 165 ? 214.808 188.566 212.352 1.00 73.52 140 LEU E O 1
ATOM 12389 N N . ARG E 2 166 ? 215.606 186.767 213.435 1.00 74.61 141 ARG E N 1
ATOM 12390 C CA . ARG E 2 166 ? 216.059 186.147 212.194 1.00 74.61 141 ARG E CA 1
ATOM 12391 C C . ARG E 2 166 ? 214.885 185.758 211.305 1.00 74.61 141 ARG E C 1
ATOM 12392 O O . ARG E 2 166 ? 214.968 185.874 210.077 1.00 74.61 141 ARG E O 1
ATOM 12400 N N . ARG E 2 167 ? 213.787 185.296 211.903 1.00 73.24 142 ARG E N 1
ATOM 12401 C CA . ARG E 2 167 ? 212.581 184.916 211.179 1.00 73.24 142 ARG E CA 1
ATOM 12402 C C . ARG E 2 167 ? 211.520 186.013 211.198 1.00 73.24 142 ARG E C 1
ATOM 12403 O O . ARG E 2 167 ? 210.357 185.744 210.885 1.00 73.24 142 ARG E O 1
ATOM 12411 N N . TYR E 2 168 ? 211.896 187.233 211.562 1.00 72.97 143 TYR E N 1
ATOM 12412 C CA . TYR E 2 168 ? 210.945 188.332 211.607 1.00 72.97 143 TYR E CA 1
ATOM 12413 C C . TYR E 2 168 ? 210.408 188.609 210.203 1.00 72.97 143 TYR E C 1
ATOM 12414 O O . TYR E 2 168 ? 211.178 188.590 209.236 1.00 72.97 143 TYR E O 1
ATOM 12423 N N . PRO E 2 169 ? 209.098 188.881 210.042 1.00 73.07 144 PRO E N 1
ATOM 12424 C CA . PRO E 2 169 ? 207.984 188.988 210.989 1.00 73.07 144 PRO E CA 1
ATOM 12425 C C . PRO E 2 169 ? 207.238 187.675 211.236 1.00 73.07 144 PRO E C 1
ATOM 12426 O O . PRO E 2 169 ? 206.139 187.701 211.784 1.00 73.07 144 PRO E O 1
ATOM 12430 N N . LEU E 2 170 ? 207.826 186.548 210.839 1.00 73.25 145 LEU E N 1
ATOM 12431 C CA . LEU E 2 170 ? 207.252 185.223 211.070 1.00 73.25 145 LEU E CA 1
ATOM 12432 C C . LEU E 2 170 ? 207.882 184.555 212.283 1.00 73.25 145 LEU E C 1
ATOM 12433 O O . LEU E 2 170 ? 208.065 183.335 212.311 1.00 73.25 145 LEU E O 1
ATOM 12438 N N . ASP E 2 171 ? 208.208 185.342 213.300 1.00 72.83 146 ASP E N 1
ATOM 12439 C CA . ASP E 2 171 ? 209.010 184.903 214.432 1.00 72.83 146 ASP E CA 1
ATOM 12440 C C . ASP E 2 171 ? 208.143 184.647 215.660 1.00 72.83 146 ASP E C 1
ATOM 12441 O O . ASP E 2 171 ? 207.022 185.145 215.779 1.00 72.83 146 ASP E O 1
ATOM 12446 N N . GLU E 2 172 ? 208.690 183.848 216.573 1.00 73.88 147 GLU E N 1
ATOM 12447 C CA . GLU E 2 172 ? 208.112 183.594 217.884 1.00 73.88 147 GLU E CA 1
ATOM 12448 C C . GLU E 2 172 ? 209.118 184.004 218.948 1.00 73.88 147 GLU E C 1
ATOM 12449 O O . GLU E 2 172 ? 210.314 183.727 218.818 1.00 73.88 147 GLU E O 1
ATOM 12455 N N . GLN E 2 173 ? 208.628 184.661 219.997 1.00 70.99 148 GLN E N 1
ATOM 12456 C CA . GLN E 2 173 ? 209.469 185.197 221.057 1.00 70.99 148 GLN E CA 1
ATOM 12457 C C . GLN E 2 173 ? 209.107 184.562 222.391 1.00 70.99 148 GLN E C 1
ATOM 12458 O O . GLN E 2 173 ? 207.966 184.157 222.615 1.00 70.99 148 GLN E O 1
ATOM 12464 N N . ASN E 2 174 ? 210.106 184.466 223.265 1.00 66.92 149 ASN E N 1
ATOM 12465 C CA . ASN E 2 174 ? 209.941 183.987 224.632 1.00 66.92 149 ASN E CA 1
ATOM 12466 C C . ASN E 2 174 ? 210.380 185.102 225.567 1.00 66.92 149 ASN E C 1
ATOM 12467 O O . ASN E 2 174 ? 211.540 185.523 225.525 1.00 66.92 149 ASN E O 1
ATOM 12472 N N . CYS E 2 175 ? 209.457 185.577 226.405 1.00 67.12 150 CYS E N 1
ATOM 12473 C CA . CYS E 2 175 ? 209.728 186.684 227.318 1.00 67.12 150 CYS E CA 1
ATOM 12474 C C . CYS E 2 175 ? 209.413 186.248 228.738 1.00 67.12 150 CYS E C 1
ATOM 12475 O O . CYS E 2 175 ? 208.330 185.720 229.000 1.00 67.12 150 CYS E O 1
ATOM 12478 N N . THR E 2 176 ? 210.348 186.497 229.654 1.00 63.43 151 THR E N 1
ATOM 12479 C CA . THR E 2 176 ? 210.286 185.965 231.007 1.00 63.43 151 THR E CA 1
ATOM 12480 C C . THR E 2 176 ? 210.382 187.083 232.034 1.00 63.43 151 THR E C 1
ATOM 12481 O O . THR E 2 176 ? 210.949 188.147 231.775 1.00 63.43 151 THR E O 1
ATOM 12485 N N . LEU E 2 177 ? 209.798 186.821 233.200 1.00 59.94 152 LEU E N 1
ATOM 12486 C CA . LEU E 2 177 ? 209.960 187.633 234.397 1.00 59.94 152 LEU E CA 1
ATOM 12487 C C . LEU E 2 177 ? 210.595 186.751 235.461 1.00 59.94 152 LEU E C 1
ATOM 12488 O O . LEU E 2 177 ? 210.068 185.675 235.772 1.00 59.94 152 LEU E O 1
ATOM 12493 N N . GLU E 2 178 ? 211.722 187.207 236.007 1.00 60.23 153 GLU E N 1
ATOM 12494 C CA . GLU E 2 178 ? 212.545 186.444 236.941 1.00 60.23 153 GLU E CA 1
ATOM 12495 C C . GLU E 2 178 ? 212.415 187.069 238.323 1.00 60.23 153 GLU E C 1
ATOM 12496 O O . GLU E 2 178 ? 212.915 188.171 238.557 1.00 60.23 153 GLU E O 1
ATOM 12502 N N . ILE E 2 179 ? 211.768 186.355 239.239 1.00 57.04 154 ILE E N 1
ATOM 12503 C CA . ILE E 2 179 ? 211.514 186.818 240.598 1.00 57.04 154 ILE E CA 1
ATOM 12504 C C . ILE E 2 179 ? 212.536 186.162 241.514 1.00 57.04 154 ILE E C 1
ATOM 12505 O O . ILE E 2 179 ? 212.755 184.948 241.433 1.00 57.04 154 ILE E O 1
ATOM 12510 N N . GLU E 2 180 ? 213.151 186.952 242.394 1.00 58.99 155 GLU E N 1
ATOM 12511 C CA . GLU E 2 180 ? 214.233 186.450 243.228 1.00 58.99 155 GLU E CA 1
ATOM 12512 C C . GLU E 2 180 ? 214.240 187.180 244.563 1.00 58.99 155 GLU E C 1
ATOM 12513 O O . GLU E 2 180 ? 213.653 188.254 244.714 1.00 58.99 155 GLU E O 1
ATOM 12519 N N . SER E 2 181 ? 214.893 186.560 245.543 1.00 58.45 156 SER E N 1
ATOM 12520 C CA . SER E 2 181 ? 215.179 187.177 246.831 1.00 58.45 156 SER E CA 1
ATOM 12521 C C . SER E 2 181 ? 216.579 187.770 246.790 1.00 58.45 156 SER E C 1
ATOM 12522 O O . SER E 2 181 ? 217.527 187.097 246.375 1.00 58.45 156 SER E O 1
ATOM 12525 N N . TYR E 2 182 ? 216.710 189.024 247.220 1.00 57.83 157 TYR E N 1
ATOM 12526 C CA . TYR E 2 182 ? 218.003 189.691 247.121 1.00 57.83 157 TYR E CA 1
ATOM 12527 C C . TYR E 2 182 ? 218.944 189.270 248.244 1.00 57.83 157 TYR E C 1
ATOM 12528 O O . TYR E 2 182 ? 220.018 188.716 247.992 1.00 57.83 157 TYR E O 1
ATOM 12537 N N . GLY E 2 183 ? 218.555 189.522 249.492 1.00 58.87 158 GLY E N 1
ATOM 12538 C CA . GLY E 2 183 ? 219.448 189.339 250.619 1.00 58.87 158 GLY E CA 1
ATOM 12539 C C . GLY E 2 183 ? 219.388 188.003 251.316 1.00 58.87 158 GLY E C 1
ATOM 12540 O O . GLY E 2 183 ? 220.282 187.701 252.109 1.00 58.87 158 GLY E O 1
ATOM 12541 N N . TYR E 2 184 ? 218.373 187.188 251.040 1.00 60.90 159 TYR E N 1
ATOM 12542 C CA . TYR E 2 184 ? 218.118 185.957 251.778 1.00 60.90 159 TYR E CA 1
ATOM 12543 C C . TYR E 2 184 ? 218.405 184.760 250.883 1.00 60.90 159 TYR E C 1
ATOM 12544 O O . TYR E 2 184 ? 217.836 184.645 249.793 1.00 60.90 159 TYR E O 1
ATOM 12553 N N . THR E 2 185 ? 219.279 183.874 251.350 1.00 61.22 160 THR E N 1
ATOM 12554 C CA . THR E 2 185 ? 219.632 182.673 250.612 1.00 61.22 160 THR E CA 1
ATOM 12555 C C . THR E 2 185 ? 218.592 181.584 250.863 1.00 61.22 160 THR E C 1
ATOM 12556 O O . THR E 2 185 ? 217.582 181.794 251.537 1.00 61.22 160 THR E O 1
ATOM 12560 N N . THR E 2 186 ? 218.844 180.393 250.316 1.00 62.30 161 THR E N 1
ATOM 12561 C CA . THR E 2 186 ? 217.918 179.282 250.493 1.00 62.30 161 THR E CA 1
ATOM 12562 C C . THR E 2 186 ? 217.846 178.807 251.938 1.00 62.30 161 THR E C 1
ATOM 12563 O O . THR E 2 186 ? 216.895 178.107 252.297 1.00 62.30 161 THR E O 1
ATOM 12567 N N . ASP E 2 187 ? 218.828 179.157 252.770 1.00 66.24 162 ASP E N 1
ATOM 12568 C CA . ASP E 2 187 ? 218.756 178.852 254.192 1.00 66.24 162 ASP E CA 1
ATOM 12569 C C . ASP E 2 187 ? 217.792 179.759 254.945 1.00 66.24 162 ASP E C 1
ATOM 12570 O O . ASP E 2 187 ? 217.484 179.466 256.105 1.00 66.24 162 ASP E O 1
ATOM 12575 N N . ASP E 2 188 ? 217.312 180.838 254.325 1.00 64.50 163 ASP E N 1
ATOM 12576 C CA . ASP E 2 188 ? 216.467 181.834 254.974 1.00 64.50 163 ASP E CA 1
ATOM 12577 C C . ASP E 2 188 ? 215.062 181.905 254.402 1.00 64.50 163 ASP E C 1
ATOM 12578 O O . ASP E 2 188 ? 214.102 182.001 255.168 1.00 64.50 163 ASP E O 1
ATOM 12583 N N . ILE E 2 189 ? 214.912 181.871 253.078 1.00 61.43 164 ILE E N 1
ATOM 12584 C CA . ILE E 2 189 ? 213.616 182.006 252.419 1.00 61.43 164 ILE E CA 1
ATOM 12585 C C . ILE E 2 189 ? 213.504 180.944 251.335 1.00 61.43 164 ILE E C 1
ATOM 12586 O O . ILE E 2 189 ? 214.487 180.623 250.660 1.00 61.43 164 ILE E O 1
ATOM 12591 N N . GLU E 2 190 ? 212.302 180.391 251.182 1.00 62.43 165 GLU E N 1
ATOM 12592 C CA . GLU E 2 190 ? 211.960 179.489 250.091 1.00 62.43 165 GLU E CA 1
ATOM 12593 C C . GLU E 2 190 ? 210.735 180.033 249.371 1.00 62.43 165 GLU E C 1
ATOM 12594 O O . GLU E 2 190 ? 209.772 180.456 250.017 1.00 62.43 165 GLU E O 1
ATOM 12600 N N . PHE E 2 191 ? 210.778 180.024 248.042 1.00 58.37 166 PHE E N 1
ATOM 12601 C CA . PHE E 2 191 ? 209.672 180.460 247.203 1.00 58.37 166 PHE E CA 1
ATOM 12602 C C . PHE E 2 191 ? 208.940 179.257 246.625 1.00 58.37 166 PHE E C 1
ATOM 12603 O O . PHE E 2 191 ? 209.530 178.203 246.381 1.00 58.37 166 PHE E O 1
ATOM 12611 N N . TYR E 2 192 ? 207.639 179.429 246.406 1.00 58.21 167 TYR E N 1
ATOM 12612 C CA . TYR E 2 192 ? 206.843 178.444 245.693 1.00 58.21 167 TYR E CA 1
ATOM 12613 C C . TYR E 2 192 ? 205.649 179.146 245.067 1.00 58.21 167 TYR E C 1
ATOM 12614 O O . TYR E 2 192 ? 205.199 180.186 245.552 1.00 58.21 167 TYR E O 1
ATOM 12623 N N . TRP E 2 193 ? 205.146 178.571 243.979 1.00 57.30 168 TRP E N 1
ATOM 12624 C CA . TRP E 2 193 ? 203.973 179.105 243.298 1.00 57.30 168 TRP E CA 1
ATOM 12625 C C . TRP E 2 193 ? 202.728 178.640 244.041 1.00 57.30 168 TRP E C 1
ATOM 12626 O O . TRP E 2 193 ? 202.420 177.445 244.063 1.00 57.30 168 TRP E O 1
ATOM 12637 N N . ARG E 2 194 ? 202.012 179.579 244.651 1.00 60.79 169 ARG E N 1
ATOM 12638 C CA . ARG E 2 194 ? 200.821 179.230 245.410 1.00 60.79 169 ARG E CA 1
ATOM 12639 C C . ARG E 2 194 ? 199.691 178.848 244.464 1.00 60.79 169 ARG E C 1
ATOM 12640 O O . ARG E 2 194 ? 199.328 179.618 243.571 1.00 60.79 169 ARG E O 1
ATOM 12648 N N . GLY E 2 195 ? 199.128 177.662 244.671 1.00 63.69 170 GLY E N 1
ATOM 12649 C CA . GLY E 2 195 ? 198.108 177.136 243.791 1.00 63.69 170 GLY E CA 1
ATOM 12650 C C . GLY E 2 195 ? 198.623 176.379 242.589 1.00 63.69 170 GLY E C 1
ATOM 12651 O O . GLY E 2 195 ? 197.819 176.001 241.729 1.00 63.69 170 GLY E O 1
ATOM 12652 N N . GLY E 2 196 ? 199.928 176.144 242.497 1.00 64.56 171 GLY E N 1
ATOM 12653 C CA . GLY E 2 196 ? 200.454 175.369 241.384 1.00 64.56 171 GLY E CA 1
ATOM 12654 C C . GLY E 2 196 ? 200.332 176.125 240.078 1.00 64.56 171 GLY E C 1
ATOM 12655 O O . GLY E 2 196 ? 200.676 177.308 239.984 1.00 64.56 171 GLY E O 1
ATOM 12656 N N . ASP E 2 197 ? 199.838 175.436 239.047 1.00 71.02 172 ASP E N 1
ATOM 12657 C CA . ASP E 2 197 ? 199.703 176.050 237.731 1.00 71.02 172 ASP E CA 1
ATOM 12658 C C . ASP E 2 197 ? 198.632 177.132 237.695 1.00 71.02 172 ASP E C 1
ATOM 12659 O O . ASP E 2 197 ? 198.621 177.939 236.761 1.00 71.02 172 ASP E O 1
ATOM 12664 N N . LYS E 2 198 ? 197.738 177.169 238.680 1.00 69.83 173 LYS E N 1
ATOM 12665 C CA . LYS E 2 198 ? 196.724 178.208 238.776 1.00 69.83 173 LYS E CA 1
ATOM 12666 C C . LYS E 2 198 ? 197.229 179.461 239.482 1.00 69.83 173 LYS E C 1
ATOM 12667 O O . LYS E 2 198 ? 196.427 180.349 239.784 1.00 69.83 173 LYS E O 1
ATOM 12673 N N . ALA E 2 199 ? 198.533 179.549 239.759 1.00 61.85 174 ALA E N 1
ATOM 12674 C CA . ALA E 2 199 ? 199.064 180.704 240.473 1.00 61.85 174 ALA E CA 1
ATOM 12675 C C . ALA E 2 199 ? 198.898 181.982 239.660 1.00 61.85 174 ALA E C 1
ATOM 12676 O O . ALA E 2 199 ? 198.473 183.014 240.188 1.00 61.85 174 ALA E O 1
ATOM 12678 N N . VAL E 2 200 ? 199.214 181.930 238.370 1.00 61.50 175 VAL E N 1
ATOM 12679 C CA . VAL E 2 200 ? 199.129 183.090 237.489 1.00 61.50 175 VAL E CA 1
ATOM 12680 C C . VAL E 2 200 ? 197.799 183.039 236.753 1.00 61.50 175 VAL E C 1
ATOM 12681 O O . VAL E 2 200 ? 197.446 182.012 236.161 1.00 61.50 175 VAL E O 1
ATOM 12685 N N . THR E 2 201 ? 197.065 184.151 236.788 1.00 64.31 176 THR E N 1
ATOM 12686 C CA . THR E 2 201 ? 195.708 184.232 236.270 1.00 64.31 176 THR E CA 1
ATOM 12687 C C . THR E 2 201 ? 195.578 185.453 235.371 1.00 64.31 176 THR E C 1
ATOM 12688 O O . THR E 2 201 ? 196.296 186.442 235.533 1.00 64.31 176 THR E O 1
ATOM 12692 N N . GLY E 2 202 ? 194.657 185.368 234.414 1.00 66.39 177 GLY E N 1
ATOM 12693 C CA . GLY E 2 202 ? 194.359 186.474 233.531 1.00 66.39 177 GLY E CA 1
ATOM 12694 C C . GLY E 2 202 ? 195.161 186.522 232.252 1.00 66.39 177 GLY E C 1
ATOM 12695 O O . GLY E 2 202 ? 195.040 187.500 231.506 1.00 66.39 177 GLY E O 1
ATOM 12696 N N . VAL E 2 203 ? 195.975 185.505 231.970 1.00 67.87 178 VAL E N 1
ATOM 12697 C CA . VAL E 2 203 ? 196.761 185.509 230.742 1.00 67.87 178 VAL E CA 1
ATOM 12698 C C . VAL E 2 203 ? 195.855 185.353 229.527 1.00 67.87 178 VAL E C 1
ATOM 12699 O O . VAL E 2 203 ? 196.091 185.963 228.477 1.00 67.87 178 VAL E O 1
ATOM 12703 N N . GLU E 2 204 ? 194.807 184.535 229.646 1.00 73.32 179 GLU E N 1
ATOM 12704 C CA . GLU E 2 204 ? 193.941 184.266 228.502 1.00 73.32 179 GLU E CA 1
ATOM 12705 C C . GLU E 2 204 ? 193.157 185.500 228.073 1.00 73.32 179 GLU E C 1
ATOM 12706 O O . GLU E 2 204 ? 192.767 185.604 226.905 1.00 73.32 179 GLU E O 1
ATOM 12712 N N . ARG E 2 205 ? 192.914 186.437 228.989 1.00 73.13 180 ARG E N 1
ATOM 12713 C CA . ARG E 2 205 ? 192.155 187.637 228.664 1.00 73.13 180 ARG E CA 1
ATOM 12714 C C . ARG E 2 205 ? 193.001 188.726 228.016 1.00 73.13 180 ARG E C 1
ATOM 12715 O O . ARG E 2 205 ? 192.438 189.713 227.533 1.00 73.13 180 ARG E O 1
ATOM 12723 N N . ILE E 2 206 ? 194.327 188.580 227.989 1.00 69.52 181 ILE E N 1
ATOM 12724 C CA . ILE E 2 206 ? 195.176 189.610 227.406 1.00 69.52 181 ILE E CA 1
ATOM 12725 C C . ILE E 2 206 ? 195.010 189.610 225.894 1.00 69.52 181 ILE E C 1
ATOM 12726 O O . ILE E 2 206 ? 194.900 188.552 225.261 1.00 69.52 181 ILE E O 1
ATOM 12731 N N . GLU E 2 207 ? 194.987 190.807 225.310 1.00 74.86 182 GLU E N 1
ATOM 12732 C CA . GLU E 2 207 ? 194.856 190.990 223.870 1.00 74.86 182 GLU E CA 1
ATOM 12733 C C . GLU E 2 207 ? 195.889 192.008 223.418 1.00 74.86 182 GLU E C 1
ATOM 12734 O O . GLU E 2 207 ? 195.842 193.168 223.839 1.00 74.86 182 GLU E O 1
ATOM 12740 N N . LEU E 2 208 ? 196.819 191.571 222.565 1.00 71.65 183 LEU E N 1
ATOM 12741 C CA . LEU E 2 208 ? 197.847 192.416 221.983 1.00 71.65 183 LEU E CA 1
ATOM 12742 C C . LEU E 2 208 ? 197.547 192.668 220.507 1.00 71.65 183 LEU E C 1
ATOM 12743 O O . LEU E 2 208 ? 196.919 191.832 219.851 1.00 71.65 183 LEU E O 1
ATOM 12748 N N . PRO E 2 209 ? 197.978 193.806 219.942 1.00 73.77 184 PRO E N 1
ATOM 12749 C CA . PRO E 2 209 ? 197.653 194.077 218.536 1.00 73.77 184 PRO E CA 1
ATOM 12750 C C . PRO E 2 209 ? 198.498 193.273 217.561 1.00 73.77 184 PRO E C 1
ATOM 12751 O O . PRO E 2 209 ? 197.991 192.816 216.532 1.00 73.77 184 PRO E O 1
ATOM 12755 N N . GLN E 2 210 ? 199.780 193.081 217.880 1.00 74.08 185 GLN E N 1
ATOM 12756 C CA . GLN E 2 210 ? 200.715 192.413 216.982 1.00 74.08 185 GLN E CA 1
ATOM 12757 C C . GLN E 2 210 ? 200.977 190.958 217.341 1.00 74.08 185 GLN E C 1
ATOM 12758 O O . GLN E 2 210 ? 201.455 190.210 216.482 1.00 74.08 185 GLN E O 1
ATOM 12764 N N . PHE E 2 211 ? 200.681 190.542 218.571 1.00 69.47 186 PHE E N 1
ATOM 12765 C CA . PHE E 2 211 ? 201.085 189.241 219.083 1.00 69.47 186 PHE E CA 1
ATOM 12766 C C . PHE E 2 211 ? 199.879 188.485 219.613 1.00 69.47 186 PHE E C 1
ATOM 12767 O O . PHE E 2 211 ? 198.852 189.070 219.966 1.00 69.47 186 PHE E O 1
ATOM 12775 N N . SER E 2 212 ? 200.025 187.163 219.657 1.00 68.99 187 SER E N 1
ATOM 12776 C CA . SER E 2 212 ? 199.075 186.270 220.304 1.00 68.99 187 SER E CA 1
ATOM 12777 C C . SER E 2 212 ? 199.834 185.427 221.314 1.00 68.99 187 SER E C 1
ATOM 12778 O O . SER E 2 212 ? 200.882 184.862 220.989 1.00 68.99 187 SER E O 1
ATOM 12781 N N . ILE E 2 213 ? 199.314 185.350 222.534 1.00 68.17 188 ILE E N 1
ATOM 12782 C CA . ILE E 2 213 ? 199.949 184.560 223.583 1.00 68.17 188 ILE E CA 1
ATOM 12783 C C . ILE E 2 213 ? 199.574 183.100 223.372 1.00 68.17 188 ILE E C 1
ATOM 12784 O O . ILE E 2 213 ? 198.399 182.731 223.460 1.00 68.17 188 ILE E O 1
ATOM 12789 N N . VAL E 2 214 ? 200.574 182.270 223.098 1.00 68.66 189 VAL E N 1
ATOM 12790 C CA . VAL E 2 214 ? 200.345 180.859 222.806 1.00 68.66 189 VAL E CA 1
ATOM 12791 C C . VAL E 2 214 ? 200.407 180.014 224.071 1.00 68.66 189 VAL E C 1
ATOM 12792 O O . VAL E 2 214 ? 199.600 179.100 224.250 1.00 68.66 189 VAL E O 1
ATOM 12796 N N . GLU E 2 215 ? 201.356 180.304 224.956 1.00 69.21 190 GLU E N 1
ATOM 12797 C CA . GLU E 2 215 ? 201.583 179.482 226.134 1.00 69.21 190 GLU E CA 1
ATOM 12798 C C . GLU E 2 215 ? 202.236 180.335 227.209 1.00 69.21 190 GLU E C 1
ATOM 12799 O O . GLU E 2 215 ? 202.913 181.323 226.909 1.00 69.21 190 GLU E O 1
ATOM 12805 N N . HIS E 2 216 ? 202.014 179.947 228.464 1.00 65.05 191 HIS E N 1
ATOM 12806 C CA . HIS E 2 216 ? 202.714 180.532 229.596 1.00 65.05 191 HIS E CA 1
ATOM 12807 C C . HIS E 2 216 ? 203.127 179.418 230.547 1.00 65.05 191 HIS E C 1
ATOM 12808 O O . HIS E 2 216 ? 202.396 178.439 230.719 1.00 65.05 191 HIS E O 1
ATOM 12815 N N . ARG E 2 217 ? 204.308 179.569 231.148 1.00 66.51 192 ARG E N 1
ATOM 12816 C CA . ARG E 2 217 ? 204.902 178.551 232.003 1.00 66.51 192 ARG E CA 1
ATOM 12817 C C . ARG E 2 217 ? 205.433 179.163 233.291 1.00 66.51 192 ARG E C 1
ATOM 12818 O O . ARG E 2 217 ? 205.846 180.327 233.327 1.00 66.51 192 ARG E O 1
ATOM 12826 N N . LEU E 2 218 ? 205.432 178.341 234.342 1.00 61.35 193 LEU E N 1
ATOM 12827 C CA . LEU E 2 218 ? 205.932 178.691 235.664 1.00 61.35 193 LEU E CA 1
ATOM 12828 C C . LEU E 2 218 ? 207.049 177.729 236.042 1.00 61.35 193 LEU E C 1
ATOM 12829 O O . LEU E 2 218 ? 206.918 176.517 235.854 1.00 61.35 193 LEU E O 1
ATOM 12834 N N . VAL E 2 219 ? 208.142 178.269 236.579 1.00 64.85 194 VAL E N 1
ATOM 12835 C CA . VAL E 2 219 ? 209.310 177.471 236.945 1.00 64.85 194 VAL E CA 1
ATOM 12836 C C . VAL E 2 219 ? 209.817 177.927 238.306 1.00 64.85 194 VAL E C 1
ATOM 12837 O O . VAL E 2 219 ? 209.789 179.120 238.621 1.00 64.85 194 VAL E O 1
ATOM 12841 N N . SER E 2 220 ? 210.270 176.968 239.115 1.00 65.05 195 SER E N 1
ATOM 12842 C CA . SER E 2 220 ? 210.944 177.218 240.383 1.00 65.05 195 SER E CA 1
ATOM 12843 C C . SER E 2 220 ? 212.328 176.587 240.333 1.00 65.05 195 SER E C 1
ATOM 12844 O O . SER E 2 220 ? 212.484 175.463 239.850 1.00 65.05 195 SER E O 1
ATOM 12847 N N . ARG E 2 221 ? 213.333 177.301 240.837 1.00 67.12 196 ARG E N 1
ATOM 12848 C CA A ARG E 2 221 ? 214.730 176.930 240.645 0.50 67.12 196 ARG E CA 1
ATOM 12849 C CA B ARG E 2 221 ? 214.704 176.813 240.748 0.50 67.12 196 ARG E CA 1
ATOM 12850 C C . ARG E 2 221 ? 215.561 177.583 241.746 1.00 67.12 196 ARG E C 1
ATOM 12851 O O . ARG E 2 221 ? 215.067 178.414 242.509 1.00 67.12 196 ARG E O 1
ATOM 12866 N N . ASN E 2 222 ? 216.846 177.230 241.791 1.00 66.10 197 ASN E N 1
ATOM 12867 C CA . ASN E 2 222 ? 217.833 177.860 242.659 1.00 66.10 197 ASN E CA 1
ATOM 12868 C C . ASN E 2 222 ? 218.971 178.397 241.804 1.00 66.10 197 ASN E C 1
ATOM 12869 O O . ASN E 2 222 ? 219.348 177.777 240.805 1.00 66.10 197 ASN E O 1
ATOM 12874 N N . VAL E 2 223 ? 219.516 179.550 242.194 1.00 62.53 198 VAL E N 1
ATOM 12875 C CA . VAL E 2 223 ? 220.578 180.218 241.445 1.00 62.53 198 VAL E CA 1
ATOM 12876 C C . VAL E 2 223 ? 221.700 180.583 242.407 1.00 62.53 198 VAL E C 1
ATOM 12877 O O . VAL E 2 223 ? 221.449 181.188 243.453 1.00 62.53 198 VAL E O 1
ATOM 12881 N N . VAL E 2 224 ? 222.933 180.235 242.043 1.00 60.76 199 VAL E N 1
ATOM 12882 C CA . VAL E 2 224 ? 224.117 180.517 242.851 1.00 60.76 199 VAL E CA 1
ATOM 12883 C C . VAL E 2 224 ? 224.787 181.766 242.299 1.00 60.76 199 VAL E C 1
ATOM 12884 O O . VAL E 2 224 ? 224.985 181.882 241.083 1.00 60.76 199 VAL E O 1
ATOM 12888 N N . PHE E 2 225 ? 225.140 182.700 243.190 1.00 61.02 200 PHE E N 1
ATOM 12889 C CA . PHE E 2 225 ? 225.672 184.003 242.792 1.00 61.02 200 PHE E CA 1
ATOM 12890 C C . PHE E 2 225 ? 227.022 184.335 243.423 1.00 61.02 200 PHE E C 1
ATOM 12891 O O . PHE E 2 225 ? 227.490 185.470 243.281 1.00 61.02 200 PHE E O 1
ATOM 12899 N N . ALA E 2 226 ? 227.667 183.385 244.097 1.00 62.18 201 ALA E N 1
ATOM 12900 C CA . ALA E 2 226 ? 228.948 183.500 244.790 1.00 62.18 201 ALA E CA 1
ATOM 12901 C C . ALA E 2 226 ? 228.827 184.232 246.126 1.00 62.18 201 ALA E C 1
ATOM 12902 O O . ALA E 2 226 ? 229.802 184.261 246.878 1.00 62.18 201 ALA E O 1
ATOM 12904 N N . THR E 2 227 ? 227.680 184.828 246.447 1.00 61.02 202 THR E N 1
ATOM 12905 C CA . THR E 2 227 ? 227.316 185.172 247.813 1.00 61.02 202 THR E CA 1
ATOM 12906 C C . THR E 2 227 ? 226.361 184.155 248.423 1.00 61.02 202 THR E C 1
ATOM 12907 O O . THR E 2 227 ? 225.958 184.320 249.577 1.00 61.02 202 THR E O 1
ATOM 12911 N N . GLY E 2 228 ? 225.995 183.111 247.677 1.00 60.55 203 GLY E N 1
ATOM 12912 C CA . GLY E 2 228 ? 225.092 182.087 248.155 1.00 60.55 203 GLY E CA 1
ATOM 12913 C C . GLY E 2 228 ? 224.159 181.594 247.069 1.00 60.55 203 GLY E C 1
ATOM 12914 O O . GLY E 2 228 ? 224.221 182.052 245.921 1.00 60.55 203 GLY E O 1
ATOM 12915 N N . ALA E 2 229 ? 223.286 180.659 247.434 1.00 59.48 204 ALA E N 1
ATOM 12916 C CA . ALA E 2 229 ? 222.245 180.146 246.556 1.00 59.48 204 ALA E CA 1
ATOM 12917 C C . ALA E 2 229 ? 220.910 180.739 246.979 1.00 59.48 204 ALA E C 1
ATOM 12918 O O . ALA E 2 229 ? 220.549 180.683 248.158 1.00 59.48 204 ALA E O 1
ATOM 12920 N N . TYR E 2 230 ? 220.185 181.302 246.015 1.00 59.37 205 TYR E N 1
ATOM 12921 C CA . TYR E 2 230 ? 218.942 182.015 246.239 1.00 59.37 205 TYR E CA 1
ATOM 12922 C C . TYR E 2 230 ? 217.800 181.335 245.490 1.00 59.37 205 TYR E C 1
ATOM 12923 O O . TYR E 2 230 ? 218.030 180.718 244.443 1.00 59.37 205 TYR E O 1
ATOM 12932 N N . PRO E 2 231 ? 216.565 181.429 245.984 1.00 60.00 206 PRO E N 1
ATOM 12933 C CA . PRO E 2 231 ? 215.439 180.868 245.238 1.00 60.00 206 PRO E CA 1
ATOM 12934 C C . PRO E 2 231 ? 215.010 181.791 244.112 1.00 60.00 206 PRO E C 1
ATOM 12935 O O . PRO E 2 231 ? 215.086 183.016 244.215 1.00 60.00 206 PRO E O 1
ATOM 12939 N N . ARG E 2 232 ? 214.545 181.178 243.028 1.00 60.86 207 ARG E N 1
ATOM 12940 C CA . ARG E 2 232 ? 214.159 181.887 241.820 1.00 60.86 207 ARG E CA 1
ATOM 12941 C C . ARG E 2 232 ? 212.839 181.315 241.335 1.00 60.86 207 ARG E C 1
ATOM 12942 O O . ARG E 2 232 ? 212.674 180.094 241.278 1.00 60.86 207 ARG E O 1
ATOM 12950 N N . LEU E 2 233 ? 211.906 182.199 241.008 1.00 58.15 208 LEU E N 1
ATOM 12951 C CA . LEU E 2 233 ? 210.703 181.850 240.273 1.00 58.15 208 LEU E CA 1
ATOM 12952 C C . LEU E 2 233 ? 210.769 182.522 238.911 1.00 58.15 208 LEU E C 1
ATOM 12953 O O . LEU E 2 233 ? 211.394 183.571 238.756 1.00 58.15 208 LEU E O 1
ATOM 12958 N N . SER E 2 234 ? 210.148 181.898 237.916 1.00 60.78 209 SER E N 1
ATOM 12959 C CA . SER E 2 234 ? 210.201 182.402 236.549 1.00 60.78 209 SER E CA 1
ATOM 12960 C C . SER E 2 234 ? 208.842 182.219 235.899 1.00 60.78 209 SER E C 1
ATOM 12961 O O . SER E 2 234 ? 208.315 181.103 235.863 1.00 60.78 209 SER E O 1
ATOM 12964 N N . LEU E 2 235 ? 208.285 183.320 235.396 1.00 62.01 210 LEU E N 1
ATOM 12965 C CA . LEU E 2 235 ? 207.042 183.321 234.631 1.00 62.01 210 LEU E CA 1
ATOM 12966 C C . LEU E 2 235 ? 207.386 183.677 233.193 1.00 62.01 210 LEU E C 1
ATOM 12967 O O . LEU E 2 235 ? 207.795 184.807 232.917 1.00 62.01 210 LEU E O 1
ATOM 12972 N N . SER E 2 236 ? 207.208 182.726 232.279 1.00 64.73 211 SER E N 1
ATOM 12973 C CA . SER E 2 236 ? 207.566 182.905 230.877 1.00 64.73 211 SER E CA 1
ATOM 12974 C C . SER E 2 236 ? 206.317 182.867 230.011 1.00 64.73 211 SER E C 1
ATOM 12975 O O . SER E 2 236 ? 205.391 182.103 230.285 1.00 64.73 211 SER E O 1
ATOM 12978 N N . PHE E 2 237 ? 206.295 183.710 228.979 1.00 65.65 212 PHE E N 1
ATOM 12979 C CA . PHE E 2 237 ? 205.254 183.730 227.963 1.00 65.65 212 PHE E CA 1
ATOM 12980 C C . PHE E 2 237 ? 205.880 183.492 226.597 1.00 65.65 212 PHE E C 1
ATOM 12981 O O . PHE E 2 237 ? 207.017 183.905 226.337 1.00 65.65 212 PHE E O 1
ATOM 12989 N N . ARG E 2 238 ? 205.119 182.832 225.725 1.00 69.20 213 ARG E N 1
ATOM 12990 C CA . ARG E 2 238 ? 205.491 182.626 224.331 1.00 69.20 213 ARG E CA 1
ATOM 12991 C C . ARG E 2 238 ? 204.537 183.424 223.452 1.00 69.20 213 ARG E C 1
ATOM 12992 O O . ARG E 2 238 ? 203.319 183.223 223.513 1.00 69.20 213 ARG E O 1
ATOM 13000 N N . LEU E 2 239 ? 205.092 184.316 222.637 1.00 69.06 214 LEU E N 1
ATOM 13001 C CA . LEU E 2 239 ? 204.327 185.212 221.781 1.00 69.06 214 LEU E CA 1
ATOM 13002 C C . LEU E 2 239 ? 204.570 184.856 220.323 1.00 69.06 214 LEU E C 1
ATOM 13003 O O . LEU E 2 239 ? 205.717 184.645 219.916 1.00 69.06 214 LEU E O 1
ATOM 13008 N N . LYS E 2 240 ? 203.491 184.793 219.547 1.00 70.14 215 LYS E N 1
ATOM 13009 C CA . LYS E 2 240 ? 203.545 184.576 218.107 1.00 70.14 215 LYS E CA 1
ATOM 13010 C C . LYS E 2 240 ? 203.051 185.829 217.401 1.00 70.14 215 LYS E C 1
ATOM 13011 O O . LYS E 2 240 ? 201.951 186.312 217.684 1.00 70.14 215 LYS E O 1
ATOM 13017 N N . ARG E 2 241 ? 203.861 186.349 216.484 1.00 71.16 216 ARG E N 1
ATOM 13018 C CA . ARG E 2 241 ? 203.529 187.597 215.814 1.00 71.16 216 ARG E CA 1
ATOM 13019 C C . ARG E 2 241 ? 202.425 187.388 214.783 1.00 71.16 216 ARG E C 1
ATOM 13020 O O . ARG E 2 241 ? 202.293 186.317 214.187 1.00 71.16 216 ARG E O 1
ATOM 13028 N N . ASN E 2 242 ? 201.627 188.435 214.581 1.00 73.32 217 ASN E N 1
ATOM 13029 C CA . ASN E 2 242 ? 200.573 188.437 213.577 1.00 73.32 217 ASN E CA 1
ATOM 13030 C C . ASN E 2 242 ? 201.117 188.966 212.256 1.00 73.32 217 ASN E C 1
ATOM 13031 O O . ASN E 2 242 ? 201.883 189.932 212.230 1.00 73.32 217 ASN E O 1
ATOM 13036 N N . ILE E 2 243 ? 200.703 188.331 211.160 1.00 76.09 218 ILE E N 1
ATOM 13037 C CA . ILE E 2 243 ? 201.279 188.602 209.847 1.00 76.09 218 ILE E CA 1
ATOM 13038 C C . ILE E 2 243 ? 200.485 189.623 209.031 1.00 76.09 218 ILE E C 1
ATOM 13039 O O . ILE E 2 243 ? 201.033 190.185 208.071 1.00 76.09 218 ILE E O 1
ATOM 13044 N N . GLY E 2 244 ? 199.227 189.894 209.392 1.00 76.67 219 GLY E N 1
ATOM 13045 C CA . GLY E 2 244 ? 198.367 190.689 208.526 1.00 76.67 219 GLY E CA 1
ATOM 13046 C C . GLY E 2 244 ? 198.880 192.097 208.287 1.00 76.67 219 GLY E C 1
ATOM 13047 O O . GLY E 2 244 ? 198.784 192.623 207.173 1.00 76.67 219 GLY E O 1
ATOM 13048 N N . TYR E 2 245 ? 199.434 192.726 209.326 1.00 78.19 220 TYR E N 1
ATOM 13049 C CA . TYR E 2 245 ? 199.940 194.087 209.178 1.00 78.19 220 TYR E CA 1
ATOM 13050 C C . TYR E 2 245 ? 201.067 194.149 208.156 1.00 78.19 220 TYR E C 1
ATOM 13051 O O . TYR E 2 245 ? 201.111 195.061 207.323 1.00 78.19 220 TYR E O 1
ATOM 13060 N N . PHE E 2 246 ? 201.984 193.183 208.197 1.00 76.69 221 PHE E N 1
ATOM 13061 C CA . PHE E 2 246 ? 203.108 193.197 207.269 1.00 76.69 221 PHE E CA 1
ATOM 13062 C C . PHE E 2 246 ? 202.682 192.789 205.867 1.00 76.69 221 PHE E C 1
ATOM 13063 O O . PHE E 2 246 ? 203.274 193.247 204.884 1.00 76.69 221 PHE E O 1
ATOM 13071 N N . ILE E 2 247 ? 201.667 191.931 205.752 1.00 76.57 222 ILE E N 1
ATOM 13072 C CA . ILE E 2 247 ? 201.107 191.626 204.439 1.00 76.57 222 ILE E CA 1
ATOM 13073 C C . ILE E 2 247 ? 200.521 192.885 203.819 1.00 76.57 222 ILE E C 1
ATOM 13074 O O . ILE E 2 247 ? 200.713 193.158 202.628 1.00 76.57 222 ILE E O 1
ATOM 13079 N N . LEU E 2 248 ? 199.798 193.674 204.616 1.00 79.23 223 LEU E N 1
ATOM 13080 C CA . LEU E 2 248 ? 199.219 194.907 204.095 1.00 79.23 223 LEU E CA 1
ATOM 13081 C C . LEU E 2 248 ? 200.293 195.942 203.782 1.00 79.23 223 LEU E C 1
ATOM 13082 O O . LEU E 2 248 ? 200.169 196.697 202.812 1.00 79.23 223 LEU E O 1
ATOM 13087 N N . GLN E 2 249 ? 201.354 195.990 204.587 1.00 80.00 224 GLN E N 1
ATOM 13088 C CA . GLN E 2 249 ? 202.290 197.108 204.555 1.00 80.00 224 GLN E CA 1
ATOM 13089 C C . GLN E 2 249 ? 203.501 196.863 203.661 1.00 80.00 224 GLN E C 1
ATOM 13090 O O . GLN E 2 249 ? 203.944 197.787 202.970 1.00 80.00 224 GLN E O 1
ATOM 13096 N N . THR E 2 250 ? 204.047 195.647 203.656 1.00 78.71 225 THR E N 1
ATOM 13097 C CA . THR E 2 250 ? 205.359 195.379 203.073 1.00 78.71 225 THR E CA 1
ATOM 13098 C C . THR E 2 250 ? 205.309 194.429 201.887 1.00 78.71 225 THR E C 1
ATOM 13099 O O . THR E 2 250 ? 205.834 194.757 200.818 1.00 78.71 225 THR E O 1
ATOM 13103 N N . TYR E 2 251 ? 204.696 193.256 202.043 1.00 75.55 226 TYR E N 1
ATOM 13104 C CA . TYR E 2 251 ? 204.792 192.229 201.010 1.00 75.55 226 TYR E CA 1
ATOM 13105 C C . TYR E 2 251 ? 204.025 192.624 199.753 1.00 75.55 226 TYR E C 1
ATOM 13106 O O . TYR E 2 251 ? 204.536 192.491 198.634 1.00 75.55 226 TYR E O 1
ATOM 13115 N N . MET E 2 252 ? 202.790 193.096 199.917 1.00 78.01 227 MET E N 1
ATOM 13116 C CA . MET E 2 252 ? 201.954 193.391 198.755 1.00 78.01 227 MET E CA 1
ATOM 13117 C C . MET E 2 252 ? 202.511 194.516 197.894 1.00 78.01 227 MET E C 1
ATOM 13118 O O . MET E 2 252 ? 202.489 194.380 196.659 1.00 78.01 227 MET E O 1
ATOM 13123 N N . PRO E 2 253 ? 202.972 195.647 198.444 1.00 76.10 228 PRO E N 1
ATOM 13124 C CA . PRO E 2 253 ? 203.618 196.651 197.580 1.00 76.10 228 PRO E CA 1
ATOM 13125 C C . PRO E 2 253 ? 204.813 196.115 196.812 1.00 76.10 228 PRO E C 1
ATOM 13126 O O . PRO E 2 253 ? 204.989 196.455 195.636 1.00 76.10 228 PRO E O 1
ATOM 13130 N N . SER E 2 254 ? 205.636 195.273 197.439 1.00 75.70 229 SER E N 1
ATOM 13131 C CA . SER E 2 254 ? 206.784 194.710 196.736 1.00 75.70 229 SER E CA 1
ATOM 13132 C C . SER E 2 254 ? 206.340 193.801 195.599 1.00 75.70 229 SER E C 1
ATOM 13133 O O . SER E 2 254 ? 206.894 193.862 194.493 1.00 75.70 229 SER E O 1
ATOM 13136 N N . ILE E 2 255 ? 205.336 192.958 195.848 1.00 75.54 230 ILE E N 1
ATOM 13137 C CA . ILE E 2 255 ? 204.831 192.074 194.801 1.00 75.54 230 ILE E CA 1
ATOM 13138 C C . ILE E 2 255 ? 204.254 192.894 193.655 1.00 75.54 230 ILE E C 1
ATOM 13139 O O . ILE E 2 255 ? 204.461 192.578 192.476 1.00 75.54 230 ILE E O 1
ATOM 13144 N N . LEU E 2 256 ? 203.520 193.957 193.981 1.00 76.22 231 LEU E N 1
ATOM 13145 C CA . LEU E 2 256 ? 202.908 194.779 192.944 1.00 76.22 231 LEU E CA 1
ATOM 13146 C C . LEU E 2 256 ? 203.962 195.509 192.121 1.00 76.22 231 LEU E C 1
ATOM 13147 O O . LEU E 2 256 ? 203.823 195.629 190.900 1.00 76.22 231 LEU E O 1
ATOM 13152 N N . ILE E 2 257 ? 205.022 196.001 192.763 1.00 75.20 232 ILE E N 1
ATOM 13153 C CA . ILE E 2 257 ? 206.094 196.656 192.018 1.00 75.20 232 ILE E CA 1
ATOM 13154 C C . ILE E 2 257 ? 206.805 195.654 191.116 1.00 75.20 232 ILE E C 1
ATOM 13155 O O . ILE E 2 257 ? 207.166 195.969 189.974 1.00 75.20 232 ILE E O 1
ATOM 13160 N N . THR E 2 258 ? 207.021 194.433 191.610 1.00 75.19 233 THR E N 1
ATOM 13161 C CA . THR E 2 258 ? 207.648 193.410 190.779 1.00 75.19 233 THR E CA 1
ATOM 13162 C C . THR E 2 258 ? 206.781 193.079 189.570 1.00 75.19 233 THR E C 1
ATOM 13163 O O . THR E 2 258 ? 207.295 192.893 188.462 1.00 75.19 233 THR E O 1
ATOM 13167 N N . ILE E 2 259 ? 205.465 192.995 189.766 1.00 76.20 234 ILE E N 1
ATOM 13168 C CA . ILE E 2 259 ? 204.565 192.749 188.642 1.00 76.20 234 ILE E CA 1
ATOM 13169 C C . ILE E 2 259 ? 204.598 193.923 187.671 1.00 76.20 234 ILE E C 1
ATOM 13170 O O . ILE E 2 259 ? 204.552 193.739 186.450 1.00 76.20 234 ILE E O 1
ATOM 13175 N N . LEU E 2 260 ? 204.666 195.146 188.199 1.00 75.37 235 LEU E N 1
ATOM 13176 C CA . LEU E 2 260 ? 204.742 196.331 187.353 1.00 75.37 235 LEU E CA 1
ATOM 13177 C C . LEU E 2 260 ? 205.991 196.304 186.484 1.00 75.37 235 LEU E C 1
ATOM 13178 O O . LEU E 2 260 ? 205.965 196.741 185.329 1.00 75.37 235 LEU E O 1
ATOM 13183 N N . SER E 2 261 ? 207.100 195.802 187.030 1.00 75.69 236 SER E N 1
ATOM 13184 C CA . SER E 2 261 ? 208.344 195.765 186.266 1.00 75.69 236 SER E CA 1
ATOM 13185 C C . SER E 2 261 ? 208.229 194.885 185.024 1.00 75.69 236 SER E C 1
ATOM 13186 O O . SER E 2 261 ? 208.950 195.105 184.045 1.00 75.69 236 SER E O 1
ATOM 13189 N N . TRP E 2 262 ? 207.337 193.892 185.037 1.00 76.41 237 TRP E N 1
ATOM 13190 C CA . TRP E 2 262 ? 207.194 192.996 183.893 1.00 76.41 237 TRP E CA 1
ATOM 13191 C C . TRP E 2 262 ? 206.479 193.640 182.713 1.00 76.41 237 TRP E C 1
ATOM 13192 O O . TRP E 2 262 ? 206.490 193.063 181.621 1.00 76.41 237 TRP E O 1
ATOM 13203 N N . VAL E 2 263 ? 205.857 194.807 182.897 1.00 77.25 238 VAL E N 1
ATOM 13204 C CA . VAL E 2 263 ? 205.178 195.478 181.795 1.00 77.25 238 VAL E CA 1
ATOM 13205 C C . VAL E 2 263 ? 206.156 195.886 180.701 1.00 77.25 238 VAL E C 1
ATOM 13206 O O . VAL E 2 263 ? 205.758 196.033 179.541 1.00 77.25 238 VAL E O 1
ATOM 13210 N N . SER E 2 264 ? 207.436 196.070 181.044 1.00 77.61 239 SER E N 1
ATOM 13211 C CA . SER E 2 264 ? 208.429 196.480 180.057 1.00 77.61 239 SER E CA 1
ATOM 13212 C C . SER E 2 264 ? 208.547 195.482 178.913 1.00 77.61 239 SER E C 1
ATOM 13213 O O . SER E 2 264 ? 208.822 195.876 177.775 1.00 77.61 239 SER E O 1
ATOM 13216 N N . PHE E 2 265 ? 208.341 194.193 179.188 1.00 78.68 240 PHE E N 1
ATOM 13217 C CA . PHE E 2 265 ? 208.520 193.176 178.157 1.00 78.68 240 PHE E CA 1
ATOM 13218 C C . PHE E 2 265 ? 207.484 193.279 177.046 1.00 78.68 240 PHE E C 1
ATOM 13219 O O . PHE E 2 265 ? 207.712 192.744 175.957 1.00 78.68 240 PHE E O 1
ATOM 13227 N N . TRP E 2 266 ? 206.360 193.948 177.290 1.00 81.52 241 TRP E N 1
ATOM 13228 C CA . TRP E 2 266 ? 205.295 194.090 176.307 1.00 81.52 241 TRP E CA 1
ATOM 13229 C C . TRP E 2 266 ? 205.424 195.349 175.458 1.00 81.52 241 TRP E C 1
ATOM 13230 O O . TRP E 2 266 ? 204.537 195.614 174.641 1.00 81.52 241 TRP E O 1
ATOM 13241 N N . ILE E 2 267 ? 206.497 196.121 175.625 1.00 78.98 242 ILE E N 1
ATOM 13242 C CA . ILE E 2 267 ? 206.723 197.356 174.886 1.00 78.98 242 ILE E CA 1
ATOM 13243 C C . ILE E 2 267 ? 207.825 197.103 173.866 1.00 78.98 242 ILE E C 1
ATOM 13244 O O . ILE E 2 267 ? 208.723 196.282 174.084 1.00 78.98 242 ILE E O 1
ATOM 13249 N N . ASN E 2 268 ? 207.742 197.802 172.736 1.00 84.33 243 ASN E N 1
ATOM 13250 C CA . ASN E 2 268 ? 208.709 197.613 171.663 1.00 84.33 243 ASN E CA 1
ATOM 13251 C C . ASN E 2 268 ? 210.111 198.001 172.118 1.00 84.33 243 ASN E C 1
ATOM 13252 O O . ASN E 2 268 ? 210.295 198.857 172.986 1.00 84.33 243 ASN E O 1
ATOM 13257 N N . TYR E 2 269 ? 211.108 197.349 171.516 1.00 86.55 244 TYR E N 1
ATOM 13258 C CA . TYR E 2 269 ? 212.497 197.610 171.877 1.00 86.55 244 TYR E CA 1
ATOM 13259 C C . TYR E 2 269 ? 212.904 199.046 171.571 1.00 86.55 244 TYR E C 1
ATOM 13260 O O . TYR E 2 269 ? 213.757 199.609 172.264 1.00 86.55 244 TYR E O 1
ATOM 13269 N N . ASP E 2 270 ? 212.317 199.652 170.537 1.00 85.16 245 ASP E N 1
ATOM 13270 C CA . ASP E 2 270 ? 212.731 200.993 170.139 1.00 85.16 245 ASP E CA 1
ATOM 13271 C C . ASP E 2 270 ? 212.249 202.055 171.121 1.00 85.16 245 ASP E C 1
ATOM 13272 O O . ASP E 2 270 ? 212.860 203.125 171.217 1.00 85.16 245 ASP E O 1
ATOM 13277 N N . ALA E 2 271 ? 211.167 201.789 171.854 1.00 80.30 246 ALA E N 1
ATOM 13278 C CA . ALA E 2 271 ? 210.640 202.740 172.833 1.00 80.30 246 ALA E CA 1
ATOM 13279 C C . ALA E 2 271 ? 211.543 202.708 174.061 1.00 80.30 246 ALA E C 1
ATOM 13280 O O . ALA E 2 271 ? 211.229 202.121 175.099 1.00 80.30 246 ALA E O 1
ATOM 13282 N N . SER E 2 272 ? 212.696 203.364 173.933 1.00 78.53 247 SER E N 1
ATOM 13283 C CA . SER E 2 272 ? 213.730 203.245 174.954 1.00 78.53 247 SER E CA 1
ATOM 13284 C C . SER E 2 272 ? 213.384 204.037 176.207 1.00 78.53 247 SER E C 1
ATOM 13285 O O . SER E 2 272 ? 213.594 203.555 177.328 1.00 78.53 247 SER E O 1
ATOM 13288 N N . ALA E 2 273 ? 212.862 205.253 176.039 1.00 77.06 248 ALA E N 1
ATOM 13289 C CA . ALA E 2 273 ? 212.604 206.112 177.189 1.00 77.06 248 ALA E CA 1
ATOM 13290 C C . ALA E 2 273 ? 211.573 205.494 178.124 1.00 77.06 248 ALA E C 1
ATOM 13291 O O . ALA E 2 273 ? 211.751 205.505 179.346 1.00 77.06 248 ALA E O 1
ATOM 13293 N N . ALA E 2 274 ? 210.499 204.932 177.566 1.00 76.89 249 ALA E N 1
ATOM 13294 C CA . ALA E 2 274 ? 209.448 204.352 178.395 1.00 76.89 249 ALA E CA 1
ATOM 13295 C C . ALA E 2 274 ? 209.971 203.172 179.206 1.00 76.89 249 ALA E C 1
ATOM 13296 O O . ALA E 2 274 ? 209.750 203.091 180.420 1.00 76.89 249 ALA E O 1
ATOM 13298 N N . ARG E 2 275 ? 210.668 202.245 178.548 1.00 77.89 250 ARG E N 1
ATOM 13299 C CA . ARG E 2 275 ? 211.162 201.060 179.241 1.00 77.89 250 ARG E CA 1
ATOM 13300 C C . ARG E 2 275 ? 212.205 201.424 180.290 1.00 77.89 250 ARG E C 1
ATOM 13301 O O . ARG E 2 275 ? 212.207 200.865 181.395 1.00 77.89 250 ARG E O 1
ATOM 13309 N N . VAL E 2 276 ? 213.097 202.362 179.966 1.00 76.92 251 VAL E N 1
ATOM 13310 C CA . VAL E 2 276 ? 214.115 202.771 180.928 1.00 76.92 251 VAL E CA 1
ATOM 13311 C C . VAL E 2 276 ? 213.470 203.448 182.129 1.00 76.92 251 VAL E C 1
ATOM 13312 O O . VAL E 2 276 ? 213.856 203.199 183.278 1.00 76.92 251 VAL E O 1
ATOM 13316 N N . ALA E 2 277 ? 212.485 204.320 181.890 1.00 75.98 252 ALA E N 1
ATOM 13317 C CA . ALA E 2 277 ? 211.796 204.971 182.997 1.00 75.98 252 ALA E CA 1
ATOM 13318 C C . ALA E 2 277 ? 211.092 203.950 183.878 1.00 75.98 252 ALA E C 1
ATOM 13319 O O . ALA E 2 277 ? 211.163 204.030 185.109 1.00 75.98 252 ALA E O 1
ATOM 13321 N N . LEU E 2 278 ? 210.429 202.970 183.262 1.00 76.78 253 LEU E N 1
ATOM 13322 C CA . LEU E 2 278 ? 209.748 201.928 184.023 1.00 76.78 253 LEU E CA 1
ATOM 13323 C C . LEU E 2 278 ? 210.725 201.162 184.909 1.00 76.78 253 LEU E C 1
ATOM 13324 O O . LEU E 2 278 ? 210.504 201.013 186.120 1.00 76.78 253 LEU E O 1
ATOM 13329 N N . GLY E 2 279 ? 211.828 200.687 184.324 1.00 75.24 254 GLY E N 1
ATOM 13330 C CA . GLY E 2 279 ? 212.782 199.906 185.095 1.00 75.24 254 GLY E CA 1
ATOM 13331 C C . GLY E 2 279 ? 213.438 200.704 186.206 1.00 75.24 254 GLY E C 1
ATOM 13332 O O . GLY E 2 279 ? 213.561 200.225 187.340 1.00 75.24 254 GLY E O 1
ATOM 13333 N N . ILE E 2 280 ? 213.866 201.931 185.900 1.00 76.49 255 ILE E N 1
ATOM 13334 C CA . ILE E 2 280 ? 214.523 202.765 186.901 1.00 76.49 255 ILE E CA 1
ATOM 13335 C C . ILE E 2 280 ? 213.562 203.078 188.037 1.00 76.49 255 ILE E C 1
ATOM 13336 O O . ILE E 2 280 ? 213.935 203.036 189.217 1.00 76.49 255 ILE E O 1
ATOM 13341 N N . THR E 2 281 ? 212.311 203.403 187.701 1.00 76.32 256 THR E N 1
ATOM 13342 C CA . THR E 2 281 ? 211.320 203.704 188.723 1.00 76.32 256 THR E CA 1
ATOM 13343 C C . THR E 2 281 ? 211.092 202.507 189.635 1.00 76.32 256 THR E C 1
ATOM 13344 O O . THR E 2 281 ? 211.046 202.655 190.862 1.00 76.32 256 THR E O 1
ATOM 13348 N N . THR E 2 282 ? 210.966 201.309 189.058 1.00 76.18 257 THR E N 1
ATOM 13349 C CA . THR E 2 282 ? 210.755 200.123 189.884 1.00 76.18 257 THR E CA 1
ATOM 13350 C C . THR E 2 282 ? 211.948 199.863 190.800 1.00 76.18 257 THR E C 1
ATOM 13351 O O . THR E 2 282 ? 211.773 199.546 191.986 1.00 76.18 257 THR E O 1
ATOM 13355 N N . VAL E 2 283 ? 213.168 199.999 190.272 1.00 76.77 258 VAL E N 1
ATOM 13356 C CA . VAL E 2 283 ? 214.361 199.733 191.076 1.00 76.77 258 VAL E CA 1
ATOM 13357 C C . VAL E 2 283 ? 214.448 200.715 192.240 1.00 76.77 258 VAL E C 1
ATOM 13358 O O . VAL E 2 283 ? 214.698 200.328 193.393 1.00 76.77 258 VAL E O 1
ATOM 13362 N N . LEU E 2 284 ? 214.240 202.004 191.957 1.00 78.50 259 LEU E N 1
ATOM 13363 C CA . LEU E 2 284 ? 214.315 203.004 193.016 1.00 78.50 259 LEU E CA 1
ATOM 13364 C C . LEU E 2 284 ? 213.222 202.794 194.053 1.00 78.50 259 LEU E C 1
ATOM 13365 O O . LEU E 2 284 ? 213.460 202.968 195.254 1.00 78.50 259 LEU E O 1
ATOM 13370 N N . THR E 2 285 ? 212.015 202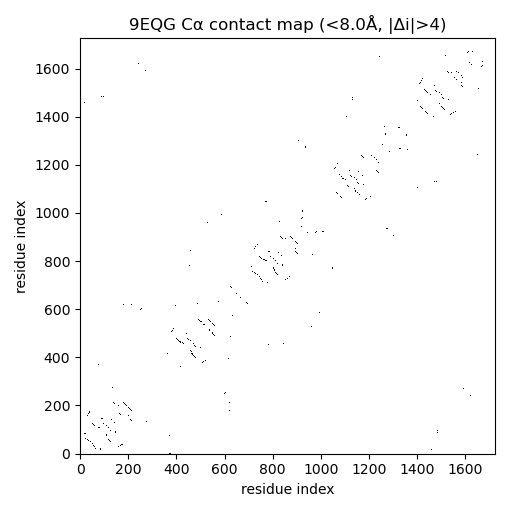.428 193.613 1.00 77.83 260 THR E N 1
ATOM 13371 C CA . THR E 2 285 ? 210.938 202.185 194.565 1.00 77.83 260 THR E CA 1
ATOM 13372 C C . THR E 2 285 ? 211.270 201.017 195.483 1.00 77.83 260 THR E C 1
ATOM 13373 O O . THR E 2 285 ? 211.025 201.083 196.694 1.00 77.83 260 THR E O 1
ATOM 13377 N N . MET E 2 286 ? 211.829 199.938 194.929 1.00 79.48 261 MET E N 1
ATOM 13378 C CA . MET E 2 286 ? 212.197 198.799 195.766 1.00 79.48 261 MET E CA 1
ATOM 13379 C C . MET E 2 286 ? 213.263 199.185 196.785 1.00 79.48 261 MET E C 1
ATOM 13380 O O . MET E 2 286 ? 213.162 198.829 197.970 1.00 79.48 261 MET E O 1
ATOM 13385 N N . THR E 2 287 ? 214.290 199.919 196.345 1.00 81.68 262 THR E N 1
ATOM 13386 C CA . THR E 2 287 ? 215.343 200.326 197.273 1.00 81.68 262 THR E CA 1
ATOM 13387 C C . THR E 2 287 ? 214.791 201.227 198.373 1.00 81.68 262 THR E C 1
ATOM 13388 O O . THR E 2 287 ? 215.144 201.075 199.552 1.00 81.68 262 THR E O 1
ATOM 13392 N N . THR E 2 288 ? 213.922 202.171 198.005 1.00 81.57 263 THR E N 1
ATOM 13393 C CA . THR E 2 288 ? 213.337 203.067 198.995 1.00 81.57 263 THR E CA 1
ATOM 13394 C C . THR E 2 288 ? 212.482 202.301 199.994 1.00 81.57 263 THR E C 1
ATOM 13395 O O . THR E 2 288 ? 212.511 202.594 201.194 1.00 81.57 263 THR E O 1
ATOM 13399 N N . ILE E 2 289 ? 211.705 201.324 199.519 1.00 80.66 264 ILE E N 1
ATOM 13400 C CA . ILE E 2 289 ? 210.881 200.528 200.425 1.00 80.66 264 ILE E CA 1
ATOM 13401 C C . ILE E 2 289 ? 211.762 199.780 201.415 1.00 80.66 264 ILE E C 1
ATOM 13402 O O . ILE E 2 289 ? 211.473 199.739 202.618 1.00 80.66 264 ILE E O 1
ATOM 13407 N N . ASN E 2 290 ? 212.851 199.178 200.927 1.00 83.33 265 ASN E N 1
ATOM 13408 C CA . ASN E 2 290 ? 213.735 198.433 201.818 1.00 83.33 265 ASN E CA 1
ATOM 13409 C C . ASN E 2 290 ? 214.353 199.344 202.873 1.00 83.33 265 ASN E C 1
ATOM 13410 O O . ASN E 2 290 ? 214.380 199.008 204.065 1.00 83.33 265 ASN E O 1
ATOM 13415 N N . THR E 2 291 ? 214.845 200.513 202.453 1.00 85.26 266 THR E N 1
ATOM 13416 C CA . THR E 2 291 ? 215.465 201.428 203.407 1.00 85.26 266 THR E CA 1
ATOM 13417 C C . THR E 2 291 ? 214.451 201.932 204.429 1.00 85.26 266 THR E C 1
ATOM 13418 O O . THR E 2 291 ? 214.746 201.992 205.631 1.00 85.26 266 THR E O 1
ATOM 13422 N N . HIS E 2 292 ? 213.249 202.291 203.972 1.00 84.10 267 HIS E N 1
ATOM 13423 C CA . HIS E 2 292 ? 212.224 202.784 204.885 1.00 84.10 267 HIS E CA 1
ATOM 13424 C C . HIS E 2 292 ? 211.831 201.719 205.897 1.00 84.10 267 HIS E C 1
ATOM 13425 O O . HIS E 2 292 ? 211.630 202.021 207.079 1.00 84.10 267 HIS E O 1
ATOM 13432 N N . LEU E 2 293 ? 211.706 200.467 205.453 1.00 83.57 268 LEU E N 1
ATOM 13433 C CA . LEU E 2 293 ? 211.390 199.392 206.385 1.00 83.57 268 LEU E CA 1
ATOM 13434 C C . LEU E 2 293 ? 212.500 199.219 207.412 1.00 83.57 268 LEU E C 1
ATOM 13435 O O . LEU E 2 293 ? 212.239 199.130 208.617 1.00 83.57 268 LEU E O 1
ATOM 13440 N N . ARG E 2 294 ? 213.754 199.179 206.955 1.00 84.17 269 ARG E N 1
ATOM 13441 C CA . ARG E 2 294 ? 214.848 198.887 207.873 1.00 84.17 269 ARG E CA 1
ATOM 13442 C C . ARG E 2 294 ? 215.164 200.049 208.806 1.00 84.17 269 ARG E C 1
ATOM 13443 O O . ARG E 2 294 ? 215.826 199.837 209.828 1.00 84.17 269 ARG E O 1
ATOM 13451 N N . GLU E 2 295 ? 214.708 201.263 208.495 1.00 88.69 270 GLU E N 1
ATOM 13452 C CA . GLU E 2 295 ? 214.974 202.399 209.373 1.00 88.69 270 GLU E CA 1
ATOM 13453 C C . GLU E 2 295 ? 214.089 202.439 210.617 1.00 88.69 270 GLU E C 1
ATOM 13454 O O . GLU E 2 295 ? 214.267 203.344 211.440 1.00 88.69 270 GLU E O 1
ATOM 13460 N N . THR E 2 296 ? 213.160 201.495 210.789 1.00 87.30 271 THR E N 1
ATOM 13461 C CA . THR E 2 296 ? 212.232 201.474 211.918 1.00 87.30 271 THR E CA 1
ATOM 13462 C C . THR E 2 296 ? 212.425 200.225 212.771 1.00 87.30 271 THR E C 1
ATOM 13463 O O . THR E 2 296 ? 211.464 199.651 213.287 1.00 87.30 271 THR E O 1
ATOM 13467 N N . LEU E 2 297 ? 213.672 199.800 212.943 1.00 80.57 272 LEU E N 1
ATOM 13468 C CA . LEU E 2 297 ? 213.996 198.590 213.683 1.00 80.57 272 LEU E CA 1
ATOM 13469 C C . LEU E 2 297 ? 215.392 198.746 214.264 1.00 80.57 272 LEU E C 1
ATOM 13470 O O . LEU E 2 297 ? 216.160 199.603 213.813 1.00 80.57 272 LEU E O 1
ATOM 13475 N N . PRO E 2 298 ? 215.752 197.944 215.269 1.00 77.84 273 PRO E N 1
ATOM 13476 C CA . PRO E 2 298 ? 217.101 198.054 215.835 1.00 77.84 273 PRO E CA 1
ATOM 13477 C C . PRO E 2 298 ? 218.169 197.659 214.828 1.00 77.84 273 PRO E C 1
ATOM 13478 O O . PRO E 2 298 ? 217.933 196.874 213.907 1.00 77.84 273 PRO E O 1
ATOM 13482 N N . LYS E 2 299 ? 219.365 198.219 215.017 1.00 77.50 274 LYS E N 1
ATOM 13483 C CA . LYS E 2 299 ? 220.473 198.037 214.079 1.00 77.50 274 LYS E CA 1
ATOM 13484 C C . LYS E 2 299 ? 221.150 196.689 214.333 1.00 77.50 274 LYS E C 1
ATOM 13485 O O . LYS E 2 299 ? 222.305 196.596 214.753 1.00 77.50 274 LYS E O 1
ATOM 13491 N N . ILE E 2 300 ? 220.401 195.627 214.057 1.00 75.94 275 ILE E N 1
ATOM 13492 C CA . ILE E 2 300 ? 220.899 194.264 214.234 1.00 75.94 275 ILE E CA 1
ATOM 13493 C C . ILE E 2 300 ? 221.790 193.913 213.045 1.00 75.94 275 ILE E C 1
ATOM 13494 O O . ILE E 2 300 ? 221.560 194.423 211.940 1.00 75.94 275 ILE E O 1
ATOM 13499 N N . PRO E 2 301 ? 222.800 193.043 213.205 1.00 75.41 276 PRO E N 1
ATOM 13500 C CA . PRO E 2 301 ? 223.745 192.812 212.104 1.00 75.41 276 PRO E CA 1
ATOM 13501 C C . PRO E 2 301 ? 223.304 191.748 211.110 1.00 75.41 276 PRO E C 1
ATOM 13502 O O . PRO E 2 301 ? 223.754 191.753 209.961 1.00 75.41 276 PRO E O 1
ATOM 13506 N N . TYR E 2 302 ? 222.433 190.837 211.530 1.00 75.75 277 TYR E N 1
ATOM 13507 C CA . TYR E 2 302 ? 222.063 189.695 210.704 1.00 75.75 277 TYR E CA 1
ATOM 13508 C C . TYR E 2 302 ? 220.886 190.042 209.792 1.00 75.75 277 TYR E C 1
ATOM 13509 O O . TYR E 2 302 ? 220.282 191.112 209.885 1.00 75.75 277 TYR E O 1
ATOM 13518 N N . VAL E 2 303 ? 220.569 189.109 208.895 1.00 78.11 278 VAL E N 1
ATOM 13519 C CA . VAL E 2 303 ? 219.573 189.306 207.847 1.00 78.11 278 VAL E CA 1
ATOM 13520 C C . VAL E 2 303 ? 218.261 188.673 208.288 1.00 78.11 278 VAL E C 1
ATOM 13521 O O . VAL E 2 303 ? 218.242 187.533 208.768 1.00 78.11 278 VAL E O 1
ATOM 13525 N N . LYS E 2 304 ? 217.168 189.411 208.123 1.00 77.02 279 LYS E N 1
ATOM 13526 C CA . LYS E 2 304 ? 215.829 188.954 208.465 1.00 77.02 279 LYS E CA 1
ATOM 13527 C C . LYS E 2 304 ? 215.132 188.381 207.234 1.00 77.02 279 LYS E C 1
ATOM 13528 O O . LYS E 2 304 ? 215.596 188.523 206.101 1.00 77.02 279 LYS E O 1
ATOM 13534 N N . ALA E 2 305 ? 213.995 187.724 207.473 1.00 75.89 280 ALA E N 1
ATOM 13535 C CA . ALA E 2 305 ? 213.242 187.120 206.377 1.00 75.89 280 ALA E CA 1
ATOM 13536 C C . ALA E 2 305 ? 212.710 188.178 205.417 1.00 75.89 280 ALA E C 1
ATOM 13537 O O . ALA E 2 305 ? 212.764 188.004 204.191 1.00 75.89 280 ALA E O 1
ATOM 13539 N N . ILE E 2 306 ? 212.186 189.280 205.957 1.00 76.81 281 ILE E N 1
ATOM 13540 C CA . ILE E 2 306 ? 211.661 190.346 205.110 1.00 76.81 281 ILE E CA 1
ATOM 13541 C C . ILE E 2 306 ? 212.780 190.950 204.270 1.00 76.81 281 ILE E C 1
ATOM 13542 O O . ILE E 2 306 ? 212.573 191.329 203.110 1.00 76.81 281 ILE E O 1
ATOM 13547 N N . ASP E 2 307 ? 213.985 191.039 204.837 1.00 79.39 282 ASP E N 1
ATOM 13548 C CA . ASP E 2 307 ? 215.126 191.524 204.071 1.00 79.39 282 ASP E CA 1
ATOM 13549 C C . ASP E 2 307 ? 215.428 190.602 202.900 1.00 79.39 282 ASP E C 1
ATOM 13550 O O . ASP E 2 307 ? 215.719 191.070 201.794 1.00 79.39 282 ASP E O 1
ATOM 13555 N N . MET E 2 308 ? 215.360 189.287 203.119 1.00 79.67 283 MET E N 1
ATOM 13556 C CA . MET E 2 308 ? 215.603 188.347 202.031 1.00 79.67 283 MET E CA 1
ATOM 13557 C C . MET E 2 308 ? 214.544 188.478 200.945 1.00 79.67 283 MET E C 1
ATOM 13558 O O . MET E 2 308 ? 214.862 188.445 199.749 1.00 79.67 283 MET E O 1
ATOM 13563 N N . TYR E 2 309 ? 213.279 188.630 201.340 1.00 75.93 284 TYR E N 1
ATOM 13564 C CA . TYR E 2 309 ? 212.214 188.782 200.352 1.00 75.93 284 TYR E CA 1
ATOM 13565 C C . TYR E 2 309 ? 212.413 190.044 199.520 1.00 75.93 284 TYR E C 1
ATOM 13566 O O . TYR E 2 309 ? 212.299 190.020 198.285 1.00 75.93 284 TYR E O 1
ATOM 13575 N N . LEU E 2 310 ? 212.719 191.161 200.180 1.00 78.61 285 LEU E N 1
ATOM 13576 C CA . LEU E 2 310 ? 212.911 192.405 199.448 1.00 78.61 285 LEU E CA 1
ATOM 13577 C C . LEU E 2 310 ? 214.153 192.354 198.571 1.00 78.61 285 LEU E C 1
ATOM 13578 O O . LEU E 2 310 ? 214.157 192.925 197.477 1.00 78.61 285 LEU E O 1
ATOM 13583 N N . MET E 2 311 ? 215.209 191.673 199.019 1.00 81.02 286 MET E N 1
ATOM 13584 C CA . MET E 2 311 ? 216.391 191.521 198.179 1.00 81.02 286 MET E CA 1
ATOM 13585 C C . MET E 2 311 ? 216.083 190.683 196.945 1.00 81.02 286 MET E C 1
ATOM 13586 O O . MET E 2 311 ? 216.568 190.983 195.848 1.00 81.02 286 MET E O 1
ATOM 13591 N N . GLY E 2 312 ? 215.272 189.634 197.097 1.00 77.84 287 GLY E N 1
ATOM 13592 C CA . GLY E 2 312 ? 214.858 188.865 195.933 1.00 77.84 287 GLY E CA 1
ATOM 13593 C C . GLY E 2 312 ? 214.055 189.692 194.946 1.00 77.84 287 GLY E C 1
ATOM 13594 O O . GLY E 2 312 ? 214.270 189.614 193.731 1.00 77.84 287 GLY E O 1
ATOM 13595 N N . CYS E 2 313 ? 213.122 190.501 195.452 1.00 76.69 288 CYS E N 1
ATOM 13596 C CA . CYS E 2 313 ? 212.348 191.371 194.568 1.00 76.69 288 CYS E CA 1
ATOM 13597 C C . CYS E 2 313 ? 213.248 192.383 193.864 1.00 76.69 288 CYS E C 1
ATOM 13598 O O . CYS E 2 313 ? 213.063 192.678 192.672 1.00 76.69 288 CYS E O 1
ATOM 13601 N N . PHE E 2 314 ? 214.225 192.932 194.592 1.00 77.94 289 PHE E N 1
ATOM 13602 C CA . PHE E 2 314 ? 215.179 193.853 193.987 1.00 77.94 289 PHE E CA 1
ATOM 13603 C C . PHE E 2 314 ? 215.955 193.172 192.871 1.00 77.94 289 PHE E C 1
ATOM 13604 O O . PHE E 2 314 ? 216.177 193.762 191.808 1.00 77.94 289 PHE E O 1
ATOM 13612 N N . VAL E 2 315 ? 216.385 191.930 193.103 1.00 76.45 290 VAL E N 1
ATOM 13613 C CA . VAL E 2 315 ? 217.109 191.189 192.076 1.00 76.45 290 VAL E CA 1
ATOM 13614 C C . VAL E 2 315 ? 216.232 190.997 190.848 1.00 76.45 290 VAL E C 1
ATOM 13615 O O . VAL E 2 315 ? 216.700 191.117 189.712 1.00 76.45 290 VAL E O 1
ATOM 13619 N N . PHE E 2 316 ? 214.949 190.698 191.054 1.00 75.57 291 PHE E N 1
ATOM 13620 C CA . PHE E 2 316 ? 214.057 190.479 189.916 1.00 75.57 291 PHE E CA 1
ATOM 13621 C C . PHE E 2 316 ? 213.901 191.744 189.074 1.00 75.57 291 PHE E C 1
ATOM 13622 O O . PHE E 2 316 ? 214.010 191.703 187.840 1.00 75.57 291 PHE E O 1
ATOM 13630 N N . VAL E 2 317 ? 213.648 192.885 189.720 1.00 76.16 292 VAL E N 1
ATOM 13631 C CA . VAL E 2 317 ? 213.459 194.114 188.946 1.00 76.16 292 VAL E CA 1
ATOM 13632 C C . VAL E 2 317 ? 214.767 194.536 188.276 1.00 76.16 292 VAL E C 1
ATOM 13633 O O . VAL E 2 317 ? 214.772 195.023 187.133 1.00 76.16 292 VAL E O 1
ATOM 13637 N N . PHE E 2 318 ? 215.896 194.347 188.966 1.00 77.17 293 PHE E N 1
ATOM 13638 C CA . PHE E 2 318 ? 217.189 194.658 188.367 1.00 77.17 293 PHE E CA 1
ATOM 13639 C C . PHE E 2 318 ? 217.447 193.787 187.147 1.00 77.17 293 PHE E C 1
ATOM 13640 O O . PHE E 2 318 ? 217.978 194.260 186.136 1.00 77.17 293 PHE E O 1
ATOM 13648 N N . LEU E 2 319 ? 217.073 192.508 187.220 1.00 77.30 294 LEU E N 1
ATOM 13649 C CA . LEU E 2 319 ? 217.234 191.626 186.073 1.00 77.30 294 LEU E CA 1
ATOM 13650 C C . LEU E 2 319 ? 216.329 192.034 184.922 1.00 77.30 294 LEU E C 1
ATOM 13651 O O . LEU E 2 319 ? 216.714 191.886 183.761 1.00 77.30 294 LEU E O 1
ATOM 13656 N N . ALA E 2 320 ? 215.129 192.540 185.210 1.00 76.40 295 ALA E N 1
ATOM 13657 C CA . ALA E 2 320 ? 214.272 193.038 184.133 1.00 76.40 295 ALA E CA 1
ATOM 13658 C C . ALA E 2 320 ? 214.919 194.225 183.420 1.00 76.40 295 ALA E C 1
ATOM 13659 O O . ALA E 2 320 ? 214.938 194.298 182.179 1.00 76.40 295 ALA E O 1
ATOM 13661 N N . LEU E 2 321 ? 215.461 195.167 184.194 1.00 76.15 296 LEU E N 1
ATOM 13662 C CA . LEU E 2 321 ? 216.130 196.312 183.581 1.00 76.15 296 LEU E CA 1
ATOM 13663 C C . LEU E 2 321 ? 217.350 195.870 182.776 1.00 76.15 296 LEU E C 1
ATOM 13664 O O . LEU E 2 321 ? 217.597 196.371 181.668 1.00 76.15 296 LEU E O 1
ATOM 13669 N N . LEU E 2 322 ? 218.120 194.922 183.311 1.00 79.44 297 LEU E N 1
ATOM 13670 C CA . LEU E 2 322 ? 219.261 194.395 182.572 1.00 79.44 297 LEU E CA 1
ATOM 13671 C C . LEU E 2 322 ? 218.822 193.660 181.315 1.00 79.44 297 LEU E C 1
ATOM 13672 O O . LEU E 2 322 ? 219.546 193.663 180.318 1.00 79.44 297 LEU E O 1
ATOM 13677 N N . GLU E 2 323 ? 217.653 193.017 181.343 1.00 80.56 298 GLU E N 1
ATOM 13678 C CA . GLU E 2 323 ? 217.131 192.378 180.141 1.00 80.56 298 GLU E CA 1
ATOM 13679 C C . GLU E 2 323 ? 216.860 193.407 179.057 1.00 80.56 298 GLU E C 1
ATOM 13680 O O . GLU E 2 323 ? 217.190 193.186 177.881 1.00 80.56 298 GLU E O 1
ATOM 13686 N N . TYR E 2 324 ? 216.249 194.538 179.426 1.00 79.40 299 TYR E N 1
ATOM 13687 C CA . TYR E 2 324 ? 216.047 195.573 178.416 1.00 79.40 299 TYR E CA 1
ATOM 13688 C C . TYR E 2 324 ? 217.381 196.084 177.884 1.00 79.40 299 TYR E C 1
ATOM 13689 O O . TYR E 2 324 ? 217.537 196.300 176.674 1.00 79.40 299 TYR E O 1
ATOM 13698 N N . ALA E 2 325 ? 218.347 196.314 178.777 1.00 80.91 300 ALA E N 1
ATOM 13699 C CA . ALA E 2 325 ? 219.656 196.780 178.329 1.00 80.91 300 ALA E CA 1
ATOM 13700 C C . ALA E 2 325 ? 220.292 195.780 177.373 1.00 80.91 300 ALA E C 1
ATOM 13701 O O . ALA E 2 325 ? 220.899 196.164 176.365 1.00 80.91 300 ALA E O 1
ATOM 13703 N N . PHE E 2 326 ? 220.136 194.488 177.661 1.00 85.64 301 PHE E N 1
ATOM 13704 C CA . PHE E 2 326 ? 220.718 193.451 176.822 1.00 85.64 301 PHE E CA 1
ATOM 13705 C C . PHE E 2 326 ? 220.092 193.441 175.435 1.00 85.64 301 PHE E C 1
ATOM 13706 O O . PHE E 2 326 ? 220.804 193.346 174.430 1.00 85.64 301 PHE E O 1
ATOM 13714 N N . VAL E 2 327 ? 218.761 193.524 175.350 1.00 84.55 302 VAL E N 1
ATOM 13715 C CA . VAL E 2 327 ? 218.138 193.486 174.026 1.00 84.55 302 VAL E CA 1
ATOM 13716 C C . VAL E 2 327 ? 218.470 194.752 173.244 1.00 84.55 302 VAL E C 1
ATOM 13717 O O . VAL E 2 327 ? 218.686 194.703 172.025 1.00 84.55 302 VAL E O 1
ATOM 13721 N N . ASN E 2 328 ? 218.530 195.902 173.923 1.00 82.82 303 ASN E N 1
ATOM 13722 C CA . ASN E 2 328 ? 218.912 197.134 173.237 1.00 82.82 303 ASN E CA 1
ATOM 13723 C C . ASN E 2 328 ? 220.328 197.037 172.685 1.00 82.82 303 ASN E C 1
ATOM 13724 O O . ASN E 2 328 ? 220.590 197.451 171.548 1.00 82.82 303 ASN E O 1
ATOM 13729 N N . TYR E 2 329 ? 221.256 196.495 173.476 1.00 87.01 304 TYR E N 1
ATOM 13730 C CA . TYR E 2 329 ? 222.618 196.310 172.991 1.00 87.01 304 TYR E CA 1
ATOM 13731 C C . TYR E 2 329 ? 222.648 195.347 171.813 1.00 87.01 304 TYR E C 1
ATOM 13732 O O . TYR E 2 329 ? 223.256 195.640 170.780 1.00 87.01 304 TYR E O 1
ATOM 13741 N N . ILE E 2 330 ? 221.955 194.212 171.939 1.00 89.07 305 ILE E N 1
ATOM 13742 C CA . ILE E 2 330 ? 221.983 193.186 170.901 1.00 89.07 305 ILE E CA 1
ATOM 13743 C C . ILE E 2 330 ? 221.449 193.743 169.591 1.00 89.07 305 ILE E C 1
ATOM 13744 O O . ILE E 2 330 ? 221.950 193.413 168.510 1.00 89.07 305 ILE E O 1
ATOM 13749 N N . PHE E 2 331 ? 220.428 194.594 169.660 1.00 90.56 306 PHE E N 1
ATOM 13750 C CA . PHE E 2 331 ? 219.950 195.223 168.440 1.00 90.56 306 PHE E CA 1
ATOM 13751 C C . PHE E 2 331 ? 220.979 196.219 167.922 1.00 90.56 306 PHE E C 1
ATOM 13752 O O . PHE E 2 331 ? 221.602 195.983 166.885 1.00 90.56 306 PHE E O 1
ATOM 13760 N N . PHE E 2 332 ? 221.234 197.291 168.671 1.00 90.28 307 PHE E N 1
ATOM 13761 C CA . PHE E 2 332 ? 221.929 198.432 168.082 1.00 90.28 307 PHE E CA 1
ATOM 13762 C C . PHE E 2 332 ? 223.418 198.159 167.893 1.00 90.28 307 PHE E C 1
ATOM 13763 O O . PHE E 2 332 ? 223.961 198.380 166.805 1.00 90.28 307 PHE E O 1
ATOM 13771 N N . GLY E 2 333 ? 224.104 197.689 168.936 1.00 94.29 308 GLY E N 1
ATOM 13772 C CA . GLY E 2 333 ? 225.540 197.501 168.827 1.00 94.29 308 GLY E CA 1
ATOM 13773 C C . GLY E 2 333 ? 225.922 196.388 167.870 1.00 94.29 308 GLY E C 1
ATOM 13774 O O . GLY E 2 333 ? 226.915 196.499 167.145 1.00 94.29 308 GLY E O 1
ATOM 13775 N N . ARG E 2 334 ? 225.139 195.306 167.847 1.00 98.67 309 ARG E N 1
ATOM 13776 C CA . ARG E 2 334 ? 225.489 194.084 167.130 1.00 98.67 309 ARG E CA 1
ATOM 13777 C C . ARG E 2 334 ? 224.571 193.799 165.941 1.00 98.67 309 ARG E C 1
ATOM 13778 O O . ARG E 2 334 ? 224.542 192.666 165.450 1.00 98.67 309 ARG E O 1
ATOM 13786 N N . GLY E 2 335 ? 223.826 194.795 165.462 1.00 105.67 310 GLY E N 1
ATOM 13787 C CA . GLY E 2 335 ? 223.048 194.642 164.257 1.00 105.67 310 GLY E CA 1
ATOM 13788 C C . GLY E 2 335 ? 223.811 194.940 162.982 1.00 105.67 310 GLY E C 1
ATOM 13789 O O . GLY E 2 335 ? 223.752 194.170 162.020 1.00 105.67 310 GLY E O 1
ATOM 13790 N N . PRO E 2 336 ? 224.509 196.083 162.927 1.00 108.77 311 PRO E N 1
ATOM 13791 C CA . PRO E 2 336 ? 225.328 196.364 161.734 1.00 108.77 311 PRO E CA 1
ATOM 13792 C C . PRO E 2 336 ? 226.371 195.298 161.448 1.00 108.77 311 PRO E C 1
ATOM 13793 O O . PRO E 2 336 ? 226.638 195.001 160.277 1.00 108.77 311 PRO E O 1
ATOM 13797 N N . GLN E 2 337 ? 226.961 194.701 162.485 1.00 111.85 312 GLN E N 1
ATOM 13798 C CA . GLN E 2 337 ? 227.971 193.669 162.264 1.00 111.85 312 GLN E CA 1
ATOM 13799 C C . GLN E 2 337 ? 227.361 192.447 161.589 1.00 111.85 312 GLN E C 1
ATOM 13800 O O . GLN E 2 337 ? 227.924 191.906 160.630 1.00 111.85 312 GLN E O 1
ATOM 13806 N N . ARG E 2 338 ? 226.198 192.003 162.070 1.00 111.83 313 ARG E N 1
ATOM 13807 C CA . ARG E 2 338 ? 225.541 190.858 161.452 1.00 111.83 313 ARG E CA 1
ATOM 13808 C C . ARG E 2 338 ? 225.019 191.196 160.062 1.00 111.83 313 ARG E C 1
ATOM 13809 O O . ARG E 2 338 ? 225.023 190.335 159.175 1.00 111.83 313 ARG E O 1
ATOM 13817 N N . GLN E 2 339 ? 224.561 192.433 159.855 1.00 114.72 314 GLN E N 1
ATOM 13818 C CA . GLN E 2 339 ? 224.123 192.846 158.525 1.00 114.72 314 GLN E CA 1
ATOM 13819 C C . GLN E 2 339 ? 225.278 192.805 157.534 1.00 114.72 314 GLN E C 1
ATOM 13820 O O . GLN E 2 339 ? 225.118 192.345 156.398 1.00 114.72 314 GLN E O 1
ATOM 13826 N N . LYS E 2 340 ? 226.453 193.285 157.948 1.00 117.57 315 LYS E N 1
ATOM 13827 C CA . LYS E 2 340 ? 227.633 193.194 157.096 1.00 117.57 315 LYS E CA 1
ATOM 13828 C C . LYS E 2 340 ? 228.033 191.742 156.871 1.00 117.57 315 LYS E C 1
ATOM 13829 O O . LYS E 2 340 ? 228.470 191.373 155.775 1.00 117.57 315 LYS E O 1
ATOM 13835 N N . LYS E 2 341 ? 227.899 190.907 157.904 1.00 117.81 316 LYS E N 1
ATOM 13836 C CA . LYS E 2 341 ? 228.239 189.494 157.766 1.00 117.81 316 LYS E CA 1
ATOM 13837 C C . LYS E 2 341 ? 227.340 188.809 156.744 1.00 117.81 316 LYS E C 1
ATOM 13838 O O . LYS E 2 341 ? 227.813 188.010 155.927 1.00 117.81 316 LYS E O 1
ATOM 13844 N N . LEU E 2 342 ? 226.045 189.109 156.772 1.00 116.69 317 LEU E N 1
ATOM 13845 C CA . LEU E 2 342 ? 225.103 188.524 155.824 1.00 116.69 317 LEU E CA 1
ATOM 13846 C C . LEU E 2 342 ? 225.178 189.241 154.481 1.00 116.69 317 LEU E C 1
ATOM 13847 O O . LEU E 2 342 ? 225.019 190.459 154.408 1.00 116.69 317 LEU E O 1
ATOM 13852 N N . ILE E 2 439 ? 216.926 177.820 176.199 1.00 104.17 414 ILE E N 1
ATOM 13853 C CA . ILE E 2 439 ? 217.157 179.257 176.148 1.00 104.17 414 ILE E CA 1
ATOM 13854 C C . ILE E 2 439 ? 216.765 179.781 174.764 1.00 104.17 414 ILE E C 1
ATOM 13855 O O . ILE E 2 439 ? 216.768 179.021 173.797 1.00 104.17 414 ILE E O 1
ATOM 13860 N N . PRO E 2 440 ? 216.429 181.066 174.657 1.00 100.31 415 PRO E N 1
ATOM 13861 C CA . PRO E 2 440 ? 216.013 181.607 173.363 1.00 100.31 415 PRO E CA 1
ATOM 13862 C C . PRO E 2 440 ? 217.206 181.928 172.475 1.00 100.31 415 PRO E C 1
ATOM 13863 O O . PRO E 2 440 ? 218.349 182.024 172.924 1.00 100.31 415 PRO E O 1
ATOM 13867 N N . ASP E 2 441 ? 216.914 182.095 171.189 1.00 103.33 416 ASP E N 1
ATOM 13868 C CA . ASP E 2 441 ? 217.929 182.539 170.245 1.00 103.33 416 ASP E CA 1
ATOM 13869 C C . ASP E 2 441 ? 218.356 183.957 170.598 1.00 103.33 416 ASP E C 1
ATOM 13870 O O . ASP E 2 441 ? 217.535 184.880 170.579 1.00 103.33 416 ASP E O 1
ATOM 13875 N N . LEU E 2 442 ? 219.636 184.135 170.911 1.00 98.34 417 LEU E N 1
ATOM 13876 C CA . LEU E 2 442 ? 220.162 185.444 171.303 1.00 98.34 417 LEU E CA 1
ATOM 13877 C C . LEU E 2 442 ? 220.630 186.243 170.091 1.00 98.34 417 LEU E C 1
ATOM 13878 O O . LEU E 2 442 ? 221.743 186.765 170.055 1.00 98.34 417 LEU E O 1
ATOM 13883 N N . THR E 2 443 ? 219.761 186.333 169.082 1.00 102.49 418 THR E N 1
ATOM 13884 C CA . THR E 2 443 ? 220.006 187.140 167.891 1.00 102.49 418 THR E CA 1
ATOM 13885 C C . THR E 2 443 ? 218.801 188.018 167.573 1.00 102.49 418 THR E C 1
ATOM 13886 O O . THR E 2 443 ? 218.958 189.129 167.057 1.00 102.49 418 THR E O 1
ATOM 13890 N N . ASP E 2 444 ? 217.598 187.530 167.881 1.00 98.10 419 ASP E N 1
ATOM 13891 C CA . ASP E 2 444 ? 216.355 188.255 167.649 1.00 98.10 419 ASP E CA 1
ATOM 13892 C C . ASP E 2 444 ? 215.857 188.818 168.974 1.00 98.10 419 ASP E C 1
ATOM 13893 O O . ASP E 2 444 ? 215.658 188.069 169.936 1.00 98.10 419 ASP E O 1
ATOM 13898 N N . VAL E 2 445 ? 215.656 190.136 169.019 1.00 92.20 420 VAL E N 1
ATOM 13899 C CA . VAL E 2 445 ? 215.188 190.774 170.246 1.00 92.20 420 VAL E CA 1
ATOM 13900 C C . VAL E 2 445 ? 213.760 190.353 170.570 1.00 92.20 420 VAL E C 1
ATOM 13901 O O . VAL E 2 445 ? 213.396 190.225 171.747 1.00 92.20 420 VAL E O 1
ATOM 13905 N N . ASN E 2 446 ? 212.927 190.146 169.548 1.00 93.37 421 ASN E N 1
ATOM 13906 C CA . ASN E 2 446 ? 211.547 189.737 169.790 1.00 93.37 421 ASN E CA 1
ATOM 13907 C C . ASN E 2 446 ? 211.490 188.381 170.478 1.00 93.37 421 ASN E C 1
ATOM 13908 O O . ASN E 2 446 ? 210.663 188.163 171.371 1.00 93.37 421 ASN E O 1
ATOM 13913 N N . ALA E 2 447 ? 212.363 187.455 170.075 1.00 93.13 422 ALA E N 1
ATOM 13914 C CA . ALA E 2 447 ? 212.414 186.155 170.731 1.00 93.13 422 ALA E CA 1
ATOM 13915 C C . ALA E 2 447 ? 212.808 186.294 172.195 1.00 93.13 422 ALA E C 1
ATOM 13916 O O . ALA E 2 447 ? 212.241 185.623 173.064 1.00 93.13 422 ALA E O 1
ATOM 13918 N N . ILE E 2 448 ? 213.777 187.164 172.488 1.00 90.55 423 ILE E N 1
ATOM 13919 C CA . ILE E 2 448 ? 214.202 187.368 173.870 1.00 90.55 423 ILE E CA 1
ATOM 13920 C C . ILE E 2 448 ? 213.060 187.944 174.695 1.00 90.55 423 ILE E C 1
ATOM 13921 O O . ILE E 2 448 ? 212.824 187.523 175.835 1.00 90.55 423 ILE E O 1
ATOM 13926 N N . ASP E 2 449 ? 212.341 188.924 174.142 1.00 88.57 424 ASP E N 1
ATOM 13927 C CA . ASP E 2 449 ? 211.217 189.507 174.867 1.00 88.57 424 ASP E CA 1
ATOM 13928 C C . ASP E 2 449 ? 210.130 188.471 175.120 1.00 88.57 424 ASP E C 1
ATOM 13929 O O . ASP E 2 449 ? 209.582 188.393 176.227 1.00 88.57 424 ASP E O 1
ATOM 13934 N N . ARG E 2 450 ? 209.812 187.657 174.109 1.00 89.37 425 ARG E N 1
ATOM 13935 C CA . ARG E 2 450 ? 208.798 186.621 174.284 1.00 89.37 425 ARG E CA 1
ATOM 13936 C C . ARG E 2 450 ? 209.221 185.614 175.345 1.00 89.37 425 ARG E C 1
ATOM 13937 O O . ARG E 2 450 ? 208.400 185.177 176.159 1.00 89.37 425 ARG E O 1
ATOM 13945 N N . TRP E 2 451 ? 210.498 185.231 175.346 1.00 89.49 426 TRP E N 1
ATOM 13946 C CA . TRP E 2 451 ? 210.998 184.307 176.358 1.00 89.49 426 TRP E CA 1
ATOM 13947 C C . TRP E 2 451 ? 210.896 184.908 177.754 1.00 89.49 426 TRP E C 1
ATOM 13948 O O . TRP E 2 451 ? 210.480 184.228 178.701 1.00 89.49 426 TRP E O 1
ATOM 13959 N N . SER E 2 452 ? 211.265 186.183 177.899 1.00 84.46 427 SER E N 1
ATOM 13960 C CA . SER E 2 452 ? 211.197 186.833 179.204 1.00 84.46 427 SER E CA 1
ATOM 13961 C C . SER E 2 452 ? 209.763 186.905 179.706 1.00 84.46 427 SER E C 1
ATOM 13962 O O . SER E 2 452 ? 209.503 186.687 180.898 1.00 84.46 427 SER E O 1
ATOM 13965 N N . ARG E 2 453 ? 208.819 187.188 178.799 1.00 84.18 428 ARG E N 1
ATOM 13966 C CA . ARG E 2 453 ? 207.411 187.314 179.170 1.00 84.18 428 ARG E CA 1
ATOM 13967 C C . ARG E 2 453 ? 206.886 186.060 179.855 1.00 84.18 428 ARG E C 1
ATOM 13968 O O . ARG E 2 453 ? 205.987 186.146 180.698 1.00 84.18 428 ARG E O 1
ATOM 13976 N N . ILE E 2 454 ? 207.423 184.894 179.505 1.00 84.30 429 ILE E N 1
ATOM 13977 C CA . ILE E 2 454 ? 207.050 183.645 180.161 1.00 84.30 429 ILE E CA 1
ATOM 13978 C C . ILE E 2 454 ? 207.917 183.383 181.384 1.00 84.30 429 ILE E C 1
ATOM 13979 O O . ILE E 2 454 ? 207.408 183.004 182.441 1.00 84.30 429 ILE E O 1
ATOM 13984 N N . VAL E 2 455 ? 209.231 183.572 181.260 1.00 81.96 430 VAL E N 1
ATOM 13985 C CA . VAL E 2 455 ? 210.146 183.078 182.284 1.00 81.96 430 VAL E CA 1
ATOM 13986 C C . VAL E 2 455 ? 210.038 183.897 183.565 1.00 81.96 430 VAL E C 1
ATOM 13987 O O . VAL E 2 455 ? 210.114 183.342 184.667 1.00 81.96 430 VAL E O 1
ATOM 13991 N N . PHE E 2 456 ? 209.889 185.219 183.456 1.00 77.93 431 PHE E N 1
ATOM 13992 C CA . PHE E 2 456 ? 209.936 186.046 184.663 1.00 77.93 431 PHE E CA 1
ATOM 13993 C C . PHE E 2 456 ? 208.806 185.740 185.640 1.00 77.93 431 PHE E C 1
ATOM 13994 O O . PHE E 2 456 ? 209.095 185.512 186.830 1.00 77.93 431 PHE E O 1
ATOM 14002 N N . PRO E 2 457 ? 207.528 185.715 185.237 1.00 77.95 432 PRO E N 1
ATOM 14003 C CA . PRO E 2 457 ? 206.479 185.346 186.205 1.00 77.95 432 PRO E CA 1
ATOM 14004 C C . PRO E 2 457 ? 206.636 183.947 186.772 1.00 77.95 432 PRO E C 1
ATOM 14005 O O . PRO E 2 457 ? 206.367 183.732 187.960 1.00 77.95 432 PRO E O 1
ATOM 14009 N N . PHE E 2 458 ? 207.071 182.986 185.956 1.00 79.78 433 PHE E N 1
ATOM 14010 C CA . PHE E 2 458 ? 207.235 181.621 186.444 1.00 79.78 433 PHE E CA 1
ATOM 14011 C C . PHE E 2 458 ? 208.324 181.546 187.507 1.00 79.78 433 PHE E C 1
ATOM 14012 O O . PHE E 2 458 ? 208.136 180.919 188.558 1.00 79.78 433 PHE E O 1
ATOM 14020 N N . THR E 2 459 ? 209.461 182.198 187.259 1.00 78.21 434 THR E N 1
ATOM 14021 C CA . THR E 2 459 ? 210.538 182.204 188.241 1.00 78.21 434 THR E CA 1
ATOM 14022 C C . THR E 2 459 ? 210.116 182.925 189.513 1.00 78.21 434 THR E C 1
ATOM 14023 O O . THR E 2 459 ? 210.453 182.490 190.621 1.00 78.21 434 THR E O 1
ATOM 14027 N N . PHE E 2 460 ? 209.381 184.032 189.380 1.00 76.54 435 PHE E N 1
ATOM 14028 C CA . PHE E 2 460 ? 208.929 184.746 190.570 1.00 76.54 435 PHE E CA 1
ATOM 14029 C C . PHE E 2 460 ? 207.964 183.898 191.389 1.00 76.54 435 PHE E C 1
ATOM 14030 O O . PHE E 2 460 ? 208.034 183.882 192.624 1.00 76.54 435 PHE E O 1
ATOM 14038 N N . SER E 2 461 ? 207.053 183.187 190.722 1.00 79.06 436 SER E N 1
ATOM 14039 C CA . SER E 2 461 ? 206.133 182.311 191.438 1.00 79.06 436 SER E CA 1
ATOM 14040 C C . SER E 2 461 ? 206.882 181.188 192.142 1.00 79.06 436 SER E C 1
ATOM 14041 O O . SER E 2 461 ? 206.551 180.828 193.278 1.00 79.06 436 SER E O 1
ATOM 14044 N N . LEU E 2 462 ? 207.892 180.617 191.482 1.00 78.83 437 LEU E N 1
ATOM 14045 C CA . LEU E 2 462 ? 208.690 179.574 192.120 1.00 78.83 437 LEU E CA 1
ATOM 14046 C C . LEU E 2 462 ? 209.416 180.109 193.349 1.00 78.83 437 LEU E C 1
ATOM 14047 O O . LEU E 2 462 ? 209.466 179.445 194.393 1.00 78.83 437 LEU E O 1
ATOM 14052 N N . PHE E 2 463 ? 209.988 181.311 193.240 1.00 76.52 438 PHE E N 1
ATOM 14053 C CA . PHE E 2 463 ? 210.673 181.916 194.377 1.00 76.52 438 PHE E CA 1
ATOM 14054 C C . PHE E 2 463 ? 209.710 182.160 195.530 1.00 76.52 438 PHE E C 1
ATOM 14055 O O . PHE E 2 463 ? 210.043 181.901 196.693 1.00 76.52 438 PHE E O 1
ATOM 14063 N N . ASN E 2 464 ? 208.508 182.656 195.226 1.00 78.16 439 ASN E N 1
ATOM 14064 C CA . ASN E 2 464 ? 207.510 182.870 196.269 1.00 78.16 439 ASN E CA 1
ATOM 14065 C C . ASN E 2 464 ? 207.125 181.559 196.938 1.00 78.16 439 ASN E C 1
ATOM 14066 O O . ASN E 2 464 ? 206.994 181.495 198.166 1.00 78.16 439 ASN E O 1
ATOM 14071 N N . LEU E 2 465 ? 206.934 180.503 196.144 1.00 79.44 440 LEU E N 1
ATOM 14072 C CA . LEU E 2 465 ? 206.579 179.206 196.707 1.00 79.44 440 LEU E CA 1
ATOM 14073 C C . LEU E 2 465 ? 207.666 178.707 197.649 1.00 79.44 440 LEU E C 1
ATOM 14074 O O . LEU E 2 465 ? 207.379 178.266 198.768 1.00 79.44 440 LEU E O 1
ATOM 14079 N N . VAL E 2 466 ? 208.927 178.789 197.218 1.00 76.90 441 VAL E N 1
ATOM 14080 C CA . VAL E 2 466 ? 210.029 178.308 198.049 1.00 76.90 441 VAL E CA 1
ATOM 14081 C C . VAL E 2 466 ? 210.112 179.118 199.338 1.00 76.90 441 VAL E C 1
ATOM 14082 O O . VAL E 2 466 ? 210.255 178.560 200.434 1.00 76.90 441 VAL E O 1
ATOM 14086 N N . TYR E 2 467 ? 210.012 180.445 199.226 1.00 75.40 442 TYR E N 1
ATOM 14087 C CA . TYR E 2 467 ? 210.110 181.308 200.399 1.00 75.40 442 TYR E CA 1
ATOM 14088 C C . TYR E 2 467 ? 209.008 180.999 201.403 1.00 75.40 442 TYR E C 1
ATOM 14089 O O . TYR E 2 467 ? 209.270 180.826 202.601 1.00 75.40 442 TYR E O 1
ATOM 14098 N N . TRP E 2 468 ? 207.763 180.916 200.931 1.00 78.19 443 TRP E N 1
ATOM 14099 C CA . TRP E 2 468 ? 206.648 180.747 201.852 1.00 78.19 443 TRP E CA 1
ATOM 14100 C C . TRP E 2 468 ? 206.586 179.332 202.411 1.00 78.19 443 TRP E C 1
ATOM 14101 O O . TRP E 2 468 ? 206.072 179.133 203.516 1.00 78.19 443 TRP E O 1
ATOM 14112 N N . LEU E 2 469 ? 207.098 178.338 201.679 1.00 79.22 444 LEU E N 1
ATOM 14113 C CA . LEU E 2 469 ? 207.199 177.003 202.258 1.00 79.22 444 LEU E CA 1
ATOM 14114 C C . LEU E 2 469 ? 208.295 176.945 203.312 1.00 79.22 444 LEU E C 1
ATOM 14115 O O . LEU E 2 469 ? 208.142 176.270 204.336 1.00 79.22 444 LEU E O 1
ATOM 14120 N N . TYR E 2 470 ? 209.408 177.646 203.085 1.00 78.64 445 TYR E N 1
ATOM 14121 C CA . TYR E 2 470 ? 210.508 177.594 204.040 1.00 78.64 445 TYR E CA 1
ATOM 14122 C C . TYR E 2 470 ? 210.160 178.325 205.331 1.00 78.64 445 TYR E C 1
ATOM 14123 O O . TYR E 2 470 ? 210.393 177.807 206.429 1.00 78.64 445 TYR E O 1
ATOM 14132 N N . TYR E 2 471 ? 209.598 179.527 205.222 1.00 76.63 446 TYR E N 1
ATOM 14133 C CA . TYR E 2 471 ? 209.416 180.392 206.382 1.00 76.63 446 TYR E CA 1
ATOM 14134 C C . TYR E 2 471 ? 208.079 180.202 207.090 1.00 76.63 446 TYR E C 1
ATOM 14135 O O . TYR E 2 471 ? 207.822 180.902 208.075 1.00 76.63 446 TYR E O 1
ATOM 14144 N N . VAL E 2 472 ? 207.232 179.283 206.629 1.00 78.71 447 VAL E N 1
ATOM 14145 C CA . VAL E 2 472 ? 205.967 178.978 207.301 1.00 78.71 447 VAL E CA 1
ATOM 14146 C C . VAL E 2 472 ? 205.921 177.493 207.633 1.00 78.71 447 VAL E C 1
ATOM 14147 O O . VAL E 2 472 ? 206.517 176.668 206.942 1.00 78.71 447 VAL E O 1
#

Sequence (1726 aa):
DNTTVFTRILDRLLDGYDNRLRPGLGERVTEVKTDIFVTSFGPVSDHDMEYTIDVFFRQSWKKDEERLKFKGPMTVLRLNNLMASKIWTPDTFFHNGKKSVAHNMTMPNKLLRITEDGTLLYTMRLTVRAECPMHLEDFPMDAHACPLKFGSYAYTRAEVVYEWTREPARSVVVAEDGSRLNQYDLLGQTVDSGIVQSSTGEYVVMTTHFHLKRKIGYFVIQTYLPCIMTVILSQVSFWLNRESVPARTVFGVTTVLTMTTLSISARNSLPKVAYATAMDWFIAVCYAFVFSALIEFATVNYFTKRGYAWDGKSVVPEKKTFNSVSKIDRLSRIAFPLLFGIFNLVYWATYLNRNMSFVKETVDKLLKGYDIRLRPDFGGPPVCVGMNIDIASIDMVSEVNMDYTLTMYFQQYYWRDKRLAYSGIPLNLTLDNRVADQLWVPDTYFLNDKKSFVHGVTVKNRMIRLHPDGTVLYGLRITTTAACMMDLRRYPLDEQNCTLEIESYGYTTDDIEFYWRGGDKAVTGVERIELPQFSIVEHRLVSRNVVFATGAYPRLSLSFRLKRNIGYFILQTYMPSILITILSWVSFWINYDASAARVALGITTVLTMTTINTHLRETLPKIPYVKAIDMYLMGCFVFVFLALLEYAFVNYIFFGRGPQRQKKLIPDLTDVNAIDRWSRIVFPFTFSLFNLVYWLYYVGDVTVILNNLLEGYDNKLRPDIGVKPTLIHTDMYVNSIGPVNAINMEYTIDIFFAQTWYDRRLKFNSTIKVLRLNSNMVGKIWIPDTFFRNSKKADAHWITTPNRMLRIWNDGRRVLYTLRLTIDAECQLQLHNFPMDEHSCPLEFSSYGYPREEIVYQWKRSSVEVGDTRSWRLYQFSFVGLRRNTTEVVKTTSGDYVVMSVYFDLSRRMGYFTIQTYIPCTLIVVLSWVSFWINKDAVPARTSLGITTVLTMTTLSTIARKSLPKVSYVTAMDLFVSVCFIFVFSALVEYGTLHYFVSNRKRIAKMDSYARIFFPTAFCLFNLVYWVSYLYLDNTTVFTRILDRLLDGYDNRLRPGLGERVTEVKTDIFVTSFGPVSDHDMEYTIDVFFRQSWKDERLKFKGPMTVLRLNNLMASKIWTPDTFFHNGKKSVAHNMTMPNKLLRITEDGTLLYTMRLTVRAECPMHLEDFPMDAHACPLKFGSYAYTRAEVVYEWTREPARSVVVAEDGSRLNQYDLLGQTVDSGIVQQSSTGEYVVMTTHFHLKRKIGYFVIQTYLPCIMTVILSQVSFWLNRESVPARTVFGVTTVLTMTTLSISARNSLPKVAYATAMDWFIAVCYAFVFSALIEFATVNYFTKRGYAWDGKSVVPEKKKTFNSVSKIDRLSRIAFPLLFGIFNLVYWATYLNRGNMSFVKETVDKLLKGYDIRLRPDFGGPPVCVGMNIDIASIDMVSEVNMDYTLTMYFQQYYWRDKRLAYSGIPLNLTLDNRVADQLWVPDTYFLNDKKSFVHGVTVKNRMIRLHPDGTVLYGLRITTTAACMMDLRRYPLDEQNCTLEIESYGYTTDDIEFYWRGGDKAVTGVERIELPQFSIVEHRLVSRRNVVFATGAYPRLSLSFRLKRNIGYFILQTYMPSILITILSWVSFWINYDASAARVALGITTVLTMTTINTHLRETLPKIPYVKAIDMYLMGCFVFVFLALLEYAFVNYIFFGRGPQRQKKLIPDLTDVNAIDRWSRIVFPFTFSLFNLVYWLYYV

Radius of gyration: 39.5 Å; Cα contacts (8 Å, |Δi|>4): 3233; chains: 5; bounding box: 74×71×122 Å

Organism: Homo sapiens (NCBI:txid9606)